Protein 2EGP (pdb70)

Organism: Homo sapiens (NCBI:txid9606)

CATH classification: 3.30.40.10

Structure (mmCIF, N/CA/C/O backbone):
data_2EGP
#
_entry.id   2EGP
#
loop_
_entity.id
_entity.type
_entity.pdbx_description
1 polymer 'Tripartite motif-containing protein 34'
2 non-polymer 'ZINC ION'
#
loop_
_atom_site.group_PDB
_atom_site.id
_atom_site.type_symbol
_atom_site.label_atom_id
_atom_site.label_alt_id
_atom_site.label_comp_id
_atom_site.label_asym_id
_atom_site.label_entity_id
_atom_site.label_seq_id
_atom_site.pdbx_PDB_ins_code
_atom_site.Cartn_x
_atom_site.Cartn_y
_atom_site.Cartn_z
_atom_site.occupancy
_atom_site.B_iso_or_equiv
_atom_site.auth_seq_id
_atom_site.auth_comp_id
_atom_site.auth_asym_id
_atom_site.auth_atom_id
_atom_site.pdbx_PDB_model_num
ATOM 1 N N . GLY A 1 1 ? 36.413 -16.383 2.042 1.00 0.00 1 GLY A N 1
ATOM 2 C CA . GLY A 1 1 ? 37.746 -16.007 2.473 1.00 0.00 1 GLY A CA 1
ATOM 3 C C . GLY A 1 1 ? 37.748 -14.756 3.329 1.00 0.00 1 GLY A C 1
ATOM 4 O O . GLY A 1 1 ? 37.909 -14.830 4.547 1.00 0.00 1 GLY A O 1
ATOM 8 N N . SER A 1 2 ? 37.571 -13.604 2.690 1.00 0.00 2 SER A N 1
ATOM 9 C CA . SER A 1 2 ? 37.558 -12.330 3.401 1.00 0.00 2 SER A CA 1
ATOM 10 C C . SER A 1 2 ? 36.129 -11.838 3.607 1.00 0.00 2 SER A C 1
ATOM 11 O O . SER A 1 2 ? 35.240 -12.124 2.805 1.00 0.00 2 SER A O 1
ATOM 19 N N . SER A 1 3 ? 35.916 -11.094 4.688 1.00 0.00 3 SER A N 1
ATOM 20 C CA . SER A 1 3 ? 34.595 -10.563 5.003 1.00 0.00 3 SER A CA 1
ATOM 21 C C . SER A 1 3 ? 34.647 -9.050 5.186 1.00 0.00 3 SER A C 1
ATOM 22 O O . SER A 1 3 ? 35.648 -8.503 5.648 1.00 0.00 3 SER A O 1
ATOM 30 N N . GLY A 1 4 ? 33.560 -8.378 4.820 1.00 0.00 4 GLY A N 1
ATOM 31 C CA . GLY A 1 4 ? 33.501 -6.934 4.951 1.00 0.00 4 GLY A CA 1
ATOM 32 C C . GLY A 1 4 ? 33.514 -6.229 3.609 1.00 0.00 4 GLY A C 1
ATOM 33 O O . GLY A 1 4 ? 32.926 -5.159 3.456 1.00 0.00 4 GLY A O 1
ATOM 37 N N . SER A 1 5 ? 34.190 -6.829 2.634 1.00 0.00 5 SER A N 1
ATOM 38 C CA . SER A 1 5 ? 34.283 -6.249 1.299 1.00 0.00 5 SER A CA 1
ATOM 39 C C . SER A 1 5 ? 33.133 -6.727 0.418 1.00 0.00 5 SER A C 1
ATOM 40 O O . SER A 1 5 ? 32.686 -7.869 0.527 1.00 0.00 5 SER A O 1
ATOM 48 N N . SER A 1 6 ? 32.659 -5.845 -0.456 1.00 0.00 6 SER A N 1
ATOM 49 C CA . SER A 1 6 ? 31.558 -6.175 -1.354 1.00 0.00 6 SER A CA 1
ATOM 50 C C . SER A 1 6 ? 30.355 -6.693 -0.572 1.00 0.00 6 SER A C 1
ATOM 51 O O . SER A 1 6 ? 29.840 -7.775 -0.849 1.00 0.00 6 SER A O 1
ATOM 59 N N . GLY A 1 7 ? 29.912 -5.911 0.408 1.00 0.00 7 GLY A N 1
ATOM 60 C CA . GLY A 1 7 ? 28.773 -6.306 1.215 1.00 0.00 7 GLY A CA 1
ATOM 61 C C . GLY A 1 7 ? 28.331 -5.214 2.169 1.00 0.00 7 GLY A C 1
ATOM 62 O O . GLY A 1 7 ? 28.058 -5.476 3.339 1.00 0.00 7 GLY A O 1
ATOM 66 N N . ASN A 1 8 ? 28.262 -3.985 1.667 1.00 0.00 8 ASN A N 1
ATOM 67 C CA . ASN A 1 8 ? 27.853 -2.848 2.483 1.00 0.00 8 ASN A CA 1
ATOM 68 C C . ASN A 1 8 ? 26.710 -2.085 1.819 1.00 0.00 8 ASN A C 1
ATOM 69 O O . ASN A 1 8 ? 26.915 -1.015 1.246 1.00 0.00 8 ASN A O 1
ATOM 80 N N . VAL A 1 9 ? 25.507 -2.643 1.902 1.00 0.00 9 VAL A N 1
ATOM 81 C CA . VAL A 1 9 ? 24.331 -2.015 1.311 1.00 0.00 9 VAL A CA 1
ATOM 82 C C . VAL A 1 9 ? 23.082 -2.297 2.138 1.00 0.00 9 VAL A C 1
ATOM 83 O O . VAL A 1 9 ? 22.745 -3.453 2.395 1.00 0.00 9 VAL A O 1
ATOM 96 N N . GLN A 1 10 ? 22.401 -1.234 2.553 1.00 0.00 10 GLN A N 1
ATOM 97 C CA . GLN A 1 10 ? 21.189 -1.369 3.352 1.00 0.00 10 GLN A CA 1
ATOM 98 C C . GLN A 1 10 ? 19.987 -0.777 2.623 1.00 0.00 10 GLN A C 1
ATOM 99 O O . GLN A 1 10 ? 19.743 0.427 2.685 1.00 0.00 10 GLN A O 1
ATOM 113 N N . GLU A 1 11 ? 19.241 -1.633 1.932 1.00 0.00 11 GLU A N 1
ATOM 114 C CA . GLU A 1 11 ? 18.065 -1.194 1.189 1.00 0.00 11 GLU A CA 1
ATOM 115 C C . GLU A 1 11 ? 16.837 -2.011 1.581 1.00 0.00 11 GLU A C 1
ATOM 116 O O . GLU A 1 11 ? 16.916 -3.227 1.749 1.00 0.00 11 GLU A O 1
ATOM 128 N N . GLU A 1 12 ? 15.704 -1.331 1.726 1.00 0.00 12 GLU A N 1
ATOM 129 C CA . GLU A 1 12 ? 14.460 -1.994 2.100 1.00 0.00 12 GLU A CA 1
ATOM 130 C C . GLU A 1 12 ? 13.518 -2.098 0.904 1.00 0.00 12 GLU A C 1
ATOM 131 O O . GLU A 1 12 ? 12.472 -1.450 0.866 1.00 0.00 12 GLU A O 1
ATOM 143 N N . VAL A 1 13 ? 13.897 -2.918 -0.071 1.00 0.00 13 VAL A N 1
ATOM 144 C CA . VAL A 1 13 ? 13.087 -3.108 -1.268 1.00 0.00 13 VAL A CA 1
ATOM 145 C C . VAL A 1 13 ? 12.544 -4.531 -1.344 1.00 0.00 13 VAL A C 1
ATOM 146 O O . VAL A 1 13 ? 12.639 -5.190 -2.379 1.00 0.00 13 VAL A O 1
ATOM 159 N N . THR A 1 14 ? 11.972 -5.000 -0.239 1.00 0.00 14 THR A N 1
ATOM 160 C CA . THR A 1 14 ? 11.414 -6.344 -0.179 1.00 0.00 14 THR A CA 1
ATOM 161 C C . THR A 1 14 ? 10.002 -6.328 0.395 1.00 0.00 14 THR A C 1
ATOM 162 O O . THR A 1 14 ? 9.776 -5.838 1.502 1.00 0.00 14 THR A O 1
ATOM 173 N N . CYS A 1 15 ? 9.054 -6.868 -0.363 1.00 0.00 15 CYS A N 1
ATOM 174 C CA . CYS A 1 15 ? 7.662 -6.916 0.070 1.00 0.00 15 CYS A CA 1
ATOM 175 C C . CYS A 1 15 ? 7.550 -7.503 1.474 1.00 0.00 15 CYS A C 1
ATOM 176 O O . CYS A 1 15 ? 7.749 -8.699 1.692 1.00 0.00 15 CYS A O 1
ATOM 183 N N . PRO A 1 16 ? 7.222 -6.644 2.450 1.00 0.00 16 PRO A N 1
ATOM 184 C CA . PRO A 1 16 ? 7.075 -7.054 3.850 1.00 0.00 16 PRO A CA 1
ATOM 185 C C . PRO A 1 16 ? 5.844 -7.927 4.071 1.00 0.00 16 PRO A C 1
ATOM 186 O O . PRO A 1 16 ? 5.656 -8.488 5.151 1.00 0.00 16 PRO A O 1
ATOM 197 N N . ILE A 1 17 ? 5.010 -8.037 3.043 1.00 0.00 17 ILE A N 1
ATOM 198 C CA . ILE A 1 17 ? 3.798 -8.843 3.126 1.00 0.00 17 ILE A CA 1
ATOM 199 C C . ILE A 1 17 ? 4.092 -10.310 2.832 1.00 0.00 17 ILE A C 1
ATOM 200 O O . ILE A 1 17 ? 4.031 -11.158 3.723 1.00 0.00 17 ILE A O 1
ATOM 216 N N . CYS A 1 18 ? 4.414 -10.602 1.576 1.00 0.00 18 CYS A N 1
ATOM 217 C CA . CYS A 1 18 ? 4.719 -11.967 1.163 1.00 0.00 18 CYS A CA 1
ATOM 218 C C . CYS A 1 18 ? 6.146 -12.345 1.549 1.00 0.00 18 CYS A C 1
ATOM 219 O O . CYS A 1 18 ? 6.502 -13.524 1.577 1.00 0.00 18 CYS A O 1
ATOM 226 N N . LEU A 1 19 ? 6.960 -11.338 1.846 1.00 0.00 19 LEU A N 1
ATOM 227 C CA . LEU A 1 19 ? 8.349 -11.564 2.231 1.00 0.00 19 LEU A CA 1
ATOM 228 C C . LEU A 1 19 ? 9.124 -12.235 1.102 1.00 0.00 19 LEU A C 1
ATOM 229 O O . LEU A 1 19 ? 9.663 -13.328 1.271 1.00 0.00 19 LEU A O 1
ATOM 245 N N . GLU A 1 20 ? 9.178 -11.570 -0.049 1.00 0.00 20 GLU A N 1
ATOM 246 C CA . GLU A 1 20 ? 9.890 -12.103 -1.205 1.00 0.00 20 GLU A CA 1
ATOM 247 C C . GLU A 1 20 ? 10.702 -11.010 -1.894 1.00 0.00 20 GLU A C 1
ATOM 248 O O . GLU A 1 20 ? 10.774 -9.878 -1.415 1.00 0.00 20 GLU A O 1
ATOM 260 N N . LEU A 1 21 ? 11.314 -11.358 -3.021 1.00 0.00 21 LEU A N 1
ATOM 261 C CA . LEU A 1 21 ? 12.122 -10.408 -3.778 1.00 0.00 21 LEU A CA 1
ATOM 262 C C . LEU A 1 21 ? 11.248 -9.561 -4.697 1.00 0.00 21 LEU A C 1
ATOM 263 O O . LEU A 1 21 ? 10.292 -10.057 -5.293 1.00 0.00 21 LEU A O 1
ATOM 279 N N . LEU A 1 22 ? 11.585 -8.280 -4.809 1.00 0.00 22 LEU A N 1
ATOM 280 C CA . LEU A 1 22 ? 10.832 -7.363 -5.658 1.00 0.00 22 LEU A CA 1
ATOM 281 C C . LEU A 1 22 ? 11.537 -7.157 -6.995 1.00 0.00 22 LEU A C 1
ATOM 282 O O . LEU A 1 22 ? 12.737 -6.883 -7.042 1.00 0.00 22 LEU A O 1
ATOM 298 N N . THR A 1 23 ? 10.783 -7.287 -8.082 1.00 0.00 23 THR A N 1
ATOM 299 C CA . THR A 1 23 ? 11.334 -7.114 -9.420 1.00 0.00 23 THR A CA 1
ATOM 300 C C . THR A 1 23 ? 10.887 -5.792 -10.032 1.00 0.00 23 THR A C 1
ATOM 301 O O . THR A 1 23 ? 11.645 -5.144 -10.752 1.00 0.00 23 THR A O 1
ATOM 312 N N . GLU A 1 24 ? 9.651 -5.397 -9.740 1.00 0.00 24 GLU A N 1
ATOM 313 C CA . GLU A 1 24 ? 9.104 -4.151 -10.263 1.00 0.00 24 GLU A CA 1
ATOM 314 C C . GLU A 1 24 ? 7.849 -3.744 -9.497 1.00 0.00 24 GLU A C 1
ATOM 315 O O . GLU A 1 24 ? 6.736 -3.764 -10.024 1.00 0.00 24 GLU A O 1
ATOM 327 N N . PRO A 1 25 ? 8.030 -3.367 -8.222 1.00 0.00 25 PRO A N 1
ATOM 328 C CA . PRO A 1 25 ? 6.924 -2.949 -7.356 1.00 0.00 25 PRO A CA 1
ATOM 329 C C . PRO A 1 25 ? 6.337 -1.604 -7.773 1.00 0.00 25 PRO A C 1
ATOM 330 O O . PRO A 1 25 ? 6.679 -1.067 -8.828 1.00 0.00 25 PRO A O 1
ATOM 341 N N . LEU A 1 26 ? 5.454 -1.065 -6.940 1.00 0.00 26 LEU A N 1
ATOM 342 C CA . LEU A 1 26 ? 4.820 0.218 -7.222 1.00 0.00 26 LEU A CA 1
ATOM 343 C C . LEU A 1 26 ? 4.842 1.119 -5.992 1.00 0.00 26 LEU A C 1
ATOM 344 O O . LEU A 1 26 ? 4.061 0.932 -5.059 1.00 0.00 26 LEU A O 1
ATOM 360 N N . SER A 1 27 ? 5.741 2.098 -5.997 1.00 0.00 27 SER A N 1
ATOM 361 C CA . SER A 1 27 ? 5.867 3.027 -4.881 1.00 0.00 27 SER A CA 1
ATOM 362 C C . SER A 1 27 ? 4.516 3.646 -4.535 1.00 0.00 27 SER A C 1
ATOM 363 O O . SER A 1 27 ? 3.887 4.298 -5.370 1.00 0.00 27 SER A O 1
ATOM 371 N N . LEU A 1 28 ? 4.076 3.437 -3.299 1.00 0.00 28 LEU A N 1
ATOM 372 C CA . LEU A 1 28 ? 2.799 3.974 -2.841 1.00 0.00 28 LEU A CA 1
ATOM 373 C C . LEU A 1 28 ? 2.915 5.463 -2.528 1.00 0.00 28 LEU A C 1
ATOM 374 O O . LEU A 1 28 ? 3.964 6.072 -2.741 1.00 0.00 28 LEU A O 1
ATOM 390 N N . ASP A 1 29 ? 1.833 6.041 -2.020 1.00 0.00 29 ASP A N 1
ATOM 391 C CA . ASP A 1 29 ? 1.814 7.458 -1.673 1.00 0.00 29 ASP A CA 1
ATOM 392 C C . ASP A 1 29 ? 2.695 7.732 -0.459 1.00 0.00 29 ASP A C 1
ATOM 393 O O . ASP A 1 29 ? 3.474 8.685 -0.447 1.00 0.00 29 ASP A O 1
ATOM 402 N N . CYS A 1 30 ? 2.567 6.891 0.561 1.00 0.00 30 CYS A N 1
ATOM 403 C CA . CYS A 1 30 ? 3.350 7.042 1.782 1.00 0.00 30 CYS A CA 1
ATOM 404 C C . CYS A 1 30 ? 4.829 6.777 1.515 1.00 0.00 30 CYS A C 1
ATOM 405 O O . CYS A 1 30 ? 5.699 7.307 2.205 1.00 0.00 30 CYS A O 1
ATOM 412 N N . GLY A 1 31 ? 5.105 5.954 0.509 1.00 0.00 31 GLY A N 1
ATOM 413 C CA . GLY A 1 31 ? 6.479 5.633 0.169 1.00 0.00 31 GLY A CA 1
ATOM 414 C C . GLY A 1 31 ? 6.830 4.190 0.473 1.00 0.00 31 GLY A C 1
ATOM 415 O O . GLY A 1 31 ? 7.766 3.917 1.225 1.00 0.00 31 GLY A O 1
ATOM 419 N N . HIS A 1 32 ? 6.076 3.264 -0.110 1.00 0.00 32 HIS A N 1
ATOM 420 C CA . HIS A 1 32 ? 6.312 1.840 0.104 1.00 0.00 32 HIS A CA 1
ATOM 421 C C . HIS A 1 32 ? 6.167 1.063 -1.201 1.00 0.00 32 HIS A C 1
ATOM 422 O O . HIS A 1 32 ? 5.262 1.324 -1.993 1.00 0.00 32 HIS A O 1
ATOM 436 N N . SER A 1 33 ? 7.066 0.108 -1.417 1.00 0.00 33 SER A N 1
ATOM 437 C CA . SER A 1 33 ? 7.041 -0.704 -2.629 1.00 0.00 33 SER A CA 1
ATOM 438 C C . SER A 1 33 ? 6.504 -2.102 -2.335 1.00 0.00 33 SER A C 1
ATOM 439 O O . SER A 1 33 ? 6.931 -2.756 -1.383 1.00 0.00 33 SER A O 1
ATOM 447 N N . LEU A 1 34 ? 5.565 -2.553 -3.159 1.00 0.00 34 LEU A N 1
ATOM 448 C CA . LEU A 1 34 ? 4.968 -3.873 -2.989 1.00 0.00 34 LEU A CA 1
ATOM 449 C C . LEU A 1 34 ? 4.801 -4.572 -4.334 1.00 0.00 34 LEU A C 1
ATOM 450 O O . LEU A 1 34 ? 4.925 -3.950 -5.389 1.00 0.00 34 LEU A O 1
ATOM 466 N N . CYS A 1 35 ? 4.515 -5.869 -4.290 1.00 0.00 35 CYS A N 1
ATOM 467 C CA . CYS A 1 35 ? 4.328 -6.654 -5.504 1.00 0.00 35 CYS A CA 1
ATOM 468 C C . CYS A 1 35 ? 3.024 -6.275 -6.201 1.00 0.00 35 CYS A C 1
ATOM 469 O O . CYS A 1 35 ? 2.117 -5.719 -5.582 1.00 0.00 35 CYS A O 1
ATOM 476 N N . ARG A 1 36 ? 2.938 -6.582 -7.491 1.00 0.00 36 ARG A N 1
ATOM 477 C CA . ARG A 1 36 ? 1.747 -6.274 -8.272 1.00 0.00 36 ARG A CA 1
ATOM 478 C C . ARG A 1 36 ? 0.571 -7.145 -7.838 1.00 0.00 36 ARG A C 1
ATOM 479 O O . ARG A 1 36 ? -0.588 -6.763 -7.995 1.00 0.00 36 ARG A O 1
ATOM 500 N N . ALA A 1 37 ? 0.880 -8.316 -7.291 1.00 0.00 37 ALA A N 1
ATOM 501 C CA . ALA A 1 37 ? -0.150 -9.240 -6.833 1.00 0.00 37 ALA A CA 1
ATOM 502 C C . ALA A 1 37 ? -0.631 -8.875 -5.433 1.00 0.00 37 ALA A C 1
ATOM 503 O O . ALA A 1 37 ? -1.831 -8.733 -5.195 1.00 0.00 37 ALA A O 1
ATOM 510 N N . CYS A 1 38 ? 0.312 -8.726 -4.508 1.00 0.00 38 CYS A N 1
ATOM 511 C CA . CYS A 1 38 ? -0.015 -8.378 -3.131 1.00 0.00 38 CYS A CA 1
ATOM 512 C C . CYS A 1 38 ? -0.912 -7.145 -3.079 1.00 0.00 38 CYS A C 1
ATOM 513 O O . CYS A 1 38 ? -1.725 -6.994 -2.167 1.00 0.00 38 CYS A O 1
ATOM 520 N N . ILE A 1 39 ? -0.757 -6.266 -4.063 1.00 0.00 39 ILE A N 1
ATOM 521 C CA . ILE A 1 39 ? -1.553 -5.047 -4.131 1.00 0.00 39 ILE A CA 1
ATOM 522 C C . ILE A 1 39 ? -2.902 -5.307 -4.792 1.00 0.00 39 ILE A C 1
ATOM 523 O O . ILE A 1 39 ? -3.940 -5.316 -4.130 1.00 0.00 39 ILE A O 1
ATOM 539 N N . THR A 1 40 ? -2.880 -5.520 -6.105 1.00 0.00 40 THR A N 1
ATOM 540 C CA . THR A 1 40 ? -4.100 -5.781 -6.857 1.00 0.00 40 THR A CA 1
ATOM 541 C C . THR A 1 40 ? -4.891 -6.930 -6.241 1.00 0.00 40 THR A C 1
ATOM 542 O O . THR A 1 40 ? -4.315 -7.861 -5.677 1.00 0.00 40 THR A O 1
ATOM 553 N N . VAL A 1 41 ? -6.214 -6.859 -6.352 1.00 0.00 41 VAL A N 1
ATOM 554 C CA . VAL A 1 41 ? -7.083 -7.894 -5.807 1.00 0.00 41 VAL A CA 1
ATOM 555 C C . VAL A 1 41 ? -8.134 -8.321 -6.826 1.00 0.00 41 VAL A C 1
ATOM 556 O O . VAL A 1 41 ? -8.822 -7.485 -7.412 1.00 0.00 41 VAL A O 1
ATOM 569 N N . SER A 1 42 ? -8.254 -9.629 -7.032 1.00 0.00 42 SER A N 1
ATOM 570 C CA . SER A 1 42 ? -9.219 -10.168 -7.982 1.00 0.00 42 SER A CA 1
ATOM 571 C C . SER A 1 42 ? -10.422 -10.764 -7.257 1.00 0.00 42 SER A C 1
ATOM 572 O O . SER A 1 42 ? -11.566 -10.412 -7.537 1.00 0.00 42 SER A O 1
ATOM 580 N N . ASN A 1 43 ? -10.151 -11.670 -6.322 1.00 0.00 43 ASN A N 1
ATOM 581 C CA . ASN A 1 43 ? -11.210 -12.316 -5.556 1.00 0.00 43 ASN A CA 1
ATOM 582 C C . ASN A 1 43 ? -11.885 -11.323 -4.615 1.00 0.00 43 ASN A C 1
ATOM 583 O O . ASN A 1 43 ? -11.406 -11.075 -3.508 1.00 0.00 43 ASN A O 1
ATOM 594 N N . LYS A 1 44 ? -13.001 -10.757 -5.062 1.00 0.00 44 LYS A N 1
ATOM 595 C CA . LYS A 1 44 ? -13.745 -9.792 -4.261 1.00 0.00 44 LYS A CA 1
ATOM 596 C C . LYS A 1 44 ? -15.072 -10.381 -3.793 1.00 0.00 44 LYS A C 1
ATOM 597 O O . LYS A 1 44 ? -16.000 -10.546 -4.583 1.00 0.00 44 LYS A O 1
ATOM 616 N N . GLU A 1 45 ? -15.153 -10.694 -2.503 1.00 0.00 45 GLU A N 1
ATOM 617 C CA . GLU A 1 45 ? -16.367 -11.264 -1.931 1.00 0.00 45 GLU A CA 1
ATOM 618 C C . GLU A 1 45 ? -17.015 -10.291 -0.951 1.00 0.00 45 GLU A C 1
ATOM 619 O O . GLU A 1 45 ? -17.689 -10.701 -0.006 1.00 0.00 45 GLU A O 1
ATOM 631 N N . ALA A 1 46 ? -16.806 -8.999 -1.183 1.00 0.00 46 ALA A N 1
ATOM 632 C CA . ALA A 1 46 ? -17.370 -7.967 -0.322 1.00 0.00 46 ALA A CA 1
ATOM 633 C C . ALA A 1 46 ? -18.775 -7.582 -0.774 1.00 0.00 46 ALA A C 1
ATOM 634 O O . ALA A 1 46 ? -18.951 -6.658 -1.568 1.00 0.00 46 ALA A O 1
ATOM 641 N N . VAL A 1 47 ? -19.772 -8.297 -0.264 1.00 0.00 47 VAL A N 1
ATOM 642 C CA . VAL A 1 47 ? -21.162 -8.030 -0.615 1.00 0.00 47 VAL A CA 1
ATOM 643 C C . VAL A 1 47 ? -21.903 -7.364 0.540 1.00 0.00 47 VAL A C 1
ATOM 644 O O . VAL A 1 47 ? -22.417 -6.253 0.405 1.00 0.00 47 VAL A O 1
ATOM 657 N N . THR A 1 48 ? -21.954 -8.051 1.677 1.00 0.00 48 THR A N 1
ATOM 658 C CA . THR A 1 48 ? -22.632 -7.527 2.856 1.00 0.00 48 THR A CA 1
ATOM 659 C C . THR A 1 48 ? -22.028 -6.197 3.293 1.00 0.00 48 THR A C 1
ATOM 660 O O . THR A 1 48 ? -22.704 -5.367 3.900 1.00 0.00 48 THR A O 1
ATOM 671 N N . SER A 1 49 ? -20.751 -6.001 2.979 1.00 0.00 49 SER A N 1
ATOM 672 C CA . SER A 1 49 ? -20.055 -4.772 3.341 1.00 0.00 49 SER A CA 1
ATOM 673 C C . SER A 1 49 ? -19.480 -4.088 2.105 1.00 0.00 49 SER A C 1
ATOM 674 O O . SER A 1 49 ? -19.083 -4.748 1.145 1.00 0.00 49 SER A O 1
ATOM 682 N N . MET A 1 50 ? -19.440 -2.760 2.136 1.00 0.00 50 MET A N 1
ATOM 683 C CA . MET A 1 50 ? -18.914 -1.985 1.019 1.00 0.00 50 MET A CA 1
ATOM 684 C C . MET A 1 50 ? -17.411 -1.767 1.168 1.00 0.00 50 MET A C 1
ATOM 685 O O . MET A 1 50 ? -16.799 -2.237 2.126 1.00 0.00 50 MET A O 1
ATOM 699 N N . GLY A 1 51 ? -16.823 -1.051 0.214 1.00 0.00 51 GLY A N 1
ATOM 700 C CA . GLY A 1 51 ? -15.398 -0.785 0.259 1.00 0.00 51 GLY A CA 1
ATOM 701 C C . GLY A 1 51 ? -14.616 -1.648 -0.711 1.00 0.00 51 GLY A C 1
ATOM 702 O O . GLY A 1 51 ? -15.010 -2.776 -1.006 1.00 0.00 51 GLY A O 1
ATOM 706 N N . GLY A 1 52 ? -13.503 -1.117 -1.210 1.00 0.00 52 GLY A N 1
ATOM 707 C CA . GLY A 1 52 ? -12.683 -1.860 -2.149 1.00 0.00 52 GLY A CA 1
ATOM 708 C C . GLY A 1 52 ? -11.510 -1.048 -2.663 1.00 0.00 52 GLY A C 1
ATOM 709 O O . GLY A 1 52 ? -11.472 -0.670 -3.834 1.00 0.00 52 GLY A O 1
ATOM 713 N N . LYS A 1 53 ? -10.551 -0.777 -1.784 1.00 0.00 53 LYS A N 1
ATOM 714 C CA . LYS A 1 53 ? -9.371 -0.004 -2.154 1.00 0.00 53 LYS A CA 1
ATOM 715 C C . LYS A 1 53 ? -8.115 -0.589 -1.514 1.00 0.00 53 LYS A C 1
ATOM 716 O O . LYS A 1 53 ? -8.023 -0.697 -0.292 1.00 0.00 53 LYS A O 1
ATOM 735 N N . SER A 1 54 ? -7.151 -0.964 -2.349 1.00 0.00 54 SER A N 1
ATOM 736 C CA . SER A 1 54 ? -5.902 -1.539 -1.865 1.00 0.00 54 SER A CA 1
ATOM 737 C C . SER A 1 54 ? -5.270 -0.648 -0.800 1.00 0.00 54 SER A C 1
ATOM 738 O O . SER A 1 54 ? -4.827 0.463 -1.088 1.00 0.00 54 SER A O 1
ATOM 746 N N . SER A 1 55 ? -5.233 -1.145 0.433 1.00 0.00 55 SER A N 1
ATOM 747 C CA . SER A 1 55 ? -4.659 -0.394 1.543 1.00 0.00 55 SER A CA 1
ATOM 748 C C . SER A 1 55 ? -3.162 -0.664 1.666 1.00 0.00 55 SER A C 1
ATOM 749 O O . SER A 1 55 ? -2.575 -1.361 0.838 1.00 0.00 55 SER A O 1
ATOM 757 N N . CYS A 1 56 ? -2.550 -0.105 2.705 1.00 0.00 56 CYS A N 1
ATOM 758 C CA . CYS A 1 56 ? -1.122 -0.284 2.938 1.00 0.00 56 CYS A CA 1
ATOM 759 C C . CYS A 1 56 ? -0.877 -1.242 4.100 1.00 0.00 56 CYS A C 1
ATOM 760 O O . CYS A 1 56 ? -0.885 -0.856 5.269 1.00 0.00 56 CYS A O 1
ATOM 767 N N . PRO A 1 57 ? -0.652 -2.523 3.773 1.00 0.00 57 PRO A N 1
ATOM 768 C CA . PRO A 1 57 ? -0.398 -3.564 4.774 1.00 0.00 57 PRO A CA 1
ATOM 769 C C . PRO A 1 57 ? 0.957 -3.397 5.453 1.00 0.00 57 PRO A C 1
ATOM 770 O O . PRO A 1 57 ? 1.273 -4.101 6.412 1.00 0.00 57 PRO A O 1
ATOM 781 N N . VAL A 1 58 ? 1.754 -2.460 4.950 1.00 0.00 58 VAL A N 1
ATOM 782 C CA . VAL A 1 58 ? 3.076 -2.200 5.509 1.00 0.00 58 VAL A CA 1
ATOM 783 C C . VAL A 1 58 ? 2.983 -1.325 6.754 1.00 0.00 58 VAL A C 1
ATOM 784 O O . VAL A 1 58 ? 3.627 -1.597 7.767 1.00 0.00 58 VAL A O 1
ATOM 797 N N . CYS A 1 59 ? 2.176 -0.272 6.672 1.00 0.00 59 CYS A N 1
ATOM 798 C CA . CYS A 1 59 ? 1.997 0.645 7.791 1.00 0.00 59 CYS A CA 1
ATOM 799 C C . CYS A 1 59 ? 0.523 0.989 7.982 1.00 0.00 59 CYS A C 1
ATOM 800 O O . CYS A 1 59 ? 0.030 1.049 9.108 1.00 0.00 59 CYS A O 1
ATOM 807 N N . GLY A 1 60 ? -0.175 1.214 6.873 1.00 0.00 60 GLY A N 1
ATOM 808 C CA . GLY A 1 60 ? -1.586 1.549 6.940 1.00 0.00 60 GLY A CA 1
ATOM 809 C C . GLY A 1 60 ? -1.843 3.023 6.698 1.00 0.00 60 GLY A C 1
ATOM 810 O O . GLY A 1 60 ? -1.923 3.810 7.642 1.00 0.00 60 GLY A O 1
ATOM 814 N N . ILE A 1 61 ? -1.973 3.398 5.430 1.00 0.00 61 ILE A N 1
ATOM 815 C CA . ILE A 1 61 ? -2.223 4.788 5.067 1.00 0.00 61 ILE A CA 1
ATOM 816 C C . ILE A 1 61 ? -3.059 4.882 3.795 1.00 0.00 61 ILE A C 1
ATOM 817 O O . ILE A 1 61 ? -2.584 4.569 2.703 1.00 0.00 61 ILE A O 1
ATOM 833 N N . SER A 1 62 ? -4.306 5.317 3.944 1.00 0.00 62 SER A N 1
ATOM 834 C CA . SER A 1 62 ? -5.210 5.451 2.807 1.00 0.00 62 SER A CA 1
ATOM 835 C C . SER A 1 62 ? -4.564 6.269 1.693 1.00 0.00 62 SER A C 1
ATOM 836 O O . SER A 1 62 ? -4.336 7.470 1.842 1.00 0.00 62 SER A O 1
ATOM 844 N N . TYR A 1 63 ? -4.271 5.611 0.578 1.00 0.00 63 TYR A N 1
ATOM 845 C CA . TYR A 1 63 ? -3.649 6.275 -0.562 1.00 0.00 63 TYR A CA 1
ATOM 846 C C . TYR A 1 63 ? -4.486 6.090 -1.824 1.00 0.00 63 TYR A C 1
ATOM 847 O O . TYR A 1 63 ? -5.586 5.538 -1.778 1.00 0.00 63 TYR A O 1
ATOM 865 N N . SER A 1 64 ? -3.957 6.557 -2.950 1.00 0.00 64 SER A N 1
ATOM 866 C CA . SER A 1 64 ? -4.656 6.446 -4.226 1.00 0.00 64 SER A CA 1
ATOM 867 C C . SER A 1 64 ? -3.665 6.404 -5.385 1.00 0.00 64 SER A C 1
ATOM 868 O O . SER A 1 64 ? -2.528 6.860 -5.263 1.00 0.00 64 SER A O 1
ATOM 876 N N . PHE A 1 65 ? -4.106 5.852 -6.511 1.00 0.00 65 PHE A N 1
ATOM 877 C CA . PHE A 1 65 ? -3.259 5.748 -7.694 1.00 0.00 65 PHE A CA 1
ATOM 878 C C . PHE A 1 65 ? -3.523 6.903 -8.655 1.00 0.00 65 PHE A C 1
ATOM 879 O O . PHE A 1 65 ? -3.312 6.780 -9.862 1.00 0.00 65 PHE A O 1
ATOM 896 N N . GLU A 1 66 ? -3.987 8.024 -8.112 1.00 0.00 66 GLU A N 1
ATOM 897 C CA . GLU A 1 66 ? -4.282 9.200 -8.921 1.00 0.00 66 GLU A CA 1
ATOM 898 C C . GLU A 1 66 ? -3.494 10.410 -8.429 1.00 0.00 66 GLU A C 1
ATOM 899 O O . GLU A 1 66 ? -3.040 11.235 -9.223 1.00 0.00 66 GLU A O 1
ATOM 911 N N . HIS A 1 67 ? -3.337 10.511 -7.113 1.00 0.00 67 HIS A N 1
ATOM 912 C CA . HIS A 1 67 ? -2.604 11.621 -6.514 1.00 0.00 67 HIS A CA 1
ATOM 913 C C . HIS A 1 67 ? -1.191 11.709 -7.082 1.00 0.00 67 HIS A C 1
ATOM 914 O O . HIS A 1 67 ? -0.617 12.795 -7.182 1.00 0.00 67 HIS A O 1
ATOM 928 N N . LEU A 1 68 ? -0.634 10.561 -7.451 1.00 0.00 68 LEU A N 1
ATOM 929 C CA . LEU A 1 68 ? 0.712 10.508 -8.009 1.00 0.00 68 LEU A CA 1
ATOM 930 C C . LEU A 1 68 ? 0.775 11.231 -9.351 1.00 0.00 68 LEU A C 1
ATOM 931 O O . LEU A 1 68 ? 1.712 11.982 -9.618 1.00 0.00 68 LEU A O 1
ATOM 947 N N . GLN A 1 69 ? -0.229 10.999 -10.190 1.00 0.00 69 GLN A N 1
ATOM 948 C CA . GLN A 1 69 ? -0.288 11.630 -11.503 1.00 0.00 69 GLN A CA 1
ATOM 949 C C . GLN A 1 69 ? -1.355 12.719 -11.536 1.00 0.00 69 GLN A C 1
ATOM 950 O O . GLN A 1 69 ? -1.929 13.007 -12.586 1.00 0.00 69 GLN A O 1
ATOM 964 N N . ALA A 1 70 ? -1.616 13.320 -10.380 1.00 0.00 70 ALA A N 1
ATOM 965 C CA . ALA A 1 70 ? -2.613 14.379 -10.277 1.00 0.00 70 ALA A CA 1
ATOM 966 C C . ALA A 1 70 ? -1.990 15.746 -10.533 1.00 0.00 70 ALA A C 1
ATOM 967 O O . ALA A 1 70 ? -2.520 16.546 -11.304 1.00 0.00 70 ALA A O 1
ATOM 974 N N . ASN A 1 71 ? -0.862 16.009 -9.881 1.00 0.00 71 ASN A N 1
ATOM 975 C CA . ASN A 1 71 ? -0.167 17.282 -10.038 1.00 0.00 71 ASN A CA 1
ATOM 976 C C . ASN A 1 71 ? 1.262 17.065 -10.528 1.00 0.00 71 ASN A C 1
ATOM 977 O O . ASN A 1 71 ? 1.959 16.166 -10.058 1.00 0.00 71 ASN A O 1
ATOM 988 N N . GLN A 1 72 ? 1.689 17.894 -11.474 1.00 0.00 72 GLN A N 1
ATOM 989 C CA . GLN A 1 72 ? 3.035 17.793 -12.027 1.00 0.00 72 GLN A CA 1
ATOM 990 C C . GLN A 1 72 ? 3.775 19.121 -11.907 1.00 0.00 72 GLN A C 1
ATOM 991 O O . GLN A 1 72 ? 4.956 19.156 -11.561 1.00 0.00 72 GLN A O 1
ATOM 1005 N N . HIS A 1 73 ? 3.072 20.212 -12.193 1.00 0.00 73 HIS A N 1
ATOM 1006 C CA . HIS A 1 73 ? 3.663 21.544 -12.116 1.00 0.00 73 HIS A CA 1
ATOM 1007 C C . HIS A 1 73 ? 3.455 22.151 -10.732 1.00 0.00 73 HIS A C 1
ATOM 1008 O O . HIS A 1 73 ? 4.407 22.324 -9.970 1.00 0.00 73 HIS A O 1
ATOM 1022 N N . LEU A 1 74 ? 2.206 22.474 -10.415 1.00 0.00 74 LEU A N 1
ATOM 1023 C CA . LEU A 1 74 ? 1.873 23.063 -9.122 1.00 0.00 74 LEU A CA 1
ATOM 1024 C C . LEU A 1 74 ? 2.144 22.079 -7.989 1.00 0.00 74 LEU A C 1
ATOM 1025 O O . LEU A 1 74 ? 1.323 21.209 -7.699 1.00 0.00 74 LEU A O 1
ATOM 1041 N N . ALA A 1 75 ? 3.301 22.223 -7.351 1.00 0.00 75 ALA A N 1
ATOM 1042 C CA . ALA A 1 75 ? 3.678 21.350 -6.246 1.00 0.00 75 ALA A CA 1
ATOM 1043 C C . ALA A 1 75 ? 3.782 22.130 -4.940 1.00 0.00 75 ALA A C 1
ATOM 1044 O O . ALA A 1 75 ? 4.267 23.260 -4.919 1.00 0.00 75 ALA A O 1
ATOM 1051 N N . ASN A 1 76 ? 3.324 21.519 -3.853 1.00 0.00 76 ASN A N 1
ATOM 1052 C CA . ASN A 1 76 ? 3.365 22.157 -2.542 1.00 0.00 76 ASN A CA 1
ATOM 1053 C C . ASN A 1 76 ? 4.733 21.978 -1.892 1.00 0.00 76 ASN A C 1
ATOM 1054 O O . ASN A 1 76 ? 5.422 20.987 -2.136 1.00 0.00 76 ASN A O 1
ATOM 1065 N N . ILE A 1 77 ? 5.119 22.943 -1.064 1.00 0.00 77 ILE A N 1
ATOM 1066 C CA . ILE A 1 77 ? 6.404 22.890 -0.378 1.00 0.00 77 ILE A CA 1
ATOM 1067 C C . ILE A 1 77 ? 6.353 21.940 0.814 1.00 0.00 77 ILE A C 1
ATOM 1068 O O . ILE A 1 77 ? 5.385 21.934 1.575 1.00 0.00 77 ILE A O 1
ATOM 1084 N N . VAL A 1 78 ? 7.401 21.139 0.971 1.00 0.00 78 VAL A N 1
ATOM 1085 C CA . VAL A 1 78 ? 7.477 20.186 2.072 1.00 0.00 78 VAL A CA 1
ATOM 1086 C C . VAL A 1 78 ? 8.536 20.603 3.087 1.00 0.00 78 VAL A C 1
ATOM 1087 O O . VAL A 1 78 ? 8.453 20.252 4.264 1.00 0.00 78 VAL A O 1
ATOM 1100 N N . GLU A 1 79 ? 9.530 21.354 2.623 1.00 0.00 79 GLU A N 1
ATOM 1101 C CA . GLU A 1 79 ? 10.605 21.818 3.492 1.00 0.00 79 GLU A CA 1
ATOM 1102 C C . GLU A 1 79 ? 10.762 23.333 3.401 1.00 0.00 79 GLU A C 1
ATOM 1103 O O . GLU A 1 79 ? 11.832 23.837 3.062 1.00 0.00 79 GLU A O 1
ATOM 1117 N N . GLY A 1 1 ? 36.629 -15.099 14.894 1.00 0.00 1 GLY A N 2
ATOM 1118 C CA . GLY A 1 1 ? 36.161 -16.132 15.799 1.00 0.00 1 GLY A CA 2
ATOM 1119 C C . GLY A 1 1 ? 34.858 -16.757 15.341 1.00 0.00 1 GLY A C 2
ATOM 1120 O O . GLY A 1 1 ? 34.770 -17.973 15.174 1.00 0.00 1 GLY A O 2
ATOM 1124 N N . SER A 1 2 ? 33.843 -15.923 15.140 1.00 0.00 2 SER A N 2
ATOM 1125 C CA . SER A 1 2 ? 32.536 -16.402 14.704 1.00 0.00 2 SER A CA 2
ATOM 1126 C C . SER A 1 2 ? 32.328 -16.136 13.216 1.00 0.00 2 SER A C 2
ATOM 1127 O O . SER A 1 2 ? 32.161 -14.991 12.797 1.00 0.00 2 SER A O 2
ATOM 1135 N N . SER A 1 3 ? 32.341 -17.202 12.423 1.00 0.00 3 SER A N 2
ATOM 1136 C CA . SER A 1 3 ? 32.158 -17.085 10.981 1.00 0.00 3 SER A CA 2
ATOM 1137 C C . SER A 1 3 ? 30.680 -16.945 10.631 1.00 0.00 3 SER A C 2
ATOM 1138 O O . SER A 1 3 ? 30.021 -17.918 10.267 1.00 0.00 3 SER A O 2
ATOM 1146 N N . GLY A 1 4 ? 30.164 -15.724 10.744 1.00 0.00 4 GLY A N 2
ATOM 1147 C CA . GLY A 1 4 ? 28.768 -15.477 10.436 1.00 0.00 4 GLY A CA 2
ATOM 1148 C C . GLY A 1 4 ? 28.544 -14.113 9.814 1.00 0.00 4 GLY A C 2
ATOM 1149 O O . GLY A 1 4 ? 29.485 -13.476 9.341 1.00 0.00 4 GLY A O 2
ATOM 1153 N N . SER A 1 5 ? 27.293 -13.663 9.813 1.00 0.00 5 SER A N 2
ATOM 1154 C CA . SER A 1 5 ? 26.947 -12.368 9.239 1.00 0.00 5 SER A CA 2
ATOM 1155 C C . SER A 1 5 ? 25.790 -11.729 10.000 1.00 0.00 5 SER A C 2
ATOM 1156 O O . SER A 1 5 ? 25.044 -12.409 10.705 1.00 0.00 5 SER A O 2
ATOM 1164 N N . SER A 1 6 ? 25.647 -10.415 9.853 1.00 0.00 6 SER A N 2
ATOM 1165 C CA . SER A 1 6 ? 24.583 -9.682 10.529 1.00 0.00 6 SER A CA 2
ATOM 1166 C C . SER A 1 6 ? 23.214 -10.243 10.157 1.00 0.00 6 SER A C 2
ATOM 1167 O O . SER A 1 6 ? 22.486 -10.749 11.009 1.00 0.00 6 SER A O 2
ATOM 1175 N N . GLY A 1 7 ? 22.871 -10.149 8.875 1.00 0.00 7 GLY A N 2
ATOM 1176 C CA . GLY A 1 7 ? 21.591 -10.651 8.411 1.00 0.00 7 GLY A CA 2
ATOM 1177 C C . GLY A 1 7 ? 21.238 -10.147 7.026 1.00 0.00 7 GLY A C 2
ATOM 1178 O O . GLY A 1 7 ? 21.059 -10.936 6.099 1.00 0.00 7 GLY A O 2
ATOM 1182 N N . ASN A 1 8 ? 21.138 -8.830 6.884 1.00 0.00 8 ASN A N 2
ATOM 1183 C CA . ASN A 1 8 ? 20.802 -8.222 5.602 1.00 0.00 8 ASN A CA 2
ATOM 1184 C C . ASN A 1 8 ? 21.422 -6.833 5.479 1.00 0.00 8 ASN A C 2
ATOM 1185 O O . ASN A 1 8 ? 21.298 -6.004 6.380 1.00 0.00 8 ASN A O 2
ATOM 1196 N N . VAL A 1 9 ? 22.090 -6.587 4.356 1.00 0.00 9 VAL A N 2
ATOM 1197 C CA . VAL A 1 9 ? 22.728 -5.299 4.113 1.00 0.00 9 VAL A CA 2
ATOM 1198 C C . VAL A 1 9 ? 22.236 -4.678 2.811 1.00 0.00 9 VAL A C 2
ATOM 1199 O O . VAL A 1 9 ? 22.976 -4.602 1.830 1.00 0.00 9 VAL A O 2
ATOM 1212 N N . GLN A 1 10 ? 20.983 -4.236 2.809 1.00 0.00 10 GLN A N 2
ATOM 1213 C CA . GLN A 1 10 ? 20.392 -3.622 1.625 1.00 0.00 10 GLN A CA 2
ATOM 1214 C C . GLN A 1 10 ? 19.213 -2.732 2.005 1.00 0.00 10 GLN A C 2
ATOM 1215 O O . GLN A 1 10 ? 18.746 -2.758 3.143 1.00 0.00 10 GLN A O 2
ATOM 1229 N N . GLU A 1 11 ? 18.738 -1.946 1.044 1.00 0.00 11 GLU A N 2
ATOM 1230 C CA . GLU A 1 11 ? 17.614 -1.047 1.279 1.00 0.00 11 GLU A CA 2
ATOM 1231 C C . GLU A 1 11 ? 16.353 -1.833 1.631 1.00 0.00 11 GLU A C 2
ATOM 1232 O O . GLU A 1 11 ? 16.369 -3.062 1.677 1.00 0.00 11 GLU A O 2
ATOM 1244 N N . GLU A 1 12 ? 15.264 -1.112 1.879 1.00 0.00 12 GLU A N 2
ATOM 1245 C CA . GLU A 1 12 ? 13.996 -1.742 2.228 1.00 0.00 12 GLU A CA 2
ATOM 1246 C C . GLU A 1 12 ? 13.140 -1.967 0.985 1.00 0.00 12 GLU A C 2
ATOM 1247 O O . GLU A 1 12 ? 12.019 -1.466 0.890 1.00 0.00 12 GLU A O 2
ATOM 1259 N N . VAL A 1 13 ? 13.677 -2.723 0.033 1.00 0.00 13 VAL A N 2
ATOM 1260 C CA . VAL A 1 13 ? 12.963 -3.016 -1.204 1.00 0.00 13 VAL A CA 2
ATOM 1261 C C . VAL A 1 13 ? 12.527 -4.476 -1.255 1.00 0.00 13 VAL A C 2
ATOM 1262 O O . VAL A 1 13 ? 12.779 -5.177 -2.236 1.00 0.00 13 VAL A O 2
ATOM 1275 N N . THR A 1 14 ? 11.871 -4.930 -0.192 1.00 0.00 14 THR A N 2
ATOM 1276 C CA . THR A 1 14 ? 11.400 -6.307 -0.114 1.00 0.00 14 THR A CA 2
ATOM 1277 C C . THR A 1 14 ? 9.981 -6.372 0.438 1.00 0.00 14 THR A C 2
ATOM 1278 O O . THR A 1 14 ? 9.725 -5.960 1.570 1.00 0.00 14 THR A O 2
ATOM 1289 N N . CYS A 1 15 ? 9.061 -6.893 -0.367 1.00 0.00 15 CYS A N 2
ATOM 1290 C CA . CYS A 1 15 ? 7.667 -7.014 0.041 1.00 0.00 15 CYS A CA 2
ATOM 1291 C C . CYS A 1 15 ? 7.555 -7.695 1.402 1.00 0.00 15 CYS A C 2
ATOM 1292 O O . CYS A 1 15 ? 7.791 -8.895 1.545 1.00 0.00 15 CYS A O 2
ATOM 1299 N N . PRO A 1 16 ? 7.186 -6.913 2.427 1.00 0.00 16 PRO A N 2
ATOM 1300 C CA . PRO A 1 16 ? 7.033 -7.418 3.794 1.00 0.00 16 PRO A CA 2
ATOM 1301 C C . PRO A 1 16 ? 5.829 -8.343 3.939 1.00 0.00 16 PRO A C 2
ATOM 1302 O O . PRO A 1 16 ? 5.645 -8.979 4.978 1.00 0.00 16 PRO A O 2
ATOM 1313 N N . ILE A 1 17 ? 5.014 -8.414 2.892 1.00 0.00 17 ILE A N 2
ATOM 1314 C CA . ILE A 1 17 ? 3.829 -9.263 2.904 1.00 0.00 17 ILE A CA 2
ATOM 1315 C C . ILE A 1 17 ? 4.185 -10.708 2.567 1.00 0.00 17 ILE A C 2
ATOM 1316 O O . ILE A 1 17 ? 4.108 -11.592 3.420 1.00 0.00 17 ILE A O 2
ATOM 1332 N N . CYS A 1 18 ? 4.576 -10.940 1.319 1.00 0.00 18 CYS A N 2
ATOM 1333 C CA . CYS A 1 18 ? 4.946 -12.276 0.868 1.00 0.00 18 CYS A CA 2
ATOM 1334 C C . CYS A 1 18 ? 6.382 -12.605 1.263 1.00 0.00 18 CYS A C 2
ATOM 1335 O O . CYS A 1 18 ? 6.774 -13.772 1.307 1.00 0.00 18 CYS A O 2
ATOM 1342 N N . LEU A 1 19 ? 7.163 -11.569 1.548 1.00 0.00 19 LEU A N 2
ATOM 1343 C CA . LEU A 1 19 ? 8.558 -11.747 1.940 1.00 0.00 19 LEU A CA 2
ATOM 1344 C C . LEU A 1 19 ? 9.365 -12.375 0.808 1.00 0.00 19 LEU A C 2
ATOM 1345 O O . LEU A 1 19 ? 9.512 -13.595 0.741 1.00 0.00 19 LEU A O 2
ATOM 1361 N N . GLU A 1 20 ? 9.887 -11.532 -0.077 1.00 0.00 20 GLU A N 2
ATOM 1362 C CA . GLU A 1 20 ? 10.681 -12.006 -1.205 1.00 0.00 20 GLU A CA 2
ATOM 1363 C C . GLU A 1 20 ? 11.417 -10.849 -1.876 1.00 0.00 20 GLU A C 2
ATOM 1364 O O . GLU A 1 20 ? 11.338 -9.705 -1.428 1.00 0.00 20 GLU A O 2
ATOM 1376 N N . LEU A 1 21 ? 12.134 -11.157 -2.952 1.00 0.00 21 LEU A N 2
ATOM 1377 C CA . LEU A 1 21 ? 12.885 -10.144 -3.685 1.00 0.00 21 LEU A CA 2
ATOM 1378 C C . LEU A 1 21 ? 11.989 -9.417 -4.683 1.00 0.00 21 LEU A C 2
ATOM 1379 O O . LEU A 1 21 ? 11.355 -10.042 -5.534 1.00 0.00 21 LEU A O 2
ATOM 1395 N N . LEU A 1 22 ? 11.943 -8.094 -4.574 1.00 0.00 22 LEU A N 2
ATOM 1396 C CA . LEU A 1 22 ? 11.127 -7.281 -5.469 1.00 0.00 22 LEU A CA 2
ATOM 1397 C C . LEU A 1 22 ? 11.833 -7.063 -6.803 1.00 0.00 22 LEU A C 2
ATOM 1398 O O . LEU A 1 22 ? 13.012 -6.711 -6.845 1.00 0.00 22 LEU A O 2
ATOM 1414 N N . THR A 1 23 ? 11.103 -7.274 -7.895 1.00 0.00 23 THR A N 2
ATOM 1415 C CA . THR A 1 23 ? 11.658 -7.100 -9.231 1.00 0.00 23 THR A CA 2
ATOM 1416 C C . THR A 1 23 ? 11.036 -5.898 -9.933 1.00 0.00 23 THR A C 2
ATOM 1417 O O . THR A 1 23 ? 11.700 -5.207 -10.705 1.00 0.00 23 THR A O 2
ATOM 1428 N N . GLU A 1 24 ? 9.758 -5.654 -9.658 1.00 0.00 24 GLU A N 2
ATOM 1429 C CA . GLU A 1 24 ? 9.048 -4.534 -10.264 1.00 0.00 24 GLU A CA 2
ATOM 1430 C C . GLU A 1 24 ? 7.912 -4.058 -9.362 1.00 0.00 24 GLU A C 2
ATOM 1431 O O . GLU A 1 24 ? 6.731 -4.220 -9.671 1.00 0.00 24 GLU A O 2
ATOM 1443 N N . PRO A 1 25 ? 8.276 -3.458 -8.220 1.00 0.00 25 PRO A N 2
ATOM 1444 C CA . PRO A 1 25 ? 7.303 -2.946 -7.250 1.00 0.00 25 PRO A CA 2
ATOM 1445 C C . PRO A 1 25 ? 6.555 -1.723 -7.769 1.00 0.00 25 PRO A C 2
ATOM 1446 O O . PRO A 1 25 ? 6.696 -1.344 -8.932 1.00 0.00 25 PRO A O 2
ATOM 1457 N N . LEU A 1 26 ? 5.759 -1.110 -6.900 1.00 0.00 26 LEU A N 2
ATOM 1458 C CA . LEU A 1 26 ? 4.988 0.072 -7.271 1.00 0.00 26 LEU A CA 2
ATOM 1459 C C . LEU A 1 26 ? 5.006 1.107 -6.151 1.00 0.00 26 LEU A C 2
ATOM 1460 O O . LEU A 1 26 ? 4.333 0.947 -5.133 1.00 0.00 26 LEU A O 2
ATOM 1476 N N . SER A 1 27 ? 5.779 2.171 -6.347 1.00 0.00 27 SER A N 2
ATOM 1477 C CA . SER A 1 27 ? 5.885 3.232 -5.352 1.00 0.00 27 SER A CA 2
ATOM 1478 C C . SER A 1 27 ? 4.504 3.748 -4.958 1.00 0.00 27 SER A C 2
ATOM 1479 O O . SER A 1 27 ? 3.731 4.196 -5.806 1.00 0.00 27 SER A O 2
ATOM 1487 N N . LEU A 1 28 ? 4.201 3.681 -3.667 1.00 0.00 28 LEU A N 2
ATOM 1488 C CA . LEU A 1 28 ? 2.914 4.141 -3.158 1.00 0.00 28 LEU A CA 2
ATOM 1489 C C . LEU A 1 28 ? 2.967 5.622 -2.800 1.00 0.00 28 LEU A C 2
ATOM 1490 O O . LEU A 1 28 ? 3.963 6.298 -3.060 1.00 0.00 28 LEU A O 2
ATOM 1506 N N . ASP A 1 29 ? 1.891 6.120 -2.201 1.00 0.00 29 ASP A N 2
ATOM 1507 C CA . ASP A 1 29 ? 1.816 7.522 -1.805 1.00 0.00 29 ASP A CA 2
ATOM 1508 C C . ASP A 1 29 ? 2.569 7.758 -0.499 1.00 0.00 29 ASP A C 2
ATOM 1509 O O . ASP A 1 29 ? 3.096 8.845 -0.261 1.00 0.00 29 ASP A O 2
ATOM 1518 N N . CYS A 1 30 ? 2.616 6.732 0.345 1.00 0.00 30 CYS A N 2
ATOM 1519 C CA . CYS A 1 30 ? 3.302 6.827 1.627 1.00 0.00 30 CYS A CA 2
ATOM 1520 C C . CYS A 1 30 ? 4.801 6.594 1.460 1.00 0.00 30 CYS A C 2
ATOM 1521 O O . CYS A 1 30 ? 5.609 7.094 2.242 1.00 0.00 30 CYS A O 2
ATOM 1528 N N . GLY A 1 31 ? 5.165 5.831 0.434 1.00 0.00 31 GLY A N 2
ATOM 1529 C CA . GLY A 1 31 ? 6.565 5.544 0.183 1.00 0.00 31 GLY A CA 2
ATOM 1530 C C . GLY A 1 31 ? 6.936 4.116 0.529 1.00 0.00 31 GLY A C 2
ATOM 1531 O O . GLY A 1 31 ? 7.837 3.878 1.333 1.00 0.00 31 GLY A O 2
ATOM 1535 N N . HIS A 1 32 ? 6.239 3.161 -0.080 1.00 0.00 32 HIS A N 2
ATOM 1536 C CA . HIS A 1 32 ? 6.499 1.748 0.169 1.00 0.00 32 HIS A CA 2
ATOM 1537 C C . HIS A 1 32 ? 6.471 0.953 -1.133 1.00 0.00 32 HIS A C 2
ATOM 1538 O O . HIS A 1 32 ? 5.705 1.264 -2.045 1.00 0.00 32 HIS A O 2
ATOM 1552 N N . SER A 1 33 ? 7.311 -0.074 -1.212 1.00 0.00 33 SER A N 2
ATOM 1553 C CA . SER A 1 33 ? 7.385 -0.911 -2.404 1.00 0.00 33 SER A CA 2
ATOM 1554 C C . SER A 1 33 ? 6.730 -2.267 -2.157 1.00 0.00 33 SER A C 2
ATOM 1555 O O . SER A 1 33 ? 7.111 -2.996 -1.241 1.00 0.00 33 SER A O 2
ATOM 1563 N N . LEU A 1 34 ? 5.743 -2.598 -2.982 1.00 0.00 34 LEU A N 2
ATOM 1564 C CA . LEU A 1 34 ? 5.033 -3.866 -2.855 1.00 0.00 34 LEU A CA 2
ATOM 1565 C C . LEU A 1 34 ? 4.791 -4.494 -4.224 1.00 0.00 34 LEU A C 2
ATOM 1566 O O . LEU A 1 34 ? 4.999 -3.857 -5.257 1.00 0.00 34 LEU A O 2
ATOM 1582 N N . CYS A 1 35 ? 4.348 -5.747 -4.225 1.00 0.00 35 CYS A N 2
ATOM 1583 C CA . CYS A 1 35 ? 4.075 -6.461 -5.466 1.00 0.00 35 CYS A CA 2
ATOM 1584 C C . CYS A 1 35 ? 2.705 -6.084 -6.021 1.00 0.00 35 CYS A C 2
ATOM 1585 O O . CYS A 1 35 ? 1.754 -5.877 -5.267 1.00 0.00 35 CYS A O 2
ATOM 1592 N N . ARG A 1 36 ? 2.612 -5.995 -7.344 1.00 0.00 36 ARG A N 2
ATOM 1593 C CA . ARG A 1 36 ? 1.359 -5.642 -8.000 1.00 0.00 36 ARG A CA 2
ATOM 1594 C C . ARG A 1 36 ? 0.252 -6.623 -7.623 1.00 0.00 36 ARG A C 2
ATOM 1595 O O . ARG A 1 36 ? -0.929 -6.279 -7.644 1.00 0.00 36 ARG A O 2
ATOM 1616 N N . ALA A 1 37 ? 0.644 -7.845 -7.279 1.00 0.00 37 ALA A N 2
ATOM 1617 C CA . ALA A 1 37 ? -0.314 -8.875 -6.897 1.00 0.00 37 ALA A CA 2
ATOM 1618 C C . ALA A 1 37 ? -0.701 -8.746 -5.427 1.00 0.00 37 ALA A C 2
ATOM 1619 O O . ALA A 1 37 ? -1.884 -8.719 -5.086 1.00 0.00 37 ALA A O 2
ATOM 1626 N N . CYS A 1 38 ? 0.303 -8.668 -4.561 1.00 0.00 38 CYS A N 2
ATOM 1627 C CA . CYS A 1 38 ? 0.069 -8.543 -3.127 1.00 0.00 38 CYS A CA 2
ATOM 1628 C C . CYS A 1 38 ? -0.888 -7.392 -2.831 1.00 0.00 38 CYS A C 2
ATOM 1629 O O . CYS A 1 38 ? -1.704 -7.470 -1.911 1.00 0.00 38 CYS A O 2
ATOM 1636 N N . ILE A 1 39 ? -0.783 -6.325 -3.616 1.00 0.00 39 ILE A N 2
ATOM 1637 C CA . ILE A 1 39 ? -1.639 -5.159 -3.439 1.00 0.00 39 ILE A CA 2
ATOM 1638 C C . ILE A 1 39 ? -3.071 -5.458 -3.869 1.00 0.00 39 ILE A C 2
ATOM 1639 O O . ILE A 1 39 ? -4.023 -5.172 -3.141 1.00 0.00 39 ILE A O 2
ATOM 1655 N N . THR A 1 40 ? -3.218 -6.038 -5.056 1.00 0.00 40 THR A N 2
ATOM 1656 C CA . THR A 1 40 ? -4.533 -6.378 -5.583 1.00 0.00 40 THR A CA 2
ATOM 1657 C C . THR A 1 40 ? -5.160 -7.527 -4.801 1.00 0.00 40 THR A C 2
ATOM 1658 O O . THR A 1 40 ? -4.466 -8.446 -4.367 1.00 0.00 40 THR A O 2
ATOM 1669 N N . VAL A 1 41 ? -6.476 -7.468 -4.625 1.00 0.00 41 VAL A N 2
ATOM 1670 C CA . VAL A 1 41 ? -7.197 -8.505 -3.896 1.00 0.00 41 VAL A CA 2
ATOM 1671 C C . VAL A 1 41 ? -8.102 -9.303 -4.828 1.00 0.00 41 VAL A C 2
ATOM 1672 O O . VAL A 1 41 ? -8.779 -8.738 -5.686 1.00 0.00 41 VAL A O 2
ATOM 1685 N N . SER A 1 42 ? -8.110 -10.621 -4.652 1.00 0.00 42 SER A N 2
ATOM 1686 C CA . SER A 1 42 ? -8.930 -11.498 -5.479 1.00 0.00 42 SER A CA 2
ATOM 1687 C C . SER A 1 42 ? -9.715 -12.481 -4.615 1.00 0.00 42 SER A C 2
ATOM 1688 O O . SER A 1 42 ? -9.628 -13.694 -4.802 1.00 0.00 42 SER A O 2
ATOM 1696 N N . ASN A 1 43 ? -10.481 -11.947 -3.670 1.00 0.00 43 ASN A N 2
ATOM 1697 C CA . ASN A 1 43 ? -11.282 -12.776 -2.776 1.00 0.00 43 ASN A CA 2
ATOM 1698 C C . ASN A 1 43 ? -12.750 -12.764 -3.192 1.00 0.00 43 ASN A C 2
ATOM 1699 O O . ASN A 1 43 ? -13.129 -12.094 -4.153 1.00 0.00 43 ASN A O 2
ATOM 1710 N N . LYS A 1 44 ? -13.572 -13.510 -2.462 1.00 0.00 44 LYS A N 2
ATOM 1711 C CA . LYS A 1 44 ? -14.999 -13.585 -2.752 1.00 0.00 44 LYS A CA 2
ATOM 1712 C C . LYS A 1 44 ? -15.659 -12.219 -2.593 1.00 0.00 44 LYS A C 2
ATOM 1713 O O . LYS A 1 44 ? -15.001 -11.240 -2.242 1.00 0.00 44 LYS A O 2
ATOM 1732 N N . GLU A 1 45 ? -16.962 -12.162 -2.852 1.00 0.00 45 GLU A N 2
ATOM 1733 C CA . GLU A 1 45 ? -17.709 -10.916 -2.736 1.00 0.00 45 GLU A CA 2
ATOM 1734 C C . GLU A 1 45 ? -18.415 -10.828 -1.386 1.00 0.00 45 GLU A C 2
ATOM 1735 O O . GLU A 1 45 ? -19.522 -10.301 -1.285 1.00 0.00 45 GLU A O 2
ATOM 1747 N N . ALA A 1 46 ? -17.764 -11.348 -0.350 1.00 0.00 46 ALA A N 2
ATOM 1748 C CA . ALA A 1 46 ? -18.328 -11.328 0.994 1.00 0.00 46 ALA A CA 2
ATOM 1749 C C . ALA A 1 46 ? -17.685 -10.236 1.842 1.00 0.00 46 ALA A C 2
ATOM 1750 O O . ALA A 1 46 ? -17.633 -10.337 3.068 1.00 0.00 46 ALA A O 2
ATOM 1757 N N . VAL A 1 47 ? -17.195 -9.191 1.182 1.00 0.00 47 VAL A N 2
ATOM 1758 C CA . VAL A 1 47 ? -16.556 -8.079 1.875 1.00 0.00 47 VAL A CA 2
ATOM 1759 C C . VAL A 1 47 ? -17.505 -6.893 2.004 1.00 0.00 47 VAL A C 2
ATOM 1760 O O . VAL A 1 47 ? -18.190 -6.524 1.050 1.00 0.00 47 VAL A O 2
ATOM 1773 N N . THR A 1 48 ? -17.541 -6.298 3.192 1.00 0.00 48 THR A N 2
ATOM 1774 C CA . THR A 1 48 ? -18.407 -5.153 3.448 1.00 0.00 48 THR A CA 2
ATOM 1775 C C . THR A 1 48 ? -17.960 -3.937 2.645 1.00 0.00 48 THR A C 2
ATOM 1776 O O . THR A 1 48 ? -18.779 -3.251 2.033 1.00 0.00 48 THR A O 2
ATOM 1787 N N . SER A 1 49 ? -16.657 -3.675 2.652 1.00 0.00 49 SER A N 2
ATOM 1788 C CA . SER A 1 49 ? -16.102 -2.538 1.926 1.00 0.00 49 SER A CA 2
ATOM 1789 C C . SER A 1 49 ? -16.291 -2.709 0.422 1.00 0.00 49 SER A C 2
ATOM 1790 O O . SER A 1 49 ? -15.585 -3.487 -0.219 1.00 0.00 49 SER A O 2
ATOM 1798 N N . MET A 1 50 ? -17.250 -1.975 -0.135 1.00 0.00 50 MET A N 2
ATOM 1799 C CA . MET A 1 50 ? -17.532 -2.044 -1.564 1.00 0.00 50 MET A CA 2
ATOM 1800 C C . MET A 1 50 ? -16.714 -1.009 -2.330 1.00 0.00 50 MET A C 2
ATOM 1801 O O . MET A 1 50 ? -16.585 0.136 -1.900 1.00 0.00 50 MET A O 2
ATOM 1815 N N . GLY A 1 51 ? -16.163 -1.421 -3.468 1.00 0.00 51 GLY A N 2
ATOM 1816 C CA . GLY A 1 51 ? -15.364 -0.517 -4.275 1.00 0.00 51 GLY A CA 2
ATOM 1817 C C . GLY A 1 51 ? -14.034 -1.121 -4.678 1.00 0.00 51 GLY A C 2
ATOM 1818 O O . GLY A 1 51 ? -13.637 -1.046 -5.840 1.00 0.00 51 GLY A O 2
ATOM 1822 N N . GLY A 1 52 ? -13.342 -1.722 -3.714 1.00 0.00 52 GLY A N 2
ATOM 1823 C CA . GLY A 1 52 ? -12.055 -2.331 -3.995 1.00 0.00 52 GLY A CA 2
ATOM 1824 C C . GLY A 1 52 ? -10.923 -1.322 -3.992 1.00 0.00 52 GLY A C 2
ATOM 1825 O O . GLY A 1 52 ? -10.508 -0.841 -5.047 1.00 0.00 52 GLY A O 2
ATOM 1829 N N . LYS A 1 53 ? -10.423 -0.999 -2.805 1.00 0.00 53 LYS A N 2
ATOM 1830 C CA . LYS A 1 53 ? -9.333 -0.041 -2.668 1.00 0.00 53 LYS A CA 2
ATOM 1831 C C . LYS A 1 53 ? -8.194 -0.627 -1.840 1.00 0.00 53 LYS A C 2
ATOM 1832 O O . LYS A 1 53 ? -8.213 -0.568 -0.610 1.00 0.00 53 LYS A O 2
ATOM 1851 N N . SER A 1 54 ? -7.202 -1.191 -2.522 1.00 0.00 54 SER A N 2
ATOM 1852 C CA . SER A 1 54 ? -6.055 -1.790 -1.848 1.00 0.00 54 SER A CA 2
ATOM 1853 C C . SER A 1 54 ? -5.436 -0.811 -0.855 1.00 0.00 54 SER A C 2
ATOM 1854 O O . SER A 1 54 ? -5.118 0.326 -1.204 1.00 0.00 54 SER A O 2
ATOM 1862 N N . SER A 1 55 ? -5.268 -1.261 0.384 1.00 0.00 55 SER A N 2
ATOM 1863 C CA . SER A 1 55 ? -4.690 -0.425 1.429 1.00 0.00 55 SER A CA 2
ATOM 1864 C C . SER A 1 55 ? -3.213 -0.750 1.631 1.00 0.00 55 SER A C 2
ATOM 1865 O O . SER A 1 55 ? -2.638 -1.559 0.902 1.00 0.00 55 SER A O 2
ATOM 1873 N N . CYS A 1 56 ? -2.604 -0.112 2.625 1.00 0.00 56 CYS A N 2
ATOM 1874 C CA . CYS A 1 56 ? -1.194 -0.331 2.924 1.00 0.00 56 CYS A CA 2
ATOM 1875 C C . CYS A 1 56 ? -1.030 -1.172 4.186 1.00 0.00 56 CYS A C 2
ATOM 1876 O O . CYS A 1 56 ? -1.061 -0.666 5.308 1.00 0.00 56 CYS A O 2
ATOM 1883 N N . PRO A 1 57 ? -0.850 -2.489 4.001 1.00 0.00 57 PRO A N 2
ATOM 1884 C CA . PRO A 1 57 ? -0.677 -3.428 5.112 1.00 0.00 57 PRO A CA 2
ATOM 1885 C C . PRO A 1 57 ? 0.661 -3.246 5.822 1.00 0.00 57 PRO A C 2
ATOM 1886 O O . PRO A 1 57 ? 0.913 -3.860 6.859 1.00 0.00 57 PRO A O 2
ATOM 1897 N N . VAL A 1 58 ? 1.515 -2.399 5.257 1.00 0.00 58 VAL A N 2
ATOM 1898 C CA . VAL A 1 58 ? 2.826 -2.134 5.837 1.00 0.00 58 VAL A CA 2
ATOM 1899 C C . VAL A 1 58 ? 2.729 -1.131 6.981 1.00 0.00 58 VAL A C 2
ATOM 1900 O O . VAL A 1 58 ? 3.320 -1.324 8.043 1.00 0.00 58 VAL A O 2
ATOM 1913 N N . CYS A 1 59 ? 1.979 -0.057 6.756 1.00 0.00 59 CYS A N 2
ATOM 1914 C CA . CYS A 1 59 ? 1.804 0.979 7.767 1.00 0.00 59 CYS A CA 2
ATOM 1915 C C . CYS A 1 59 ? 0.339 1.392 7.873 1.00 0.00 59 CYS A C 2
ATOM 1916 O O . CYS A 1 59 ? -0.185 1.586 8.970 1.00 0.00 59 CYS A O 2
ATOM 1923 N N . GLY A 1 60 ? -0.318 1.526 6.725 1.00 0.00 60 GLY A N 2
ATOM 1924 C CA . GLY A 1 60 ? -1.716 1.915 6.711 1.00 0.00 60 GLY A CA 2
ATOM 1925 C C . GLY A 1 60 ? -1.913 3.351 6.267 1.00 0.00 60 GLY A C 2
ATOM 1926 O O . GLY A 1 60 ? -1.988 4.259 7.095 1.00 0.00 60 GLY A O 2
ATOM 1930 N N . ILE A 1 61 ? -1.996 3.557 4.957 1.00 0.00 61 ILE A N 2
ATOM 1931 C CA . ILE A 1 61 ? -2.185 4.893 4.405 1.00 0.00 61 ILE A CA 2
ATOM 1932 C C . ILE A 1 61 ? -3.096 4.859 3.182 1.00 0.00 61 ILE A C 2
ATOM 1933 O O . ILE A 1 61 ? -2.669 4.490 2.088 1.00 0.00 61 ILE A O 2
ATOM 1949 N N . SER A 1 62 ? -4.352 5.248 3.375 1.00 0.00 62 SER A N 2
ATOM 1950 C CA . SER A 1 62 ? -5.324 5.261 2.288 1.00 0.00 62 SER A CA 2
ATOM 1951 C C . SER A 1 62 ? -4.782 6.023 1.083 1.00 0.00 62 SER A C 2
ATOM 1952 O O . SER A 1 62 ? -4.655 7.248 1.115 1.00 0.00 62 SER A O 2
ATOM 1960 N N . TYR A 1 63 ? -4.463 5.290 0.022 1.00 0.00 63 TYR A N 2
ATOM 1961 C CA . TYR A 1 63 ? -3.932 5.896 -1.193 1.00 0.00 63 TYR A CA 2
ATOM 1962 C C . TYR A 1 63 ? -4.840 5.610 -2.386 1.00 0.00 63 TYR A C 2
ATOM 1963 O O . TYR A 1 63 ? -5.333 4.494 -2.551 1.00 0.00 63 TYR A O 2
ATOM 1981 N N . SER A 1 64 ? -5.056 6.627 -3.214 1.00 0.00 64 SER A N 2
ATOM 1982 C CA . SER A 1 64 ? -5.906 6.488 -4.390 1.00 0.00 64 SER A CA 2
ATOM 1983 C C . SER A 1 64 ? -5.124 5.899 -5.560 1.00 0.00 64 SER A C 2
ATOM 1984 O O . SER A 1 64 ? -4.390 6.607 -6.250 1.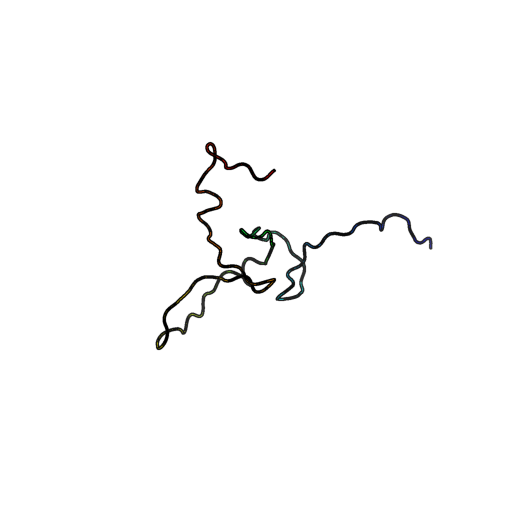00 0.00 64 SER A O 2
ATOM 1992 N N . PHE A 1 65 ? -5.286 4.598 -5.778 1.00 0.00 65 PHE A N 2
ATOM 1993 C CA . PHE A 1 65 ? -4.594 3.912 -6.863 1.00 0.00 65 PHE A CA 2
ATOM 1994 C C . PHE A 1 65 ? -5.360 4.059 -8.174 1.00 0.00 65 PHE A C 2
ATOM 1995 O O . PHE A 1 65 ? -5.809 3.072 -8.756 1.00 0.00 65 PHE A O 2
ATOM 2012 N N . GLU A 1 66 ? -5.506 5.298 -8.633 1.00 0.00 66 GLU A N 2
ATOM 2013 C CA . GLU A 1 66 ? -6.219 5.574 -9.874 1.00 0.00 66 GLU A CA 2
ATOM 2014 C C . GLU A 1 66 ? -5.330 6.331 -10.856 1.00 0.00 66 GLU A C 2
ATOM 2015 O O . GLU A 1 66 ? -5.270 5.999 -12.040 1.00 0.00 66 GLU A O 2
ATOM 2027 N N . HIS A 1 67 ? -4.640 7.351 -10.355 1.00 0.00 67 HIS A N 2
ATOM 2028 C CA . HIS A 1 67 ? -3.753 8.157 -11.187 1.00 0.00 67 HIS A CA 2
ATOM 2029 C C . HIS A 1 67 ? -2.342 8.187 -10.606 1.00 0.00 67 HIS A C 2
ATOM 2030 O O . HIS A 1 67 ? -1.722 9.247 -10.511 1.00 0.00 67 HIS A O 2
ATOM 2044 N N . LEU A 1 68 ? -1.842 7.019 -10.218 1.00 0.00 68 LEU A N 2
ATOM 2045 C CA . LEU A 1 68 ? -0.505 6.912 -9.646 1.00 0.00 68 LEU A CA 2
ATOM 2046 C C . LEU A 1 68 ? 0.404 6.072 -10.538 1.00 0.00 68 LEU A C 2
ATOM 2047 O O . LEU A 1 68 ? 1.586 6.375 -10.695 1.00 0.00 68 LEU A O 2
ATOM 2063 N N . GLN A 1 69 ? -0.158 5.018 -11.121 1.00 0.00 69 GLN A N 2
ATOM 2064 C CA . GLN A 1 69 ? 0.602 4.136 -11.998 1.00 0.00 69 GLN A CA 2
ATOM 2065 C C . GLN A 1 69 ? 0.280 4.416 -13.463 1.00 0.00 69 GLN A C 2
ATOM 2066 O O . GLN A 1 69 ? 1.164 4.758 -14.248 1.00 0.00 69 GLN A O 2
ATOM 2080 N N . ALA A 1 70 ? -0.990 4.269 -13.823 1.00 0.00 70 ALA A N 2
ATOM 2081 C CA . ALA A 1 70 ? -1.428 4.508 -15.193 1.00 0.00 70 ALA A CA 2
ATOM 2082 C C . ALA A 1 70 ? -1.986 5.918 -15.353 1.00 0.00 70 ALA A C 2
ATOM 2083 O O . ALA A 1 70 ? -2.160 6.641 -14.373 1.00 0.00 70 ALA A O 2
ATOM 2090 N N . ASN A 1 71 ? -2.264 6.302 -16.594 1.00 0.00 71 ASN A N 2
ATOM 2091 C CA . ASN A 1 71 ? -2.801 7.627 -16.882 1.00 0.00 71 ASN A CA 2
ATOM 2092 C C . ASN A 1 71 ? -4.052 7.530 -17.750 1.00 0.00 71 ASN A C 2
ATOM 2093 O O . ASN A 1 71 ? -4.000 7.042 -18.878 1.00 0.00 71 ASN A O 2
ATOM 2104 N N . GLN A 1 72 ? -5.175 8.000 -17.215 1.00 0.00 72 GLN A N 2
ATOM 2105 C CA . GLN A 1 72 ? -6.439 7.966 -17.940 1.00 0.00 72 GLN A CA 2
ATOM 2106 C C . GLN A 1 72 ? -6.764 9.334 -18.531 1.00 0.00 72 GLN A C 2
ATOM 2107 O O . GLN A 1 72 ? -6.993 10.298 -17.800 1.00 0.00 72 GLN A O 2
ATOM 2121 N N . HIS A 1 73 ? -6.784 9.411 -19.858 1.00 0.00 73 HIS A N 2
ATOM 2122 C CA . HIS A 1 73 ? -7.082 10.661 -20.547 1.00 0.00 73 HIS A CA 2
ATOM 2123 C C . HIS A 1 73 ? -8.282 10.498 -21.474 1.00 0.00 73 HIS A C 2
ATOM 2124 O O . HIS A 1 73 ? -8.365 9.533 -22.236 1.00 0.00 73 HIS A O 2
ATOM 2138 N N . LEU A 1 74 ? -9.211 11.445 -21.405 1.00 0.00 74 LEU A N 2
ATOM 2139 C CA . LEU A 1 74 ? -10.408 11.406 -22.238 1.00 0.00 74 LEU A CA 2
ATOM 2140 C C . LEU A 1 74 ? -10.080 11.780 -23.680 1.00 0.00 74 LEU A C 2
ATOM 2141 O O . LEU A 1 74 ? -10.304 10.996 -24.601 1.00 0.00 74 LEU A O 2
ATOM 2157 N N . ALA A 1 75 ? -9.546 12.983 -23.867 1.00 0.00 75 ALA A N 2
ATOM 2158 C CA . ALA A 1 75 ? -9.183 13.459 -25.195 1.00 0.00 75 ALA A CA 2
ATOM 2159 C C . ALA A 1 75 ? -7.672 13.616 -25.329 1.00 0.00 75 ALA A C 2
ATOM 2160 O O . ALA A 1 75 ? -7.002 14.074 -24.405 1.00 0.00 75 ALA A O 2
ATOM 2167 N N . ASN A 1 76 ? -7.142 13.230 -26.486 1.00 0.00 76 ASN A N 2
ATOM 2168 C CA . ASN A 1 76 ? -5.709 13.327 -26.739 1.00 0.00 76 ASN A CA 2
ATOM 2169 C C . ASN A 1 76 ? -5.436 14.093 -28.030 1.00 0.00 76 ASN A C 2
ATOM 2170 O O . ASN A 1 76 ? -6.362 14.552 -28.699 1.00 0.00 76 ASN A O 2
ATOM 2181 N N . ILE A 1 77 ? -4.159 14.227 -28.373 1.00 0.00 77 ILE A N 2
ATOM 2182 C CA . ILE A 1 77 ? -3.764 14.936 -29.583 1.00 0.00 77 ILE A CA 2
ATOM 2183 C C . ILE A 1 77 ? -2.987 14.023 -30.526 1.00 0.00 77 ILE A C 2
ATOM 2184 O O . ILE A 1 77 ? -2.488 12.973 -30.120 1.00 0.00 77 ILE A O 2
ATOM 2200 N N . VAL A 1 78 ? -2.887 14.432 -31.787 1.00 0.00 78 VAL A N 2
ATOM 2201 C CA . VAL A 1 78 ? -2.168 13.652 -32.788 1.00 0.00 78 VAL A CA 2
ATOM 2202 C C . VAL A 1 78 ? -0.688 14.018 -32.811 1.00 0.00 78 VAL A C 2
ATOM 2203 O O . VAL A 1 78 ? 0.156 13.207 -33.188 1.00 0.00 78 VAL A O 2
ATOM 2216 N N . GLU A 1 79 ? -0.381 15.246 -32.403 1.00 0.00 79 GLU A N 2
ATOM 2217 C CA . GLU A 1 79 ? 0.998 15.719 -32.378 1.00 0.00 79 GLU A CA 2
ATOM 2218 C C . GLU A 1 79 ? 1.865 14.821 -31.501 1.00 0.00 79 GLU A C 2
ATOM 2219 O O . GLU A 1 79 ? 1.388 14.238 -30.528 1.00 0.00 79 GLU A O 2
ATOM 2233 N N . GLY A 1 1 ? 23.326 -9.900 -9.445 1.00 0.00 1 GLY A N 3
ATOM 2234 C CA . GLY A 1 1 ? 24.595 -10.528 -9.763 1.00 0.00 1 GLY A CA 3
ATOM 2235 C C . GLY A 1 1 ? 25.121 -11.380 -8.625 1.00 0.00 1 GLY A C 3
ATOM 2236 O O . GLY A 1 1 ? 24.961 -11.033 -7.455 1.00 0.00 1 GLY A O 3
ATOM 2240 N N . SER A 1 2 ? 25.749 -12.500 -8.968 1.00 0.00 2 SER A N 3
ATOM 2241 C CA . SER A 1 2 ? 26.296 -13.408 -7.966 1.00 0.00 2 SER A CA 3
ATOM 2242 C C . SER A 1 2 ? 27.820 -13.440 -8.036 1.00 0.00 2 SER A C 3
ATOM 2243 O O . SER A 1 2 ? 28.504 -13.098 -7.072 1.00 0.00 2 SER A O 3
ATOM 2251 N N . SER A 1 3 ? 28.344 -13.855 -9.185 1.00 0.00 3 SER A N 3
ATOM 2252 C CA . SER A 1 3 ? 29.787 -13.937 -9.382 1.00 0.00 3 SER A CA 3
ATOM 2253 C C . SER A 1 3 ? 30.437 -12.568 -9.206 1.00 0.00 3 SER A C 3
ATOM 2254 O O . SER A 1 3 ? 29.756 -11.544 -9.168 1.00 0.00 3 SER A O 3
ATOM 2262 N N . GLY A 1 4 ? 31.762 -12.559 -9.098 1.00 0.00 4 GLY A N 3
ATOM 2263 C CA . GLY A 1 4 ? 32.484 -11.312 -8.927 1.00 0.00 4 GLY A CA 3
ATOM 2264 C C . GLY A 1 4 ? 32.055 -10.559 -7.684 1.00 0.00 4 GLY A C 3
ATOM 2265 O O . GLY A 1 4 ? 31.639 -11.165 -6.696 1.00 0.00 4 GLY A O 3
ATOM 2269 N N . SER A 1 5 ? 32.158 -9.235 -7.730 1.00 0.00 5 SER A N 3
ATOM 2270 C CA . SER A 1 5 ? 31.783 -8.398 -6.596 1.00 0.00 5 SER A CA 3
ATOM 2271 C C . SER A 1 5 ? 31.183 -7.078 -7.070 1.00 0.00 5 SER A C 3
ATOM 2272 O O . SER A 1 5 ? 31.607 -6.518 -8.081 1.00 0.00 5 SER A O 3
ATOM 2280 N N . SER A 1 6 ? 30.193 -6.586 -6.331 1.00 0.00 6 SER A N 3
ATOM 2281 C CA . SER A 1 6 ? 29.532 -5.333 -6.676 1.00 0.00 6 SER A CA 3
ATOM 2282 C C . SER A 1 6 ? 29.936 -4.222 -5.713 1.00 0.00 6 SER A C 3
ATOM 2283 O O . SER A 1 6 ? 30.161 -3.083 -6.120 1.00 0.00 6 SER A O 3
ATOM 2291 N N . GLY A 1 7 ? 30.027 -4.562 -4.431 1.00 0.00 7 GLY A N 3
ATOM 2292 C CA . GLY A 1 7 ? 30.404 -3.583 -3.428 1.00 0.00 7 GLY A CA 3
ATOM 2293 C C . GLY A 1 7 ? 29.583 -3.706 -2.160 1.00 0.00 7 GLY A C 3
ATOM 2294 O O . GLY A 1 7 ? 29.883 -4.527 -1.295 1.00 0.00 7 GLY A O 3
ATOM 2298 N N . ASN A 1 8 ? 28.543 -2.885 -2.049 1.00 0.00 8 ASN A N 3
ATOM 2299 C CA . ASN A 1 8 ? 27.676 -2.904 -0.876 1.00 0.00 8 ASN A CA 3
ATOM 2300 C C . ASN A 1 8 ? 26.474 -1.986 -1.073 1.00 0.00 8 ASN A C 3
ATOM 2301 O O . ASN A 1 8 ? 26.554 -0.984 -1.784 1.00 0.00 8 ASN A O 3
ATOM 2312 N N . VAL A 1 9 ? 25.359 -2.335 -0.438 1.00 0.00 9 VAL A N 3
ATOM 2313 C CA . VAL A 1 9 ? 24.140 -1.542 -0.541 1.00 0.00 9 VAL A CA 3
ATOM 2314 C C . VAL A 1 9 ? 23.222 -1.789 0.650 1.00 0.00 9 VAL A C 3
ATOM 2315 O O . VAL A 1 9 ? 23.026 -2.929 1.070 1.00 0.00 9 VAL A O 3
ATOM 2328 N N . GLN A 1 10 ? 22.661 -0.711 1.191 1.00 0.00 10 GLN A N 3
ATOM 2329 C CA . GLN A 1 10 ? 21.763 -0.811 2.335 1.00 0.00 10 GLN A CA 3
ATOM 2330 C C . GLN A 1 10 ? 20.398 -0.214 2.009 1.00 0.00 10 GLN A C 3
ATOM 2331 O O . GLN A 1 10 ? 20.100 0.919 2.386 1.00 0.00 10 GLN A O 3
ATOM 2345 N N . GLU A 1 11 ? 19.573 -0.985 1.307 1.00 0.00 11 GLU A N 3
ATOM 2346 C CA . GLU A 1 11 ? 18.240 -0.531 0.930 1.00 0.00 11 GLU A CA 3
ATOM 2347 C C . GLU A 1 11 ? 17.185 -1.566 1.311 1.00 0.00 11 GLU A C 3
ATOM 2348 O O . GLU A 1 11 ? 17.510 -2.703 1.650 1.00 0.00 11 GLU A O 3
ATOM 2360 N N . GLU A 1 12 ? 15.919 -1.162 1.251 1.00 0.00 12 GLU A N 3
ATOM 2361 C CA . GLU A 1 12 ? 14.817 -2.053 1.591 1.00 0.00 12 GLU A CA 3
ATOM 2362 C C . GLU A 1 12 ? 13.869 -2.222 0.407 1.00 0.00 12 GLU A C 3
ATOM 2363 O O . GLU A 1 12 ? 12.917 -1.459 0.245 1.00 0.00 12 GLU A O 3
ATOM 2375 N N . VAL A 1 13 ? 14.138 -3.229 -0.419 1.00 0.00 13 VAL A N 3
ATOM 2376 C CA . VAL A 1 13 ? 13.310 -3.500 -1.588 1.00 0.00 13 VAL A CA 3
ATOM 2377 C C . VAL A 1 13 ? 12.749 -4.917 -1.548 1.00 0.00 13 VAL A C 3
ATOM 2378 O O . VAL A 1 13 ? 12.824 -5.655 -2.532 1.00 0.00 13 VAL A O 3
ATOM 2391 N N . THR A 1 14 ? 12.186 -5.293 -0.404 1.00 0.00 14 THR A N 3
ATOM 2392 C CA . THR A 1 14 ? 11.613 -6.622 -0.235 1.00 0.00 14 THR A CA 3
ATOM 2393 C C . THR A 1 14 ? 10.193 -6.542 0.314 1.00 0.00 14 THR A C 3
ATOM 2394 O O . THR A 1 14 ? 9.967 -6.024 1.408 1.00 0.00 14 THR A O 3
ATOM 2405 N N . CYS A 1 15 ? 9.238 -7.060 -0.452 1.00 0.00 15 CYS A N 3
ATOM 2406 C CA . CYS A 1 15 ? 7.839 -7.048 -0.043 1.00 0.00 15 CYS A CA 3
ATOM 2407 C C . CYS A 1 15 ? 7.679 -7.613 1.366 1.00 0.00 15 CYS A C 3
ATOM 2408 O O . CYS A 1 15 ? 7.832 -8.812 1.602 1.00 0.00 15 CYS A O 3
ATOM 2415 N N . PRO A 1 16 ? 7.364 -6.731 2.325 1.00 0.00 16 PRO A N 3
ATOM 2416 C CA . PRO A 1 16 ? 7.176 -7.118 3.727 1.00 0.00 16 PRO A CA 3
ATOM 2417 C C . PRO A 1 16 ? 5.911 -7.944 3.935 1.00 0.00 16 PRO A C 3
ATOM 2418 O O . PRO A 1 16 ? 5.681 -8.482 5.018 1.00 0.00 16 PRO A O 3
ATOM 2429 N N . ILE A 1 17 ? 5.095 -8.041 2.891 1.00 0.00 17 ILE A N 3
ATOM 2430 C CA . ILE A 1 17 ? 3.854 -8.803 2.960 1.00 0.00 17 ILE A CA 3
ATOM 2431 C C . ILE A 1 17 ? 4.106 -10.287 2.714 1.00 0.00 17 ILE A C 3
ATOM 2432 O O . ILE A 1 17 ? 3.968 -11.110 3.620 1.00 0.00 17 ILE A O 3
ATOM 2448 N N . CYS A 1 18 ? 4.480 -10.623 1.484 1.00 0.00 18 CYS A N 3
ATOM 2449 C CA . CYS A 1 18 ? 4.753 -12.007 1.118 1.00 0.00 18 CYS A CA 3
ATOM 2450 C C . CYS A 1 18 ? 6.166 -12.410 1.532 1.00 0.00 18 CYS A C 3
ATOM 2451 O O . CYS A 1 18 ? 6.491 -13.596 1.597 1.00 0.00 18 CYS A O 3
ATOM 2458 N N . LEU A 1 19 ? 7.001 -11.415 1.809 1.00 0.00 19 LEU A N 3
ATOM 2459 C CA . LEU A 1 19 ? 8.380 -11.665 2.217 1.00 0.00 19 LEU A CA 3
ATOM 2460 C C . LEU A 1 19 ? 9.151 -12.387 1.117 1.00 0.00 19 LEU A C 3
ATOM 2461 O O . LEU A 1 19 ? 9.614 -13.510 1.306 1.00 0.00 19 LEU A O 3
ATOM 2477 N N . GLU A 1 20 ? 9.285 -11.731 -0.032 1.00 0.00 20 GLU A N 3
ATOM 2478 C CA . GLU A 1 20 ? 10.002 -12.311 -1.162 1.00 0.00 20 GLU A CA 3
ATOM 2479 C C . GLU A 1 20 ? 10.547 -11.220 -2.079 1.00 0.00 20 GLU A C 3
ATOM 2480 O O . GLU A 1 20 ? 10.186 -10.049 -1.952 1.00 0.00 20 GLU A O 3
ATOM 2492 N N . LEU A 1 21 ? 11.419 -11.612 -3.001 1.00 0.00 21 LEU A N 3
ATOM 2493 C CA . LEU A 1 21 ? 12.016 -10.668 -3.940 1.00 0.00 21 LEU A CA 3
ATOM 2494 C C . LEU A 1 21 ? 10.940 -9.850 -4.647 1.00 0.00 21 LEU A C 3
ATOM 2495 O O . LEU A 1 21 ? 9.841 -10.342 -4.908 1.00 0.00 21 LEU A O 3
ATOM 2511 N N . LEU A 1 22 ? 11.264 -8.599 -4.957 1.00 0.00 22 LEU A N 3
ATOM 2512 C CA . LEU A 1 22 ? 10.326 -7.712 -5.637 1.00 0.00 22 LEU A CA 3
ATOM 2513 C C . LEU A 1 22 ? 10.514 -7.777 -7.150 1.00 0.00 22 LEU A C 3
ATOM 2514 O O . LEU A 1 22 ? 11.623 -7.989 -7.640 1.00 0.00 22 LEU A O 3
ATOM 2530 N N . THR A 1 23 ? 9.422 -7.592 -7.885 1.00 0.00 23 THR A N 3
ATOM 2531 C CA . THR A 1 23 ? 9.466 -7.628 -9.342 1.00 0.00 23 THR A CA 3
ATOM 2532 C C . THR A 1 23 ? 8.785 -6.404 -9.943 1.00 0.00 23 THR A C 3
ATOM 2533 O O . THR A 1 23 ? 7.649 -6.481 -10.409 1.00 0.00 23 THR A O 3
ATOM 2544 N N . GLU A 1 24 ? 9.488 -5.276 -9.930 1.00 0.00 24 GLU A N 3
ATOM 2545 C CA . GLU A 1 24 ? 8.950 -4.035 -10.475 1.00 0.00 24 GLU A CA 3
ATOM 2546 C C . GLU A 1 24 ? 7.720 -3.586 -9.692 1.00 0.00 24 GLU A C 3
ATOM 2547 O O . GLU A 1 24 ? 6.595 -3.599 -10.192 1.00 0.00 24 GLU A O 3
ATOM 2559 N N . PRO A 1 25 ? 7.937 -3.178 -8.433 1.00 0.00 25 PRO A N 3
ATOM 2560 C CA . PRO A 1 25 ? 6.859 -2.717 -7.553 1.00 0.00 25 PRO A CA 3
ATOM 2561 C C . PRO A 1 25 ? 6.286 -1.374 -7.993 1.00 0.00 25 PRO A C 3
ATOM 2562 O O . PRO A 1 25 ? 6.611 -0.871 -9.069 1.00 0.00 25 PRO A O 3
ATOM 2573 N N . LEU A 1 26 ? 5.434 -0.796 -7.154 1.00 0.00 26 LEU A N 3
ATOM 2574 C CA . LEU A 1 26 ? 4.816 0.491 -7.456 1.00 0.00 26 LEU A CA 3
ATOM 2575 C C . LEU A 1 26 ? 4.889 1.425 -6.253 1.00 0.00 26 LEU A C 3
ATOM 2576 O O . LEU A 1 26 ? 4.201 1.221 -5.252 1.00 0.00 26 LEU A O 3
ATOM 2592 N N . SER A 1 27 ? 5.725 2.453 -6.358 1.00 0.00 27 SER A N 3
ATOM 2593 C CA . SER A 1 27 ? 5.889 3.419 -5.278 1.00 0.00 27 SER A CA 3
ATOM 2594 C C . SER A 1 27 ? 4.538 3.968 -4.830 1.00 0.00 27 SER A C 3
ATOM 2595 O O . SER A 1 27 ? 3.808 4.571 -5.618 1.00 0.00 27 SER A O 3
ATOM 2603 N N . LEU A 1 28 ? 4.211 3.754 -3.561 1.00 0.00 28 LEU A N 3
ATOM 2604 C CA . LEU A 1 28 ? 2.947 4.227 -3.006 1.00 0.00 28 LEU A CA 3
ATOM 2605 C C . LEU A 1 28 ? 3.012 5.719 -2.697 1.00 0.00 28 LEU A C 3
ATOM 2606 O O . LEU A 1 28 ? 4.016 6.377 -2.973 1.00 0.00 28 LEU A O 3
ATOM 2622 N N . ASP A 1 29 ? 1.938 6.247 -2.121 1.00 0.00 29 ASP A N 3
ATOM 2623 C CA . ASP A 1 29 ? 1.874 7.661 -1.771 1.00 0.00 29 ASP A CA 3
ATOM 2624 C C . ASP A 1 29 ? 2.616 7.932 -0.466 1.00 0.00 29 ASP A C 3
ATOM 2625 O O . ASP A 1 29 ? 3.090 9.043 -0.228 1.00 0.00 29 ASP A O 3
ATOM 2634 N N . CYS A 1 30 ? 2.712 6.909 0.377 1.00 0.00 30 CYS A N 3
ATOM 2635 C CA . CYS A 1 30 ? 3.394 7.036 1.659 1.00 0.00 30 CYS A CA 3
ATOM 2636 C C . CYS A 1 30 ? 4.888 6.761 1.510 1.00 0.00 30 CYS A C 3
ATOM 2637 O O . CYS A 1 30 ? 5.701 7.253 2.290 1.00 0.00 30 CYS A O 3
ATOM 2644 N N . GLY A 1 31 ? 5.240 5.970 0.501 1.00 0.00 31 GLY A N 3
ATOM 2645 C CA . GLY A 1 31 ? 6.635 5.643 0.267 1.00 0.00 31 GLY A CA 3
ATOM 2646 C C . GLY A 1 31 ? 6.939 4.181 0.531 1.00 0.00 31 GLY A C 3
ATOM 2647 O O . GLY A 1 31 ? 7.895 3.856 1.237 1.00 0.00 31 GLY A O 3
ATOM 2651 N N . HIS A 1 32 ? 6.125 3.297 -0.035 1.00 0.00 32 HIS A N 3
ATOM 2652 C CA . HIS A 1 32 ? 6.312 1.861 0.143 1.00 0.00 32 HIS A CA 3
ATOM 2653 C C . HIS A 1 32 ? 6.149 1.123 -1.182 1.00 0.00 32 HIS A C 3
ATOM 2654 O O . HIS A 1 32 ? 5.289 1.466 -1.993 1.00 0.00 32 HIS A O 3
ATOM 2668 N N . SER A 1 33 ? 6.982 0.109 -1.395 1.00 0.00 33 SER A N 3
ATOM 2669 C CA . SER A 1 33 ? 6.934 -0.674 -2.624 1.00 0.00 33 SER A CA 3
ATOM 2670 C C . SER A 1 33 ? 6.473 -2.101 -2.341 1.00 0.00 33 SER A C 3
ATOM 2671 O O . SER A 1 33 ? 6.943 -2.742 -1.399 1.00 0.00 33 SER A O 3
ATOM 2679 N N . LEU A 1 34 ? 5.552 -2.592 -3.161 1.00 0.00 34 LEU A N 3
ATOM 2680 C CA . LEU A 1 34 ? 5.026 -3.944 -3.001 1.00 0.00 34 LEU A CA 3
ATOM 2681 C C . LEU A 1 34 ? 4.871 -4.632 -4.353 1.00 0.00 34 LEU A C 3
ATOM 2682 O O . LEU A 1 34 ? 5.146 -4.041 -5.398 1.00 0.00 34 LEU A O 3
ATOM 2698 N N . CYS A 1 35 ? 4.428 -5.884 -4.326 1.00 0.00 35 CYS A N 3
ATOM 2699 C CA . CYS A 1 35 ? 4.234 -6.654 -5.549 1.00 0.00 35 CYS A CA 3
ATOM 2700 C C . CYS A 1 35 ? 2.899 -6.310 -6.203 1.00 0.00 35 CYS A C 3
ATOM 2701 O O . CYS A 1 35 ? 1.910 -6.050 -5.518 1.00 0.00 35 CYS A O 3
ATOM 2708 N N . ARG A 1 36 ? 2.880 -6.310 -7.532 1.00 0.00 36 ARG A N 3
ATOM 2709 C CA . ARG A 1 36 ? 1.667 -5.997 -8.278 1.00 0.00 36 ARG A CA 3
ATOM 2710 C C . ARG A 1 36 ? 0.521 -6.915 -7.863 1.00 0.00 36 ARG A C 3
ATOM 2711 O O . ARG A 1 36 ? -0.650 -6.554 -7.980 1.00 0.00 36 ARG A O 3
ATOM 2732 N N . ALA A 1 37 ? 0.867 -8.103 -7.379 1.00 0.00 37 ALA A N 3
ATOM 2733 C CA . ALA A 1 37 ? -0.132 -9.072 -6.946 1.00 0.00 37 ALA A CA 3
ATOM 2734 C C . ALA A 1 37 ? -0.547 -8.823 -5.499 1.00 0.00 37 ALA A C 3
ATOM 2735 O O . ALA A 1 37 ? -1.735 -8.741 -5.189 1.00 0.00 37 ALA A O 3
ATOM 2742 N N . CYS A 1 38 ? 0.441 -8.706 -4.618 1.00 0.00 38 CYS A N 3
ATOM 2743 C CA . CYS A 1 38 ? 0.179 -8.468 -3.203 1.00 0.00 38 CYS A CA 3
ATOM 2744 C C . CYS A 1 38 ? -0.731 -7.258 -3.015 1.00 0.00 38 CYS A C 3
ATOM 2745 O O . CYS A 1 38 ? -1.488 -7.183 -2.046 1.00 0.00 38 CYS A O 3
ATOM 2752 N N . ILE A 1 39 ? -0.653 -6.314 -3.946 1.00 0.00 39 ILE A N 3
ATOM 2753 C CA . ILE A 1 39 ? -1.470 -5.109 -3.883 1.00 0.00 39 ILE A CA 3
ATOM 2754 C C . ILE A 1 39 ? -2.878 -5.372 -4.406 1.00 0.00 39 ILE A C 3
ATOM 2755 O O . ILE A 1 39 ? -3.851 -4.787 -3.927 1.00 0.00 39 ILE A O 3
ATOM 2771 N N . THR A 1 40 ? -2.982 -6.259 -5.391 1.00 0.00 40 THR A N 3
ATOM 2772 C CA . THR A 1 40 ? -4.271 -6.601 -5.979 1.00 0.00 40 THR A CA 3
ATOM 2773 C C . THR A 1 40 ? -4.952 -7.719 -5.198 1.00 0.00 40 THR A C 3
ATOM 2774 O O . THR A 1 40 ? -4.288 -8.567 -4.603 1.00 0.00 40 THR A O 3
ATOM 2785 N N . VAL A 1 41 ? -6.281 -7.715 -5.205 1.00 0.00 41 VAL A N 3
ATOM 2786 C CA . VAL A 1 41 ? -7.052 -8.731 -4.499 1.00 0.00 41 VAL A CA 3
ATOM 2787 C C . VAL A 1 41 ? -7.358 -9.918 -5.405 1.00 0.00 41 VAL A C 3
ATOM 2788 O O . VAL A 1 41 ? -7.576 -9.756 -6.606 1.00 0.00 41 VAL A O 3
ATOM 2801 N N . SER A 1 42 ? -7.371 -11.113 -4.822 1.00 0.00 42 SER A N 3
ATOM 2802 C CA . SER A 1 42 ? -7.647 -12.329 -5.578 1.00 0.00 42 SER A CA 3
ATOM 2803 C C . SER A 1 42 ? -9.146 -12.502 -5.802 1.00 0.00 42 SER A C 3
ATOM 2804 O O . SER A 1 42 ? -9.900 -12.753 -4.863 1.00 0.00 42 SER A O 3
ATOM 2812 N N . ASN A 1 43 ? -9.571 -12.365 -7.054 1.00 0.00 43 ASN A N 3
ATOM 2813 C CA . ASN A 1 43 ? -10.980 -12.505 -7.402 1.00 0.00 43 ASN A CA 3
ATOM 2814 C C . ASN A 1 43 ? -11.409 -13.969 -7.358 1.00 0.00 43 ASN A C 3
ATOM 2815 O O . ASN A 1 43 ? -11.106 -14.744 -8.265 1.00 0.00 43 ASN A O 3
ATOM 2826 N N . LYS A 1 44 ? -12.116 -14.340 -6.296 1.00 0.00 44 LYS A N 3
ATOM 2827 C CA . LYS A 1 44 ? -12.589 -15.710 -6.132 1.00 0.00 44 LYS A CA 3
ATOM 2828 C C . LYS A 1 44 ? -14.063 -15.825 -6.508 1.00 0.00 44 LYS A C 3
ATOM 2829 O O . LYS A 1 44 ? -14.721 -14.824 -6.786 1.00 0.00 44 LYS A O 3
ATOM 2848 N N . GLU A 1 45 ? -14.573 -17.053 -6.512 1.00 0.00 45 GLU A N 3
ATOM 2849 C CA . GLU A 1 45 ? -15.970 -17.297 -6.853 1.00 0.00 45 GLU A CA 3
ATOM 2850 C C . GLU A 1 45 ? -16.788 -17.614 -5.604 1.00 0.00 45 GLU A C 3
ATOM 2851 O O . GLU A 1 45 ? -17.968 -17.277 -5.520 1.00 0.00 45 GLU A O 3
ATOM 2863 N N . ALA A 1 46 ? -16.150 -18.265 -4.637 1.00 0.00 46 ALA A N 3
ATOM 2864 C CA . ALA A 1 46 ? -16.817 -18.627 -3.392 1.00 0.00 46 ALA A CA 3
ATOM 2865 C C . ALA A 1 46 ? -16.569 -17.579 -2.312 1.00 0.00 46 ALA A C 3
ATOM 2866 O O . ALA A 1 46 ? -16.424 -17.909 -1.135 1.00 0.00 46 ALA A O 3
ATOM 2873 N N . VAL A 1 47 ? -16.521 -16.315 -2.720 1.00 0.00 47 VAL A N 3
ATOM 2874 C CA . VAL A 1 47 ? -16.291 -15.219 -1.787 1.00 0.00 47 VAL A CA 3
ATOM 2875 C C . VAL A 1 47 ? -17.391 -14.168 -1.891 1.00 0.00 47 VAL A C 3
ATOM 2876 O O . VAL A 1 47 ? -17.730 -13.715 -2.985 1.00 0.00 47 VAL A O 3
ATOM 2889 N N . THR A 1 48 ? -17.946 -13.784 -0.746 1.00 0.00 48 THR A N 3
ATOM 2890 C CA . THR A 1 48 ? -19.008 -12.787 -0.708 1.00 0.00 48 THR A CA 3
ATOM 2891 C C . THR A 1 48 ? -18.582 -11.560 0.091 1.00 0.00 48 THR A C 3
ATOM 2892 O O . THR A 1 48 ? -19.100 -11.306 1.178 1.00 0.00 48 THR A O 3
ATOM 2903 N N . SER A 1 49 ? -17.636 -10.803 -0.455 1.00 0.00 49 SER A N 3
ATOM 2904 C CA . SER A 1 49 ? -17.139 -9.604 0.209 1.00 0.00 49 SER A CA 3
ATOM 2905 C C . SER A 1 49 ? -17.579 -8.347 -0.537 1.00 0.00 49 SER A C 3
ATOM 2906 O O . SER A 1 49 ? -18.233 -8.427 -1.577 1.00 0.00 49 SER A O 3
ATOM 2914 N N . MET A 1 50 ? -17.216 -7.189 0.003 1.00 0.00 50 MET A N 3
ATOM 2915 C CA . MET A 1 50 ? -17.572 -5.915 -0.612 1.00 0.00 50 MET A CA 3
ATOM 2916 C C . MET A 1 50 ? -16.367 -5.293 -1.311 1.00 0.00 50 MET A C 3
ATOM 2917 O O . MET A 1 50 ? -16.516 -4.514 -2.251 1.00 0.00 50 MET A O 3
ATOM 2931 N N . GLY A 1 51 ? -15.172 -5.642 -0.844 1.00 0.00 51 GLY A N 3
ATOM 2932 C CA . GLY A 1 51 ? -13.959 -5.108 -1.436 1.00 0.00 51 GLY A CA 3
ATOM 2933 C C . GLY A 1 51 ? -13.703 -3.669 -1.035 1.00 0.00 51 GLY A C 3
ATOM 2934 O O . GLY A 1 51 ? -13.996 -3.269 0.091 1.00 0.00 51 GLY A O 3
ATOM 2938 N N . GLY A 1 52 ? -13.153 -2.887 -1.959 1.00 0.00 52 GLY A N 3
ATOM 2939 C CA . GLY A 1 52 ? -12.866 -1.493 -1.676 1.00 0.00 52 GLY A CA 3
ATOM 2940 C C . GLY A 1 52 ? -11.628 -0.999 -2.399 1.00 0.00 52 GLY A C 3
ATOM 2941 O O . GLY A 1 52 ? -11.625 -0.865 -3.622 1.00 0.00 52 GLY A O 3
ATOM 2945 N N . LYS A 1 53 ? -10.572 -0.724 -1.640 1.00 0.00 53 LYS A N 3
ATOM 2946 C CA . LYS A 1 53 ? -9.322 -0.241 -2.214 1.00 0.00 53 LYS A CA 3
ATOM 2947 C C . LYS A 1 53 ? -8.122 -0.829 -1.478 1.00 0.00 53 LYS A C 3
ATOM 2948 O O . LYS A 1 53 ? -8.072 -0.822 -0.248 1.00 0.00 53 LYS A O 3
ATOM 2967 N N . SER A 1 54 ? -7.158 -1.337 -2.239 1.00 0.00 54 SER A N 3
ATOM 2968 C CA . SER A 1 54 ? -5.959 -1.931 -1.658 1.00 0.00 54 SER A CA 3
ATOM 2969 C C . SER A 1 54 ? -5.308 -0.977 -0.662 1.00 0.00 54 SER A C 3
ATOM 2970 O O . SER A 1 54 ? -4.785 0.071 -1.041 1.00 0.00 54 SER A O 3
ATOM 2978 N N . SER A 1 55 ? -5.343 -1.349 0.614 1.00 0.00 55 SER A N 3
ATOM 2979 C CA . SER A 1 55 ? -4.759 -0.525 1.666 1.00 0.00 55 SER A CA 3
ATOM 2980 C C . SER A 1 55 ? -3.267 -0.805 1.810 1.00 0.00 55 SER A C 3
ATOM 2981 O O . SER A 1 55 ? -2.690 -1.576 1.042 1.00 0.00 55 SER A O 3
ATOM 2989 N N . CYS A 1 56 ? -2.646 -0.174 2.801 1.00 0.00 56 CYS A N 3
ATOM 2990 C CA . CYS A 1 56 ? -1.220 -0.353 3.048 1.00 0.00 56 CYS A CA 3
ATOM 2991 C C . CYS A 1 56 ? -0.987 -1.225 4.278 1.00 0.00 56 CYS A C 3
ATOM 2992 O O . CYS A 1 56 ? -1.007 -0.755 5.416 1.00 0.00 56 CYS A O 3
ATOM 2999 N N . PRO A 1 57 ? -0.759 -2.526 4.047 1.00 0.00 57 PRO A N 3
ATOM 3000 C CA . PRO A 1 57 ? -0.516 -3.491 5.123 1.00 0.00 57 PRO A CA 3
ATOM 3001 C C . PRO A 1 57 ? 0.832 -3.275 5.802 1.00 0.00 57 PRO A C 3
ATOM 3002 O O . PRO A 1 57 ? 1.139 -3.910 6.811 1.00 0.00 57 PRO A O 3
ATOM 3013 N N . VAL A 1 58 ? 1.635 -2.376 5.241 1.00 0.00 58 VAL A N 3
ATOM 3014 C CA . VAL A 1 58 ? 2.950 -2.075 5.794 1.00 0.00 58 VAL A CA 3
ATOM 3015 C C . VAL A 1 58 ? 2.845 -1.112 6.970 1.00 0.00 58 VAL A C 3
ATOM 3016 O O . VAL A 1 58 ? 3.467 -1.318 8.013 1.00 0.00 58 VAL A O 3
ATOM 3029 N N . CYS A 1 59 ? 2.054 -0.059 6.797 1.00 0.00 59 CYS A N 3
ATOM 3030 C CA . CYS A 1 59 ? 1.866 0.938 7.844 1.00 0.00 59 CYS A CA 3
ATOM 3031 C C . CYS A 1 59 ? 0.386 1.269 8.020 1.00 0.00 59 CYS A C 3
ATOM 3032 O O . CYS A 1 59 ? -0.104 1.393 9.142 1.00 0.00 59 CYS A O 3
ATOM 3039 N N . GLY A 1 60 ? -0.320 1.412 6.903 1.00 0.00 60 GLY A N 3
ATOM 3040 C CA . GLY A 1 60 ? -1.736 1.728 6.955 1.00 0.00 60 GLY A CA 3
ATOM 3041 C C . GLY A 1 60 ? -2.027 3.156 6.541 1.00 0.00 60 GLY A C 3
ATOM 3042 O O . GLY A 1 60 ? -2.131 4.045 7.386 1.00 0.00 60 GLY A O 3
ATOM 3046 N N . ILE A 1 61 ? -2.157 3.378 5.237 1.00 0.00 61 ILE A N 3
ATOM 3047 C CA . ILE A 1 61 ? -2.437 4.709 4.713 1.00 0.00 61 ILE A CA 3
ATOM 3048 C C . ILE A 1 61 ? -3.251 4.633 3.426 1.00 0.00 61 ILE A C 3
ATOM 3049 O O . ILE A 1 61 ? -2.719 4.324 2.360 1.00 0.00 61 ILE A O 3
ATOM 3065 N N . SER A 1 62 ? -4.545 4.918 3.533 1.00 0.00 62 SER A N 3
ATOM 3066 C CA . SER A 1 62 ? -5.434 4.880 2.377 1.00 0.00 62 SER A CA 3
ATOM 3067 C C . SER A 1 62 ? -4.868 5.711 1.229 1.00 0.00 62 SER A C 3
ATOM 3068 O O . SER A 1 62 ? -4.803 6.938 1.309 1.00 0.00 62 SER A O 3
ATOM 3076 N N . TYR A 1 63 ? -4.460 5.033 0.162 1.00 0.00 63 TYR A N 3
ATOM 3077 C CA . TYR A 1 63 ? -3.898 5.707 -1.002 1.00 0.00 63 TYR A CA 3
ATOM 3078 C C . TYR A 1 63 ? -4.746 5.448 -2.244 1.00 0.00 63 TYR A C 3
ATOM 3079 O O . TYR A 1 63 ? -5.296 4.361 -2.418 1.00 0.00 63 TYR A O 3
ATOM 3097 N N . SER A 1 64 ? -4.846 6.456 -3.104 1.00 0.00 64 SER A N 3
ATOM 3098 C CA . SER A 1 64 ? -5.629 6.341 -4.329 1.00 0.00 64 SER A CA 3
ATOM 3099 C C . SER A 1 64 ? -4.757 5.873 -5.489 1.00 0.00 64 SER A C 3
ATOM 3100 O O . SER A 1 64 ? -3.702 6.447 -5.760 1.00 0.00 64 SER A O 3
ATOM 3108 N N . PHE A 1 65 ? -5.205 4.824 -6.173 1.00 0.00 65 PHE A N 3
ATOM 3109 C CA . PHE A 1 65 ? -4.465 4.277 -7.304 1.00 0.00 65 PHE A CA 3
ATOM 3110 C C . PHE A 1 65 ? -4.854 4.982 -8.600 1.00 0.00 65 PHE A C 3
ATOM 3111 O O . PHE A 1 65 ? -4.007 5.243 -9.454 1.00 0.00 65 PHE A O 3
ATOM 3128 N N . GLU A 1 66 ? -6.140 5.286 -8.739 1.00 0.00 66 GLU A N 3
ATOM 3129 C CA . GLU A 1 66 ? -6.641 5.960 -9.931 1.00 0.00 66 GLU A CA 3
ATOM 3130 C C . GLU A 1 66 ? -6.027 7.350 -10.070 1.00 0.00 66 GLU A C 3
ATOM 3131 O O . GLU A 1 66 ? -5.814 7.839 -11.180 1.00 0.00 66 GLU A O 3
ATOM 3143 N N . HIS A 1 67 ? -5.744 7.981 -8.935 1.00 0.00 67 HIS A N 3
ATOM 3144 C CA . HIS A 1 67 ? -5.154 9.315 -8.928 1.00 0.00 67 HIS A CA 3
ATOM 3145 C C . HIS A 1 67 ? -3.906 9.353 -8.052 1.00 0.00 67 HIS A C 3
ATOM 3146 O O . HIS A 1 67 ? -3.897 9.984 -6.994 1.00 0.00 67 HIS A O 3
ATOM 3160 N N . LEU A 1 68 ? -2.856 8.673 -8.497 1.00 0.00 68 LEU A N 3
ATOM 3161 C CA . LEU A 1 68 ? -1.602 8.628 -7.752 1.00 0.00 68 LEU A CA 3
ATOM 3162 C C . LEU A 1 68 ? -0.804 9.913 -7.951 1.00 0.00 68 LEU A C 3
ATOM 3163 O O . LEU A 1 68 ? -0.407 10.563 -6.985 1.00 0.00 68 LEU A O 3
ATOM 3179 N N . GLN A 1 69 ? -0.575 10.272 -9.210 1.00 0.00 69 GLN A N 3
ATOM 3180 C CA . GLN A 1 69 ? 0.174 11.480 -9.535 1.00 0.00 69 GLN A CA 3
ATOM 3181 C C . GLN A 1 69 ? 0.023 11.834 -11.011 1.00 0.00 69 GLN A C 3
ATOM 3182 O O . GLN A 1 69 ? 0.228 10.992 -11.885 1.00 0.00 69 GLN A O 3
ATOM 3196 N N . ALA A 1 70 ? -0.336 13.084 -11.281 1.00 0.00 70 ALA A N 3
ATOM 3197 C CA . ALA A 1 70 ? -0.513 13.549 -12.651 1.00 0.00 70 ALA A CA 3
ATOM 3198 C C . ALA A 1 70 ? 0.694 14.357 -13.117 1.00 0.00 70 ALA A C 3
ATOM 3199 O O . ALA A 1 70 ? 0.577 15.222 -13.984 1.00 0.00 70 ALA A O 3
ATOM 3206 N N . ASN A 1 71 ? 1.853 14.068 -12.534 1.00 0.00 71 ASN A N 3
ATOM 3207 C CA . ASN A 1 71 ? 3.082 14.769 -12.889 1.00 0.00 71 ASN A CA 3
ATOM 3208 C C . ASN A 1 71 ? 3.915 13.946 -13.868 1.00 0.00 71 ASN A C 3
ATOM 3209 O O . ASN A 1 71 ? 4.205 14.392 -14.978 1.00 0.00 71 ASN A O 3
ATOM 3220 N N . GLN A 1 72 ? 4.294 12.743 -13.448 1.00 0.00 72 GLN A N 3
ATOM 3221 C CA . GLN A 1 72 ? 5.093 11.858 -14.288 1.00 0.00 72 GLN A CA 3
ATOM 3222 C C . GLN A 1 72 ? 4.264 10.673 -14.773 1.00 0.00 72 GLN A C 3
ATOM 3223 O O . GLN A 1 72 ? 4.460 9.542 -14.328 1.00 0.00 72 GLN A O 3
ATOM 3237 N N . HIS A 1 73 ? 3.337 10.941 -15.687 1.00 0.00 73 HIS A N 3
ATOM 3238 C CA . HIS A 1 73 ? 2.478 9.896 -16.232 1.00 0.00 73 HIS A CA 3
ATOM 3239 C C . HIS A 1 73 ? 3.302 8.846 -16.972 1.00 0.00 73 HIS A C 3
ATOM 3240 O O . HIS A 1 73 ? 3.242 7.658 -16.654 1.00 0.00 73 HIS A O 3
ATOM 3254 N N . LEU A 1 74 ? 4.070 9.292 -17.960 1.00 0.00 74 LEU A N 3
ATOM 3255 C CA . LEU A 1 74 ? 4.906 8.392 -18.746 1.00 0.00 74 LEU A CA 3
ATOM 3256 C C . LEU A 1 74 ? 6.154 9.108 -19.250 1.00 0.00 74 LEU A C 3
ATOM 3257 O O . LEU A 1 74 ? 6.075 9.979 -20.115 1.00 0.00 74 LEU A O 3
ATOM 3273 N N . ALA A 1 75 ? 7.306 8.733 -18.703 1.00 0.00 75 ALA A N 3
ATOM 3274 C CA . ALA A 1 75 ? 8.572 9.337 -19.100 1.00 0.00 75 ALA A CA 3
ATOM 3275 C C . ALA A 1 75 ? 9.754 8.507 -18.611 1.00 0.00 75 ALA A C 3
ATOM 3276 O O . ALA A 1 75 ? 9.678 7.857 -17.570 1.00 0.00 75 ALA A O 3
ATOM 3283 N N . ASN A 1 76 ? 10.845 8.533 -19.370 1.00 0.00 76 ASN A N 3
ATOM 3284 C CA . ASN A 1 76 ? 12.042 7.781 -19.014 1.00 0.00 76 ASN A CA 3
ATOM 3285 C C . ASN A 1 76 ? 13.220 8.719 -18.768 1.00 0.00 76 ASN A C 3
ATOM 3286 O O . ASN A 1 76 ? 13.507 9.598 -19.581 1.00 0.00 76 ASN A O 3
ATOM 3297 N N . ILE A 1 77 ? 13.899 8.525 -17.642 1.00 0.00 77 ILE A N 3
ATOM 3298 C CA . ILE A 1 77 ? 15.047 9.352 -17.290 1.00 0.00 77 ILE A CA 3
ATOM 3299 C C . ILE A 1 77 ? 16.237 8.493 -16.877 1.00 0.00 77 ILE A C 3
ATOM 3300 O O . ILE A 1 77 ? 16.079 7.485 -16.188 1.00 0.00 77 ILE A O 3
ATOM 3316 N N . VAL A 1 78 ? 17.429 8.900 -17.301 1.00 0.00 78 VAL A N 3
ATOM 3317 C CA . VAL A 1 78 ? 18.648 8.170 -16.973 1.00 0.00 78 VAL A CA 3
ATOM 3318 C C . VAL A 1 78 ? 19.295 8.722 -15.707 1.00 0.00 78 VAL A C 3
ATOM 3319 O O . VAL A 1 78 ? 19.843 9.824 -15.709 1.00 0.00 78 VAL A O 3
ATOM 3332 N N . GLU A 1 79 ? 19.228 7.948 -14.629 1.00 0.00 79 GLU A N 3
ATOM 3333 C CA . GLU A 1 79 ? 19.808 8.361 -13.356 1.00 0.00 79 GLU A CA 3
ATOM 3334 C C . GLU A 1 79 ? 21.300 8.645 -13.505 1.00 0.00 79 GLU A C 3
ATOM 3335 O O . GLU A 1 79 ? 21.898 8.354 -14.540 1.00 0.00 79 GLU A O 3
ATOM 3349 N N . GLY A 1 1 ? 38.483 5.657 12.228 1.00 0.00 1 GLY A N 4
ATOM 3350 C CA . GLY A 1 1 ? 38.715 6.854 13.015 1.00 0.00 1 GLY A CA 4
ATOM 3351 C C . GLY A 1 1 ? 37.553 7.826 12.947 1.00 0.00 1 GLY A C 4
ATOM 3352 O O . GLY A 1 1 ? 37.553 8.749 12.132 1.00 0.00 1 GLY A O 4
ATOM 3356 N N . SER A 1 2 ? 36.560 7.619 13.806 1.00 0.00 2 SER A N 4
ATOM 3357 C CA . SER A 1 2 ? 35.384 8.481 13.837 1.00 0.00 2 SER A CA 4
ATOM 3358 C C . SER A 1 2 ? 34.703 8.520 12.472 1.00 0.00 2 SER A C 4
ATOM 3359 O O . SER A 1 2 ? 34.047 9.501 12.121 1.00 0.00 2 SER A O 4
ATOM 3367 N N . SER A 1 3 ? 34.864 7.445 11.706 1.00 0.00 3 SER A N 4
ATOM 3368 C CA . SER A 1 3 ? 34.268 7.357 10.378 1.00 0.00 3 SER A CA 4
ATOM 3369 C C . SER A 1 3 ? 32.746 7.299 10.468 1.00 0.00 3 SER A C 4
ATOM 3370 O O . SER A 1 3 ? 32.043 7.995 9.737 1.00 0.00 3 SER A O 4
ATOM 3378 N N . GLY A 1 4 ? 32.244 6.463 11.372 1.00 0.00 4 GLY A N 4
ATOM 3379 C CA . GLY A 1 4 ? 30.809 6.329 11.542 1.00 0.00 4 GLY A CA 4
ATOM 3380 C C . GLY A 1 4 ? 30.415 4.973 12.094 1.00 0.00 4 GLY A C 4
ATOM 3381 O O . GLY A 1 4 ? 30.150 4.040 11.336 1.00 0.00 4 GLY A O 4
ATOM 3385 N N . SER A 1 5 ? 30.377 4.863 13.418 1.00 0.00 5 SER A N 4
ATOM 3386 C CA . SER A 1 5 ? 30.018 3.610 14.071 1.00 0.00 5 SER A CA 4
ATOM 3387 C C . SER A 1 5 ? 28.648 3.127 13.603 1.00 0.00 5 SER A C 4
ATOM 3388 O O . SER A 1 5 ? 28.510 2.013 13.097 1.00 0.00 5 SER A O 4
ATOM 3396 N N . SER A 1 6 ? 27.638 3.973 13.777 1.00 0.00 6 SER A N 4
ATOM 3397 C CA . SER A 1 6 ? 26.278 3.633 13.377 1.00 0.00 6 SER A CA 4
ATOM 3398 C C . SER A 1 6 ? 26.068 3.892 11.888 1.00 0.00 6 SER A C 4
ATOM 3399 O O . SER A 1 6 ? 25.814 5.022 11.473 1.00 0.00 6 SER A O 4
ATOM 3407 N N . GLY A 1 7 ? 26.178 2.836 11.088 1.00 0.00 7 GLY A N 4
ATOM 3408 C CA . GLY A 1 7 ? 25.998 2.969 9.654 1.00 0.00 7 GLY A CA 4
ATOM 3409 C C . GLY A 1 7 ? 25.451 1.706 9.019 1.00 0.00 7 GLY A C 4
ATOM 3410 O O . GLY A 1 7 ? 25.902 0.603 9.325 1.00 0.00 7 GLY A O 4
ATOM 3414 N N . ASN A 1 8 ? 24.475 1.867 8.131 1.00 0.00 8 ASN A N 4
ATOM 3415 C CA . ASN A 1 8 ? 23.864 0.730 7.452 1.00 0.00 8 ASN A CA 4
ATOM 3416 C C . ASN A 1 8 ? 23.697 1.011 5.962 1.00 0.00 8 ASN A C 4
ATOM 3417 O O . ASN A 1 8 ? 23.436 2.145 5.559 1.00 0.00 8 ASN A O 4
ATOM 3428 N N . VAL A 1 9 ? 23.850 -0.028 5.148 1.00 0.00 9 VAL A N 4
ATOM 3429 C CA . VAL A 1 9 ? 23.714 0.106 3.703 1.00 0.00 9 VAL A CA 4
ATOM 3430 C C . VAL A 1 9 ? 22.682 -0.873 3.154 1.00 0.00 9 VAL A C 4
ATOM 3431 O O . VAL A 1 9 ? 23.029 -1.837 2.471 1.00 0.00 9 VAL A O 4
ATOM 3444 N N . GLN A 1 10 ? 21.413 -0.618 3.457 1.00 0.00 10 GLN A N 4
ATOM 3445 C CA . GLN A 1 10 ? 20.331 -1.478 2.994 1.00 0.00 10 GLN A CA 4
ATOM 3446 C C . GLN A 1 10 ? 19.050 -0.676 2.786 1.00 0.00 10 GLN A C 4
ATOM 3447 O O . GLN A 1 10 ? 18.748 0.238 3.552 1.00 0.00 10 GLN A O 4
ATOM 3461 N N . GLU A 1 11 ? 18.302 -1.025 1.744 1.00 0.00 11 GLU A N 4
ATOM 3462 C CA . GLU A 1 11 ? 17.054 -0.336 1.436 1.00 0.00 11 GLU A CA 4
ATOM 3463 C C . GLU A 1 11 ? 15.856 -1.256 1.654 1.00 0.00 11 GLU A C 4
ATOM 3464 O O . GLU A 1 11 ? 15.984 -2.479 1.607 1.00 0.00 11 GLU A O 4
ATOM 3476 N N . GLU A 1 12 ? 14.693 -0.657 1.892 1.00 0.00 12 GLU A N 4
ATOM 3477 C CA . GLU A 1 12 ? 13.473 -1.423 2.119 1.00 0.00 12 GLU A CA 4
ATOM 3478 C C . GLU A 1 12 ? 12.799 -1.777 0.796 1.00 0.00 12 GLU A C 4
ATOM 3479 O O . GLU A 1 12 ? 11.694 -1.319 0.507 1.00 0.00 12 GLU A O 4
ATOM 3491 N N . VAL A 1 13 ? 13.475 -2.595 -0.005 1.00 0.00 13 VAL A N 4
ATOM 3492 C CA . VAL A 1 13 ? 12.942 -3.012 -1.297 1.00 0.00 13 VAL A CA 4
ATOM 3493 C C . VAL A 1 13 ? 12.542 -4.483 -1.278 1.00 0.00 13 VAL A C 4
ATOM 3494 O O . VAL A 1 13 ? 12.898 -5.247 -2.176 1.00 0.00 13 VAL A O 4
ATOM 3507 N N . THR A 1 14 ? 11.799 -4.875 -0.248 1.00 0.00 14 THR A N 4
ATOM 3508 C CA . THR A 1 14 ? 11.350 -6.255 -0.110 1.00 0.00 14 THR A CA 4
ATOM 3509 C C . THR A 1 14 ? 9.910 -6.318 0.386 1.00 0.00 14 THR A C 4
ATOM 3510 O O . THR A 1 14 ? 9.602 -5.863 1.489 1.00 0.00 14 THR A O 4
ATOM 3521 N N . CYS A 1 15 ? 9.031 -6.885 -0.432 1.00 0.00 15 CYS A N 4
ATOM 3522 C CA . CYS A 1 15 ? 7.622 -7.008 -0.076 1.00 0.00 15 CYS A CA 4
ATOM 3523 C C . CYS A 1 15 ? 7.464 -7.636 1.306 1.00 0.00 15 CYS A C 4
ATOM 3524 O O . CYS A 1 15 ? 7.710 -8.825 1.507 1.00 0.00 15 CYS A O 4
ATOM 3531 N N . PRO A 1 16 ? 7.042 -6.818 2.281 1.00 0.00 16 PRO A N 4
ATOM 3532 C CA . PRO A 1 16 ? 6.840 -7.270 3.661 1.00 0.00 16 PRO A CA 4
ATOM 3533 C C . PRO A 1 16 ? 5.644 -8.206 3.795 1.00 0.00 16 PRO A C 4
ATOM 3534 O O . PRO A 1 16 ? 5.424 -8.800 4.851 1.00 0.00 16 PRO A O 4
ATOM 3545 N N . ILE A 1 17 ? 4.875 -8.334 2.719 1.00 0.00 17 ILE A N 4
ATOM 3546 C CA . ILE A 1 17 ? 3.702 -9.200 2.717 1.00 0.00 17 ILE A CA 4
ATOM 3547 C C . ILE A 1 17 ? 4.091 -10.650 2.453 1.00 0.00 17 ILE A C 4
ATOM 3548 O O . ILE A 1 17 ? 3.991 -11.502 3.337 1.00 0.00 17 ILE A O 4
ATOM 3564 N N . CYS A 1 18 ? 4.536 -10.925 1.231 1.00 0.00 18 CYS A N 4
ATOM 3565 C CA . CYS A 1 18 ? 4.941 -12.272 0.850 1.00 0.00 18 CYS A CA 4
ATOM 3566 C C . CYS A 1 18 ? 6.365 -12.564 1.315 1.00 0.00 18 CYS A C 4
ATOM 3567 O O . CYS A 1 18 ? 6.769 -13.723 1.425 1.00 0.00 18 CYS A O 4
ATOM 3574 N N . LEU A 1 19 ? 7.121 -11.506 1.586 1.00 0.00 19 LEU A N 4
ATOM 3575 C CA . LEU A 1 19 ? 8.500 -11.647 2.040 1.00 0.00 19 LEU A CA 4
ATOM 3576 C C . LEU A 1 19 ? 9.361 -12.311 0.969 1.00 0.00 19 LEU A C 4
ATOM 3577 O O . LEU A 1 19 ? 9.547 -13.527 0.975 1.00 0.00 19 LEU A O 4
ATOM 3593 N N . GLU A 1 20 ? 9.884 -11.503 0.052 1.00 0.00 20 GLU A N 4
ATOM 3594 C CA . GLU A 1 20 ? 10.726 -12.012 -1.024 1.00 0.00 20 GLU A CA 4
ATOM 3595 C C . GLU A 1 20 ? 11.486 -10.877 -1.704 1.00 0.00 20 GLU A C 4
ATOM 3596 O O . GLU A 1 20 ? 11.444 -9.731 -1.256 1.00 0.00 20 GLU A O 4
ATOM 3608 N N . LEU A 1 21 ? 12.180 -11.205 -2.788 1.00 0.00 21 LEU A N 4
ATOM 3609 C CA . LEU A 1 21 ? 12.950 -10.214 -3.532 1.00 0.00 21 LEU A CA 4
ATOM 3610 C C . LEU A 1 21 ? 12.083 -9.524 -4.580 1.00 0.00 21 LEU A C 4
ATOM 3611 O O . LEU A 1 21 ? 11.504 -10.177 -5.449 1.00 0.00 21 LEU A O 4
ATOM 3627 N N . LEU A 1 22 ? 12.000 -8.201 -4.494 1.00 0.00 22 LEU A N 4
ATOM 3628 C CA . LEU A 1 22 ? 11.206 -7.422 -5.437 1.00 0.00 22 LEU A CA 4
ATOM 3629 C C . LEU A 1 22 ? 11.918 -7.301 -6.780 1.00 0.00 22 LEU A C 4
ATOM 3630 O O . LEU A 1 22 ? 13.141 -7.165 -6.837 1.00 0.00 22 LEU A O 4
ATOM 3646 N N . THR A 1 23 ? 11.146 -7.349 -7.861 1.00 0.00 23 THR A N 4
ATOM 3647 C CA . THR A 1 23 ? 11.703 -7.244 -9.204 1.00 0.00 23 THR A CA 4
ATOM 3648 C C . THR A 1 23 ? 11.177 -6.007 -9.922 1.00 0.00 23 THR A C 4
ATOM 3649 O O . THR A 1 23 ? 11.856 -5.439 -10.776 1.00 0.00 23 THR A O 4
ATOM 3660 N N . GLU A 1 24 ? 9.963 -5.594 -9.568 1.00 0.00 24 GLU A N 4
ATOM 3661 C CA . GLU A 1 24 ? 9.347 -4.422 -10.180 1.00 0.00 24 GLU A CA 4
ATOM 3662 C C . GLU A 1 24 ? 8.077 -4.024 -9.435 1.00 0.00 24 GLU A C 4
ATOM 3663 O O . GLU A 1 24 ? 6.963 -4.151 -9.944 1.00 0.00 24 GLU A O 4
ATOM 3675 N N . PRO A 1 25 ? 8.246 -3.531 -8.199 1.00 0.00 25 PRO A N 4
ATOM 3676 C CA . PRO A 1 25 ? 7.125 -3.104 -7.357 1.00 0.00 25 PRO A CA 4
ATOM 3677 C C . PRO A 1 25 ? 6.459 -1.835 -7.878 1.00 0.00 25 PRO A C 4
ATOM 3678 O O . PRO A 1 25 ? 6.785 -1.351 -8.963 1.00 0.00 25 PRO A O 4
ATOM 3689 N N . LEU A 1 26 ? 5.525 -1.300 -7.099 1.00 0.00 26 LEU A N 4
ATOM 3690 C CA . LEU A 1 26 ? 4.813 -0.086 -7.482 1.00 0.00 26 LEU A CA 4
ATOM 3691 C C . LEU A 1 26 ? 4.903 0.968 -6.383 1.00 0.00 26 LEU A C 4
ATOM 3692 O O . LEU A 1 26 ? 4.330 0.806 -5.306 1.00 0.00 26 LEU A O 4
ATOM 3708 N N . SER A 1 27 ? 5.625 2.048 -6.663 1.00 0.00 27 SER A N 4
ATOM 3709 C CA . SER A 1 27 ? 5.792 3.128 -5.698 1.00 0.00 27 SER A CA 4
ATOM 3710 C C . SER A 1 27 ? 4.439 3.611 -5.184 1.00 0.00 27 SER A C 4
ATOM 3711 O O . SER A 1 27 ? 3.543 3.932 -5.967 1.00 0.00 27 SER A O 4
ATOM 3719 N N . LEU A 1 28 ? 4.297 3.660 -3.864 1.00 0.00 28 LEU A N 4
ATOM 3720 C CA . LEU A 1 28 ? 3.054 4.104 -3.244 1.00 0.00 28 LEU A CA 4
ATOM 3721 C C . LEU A 1 28 ? 3.141 5.572 -2.840 1.00 0.00 28 LEU A C 4
ATOM 3722 O O . LEU A 1 28 ? 4.141 6.241 -3.102 1.00 0.00 28 LEU A O 4
ATOM 3738 N N . ASP A 1 29 ? 2.089 6.067 -2.198 1.00 0.00 29 ASP A N 4
ATOM 3739 C CA . ASP A 1 29 ? 2.047 7.456 -1.754 1.00 0.00 29 ASP A CA 4
ATOM 3740 C C . ASP A 1 29 ? 2.931 7.660 -0.527 1.00 0.00 29 ASP A C 4
ATOM 3741 O O . ASP A 1 29 ? 3.845 8.485 -0.538 1.00 0.00 29 ASP A O 4
ATOM 3750 N N . CYS A 1 30 ? 2.651 6.905 0.530 1.00 0.00 30 CYS A N 4
ATOM 3751 C CA . CYS A 1 30 ? 3.418 7.004 1.766 1.00 0.00 30 CYS A CA 4
ATOM 3752 C C . CYS A 1 30 ? 4.898 6.735 1.510 1.00 0.00 30 CYS A C 4
ATOM 3753 O O . CYS A 1 30 ? 5.763 7.209 2.246 1.00 0.00 30 CYS A O 4
ATOM 3760 N N . GLY A 1 31 ? 5.183 5.971 0.459 1.00 0.00 31 GLY A N 4
ATOM 3761 C CA . GLY A 1 31 ? 6.558 5.652 0.124 1.00 0.00 31 GLY A CA 4
ATOM 3762 C C . GLY A 1 31 ? 6.919 4.219 0.459 1.00 0.00 31 GLY A C 4
ATOM 3763 O O . GLY A 1 31 ? 7.875 3.967 1.194 1.00 0.00 31 GLY A O 4
ATOM 3767 N N . HIS A 1 32 ? 6.152 3.276 -0.078 1.00 0.00 32 HIS A N 4
ATOM 3768 C CA . HIS A 1 32 ? 6.396 1.859 0.169 1.00 0.00 32 HIS A CA 4
ATOM 3769 C C . HIS A 1 32 ? 6.338 1.063 -1.131 1.00 0.00 32 HIS A C 4
ATOM 3770 O O . HIS A 1 32 ? 5.428 1.243 -1.941 1.00 0.00 32 HIS A O 4
ATOM 3784 N N . SER A 1 33 ? 7.315 0.182 -1.324 1.00 0.00 33 SER A N 4
ATOM 3785 C CA . SER A 1 33 ? 7.378 -0.638 -2.528 1.00 0.00 33 SER A CA 4
ATOM 3786 C C . SER A 1 33 ? 6.924 -2.065 -2.237 1.00 0.00 33 SER A C 4
ATOM 3787 O O . SER A 1 33 ? 7.325 -2.666 -1.240 1.00 0.00 33 SER A O 4
ATOM 3795 N N . LEU A 1 34 ? 6.084 -2.603 -3.115 1.00 0.00 34 LEU A N 4
ATOM 3796 C CA . LEU A 1 34 ? 5.574 -3.960 -2.954 1.00 0.00 34 LEU A CA 4
ATOM 3797 C C . LEU A 1 34 ? 5.146 -4.543 -4.297 1.00 0.00 34 LEU A C 4
ATOM 3798 O O . LEU A 1 34 ? 5.148 -3.852 -5.315 1.00 0.00 34 LEU A O 4
ATOM 3814 N N . CYS A 1 35 ? 4.776 -5.820 -4.290 1.00 0.00 35 CYS A N 4
ATOM 3815 C CA . CYS A 1 35 ? 4.343 -6.497 -5.506 1.00 0.00 35 CYS A CA 4
ATOM 3816 C C . CYS A 1 35 ? 2.980 -5.982 -5.960 1.00 0.00 35 CYS A C 4
ATOM 3817 O O . CYS A 1 35 ? 2.242 -5.378 -5.181 1.00 0.00 35 CYS A O 4
ATOM 3824 N N . ARG A 1 36 ? 2.654 -6.224 -7.226 1.00 0.00 36 ARG A N 4
ATOM 3825 C CA . ARG A 1 36 ? 1.381 -5.784 -7.784 1.00 0.00 36 ARG A CA 4
ATOM 3826 C C . ARG A 1 36 ? 0.281 -6.802 -7.498 1.00 0.00 36 ARG A C 4
ATOM 3827 O O . ARG A 1 36 ? -0.892 -6.449 -7.388 1.00 0.00 36 ARG A O 4
ATOM 3848 N N . ALA A 1 37 ? 0.669 -8.068 -7.380 1.00 0.00 37 ALA A N 4
ATOM 3849 C CA . ALA A 1 37 ? -0.283 -9.137 -7.106 1.00 0.00 37 ALA A CA 4
ATOM 3850 C C . ALA A 1 37 ? -0.683 -9.152 -5.635 1.00 0.00 37 ALA A C 4
ATOM 3851 O O . ALA A 1 37 ? -1.860 -9.295 -5.302 1.00 0.00 37 ALA A O 4
ATOM 3858 N N . CYS A 1 38 ? 0.304 -9.005 -4.757 1.00 0.00 38 CYS A N 4
ATOM 3859 C CA . CYS A 1 38 ? 0.056 -9.003 -3.320 1.00 0.00 38 CYS A CA 4
ATOM 3860 C C . CYS A 1 38 ? -0.962 -7.930 -2.946 1.00 0.00 38 CYS A C 4
ATOM 3861 O O . CYS A 1 38 ? -1.647 -8.038 -1.928 1.00 0.00 38 CYS A O 4
ATOM 3868 N N . ILE A 1 39 ? -1.056 -6.896 -3.774 1.00 0.00 39 ILE A N 4
ATOM 3869 C CA . ILE A 1 39 ? -1.990 -5.804 -3.531 1.00 0.00 39 ILE A CA 4
ATOM 3870 C C . ILE A 1 39 ? -3.398 -6.174 -3.987 1.00 0.00 39 ILE A C 4
ATOM 3871 O O . ILE A 1 39 ? -4.388 -5.752 -3.389 1.00 0.00 39 ILE A O 4
ATOM 3887 N N . THR A 1 40 ? -3.480 -6.967 -5.051 1.00 0.00 40 THR A N 4
ATOM 3888 C CA . THR A 1 40 ? -4.766 -7.394 -5.588 1.00 0.00 40 THR A CA 4
ATOM 3889 C C . THR A 1 40 ? -5.290 -8.620 -4.849 1.00 0.00 40 THR A C 4
ATOM 3890 O O . THR A 1 40 ? -4.549 -9.573 -4.603 1.00 0.00 40 THR A O 4
ATOM 3901 N N . VAL A 1 41 ? -6.571 -8.591 -4.498 1.00 0.00 41 VAL A N 4
ATOM 3902 C CA . VAL A 1 41 ? -7.195 -9.701 -3.789 1.00 0.00 41 VAL A CA 4
ATOM 3903 C C . VAL A 1 41 ? -8.068 -10.531 -4.725 1.00 0.00 41 VAL A C 4
ATOM 3904 O O . VAL A 1 41 ? -8.271 -11.725 -4.505 1.00 0.00 41 VAL A O 4
ATOM 3917 N N . SER A 1 42 ? -8.581 -9.889 -5.770 1.00 0.00 42 SER A N 4
ATOM 3918 C CA . SER A 1 42 ? -9.435 -10.567 -6.738 1.00 0.00 42 SER A CA 4
ATOM 3919 C C . SER A 1 42 ? -8.610 -11.466 -7.654 1.00 0.00 42 SER A C 4
ATOM 3920 O O . SER A 1 42 ? -8.109 -11.025 -8.687 1.00 0.00 42 SER A O 4
ATOM 3928 N N . ASN A 1 43 ? -8.475 -12.730 -7.266 1.00 0.00 43 ASN A N 4
ATOM 3929 C CA . ASN A 1 43 ? -7.710 -13.693 -8.051 1.00 0.00 43 ASN A CA 4
ATOM 3930 C C . ASN A 1 43 ? -8.425 -14.017 -9.359 1.00 0.00 43 ASN A C 4
ATOM 3931 O O . ASN A 1 43 ? -7.967 -13.643 -10.439 1.00 0.00 43 ASN A O 4
ATOM 3942 N N . LYS A 1 44 ? -9.551 -14.715 -9.255 1.00 0.00 44 LYS A N 4
ATOM 3943 C CA . LYS A 1 44 ? -10.331 -15.089 -10.428 1.00 0.00 44 LYS A CA 4
ATOM 3944 C C . LYS A 1 44 ? -11.211 -13.931 -10.888 1.00 0.00 44 LYS A C 4
ATOM 3945 O O . LYS A 1 44 ? -11.244 -12.876 -10.256 1.00 0.00 44 LYS A O 4
ATOM 3964 N N . GLU A 1 45 ? -11.924 -14.137 -11.991 1.00 0.00 45 GLU A N 4
ATOM 3965 C CA . GLU A 1 45 ? -12.804 -13.109 -12.534 1.00 0.00 45 GLU A CA 4
ATOM 3966 C C . GLU A 1 45 ? -14.069 -12.975 -11.690 1.00 0.00 45 GLU A C 4
ATOM 3967 O O . GLU A 1 45 ? -15.134 -13.461 -12.067 1.00 0.00 45 GLU A O 4
ATOM 3979 N N . ALA A 1 46 ? -13.941 -12.311 -10.546 1.00 0.00 46 ALA A N 4
ATOM 3980 C CA . ALA A 1 46 ? -15.072 -12.111 -9.649 1.00 0.00 46 ALA A CA 4
ATOM 3981 C C . ALA A 1 46 ? -15.222 -10.640 -9.274 1.00 0.00 46 ALA A C 4
ATOM 3982 O O . ALA A 1 46 ? -14.535 -10.143 -8.382 1.00 0.00 46 ALA A O 4
ATOM 3989 N N . VAL A 1 47 ? -16.125 -9.948 -9.962 1.00 0.00 47 VAL A N 4
ATOM 3990 C CA . VAL A 1 47 ? -16.365 -8.534 -9.701 1.00 0.00 47 VAL A CA 4
ATOM 3991 C C . VAL A 1 47 ? -16.836 -8.312 -8.269 1.00 0.00 47 VAL A C 4
ATOM 3992 O O . VAL A 1 47 ? -17.733 -9.002 -7.783 1.00 0.00 47 VAL A O 4
ATOM 4005 N N . THR A 1 48 ? -16.225 -7.342 -7.594 1.00 0.00 48 THR A N 4
ATOM 4006 C CA . THR A 1 48 ? -16.581 -7.028 -6.216 1.00 0.00 48 THR A CA 4
ATOM 4007 C C . THR A 1 48 ? -17.077 -5.592 -6.089 1.00 0.00 48 THR A C 4
ATOM 4008 O O . THR A 1 48 ? -18.234 -5.353 -5.744 1.00 0.00 48 THR A O 4
ATOM 4019 N N . SER A 1 49 ? -16.194 -4.640 -6.371 1.00 0.00 49 SER A N 4
ATOM 4020 C CA . SER A 1 49 ? -16.541 -3.226 -6.286 1.00 0.00 49 SER A CA 4
ATOM 4021 C C . SER A 1 49 ? -15.827 -2.425 -7.370 1.00 0.00 49 SER A C 4
ATOM 4022 O O . SER A 1 49 ? -14.824 -2.870 -7.927 1.00 0.00 49 SER A O 4
ATOM 4030 N N . MET A 1 50 ? -16.353 -1.240 -7.665 1.00 0.00 50 MET A N 4
ATOM 4031 C CA . MET A 1 50 ? -15.766 -0.375 -8.682 1.00 0.00 50 MET A CA 4
ATOM 4032 C C . MET A 1 50 ? -14.624 0.451 -8.100 1.00 0.00 50 MET A C 4
ATOM 4033 O O . MET A 1 50 ? -14.730 1.671 -7.972 1.00 0.00 50 MET A O 4
ATOM 4047 N N . GLY A 1 51 ? -13.533 -0.221 -7.747 1.00 0.00 51 GLY A N 4
ATOM 4048 C CA . GLY A 1 51 ? -12.387 0.469 -7.182 1.00 0.00 51 GLY A CA 4
ATOM 4049 C C . GLY A 1 51 ? -11.657 -0.369 -6.151 1.00 0.00 51 GLY A C 4
ATOM 4050 O O . GLY A 1 51 ? -12.223 -0.733 -5.122 1.00 0.00 51 GLY A O 4
ATOM 4054 N N . GLY A 1 52 ? -10.394 -0.678 -6.430 1.00 0.00 52 GLY A N 4
ATOM 4055 C CA . GLY A 1 52 ? -9.606 -1.478 -5.510 1.00 0.00 52 GLY A CA 4
ATOM 4056 C C . GLY A 1 52 ? -9.460 -0.824 -4.151 1.00 0.00 52 GLY A C 4
ATOM 4057 O O . GLY A 1 52 ? -9.794 -1.419 -3.127 1.00 0.00 52 GLY A O 4
ATOM 4061 N N . LYS A 1 53 ? -8.957 0.407 -4.140 1.00 0.00 53 LYS A N 4
ATOM 4062 C CA . LYS A 1 53 ? -8.766 1.144 -2.897 1.00 0.00 53 LYS A CA 4
ATOM 4063 C C . LYS A 1 53 ? -7.854 0.378 -1.944 1.00 0.00 53 LYS A C 4
ATOM 4064 O O . LYS A 1 53 ? -7.943 0.532 -0.726 1.00 0.00 53 LYS A O 4
ATOM 4083 N N . SER A 1 54 ? -6.976 -0.446 -2.507 1.00 0.00 54 SER A N 4
ATOM 4084 C CA . SER A 1 54 ? -6.049 -1.238 -1.707 1.00 0.00 54 SER A CA 4
ATOM 4085 C C . SER A 1 54 ? -5.293 -0.355 -0.719 1.00 0.00 54 SER A C 4
ATOM 4086 O O . SER A 1 54 ? -4.556 0.548 -1.115 1.00 0.00 54 SER A O 4
ATOM 4094 N N . SER A 1 55 ? -5.481 -0.624 0.569 1.00 0.00 55 SER A N 4
ATOM 4095 C CA . SER A 1 55 ? -4.820 0.148 1.615 1.00 0.00 55 SER A CA 4
ATOM 4096 C C . SER A 1 55 ? -3.349 -0.239 1.729 1.00 0.00 55 SER A C 4
ATOM 4097 O O . SER A 1 55 ? -2.830 -0.998 0.910 1.00 0.00 55 SER A O 4
ATOM 4105 N N . CYS A 1 56 ? -2.682 0.288 2.750 1.00 0.00 56 CYS A N 4
ATOM 4106 C CA . CYS A 1 56 ? -1.271 0.000 2.973 1.00 0.00 56 CYS A CA 4
ATOM 4107 C C . CYS A 1 56 ? -1.090 -0.961 4.144 1.00 0.00 56 CYS A C 4
ATOM 4108 O O . CYS A 1 56 ? -1.082 -0.565 5.309 1.00 0.00 56 CYS A O 4
ATOM 4115 N N . PRO A 1 57 ? -0.942 -2.257 3.828 1.00 0.00 57 PRO A N 4
ATOM 4116 C CA . PRO A 1 57 ? -0.757 -3.302 4.840 1.00 0.00 57 PRO A CA 4
ATOM 4117 C C . PRO A 1 57 ? 0.601 -3.212 5.526 1.00 0.00 57 PRO A C 4
ATOM 4118 O O . PRO A 1 57 ? 0.870 -3.928 6.490 1.00 0.00 57 PRO A O 4
ATOM 4129 N N . VAL A 1 58 ? 1.456 -2.327 5.022 1.00 0.00 58 VAL A N 4
ATOM 4130 C CA . VAL A 1 58 ? 2.787 -2.143 5.587 1.00 0.00 58 VAL A CA 4
ATOM 4131 C C . VAL A 1 58 ? 2.741 -1.252 6.823 1.00 0.00 58 VAL A C 4
ATOM 4132 O O . VAL A 1 58 ? 3.333 -1.571 7.855 1.00 0.00 58 VAL A O 4
ATOM 4145 N N . CYS A 1 59 ? 2.032 -0.133 6.714 1.00 0.00 59 CYS A N 4
ATOM 4146 C CA . CYS A 1 59 ? 1.907 0.805 7.822 1.00 0.00 59 CYS A CA 4
ATOM 4147 C C . CYS A 1 59 ? 0.446 1.179 8.056 1.00 0.00 59 CYS A C 4
ATOM 4148 O O . CYS A 1 59 ? -0.016 1.238 9.195 1.00 0.00 59 CYS A O 4
ATOM 4155 N N . GLY A 1 60 ? -0.277 1.430 6.969 1.00 0.00 60 GLY A N 4
ATOM 4156 C CA . GLY A 1 60 ? -1.677 1.794 7.076 1.00 0.00 60 GLY A CA 4
ATOM 4157 C C . GLY A 1 60 ? -1.931 3.241 6.700 1.00 0.00 60 GLY A C 4
ATOM 4158 O O . GLY A 1 60 ? -1.997 4.112 7.567 1.00 0.00 60 GLY A O 4
ATOM 4162 N N . ILE A 1 61 ? -2.071 3.497 5.404 1.00 0.00 61 ILE A N 4
ATOM 4163 C CA . ILE A 1 61 ? -2.318 4.848 4.915 1.00 0.00 61 ILE A CA 4
ATOM 4164 C C . ILE A 1 61 ? -3.136 4.826 3.628 1.00 0.00 61 ILE A C 4
ATOM 4165 O O . ILE A 1 61 ? -2.592 4.651 2.538 1.00 0.00 61 ILE A O 4
ATOM 4181 N N . SER A 1 62 ? -4.446 5.008 3.763 1.00 0.00 62 SER A N 4
ATOM 4182 C CA . SER A 1 62 ? -5.340 5.007 2.612 1.00 0.00 62 SER A CA 4
ATOM 4183 C C . SER A 1 62 ? -4.846 5.974 1.539 1.00 0.00 62 SER A C 4
ATOM 4184 O O . SER A 1 62 ? -4.882 7.191 1.720 1.00 0.00 62 SER A O 4
ATOM 4192 N N . TYR A 1 63 ? -4.383 5.422 0.423 1.00 0.00 63 TYR A N 4
ATOM 4193 C CA . TYR A 1 63 ? -3.879 6.233 -0.678 1.00 0.00 63 TYR A CA 4
ATOM 4194 C C . TYR A 1 63 ? -4.730 6.043 -1.930 1.00 0.00 63 TYR A C 4
ATOM 4195 O O . TYR A 1 63 ? -5.638 5.212 -1.956 1.00 0.00 63 TYR A O 4
ATOM 4213 N N . SER A 1 64 ? -4.429 6.819 -2.966 1.00 0.00 64 SER A N 4
ATOM 4214 C CA . SER A 1 64 ? -5.167 6.739 -4.221 1.00 0.00 64 SER A CA 4
ATOM 4215 C C . SER A 1 64 ? -4.477 5.792 -5.198 1.00 0.00 64 SER A C 4
ATOM 4216 O O . SER A 1 64 ? -3.296 5.953 -5.507 1.00 0.00 64 SER A O 4
ATOM 4224 N N . PHE A 1 65 ? -5.223 4.804 -5.682 1.00 0.00 65 PHE A N 4
ATOM 4225 C CA . PHE A 1 65 ? -4.684 3.830 -6.624 1.00 0.00 65 PHE A CA 4
ATOM 4226 C C . PHE A 1 65 ? -5.207 4.089 -8.033 1.00 0.00 65 PHE A C 4
ATOM 4227 O O . PHE A 1 65 ? -4.431 4.228 -8.978 1.00 0.00 65 PHE A O 4
ATOM 4244 N N . GLU A 1 66 ? -6.529 4.151 -8.166 1.00 0.00 66 GLU A N 4
ATOM 4245 C CA . GLU A 1 66 ? -7.156 4.392 -9.460 1.00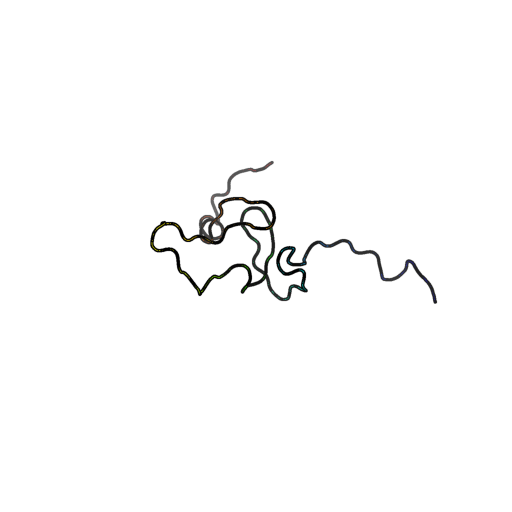 0.00 66 GLU A CA 4
ATOM 4246 C C . GLU A 1 66 ? -6.566 5.630 -10.128 1.00 0.00 66 GLU A C 4
ATOM 4247 O O . GLU A 1 66 ? -6.429 5.684 -11.351 1.00 0.00 66 GLU A O 4
ATOM 4259 N N . HIS A 1 67 ? -6.218 6.624 -9.317 1.00 0.00 67 HIS A N 4
ATOM 4260 C CA . HIS A 1 67 ? -5.643 7.863 -9.829 1.00 0.00 67 HIS A CA 4
ATOM 4261 C C . HIS A 1 67 ? -4.191 8.013 -9.384 1.00 0.00 67 HIS A C 4
ATOM 4262 O O . HIS A 1 67 ? -3.916 8.347 -8.231 1.00 0.00 67 HIS A O 4
ATOM 4276 N N . LEU A 1 68 ? -3.267 7.762 -10.304 1.00 0.00 68 LEU A N 4
ATOM 4277 C CA . LEU A 1 68 ? -1.842 7.868 -10.006 1.00 0.00 68 LEU A CA 4
ATOM 4278 C C . LEU A 1 68 ? -1.078 8.437 -11.197 1.00 0.00 68 LEU A C 4
ATOM 4279 O O . LEU A 1 68 ? -0.980 7.799 -12.245 1.00 0.00 68 LEU A O 4
ATOM 4295 N N . GLN A 1 69 ? -0.537 9.639 -11.027 1.00 0.00 69 GLN A N 4
ATOM 4296 C CA . GLN A 1 69 ? 0.221 10.292 -12.088 1.00 0.00 69 GLN A CA 4
ATOM 4297 C C . GLN A 1 69 ? 1.441 11.012 -11.523 1.00 0.00 69 GLN A C 4
ATOM 4298 O O . GLN A 1 69 ? 1.626 11.079 -10.308 1.00 0.00 69 GLN A O 4
ATOM 4312 N N . ALA A 1 70 ? 2.270 11.548 -12.412 1.00 0.00 70 ALA A N 4
ATOM 4313 C CA . ALA A 1 70 ? 3.472 12.264 -12.001 1.00 0.00 70 ALA A CA 4
ATOM 4314 C C . ALA A 1 70 ? 3.182 13.746 -11.790 1.00 0.00 70 ALA A C 4
ATOM 4315 O O . ALA A 1 70 ? 3.453 14.295 -10.723 1.00 0.00 70 ALA A O 4
ATOM 4322 N N . ASN A 1 71 ? 2.632 14.388 -12.815 1.00 0.00 71 ASN A N 4
ATOM 4323 C CA . ASN A 1 71 ? 2.307 15.808 -12.742 1.00 0.00 71 ASN A CA 4
ATOM 4324 C C . ASN A 1 71 ? 0.948 16.089 -13.376 1.00 0.00 71 ASN A C 4
ATOM 4325 O O . ASN A 1 71 ? 0.805 16.061 -14.598 1.00 0.00 71 ASN A O 4
ATOM 4336 N N . GLN A 1 72 ? -0.046 16.360 -12.536 1.00 0.00 72 GLN A N 4
ATOM 4337 C CA . GLN A 1 72 ? -1.394 16.645 -13.015 1.00 0.00 72 GLN A CA 4
ATOM 4338 C C . GLN A 1 72 ? -1.524 18.106 -13.433 1.00 0.00 72 GLN A C 4
ATOM 4339 O O . GLN A 1 72 ? -1.824 18.408 -14.588 1.00 0.00 72 GLN A O 4
ATOM 4353 N N . HIS A 1 73 ? -1.299 19.010 -12.484 1.00 0.00 73 HIS A N 4
ATOM 4354 C CA . HIS A 1 73 ? -1.391 20.441 -12.754 1.00 0.00 73 HIS A CA 4
ATOM 4355 C C . HIS A 1 73 ? -0.091 20.965 -13.356 1.00 0.00 73 HIS A C 4
ATOM 4356 O O . HIS A 1 73 ? 0.999 20.652 -12.875 1.00 0.00 73 HIS A O 4
ATOM 4370 N N . LEU A 1 74 ? -0.214 21.765 -14.410 1.00 0.00 74 LEU A N 4
ATOM 4371 C CA . LEU A 1 74 ? 0.952 22.333 -15.078 1.00 0.00 74 LEU A CA 4
ATOM 4372 C C . LEU A 1 74 ? 1.499 23.525 -14.299 1.00 0.00 74 LEU A C 4
ATOM 4373 O O . LEU A 1 74 ? 0.795 24.508 -14.073 1.00 0.00 74 LEU A O 4
ATOM 4389 N N . ALA A 1 75 ? 2.761 23.430 -13.894 1.00 0.00 75 ALA A N 4
ATOM 4390 C CA . ALA A 1 75 ? 3.405 24.502 -13.144 1.00 0.00 75 ALA A CA 4
ATOM 4391 C C . ALA A 1 75 ? 4.569 25.098 -13.928 1.00 0.00 75 ALA A C 4
ATOM 4392 O O . ALA A 1 75 ? 5.733 24.851 -13.613 1.00 0.00 75 ALA A O 4
ATOM 4399 N N . ASN A 1 76 ? 4.248 25.883 -14.951 1.00 0.00 76 ASN A N 4
ATOM 4400 C CA . ASN A 1 76 ? 5.268 26.513 -15.782 1.00 0.00 76 ASN A CA 4
ATOM 4401 C C . ASN A 1 76 ? 5.427 27.987 -15.423 1.00 0.00 76 ASN A C 4
ATOM 4402 O O . ASN A 1 76 ? 6.534 28.525 -15.443 1.00 0.00 76 ASN A O 4
ATOM 4413 N N . ILE A 1 77 ? 4.314 28.634 -15.094 1.00 0.00 77 ILE A N 4
ATOM 4414 C CA . ILE A 1 77 ? 4.330 30.045 -14.728 1.00 0.00 77 ILE A CA 4
ATOM 4415 C C . ILE A 1 77 ? 4.191 30.224 -13.221 1.00 0.00 77 ILE A C 4
ATOM 4416 O O . ILE A 1 77 ? 3.103 30.072 -12.664 1.00 0.00 77 ILE A O 4
ATOM 4432 N N . VAL A 1 78 ? 5.299 30.551 -12.564 1.00 0.00 78 VAL A N 4
ATOM 4433 C CA . VAL A 1 78 ? 5.301 30.754 -11.120 1.00 0.00 78 VAL A CA 4
ATOM 4434 C C . VAL A 1 78 ? 4.617 32.066 -10.749 1.00 0.00 78 VAL A C 4
ATOM 4435 O O . VAL A 1 78 ? 5.094 33.145 -11.097 1.00 0.00 78 VAL A O 4
ATOM 4448 N N . GLU A 1 79 ? 3.497 31.963 -10.041 1.00 0.00 79 GLU A N 4
ATOM 4449 C CA . GLU A 1 79 ? 2.748 33.142 -9.623 1.00 0.00 79 GLU A CA 4
ATOM 4450 C C . GLU A 1 79 ? 2.772 33.292 -8.104 1.00 0.00 79 GLU A C 4
ATOM 4451 O O . GLU A 1 79 ? 2.705 34.403 -7.579 1.00 0.00 79 GLU A O 4
ATOM 4465 N N . GLY A 1 1 ? 38.757 -30.340 3.208 1.00 0.00 1 GLY A N 5
ATOM 4466 C CA . GLY A 1 1 ? 37.626 -29.448 3.033 1.00 0.00 1 GLY A CA 5
ATOM 4467 C C . GLY A 1 1 ? 37.752 -28.184 3.860 1.00 0.00 1 GLY A C 5
ATOM 4468 O O . GLY A 1 1 ? 38.029 -28.242 5.058 1.00 0.00 1 GLY A O 5
ATOM 4472 N N . SER A 1 2 ? 37.548 -27.037 3.219 1.00 0.00 2 SER A N 5
ATOM 4473 C CA . SER A 1 2 ? 37.646 -25.752 3.901 1.00 0.00 2 SER A CA 5
ATOM 4474 C C . SER A 1 2 ? 36.301 -25.032 3.899 1.00 0.00 2 SER A C 5
ATOM 4475 O O . SER A 1 2 ? 36.121 -24.032 3.205 1.00 0.00 2 SER A O 5
ATOM 4483 N N . SER A 1 3 ? 35.358 -25.550 4.680 1.00 0.00 3 SER A N 5
ATOM 4484 C CA . SER A 1 3 ? 34.027 -24.960 4.766 1.00 0.00 3 SER A CA 5
ATOM 4485 C C . SER A 1 3 ? 34.033 -23.736 5.678 1.00 0.00 3 SER A C 5
ATOM 4486 O O . SER A 1 3 ? 34.416 -23.819 6.844 1.00 0.00 3 SER A O 5
ATOM 4494 N N . GLY A 1 4 ? 33.605 -22.600 5.136 1.00 0.00 4 GLY A N 5
ATOM 4495 C CA . GLY A 1 4 ? 33.569 -21.375 5.913 1.00 0.00 4 GLY A CA 5
ATOM 4496 C C . GLY A 1 4 ? 33.087 -20.188 5.103 1.00 0.00 4 GLY A C 5
ATOM 4497 O O . GLY A 1 4 ? 33.874 -19.314 4.739 1.00 0.00 4 GLY A O 5
ATOM 4501 N N . SER A 1 5 ? 31.789 -20.157 4.817 1.00 0.00 5 SER A N 5
ATOM 4502 C CA . SER A 1 5 ? 31.203 -19.071 4.040 1.00 0.00 5 SER A CA 5
ATOM 4503 C C . SER A 1 5 ? 29.929 -18.556 4.701 1.00 0.00 5 SER A C 5
ATOM 4504 O O . SER A 1 5 ? 29.094 -19.336 5.158 1.00 0.00 5 SER A O 5
ATOM 4512 N N . SER A 1 6 ? 29.786 -17.235 4.747 1.00 0.00 6 SER A N 5
ATOM 4513 C CA . SER A 1 6 ? 28.616 -16.613 5.356 1.00 0.00 6 SER A CA 5
ATOM 4514 C C . SER A 1 6 ? 27.770 -15.902 4.304 1.00 0.00 6 SER A C 5
ATOM 4515 O O . SER A 1 6 ? 28.296 -15.331 3.350 1.00 0.00 6 SER A O 5
ATOM 4523 N N . GLY A 1 7 ? 26.453 -15.942 4.486 1.00 0.00 7 GLY A N 5
ATOM 4524 C CA . GLY A 1 7 ? 25.554 -15.298 3.546 1.00 0.00 7 GLY A CA 5
ATOM 4525 C C . GLY A 1 7 ? 24.839 -14.106 4.150 1.00 0.00 7 GLY A C 5
ATOM 4526 O O . GLY A 1 7 ? 23.614 -14.015 4.093 1.00 0.00 7 GLY A O 5
ATOM 4530 N N . ASN A 1 8 ? 25.607 -13.191 4.733 1.00 0.00 8 ASN A N 5
ATOM 4531 C CA . ASN A 1 8 ? 25.038 -12.000 5.354 1.00 0.00 8 ASN A CA 5
ATOM 4532 C C . ASN A 1 8 ? 24.603 -10.991 4.295 1.00 0.00 8 ASN A C 5
ATOM 4533 O O . ASN A 1 8 ? 25.432 -10.436 3.573 1.00 0.00 8 ASN A O 5
ATOM 4544 N N . VAL A 1 9 ? 23.298 -10.756 4.210 1.00 0.00 9 VAL A N 5
ATOM 4545 C CA . VAL A 1 9 ? 22.752 -9.813 3.241 1.00 0.00 9 VAL A CA 5
ATOM 4546 C C . VAL A 1 9 ? 21.538 -9.084 3.808 1.00 0.00 9 VAL A C 5
ATOM 4547 O O . VAL A 1 9 ? 20.582 -9.712 4.261 1.00 0.00 9 VAL A O 5
ATOM 4560 N N . GLN A 1 10 ? 21.584 -7.757 3.777 1.00 0.00 10 GLN A N 5
ATOM 4561 C CA . GLN A 1 10 ? 20.488 -6.943 4.288 1.00 0.00 10 GLN A CA 5
ATOM 4562 C C . GLN A 1 10 ? 20.254 -5.725 3.399 1.00 0.00 10 GLN A C 5
ATOM 4563 O O . GLN A 1 10 ? 21.127 -4.870 3.260 1.00 0.00 10 GLN A O 5
ATOM 4577 N N . GLU A 1 11 ? 19.069 -5.655 2.800 1.00 0.00 11 GLU A N 5
ATOM 4578 C CA . GLU A 1 11 ? 18.722 -4.542 1.924 1.00 0.00 11 GLU A CA 5
ATOM 4579 C C . GLU A 1 11 ? 17.283 -4.091 2.162 1.00 0.00 11 GLU A C 5
ATOM 4580 O O . GLU A 1 11 ? 16.574 -4.657 2.993 1.00 0.00 11 GLU A O 5
ATOM 4592 N N . GLU A 1 12 ? 16.860 -3.069 1.425 1.00 0.00 12 GLU A N 5
ATOM 4593 C CA . GLU A 1 12 ? 15.507 -2.542 1.556 1.00 0.00 12 GLU A CA 5
ATOM 4594 C C . GLU A 1 12 ? 14.738 -2.683 0.245 1.00 0.00 12 GLU A C 5
ATOM 4595 O O . GLU A 1 12 ? 14.140 -1.725 -0.243 1.00 0.00 12 GLU A O 5
ATOM 4607 N N . VAL A 1 13 ? 14.760 -3.887 -0.320 1.00 0.00 13 VAL A N 5
ATOM 4608 C CA . VAL A 1 13 ? 14.065 -4.155 -1.573 1.00 0.00 13 VAL A CA 5
ATOM 4609 C C . VAL A 1 13 ? 13.359 -5.506 -1.531 1.00 0.00 13 VAL A C 5
ATOM 4610 O O . VAL A 1 13 ? 13.484 -6.314 -2.452 1.00 0.00 13 VAL A O 5
ATOM 4623 N N . THR A 1 14 ? 12.615 -5.746 -0.456 1.00 0.00 14 THR A N 5
ATOM 4624 C CA . THR A 1 14 ? 11.889 -6.999 -0.293 1.00 0.00 14 THR A CA 5
ATOM 4625 C C . THR A 1 14 ? 10.487 -6.754 0.254 1.00 0.00 14 THR A C 5
ATOM 4626 O O . THR A 1 14 ? 10.321 -6.188 1.335 1.00 0.00 14 THR A O 5
ATOM 4637 N N . CYS A 1 15 ? 9.480 -7.185 -0.498 1.00 0.00 15 CYS A N 5
ATOM 4638 C CA . CYS A 1 15 ? 8.091 -7.014 -0.089 1.00 0.00 15 CYS A CA 5
ATOM 4639 C C . CYS A 1 15 ? 7.876 -7.523 1.334 1.00 0.00 15 CYS A C 5
ATOM 4640 O O . CYS A 1 15 ? 7.901 -8.724 1.600 1.00 0.00 15 CYS A O 5
ATOM 4647 N N . PRO A 1 16 ? 7.660 -6.587 2.270 1.00 0.00 16 PRO A N 5
ATOM 4648 C CA . PRO A 1 16 ? 7.436 -6.916 3.681 1.00 0.00 16 PRO A CA 5
ATOM 4649 C C . PRO A 1 16 ? 6.091 -7.597 3.911 1.00 0.00 16 PRO A C 5
ATOM 4650 O O . PRO A 1 16 ? 5.809 -8.080 5.007 1.00 0.00 16 PRO A O 5
ATOM 4661 N N . ILE A 1 17 ? 5.265 -7.631 2.870 1.00 0.00 17 ILE A N 5
ATOM 4662 C CA . ILE A 1 17 ? 3.951 -8.255 2.960 1.00 0.00 17 ILE A CA 5
ATOM 4663 C C . ILE A 1 17 ? 4.040 -9.761 2.736 1.00 0.00 17 ILE A C 5
ATOM 4664 O O . ILE A 1 17 ? 3.826 -10.550 3.657 1.00 0.00 17 ILE A O 5
ATOM 4680 N N . CYS A 1 18 ? 4.360 -10.153 1.508 1.00 0.00 18 CYS A N 5
ATOM 4681 C CA . CYS A 1 18 ? 4.480 -11.564 1.162 1.00 0.00 18 CYS A CA 5
ATOM 4682 C C . CYS A 1 18 ? 5.841 -12.113 1.582 1.00 0.00 18 CYS A C 5
ATOM 4683 O O . CYS A 1 18 ? 6.040 -13.327 1.645 1.00 0.00 18 CYS A O 5
ATOM 4690 N N . LEU A 1 19 ? 6.774 -11.212 1.868 1.00 0.00 19 LEU A N 5
ATOM 4691 C CA . LEU A 1 19 ? 8.116 -11.605 2.283 1.00 0.00 19 LEU A CA 5
ATOM 4692 C C . LEU A 1 19 ? 8.809 -12.412 1.190 1.00 0.00 19 LEU A C 5
ATOM 4693 O O . LEU A 1 19 ? 9.218 -13.551 1.412 1.00 0.00 19 LEU A O 5
ATOM 4709 N N . GLU A 1 20 ? 8.939 -11.812 0.011 1.00 0.00 20 GLU A N 5
ATOM 4710 C CA . GLU A 1 20 ? 9.585 -12.476 -1.115 1.00 0.00 20 GLU A CA 5
ATOM 4711 C C . GLU A 1 20 ? 10.417 -11.486 -1.925 1.00 0.00 20 GLU A C 5
ATOM 4712 O O . GLU A 1 20 ? 10.295 -10.272 -1.759 1.00 0.00 20 GLU A O 5
ATOM 4724 N N . LEU A 1 21 ? 11.265 -12.014 -2.802 1.00 0.00 21 LEU A N 5
ATOM 4725 C CA . LEU A 1 21 ? 12.120 -11.178 -3.638 1.00 0.00 21 LEU A CA 5
ATOM 4726 C C . LEU A 1 21 ? 11.295 -10.139 -4.391 1.00 0.00 21 LEU A C 5
ATOM 4727 O O . LEU A 1 21 ? 10.417 -10.482 -5.183 1.00 0.00 21 LEU A O 5
ATOM 4743 N N . LEU A 1 22 ? 11.586 -8.867 -4.141 1.00 0.00 22 LEU A N 5
ATOM 4744 C CA . LEU A 1 22 ? 10.873 -7.776 -4.797 1.00 0.00 22 LEU A CA 5
ATOM 4745 C C . LEU A 1 22 ? 11.432 -7.522 -6.193 1.00 0.00 22 LEU A C 5
ATOM 4746 O O . LEU A 1 22 ? 12.620 -7.241 -6.357 1.00 0.00 22 LEU A O 5
ATOM 4762 N N . THR A 1 23 ? 10.568 -7.621 -7.199 1.00 0.00 23 THR A N 5
ATOM 4763 C CA . THR A 1 23 ? 10.975 -7.401 -8.581 1.00 0.00 23 THR A CA 5
ATOM 4764 C C . THR A 1 23 ? 10.132 -6.312 -9.235 1.00 0.00 23 THR A C 5
ATOM 4765 O O . THR A 1 23 ? 8.965 -6.530 -9.559 1.00 0.00 23 THR A O 5
ATOM 4776 N N . GLU A 1 24 ? 10.731 -5.141 -9.428 1.00 0.00 24 GLU A N 5
ATOM 4777 C CA . GLU A 1 24 ? 10.034 -4.019 -10.044 1.00 0.00 24 GLU A CA 5
ATOM 4778 C C . GLU A 1 24 ? 8.709 -3.747 -9.337 1.00 0.00 24 GLU A C 5
ATOM 4779 O O . GLU A 1 24 ? 7.628 -3.954 -9.888 1.00 0.00 24 GLU A O 5
ATOM 4791 N N . PRO A 1 25 ? 8.794 -3.271 -8.086 1.00 0.00 25 PRO A N 5
ATOM 4792 C CA . PRO A 1 25 ? 7.613 -2.960 -7.275 1.00 0.00 25 PRO A CA 5
ATOM 4793 C C . PRO A 1 25 ? 6.860 -1.739 -7.792 1.00 0.00 25 PRO A C 5
ATOM 4794 O O . PRO A 1 25 ? 7.156 -1.226 -8.873 1.00 0.00 25 PRO A O 5
ATOM 4805 N N . LEU A 1 26 ? 5.886 -1.278 -7.016 1.00 0.00 26 LEU A N 5
ATOM 4806 C CA . LEU A 1 26 ? 5.091 -0.116 -7.396 1.00 0.00 26 LEU A CA 5
ATOM 4807 C C . LEU A 1 26 ? 5.067 0.918 -6.274 1.00 0.00 26 LEU A C 5
ATOM 4808 O O . LEU A 1 26 ? 4.414 0.721 -5.249 1.00 0.00 26 LEU A O 5
ATOM 4824 N N . SER A 1 27 ? 5.781 2.020 -6.477 1.00 0.00 27 SER A N 5
ATOM 4825 C CA . SER A 1 27 ? 5.843 3.085 -5.482 1.00 0.00 27 SER A CA 5
ATOM 4826 C C . SER A 1 27 ? 4.442 3.516 -5.060 1.00 0.00 27 SER A C 5
ATOM 4827 O O . SER A 1 27 ? 3.591 3.812 -5.900 1.00 0.00 27 SER A O 5
ATOM 4835 N N . LEU A 1 28 ? 4.209 3.550 -3.753 1.00 0.00 28 LEU A N 5
ATOM 4836 C CA . LEU A 1 28 ? 2.911 3.945 -3.217 1.00 0.00 28 LEU A CA 5
ATOM 4837 C C . LEU A 1 28 ? 2.884 5.437 -2.901 1.00 0.00 28 LEU A C 5
ATOM 4838 O O . LEU A 1 28 ? 3.848 6.155 -3.165 1.00 0.00 28 LEU A O 5
ATOM 4854 N N . ASP A 1 29 ? 1.774 5.896 -2.333 1.00 0.00 29 ASP A N 5
ATOM 4855 C CA . ASP A 1 29 ? 1.622 7.302 -1.978 1.00 0.00 29 ASP A CA 5
ATOM 4856 C C . ASP A 1 29 ? 2.274 7.596 -0.631 1.00 0.00 29 ASP A C 5
ATOM 4857 O O . ASP A 1 29 ? 2.688 8.724 -0.363 1.00 0.00 29 ASP A O 5
ATOM 4866 N N . CYS A 1 30 ? 2.360 6.575 0.214 1.00 0.00 30 CYS A N 5
ATOM 4867 C CA . CYS A 1 30 ? 2.960 6.722 1.535 1.00 0.00 30 CYS A CA 5
ATOM 4868 C C . CYS A 1 30 ? 4.476 6.565 1.464 1.00 0.00 30 CYS A C 5
ATOM 4869 O O . CYS A 1 30 ? 5.205 7.093 2.303 1.00 0.00 30 CYS A O 5
ATOM 4876 N N . GLY A 1 31 ? 4.944 5.835 0.456 1.00 0.00 31 GLY A N 5
ATOM 4877 C CA . GLY A 1 31 ? 6.370 5.621 0.294 1.00 0.00 31 GLY A CA 5
ATOM 4878 C C . GLY A 1 31 ? 6.784 4.200 0.618 1.00 0.00 31 GLY A C 5
ATOM 4879 O O . GLY A 1 31 ? 7.665 3.975 1.448 1.00 0.00 31 GLY A O 5
ATOM 4883 N N . HIS A 1 32 ? 6.146 3.236 -0.039 1.00 0.00 32 HIS A N 5
ATOM 4884 C CA . HIS A 1 32 ? 6.452 1.827 0.184 1.00 0.00 32 HIS A CA 5
ATOM 4885 C C . HIS A 1 32 ? 6.420 1.050 -1.128 1.00 0.00 32 HIS A C 5
ATOM 4886 O O . HIS A 1 32 ? 5.659 1.379 -2.038 1.00 0.00 32 HIS A O 5
ATOM 4900 N N . SER A 1 33 ? 7.252 0.017 -1.219 1.00 0.00 33 SER A N 5
ATOM 4901 C CA . SER A 1 33 ? 7.322 -0.805 -2.422 1.00 0.00 33 SER A CA 5
ATOM 4902 C C . SER A 1 33 ? 6.740 -2.192 -2.167 1.00 0.00 33 SER A C 5
ATOM 4903 O O . SER A 1 33 ? 7.071 -2.845 -1.177 1.00 0.00 33 SER A O 5
ATOM 4911 N N . LEU A 1 34 ? 5.870 -2.636 -3.068 1.00 0.00 34 LEU A N 5
ATOM 4912 C CA . LEU A 1 34 ? 5.240 -3.946 -2.942 1.00 0.00 34 LEU A CA 5
ATOM 4913 C C . LEU A 1 34 ? 5.134 -4.631 -4.301 1.00 0.00 34 LEU A C 5
ATOM 4914 O O . LEU A 1 34 ? 5.703 -4.166 -5.289 1.00 0.00 34 LEU A O 5
ATOM 4930 N N . CYS A 1 35 ? 4.401 -5.738 -4.343 1.00 0.00 35 CYS A N 5
ATOM 4931 C CA . CYS A 1 35 ? 4.218 -6.488 -5.580 1.00 0.00 35 CYS A CA 5
ATOM 4932 C C . CYS A 1 35 ? 2.869 -6.165 -6.217 1.00 0.00 35 CYS A C 5
ATOM 4933 O O . CYS A 1 35 ? 1.876 -5.956 -5.520 1.00 0.00 35 CYS A O 5
ATOM 4940 N N . ARG A 1 36 ? 2.842 -6.127 -7.545 1.00 0.00 36 ARG A N 5
ATOM 4941 C CA . ARG A 1 36 ? 1.616 -5.829 -8.276 1.00 0.00 36 ARG A CA 5
ATOM 4942 C C . ARG A 1 36 ? 0.485 -6.755 -7.840 1.00 0.00 36 ARG A C 5
ATOM 4943 O O . ARG A 1 36 ? -0.688 -6.386 -7.895 1.00 0.00 36 ARG A O 5
ATOM 4964 N N . ALA A 1 37 ? 0.845 -7.959 -7.408 1.00 0.00 37 ALA A N 5
ATOM 4965 C CA . ALA A 1 37 ? -0.139 -8.937 -6.961 1.00 0.00 37 ALA A CA 5
ATOM 4966 C C . ALA A 1 37 ? -0.585 -8.653 -5.531 1.00 0.00 37 ALA A C 5
ATOM 4967 O O . ALA A 1 37 ? -1.780 -8.646 -5.232 1.00 0.00 37 ALA A O 5
ATOM 4974 N N . CYS A 1 38 ? 0.382 -8.420 -4.650 1.00 0.00 38 CYS A N 5
ATOM 4975 C CA . CYS A 1 38 ? 0.090 -8.136 -3.250 1.00 0.00 38 CYS A CA 5
ATOM 4976 C C . CYS A 1 38 ? -0.871 -6.958 -3.123 1.00 0.00 38 CYS A C 5
ATOM 4977 O O . CYS A 1 38 ? -1.610 -6.850 -2.144 1.00 0.00 38 CYS A O 5
ATOM 4984 N N . ILE A 1 39 ? -0.855 -6.078 -4.118 1.00 0.00 39 ILE A N 5
ATOM 4985 C CA . ILE A 1 39 ? -1.725 -4.909 -4.118 1.00 0.00 39 ILE A CA 5
ATOM 4986 C C . ILE A 1 39 ? -3.082 -5.234 -4.733 1.00 0.00 39 ILE A C 5
ATOM 4987 O O . ILE A 1 39 ? -4.125 -5.006 -4.120 1.00 0.00 39 ILE A O 5
ATOM 5003 N N . THR A 1 40 ? -3.062 -5.770 -5.949 1.00 0.00 40 THR A N 5
ATOM 5004 C CA . THR A 1 40 ? -4.290 -6.128 -6.648 1.00 0.00 40 THR A CA 5
ATOM 5005 C C . THR A 1 40 ? -5.028 -7.247 -5.923 1.00 0.00 40 THR A C 5
ATOM 5006 O O . THR A 1 40 ? -4.415 -8.076 -5.251 1.00 0.00 40 THR A O 5
ATOM 5017 N N . VAL A 1 41 ? -6.350 -7.266 -6.064 1.00 0.00 41 VAL A N 5
ATOM 5018 C CA . VAL A 1 41 ? -7.173 -8.286 -5.424 1.00 0.00 41 VAL A CA 5
ATOM 5019 C C . VAL A 1 41 ? -6.675 -9.687 -5.764 1.00 0.00 41 VAL A C 5
ATOM 5020 O O . VAL A 1 41 ? -6.571 -10.053 -6.934 1.00 0.00 41 VAL A O 5
ATOM 5033 N N . SER A 1 42 ? -6.368 -10.466 -4.732 1.00 0.00 42 SER A N 5
ATOM 5034 C CA . SER A 1 42 ? -5.877 -11.826 -4.920 1.00 0.00 42 SER A CA 5
ATOM 5035 C C . SER A 1 42 ? -6.957 -12.846 -4.572 1.00 0.00 42 SER A C 5
ATOM 5036 O O . SER A 1 42 ? -8.017 -12.493 -4.058 1.00 0.00 42 SER A O 5
ATOM 5044 N N . ASN A 1 43 ? -6.679 -14.114 -4.858 1.00 0.00 43 ASN A N 5
ATOM 5045 C CA . ASN A 1 43 ? -7.626 -15.187 -4.577 1.00 0.00 43 ASN A CA 5
ATOM 5046 C C . ASN A 1 43 ? -7.255 -15.916 -3.290 1.00 0.00 43 ASN A C 5
ATOM 5047 O O . ASN A 1 43 ? -6.594 -16.955 -3.320 1.00 0.00 43 ASN A O 5
ATOM 5058 N N . LYS A 1 44 ? -7.685 -15.366 -2.159 1.00 0.00 44 LYS A N 5
ATOM 5059 C CA . LYS A 1 44 ? -7.401 -15.964 -0.860 1.00 0.00 44 LYS A CA 5
ATOM 5060 C C . LYS A 1 44 ? -8.624 -15.897 0.049 1.00 0.00 44 LYS A C 5
ATOM 5061 O O . LYS A 1 44 ? -9.368 -14.917 0.031 1.00 0.00 44 LYS A O 5
ATOM 5080 N N . GLU A 1 45 ? -8.824 -16.945 0.842 1.00 0.00 45 GLU A N 5
ATOM 5081 C CA . GLU A 1 45 ? -9.957 -17.003 1.758 1.00 0.00 45 GLU A CA 5
ATOM 5082 C C . GLU A 1 45 ? -9.691 -16.166 3.006 1.00 0.00 45 GLU A C 5
ATOM 5083 O O . GLU A 1 45 ? -9.304 -16.693 4.049 1.00 0.00 45 GLU A O 5
ATOM 5095 N N . ALA A 1 46 ? -9.901 -14.859 2.891 1.00 0.00 46 ALA A N 5
ATOM 5096 C CA . ALA A 1 46 ? -9.686 -13.949 4.009 1.00 0.00 46 ALA A CA 5
ATOM 5097 C C . ALA A 1 46 ? -10.990 -13.671 4.750 1.00 0.00 46 ALA A C 5
ATOM 5098 O O . ALA A 1 46 ? -12.005 -13.338 4.138 1.00 0.00 46 ALA A O 5
ATOM 5105 N N . VAL A 1 47 ? -10.956 -13.812 6.071 1.00 0.00 47 VAL A N 5
ATOM 5106 C CA . VAL A 1 47 ? -12.135 -13.576 6.896 1.00 0.00 47 VAL A CA 5
ATOM 5107 C C . VAL A 1 47 ? -12.536 -12.106 6.873 1.00 0.00 47 VAL A C 5
ATOM 5108 O O . VAL A 1 47 ? -13.601 -11.749 6.367 1.00 0.00 47 VAL A O 5
ATOM 5121 N N . THR A 1 48 ? -11.677 -11.254 7.424 1.00 0.00 48 THR A N 5
ATOM 5122 C CA . THR A 1 48 ? -11.941 -9.822 7.467 1.00 0.00 48 THR A CA 5
ATOM 5123 C C . THR A 1 48 ? -11.958 -9.223 6.065 1.00 0.00 48 THR A C 5
ATOM 5124 O O . THR A 1 48 ? -11.346 -9.761 5.143 1.00 0.00 48 THR A O 5
ATOM 5135 N N . SER A 1 49 ? -12.663 -8.106 5.912 1.00 0.00 49 SER A N 5
ATOM 5136 C CA . SER A 1 49 ? -12.762 -7.436 4.621 1.00 0.00 49 SER A CA 5
ATOM 5137 C C . SER A 1 49 ? -12.262 -5.997 4.716 1.00 0.00 49 SER A C 5
ATOM 5138 O O . SER A 1 49 ? -11.312 -5.612 4.035 1.00 0.00 49 SER A O 5
ATOM 5146 N N . MET A 1 50 ? -12.909 -5.208 5.567 1.00 0.00 50 MET A N 5
ATOM 5147 C CA . MET A 1 50 ? -12.530 -3.812 5.753 1.00 0.00 50 MET A CA 5
ATOM 5148 C C . MET A 1 50 ? -12.589 -3.052 4.432 1.00 0.00 50 MET A C 5
ATOM 5149 O O . MET A 1 50 ? -11.761 -2.181 4.168 1.00 0.00 50 MET A O 5
ATOM 5163 N N . GLY A 1 51 ? -13.573 -3.388 3.604 1.00 0.00 51 GLY A N 5
ATOM 5164 C CA . GLY A 1 51 ? -13.721 -2.728 2.320 1.00 0.00 51 GLY A CA 5
ATOM 5165 C C . GLY A 1 51 ? -13.129 -3.535 1.181 1.00 0.00 51 GLY A C 5
ATOM 5166 O O . GLY A 1 51 ? -12.782 -4.703 1.354 1.00 0.00 51 GLY A O 5
ATOM 5170 N N . GLY A 1 52 ? -13.013 -2.911 0.013 1.00 0.00 52 GLY A N 5
ATOM 5171 C CA . GLY A 1 52 ? -12.460 -3.595 -1.142 1.00 0.00 52 GLY A CA 5
ATOM 5172 C C . GLY A 1 52 ? -11.375 -2.789 -1.828 1.00 0.00 52 GLY A C 5
ATOM 5173 O O . GLY A 1 52 ? -11.142 -2.941 -3.027 1.00 0.00 52 GLY A O 5
ATOM 5177 N N . LYS A 1 53 ? -10.709 -1.928 -1.066 1.00 0.00 53 LYS A N 5
ATOM 5178 C CA . LYS A 1 53 ? -9.642 -1.094 -1.607 1.00 0.00 53 LYS A CA 5
ATOM 5179 C C . LYS A 1 53 ? -8.288 -1.509 -1.041 1.00 0.00 53 LYS A C 5
ATOM 5180 O O . LYS A 1 53 ? -8.092 -1.531 0.174 1.00 0.00 53 LYS A O 5
ATOM 5199 N N . SER A 1 54 ? -7.355 -1.836 -1.931 1.00 0.00 54 SER A N 5
ATOM 5200 C CA . SER A 1 54 ? -6.020 -2.253 -1.520 1.00 0.00 54 SER A CA 5
ATOM 5201 C C . SER A 1 54 ? -5.406 -1.239 -0.559 1.00 0.00 54 SER A C 5
ATOM 5202 O O . SER A 1 54 ? -5.106 -0.108 -0.940 1.00 0.00 54 SER A O 5
ATOM 5210 N N . SER A 1 55 ? -5.222 -1.654 0.691 1.00 0.00 55 SER A N 5
ATOM 5211 C CA . SER A 1 55 ? -4.648 -0.782 1.709 1.00 0.00 55 SER A CA 5
ATOM 5212 C C . SER A 1 55 ? -3.158 -1.060 1.885 1.00 0.00 55 SER A C 5
ATOM 5213 O O . SER A 1 55 ? -2.575 -1.867 1.160 1.00 0.00 55 SER A O 5
ATOM 5221 N N . CYS A 1 56 ? -2.547 -0.386 2.853 1.00 0.00 56 CYS A N 5
ATOM 5222 C CA . CYS A 1 56 ? -1.126 -0.558 3.126 1.00 0.00 56 CYS A CA 5
ATOM 5223 C C . CYS A 1 56 ? -0.911 -1.372 4.399 1.00 0.00 56 CYS A C 5
ATOM 5224 O O . CYS A 1 56 ? -0.940 -0.849 5.513 1.00 0.00 56 CYS A O 5
ATOM 5231 N N . PRO A 1 57 ? -0.690 -2.684 4.231 1.00 0.00 57 PRO A N 5
ATOM 5232 C CA . PRO A 1 57 ? -0.465 -3.599 5.354 1.00 0.00 57 PRO A CA 5
ATOM 5233 C C . PRO A 1 57 ? 0.878 -3.361 6.036 1.00 0.00 57 PRO A C 5
ATOM 5234 O O . PRO A 1 57 ? 1.170 -3.949 7.078 1.00 0.00 57 PRO A O 5
ATOM 5245 N N . VAL A 1 58 ? 1.692 -2.494 5.443 1.00 0.00 58 VAL A N 5
ATOM 5246 C CA . VAL A 1 58 ? 3.004 -2.176 5.994 1.00 0.00 58 VAL A CA 5
ATOM 5247 C C . VAL A 1 58 ? 2.894 -1.156 7.122 1.00 0.00 58 VAL A C 5
ATOM 5248 O O . VAL A 1 58 ? 3.503 -1.316 8.180 1.00 0.00 58 VAL A O 5
ATOM 5261 N N . CYS A 1 59 ? 2.112 -0.107 6.889 1.00 0.00 59 CYS A N 5
ATOM 5262 C CA . CYS A 1 59 ? 1.920 0.940 7.885 1.00 0.00 59 CYS A CA 5
ATOM 5263 C C . CYS A 1 59 ? 0.444 1.308 8.011 1.00 0.00 59 CYS A C 5
ATOM 5264 O O . CYS A 1 59 ? -0.065 1.507 9.113 1.00 0.00 59 CYS A O 5
ATOM 5271 N N . GLY A 1 60 ? -0.237 1.395 6.873 1.00 0.00 60 GLY A N 5
ATOM 5272 C CA . GLY A 1 60 ? -1.647 1.738 6.877 1.00 0.00 60 GLY A CA 5
ATOM 5273 C C . GLY A 1 60 ? -1.903 3.144 6.370 1.00 0.00 60 GLY A C 5
ATOM 5274 O O . GLY A 1 60 ? -1.948 4.094 7.152 1.00 0.00 60 GLY A O 5
ATOM 5278 N N . ILE A 1 61 ? -2.070 3.277 5.059 1.00 0.00 61 ILE A N 5
ATOM 5279 C CA . ILE A 1 61 ? -2.322 4.577 4.449 1.00 0.00 61 ILE A CA 5
ATOM 5280 C C . ILE A 1 61 ? -3.304 4.459 3.289 1.00 0.00 61 ILE A C 5
ATOM 5281 O O . ILE A 1 61 ? -2.926 4.090 2.177 1.00 0.00 61 ILE A O 5
ATOM 5297 N N . SER A 1 62 ? -4.567 4.777 3.555 1.00 0.00 62 SER A N 5
ATOM 5298 C CA . SER A 1 62 ? -5.605 4.705 2.533 1.00 0.00 62 SER A CA 5
ATOM 5299 C C . SER A 1 62 ? -5.186 5.466 1.279 1.00 0.00 62 SER A C 5
ATOM 5300 O O . SER A 1 62 ? -5.157 6.697 1.268 1.00 0.00 62 SER A O 5
ATOM 5308 N N . TYR A 1 63 ? -4.864 4.725 0.225 1.00 0.00 63 TYR A N 5
ATOM 5309 C CA . TYR A 1 63 ? -4.445 5.329 -1.034 1.00 0.00 63 TYR A CA 5
ATOM 5310 C C . TYR A 1 63 ? -5.349 4.885 -2.180 1.00 0.00 63 TYR A C 5
ATOM 5311 O O . TYR A 1 63 ? -6.003 3.845 -2.101 1.00 0.00 63 TYR A O 5
ATOM 5329 N N . SER A 1 64 ? -5.380 5.680 -3.244 1.00 0.00 64 SER A N 5
ATOM 5330 C CA . SER A 1 64 ? -6.205 5.372 -4.406 1.00 0.00 64 SER A CA 5
ATOM 5331 C C . SER A 1 64 ? -5.417 4.567 -5.435 1.00 0.00 64 SER A C 5
ATOM 5332 O O . SER A 1 64 ? -4.209 4.750 -5.589 1.00 0.00 64 SER A O 5
ATOM 5340 N N . PHE A 1 65 ? -6.109 3.676 -6.137 1.00 0.00 65 PHE A N 5
ATOM 5341 C CA . PHE A 1 65 ? -5.475 2.842 -7.151 1.00 0.00 65 PHE A CA 5
ATOM 5342 C C . PHE A 1 65 ? -5.891 3.279 -8.552 1.00 0.00 65 PHE A C 5
ATOM 5343 O O . PHE A 1 65 ? -5.052 3.441 -9.437 1.00 0.00 65 PHE A O 5
ATOM 5360 N N . GLU A 1 66 ? -7.193 3.467 -8.745 1.00 0.00 66 GLU A N 5
ATOM 5361 C CA . GLU A 1 66 ? -7.721 3.883 -10.039 1.00 0.00 66 GLU A CA 5
ATOM 5362 C C . GLU A 1 66 ? -7.046 5.167 -10.514 1.00 0.00 66 GLU A C 5
ATOM 5363 O O . GLU A 1 66 ? -6.975 6.152 -9.780 1.00 0.00 66 GLU A O 5
ATOM 5375 N N . HIS A 1 67 ? -6.552 5.147 -11.748 1.00 0.00 67 HIS A N 5
ATOM 5376 C CA . HIS A 1 67 ? -5.883 6.308 -12.323 1.00 0.00 67 HIS A CA 5
ATOM 5377 C C . HIS A 1 67 ? -4.707 6.743 -11.453 1.00 0.00 67 HIS A C 5
ATOM 5378 O O . HIS A 1 67 ? -4.530 7.931 -11.178 1.00 0.00 67 HIS A O 5
ATOM 5392 N N . LEU A 1 68 ? -3.907 5.775 -11.021 1.00 0.00 68 LEU A N 5
ATOM 5393 C CA . LEU A 1 68 ? -2.748 6.057 -10.181 1.00 0.00 68 LEU A CA 5
ATOM 5394 C C . LEU A 1 68 ? -1.469 6.094 -11.012 1.00 0.00 68 LEU A C 5
ATOM 5395 O O . LEU A 1 68 ? -0.541 6.842 -10.707 1.00 0.00 68 LEU A O 5
ATOM 5411 N N . GLN A 1 69 ? -1.430 5.283 -12.064 1.00 0.00 69 GLN A N 5
ATOM 5412 C CA . GLN A 1 69 ? -0.265 5.224 -12.940 1.00 0.00 69 GLN A CA 5
ATOM 5413 C C . GLN A 1 69 ? -0.167 6.480 -13.799 1.00 0.00 69 GLN A C 5
ATOM 5414 O O . GLN A 1 69 ? 0.926 6.985 -14.053 1.00 0.00 69 GLN A O 5
ATOM 5428 N N . ALA A 1 70 ? -1.316 6.978 -14.244 1.00 0.00 70 ALA A N 5
ATOM 5429 C CA . ALA A 1 70 ? -1.359 8.176 -15.073 1.00 0.00 70 ALA A CA 5
ATOM 5430 C C . ALA A 1 70 ? -1.364 9.437 -14.216 1.00 0.00 70 ALA A C 5
ATOM 5431 O O . ALA A 1 70 ? -0.447 10.253 -14.290 1.00 0.00 70 ALA A O 5
ATOM 5438 N N . ASN A 1 71 ? -2.405 9.591 -13.404 1.00 0.00 71 ASN A N 5
ATOM 5439 C CA . ASN A 1 71 ? -2.531 10.754 -12.534 1.00 0.00 71 ASN A CA 5
ATOM 5440 C C . ASN A 1 71 ? -2.608 12.040 -13.352 1.00 0.00 71 ASN A C 5
ATOM 5441 O O . ASN A 1 71 ? -2.084 13.077 -12.947 1.00 0.00 71 ASN A O 5
ATOM 5452 N N . GLN A 1 72 ? -3.266 11.963 -14.504 1.00 0.00 72 GLN A N 5
ATOM 5453 C CA . GLN A 1 72 ? -3.412 13.120 -15.379 1.00 0.00 72 GLN A CA 5
ATOM 5454 C C . GLN A 1 72 ? -4.722 13.850 -15.103 1.00 0.00 72 GLN A C 5
ATOM 5455 O O . GLN A 1 72 ? -4.826 15.060 -15.306 1.00 0.00 72 GLN A O 5
ATOM 5469 N N . HIS A 1 73 ? -5.721 13.106 -14.639 1.00 0.00 73 HIS A N 5
ATOM 5470 C CA . HIS A 1 73 ? -7.026 13.683 -14.334 1.00 0.00 73 HIS A CA 5
ATOM 5471 C C . HIS A 1 73 ? -7.691 12.941 -13.178 1.00 0.00 73 HIS A C 5
ATOM 5472 O O . HIS A 1 73 ? -7.289 11.832 -12.825 1.00 0.00 73 HIS A O 5
ATOM 5486 N N . LEU A 1 74 ? -8.710 13.561 -12.592 1.00 0.00 74 LEU A N 5
ATOM 5487 C CA . LEU A 1 74 ? -9.431 12.961 -11.475 1.00 0.00 74 LEU A CA 5
ATOM 5488 C C . LEU A 1 74 ? -10.783 12.420 -11.928 1.00 0.00 74 LEU A C 5
ATOM 5489 O O . LEU A 1 74 ? -11.266 11.414 -11.408 1.00 0.00 74 LEU A O 5
ATOM 5505 N N . ALA A 1 75 ? -11.388 13.093 -12.901 1.00 0.00 75 ALA A N 5
ATOM 5506 C CA . ALA A 1 75 ? -12.683 12.678 -13.427 1.00 0.00 75 ALA A CA 5
ATOM 5507 C C . ALA A 1 75 ? -12.745 12.861 -14.939 1.00 0.00 75 ALA A C 5
ATOM 5508 O O . ALA A 1 75 ? -11.944 13.592 -15.519 1.00 0.00 75 ALA A O 5
ATOM 5515 N N . ASN A 1 76 ? -13.702 12.190 -15.573 1.00 0.00 76 ASN A N 5
ATOM 5516 C CA . ASN A 1 76 ? -13.868 12.278 -17.019 1.00 0.00 76 ASN A CA 5
ATOM 5517 C C . ASN A 1 76 ? -15.324 12.550 -17.384 1.00 0.00 76 ASN A C 5
ATOM 5518 O O . ASN A 1 76 ? -16.228 12.330 -16.578 1.00 0.00 76 ASN A O 5
ATOM 5529 N N . ILE A 1 77 ? -15.542 13.030 -18.604 1.00 0.00 77 ILE A N 5
ATOM 5530 C CA . ILE A 1 77 ? -16.888 13.331 -19.076 1.00 0.00 77 ILE A CA 5
ATOM 5531 C C . ILE A 1 77 ? -17.527 12.110 -19.729 1.00 0.00 77 ILE A C 5
ATOM 5532 O O . ILE A 1 77 ? -18.715 12.116 -20.054 1.00 0.00 77 ILE A O 5
ATOM 5548 N N . VAL A 1 78 ? -16.731 11.062 -19.917 1.00 0.00 78 VAL A N 5
ATOM 5549 C CA . VAL A 1 78 ? -17.220 9.831 -20.529 1.00 0.00 78 VAL A CA 5
ATOM 5550 C C . VAL A 1 78 ? -17.162 8.668 -19.545 1.00 0.00 78 VAL A C 5
ATOM 5551 O O . VAL A 1 78 ? -16.690 8.818 -18.419 1.00 0.00 78 VAL A O 5
ATOM 5564 N N . GLU A 1 79 ? -17.646 7.509 -19.979 1.00 0.00 79 GLU A N 5
ATOM 5565 C CA . GLU A 1 79 ? -17.650 6.319 -19.135 1.00 0.00 79 GLU A CA 5
ATOM 5566 C C . GLU A 1 79 ? -16.758 5.231 -19.724 1.00 0.00 79 GLU A C 5
ATOM 5567 O O . GLU A 1 79 ? -16.455 4.237 -19.065 1.00 0.00 79 GLU A O 5
ATOM 5581 N N . GLY A 1 1 ? 37.320 -24.451 -12.182 1.00 0.00 1 GLY A N 6
ATOM 5582 C CA . GLY A 1 1 ? 38.114 -23.307 -12.589 1.00 0.00 1 GLY A CA 6
ATOM 5583 C C . GLY A 1 1 ? 37.570 -22.000 -12.046 1.00 0.00 1 GLY A C 6
ATOM 5584 O O . GLY A 1 1 ? 37.886 -21.607 -10.923 1.00 0.00 1 GLY A O 6
ATOM 5588 N N . SER A 1 2 ? 36.750 -21.325 -12.845 1.00 0.00 2 SER A N 6
ATOM 5589 C CA . SER A 1 2 ? 36.164 -20.052 -12.440 1.00 0.00 2 SER A CA 6
ATOM 5590 C C . SER A 1 2 ? 34.977 -20.273 -11.508 1.00 0.00 2 SER A C 6
ATOM 5591 O O . SER A 1 2 ? 33.822 -20.197 -11.927 1.00 0.00 2 SER A O 6
ATOM 5599 N N . SER A 1 3 ? 35.270 -20.546 -10.241 1.00 0.00 3 SER A N 6
ATOM 5600 C CA . SER A 1 3 ? 34.228 -20.781 -9.248 1.00 0.00 3 SER A CA 6
ATOM 5601 C C . SER A 1 3 ? 33.334 -19.554 -9.098 1.00 0.00 3 SER A C 6
ATOM 5602 O O . SER A 1 3 ? 32.163 -19.576 -9.475 1.00 0.00 3 SER A O 6
ATOM 5610 N N . GLY A 1 4 ? 33.896 -18.484 -8.544 1.00 0.00 4 GLY A N 6
ATOM 5611 C CA . GLY A 1 4 ? 33.136 -17.262 -8.353 1.00 0.00 4 GLY A CA 6
ATOM 5612 C C . GLY A 1 4 ? 33.499 -16.549 -7.066 1.00 0.00 4 GLY A C 6
ATOM 5613 O O . GLY A 1 4 ? 34.454 -16.926 -6.388 1.00 0.00 4 GLY A O 6
ATOM 5617 N N . SER A 1 5 ? 32.735 -15.514 -6.729 1.00 0.00 5 SER A N 6
ATOM 5618 C CA . SER A 1 5 ? 32.985 -14.742 -5.518 1.00 0.00 5 SER A CA 6
ATOM 5619 C C . SER A 1 5 ? 31.688 -14.154 -4.972 1.00 0.00 5 SER A C 6
ATOM 5620 O O . SER A 1 5 ? 30.662 -14.147 -5.652 1.00 0.00 5 SER A O 6
ATOM 5628 N N . SER A 1 6 ? 31.742 -13.660 -3.739 1.00 0.00 6 SER A N 6
ATOM 5629 C CA . SER A 1 6 ? 30.571 -13.072 -3.098 1.00 0.00 6 SER A CA 6
ATOM 5630 C C . SER A 1 6 ? 30.985 -12.070 -2.025 1.00 0.00 6 SER A C 6
ATOM 5631 O O . SER A 1 6 ? 32.095 -12.130 -1.498 1.00 0.00 6 SER A O 6
ATOM 5639 N N . GLY A 1 7 ? 30.082 -11.147 -1.707 1.00 0.00 7 GLY A N 6
ATOM 5640 C CA . GLY A 1 7 ? 30.371 -10.143 -0.699 1.00 0.00 7 GLY A CA 6
ATOM 5641 C C . GLY A 1 7 ? 29.174 -9.846 0.183 1.00 0.00 7 GLY A C 6
ATOM 5642 O O . GLY A 1 7 ? 28.056 -10.264 -0.116 1.00 0.00 7 GLY A O 6
ATOM 5646 N N . ASN A 1 8 ? 29.409 -9.124 1.273 1.00 0.00 8 ASN A N 6
ATOM 5647 C CA . ASN A 1 8 ? 28.341 -8.773 2.202 1.00 0.00 8 ASN A CA 6
ATOM 5648 C C . ASN A 1 8 ? 27.567 -7.555 1.707 1.00 0.00 8 ASN A C 6
ATOM 5649 O O . ASN A 1 8 ? 28.078 -6.435 1.718 1.00 0.00 8 ASN A O 6
ATOM 5660 N N . VAL A 1 9 ? 26.331 -7.782 1.274 1.00 0.00 9 VAL A N 6
ATOM 5661 C CA . VAL A 1 9 ? 25.486 -6.704 0.776 1.00 0.00 9 VAL A CA 6
ATOM 5662 C C . VAL A 1 9 ? 24.009 -7.029 0.972 1.00 0.00 9 VAL A C 6
ATOM 5663 O O . VAL A 1 9 ? 23.570 -8.149 0.712 1.00 0.00 9 VAL A O 6
ATOM 5676 N N . GLN A 1 10 ? 23.248 -6.041 1.433 1.00 0.00 10 GLN A N 6
ATOM 5677 C CA . GLN A 1 10 ? 21.819 -6.222 1.664 1.00 0.00 10 GLN A CA 6
ATOM 5678 C C . GLN A 1 10 ? 21.051 -4.942 1.353 1.00 0.00 10 GLN A C 6
ATOM 5679 O O . GLN A 1 10 ? 21.393 -3.867 1.845 1.00 0.00 10 GLN A O 6
ATOM 5693 N N . GLU A 1 11 ? 20.011 -5.066 0.534 1.00 0.00 11 GLU A N 6
ATOM 5694 C CA . GLU A 1 11 ? 19.195 -3.918 0.157 1.00 0.00 11 GLU A CA 6
ATOM 5695 C C . GLU A 1 11 ? 17.858 -3.937 0.891 1.00 0.00 11 GLU A C 6
ATOM 5696 O O . GLU A 1 11 ? 17.523 -4.909 1.568 1.00 0.00 11 GLU A O 6
ATOM 5708 N N . GLU A 1 12 ? 17.097 -2.855 0.752 1.00 0.00 12 GLU A N 6
ATOM 5709 C CA . GLU A 1 12 ? 15.797 -2.747 1.402 1.00 0.00 12 GLU A CA 6
ATOM 5710 C C . GLU A 1 12 ? 14.671 -2.747 0.372 1.00 0.00 12 GLU A C 6
ATOM 5711 O O . GLU A 1 12 ? 13.785 -1.893 0.405 1.00 0.00 12 GLU A O 6
ATOM 5723 N N . VAL A 1 13 ? 14.714 -3.710 -0.543 1.00 0.00 13 VAL A N 6
ATOM 5724 C CA . VAL A 1 13 ? 13.699 -3.823 -1.583 1.00 0.00 13 VAL A CA 6
ATOM 5725 C C . VAL A 1 13 ? 13.084 -5.217 -1.602 1.00 0.00 13 VAL A C 6
ATOM 5726 O O . VAL A 1 13 ? 13.272 -5.979 -2.552 1.00 0.00 13 VAL A O 6
ATOM 5739 N N . THR A 1 14 ? 12.347 -5.548 -0.547 1.00 0.00 14 THR A N 6
ATOM 5740 C CA . THR A 1 14 ? 11.704 -6.852 -0.442 1.00 0.00 14 THR A CA 6
ATOM 5741 C C . THR A 1 14 ? 10.307 -6.730 0.157 1.00 0.00 14 THR A C 6
ATOM 5742 O O . THR A 1 14 ? 10.139 -6.231 1.270 1.00 0.00 14 THR A O 6
ATOM 5753 N N . CYS A 1 15 ? 9.307 -7.189 -0.588 1.00 0.00 15 CYS A N 6
ATOM 5754 C CA . CYS A 1 15 ? 7.924 -7.132 -0.131 1.00 0.00 15 CYS A CA 6
ATOM 5755 C C . CYS A 1 15 ? 7.789 -7.721 1.271 1.00 0.00 15 CYS A C 6
ATOM 5756 O O . CYS A 1 15 ? 7.899 -8.930 1.476 1.00 0.00 15 CYS A O 6
ATOM 5763 N N . PRO A 1 16 ? 7.545 -6.847 2.259 1.00 0.00 16 PRO A N 6
ATOM 5764 C CA . PRO A 1 16 ? 7.389 -7.257 3.657 1.00 0.00 16 PRO A CA 6
ATOM 5765 C C . PRO A 1 16 ? 6.099 -8.034 3.893 1.00 0.00 16 PRO A C 6
ATOM 5766 O O . PRO A 1 16 ? 5.886 -8.589 4.972 1.00 0.00 16 PRO A O 6
ATOM 5777 N N . ILE A 1 17 ? 5.242 -8.071 2.879 1.00 0.00 17 ILE A N 6
ATOM 5778 C CA . ILE A 1 17 ? 3.973 -8.782 2.976 1.00 0.00 17 ILE A CA 6
ATOM 5779 C C . ILE A 1 17 ? 4.148 -10.264 2.665 1.00 0.00 17 ILE A C 6
ATOM 5780 O O . ILE A 1 17 ? 4.018 -11.114 3.546 1.00 0.00 17 ILE A O 6
ATOM 5796 N N . CYS A 1 18 ? 4.445 -10.567 1.405 1.00 0.00 18 CYS A N 6
ATOM 5797 C CA . CYS A 1 18 ? 4.640 -11.947 0.976 1.00 0.00 18 CYS A CA 6
ATOM 5798 C C . CYS A 1 18 ? 6.037 -12.439 1.344 1.00 0.00 18 CYS A C 6
ATOM 5799 O O . CYS A 1 18 ? 6.290 -13.643 1.392 1.00 0.00 18 CYS A O 6
ATOM 5806 N N . LEU A 1 19 ? 6.939 -11.499 1.603 1.00 0.00 19 LEU A N 6
ATOM 5807 C CA . LEU A 1 19 ? 8.311 -11.836 1.967 1.00 0.00 19 LEU A CA 6
ATOM 5808 C C . LEU A 1 19 ? 9.009 -12.578 0.832 1.00 0.00 19 LEU A C 6
ATOM 5809 O O . LEU A 1 19 ? 9.304 -13.767 0.944 1.00 0.00 19 LEU A O 6
ATOM 5825 N N . GLU A 1 20 ? 9.273 -11.866 -0.260 1.00 0.00 20 GLU A N 6
ATOM 5826 C CA . GLU A 1 20 ? 9.938 -12.458 -1.414 1.00 0.00 20 GLU A CA 6
ATOM 5827 C C . GLU A 1 20 ? 10.693 -11.397 -2.210 1.00 0.00 20 GLU A C 6
ATOM 5828 O O . GLU A 1 20 ? 10.744 -10.230 -1.818 1.00 0.00 20 GLU A O 6
ATOM 5840 N N . LEU A 1 21 ? 11.279 -11.810 -3.328 1.00 0.00 21 LEU A N 6
ATOM 5841 C CA . LEU A 1 21 ? 12.033 -10.897 -4.180 1.00 0.00 21 LEU A CA 6
ATOM 5842 C C . LEU A 1 21 ? 11.095 -10.053 -5.038 1.00 0.00 21 LEU A C 6
ATOM 5843 O O . LEU A 1 21 ? 10.107 -10.556 -5.575 1.00 0.00 21 LEU A O 6
ATOM 5859 N N . LEU A 1 22 ? 11.412 -8.769 -5.165 1.00 0.00 22 LEU A N 6
ATOM 5860 C CA . LEU A 1 22 ? 10.599 -7.856 -5.960 1.00 0.00 22 LEU A CA 6
ATOM 5861 C C . LEU A 1 22 ? 10.931 -7.982 -7.444 1.00 0.00 22 LEU A C 6
ATOM 5862 O O . LEU A 1 22 ? 12.076 -7.792 -7.854 1.00 0.00 22 LEU A O 6
ATOM 5878 N N . THR A 1 23 ? 9.920 -8.302 -8.246 1.00 0.00 23 THR A N 6
ATOM 5879 C CA . THR A 1 23 ? 10.103 -8.453 -9.683 1.00 0.00 23 THR A CA 6
ATOM 5880 C C . THR A 1 23 ? 9.652 -7.202 -10.429 1.00 0.00 23 THR A C 6
ATOM 5881 O O . THR A 1 23 ? 10.280 -6.791 -11.405 1.00 0.00 23 THR A O 6
ATOM 5892 N N . GLU A 1 24 ? 8.562 -6.602 -9.964 1.00 0.00 24 GLU A N 6
ATOM 5893 C CA . GLU A 1 24 ? 8.027 -5.398 -10.588 1.00 0.00 24 GLU A CA 6
ATOM 5894 C C . GLU A 1 24 ? 7.136 -4.630 -9.616 1.00 0.00 24 GLU A C 6
ATOM 5895 O O . GLU A 1 24 ? 5.918 -4.557 -9.778 1.00 0.00 24 GLU A O 6
ATOM 5907 N N . PRO A 1 25 ? 7.756 -4.044 -8.582 1.00 0.00 25 PRO A N 6
ATOM 5908 C CA . PRO A 1 25 ? 7.039 -3.272 -7.563 1.00 0.00 25 PRO A CA 6
ATOM 5909 C C . PRO A 1 25 ? 6.496 -1.956 -8.109 1.00 0.00 25 PRO A C 6
ATOM 5910 O O . PRO A 1 25 ? 6.879 -1.517 -9.194 1.00 0.00 25 PRO A O 6
ATOM 5921 N N . LEU A 1 26 ? 5.603 -1.330 -7.350 1.00 0.00 26 LEU A N 6
ATOM 5922 C CA . LEU A 1 26 ? 5.008 -0.062 -7.758 1.00 0.00 26 LEU A CA 6
ATOM 5923 C C . LEU A 1 26 ? 5.044 0.949 -6.617 1.00 0.00 26 LEU A C 6
ATOM 5924 O O . LEU A 1 26 ? 4.355 0.789 -5.610 1.00 0.00 26 LEU A O 6
ATOM 5940 N N . SER A 1 27 ? 5.852 1.992 -6.782 1.00 0.00 27 SER A N 6
ATOM 5941 C CA . SER A 1 27 ? 5.980 3.029 -5.765 1.00 0.00 27 SER A CA 6
ATOM 5942 C C . SER A 1 27 ? 4.611 3.572 -5.369 1.00 0.00 27 SER A C 6
ATOM 5943 O O . SER A 1 27 ? 3.933 4.223 -6.166 1.00 0.00 27 SER A O 6
ATOM 5951 N N . LEU A 1 28 ? 4.209 3.301 -4.132 1.00 0.00 28 LEU A N 6
ATOM 5952 C CA . LEU A 1 28 ? 2.921 3.762 -3.627 1.00 0.00 28 LEU A CA 6
ATOM 5953 C C . LEU A 1 28 ? 2.971 5.247 -3.282 1.00 0.00 28 LEU A C 6
ATOM 5954 O O . LEU A 1 28 ? 3.976 5.917 -3.522 1.00 0.00 28 LEU A O 6
ATOM 5970 N N . ASP A 1 29 ? 1.882 5.754 -2.714 1.00 0.00 29 ASP A N 6
ATOM 5971 C CA . ASP A 1 29 ? 1.803 7.160 -2.332 1.00 0.00 29 ASP A CA 6
ATOM 5972 C C . ASP A 1 29 ? 2.241 7.354 -0.884 1.00 0.00 29 ASP A C 6
ATOM 5973 O O . ASP A 1 29 ? 2.806 8.389 -0.529 1.00 0.00 29 ASP A O 6
ATOM 5982 N N . CYS A 1 30 ? 1.976 6.353 -0.052 1.00 0.00 30 CYS A N 6
ATOM 5983 C CA . CYS A 1 30 ? 2.342 6.414 1.359 1.00 0.00 30 CYS A CA 6
ATOM 5984 C C . CYS A 1 30 ? 3.856 6.351 1.532 1.00 0.00 30 CYS A C 6
ATOM 5985 O O . CYS A 1 30 ? 4.407 6.908 2.480 1.00 0.00 30 CYS A O 6
ATOM 5992 N N . GLY A 1 31 ? 4.525 5.669 0.606 1.00 0.00 31 GLY A N 6
ATOM 5993 C CA . GLY A 1 31 ? 5.969 5.546 0.674 1.00 0.00 31 GLY A CA 6
ATOM 5994 C C . GLY A 1 31 ? 6.416 4.136 1.006 1.00 0.00 31 GLY A C 6
ATOM 5995 O O . GLY A 1 31 ? 7.047 3.903 2.038 1.00 0.00 31 GLY A O 6
ATOM 5999 N N . HIS A 1 32 ? 6.087 3.191 0.131 1.00 0.00 32 HIS A N 6
ATOM 6000 C CA . HIS A 1 32 ? 6.458 1.795 0.337 1.00 0.00 32 HIS A CA 6
ATOM 6001 C C . HIS A 1 32 ? 6.638 1.078 -0.997 1.00 0.00 32 HIS A C 6
ATOM 6002 O O . HIS A 1 32 ? 6.485 1.678 -2.061 1.00 0.00 32 HIS A O 6
ATOM 6016 N N . SER A 1 33 ? 6.966 -0.209 -0.933 1.00 0.00 33 SER A N 6
ATOM 6017 C CA . SER A 1 33 ? 7.171 -1.006 -2.136 1.00 0.00 33 SER A CA 6
ATOM 6018 C C . SER A 1 33 ? 6.602 -2.411 -1.960 1.00 0.00 33 SER A C 6
ATOM 6019 O O . SER A 1 33 ? 7.022 -3.157 -1.075 1.00 0.00 33 SER A O 6
ATOM 6027 N N . LEU A 1 34 ? 5.644 -2.765 -2.810 1.00 0.00 34 LEU A N 6
ATOM 6028 C CA . LEU A 1 34 ? 5.016 -4.080 -2.750 1.00 0.00 34 LEU A CA 6
ATOM 6029 C C . LEU A 1 34 ? 4.821 -4.654 -4.149 1.00 0.00 34 LEU A C 6
ATOM 6030 O O . LEU A 1 34 ? 4.954 -3.945 -5.147 1.00 0.00 34 LEU A O 6
ATOM 6046 N N . CYS A 1 35 ? 4.504 -5.943 -4.216 1.00 0.00 35 CYS A N 6
ATOM 6047 C CA . CYS A 1 35 ? 4.288 -6.614 -5.492 1.00 0.00 35 CYS A CA 6
ATOM 6048 C C . CYS A 1 35 ? 2.961 -6.188 -6.113 1.00 0.00 35 CYS A C 6
ATOM 6049 O O . CYS A 1 35 ? 1.989 -5.923 -5.405 1.00 0.00 35 CYS A O 6
ATOM 6056 N N . ARG A 1 36 ? 2.928 -6.124 -7.440 1.00 0.00 36 ARG A N 6
ATOM 6057 C CA . ARG A 1 36 ? 1.722 -5.730 -8.157 1.00 0.00 36 ARG A CA 6
ATOM 6058 C C . ARG A 1 36 ? 0.544 -6.619 -7.768 1.00 0.00 36 ARG A C 6
ATOM 6059 O O . ARG A 1 36 ? -0.613 -6.207 -7.855 1.00 0.00 36 ARG A O 6
ATOM 6080 N N . ALA A 1 37 ? 0.847 -7.840 -7.341 1.00 0.00 37 ALA A N 6
ATOM 6081 C CA . ALA A 1 37 ? -0.186 -8.787 -6.938 1.00 0.00 37 ALA A CA 6
ATOM 6082 C C . ALA A 1 37 ? -0.608 -8.556 -5.491 1.00 0.00 37 ALA A C 6
ATOM 6083 O O . ALA A 1 37 ? -1.797 -8.455 -5.188 1.00 0.00 37 ALA A O 6
ATOM 6090 N N . CYS A 1 38 ? 0.374 -8.476 -4.599 1.00 0.00 38 CYS A N 6
ATOM 6091 C CA . CYS A 1 38 ? 0.106 -8.258 -3.183 1.00 0.00 38 CYS A CA 6
ATOM 6092 C C . CYS A 1 38 ? -0.794 -7.043 -2.980 1.00 0.00 38 CYS A C 6
ATOM 6093 O O . CYS A 1 38 ? -1.605 -7.007 -2.054 1.00 0.00 38 CYS A O 6
ATOM 6100 N N . ILE A 1 39 ? -0.645 -6.051 -3.851 1.00 0.00 39 ILE A N 6
ATOM 6101 C CA . ILE A 1 39 ? -1.445 -4.836 -3.768 1.00 0.00 39 ILE A CA 6
ATOM 6102 C C . ILE A 1 39 ? -2.881 -5.092 -4.212 1.00 0.00 39 ILE A C 6
ATOM 6103 O O . ILE A 1 39 ? -3.824 -4.518 -3.665 1.00 0.00 39 ILE A O 6
ATOM 6119 N N . THR A 1 40 ? -3.042 -5.959 -5.207 1.00 0.00 40 THR A N 6
ATOM 6120 C CA . THR A 1 40 ? -4.363 -6.292 -5.724 1.00 0.00 40 THR A CA 6
ATOM 6121 C C . THR A 1 40 ? -5.108 -7.222 -4.773 1.00 0.00 40 THR A C 6
ATOM 6122 O O . THR A 1 40 ? -4.496 -8.027 -4.071 1.00 0.00 40 THR A O 6
ATOM 6133 N N . VAL A 1 41 ? -6.432 -7.106 -4.756 1.00 0.00 41 VAL A N 6
ATOM 6134 C CA . VAL A 1 41 ? -7.260 -7.938 -3.891 1.00 0.00 41 VAL A CA 6
ATOM 6135 C C . VAL A 1 41 ? -7.152 -9.409 -4.276 1.00 0.00 41 VAL A C 6
ATOM 6136 O O . VAL A 1 41 ? -6.498 -9.758 -5.259 1.00 0.00 41 VAL A O 6
ATOM 6149 N N . SER A 1 42 ? -7.798 -10.269 -3.495 1.00 0.00 42 SER A N 6
ATOM 6150 C CA . SER A 1 42 ? -7.772 -11.704 -3.752 1.00 0.00 42 SER A CA 6
ATOM 6151 C C . SER A 1 42 ? -9.183 -12.283 -3.744 1.00 0.00 42 SER A C 6
ATOM 6152 O O . SER A 1 42 ? -9.959 -12.044 -2.820 1.00 0.00 42 SER A O 6
ATOM 6160 N N . ASN A 1 43 ? -9.509 -13.047 -4.782 1.00 0.00 43 ASN A N 6
ATOM 6161 C CA . ASN A 1 43 ? -10.827 -13.661 -4.896 1.00 0.00 43 ASN A CA 6
ATOM 6162 C C . ASN A 1 43 ? -10.936 -14.887 -3.995 1.00 0.00 43 ASN A C 6
ATOM 6163 O O . ASN A 1 43 ? -10.061 -15.754 -3.999 1.00 0.00 43 ASN A O 6
ATOM 6174 N N . LYS A 1 44 ? -12.015 -14.953 -3.223 1.00 0.00 44 LYS A N 6
ATOM 6175 C CA . LYS A 1 44 ? -12.241 -16.073 -2.318 1.00 0.00 44 LYS A CA 6
ATOM 6176 C C . LYS A 1 44 ? -13.729 -16.391 -2.206 1.00 0.00 44 LYS A C 6
ATOM 6177 O O . LYS A 1 44 ? -14.568 -15.492 -2.231 1.00 0.00 44 LYS A O 6
ATOM 6196 N N . GLU A 1 45 ? -14.047 -17.676 -2.081 1.00 0.00 45 GLU A N 6
ATOM 6197 C CA . GLU A 1 45 ? -15.434 -18.111 -1.965 1.00 0.00 45 GLU A CA 6
ATOM 6198 C C . GLU A 1 45 ? -16.024 -17.694 -0.621 1.00 0.00 45 GLU A C 6
ATOM 6199 O O . GLU A 1 45 ? -17.226 -17.459 -0.504 1.00 0.00 45 GLU A O 6
ATOM 6211 N N . ALA A 1 46 ? -15.168 -17.605 0.392 1.00 0.00 46 ALA A N 6
ATOM 6212 C CA . ALA A 1 46 ? -15.603 -17.216 1.728 1.00 0.00 46 ALA A CA 6
ATOM 6213 C C . ALA A 1 46 ? -16.403 -15.919 1.688 1.00 0.00 46 ALA A C 6
ATOM 6214 O O . ALA A 1 46 ? -15.931 -14.902 1.179 1.00 0.00 46 ALA A O 6
ATOM 6221 N N . VAL A 1 47 ? -17.617 -15.960 2.228 1.00 0.00 47 VAL A N 6
ATOM 6222 C CA . VAL A 1 47 ? -18.483 -14.787 2.255 1.00 0.00 47 VAL A CA 6
ATOM 6223 C C . VAL A 1 47 ? -17.887 -13.684 3.121 1.00 0.00 47 VAL A C 6
ATOM 6224 O O . VAL A 1 47 ? -17.889 -13.773 4.350 1.00 0.00 47 VAL A O 6
ATOM 6237 N N . THR A 1 48 ? -17.375 -12.642 2.474 1.00 0.00 48 THR A N 6
ATOM 6238 C CA . THR A 1 48 ? -16.774 -11.520 3.184 1.00 0.00 48 THR A CA 6
ATOM 6239 C C . THR A 1 48 ? -17.824 -10.478 3.554 1.00 0.00 48 THR A C 6
ATOM 6240 O O . THR A 1 48 ? -18.990 -10.598 3.180 1.00 0.00 48 THR A O 6
ATOM 6251 N N . SER A 1 49 ? -17.401 -9.454 4.290 1.00 0.00 49 SER A N 6
ATOM 6252 C CA . SER A 1 49 ? -18.306 -8.392 4.712 1.00 0.00 49 SER A CA 6
ATOM 6253 C C . SER A 1 49 ? -18.419 -7.315 3.638 1.00 0.00 49 SER A C 6
ATOM 6254 O O . SER A 1 49 ? -17.608 -7.257 2.714 1.00 0.00 49 SER A O 6
ATOM 6262 N N . MET A 1 50 ? -19.432 -6.464 3.766 1.00 0.00 50 MET A N 6
ATOM 6263 C CA . MET A 1 50 ? -19.652 -5.388 2.807 1.00 0.00 50 MET A CA 6
ATOM 6264 C C . MET A 1 50 ? -18.519 -4.368 2.865 1.00 0.00 50 MET A C 6
ATOM 6265 O O . MET A 1 50 ? -18.338 -3.684 3.871 1.00 0.00 50 MET A O 6
ATOM 6279 N N . GLY A 1 51 ? -17.758 -4.272 1.778 1.00 0.00 51 GLY A N 6
ATOM 6280 C CA . GLY A 1 51 ? -16.653 -3.333 1.727 1.00 0.00 51 GLY A CA 6
ATOM 6281 C C . GLY A 1 51 ? -15.364 -3.980 1.259 1.00 0.00 51 GLY A C 6
ATOM 6282 O O . GLY A 1 51 ? -15.357 -5.141 0.852 1.00 0.00 51 GLY A O 6
ATOM 6286 N N . GLY A 1 52 ? -14.271 -3.226 1.314 1.00 0.00 52 GLY A N 6
ATOM 6287 C CA . GLY A 1 52 ? -12.986 -3.749 0.887 1.00 0.00 52 GLY A CA 6
ATOM 6288 C C . GLY A 1 52 ? -12.135 -2.702 0.197 1.00 0.00 52 GLY A C 6
ATOM 6289 O O . GLY A 1 52 ? -12.491 -2.208 -0.874 1.00 0.00 52 GLY A O 6
ATOM 6293 N N . LYS A 1 53 ? -11.006 -2.361 0.810 1.00 0.00 53 LYS A N 6
ATOM 6294 C CA . LYS A 1 53 ? -10.101 -1.366 0.248 1.00 0.00 53 LYS A CA 6
ATOM 6295 C C . LYS A 1 53 ? -8.649 -1.818 0.376 1.00 0.00 53 LYS A C 6
ATOM 6296 O O . LYS A 1 53 ? -8.206 -2.218 1.453 1.00 0.00 53 LYS A O 6
ATOM 6315 N N . SER A 1 54 ? -7.913 -1.749 -0.728 1.00 0.00 54 SER A N 6
ATOM 6316 C CA . SER A 1 54 ? -6.512 -2.153 -0.740 1.00 0.00 54 SER A CA 6
ATOM 6317 C C . SER A 1 54 ? -5.609 -0.995 -0.328 1.00 0.00 54 SER A C 6
ATOM 6318 O O . SER A 1 54 ? -5.552 0.033 -1.003 1.00 0.00 54 SER A O 6
ATOM 6326 N N . SER A 1 55 ? -4.905 -1.169 0.786 1.00 0.00 55 SER A N 6
ATOM 6327 C CA . SER A 1 55 ? -4.007 -0.137 1.292 1.00 0.00 55 SER A CA 6
ATOM 6328 C C . SER A 1 55 ? -2.748 -0.758 1.889 1.00 0.00 55 SER A C 6
ATOM 6329 O O . SER A 1 55 ? -2.753 -1.913 2.315 1.00 0.00 55 SER A O 6
ATOM 6337 N N . CYS A 1 56 ? -1.669 0.018 1.916 1.00 0.00 56 CYS A N 6
ATOM 6338 C CA . CYS A 1 56 ? -0.401 -0.453 2.460 1.00 0.00 56 CYS A CA 6
ATOM 6339 C C . CYS A 1 56 ? -0.595 -1.058 3.847 1.00 0.00 56 CYS A C 6
ATOM 6340 O O . CYS A 1 56 ? -0.853 -0.357 4.826 1.00 0.00 56 CYS A O 6
ATOM 6347 N N . PRO A 1 57 ? -0.469 -2.390 3.935 1.00 0.00 57 PRO A N 6
ATOM 6348 C CA . PRO A 1 57 ? -0.625 -3.119 5.197 1.00 0.00 57 PRO A CA 6
ATOM 6349 C C . PRO A 1 57 ? 0.519 -2.848 6.169 1.00 0.00 57 PRO A C 6
ATOM 6350 O O . PRO A 1 57 ? 0.459 -3.233 7.336 1.00 0.00 57 PRO A O 6
ATOM 6361 N N . VAL A 1 58 ? 1.560 -2.182 5.679 1.00 0.00 58 VAL A N 6
ATOM 6362 C CA . VAL A 1 58 ? 2.717 -1.858 6.505 1.00 0.00 58 VAL A CA 6
ATOM 6363 C C . VAL A 1 58 ? 2.424 -0.675 7.421 1.00 0.00 58 VAL A C 6
ATOM 6364 O O . VAL A 1 58 ? 2.330 -0.828 8.639 1.00 0.00 58 VAL A O 6
ATOM 6377 N N . CYS A 1 59 ? 2.281 0.505 6.827 1.00 0.00 59 CYS A N 6
ATOM 6378 C CA . CYS A 1 59 ? 1.999 1.715 7.589 1.00 0.00 59 CYS A CA 6
ATOM 6379 C C . CYS A 1 59 ? 0.498 1.878 7.815 1.00 0.00 59 CYS A C 6
ATOM 6380 O O . CYS A 1 59 ? 0.068 2.410 8.838 1.00 0.00 59 CYS A O 6
ATOM 6387 N N . GLY A 1 60 ? -0.294 1.416 6.852 1.00 0.00 60 GLY A N 6
ATOM 6388 C CA . GLY A 1 60 ? -1.737 1.519 6.965 1.00 0.00 60 GLY A CA 6
ATOM 6389 C C . GLY A 1 60 ? -2.241 2.921 6.686 1.00 0.00 60 GLY A C 6
ATOM 6390 O O . GLY A 1 60 ? -2.713 3.610 7.592 1.00 0.00 60 GLY A O 6
ATOM 6394 N N . ILE A 1 61 ? -2.141 3.345 5.431 1.00 0.00 61 ILE A N 6
ATOM 6395 C CA . ILE A 1 61 ? -2.591 4.674 5.036 1.00 0.00 61 ILE A CA 6
ATOM 6396 C C . ILE A 1 61 ? -3.237 4.648 3.656 1.00 0.00 61 ILE A C 6
ATOM 6397 O O . ILE A 1 61 ? -2.628 4.206 2.682 1.00 0.00 61 ILE A O 6
ATOM 6413 N N . SER A 1 62 ? -4.475 5.126 3.579 1.00 0.00 62 SER A N 6
ATOM 6414 C CA . SER A 1 62 ? -5.206 5.156 2.318 1.00 0.00 62 SER A CA 6
ATOM 6415 C C . SER A 1 62 ? -4.499 6.048 1.301 1.00 0.00 62 SER A C 6
ATOM 6416 O O . SER A 1 62 ? -4.202 7.210 1.578 1.00 0.00 62 SER A O 6
ATOM 6424 N N . TYR A 1 63 ? -4.233 5.494 0.123 1.00 0.00 63 TYR A N 6
ATOM 6425 C CA . TYR A 1 63 ? -3.558 6.236 -0.935 1.00 0.00 63 TYR A CA 6
ATOM 6426 C C . TYR A 1 63 ? -4.466 6.400 -2.150 1.00 0.00 63 TYR A C 6
ATOM 6427 O O . TYR A 1 63 ? -5.608 5.939 -2.152 1.00 0.00 63 TYR A O 6
ATOM 6445 N N . SER A 1 64 ? -3.950 7.059 -3.182 1.00 0.00 64 SER A N 6
ATOM 6446 C CA . SER A 1 64 ? -4.714 7.286 -4.403 1.00 0.00 64 SER A CA 6
ATOM 6447 C C . SER A 1 64 ? -4.042 6.617 -5.598 1.00 0.00 64 SER A C 6
ATOM 6448 O O . SER A 1 64 ? -2.863 6.846 -5.870 1.00 0.00 64 SER A O 6
ATOM 6456 N N . PHE A 1 65 ? -4.800 5.788 -6.308 1.00 0.00 65 PHE A N 6
ATOM 6457 C CA . PHE A 1 65 ? -4.279 5.083 -7.473 1.00 0.00 65 PHE A CA 6
ATOM 6458 C C . PHE A 1 65 ? -4.003 6.054 -8.617 1.00 0.00 65 PHE A C 6
ATOM 6459 O O . PHE A 1 65 ? -2.990 5.944 -9.307 1.00 0.00 65 PHE A O 6
ATOM 6476 N N . GLU A 1 66 ? -4.913 7.003 -8.812 1.00 0.00 66 GLU A N 6
ATOM 6477 C CA . GLU A 1 66 ? -4.768 7.992 -9.874 1.00 0.00 66 GLU A CA 6
ATOM 6478 C C . GLU A 1 66 ? -3.480 8.791 -9.701 1.00 0.00 66 GLU A C 6
ATOM 6479 O O . GLU A 1 66 ? -2.903 9.279 -10.674 1.00 0.00 66 GLU A O 6
ATOM 6491 N N . HIS A 1 67 ? -3.033 8.921 -8.456 1.00 0.00 67 HIS A N 6
ATOM 6492 C CA . HIS A 1 67 ? -1.812 9.660 -8.155 1.00 0.00 67 HIS A CA 6
ATOM 6493 C C . HIS A 1 67 ? -0.586 8.923 -8.683 1.00 0.00 67 HIS A C 6
ATOM 6494 O O . HIS A 1 67 ? 0.327 9.534 -9.240 1.00 0.00 67 HIS A O 6
ATOM 6508 N N . LEU A 1 68 ? -0.571 7.606 -8.504 1.00 0.00 68 LEU A N 6
ATOM 6509 C CA . LEU A 1 68 ? 0.544 6.784 -8.962 1.00 0.00 68 LEU A CA 6
ATOM 6510 C C . LEU A 1 68 ? 0.767 6.956 -10.461 1.00 0.00 68 LEU A C 6
ATOM 6511 O O . LEU A 1 68 ? 1.905 7.026 -10.925 1.00 0.00 68 LEU A O 6
ATOM 6527 N N . GLN A 1 69 ? -0.327 7.024 -11.213 1.00 0.00 69 GLN A N 6
ATOM 6528 C CA . GLN A 1 69 ? -0.250 7.188 -12.660 1.00 0.00 69 GLN A CA 6
ATOM 6529 C C . GLN A 1 69 ? -0.939 8.476 -13.099 1.00 0.00 69 GLN A C 6
ATOM 6530 O O . GLN A 1 69 ? -2.066 8.451 -13.593 1.00 0.00 69 GLN A O 6
ATOM 6544 N N . ALA A 1 70 ? -0.255 9.600 -12.914 1.00 0.00 70 ALA A N 6
ATOM 6545 C CA . ALA A 1 70 ? -0.801 10.898 -13.292 1.00 0.00 70 ALA A CA 6
ATOM 6546 C C . ALA A 1 70 ? 0.165 11.658 -14.194 1.00 0.00 70 ALA A C 6
ATOM 6547 O O . ALA A 1 70 ? -0.241 12.262 -15.185 1.00 0.00 70 ALA A O 6
ATOM 6554 N N . ASN A 1 71 ? 1.447 11.625 -13.842 1.00 0.00 71 ASN A N 6
ATOM 6555 C CA . ASN A 1 71 ? 2.471 12.312 -14.619 1.00 0.00 71 ASN A CA 6
ATOM 6556 C C . ASN A 1 71 ? 3.734 11.464 -14.726 1.00 0.00 71 ASN A C 6
ATOM 6557 O O . ASN A 1 71 ? 3.875 10.455 -14.035 1.00 0.00 71 ASN A O 6
ATOM 6568 N N . GLN A 1 72 ? 4.649 11.880 -15.596 1.00 0.00 72 GLN A N 6
ATOM 6569 C CA . GLN A 1 72 ? 5.900 11.158 -15.793 1.00 0.00 72 GLN A CA 6
ATOM 6570 C C . GLN A 1 72 ? 7.051 12.124 -16.051 1.00 0.00 72 GLN A C 6
ATOM 6571 O O . GLN A 1 72 ? 6.863 13.341 -16.065 1.00 0.00 72 GLN A O 6
ATOM 6585 N N . HIS A 1 73 ? 8.245 11.574 -16.255 1.00 0.00 73 HIS A N 6
ATOM 6586 C CA . HIS A 1 73 ? 9.427 12.388 -16.513 1.00 0.00 73 HIS A CA 6
ATOM 6587 C C . HIS A 1 73 ? 10.529 11.555 -17.162 1.00 0.00 73 HIS A C 6
ATOM 6588 O O . HIS A 1 73 ? 10.710 10.382 -16.832 1.00 0.00 73 HIS A O 6
ATOM 6602 N N . LEU A 1 74 ? 11.261 12.168 -18.085 1.00 0.00 74 LEU A N 6
ATOM 6603 C CA . LEU A 1 74 ? 12.345 11.482 -18.781 1.00 0.00 74 LEU A CA 6
ATOM 6604 C C . LEU A 1 74 ? 13.610 11.460 -17.929 1.00 0.00 74 LEU A C 6
ATOM 6605 O O . LEU A 1 74 ? 14.176 10.399 -17.668 1.00 0.00 74 LEU A O 6
ATOM 6621 N N . ALA A 1 75 ? 14.048 12.639 -17.498 1.00 0.00 75 ALA A N 6
ATOM 6622 C CA . ALA A 1 75 ? 15.244 12.754 -16.673 1.00 0.00 75 ALA A CA 6
ATOM 6623 C C . ALA A 1 75 ? 15.346 14.140 -16.045 1.00 0.00 75 ALA A C 6
ATOM 6624 O O . ALA A 1 75 ? 14.704 15.086 -16.499 1.00 0.00 75 ALA A O 6
ATOM 6631 N N . ASN A 1 76 ? 16.157 14.252 -14.998 1.00 0.00 76 ASN A N 6
ATOM 6632 C CA . ASN A 1 76 ? 16.342 15.523 -14.307 1.00 0.00 76 ASN A CA 6
ATOM 6633 C C . ASN A 1 76 ? 17.560 16.265 -14.849 1.00 0.00 76 ASN A C 6
ATOM 6634 O O . ASN A 1 76 ? 18.529 15.648 -15.292 1.00 0.00 76 ASN A O 6
ATOM 6645 N N . ILE A 1 77 ? 17.503 17.592 -14.810 1.00 0.00 77 ILE A N 6
ATOM 6646 C CA . ILE A 1 77 ? 18.602 18.418 -15.296 1.00 0.00 77 ILE A CA 6
ATOM 6647 C C . ILE A 1 77 ? 19.213 19.239 -14.166 1.00 0.00 77 ILE A C 6
ATOM 6648 O O . ILE A 1 77 ? 18.533 19.591 -13.202 1.00 0.00 77 ILE A O 6
ATOM 6664 N N . VAL A 1 78 ? 20.501 19.543 -14.293 1.00 0.00 78 VAL A N 6
ATOM 6665 C CA . VAL A 1 78 ? 21.204 20.327 -13.284 1.00 0.00 78 VAL A CA 6
ATOM 6666 C C . VAL A 1 78 ? 20.483 21.641 -13.008 1.00 0.00 78 VAL A C 6
ATOM 6667 O O . VAL A 1 78 ? 20.103 22.357 -13.933 1.00 0.00 78 VAL A O 6
ATOM 6680 N N . GLU A 1 79 ? 20.300 21.952 -11.728 1.00 0.00 79 GLU A N 6
ATOM 6681 C CA . GLU A 1 79 ? 19.624 23.181 -11.331 1.00 0.00 79 GLU A CA 6
ATOM 6682 C C . GLU A 1 79 ? 20.416 24.407 -11.778 1.00 0.00 79 GLU A C 6
ATOM 6683 O O . GLU A 1 79 ? 19.865 25.499 -11.913 1.00 0.00 79 GLU A O 6
ATOM 6697 N N . GLY A 1 1 ? 43.390 -12.647 -0.228 1.00 0.00 1 GLY A N 7
ATOM 6698 C CA . GLY A 1 1 ? 44.177 -11.976 0.790 1.00 0.00 1 GLY A CA 7
ATOM 6699 C C . GLY A 1 1 ? 43.400 -10.886 1.500 1.00 0.00 1 GLY A C 7
ATOM 6700 O O . GLY A 1 1 ? 43.864 -9.751 1.605 1.00 0.00 1 GLY A O 7
ATOM 6704 N N . SER A 1 2 ? 42.213 -11.230 1.989 1.00 0.00 2 SER A N 7
ATOM 6705 C CA . SER A 1 2 ? 41.366 -10.271 2.688 1.00 0.00 2 SER A CA 7
ATOM 6706 C C . SER A 1 2 ? 41.130 -10.706 4.131 1.00 0.00 2 SER A C 7
ATOM 6707 O O . SER A 1 2 ? 41.289 -11.878 4.472 1.00 0.00 2 SER A O 7
ATOM 6715 N N . SER A 1 3 ? 40.748 -9.752 4.975 1.00 0.00 3 SER A N 7
ATOM 6716 C CA . SER A 1 3 ? 40.493 -10.035 6.383 1.00 0.00 3 SER A CA 7
ATOM 6717 C C . SER A 1 3 ? 38.998 -9.999 6.682 1.00 0.00 3 SER A C 7
ATOM 6718 O O . SER A 1 3 ? 38.399 -11.014 7.033 1.00 0.00 3 SER A O 7
ATOM 6726 N N . GLY A 1 4 ? 38.400 -8.819 6.539 1.00 0.00 4 GLY A N 7
ATOM 6727 C CA . GLY A 1 4 ? 36.980 -8.671 6.798 1.00 0.00 4 GLY A CA 7
ATOM 6728 C C . GLY A 1 4 ? 36.391 -7.451 6.119 1.00 0.00 4 GLY A C 7
ATOM 6729 O O . GLY A 1 4 ? 37.006 -6.873 5.222 1.00 0.00 4 GLY A O 7
ATOM 6733 N N . SER A 1 5 ? 35.195 -7.057 6.545 1.00 0.00 5 SER A N 7
ATOM 6734 C CA . SER A 1 5 ? 34.521 -5.900 5.969 1.00 0.00 5 SER A CA 7
ATOM 6735 C C . SER A 1 5 ? 34.101 -4.917 7.057 1.00 0.00 5 SER A C 7
ATOM 6736 O O . SER A 1 5 ? 34.090 -5.253 8.242 1.00 0.00 5 SER A O 7
ATOM 6744 N N . SER A 1 6 ? 33.755 -3.701 6.647 1.00 0.00 6 SER A N 7
ATOM 6745 C CA . SER A 1 6 ? 33.338 -2.667 7.587 1.00 0.00 6 SER A CA 7
ATOM 6746 C C . SER A 1 6 ? 32.232 -1.804 6.988 1.00 0.00 6 SER A C 7
ATOM 6747 O O . SER A 1 6 ? 32.243 -1.500 5.796 1.00 0.00 6 SER A O 7
ATOM 6755 N N . GLY A 1 7 ? 31.277 -1.411 7.826 1.00 0.00 7 GLY A N 7
ATOM 6756 C CA . GLY A 1 7 ? 30.177 -0.586 7.363 1.00 0.00 7 GLY A CA 7
ATOM 6757 C C . GLY A 1 7 ? 29.152 -1.377 6.574 1.00 0.00 7 GLY A C 7
ATOM 6758 O O . GLY A 1 7 ? 29.391 -2.528 6.211 1.00 0.00 7 GLY A O 7
ATOM 6762 N N . ASN A 1 8 ? 28.005 -0.759 6.310 1.00 0.00 8 ASN A N 7
ATOM 6763 C CA . ASN A 1 8 ? 26.938 -1.413 5.562 1.00 0.00 8 ASN A CA 7
ATOM 6764 C C . ASN A 1 8 ? 25.955 -0.388 5.006 1.00 0.00 8 ASN A C 7
ATOM 6765 O O . ASN A 1 8 ? 25.617 0.589 5.674 1.00 0.00 8 ASN A O 7
ATOM 6776 N N . VAL A 1 9 ? 25.498 -0.618 3.779 1.00 0.00 9 VAL A N 7
ATOM 6777 C CA . VAL A 1 9 ? 24.552 0.284 3.134 1.00 0.00 9 VAL A CA 7
ATOM 6778 C C . VAL A 1 9 ? 23.546 -0.488 2.288 1.00 0.00 9 VAL A C 7
ATOM 6779 O O . VAL A 1 9 ? 23.924 -1.243 1.393 1.00 0.00 9 VAL A O 7
ATOM 6792 N N . GLN A 1 10 ? 22.264 -0.292 2.578 1.00 0.00 10 GLN A N 7
ATOM 6793 C CA . GLN A 1 10 ? 21.203 -0.971 1.843 1.00 0.00 10 GLN A CA 7
ATOM 6794 C C . GLN A 1 10 ? 19.870 -0.253 2.025 1.00 0.00 10 GLN A C 7
ATOM 6795 O O . GLN A 1 10 ? 19.731 0.607 2.895 1.00 0.00 10 GLN A O 7
ATOM 6809 N N . GLU A 1 11 ? 18.893 -0.611 1.197 1.00 0.00 11 GLU A N 7
ATOM 6810 C CA . GLU A 1 11 ? 17.571 0.002 1.267 1.00 0.00 11 GLU A CA 7
ATOM 6811 C C . GLU A 1 11 ? 16.495 -1.053 1.506 1.00 0.00 11 GLU A C 7
ATOM 6812 O O . GLU A 1 11 ? 16.658 -2.216 1.137 1.00 0.00 11 GLU A O 7
ATOM 6824 N N . GLU A 1 12 ? 15.394 -0.638 2.126 1.00 0.00 12 GLU A N 7
ATOM 6825 C CA . GLU A 1 12 ? 14.292 -1.548 2.415 1.00 0.00 12 GLU A CA 7
ATOM 6826 C C . GLU A 1 12 ? 13.420 -1.756 1.180 1.00 0.00 12 GLU A C 7
ATOM 6827 O O . GLU A 1 12 ? 12.407 -1.080 0.999 1.00 0.00 12 GLU A O 7
ATOM 6839 N N . VAL A 1 13 ? 13.822 -2.697 0.331 1.00 0.00 13 VAL A N 7
ATOM 6840 C CA . VAL A 1 13 ? 13.079 -2.996 -0.887 1.00 0.00 13 VAL A CA 7
ATOM 6841 C C . VAL A 1 13 ? 12.692 -4.470 -0.947 1.00 0.00 13 VAL A C 7
ATOM 6842 O O . VAL A 1 13 ? 13.143 -5.207 -1.824 1.00 0.00 13 VAL A O 7
ATOM 6855 N N . THR A 1 14 ? 11.853 -4.894 -0.007 1.00 0.00 14 THR A N 7
ATOM 6856 C CA . THR A 1 14 ? 11.405 -6.280 0.048 1.00 0.00 14 THR A CA 7
ATOM 6857 C C . THR A 1 14 ? 9.955 -6.371 0.512 1.00 0.00 14 THR A C 7
ATOM 6858 O O . THR A 1 14 ? 9.625 -5.979 1.632 1.00 0.00 14 THR A O 7
ATOM 6869 N N . CYS A 1 15 ? 9.093 -6.891 -0.355 1.00 0.00 15 CYS A N 7
ATOM 6870 C CA . CYS A 1 15 ? 7.678 -7.034 -0.035 1.00 0.00 15 CYS A CA 7
ATOM 6871 C C . CYS A 1 15 ? 7.492 -7.741 1.305 1.00 0.00 15 CYS A C 7
ATOM 6872 O O . CYS A 1 15 ? 7.737 -8.939 1.442 1.00 0.00 15 CYS A O 7
ATOM 6879 N N . PRO A 1 16 ? 7.050 -6.981 2.318 1.00 0.00 16 PRO A N 7
ATOM 6880 C CA . PRO A 1 16 ? 6.820 -7.512 3.664 1.00 0.00 16 PRO A CA 7
ATOM 6881 C C . PRO A 1 16 ? 5.623 -8.455 3.720 1.00 0.00 16 PRO A C 7
ATOM 6882 O O . PRO A 1 16 ? 5.385 -9.111 4.734 1.00 0.00 16 PRO A O 7
ATOM 6893 N N . ILE A 1 17 ? 4.875 -8.519 2.623 1.00 0.00 17 ILE A N 7
ATOM 6894 C CA . ILE A 1 17 ? 3.704 -9.383 2.547 1.00 0.00 17 ILE A CA 7
ATOM 6895 C C . ILE A 1 17 ? 4.101 -10.819 2.218 1.00 0.00 17 ILE A C 7
ATOM 6896 O O . ILE A 1 17 ? 3.982 -11.715 3.053 1.00 0.00 17 ILE A O 7
ATOM 6912 N N . CYS A 1 18 ? 4.575 -11.029 0.994 1.00 0.00 18 CYS A N 7
ATOM 6913 C CA . CYS A 1 18 ? 4.991 -12.355 0.553 1.00 0.00 18 CYS A CA 7
ATOM 6914 C C . CYS A 1 18 ? 6.407 -12.667 1.030 1.00 0.00 18 CYS A C 7
ATOM 6915 O O . CYS A 1 18 ? 6.812 -13.829 1.087 1.00 0.00 18 CYS A O 7
ATOM 6922 N N . LEU A 1 19 ? 7.154 -11.623 1.371 1.00 0.00 19 LEU A N 7
ATOM 6923 C CA . LEU A 1 19 ? 8.524 -11.785 1.844 1.00 0.00 19 LEU A CA 7
ATOM 6924 C C . LEU A 1 19 ? 9.407 -12.390 0.757 1.00 0.00 19 LEU A C 7
ATOM 6925 O O . LEU A 1 19 ? 9.585 -13.606 0.695 1.00 0.00 19 LEU A O 7
ATOM 6941 N N . GLU A 1 20 ? 9.960 -11.533 -0.095 1.00 0.00 20 GLU A N 7
ATOM 6942 C CA . GLU A 1 20 ? 10.825 -11.984 -1.178 1.00 0.00 20 GLU A CA 7
ATOM 6943 C C . GLU A 1 20 ? 11.597 -10.813 -1.781 1.00 0.00 20 GLU A C 7
ATOM 6944 O O . GLU A 1 20 ? 11.566 -9.699 -1.258 1.00 0.00 20 GLU A O 7
ATOM 6956 N N . LEU A 1 21 ? 12.289 -11.075 -2.885 1.00 0.00 21 LEU A N 7
ATOM 6957 C CA . LEU A 1 21 ? 13.069 -10.044 -3.561 1.00 0.00 21 LEU A CA 7
ATOM 6958 C C . LEU A 1 21 ? 12.216 -9.294 -4.578 1.00 0.00 21 LEU A C 7
ATOM 6959 O O . LEU A 1 21 ? 11.663 -9.892 -5.502 1.00 0.00 21 LEU A O 7
ATOM 6975 N N . LEU A 1 22 ? 12.115 -7.981 -4.404 1.00 0.00 22 LEU A N 7
ATOM 6976 C CA . LEU A 1 22 ? 11.330 -7.147 -5.308 1.00 0.00 22 LEU A CA 7
ATOM 6977 C C . LEU A 1 22 ? 12.024 -7.006 -6.659 1.00 0.00 22 LEU A C 7
ATOM 6978 O O . LEU A 1 22 ? 13.247 -6.879 -6.731 1.00 0.00 22 LEU A O 7
ATOM 6994 N N . THR A 1 23 ? 11.236 -7.027 -7.729 1.00 0.00 23 THR A N 7
ATOM 6995 C CA . THR A 1 23 ? 11.774 -6.901 -9.077 1.00 0.00 23 THR A CA 7
ATOM 6996 C C . THR A 1 23 ? 11.192 -5.686 -9.790 1.00 0.00 23 THR A C 7
ATOM 6997 O O . THR A 1 23 ? 11.908 -4.952 -10.470 1.00 0.00 23 THR A O 7
ATOM 7008 N N . GLU A 1 24 ? 9.888 -5.480 -9.629 1.00 0.00 24 GLU A N 7
ATOM 7009 C CA . GLU A 1 24 ? 9.211 -4.352 -10.259 1.00 0.00 24 GLU A CA 7
ATOM 7010 C C . GLU A 1 24 ? 7.967 -3.955 -9.468 1.00 0.00 24 GLU A C 7
ATOM 7011 O O . GLU A 1 24 ? 6.834 -4.121 -9.920 1.00 0.00 24 GLU A O 7
ATOM 7023 N N . PRO A 1 25 ? 8.183 -3.416 -8.259 1.00 0.00 25 PRO A N 7
ATOM 7024 C CA . PRO A 1 25 ? 7.092 -2.983 -7.380 1.00 0.00 25 PRO A CA 7
ATOM 7025 C C . PRO A 1 25 ? 6.375 -1.747 -7.911 1.00 0.00 25 PRO A C 7
ATOM 7026 O O . PRO A 1 25 ? 6.615 -1.314 -9.039 1.00 0.00 25 PRO A O 7
ATOM 7037 N N . LEU A 1 26 ? 5.495 -1.182 -7.092 1.00 0.00 26 LEU A N 7
ATOM 7038 C CA . LEU A 1 26 ? 4.743 0.007 -7.479 1.00 0.00 26 LEU A CA 7
ATOM 7039 C C . LEU A 1 26 ? 4.856 1.093 -6.415 1.00 0.00 26 LEU A C 7
ATOM 7040 O O . LEU A 1 26 ? 4.246 0.999 -5.350 1.00 0.00 26 LEU A O 7
ATOM 7056 N N . SER A 1 27 ? 5.638 2.126 -6.711 1.00 0.00 27 SER A N 7
ATOM 7057 C CA . SER A 1 27 ? 5.832 3.231 -5.779 1.00 0.00 27 SER A CA 7
ATOM 7058 C C . SER A 1 27 ? 4.491 3.791 -5.314 1.00 0.00 27 SER A C 7
ATOM 7059 O O . SER A 1 27 ? 3.719 4.326 -6.111 1.00 0.00 27 SER A O 7
ATOM 7067 N N . LEU A 1 28 ? 4.221 3.663 -4.020 1.00 0.00 28 LEU A N 7
ATOM 7068 C CA . LEU A 1 28 ? 2.974 4.156 -3.446 1.00 0.00 28 LEU A CA 7
ATOM 7069 C C . LEU A 1 28 ? 3.079 5.639 -3.106 1.00 0.00 28 LEU A C 7
ATOM 7070 O O . LEU A 1 28 ? 4.070 6.292 -3.434 1.00 0.00 28 LEU A O 7
ATOM 7086 N N . ASP A 1 29 ? 2.053 6.164 -2.445 1.00 0.00 29 ASP A N 7
ATOM 7087 C CA . ASP A 1 29 ? 2.032 7.569 -2.056 1.00 0.00 29 ASP A CA 7
ATOM 7088 C C . ASP A 1 29 ? 2.708 7.769 -0.703 1.00 0.00 29 ASP A C 7
ATOM 7089 O O . ASP A 1 29 ? 3.332 8.801 -0.456 1.00 0.00 29 ASP A O 7
ATOM 7098 N N . CYS A 1 30 ? 2.579 6.776 0.170 1.00 0.00 30 CYS A N 7
ATOM 7099 C CA . CYS A 1 30 ? 3.175 6.842 1.498 1.00 0.00 30 CYS A CA 7
ATOM 7100 C C . CYS A 1 30 ? 4.685 6.637 1.428 1.00 0.00 30 CYS A C 7
ATOM 7101 O O . CYS A 1 30 ? 5.430 7.131 2.273 1.00 0.00 30 CYS A O 7
ATOM 7108 N N . GLY A 1 31 ? 5.131 5.904 0.411 1.00 0.00 31 GLY A N 7
ATOM 7109 C CA . GLY A 1 31 ? 6.549 5.646 0.248 1.00 0.00 31 GLY A CA 7
ATOM 7110 C C . GLY A 1 31 ? 6.930 4.232 0.641 1.00 0.00 31 GLY A C 7
ATOM 7111 O O . GLY A 1 31 ? 7.740 4.028 1.546 1.00 0.00 31 GLY A O 7
ATOM 7115 N N . HIS A 1 32 ? 6.345 3.252 -0.041 1.00 0.00 32 HIS A N 7
ATOM 7116 C CA . HIS A 1 32 ? 6.627 1.849 0.242 1.00 0.00 32 HIS A CA 7
ATOM 7117 C C . HIS A 1 32 ? 6.685 1.036 -1.047 1.00 0.00 32 HIS A C 7
ATOM 7118 O O . HIS A 1 32 ? 5.877 1.234 -1.955 1.00 0.00 32 HIS A O 7
ATOM 7132 N N . SER A 1 33 ? 7.647 0.121 -1.121 1.00 0.00 33 SER A N 7
ATOM 7133 C CA . SER A 1 33 ? 7.813 -0.719 -2.302 1.00 0.00 33 SER A CA 7
ATOM 7134 C C . SER A 1 33 ? 7.266 -2.121 -2.052 1.00 0.00 33 SER A C 7
ATOM 7135 O O . SER A 1 33 ? 7.679 -2.804 -1.114 1.00 0.00 33 SER A O 7
ATOM 7143 N N . LEU A 1 34 ? 6.333 -2.543 -2.898 1.00 0.00 34 LEU A N 7
ATOM 7144 C CA . LEU A 1 34 ? 5.727 -3.864 -2.771 1.00 0.00 34 LEU A CA 7
ATOM 7145 C C . LEU A 1 34 ? 5.233 -4.369 -4.123 1.00 0.00 34 LEU A C 7
ATOM 7146 O O . LEU A 1 34 ? 5.239 -3.635 -5.112 1.00 0.00 34 LEU A O 7
ATOM 7162 N N . CYS A 1 35 ? 4.803 -5.626 -4.158 1.00 0.00 35 CYS A N 7
ATOM 7163 C CA . CYS A 1 35 ? 4.304 -6.230 -5.388 1.00 0.00 35 CYS A CA 7
ATOM 7164 C C . CYS A 1 35 ? 2.927 -5.677 -5.745 1.00 0.00 35 CYS A C 7
ATOM 7165 O O . CYS A 1 35 ? 2.281 -5.017 -4.931 1.00 0.00 35 CYS A O 7
ATOM 7172 N N . ARG A 1 36 ? 2.485 -5.952 -6.968 1.00 0.00 36 ARG A N 7
ATOM 7173 C CA . ARG A 1 36 ? 1.185 -5.482 -7.433 1.00 0.00 36 ARG A CA 7
ATOM 7174 C C . ARG A 1 36 ? 0.091 -6.492 -7.103 1.00 0.00 36 ARG A C 7
ATOM 7175 O O . ARG A 1 36 ? -1.066 -6.125 -6.900 1.00 0.00 36 ARG A O 7
ATOM 7196 N N . ALA A 1 37 ? 0.465 -7.766 -7.051 1.00 0.00 37 ALA A N 7
ATOM 7197 C CA . ALA A 1 37 ? -0.483 -8.830 -6.744 1.00 0.00 37 ALA A CA 7
ATOM 7198 C C . ALA A 1 37 ? -0.789 -8.878 -5.251 1.00 0.00 37 ALA A C 7
ATOM 7199 O O . ALA A 1 37 ? -1.944 -9.011 -4.847 1.00 0.00 37 ALA A O 7
ATOM 7206 N N . CYS A 1 38 ? 0.254 -8.772 -4.435 1.00 0.00 38 CYS A N 7
ATOM 7207 C CA . CYS A 1 38 ? 0.099 -8.805 -2.986 1.00 0.00 38 CYS A CA 7
ATOM 7208 C C . CYS A 1 38 ? -0.881 -7.731 -2.519 1.00 0.00 38 CYS A C 7
ATOM 7209 O O . CYS A 1 38 ? -1.508 -7.864 -1.468 1.00 0.00 38 CYS A O 7
ATOM 7216 N N . ILE A 1 39 ? -1.006 -6.670 -3.308 1.00 0.00 39 ILE A N 7
ATOM 7217 C CA . ILE A 1 39 ? -1.909 -5.575 -2.977 1.00 0.00 39 ILE A CA 7
ATOM 7218 C C . ILE A 1 39 ? -3.349 -5.921 -3.341 1.00 0.00 39 ILE A C 7
ATOM 7219 O O . ILE A 1 39 ? -4.292 -5.464 -2.694 1.00 0.00 39 ILE A O 7
ATOM 7235 N N . THR A 1 40 ? -3.512 -6.733 -4.381 1.00 0.00 40 THR A N 7
ATOM 7236 C CA . THR A 1 40 ? -4.837 -7.141 -4.831 1.00 0.00 40 THR A CA 7
ATOM 7237 C C . THR A 1 40 ? -5.299 -8.402 -4.109 1.00 0.00 40 THR A C 7
ATOM 7238 O O . THR A 1 40 ? -4.489 -9.262 -3.762 1.00 0.00 40 THR A O 7
ATOM 7249 N N . VAL A 1 41 ? -6.605 -8.505 -3.886 1.00 0.00 41 VAL A N 7
ATOM 7250 C CA . VAL A 1 41 ? -7.175 -9.663 -3.206 1.00 0.00 41 VAL A CA 7
ATOM 7251 C C . VAL A 1 41 ? -8.032 -10.491 -4.157 1.00 0.00 41 VAL A C 7
ATOM 7252 O O . VAL A 1 41 ? -8.784 -9.946 -4.965 1.00 0.00 41 VAL A O 7
ATOM 7265 N N . SER A 1 42 ? -7.914 -11.811 -4.053 1.00 0.00 42 SER A N 7
ATOM 7266 C CA . SER A 1 42 ? -8.676 -12.715 -4.906 1.00 0.00 42 SER A CA 7
ATOM 7267 C C . SER A 1 42 ? -9.774 -13.416 -4.111 1.00 0.00 42 SER A C 7
ATOM 7268 O O . SER A 1 42 ? -9.649 -14.589 -3.761 1.00 0.00 42 SER A O 7
ATOM 7276 N N . ASN A 1 43 ? -10.849 -12.688 -3.829 1.00 0.00 43 ASN A N 7
ATOM 7277 C CA . ASN A 1 43 ? -11.969 -13.238 -3.075 1.00 0.00 43 ASN A CA 7
ATOM 7278 C C . ASN A 1 43 ? -12.547 -14.464 -3.775 1.00 0.00 43 ASN A C 7
ATOM 7279 O O . ASN A 1 43 ? -12.699 -14.480 -4.997 1.00 0.00 43 ASN A O 7
ATOM 7290 N N . LYS A 1 44 ? -12.869 -15.489 -2.994 1.00 0.00 44 LYS A N 7
ATOM 7291 C CA . LYS A 1 44 ? -13.433 -16.719 -3.537 1.00 0.00 44 LYS A CA 7
ATOM 7292 C C . LYS A 1 44 ? -14.948 -16.745 -3.365 1.00 0.00 44 LYS A C 7
ATOM 7293 O O . LYS A 1 44 ? -15.666 -17.302 -4.195 1.00 0.00 44 LYS A O 7
ATOM 7312 N N . GLU A 1 45 ? -15.427 -16.139 -2.284 1.00 0.00 45 GLU A N 7
ATOM 7313 C CA . GLU A 1 45 ? -16.858 -16.093 -2.005 1.00 0.00 45 GLU A CA 7
ATOM 7314 C C . GLU A 1 45 ? -17.376 -14.659 -2.054 1.00 0.00 45 GLU A C 7
ATOM 7315 O O . GLU A 1 45 ? -17.362 -13.948 -1.049 1.00 0.00 45 GLU A O 7
ATOM 7327 N N . ALA A 1 46 ? -17.833 -14.241 -3.230 1.00 0.00 46 ALA A N 7
ATOM 7328 C CA . ALA A 1 46 ? -18.357 -12.893 -3.410 1.00 0.00 46 ALA A CA 7
ATOM 7329 C C . ALA A 1 46 ? -19.877 -12.874 -3.290 1.00 0.00 46 ALA A C 7
ATOM 7330 O O . ALA A 1 46 ? -20.547 -12.028 -3.882 1.00 0.00 46 ALA A O 7
ATOM 7337 N N . VAL A 1 47 ? -20.417 -13.814 -2.520 1.00 0.00 47 VAL A N 7
ATOM 7338 C CA . VAL A 1 47 ? -21.858 -13.905 -2.321 1.00 0.00 47 VAL A CA 7
ATOM 7339 C C . VAL A 1 47 ? -22.326 -12.938 -1.239 1.00 0.00 47 VAL A C 7
ATOM 7340 O O . VAL A 1 47 ? -23.397 -12.340 -1.346 1.00 0.00 47 VAL A O 7
ATOM 7353 N N . THR A 1 48 ? -21.516 -12.790 -0.195 1.00 0.00 48 THR A N 7
ATOM 7354 C CA . THR A 1 48 ? -21.847 -11.896 0.908 1.00 0.00 48 THR A CA 7
ATOM 7355 C C . THR A 1 48 ? -20.609 -11.162 1.411 1.00 0.00 48 THR A C 7
ATOM 7356 O O . THR A 1 48 ? -19.699 -11.773 1.972 1.00 0.00 48 THR A O 7
ATOM 7367 N N . SER A 1 49 ? -20.582 -9.849 1.207 1.00 0.00 49 SER A N 7
ATOM 7368 C CA . SER A 1 49 ? -19.453 -9.032 1.638 1.00 0.00 49 SER A CA 7
ATOM 7369 C C . SER A 1 49 ? -19.913 -7.628 2.017 1.00 0.00 49 SER A C 7
ATOM 7370 O O . SER A 1 49 ? -20.486 -6.909 1.200 1.00 0.00 49 SER A O 7
ATOM 7378 N N . MET A 1 50 ? -19.657 -7.245 3.264 1.00 0.00 50 MET A N 7
ATOM 7379 C CA . MET A 1 50 ? -20.043 -5.926 3.753 1.00 0.00 50 MET A CA 7
ATOM 7380 C C . MET A 1 50 ? -19.483 -4.828 2.854 1.00 0.00 50 MET A C 7
ATOM 7381 O O . MET A 1 50 ? -20.232 -4.021 2.305 1.00 0.00 50 MET A O 7
ATOM 7395 N N . GLY A 1 51 ? -18.162 -4.804 2.708 1.00 0.00 51 GLY A N 7
ATOM 7396 C CA . GLY A 1 51 ? -17.525 -3.801 1.876 1.00 0.00 51 GLY A CA 7
ATOM 7397 C C . GLY A 1 51 ? -16.045 -3.657 2.170 1.00 0.00 51 GLY A C 7
ATOM 7398 O O . GLY A 1 51 ? -15.660 -3.223 3.255 1.00 0.00 51 GLY A O 7
ATOM 7402 N N . GLY A 1 52 ? -15.212 -4.024 1.201 1.00 0.00 52 GLY A N 7
ATOM 7403 C CA . GLY A 1 52 ? -13.775 -3.927 1.382 1.00 0.00 52 GLY A CA 7
ATOM 7404 C C . GLY A 1 52 ? -13.174 -2.755 0.633 1.00 0.00 52 GLY A C 7
ATOM 7405 O O . GLY A 1 52 ? -13.862 -2.077 -0.130 1.00 0.00 52 GLY A O 7
ATOM 7409 N N . LYS A 1 53 ? -11.885 -2.514 0.850 1.00 0.00 53 LYS A N 7
ATOM 7410 C CA . LYS A 1 53 ? -11.190 -1.416 0.190 1.00 0.00 53 LYS A CA 7
ATOM 7411 C C . LYS A 1 53 ? -9.678 -1.594 0.285 1.00 0.00 53 LYS A C 7
ATOM 7412 O O . LYS A 1 53 ? -9.185 -2.372 1.102 1.00 0.00 53 LYS A O 7
ATOM 7431 N N . SER A 1 54 ? -8.947 -0.867 -0.554 1.00 0.00 54 SER A N 7
ATOM 7432 C CA . SER A 1 54 ? -7.491 -0.947 -0.566 1.00 0.00 54 SER A CA 7
ATOM 7433 C C . SER A 1 54 ? -6.897 -0.216 0.635 1.00 0.00 54 SER A C 7
ATOM 7434 O O . SER A 1 54 ? -7.413 0.815 1.065 1.00 0.00 54 SER A O 7
ATOM 7442 N N . SER A 1 55 ? -5.809 -0.759 1.171 1.00 0.00 55 SER A N 7
ATOM 7443 C CA . SER A 1 55 ? -5.146 -0.163 2.324 1.00 0.00 55 SER A CA 7
ATOM 7444 C C . SER A 1 55 ? -3.728 -0.705 2.477 1.00 0.00 55 SER A C 7
ATOM 7445 O O . SER A 1 55 ? -3.520 -1.916 2.564 1.00 0.00 55 SER A O 7
ATOM 7453 N N . CYS A 1 56 ? -2.755 0.199 2.510 1.00 0.00 56 CYS A N 7
ATOM 7454 C CA . CYS A 1 56 ? -1.357 -0.186 2.652 1.00 0.00 56 CYS A CA 7
ATOM 7455 C C . CYS A 1 56 ? -1.170 -1.132 3.835 1.00 0.00 56 CYS A C 7
ATOM 7456 O O . CYS A 1 56 ? -1.271 -0.739 4.997 1.00 0.00 56 CYS A O 7
ATOM 7463 N N . PRO A 1 57 ? -0.891 -2.409 3.533 1.00 0.00 57 PRO A N 7
ATOM 7464 C CA . PRO A 1 57 ? -0.683 -3.437 4.557 1.00 0.00 57 PRO A CA 7
ATOM 7465 C C . PRO A 1 57 ? 0.616 -3.232 5.329 1.00 0.00 57 PRO A C 7
ATOM 7466 O O . PRO A 1 57 ? 0.870 -3.908 6.326 1.00 0.00 57 PRO A O 7
ATOM 7477 N N . VAL A 1 58 ? 1.435 -2.295 4.862 1.00 0.00 58 VAL A N 7
ATOM 7478 C CA . VAL A 1 58 ? 2.708 -2.001 5.510 1.00 0.00 58 VAL A CA 7
ATOM 7479 C C . VAL A 1 58 ? 2.515 -1.072 6.704 1.00 0.00 58 VAL A C 7
ATOM 7480 O O . VAL A 1 58 ? 2.942 -1.378 7.817 1.00 0.00 58 VAL A O 7
ATOM 7493 N N . CYS A 1 59 ? 1.868 0.063 6.464 1.00 0.00 59 CYS A N 7
ATOM 7494 C CA . CYS A 1 59 ? 1.617 1.038 7.519 1.00 0.00 59 CYS A CA 7
ATOM 7495 C C . CYS A 1 59 ? 0.121 1.289 7.683 1.00 0.00 59 CYS A C 7
ATOM 7496 O O . CYS A 1 59 ? -0.387 1.370 8.801 1.00 0.00 59 CYS A O 7
ATOM 7503 N N . GLY A 1 60 ? -0.580 1.411 6.559 1.00 0.00 60 GLY A N 7
ATOM 7504 C CA . GLY A 1 60 ? -2.011 1.652 6.600 1.00 0.00 60 GLY A CA 7
ATOM 7505 C C . GLY A 1 60 ? -2.435 2.782 5.684 1.00 0.00 60 GLY A C 7
ATOM 7506 O O . GLY A 1 60 ? -3.600 2.872 5.296 1.00 0.00 60 GLY A O 7
ATOM 7510 N N . ILE A 1 61 ? -1.488 3.649 5.339 1.00 0.00 61 ILE A N 7
ATOM 7511 C CA . ILE A 1 61 ? -1.771 4.779 4.463 1.00 0.00 61 ILE A CA 7
ATOM 7512 C C . ILE A 1 61 ? -2.334 4.312 3.126 1.00 0.00 61 ILE A C 7
ATOM 7513 O O . ILE A 1 61 ? -1.588 3.907 2.234 1.00 0.00 61 ILE A O 7
ATOM 7529 N N . SER A 1 62 ? -3.655 4.372 2.992 1.00 0.00 62 SER A N 7
ATOM 7530 C CA . SER A 1 62 ? -4.319 3.952 1.764 1.00 0.00 62 SER A CA 7
ATOM 7531 C C . SER A 1 62 ? -3.941 4.866 0.602 1.00 0.00 62 SER A C 7
ATOM 7532 O O . SER A 1 62 ? -3.115 5.767 0.751 1.00 0.00 62 SER A O 7
ATOM 7540 N N . TYR A 1 63 ? -4.551 4.627 -0.553 1.00 0.00 63 TYR A N 7
ATOM 7541 C CA . TYR A 1 63 ? -4.277 5.426 -1.742 1.00 0.00 63 TYR A CA 7
ATOM 7542 C C . TYR A 1 63 ? -5.207 5.036 -2.887 1.00 0.00 63 TYR A C 7
ATOM 7543 O O . TYR A 1 63 ? -5.871 4.001 -2.836 1.00 0.00 63 TYR A O 7
ATOM 7561 N N . SER A 1 64 ? -5.247 5.872 -3.919 1.00 0.00 64 SER A N 7
ATOM 7562 C CA . SER A 1 64 ? -6.097 5.618 -5.076 1.00 0.00 64 SER A CA 7
ATOM 7563 C C . SER A 1 64 ? -5.276 5.080 -6.245 1.00 0.00 64 SER A C 7
ATOM 7564 O O . SER A 1 64 ? -4.084 5.366 -6.365 1.00 0.00 64 SER A O 7
ATOM 7572 N N . PHE A 1 65 ? -5.923 4.300 -7.104 1.00 0.00 65 PHE A N 7
ATOM 7573 C CA . PHE A 1 65 ? -5.254 3.721 -8.263 1.00 0.00 65 PHE A CA 7
ATOM 7574 C C . PHE A 1 65 ? -5.383 4.634 -9.479 1.00 0.00 65 PHE A C 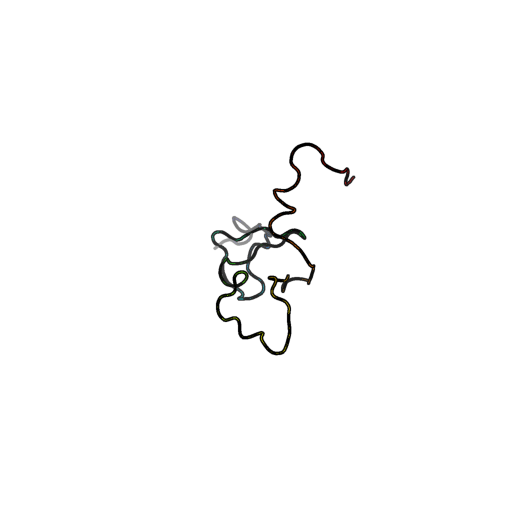7
ATOM 7575 O O . PHE A 1 65 ? -4.556 4.593 -10.389 1.00 0.00 65 PHE A O 7
ATOM 7592 N N . GLU A 1 66 ? -6.427 5.458 -9.484 1.00 0.00 66 GLU A N 7
ATOM 7593 C CA . GLU A 1 66 ? -6.665 6.381 -10.588 1.00 0.00 66 GLU A CA 7
ATOM 7594 C C . GLU A 1 66 ? -5.422 7.218 -10.875 1.00 0.00 66 GLU A C 7
ATOM 7595 O O . GLU A 1 66 ? -5.145 7.566 -12.023 1.00 0.00 66 GLU A O 7
ATOM 7607 N N . HIS A 1 67 ? -4.676 7.539 -9.822 1.00 0.00 67 HIS A N 7
ATOM 7608 C CA . HIS A 1 67 ? -3.462 8.336 -9.960 1.00 0.00 67 HIS A CA 7
ATOM 7609 C C . HIS A 1 67 ? -2.303 7.695 -9.204 1.00 0.00 67 HIS A C 7
ATOM 7610 O O . HIS A 1 67 ? -1.892 8.180 -8.148 1.00 0.00 67 HIS A O 7
ATOM 7624 N N . LEU A 1 68 ? -1.779 6.602 -9.749 1.00 0.00 68 LEU A N 7
ATOM 7625 C CA . LEU A 1 68 ? -0.667 5.894 -9.125 1.00 0.00 68 LEU A CA 7
ATOM 7626 C C . LEU A 1 68 ? 0.559 6.794 -9.015 1.00 0.00 68 LEU A C 7
ATOM 7627 O O . LEU A 1 68 ? 1.059 7.047 -7.920 1.00 0.00 68 LEU A O 7
ATOM 7643 N N . GLN A 1 69 ? 1.037 7.276 -10.158 1.00 0.00 69 GLN A N 7
ATOM 7644 C CA . GLN A 1 69 ? 2.204 8.149 -10.190 1.00 0.00 69 GLN A CA 7
ATOM 7645 C C . GLN A 1 69 ? 1.800 9.586 -10.502 1.00 0.00 69 GLN A C 7
ATOM 7646 O O . GLN A 1 69 ? 2.099 10.505 -9.740 1.00 0.00 69 GLN A O 7
ATOM 7660 N N . ALA A 1 70 ? 1.119 9.773 -11.628 1.00 0.00 70 ALA A N 7
ATOM 7661 C CA . ALA A 1 70 ? 0.673 11.098 -12.040 1.00 0.00 70 ALA A CA 7
ATOM 7662 C C . ALA A 1 70 ? -0.250 11.716 -10.996 1.00 0.00 70 ALA A C 7
ATOM 7663 O O . ALA A 1 70 ? -1.447 11.433 -10.966 1.00 0.00 70 ALA A O 7
ATOM 7670 N N . ASN A 1 71 ? 0.315 12.561 -10.140 1.00 0.00 71 ASN A N 7
ATOM 7671 C CA . ASN A 1 71 ? -0.458 13.218 -9.092 1.00 0.00 71 ASN A CA 7
ATOM 7672 C C . ASN A 1 71 ? -0.072 14.690 -8.973 1.00 0.00 71 ASN A C 7
ATOM 7673 O O . ASN A 1 71 ? 1.070 15.065 -9.239 1.00 0.00 71 ASN A O 7
ATOM 7684 N N . GLN A 1 72 ? -1.031 15.517 -8.571 1.00 0.00 72 GLN A N 7
ATOM 7685 C CA . GLN A 1 72 ? -0.791 16.947 -8.417 1.00 0.00 72 GLN A CA 7
ATOM 7686 C C . GLN A 1 72 ? -0.517 17.299 -6.958 1.00 0.00 72 GLN A C 7
ATOM 7687 O O . GLN A 1 72 ? -0.913 18.362 -6.480 1.00 0.00 72 GLN A O 7
ATOM 7701 N N . HIS A 1 73 ? 0.164 16.399 -6.256 1.00 0.00 73 HIS A N 7
ATOM 7702 C CA . HIS A 1 73 ? 0.492 16.615 -4.851 1.00 0.00 73 HIS A CA 7
ATOM 7703 C C . HIS A 1 73 ? 1.482 17.765 -4.694 1.00 0.00 73 HIS A C 7
ATOM 7704 O O . HIS A 1 73 ? 1.167 18.790 -4.088 1.00 0.00 73 HIS A O 7
ATOM 7718 N N . LEU A 1 74 ? 2.678 17.589 -5.244 1.00 0.00 74 LEU A N 7
ATOM 7719 C CA . LEU A 1 74 ? 3.715 18.612 -5.165 1.00 0.00 74 LEU A CA 7
ATOM 7720 C C . LEU A 1 74 ? 3.368 19.808 -6.047 1.00 0.00 74 LEU A C 7
ATOM 7721 O O . LEU A 1 74 ? 3.626 20.955 -5.684 1.00 0.00 74 LEU A O 7
ATOM 7737 N N . ALA A 1 75 ? 2.779 19.531 -7.206 1.00 0.00 75 ALA A N 7
ATOM 7738 C CA . ALA A 1 75 ? 2.393 20.583 -8.137 1.00 0.00 75 ALA A CA 7
ATOM 7739 C C . ALA A 1 75 ? 3.596 21.430 -8.538 1.00 0.00 75 ALA A C 7
ATOM 7740 O O . ALA A 1 75 ? 3.512 22.656 -8.598 1.00 0.00 75 ALA A O 7
ATOM 7747 N N . ASN A 1 76 ? 4.716 20.767 -8.812 1.00 0.00 76 ASN A N 7
ATOM 7748 C CA . ASN A 1 76 ? 5.937 21.460 -9.206 1.00 0.00 76 ASN A CA 7
ATOM 7749 C C . ASN A 1 76 ? 6.551 20.817 -10.446 1.00 0.00 76 ASN A C 7
ATOM 7750 O O . ASN A 1 76 ? 6.241 19.674 -10.782 1.00 0.00 76 ASN A O 7
ATOM 7761 N N . ILE A 1 77 ? 7.424 21.559 -11.119 1.00 0.00 77 ILE A N 7
ATOM 7762 C CA . ILE A 1 77 ? 8.083 21.060 -12.320 1.00 0.00 77 ILE A CA 7
ATOM 7763 C C . ILE A 1 77 ? 9.594 20.987 -12.128 1.00 0.00 77 ILE A C 7
ATOM 7764 O O . ILE A 1 77 ? 10.224 21.955 -11.703 1.00 0.00 77 ILE A O 7
ATOM 7780 N N . VAL A 1 78 ? 10.170 19.832 -12.446 1.00 0.00 78 VAL A N 7
ATOM 7781 C CA . VAL A 1 78 ? 11.608 19.633 -12.311 1.00 0.00 78 VAL A CA 7
ATOM 7782 C C . VAL A 1 78 ? 12.253 19.355 -13.664 1.00 0.00 78 VAL A C 7
ATOM 7783 O O . VAL A 1 78 ? 13.147 18.516 -13.776 1.00 0.00 78 VAL A O 7
ATOM 7796 N N . GLU A 1 79 ? 11.794 20.065 -14.690 1.00 0.00 79 GLU A N 7
ATOM 7797 C CA . GLU A 1 79 ? 12.327 19.894 -16.036 1.00 0.00 79 GLU A CA 7
ATOM 7798 C C . GLU A 1 79 ? 12.616 21.246 -16.683 1.00 0.00 79 GLU A C 7
ATOM 7799 O O . GLU A 1 79 ? 11.709 22.048 -16.900 1.00 0.00 79 GLU A O 7
ATOM 7813 N N . GLY A 1 1 ? 24.629 -21.330 17.390 1.00 0.00 1 GLY A N 8
ATOM 7814 C CA . GLY A 1 1 ? 25.841 -21.165 16.609 1.00 0.00 1 GLY A CA 8
ATOM 7815 C C . GLY A 1 1 ? 26.773 -20.124 17.197 1.00 0.00 1 GLY A C 8
ATOM 7816 O O . GLY A 1 1 ? 26.702 -19.820 18.388 1.00 0.00 1 GLY A O 8
ATOM 7820 N N . SER A 1 2 ? 27.651 -19.578 16.362 1.00 0.00 2 SER A N 8
ATOM 7821 C CA . SER A 1 2 ? 28.605 -18.569 16.807 1.00 0.00 2 SER A CA 8
ATOM 7822 C C . SER A 1 2 ? 28.553 -17.338 15.908 1.00 0.00 2 SER A C 8
ATOM 7823 O O . SER A 1 2 ? 27.820 -17.308 14.919 1.00 0.00 2 SER A O 8
ATOM 7831 N N . SER A 1 3 ? 29.336 -16.323 16.259 1.00 0.00 3 SER A N 8
ATOM 7832 C CA . SER A 1 3 ? 29.378 -15.087 15.487 1.00 0.00 3 SER A CA 8
ATOM 7833 C C . SER A 1 3 ? 30.819 -14.655 15.229 1.00 0.00 3 SER A C 8
ATOM 7834 O O . SER A 1 3 ? 31.733 -15.036 15.960 1.00 0.00 3 SER A O 8
ATOM 7842 N N . GLY A 1 4 ? 31.013 -13.857 14.184 1.00 0.00 4 GLY A N 8
ATOM 7843 C CA . GLY A 1 4 ? 32.344 -13.386 13.847 1.00 0.00 4 GLY A CA 8
ATOM 7844 C C . GLY A 1 4 ? 32.345 -12.460 12.647 1.00 0.00 4 GLY A C 8
ATOM 7845 O O . GLY A 1 4 ? 32.132 -11.255 12.785 1.00 0.00 4 GLY A O 8
ATOM 7849 N N . SER A 1 5 ? 32.587 -13.022 11.468 1.00 0.00 5 SER A N 8
ATOM 7850 C CA . SER A 1 5 ? 32.620 -12.237 10.239 1.00 0.00 5 SER A CA 8
ATOM 7851 C C . SER A 1 5 ? 31.385 -12.509 9.387 1.00 0.00 5 SER A C 8
ATOM 7852 O O . SER A 1 5 ? 31.242 -13.585 8.806 1.00 0.00 5 SER A O 8
ATOM 7860 N N . SER A 1 6 ? 30.493 -11.525 9.316 1.00 0.00 6 SER A N 8
ATOM 7861 C CA . SER A 1 6 ? 29.267 -11.659 8.538 1.00 0.00 6 SER A CA 8
ATOM 7862 C C . SER A 1 6 ? 28.959 -10.369 7.784 1.00 0.00 6 SER A C 8
ATOM 7863 O O . SER A 1 6 ? 29.534 -9.319 8.067 1.00 0.00 6 SER A O 8
ATOM 7871 N N . GLY A 1 7 ? 28.046 -10.457 6.821 1.00 0.00 7 GLY A N 8
ATOM 7872 C CA . GLY A 1 7 ? 27.677 -9.290 6.041 1.00 0.00 7 GLY A CA 8
ATOM 7873 C C . GLY A 1 7 ? 26.743 -8.362 6.791 1.00 0.00 7 GLY A C 8
ATOM 7874 O O . GLY A 1 7 ? 25.765 -8.807 7.391 1.00 0.00 7 GLY A O 8
ATOM 7878 N N . ASN A 1 8 ? 27.045 -7.069 6.760 1.00 0.00 8 ASN A N 8
ATOM 7879 C CA . ASN A 1 8 ? 26.226 -6.075 7.445 1.00 0.00 8 ASN A CA 8
ATOM 7880 C C . ASN A 1 8 ? 25.505 -5.179 6.442 1.00 0.00 8 ASN A C 8
ATOM 7881 O O . ASN A 1 8 ? 25.757 -3.976 6.376 1.00 0.00 8 ASN A O 8
ATOM 7892 N N . VAL A 1 9 ? 24.608 -5.774 5.663 1.00 0.00 9 VAL A N 8
ATOM 7893 C CA . VAL A 1 9 ? 23.849 -5.030 4.664 1.00 0.00 9 VAL A CA 8
ATOM 7894 C C . VAL A 1 9 ? 22.399 -5.498 4.615 1.00 0.00 9 VAL A C 8
ATOM 7895 O O . VAL A 1 9 ? 22.120 -6.649 4.280 1.00 0.00 9 VAL A O 8
ATOM 7908 N N . GLN A 1 10 ? 21.481 -4.597 4.949 1.00 0.00 10 GLN A N 8
ATOM 7909 C CA . GLN A 1 10 ? 20.059 -4.918 4.943 1.00 0.00 10 GLN A CA 8
ATOM 7910 C C . GLN A 1 10 ? 19.301 -4.014 3.977 1.00 0.00 10 GLN A C 8
ATOM 7911 O O . GLN A 1 10 ? 19.194 -2.808 4.196 1.00 0.00 10 GLN A O 8
ATOM 7925 N N . GLU A 1 11 ? 18.776 -4.605 2.908 1.00 0.00 11 GLU A N 8
ATOM 7926 C CA . GLU A 1 11 ? 18.029 -3.851 1.908 1.00 0.00 11 GLU A CA 8
ATOM 7927 C C . GLU A 1 11 ? 16.609 -3.569 2.389 1.00 0.00 11 GLU A C 8
ATOM 7928 O O . GLU A 1 11 ? 16.064 -4.304 3.212 1.00 0.00 11 GLU A O 8
ATOM 7940 N N . GLU A 1 12 ? 16.016 -2.499 1.869 1.00 0.00 12 GLU A N 8
ATOM 7941 C CA . GLU A 1 12 ? 14.659 -2.119 2.246 1.00 0.00 12 GLU A CA 8
ATOM 7942 C C . GLU A 1 12 ? 13.725 -2.170 1.040 1.00 0.00 12 GLU A C 8
ATOM 7943 O O . GLU A 1 12 ? 12.823 -1.343 0.906 1.00 0.00 12 GLU A O 8
ATOM 7955 N N . VAL A 1 13 ? 13.949 -3.145 0.166 1.00 0.00 13 VAL A N 8
ATOM 7956 C CA . VAL A 1 13 ? 13.128 -3.304 -1.029 1.00 0.00 13 VAL A CA 8
ATOM 7957 C C . VAL A 1 13 ? 12.604 -4.731 -1.148 1.00 0.00 13 VAL A C 8
ATOM 7958 O O . VAL A 1 13 ? 12.644 -5.331 -2.223 1.00 0.00 13 VAL A O 8
ATOM 7971 N N . THR A 1 14 ? 12.110 -5.270 -0.038 1.00 0.00 14 THR A N 8
ATOM 7972 C CA . THR A 1 14 ? 11.577 -6.626 -0.017 1.00 0.00 14 THR A CA 8
ATOM 7973 C C . THR A 1 14 ? 10.126 -6.640 0.448 1.00 0.00 14 THR A C 8
ATOM 7974 O O . THR A 1 14 ? 9.817 -6.223 1.564 1.00 0.00 14 THR A O 8
ATOM 7985 N N . CYS A 1 15 ? 9.238 -7.123 -0.415 1.00 0.00 15 CYS A N 8
ATOM 7986 C CA . CYS A 1 15 ? 7.818 -7.192 -0.093 1.00 0.00 15 CYS A CA 8
ATOM 7987 C C . CYS A 1 15 ? 7.597 -7.880 1.252 1.00 0.00 15 CYS A C 8
ATOM 7988 O O . CYS A 1 15 ? 7.782 -9.089 1.396 1.00 0.00 15 CYS A O 8
ATOM 7995 N N . PRO A 1 16 ? 7.193 -7.093 2.260 1.00 0.00 16 PRO A N 8
ATOM 7996 C CA . PRO A 1 16 ? 6.938 -7.605 3.610 1.00 0.00 16 PRO A CA 8
ATOM 7997 C C . PRO A 1 16 ? 5.696 -8.487 3.670 1.00 0.00 16 PRO A C 8
ATOM 7998 O O . PRO A 1 16 ? 5.426 -9.125 4.688 1.00 0.00 16 PRO A O 8
ATOM 8009 N N . ILE A 1 17 ? 4.945 -8.520 2.575 1.00 0.00 17 ILE A N 8
ATOM 8010 C CA . ILE A 1 17 ? 3.732 -9.326 2.504 1.00 0.00 17 ILE A CA 8
ATOM 8011 C C . ILE A 1 17 ? 4.057 -10.780 2.178 1.00 0.00 17 ILE A C 8
ATOM 8012 O O . ILE A 1 17 ? 3.892 -11.667 3.016 1.00 0.00 17 ILE A O 8
ATOM 8028 N N . CYS A 1 18 ? 4.522 -11.017 0.956 1.00 0.00 18 CYS A N 8
ATOM 8029 C CA . CYS A 1 18 ? 4.873 -12.363 0.519 1.00 0.00 18 CYS A CA 8
ATOM 8030 C C . CYS A 1 18 ? 6.274 -12.740 0.990 1.00 0.00 18 CYS A C 8
ATOM 8031 O O . CYS A 1 18 ? 6.636 -13.917 1.015 1.00 0.00 18 CYS A O 8
ATOM 8038 N N . LEU A 1 19 ? 7.058 -11.735 1.363 1.00 0.00 19 LEU A N 8
ATOM 8039 C CA . LEU A 1 19 ? 8.420 -11.960 1.835 1.00 0.00 19 LEU A CA 8
ATOM 8040 C C . LEU A 1 19 ? 9.281 -12.574 0.737 1.00 0.00 19 LEU A C 8
ATOM 8041 O O . LEU A 1 19 ? 9.816 -13.671 0.895 1.00 0.00 19 LEU A O 8
ATOM 8057 N N . GLU A 1 20 ? 9.413 -11.858 -0.376 1.00 0.00 20 GLU A N 8
ATOM 8058 C CA . GLU A 1 20 ? 10.211 -12.333 -1.499 1.00 0.00 20 GLU A CA 8
ATOM 8059 C C . GLU A 1 20 ? 10.813 -11.163 -2.272 1.00 0.00 20 GLU A C 8
ATOM 8060 O O . GLU A 1 20 ? 10.423 -10.010 -2.080 1.00 0.00 20 GLU A O 8
ATOM 8072 N N . LEU A 1 21 ? 11.767 -11.466 -3.145 1.00 0.00 21 LEU A N 8
ATOM 8073 C CA . LEU A 1 21 ? 12.425 -10.441 -3.948 1.00 0.00 21 LEU A CA 8
ATOM 8074 C C . LEU A 1 21 ? 11.408 -9.664 -4.778 1.00 0.00 21 LEU A C 8
ATOM 8075 O O . LEU A 1 21 ? 10.421 -10.225 -5.255 1.00 0.00 21 LEU A O 8
ATOM 8091 N N . LEU A 1 22 ? 11.656 -8.370 -4.948 1.00 0.00 22 LEU A N 8
ATOM 8092 C CA . LEU A 1 22 ? 10.764 -7.515 -5.723 1.00 0.00 22 LEU A CA 8
ATOM 8093 C C . LEU A 1 22 ? 11.130 -7.545 -7.204 1.00 0.00 22 LEU A C 8
ATOM 8094 O O . LEU A 1 22 ? 12.177 -7.036 -7.607 1.00 0.00 22 LEU A O 8
ATOM 8110 N N . THR A 1 23 ? 10.260 -8.144 -8.011 1.00 0.00 23 THR A N 8
ATOM 8111 C CA . THR A 1 23 ? 10.491 -8.240 -9.447 1.00 0.00 23 THR A CA 8
ATOM 8112 C C . THR A 1 23 ? 10.071 -6.960 -10.158 1.00 0.00 23 THR A C 8
ATOM 8113 O O . THR A 1 23 ? 10.872 -6.332 -10.849 1.00 0.00 23 THR A O 8
ATOM 8124 N N . GLU A 1 24 ? 8.810 -6.578 -9.984 1.00 0.00 24 GLU A N 8
ATOM 8125 C CA . GLU A 1 24 ? 8.284 -5.370 -10.610 1.00 0.00 24 GLU A CA 8
ATOM 8126 C C . GLU A 1 24 ? 7.201 -4.735 -9.743 1.00 0.00 24 GLU A C 8
ATOM 8127 O O . GLU A 1 24 ? 6.021 -4.717 -10.093 1.00 0.00 24 GLU A O 8
ATOM 8139 N N . PRO A 1 25 ? 7.610 -4.200 -8.583 1.00 0.00 25 PRO A N 8
ATOM 8140 C CA . PRO A 1 25 ? 6.692 -3.553 -7.642 1.00 0.00 25 PRO A CA 8
ATOM 8141 C C . PRO A 1 25 ? 6.152 -2.230 -8.174 1.00 0.00 25 PRO A C 8
ATOM 8142 O O . PRO A 1 25 ? 6.434 -1.845 -9.310 1.00 0.00 25 PRO A O 8
ATOM 8153 N N . LEU A 1 26 ? 5.376 -1.538 -7.348 1.00 0.00 26 LEU A N 8
ATOM 8154 C CA . LEU A 1 26 ? 4.797 -0.256 -7.736 1.00 0.00 26 LEU A CA 8
ATOM 8155 C C . LEU A 1 26 ? 5.227 0.849 -6.776 1.00 0.00 26 LEU A C 8
ATOM 8156 O O . LEU A 1 26 ? 6.054 0.628 -5.890 1.00 0.00 26 LEU A O 8
ATOM 8172 N N . SER A 1 27 ? 4.659 2.037 -6.956 1.00 0.00 27 SER A N 8
ATOM 8173 C CA . SER A 1 27 ? 4.985 3.177 -6.107 1.00 0.00 27 SER A CA 8
ATOM 8174 C C . SER A 1 27 ? 3.726 3.756 -5.469 1.00 0.00 27 SER A C 8
ATOM 8175 O O . SER A 1 27 ? 2.972 4.490 -6.111 1.00 0.00 27 SER A O 8
ATOM 8183 N N . LEU A 1 28 ? 3.504 3.422 -4.203 1.00 0.00 28 LEU A N 8
ATOM 8184 C CA . LEU A 1 28 ? 2.337 3.909 -3.476 1.00 0.00 28 LEU A CA 8
ATOM 8185 C C . LEU A 1 28 ? 2.479 5.391 -3.147 1.00 0.00 28 LEU A C 8
ATOM 8186 O O . LEU A 1 28 ? 3.465 6.028 -3.518 1.00 0.00 28 LEU A O 8
ATOM 8202 N N . ASP A 1 29 ? 1.489 5.934 -2.448 1.00 0.00 29 ASP A N 8
ATOM 8203 C CA . ASP A 1 29 ? 1.505 7.341 -2.065 1.00 0.00 29 ASP A CA 8
ATOM 8204 C C . ASP A 1 29 ? 1.673 7.493 -0.556 1.00 0.00 29 ASP A C 8
ATOM 8205 O O . ASP A 1 29 ? 1.237 8.483 0.031 1.00 0.00 29 ASP A O 8
ATOM 8214 N N . CYS A 1 30 ? 2.306 6.504 0.065 1.00 0.00 30 CYS A N 8
ATOM 8215 C CA . CYS A 1 30 ? 2.531 6.525 1.506 1.00 0.00 30 CYS A CA 8
ATOM 8216 C C . CYS A 1 30 ? 4.022 6.484 1.824 1.00 0.00 30 CYS A C 8
ATOM 8217 O O . CYS A 1 30 ? 4.474 7.066 2.810 1.00 0.00 30 CYS A O 8
ATOM 8224 N N . GLY A 1 31 ? 4.783 5.792 0.981 1.00 0.00 31 GLY A N 8
ATOM 8225 C CA . GLY A 1 31 ? 6.216 5.688 1.190 1.00 0.00 31 GLY A CA 8
ATOM 8226 C C . GLY A 1 31 ? 6.687 4.250 1.274 1.00 0.00 31 GLY A C 8
ATOM 8227 O O . GLY A 1 31 ? 7.517 3.910 2.118 1.00 0.00 31 GLY A O 8
ATOM 8231 N N . HIS A 1 32 ? 6.154 3.402 0.400 1.00 0.00 32 HIS A N 8
ATOM 8232 C CA . HIS A 1 32 ? 6.524 1.991 0.380 1.00 0.00 32 HIS A CA 8
ATOM 8233 C C . HIS A 1 32 ? 6.455 1.431 -1.037 1.00 0.00 32 HIS A C 8
ATOM 8234 O O . HIS A 1 32 ? 6.092 2.138 -1.977 1.00 0.00 32 HIS A O 8
ATOM 8248 N N . SER A 1 33 ? 6.805 0.157 -1.183 1.00 0.00 33 SER A N 8
ATOM 8249 C CA . SER A 1 33 ? 6.787 -0.496 -2.486 1.00 0.00 33 SER A CA 8
ATOM 8250 C C . SER A 1 33 ? 6.546 -1.996 -2.339 1.00 0.00 33 SER A C 8
ATOM 8251 O O . SER A 1 33 ? 7.305 -2.695 -1.667 1.00 0.00 33 SER A O 8
ATOM 8259 N N . LEU A 1 34 ? 5.484 -2.483 -2.971 1.00 0.00 34 LEU A N 8
ATOM 8260 C CA . LEU A 1 34 ? 5.141 -3.899 -2.912 1.00 0.00 34 LEU A CA 8
ATOM 8261 C C . LEU A 1 34 ? 4.922 -4.466 -4.311 1.00 0.00 34 LEU A C 8
ATOM 8262 O O . LEU A 1 34 ? 4.903 -3.727 -5.296 1.00 0.00 34 LEU A O 8
ATOM 8278 N N . CYS A 1 35 ? 4.754 -5.781 -4.391 1.00 0.00 35 CYS A N 8
ATOM 8279 C CA . CYS A 1 35 ? 4.534 -6.448 -5.669 1.00 0.00 35 CYS A CA 8
ATOM 8280 C C . CYS A 1 35 ? 3.235 -5.972 -6.314 1.00 0.00 35 CYS A C 8
ATOM 8281 O O . CYS A 1 35 ? 2.614 -5.015 -5.851 1.00 0.00 35 CYS A O 8
ATOM 8288 N N . ARG A 1 36 ? 2.830 -6.648 -7.384 1.00 0.00 36 ARG A N 8
ATOM 8289 C CA . ARG A 1 36 ? 1.607 -6.294 -8.093 1.00 0.00 36 ARG A CA 8
ATOM 8290 C C . ARG A 1 36 ? 0.467 -7.236 -7.714 1.00 0.00 36 ARG A C 8
ATOM 8291 O O . ARG A 1 36 ? -0.706 -6.875 -7.807 1.00 0.00 36 ARG A O 8
ATOM 8312 N N . ALA A 1 37 ? 0.821 -8.443 -7.287 1.00 0.00 37 ALA A N 8
ATOM 8313 C CA . ALA A 1 37 ? -0.171 -9.435 -6.893 1.00 0.00 37 ALA A CA 8
ATOM 8314 C C . ALA A 1 37 ? -0.573 -9.259 -5.432 1.00 0.00 37 ALA A C 8
ATOM 8315 O O . ALA A 1 37 ? -1.740 -9.424 -5.074 1.00 0.00 37 ALA A O 8
ATOM 8322 N N . CYS A 1 38 ? 0.401 -8.925 -4.592 1.00 0.00 38 CYS A N 8
ATOM 8323 C CA . CYS A 1 38 ? 0.149 -8.727 -3.170 1.00 0.00 38 CYS A CA 8
ATOM 8324 C C . CYS A 1 38 ? -0.742 -7.510 -2.938 1.00 0.00 38 CYS A C 8
ATOM 8325 O O . CYS A 1 38 ? -1.450 -7.429 -1.934 1.00 0.00 38 CYS A O 8
ATOM 8332 N N . ILE A 1 39 ? -0.702 -6.568 -3.874 1.00 0.00 39 ILE A N 8
ATOM 8333 C CA . ILE A 1 39 ? -1.506 -5.357 -3.773 1.00 0.00 39 ILE A CA 8
ATOM 8334 C C . ILE A 1 39 ? -2.874 -5.550 -4.419 1.00 0.00 39 ILE A C 8
ATOM 8335 O O . ILE A 1 39 ? -3.901 -5.541 -3.740 1.00 0.00 39 ILE A O 8
ATOM 8351 N N . THR A 1 40 ? -2.880 -5.726 -5.737 1.00 0.00 40 THR A N 8
ATOM 8352 C CA . THR A 1 40 ? -4.121 -5.922 -6.476 1.00 0.00 40 THR A CA 8
ATOM 8353 C C . THR A 1 40 ? -4.780 -7.245 -6.103 1.00 0.00 40 THR A C 8
ATOM 8354 O O . THR A 1 40 ? -4.105 -8.197 -5.710 1.00 0.00 40 THR A O 8
ATOM 8365 N N . VAL A 1 41 ? -6.102 -7.300 -6.229 1.00 0.00 41 VAL A N 8
ATOM 8366 C CA . VAL A 1 41 ? -6.851 -8.508 -5.907 1.00 0.00 41 VAL A CA 8
ATOM 8367 C C . VAL A 1 41 ? -7.755 -8.919 -7.064 1.00 0.00 41 VAL A C 8
ATOM 8368 O O . VAL A 1 41 ? -8.283 -8.072 -7.784 1.00 0.00 41 VAL A O 8
ATOM 8381 N N . SER A 1 42 ? -7.928 -10.226 -7.238 1.00 0.00 42 SER A N 8
ATOM 8382 C CA . SER A 1 42 ? -8.765 -10.750 -8.310 1.00 0.00 42 SER A CA 8
ATOM 8383 C C . SER A 1 42 ? -9.915 -11.578 -7.746 1.00 0.00 42 SER A C 8
ATOM 8384 O O . SER A 1 42 ? -9.754 -12.760 -7.445 1.00 0.00 42 SER A O 8
ATOM 8392 N N . ASN A 1 43 ? -11.077 -10.948 -7.605 1.00 0.00 43 ASN A N 8
ATOM 8393 C CA . ASN A 1 43 ? -12.255 -11.625 -7.077 1.00 0.00 43 ASN A CA 8
ATOM 8394 C C . ASN A 1 43 ? -13.521 -10.826 -7.373 1.00 0.00 43 ASN A C 8
ATOM 8395 O O . ASN A 1 43 ? -13.463 -9.624 -7.631 1.00 0.00 43 ASN A O 8
ATOM 8406 N N . LYS A 1 44 ? -14.663 -11.503 -7.334 1.00 0.00 44 LYS A N 8
ATOM 8407 C CA . LYS A 1 44 ? -15.944 -10.858 -7.596 1.00 0.00 44 LYS A CA 8
ATOM 8408 C C . LYS A 1 44 ? -16.241 -9.791 -6.547 1.00 0.00 44 LYS A C 8
ATOM 8409 O O . LYS A 1 44 ? -15.433 -9.547 -5.652 1.00 0.00 44 LYS A O 8
ATOM 8428 N N . GLU A 1 45 ? -17.406 -9.161 -6.663 1.00 0.00 45 GLU A N 8
ATOM 8429 C CA . GLU A 1 45 ? -17.808 -8.121 -5.723 1.00 0.00 45 GLU A CA 8
ATOM 8430 C C . GLU A 1 45 ? -19.107 -8.499 -5.017 1.00 0.00 45 GLU A C 8
ATOM 8431 O O . GLU A 1 45 ? -19.920 -7.636 -4.686 1.00 0.00 45 GLU A O 8
ATOM 8443 N N . ALA A 1 46 ? -19.295 -9.795 -4.791 1.00 0.00 46 ALA A N 8
ATOM 8444 C CA . ALA A 1 46 ? -20.493 -10.287 -4.123 1.00 0.00 46 ALA A CA 8
ATOM 8445 C C . ALA A 1 46 ? -20.165 -10.835 -2.738 1.00 0.00 46 ALA A C 8
ATOM 8446 O O . ALA A 1 46 ? -20.803 -11.775 -2.263 1.00 0.00 46 ALA A O 8
ATOM 8453 N N . VAL A 1 47 ? -19.164 -10.242 -2.095 1.00 0.00 47 VAL A N 8
ATOM 8454 C CA . VAL A 1 47 ? -18.750 -10.670 -0.764 1.00 0.00 47 VAL A CA 8
ATOM 8455 C C . VAL A 1 47 ? -18.446 -9.473 0.129 1.00 0.00 47 VAL A C 8
ATOM 8456 O O . VAL A 1 47 ? -17.558 -8.672 -0.167 1.00 0.00 47 VAL A O 8
ATOM 8469 N N . THR A 1 48 ? -19.188 -9.355 1.226 1.00 0.00 48 THR A N 8
ATOM 8470 C CA . THR A 1 48 ? -18.998 -8.255 2.163 1.00 0.00 48 THR A CA 8
ATOM 8471 C C . THR A 1 48 ? -17.551 -8.177 2.633 1.00 0.00 48 THR A C 8
ATOM 8472 O O . THR A 1 48 ? -16.887 -9.200 2.803 1.00 0.00 48 THR A O 8
ATOM 8483 N N . SER A 1 49 ? -17.066 -6.957 2.843 1.00 0.00 49 SER A N 8
ATOM 8484 C CA . SER A 1 49 ? -15.695 -6.745 3.291 1.00 0.00 49 SER A CA 8
ATOM 8485 C C . SER A 1 49 ? -15.599 -5.510 4.182 1.00 0.00 49 SER A C 8
ATOM 8486 O O . SER A 1 49 ? -16.597 -4.836 4.436 1.00 0.00 49 SER A O 8
ATOM 8494 N N . MET A 1 50 ? -14.391 -5.220 4.652 1.00 0.00 50 MET A N 8
ATOM 8495 C CA . MET A 1 50 ? -14.163 -4.066 5.514 1.00 0.00 50 MET A CA 8
ATOM 8496 C C . MET A 1 50 ? -13.086 -3.156 4.931 1.00 0.00 50 MET A C 8
ATOM 8497 O O . MET A 1 50 ? -11.944 -3.159 5.387 1.00 0.00 50 MET A O 8
ATOM 8511 N N . GLY A 1 51 ? -13.459 -2.378 3.919 1.00 0.00 51 GLY A N 8
ATOM 8512 C CA . GLY A 1 51 ? -12.513 -1.475 3.290 1.00 0.00 51 GLY A CA 8
ATOM 8513 C C . GLY A 1 51 ? -12.975 -1.011 1.923 1.00 0.00 51 GLY A C 8
ATOM 8514 O O . GLY A 1 51 ? -13.384 0.137 1.755 1.00 0.00 51 GLY A O 8
ATOM 8518 N N . GLY A 1 52 ? -12.909 -1.906 0.942 1.00 0.00 52 GLY A N 8
ATOM 8519 C CA . GLY A 1 52 ? -13.326 -1.563 -0.405 1.00 0.00 52 GLY A CA 8
ATOM 8520 C C . GLY A 1 52 ? -12.153 -1.251 -1.313 1.00 0.00 52 GLY A C 8
ATOM 8521 O O . GLY A 1 52 ? -12.225 -1.452 -2.526 1.00 0.00 52 GLY A O 8
ATOM 8525 N N . LYS A 1 53 ? -11.068 -0.757 -0.726 1.00 0.00 53 LYS A N 8
ATOM 8526 C CA . LYS A 1 53 ? -9.873 -0.416 -1.490 1.00 0.00 53 LYS A CA 8
ATOM 8527 C C . LYS A 1 53 ? -8.622 -0.980 -0.824 1.00 0.00 53 LYS A C 8
ATOM 8528 O O . LYS A 1 53 ? -8.648 -1.359 0.347 1.00 0.00 53 LYS A O 8
ATOM 8547 N N . SER A 1 54 ? -7.529 -1.033 -1.577 1.00 0.00 54 SER A N 8
ATOM 8548 C CA . SER A 1 54 ? -6.268 -1.553 -1.060 1.00 0.00 54 SER A CA 8
ATOM 8549 C C . SER A 1 54 ? -5.429 -0.435 -0.449 1.00 0.00 54 SER A C 8
ATOM 8550 O O . SER A 1 54 ? -5.321 0.654 -1.013 1.00 0.00 54 SER A O 8
ATOM 8558 N N . SER A 1 55 ? -4.835 -0.714 0.707 1.00 0.00 55 SER A N 8
ATOM 8559 C CA . SER A 1 55 ? -4.007 0.268 1.397 1.00 0.00 55 SER A CA 8
ATOM 8560 C C . SER A 1 55 ? -2.783 -0.395 2.022 1.00 0.00 55 SER A C 8
ATOM 8561 O O . SER A 1 55 ? -2.847 -1.537 2.479 1.00 0.00 55 SER A O 8
ATOM 8569 N N . CYS A 1 56 ? -1.669 0.329 2.037 1.00 0.00 56 CYS A N 8
ATOM 8570 C CA . CYS A 1 56 ? -0.429 -0.188 2.604 1.00 0.00 56 CYS A CA 8
ATOM 8571 C C . CYS A 1 56 ? -0.663 -0.744 4.006 1.00 0.00 56 CYS A C 8
ATOM 8572 O O . CYS A 1 56 ? -0.893 -0.006 4.963 1.00 0.00 56 CYS A O 8
ATOM 8579 N N . PRO A 1 57 ? -0.601 -2.079 4.130 1.00 0.00 57 PRO A N 8
ATOM 8580 C CA . PRO A 1 57 ? -0.802 -2.765 5.410 1.00 0.00 57 PRO A CA 8
ATOM 8581 C C . PRO A 1 57 ? 0.346 -2.523 6.383 1.00 0.00 57 PRO A C 8
ATOM 8582 O O . PRO A 1 57 ? 0.238 -2.820 7.573 1.00 0.00 57 PRO A O 8
ATOM 8593 N N . VAL A 1 58 ? 1.447 -1.982 5.870 1.00 0.00 58 VAL A N 8
ATOM 8594 C CA . VAL A 1 58 ? 2.615 -1.700 6.695 1.00 0.00 58 VAL A CA 8
ATOM 8595 C C . VAL A 1 58 ? 2.376 -0.489 7.590 1.00 0.00 58 VAL A C 8
ATOM 8596 O O . VAL A 1 58 ? 2.244 -0.619 8.808 1.00 0.00 58 VAL A O 8
ATOM 8609 N N . CYS A 1 59 ? 2.321 0.690 6.980 1.00 0.00 59 CYS A N 8
ATOM 8610 C CA . CYS A 1 59 ? 2.097 1.926 7.720 1.00 0.00 59 CYS A CA 8
ATOM 8611 C C . CYS A 1 59 ? 0.606 2.166 7.939 1.00 0.00 59 CYS A C 8
ATOM 8612 O O . CYS A 1 59 ? 0.200 2.734 8.952 1.00 0.00 59 CYS A O 8
ATOM 8619 N N . GLY A 1 60 ? -0.205 1.730 6.980 1.00 0.00 60 GLY A N 8
ATOM 8620 C CA . GLY A 1 60 ? -1.642 1.907 7.087 1.00 0.00 60 GLY A CA 8
ATOM 8621 C C . GLY A 1 60 ? -2.107 3.232 6.518 1.00 0.00 60 GLY A C 8
ATOM 8622 O O . GLY A 1 60 ? -2.729 4.032 7.218 1.00 0.00 60 GLY A O 8
ATOM 8626 N N . ILE A 1 61 ? -1.803 3.467 5.245 1.00 0.00 61 ILE A N 8
ATOM 8627 C CA . ILE A 1 61 ? -2.194 4.705 4.583 1.00 0.00 61 ILE A CA 8
ATOM 8628 C C . ILE A 1 61 ? -2.691 4.438 3.166 1.00 0.00 61 ILE A C 8
ATOM 8629 O O . ILE A 1 61 ? -1.956 3.915 2.329 1.00 0.00 61 ILE A O 8
ATOM 8645 N N . SER A 1 62 ? -3.942 4.803 2.905 1.00 0.00 62 SER A N 8
ATOM 8646 C CA . SER A 1 62 ? -4.538 4.601 1.590 1.00 0.00 62 SER A CA 8
ATOM 8647 C C . SER A 1 62 ? -3.908 5.532 0.559 1.00 0.00 62 SER A C 8
ATOM 8648 O O . SER A 1 62 ? -3.380 6.590 0.902 1.00 0.00 62 SER A O 8
ATOM 8656 N N . TYR A 1 63 ? -3.967 5.131 -0.706 1.00 0.00 63 TYR A N 8
ATOM 8657 C CA . TYR A 1 63 ? -3.400 5.927 -1.788 1.00 0.00 63 TYR A CA 8
ATOM 8658 C C . TYR A 1 63 ? -4.282 5.862 -3.031 1.00 0.00 63 TYR A C 8
ATOM 8659 O O . TYR A 1 63 ? -4.796 4.801 -3.387 1.00 0.00 63 TYR A O 8
ATOM 8677 N N . SER A 1 64 ? -4.451 7.004 -3.689 1.00 0.00 64 SER A N 8
ATOM 8678 C CA . SER A 1 64 ? -5.272 7.079 -4.892 1.00 0.00 64 SER A CA 8
ATOM 8679 C C . SER A 1 64 ? -4.761 6.116 -5.960 1.00 0.00 64 SER A C 8
ATOM 8680 O O . SER A 1 64 ? -3.628 6.234 -6.427 1.00 0.00 64 SER A O 8
ATOM 8688 N N . PHE A 1 65 ? -5.605 5.164 -6.341 1.00 0.00 65 PHE A N 8
ATOM 8689 C CA . PHE A 1 65 ? -5.241 4.179 -7.353 1.00 0.00 65 PHE A CA 8
ATOM 8690 C C . PHE A 1 65 ? -6.064 4.373 -8.623 1.00 0.00 65 PHE A C 8
ATOM 8691 O O . PHE A 1 65 ? -6.286 3.429 -9.380 1.00 0.00 65 PHE A O 8
ATOM 8708 N N . GLU A 1 66 ? -6.513 5.604 -8.847 1.00 0.00 66 GLU A N 8
ATOM 8709 C CA . GLU A 1 66 ? -7.313 5.922 -10.024 1.00 0.00 66 GLU A CA 8
ATOM 8710 C C . GLU A 1 66 ? -6.600 6.942 -10.907 1.00 0.00 66 GLU A C 8
ATOM 8711 O O . GLU A 1 66 ? -6.709 6.903 -12.133 1.00 0.00 66 GLU A O 8
ATOM 8723 N N . HIS A 1 67 ? -5.872 7.857 -10.274 1.00 0.00 67 HIS A N 8
ATOM 8724 C CA . HIS A 1 67 ? -5.141 8.889 -11.001 1.00 0.00 67 HIS A CA 8
ATOM 8725 C C . HIS A 1 67 ? -3.639 8.756 -10.769 1.00 0.00 67 HIS A C 8
ATOM 8726 O O . HIS A 1 67 ? -2.910 9.749 -10.769 1.00 0.00 67 HIS A O 8
ATOM 8740 N N . LEU A 1 68 ? -3.182 7.525 -10.569 1.00 0.00 68 LEU A N 8
ATOM 8741 C CA . LEU A 1 68 ? -1.766 7.262 -10.334 1.00 0.00 68 LEU A CA 8
ATOM 8742 C C . LEU A 1 68 ? -1.101 6.703 -11.588 1.00 0.00 68 LEU A C 8
ATOM 8743 O O . LEU A 1 68 ? -0.209 7.328 -12.160 1.00 0.00 68 LEU A O 8
ATOM 8759 N N . GLN A 1 69 ? -1.544 5.522 -12.010 1.00 0.00 69 GLN A N 8
ATOM 8760 C CA . GLN A 1 69 ? -0.992 4.880 -13.197 1.00 0.00 69 GLN A CA 8
ATOM 8761 C C . GLN A 1 69 ? -2.039 4.787 -14.302 1.00 0.00 69 GLN A C 8
ATOM 8762 O O . GLN A 1 69 ? -1.721 4.918 -15.484 1.00 0.00 69 GLN A O 8
ATOM 8776 N N . ALA A 1 70 ? -3.288 4.561 -13.909 1.00 0.00 70 ALA A N 8
ATOM 8777 C CA . ALA A 1 70 ? -4.382 4.452 -14.867 1.00 0.00 70 ALA A CA 8
ATOM 8778 C C . ALA A 1 70 ? -4.188 3.252 -15.787 1.00 0.00 70 ALA A C 8
ATOM 8779 O O . ALA A 1 70 ? -4.687 3.234 -16.912 1.00 0.00 70 ALA A O 8
ATOM 8786 N N . ASN A 1 71 ? -3.460 2.251 -15.303 1.00 0.00 71 ASN A N 8
ATOM 8787 C CA . ASN A 1 71 ? -3.200 1.047 -16.083 1.00 0.00 71 ASN A CA 8
ATOM 8788 C C . ASN A 1 71 ? -4.404 0.111 -16.057 1.00 0.00 71 ASN A C 8
ATOM 8789 O O . ASN A 1 71 ? -4.321 -1.009 -15.552 1.00 0.00 71 ASN A O 8
ATOM 8800 N N . GLN A 1 72 ? -5.522 0.577 -16.604 1.00 0.00 72 GLN A N 8
ATOM 8801 C CA . GLN A 1 72 ? -6.743 -0.219 -16.643 1.00 0.00 72 GLN A CA 8
ATOM 8802 C C . GLN A 1 72 ? -6.723 -1.189 -17.820 1.00 0.00 72 GLN A C 8
ATOM 8803 O O . GLN A 1 72 ? -6.936 -2.390 -17.651 1.00 0.00 72 GLN A O 8
ATOM 8817 N N . HIS A 1 73 ? -6.467 -0.660 -19.012 1.00 0.00 73 HIS A N 8
ATOM 8818 C CA . HIS A 1 73 ? -6.419 -1.479 -20.218 1.00 0.00 73 HIS A CA 8
ATOM 8819 C C . HIS A 1 73 ? -4.984 -1.877 -20.548 1.00 0.00 73 HIS A C 8
ATOM 8820 O O . HIS A 1 73 ? -4.099 -1.025 -20.644 1.00 0.00 73 HIS A O 8
ATOM 8834 N N . LEU A 1 74 ? -4.759 -3.175 -20.720 1.00 0.00 74 LEU A N 8
ATOM 8835 C CA . LEU A 1 74 ? -3.430 -3.686 -21.039 1.00 0.00 74 LEU A CA 8
ATOM 8836 C C . LEU A 1 74 ? -3.435 -4.416 -22.378 1.00 0.00 74 LEU A C 8
ATOM 8837 O O . LEU A 1 74 ? -2.490 -4.308 -23.158 1.00 0.00 74 LEU A O 8
ATOM 8853 N N . ALA A 1 75 ? -4.506 -5.159 -22.637 1.00 0.00 75 ALA A N 8
ATOM 8854 C CA . ALA A 1 75 ? -4.636 -5.904 -23.883 1.00 0.00 75 ALA A CA 8
ATOM 8855 C C . ALA A 1 75 ? -4.697 -4.963 -25.082 1.00 0.00 75 ALA A C 8
ATOM 8856 O O . ALA A 1 75 ? -4.727 -3.743 -24.924 1.00 0.00 75 ALA A O 8
ATOM 8863 N N . ASN A 1 76 ? -4.715 -5.538 -26.280 1.00 0.00 76 ASN A N 8
ATOM 8864 C CA . ASN A 1 76 ? -4.772 -4.750 -27.505 1.00 0.00 76 ASN A CA 8
ATOM 8865 C C . ASN A 1 76 ? -5.695 -5.403 -28.530 1.00 0.00 76 ASN A C 8
ATOM 8866 O O . ASN A 1 76 ? -5.683 -6.622 -28.702 1.00 0.00 76 ASN A O 8
ATOM 8877 N N . ILE A 1 77 ? -6.492 -4.583 -29.206 1.00 0.00 77 ILE A N 8
ATOM 8878 C CA . ILE A 1 77 ? -7.420 -5.081 -30.214 1.00 0.00 77 ILE A CA 8
ATOM 8879 C C . ILE A 1 77 ? -6.948 -4.724 -31.620 1.00 0.00 77 ILE A C 8
ATOM 8880 O O . ILE A 1 77 ? -7.307 -3.677 -32.160 1.00 0.00 77 ILE A O 8
ATOM 8896 N N . VAL A 1 78 ? -6.142 -5.602 -32.208 1.00 0.00 78 VAL A N 8
ATOM 8897 C CA . VAL A 1 78 ? -5.623 -5.381 -33.553 1.00 0.00 78 VAL A CA 8
ATOM 8898 C C . VAL A 1 78 ? -6.098 -6.468 -34.510 1.00 0.00 78 VAL A C 8
ATOM 8899 O O . VAL A 1 78 ? -6.242 -7.628 -34.126 1.00 0.00 78 VAL A O 8
ATOM 8912 N N . GLU A 1 79 ? -6.339 -6.084 -35.760 1.00 0.00 79 GLU A N 8
ATOM 8913 C CA . GLU A 1 79 ? -6.798 -7.027 -36.773 1.00 0.00 79 GLU A CA 8
ATOM 8914 C C . GLU A 1 79 ? -5.702 -8.032 -37.118 1.00 0.00 79 GLU A C 8
ATOM 8915 O O . GLU A 1 79 ? -5.963 -9.226 -37.262 1.00 0.00 79 GLU A O 8
ATOM 8929 N N . GLY A 1 1 ? 33.918 -9.900 27.784 1.00 0.00 1 GLY A N 9
AT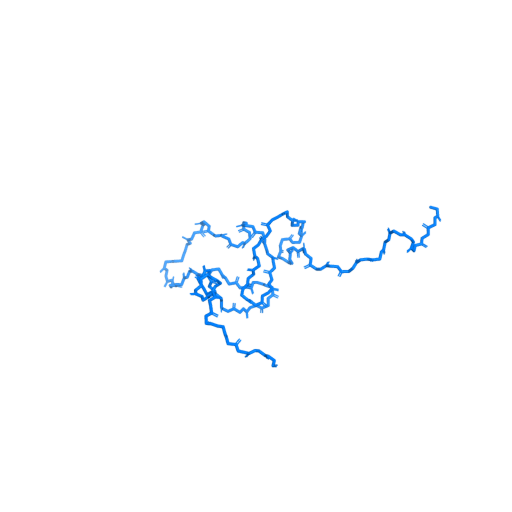OM 8930 C CA . GLY A 1 1 ? 32.864 -10.491 26.981 1.00 0.00 1 GLY A CA 9
ATOM 8931 C C . GLY A 1 1 ? 33.206 -10.518 25.504 1.00 0.00 1 GLY A C 9
ATOM 8932 O O . GLY A 1 1 ? 34.197 -11.127 25.101 1.00 0.00 1 GLY A O 9
ATOM 8936 N N . SER A 1 2 ? 32.383 -9.858 24.695 1.00 0.00 2 SER A N 9
ATOM 8937 C CA . SER A 1 2 ? 32.601 -9.814 23.254 1.00 0.00 2 SER A CA 9
ATOM 8938 C C . SER A 1 2 ? 32.292 -8.426 22.701 1.00 0.00 2 SER A C 9
ATOM 8939 O O . SER A 1 2 ? 31.388 -7.742 23.180 1.00 0.00 2 SER A O 9
ATOM 8947 N N . SER A 1 3 ? 33.050 -8.017 21.689 1.00 0.00 3 SER A N 9
ATOM 8948 C CA . SER A 1 3 ? 32.861 -6.709 21.071 1.00 0.00 3 SER A CA 9
ATOM 8949 C C . SER A 1 3 ? 32.852 -6.823 19.550 1.00 0.00 3 SER A C 9
ATOM 8950 O O . SER A 1 3 ? 33.809 -7.307 18.947 1.00 0.00 3 SER A O 9
ATOM 8958 N N . GLY A 1 4 ? 31.763 -6.373 18.935 1.00 0.00 4 GLY A N 9
ATOM 8959 C CA . GLY A 1 4 ? 31.648 -6.433 17.490 1.00 0.00 4 GLY A CA 9
ATOM 8960 C C . GLY A 1 4 ? 30.207 -6.491 17.025 1.00 0.00 4 GLY A C 9
ATOM 8961 O O . GLY A 1 4 ? 29.504 -7.469 17.278 1.00 0.00 4 GLY A O 9
ATOM 8965 N N . SER A 1 5 ? 29.764 -5.439 16.343 1.00 0.00 5 SER A N 9
ATOM 8966 C CA . SER A 1 5 ? 28.394 -5.372 15.846 1.00 0.00 5 SER A CA 9
ATOM 8967 C C . SER A 1 5 ? 28.342 -5.682 14.353 1.00 0.00 5 SER A C 9
ATOM 8968 O O . SER A 1 5 ? 29.165 -5.195 13.578 1.00 0.00 5 SER A O 9
ATOM 8976 N N . SER A 1 6 ? 27.369 -6.497 13.958 1.00 0.00 6 SER A N 9
ATOM 8977 C CA . SER A 1 6 ? 27.211 -6.877 12.559 1.00 0.00 6 SER A CA 9
ATOM 8978 C C . SER A 1 6 ? 27.030 -5.644 11.679 1.00 0.00 6 SER A C 9
ATOM 8979 O O . SER A 1 6 ? 25.998 -4.976 11.731 1.00 0.00 6 SER A O 9
ATOM 8987 N N . GLY A 1 7 ? 28.043 -5.348 10.869 1.00 0.00 7 GLY A N 9
ATOM 8988 C CA . GLY A 1 7 ? 27.977 -4.197 9.989 1.00 0.00 7 GLY A CA 9
ATOM 8989 C C . GLY A 1 7 ? 27.516 -4.561 8.591 1.00 0.00 7 GLY A C 9
ATOM 8990 O O . GLY A 1 7 ? 28.137 -5.385 7.921 1.00 0.00 7 GLY A O 9
ATOM 8994 N N . ASN A 1 8 ? 26.423 -3.947 8.151 1.00 0.00 8 ASN A N 9
ATOM 8995 C CA . ASN A 1 8 ? 25.878 -4.213 6.825 1.00 0.00 8 ASN A CA 9
ATOM 8996 C C . ASN A 1 8 ? 24.944 -3.090 6.385 1.00 0.00 8 ASN A C 9
ATOM 8997 O O . ASN A 1 8 ? 24.150 -2.582 7.176 1.00 0.00 8 ASN A O 9
ATOM 9008 N N . VAL A 1 9 ? 25.046 -2.706 5.116 1.00 0.00 9 VAL A N 9
ATOM 9009 C CA . VAL A 1 9 ? 24.210 -1.644 4.569 1.00 0.00 9 VAL A CA 9
ATOM 9010 C C . VAL A 1 9 ? 23.685 -2.014 3.187 1.00 0.00 9 VAL A C 9
ATOM 9011 O O . VAL A 1 9 ? 24.458 -2.325 2.282 1.00 0.00 9 VAL A O 9
ATOM 9024 N N . GLN A 1 10 ? 22.365 -1.979 3.032 1.00 0.00 10 GLN A N 9
ATOM 9025 C CA . GLN A 1 10 ? 21.737 -2.311 1.760 1.00 0.00 10 GLN A CA 9
ATOM 9026 C C . GLN A 1 10 ? 20.356 -1.673 1.652 1.00 0.00 10 GLN A C 9
ATOM 9027 O O . GLN A 1 10 ? 19.801 -1.200 2.643 1.00 0.00 10 GLN A O 9
ATOM 9041 N N . GLU A 1 11 ? 19.806 -1.664 0.441 1.00 0.00 11 GLU A N 9
ATOM 9042 C CA . GLU A 1 11 ? 18.490 -1.082 0.204 1.00 0.00 11 GLU A CA 9
ATOM 9043 C C . GLU A 1 11 ? 17.387 -2.015 0.696 1.00 0.00 11 GLU A C 9
ATOM 9044 O O . GLU A 1 11 ? 17.510 -3.236 0.611 1.00 0.00 11 GLU A O 9
ATOM 9056 N N . GLU A 1 12 ? 16.311 -1.429 1.211 1.00 0.00 12 GLU A N 9
ATOM 9057 C CA . GLU A 1 12 ? 15.187 -2.207 1.718 1.00 0.00 12 GLU A CA 9
ATOM 9058 C C . GLU A 1 12 ? 14.004 -2.146 0.755 1.00 0.00 12 GLU A C 9
ATOM 9059 O O . GLU A 1 12 ? 13.121 -1.300 0.892 1.00 0.00 12 GLU A O 9
ATOM 9071 N N . VAL A 1 13 ? 13.996 -3.049 -0.221 1.00 0.00 13 VAL A N 9
ATOM 9072 C CA . VAL A 1 13 ? 12.923 -3.098 -1.207 1.00 0.00 13 VAL A CA 9
ATOM 9073 C C . VAL A 1 13 ? 12.354 -4.508 -1.329 1.00 0.00 13 VAL A C 9
ATOM 9074 O O . VAL A 1 13 ? 12.103 -4.995 -2.432 1.00 0.00 13 VAL A O 9
ATOM 9087 N N . THR A 1 14 ? 12.152 -5.160 -0.189 1.00 0.00 14 THR A N 9
ATOM 9088 C CA . THR A 1 14 ? 11.614 -6.514 -0.168 1.00 0.00 14 THR A CA 9
ATOM 9089 C C . THR A 1 14 ? 10.206 -6.537 0.418 1.00 0.00 14 THR A C 9
ATOM 9090 O O . THR A 1 14 ? 9.992 -6.137 1.562 1.00 0.00 14 THR A O 9
ATOM 9101 N N . CYS A 1 15 ? 9.249 -7.009 -0.374 1.00 0.00 15 CYS A N 9
ATOM 9102 C CA . CYS A 1 15 ? 7.861 -7.085 0.065 1.00 0.00 15 CYS A CA 9
ATOM 9103 C C . CYS A 1 15 ? 7.755 -7.786 1.417 1.00 0.00 15 CYS A C 9
ATOM 9104 O O . CYS A 1 15 ? 7.950 -8.996 1.533 1.00 0.00 15 CYS A O 9
ATOM 9111 N N . PRO A 1 16 ? 7.440 -7.009 2.463 1.00 0.00 16 PRO A N 9
ATOM 9112 C CA . PRO A 1 16 ? 7.300 -7.534 3.825 1.00 0.00 16 PRO A CA 9
ATOM 9113 C C . PRO A 1 16 ? 6.067 -8.416 3.983 1.00 0.00 16 PRO A C 9
ATOM 9114 O O . PRO A 1 16 ? 5.884 -9.064 5.014 1.00 0.00 16 PRO A O 9
ATOM 9125 N N . ILE A 1 17 ? 5.224 -8.436 2.956 1.00 0.00 17 ILE A N 9
ATOM 9126 C CA . ILE A 1 17 ? 4.009 -9.241 2.981 1.00 0.00 17 ILE A CA 9
ATOM 9127 C C . ILE A 1 17 ? 4.298 -10.685 2.586 1.00 0.00 17 ILE A C 9
ATOM 9128 O O . ILE A 1 17 ? 4.215 -11.595 3.412 1.00 0.00 17 ILE A O 9
ATOM 9144 N N . CYS A 1 18 ? 4.639 -10.889 1.318 1.00 0.00 18 CYS A N 9
ATOM 9145 C CA . CYS A 1 18 ? 4.942 -12.223 0.813 1.00 0.00 18 CYS A CA 9
ATOM 9146 C C . CYS A 1 18 ? 6.373 -12.623 1.158 1.00 0.00 18 CYS A C 9
ATOM 9147 O O . CYS A 1 18 ? 6.728 -13.802 1.111 1.00 0.00 18 CYS A O 9
ATOM 9154 N N . LEU A 1 19 ? 7.190 -11.635 1.507 1.00 0.00 19 LEU A N 9
ATOM 9155 C CA . LEU A 1 19 ? 8.583 -11.884 1.861 1.00 0.00 19 LEU A CA 9
ATOM 9156 C C . LEU A 1 19 ? 9.345 -12.486 0.685 1.00 0.00 19 LEU A C 9
ATOM 9157 O O . LEU A 1 19 ? 9.845 -13.607 0.766 1.00 0.00 19 LEU A O 9
ATOM 9173 N N . GLU A 1 20 ? 9.432 -11.731 -0.406 1.00 0.00 20 GLU A N 9
ATOM 9174 C CA . GLU A 1 20 ? 10.135 -12.191 -1.598 1.00 0.00 20 GLU A CA 9
ATOM 9175 C C . GLU A 1 20 ? 10.795 -11.022 -2.325 1.00 0.00 20 GLU A C 9
ATOM 9176 O O . GLU A 1 20 ? 10.694 -9.872 -1.895 1.00 0.00 20 GLU A O 9
ATOM 9188 N N . LEU A 1 21 ? 11.471 -11.325 -3.428 1.00 0.00 21 LEU A N 9
ATOM 9189 C CA . LEU A 1 21 ? 12.149 -10.301 -4.215 1.00 0.00 21 LEU A CA 9
ATOM 9190 C C . LEU A 1 21 ? 11.149 -9.502 -5.046 1.00 0.00 21 LEU A C 9
ATOM 9191 O O . LEU A 1 21 ? 10.082 -10.003 -5.404 1.00 0.00 21 LEU A O 9
ATOM 9207 N N . LEU A 1 22 ? 11.501 -8.258 -5.350 1.00 0.00 22 LEU A N 9
ATOM 9208 C CA . LEU A 1 22 ? 10.636 -7.390 -6.141 1.00 0.00 22 LEU A CA 9
ATOM 9209 C C . LEU A 1 22 ? 11.057 -7.391 -7.607 1.00 0.00 22 LEU A C 9
ATOM 9210 O O . LEU A 1 22 ? 12.181 -7.016 -7.943 1.00 0.00 22 LEU A O 9
ATOM 9226 N N . THR A 1 23 ? 10.146 -7.815 -8.479 1.00 0.00 23 THR A N 9
ATOM 9227 C CA . THR A 1 23 ? 10.422 -7.864 -9.909 1.00 0.00 23 THR A CA 9
ATOM 9228 C C . THR A 1 23 ? 9.889 -6.622 -10.615 1.00 0.00 23 THR A C 9
ATOM 9229 O O . THR A 1 23 ? 10.573 -6.031 -11.449 1.00 0.00 23 THR A O 9
ATOM 9240 N N . GLU A 1 24 ? 8.664 -6.233 -10.273 1.00 0.00 24 GLU A N 9
ATOM 9241 C CA . GLU A 1 24 ? 8.040 -5.061 -10.876 1.00 0.00 24 GLU A CA 9
ATOM 9242 C C . GLU A 1 24 ? 7.024 -4.436 -9.924 1.00 0.00 24 GLU A C 9
ATOM 9243 O O . GLU A 1 24 ? 5.816 -4.467 -10.159 1.00 0.00 24 GLU A O 9
ATOM 9255 N N . PRO A 1 25 ? 7.524 -3.855 -8.824 1.00 0.00 25 PRO A N 9
ATOM 9256 C CA . PRO A 1 25 ? 6.678 -3.212 -7.814 1.00 0.00 25 PRO A CA 9
ATOM 9257 C C . PRO A 1 25 ? 6.044 -1.923 -8.325 1.00 0.00 25 PRO A C 9
ATOM 9258 O O . PRO A 1 25 ? 6.125 -1.607 -9.513 1.00 0.00 25 PRO A O 9
ATOM 9269 N N . LEU A 1 26 ? 5.413 -1.181 -7.422 1.00 0.00 26 LEU A N 9
ATOM 9270 C CA . LEU A 1 26 ? 4.765 0.076 -7.782 1.00 0.00 26 LEU A CA 9
ATOM 9271 C C . LEU A 1 26 ? 4.891 1.096 -6.655 1.00 0.00 26 LEU A C 9
ATOM 9272 O O . LEU A 1 26 ? 4.336 0.911 -5.572 1.00 0.00 26 LEU A O 9
ATOM 9288 N N . SER A 1 27 ? 5.624 2.173 -6.918 1.00 0.00 27 SER A N 9
ATOM 9289 C CA . SER A 1 27 ? 5.824 3.223 -5.925 1.00 0.00 27 SER A CA 9
ATOM 9290 C C . SER A 1 27 ? 4.488 3.711 -5.374 1.00 0.00 27 SER A C 9
ATOM 9291 O O . SER A 1 27 ? 3.707 4.348 -6.081 1.00 0.00 27 SER A O 9
ATOM 9299 N N . LEU A 1 28 ? 4.233 3.409 -4.106 1.00 0.00 28 LEU A N 9
ATOM 9300 C CA . LEU A 1 28 ? 2.991 3.816 -3.457 1.00 0.00 28 LEU A CA 9
ATOM 9301 C C . LEU A 1 28 ? 3.016 5.304 -3.120 1.00 0.00 28 LEU A C 9
ATOM 9302 O O . LEU A 1 28 ? 3.969 6.010 -3.452 1.00 0.00 28 LEU A O 9
ATOM 9318 N N . ASP A 1 29 ? 1.964 5.773 -2.459 1.00 0.00 29 ASP A N 9
ATOM 9319 C CA . ASP A 1 29 ? 1.866 7.176 -2.074 1.00 0.00 29 ASP A CA 9
ATOM 9320 C C . ASP A 1 29 ? 2.458 7.401 -0.686 1.00 0.00 29 ASP A C 9
ATOM 9321 O O . ASP A 1 29 ? 2.918 8.498 -0.366 1.00 0.00 29 ASP A O 9
ATOM 9330 N N . CYS A 1 30 ? 2.443 6.357 0.135 1.00 0.00 30 CYS A N 9
ATOM 9331 C CA . CYS A 1 30 ? 2.977 6.440 1.489 1.00 0.00 30 CYS A CA 9
ATOM 9332 C C . CYS A 1 30 ? 4.502 6.406 1.475 1.00 0.00 30 CYS A C 9
ATOM 9333 O O . CYS A 1 30 ? 5.154 6.974 2.350 1.00 0.00 30 CYS A O 9
ATOM 9340 N N . GLY A 1 31 ? 5.065 5.735 0.475 1.00 0.00 31 GLY A N 9
ATOM 9341 C CA . GLY A 1 31 ? 6.509 5.639 0.365 1.00 0.00 31 GLY A CA 9
ATOM 9342 C C . GLY A 1 31 ? 7.015 4.229 0.594 1.00 0.00 31 GLY A C 9
ATOM 9343 O O . GLY A 1 31 ? 8.053 4.029 1.226 1.00 0.00 31 GLY A O 9
ATOM 9347 N N . HIS A 1 32 ? 6.281 3.247 0.080 1.00 0.00 32 HIS A N 9
ATOM 9348 C CA . HIS A 1 32 ? 6.661 1.847 0.233 1.00 0.00 32 HIS A CA 9
ATOM 9349 C C . HIS A 1 32 ? 6.713 1.148 -1.122 1.00 0.00 32 HIS A C 9
ATOM 9350 O O . HIS A 1 32 ? 6.225 1.673 -2.122 1.00 0.00 32 HIS A O 9
ATOM 9364 N N . SER A 1 33 ? 7.310 -0.040 -1.147 1.00 0.00 33 SER A N 9
ATOM 9365 C CA . SER A 1 33 ? 7.431 -0.809 -2.380 1.00 0.00 33 SER A CA 9
ATOM 9366 C C . SER A 1 33 ? 6.898 -2.226 -2.191 1.00 0.00 33 SER A C 9
ATOM 9367 O O . SER A 1 33 ? 7.511 -3.047 -1.507 1.00 0.00 33 SER A O 9
ATOM 9375 N N . LEU A 1 34 ? 5.751 -2.506 -2.800 1.00 0.00 34 LEU A N 9
ATOM 9376 C CA . LEU A 1 34 ? 5.133 -3.824 -2.700 1.00 0.00 34 LEU A CA 9
ATOM 9377 C C . LEU A 1 34 ? 4.921 -4.432 -4.083 1.00 0.00 34 LEU A C 9
ATOM 9378 O O . LEU A 1 34 ? 5.236 -3.814 -5.100 1.00 0.00 34 LEU A O 9
ATOM 9394 N N . CYS A 1 35 ? 4.382 -5.646 -4.113 1.00 0.00 35 CYS A N 9
ATOM 9395 C CA . CYS A 1 35 ? 4.125 -6.338 -5.370 1.00 0.00 35 CYS A CA 9
ATOM 9396 C C . CYS A 1 35 ? 2.758 -5.956 -5.932 1.00 0.00 35 CYS A C 9
ATOM 9397 O O . CYS A 1 35 ? 1.799 -5.766 -5.184 1.00 0.00 35 CYS A O 9
ATOM 9404 N N . ARG A 1 36 ? 2.678 -5.846 -7.254 1.00 0.00 36 ARG A N 9
ATOM 9405 C CA . ARG A 1 36 ? 1.431 -5.486 -7.916 1.00 0.00 36 ARG A CA 9
ATOM 9406 C C . ARG A 1 36 ? 0.317 -6.460 -7.544 1.00 0.00 36 ARG A C 9
ATOM 9407 O O . ARG A 1 36 ? -0.863 -6.109 -7.571 1.00 0.00 36 ARG A O 9
ATOM 9428 N N . ALA A 1 37 ? 0.700 -7.685 -7.199 1.00 0.00 37 ALA A N 9
ATOM 9429 C CA . ALA A 1 37 ? -0.266 -8.709 -6.820 1.00 0.00 37 ALA A CA 9
ATOM 9430 C C . ALA A 1 37 ? -0.633 -8.599 -5.344 1.00 0.00 37 ALA A C 9
ATOM 9431 O O . ALA A 1 37 ? -1.811 -8.574 -4.987 1.00 0.00 37 ALA A O 9
ATOM 9438 N N . CYS A 1 38 ? 0.383 -8.534 -4.490 1.00 0.00 38 CYS A N 9
ATOM 9439 C CA . CYS A 1 38 ? 0.168 -8.428 -3.052 1.00 0.00 38 CYS A CA 9
ATOM 9440 C C . CYS A 1 38 ? -0.763 -7.264 -2.726 1.00 0.00 38 CYS A C 9
ATOM 9441 O O . CYS A 1 38 ? -1.583 -7.350 -1.811 1.00 0.00 38 CYS A O 9
ATOM 9448 N N . ILE A 1 39 ? -0.630 -6.178 -3.480 1.00 0.00 39 ILE A N 9
ATOM 9449 C CA . ILE A 1 39 ? -1.460 -4.998 -3.271 1.00 0.00 39 ILE A CA 9
ATOM 9450 C C . ILE A 1 39 ? -2.897 -5.251 -3.717 1.00 0.00 39 ILE A C 9
ATOM 9451 O O . ILE A 1 39 ? -3.837 -4.661 -3.183 1.00 0.00 39 ILE A O 9
ATOM 9467 N N . THR A 1 40 ? -3.060 -6.134 -4.697 1.00 0.00 40 THR A N 9
ATOM 9468 C CA . THR A 1 40 ? -4.381 -6.466 -5.214 1.00 0.00 40 THR A CA 9
ATOM 9469 C C . THR A 1 40 ? -4.965 -7.676 -4.494 1.00 0.00 40 THR A C 9
ATOM 9470 O O . THR A 1 40 ? -4.231 -8.538 -4.012 1.00 0.00 40 THR A O 9
ATOM 9481 N N . VAL A 1 41 ? -6.291 -7.735 -4.426 1.00 0.00 41 VAL A N 9
ATOM 9482 C CA . VAL A 1 41 ? -6.974 -8.842 -3.766 1.00 0.00 41 VAL A CA 9
ATOM 9483 C C . VAL A 1 41 ? -8.265 -9.202 -4.493 1.00 0.00 41 VAL A C 9
ATOM 9484 O O . VAL A 1 41 ? -9.005 -8.325 -4.939 1.00 0.00 41 VAL A O 9
ATOM 9497 N N . SER A 1 42 ? -8.530 -10.500 -4.608 1.00 0.00 42 SER A N 9
ATOM 9498 C CA . SER A 1 42 ? -9.731 -10.978 -5.283 1.00 0.00 42 SER A CA 9
ATOM 9499 C C . SER A 1 42 ? -10.904 -11.061 -4.312 1.00 0.00 42 SER A C 9
ATOM 9500 O O . SER A 1 42 ? -11.127 -12.091 -3.678 1.00 0.00 42 SER A O 9
ATOM 9508 N N . ASN A 1 43 ? -11.651 -9.967 -4.202 1.00 0.00 43 ASN A N 9
ATOM 9509 C CA . ASN A 1 43 ? -12.802 -9.914 -3.308 1.00 0.00 43 ASN A CA 9
ATOM 9510 C C . ASN A 1 43 ? -14.101 -10.125 -4.080 1.00 0.00 43 ASN A C 9
ATOM 9511 O O . ASN A 1 43 ? -14.092 -10.287 -5.300 1.00 0.00 43 ASN A O 9
ATOM 9522 N N . LYS A 1 44 ? -15.218 -10.122 -3.360 1.00 0.00 44 LYS A N 9
ATOM 9523 C CA . LYS A 1 44 ? -16.526 -10.311 -3.976 1.00 0.00 44 LYS A CA 9
ATOM 9524 C C . LYS A 1 44 ? -16.948 -9.066 -4.750 1.00 0.00 44 LYS A C 9
ATOM 9525 O O . LYS A 1 44 ? -16.285 -8.031 -4.687 1.00 0.00 44 LYS A O 9
ATOM 9544 N N . GLU A 1 45 ? -18.055 -9.174 -5.478 1.00 0.00 45 GLU A N 9
ATOM 9545 C CA . GLU A 1 45 ? -18.565 -8.056 -6.263 1.00 0.00 45 GLU A CA 9
ATOM 9546 C C . GLU A 1 45 ? -20.007 -7.736 -5.881 1.00 0.00 45 GLU A C 9
ATOM 9547 O O . GLU A 1 45 ? -20.787 -7.259 -6.704 1.00 0.00 45 GLU A O 9
ATOM 9559 N N . ALA A 1 46 ? -20.353 -8.001 -4.625 1.00 0.00 46 ALA A N 9
ATOM 9560 C CA . ALA A 1 46 ? -21.700 -7.740 -4.133 1.00 0.00 46 ALA A CA 9
ATOM 9561 C C . ALA A 1 46 ? -21.667 -6.891 -2.867 1.00 0.00 46 ALA A C 9
ATOM 9562 O O . ALA A 1 46 ? -22.495 -7.060 -1.972 1.00 0.00 46 ALA A O 9
ATOM 9569 N N . VAL A 1 47 ? -20.703 -5.978 -2.798 1.00 0.00 47 VAL A N 9
ATOM 9570 C CA . VAL A 1 47 ? -20.562 -5.102 -1.641 1.00 0.00 47 VAL A CA 9
ATOM 9571 C C . VAL A 1 47 ? -20.118 -3.705 -2.060 1.00 0.00 47 VAL A C 9
ATOM 9572 O O . VAL A 1 47 ? -19.398 -3.539 -3.046 1.00 0.00 47 VAL A O 9
ATOM 9585 N N . THR A 1 48 ? -20.551 -2.700 -1.305 1.00 0.00 48 THR A N 9
ATOM 9586 C CA . THR A 1 48 ? -20.199 -1.317 -1.598 1.00 0.00 48 THR A CA 9
ATOM 9587 C C . THR A 1 48 ? -19.773 -0.578 -0.334 1.00 0.00 48 THR A C 9
ATOM 9588 O O . THR A 1 48 ? -18.813 0.192 -0.348 1.00 0.00 48 THR A O 9
ATOM 9599 N N . SER A 1 49 ? -20.493 -0.819 0.757 1.00 0.00 49 SER A N 9
ATOM 9600 C CA . SER A 1 49 ? -20.191 -0.173 2.029 1.00 0.00 49 SER A CA 9
ATOM 9601 C C . SER A 1 49 ? -18.811 -0.585 2.533 1.00 0.00 49 SER A C 9
ATOM 9602 O O . SER A 1 49 ? -17.877 0.215 2.540 1.00 0.00 49 SER A O 9
ATOM 9610 N N . MET A 1 50 ? -18.693 -1.840 2.955 1.00 0.00 50 MET A N 9
ATOM 9611 C CA . MET A 1 50 ? -17.427 -2.359 3.460 1.00 0.00 50 MET A CA 9
ATOM 9612 C C . MET A 1 50 ? -16.799 -3.326 2.462 1.00 0.00 50 MET A C 9
ATOM 9613 O O . MET A 1 50 ? -17.046 -4.531 2.510 1.00 0.00 50 MET A O 9
ATOM 9627 N N . GLY A 1 51 ? -15.986 -2.790 1.556 1.00 0.00 51 GLY A N 9
ATOM 9628 C CA . GLY A 1 51 ? -15.336 -3.620 0.559 1.00 0.00 51 GLY A CA 9
ATOM 9629 C C . GLY A 1 51 ? -15.224 -2.930 -0.786 1.00 0.00 51 GLY A C 9
ATOM 9630 O O . GLY A 1 51 ? -16.084 -2.132 -1.156 1.00 0.00 51 GLY A O 9
ATOM 9634 N N . GLY A 1 52 ? -14.158 -3.237 -1.519 1.00 0.00 52 GLY A N 9
ATOM 9635 C CA . GLY A 1 52 ? -13.954 -2.630 -2.822 1.00 0.00 52 GLY A CA 9
ATOM 9636 C C . GLY A 1 52 ? -12.789 -1.660 -2.834 1.00 0.00 52 GLY A C 9
ATOM 9637 O O . GLY A 1 52 ? -12.698 -0.798 -3.708 1.00 0.00 52 GLY A O 9
ATOM 9641 N N . LYS A 1 53 ? -11.896 -1.799 -1.860 1.00 0.00 53 LYS A N 9
ATOM 9642 C CA . LYS A 1 53 ? -10.731 -0.928 -1.761 1.00 0.00 53 LYS A CA 9
ATOM 9643 C C . LYS A 1 53 ? -9.571 -1.648 -1.080 1.00 0.00 53 LYS A C 9
ATOM 9644 O O . LYS A 1 53 ? -9.746 -2.722 -0.505 1.00 0.00 53 LYS A O 9
ATOM 9663 N N . SER A 1 54 ? -8.386 -1.048 -1.149 1.00 0.00 54 SER A N 9
ATOM 9664 C CA . SER A 1 54 ? -7.197 -1.633 -0.541 1.00 0.00 54 SER A CA 9
ATOM 9665 C C . SER A 1 54 ? -6.493 -0.621 0.359 1.00 0.00 54 SER A C 9
ATOM 9666 O O . SER A 1 54 ? -6.745 0.581 0.276 1.00 0.00 54 SER A O 9
ATOM 9674 N N . SER A 1 55 ? -5.609 -1.118 1.218 1.00 0.00 55 SER A N 9
ATOM 9675 C CA . SER A 1 55 ? -4.870 -0.259 2.136 1.00 0.00 55 SER A CA 9
ATOM 9676 C C . SER A 1 55 ? -3.501 -0.853 2.452 1.00 0.00 55 SER A C 9
ATOM 9677 O O . SER A 1 55 ? -3.377 -2.046 2.733 1.00 0.00 55 SER A O 9
ATOM 9685 N N . CYS A 1 56 ? -2.473 -0.012 2.405 1.00 0.00 56 CYS A N 9
ATOM 9686 C CA . CYS A 1 56 ? -1.111 -0.450 2.685 1.00 0.00 56 CYS A CA 9
ATOM 9687 C C . CYS A 1 56 ? -1.048 -1.219 4.002 1.00 0.00 56 CYS A C 9
ATOM 9688 O O . CYS A 1 56 ? -1.179 -0.653 5.087 1.00 0.00 56 CYS A O 9
ATOM 9695 N N . PRO A 1 57 ? -0.841 -2.541 3.906 1.00 0.00 57 PRO A N 9
ATOM 9696 C CA . PRO A 1 57 ? -0.754 -3.416 5.079 1.00 0.00 57 PRO A CA 9
ATOM 9697 C C . PRO A 1 57 ? 0.516 -3.177 5.887 1.00 0.00 57 PRO A C 9
ATOM 9698 O O . PRO A 1 57 ? 0.673 -3.707 6.987 1.00 0.00 57 PRO A O 9
ATOM 9709 N N . VAL A 1 58 ? 1.422 -2.376 5.335 1.00 0.00 58 VAL A N 9
ATOM 9710 C CA . VAL A 1 58 ? 2.679 -2.066 6.006 1.00 0.00 58 VAL A CA 9
ATOM 9711 C C . VAL A 1 58 ? 2.481 -1.001 7.079 1.00 0.00 58 VAL A C 9
ATOM 9712 O O . VAL A 1 58 ? 2.811 -1.212 8.246 1.00 0.00 58 VAL A O 9
ATOM 9725 N N . CYS A 1 59 ? 1.939 0.143 6.676 1.00 0.00 59 CYS A N 9
ATOM 9726 C CA . CYS A 1 59 ? 1.696 1.243 7.602 1.00 0.00 59 CYS A CA 9
ATOM 9727 C C . CYS A 1 59 ? 0.210 1.582 7.665 1.00 0.00 59 CYS A C 9
ATOM 9728 O O . CYS A 1 59 ? -0.335 1.835 8.739 1.00 0.00 59 CYS A O 9
ATOM 9735 N N . GLY A 1 60 ? -0.441 1.586 6.505 1.00 0.00 60 GLY A N 9
ATOM 9736 C CA . GLY A 1 60 ? -1.858 1.896 6.450 1.00 0.00 60 GLY A CA 9
ATOM 9737 C C . GLY A 1 60 ? -2.123 3.317 5.996 1.00 0.00 60 GLY A C 9
ATOM 9738 O O . GLY A 1 60 ? -2.320 4.212 6.819 1.00 0.00 60 GLY A O 9
ATOM 9742 N N . ILE A 1 61 ? -2.127 3.526 4.684 1.00 0.00 61 ILE A N 9
ATOM 9743 C CA . ILE A 1 61 ? -2.369 4.849 4.122 1.00 0.00 61 ILE A CA 9
ATOM 9744 C C . ILE A 1 61 ? -3.090 4.754 2.782 1.00 0.00 61 ILE A C 9
ATOM 9745 O O . ILE A 1 61 ? -2.495 4.379 1.771 1.00 0.00 61 ILE A O 9
ATOM 9761 N N . SER A 1 62 ? -4.374 5.097 2.781 1.00 0.00 62 SER A N 9
ATOM 9762 C CA . SER A 1 62 ? -5.177 5.049 1.565 1.00 0.00 62 SER A CA 9
ATOM 9763 C C . SER A 1 62 ? -4.497 5.814 0.433 1.00 0.00 62 SER A C 9
ATOM 9764 O O . SER A 1 62 ? -4.203 7.002 0.561 1.00 0.00 62 SER A O 9
ATOM 9772 N N . TYR A 1 63 ? -4.249 5.122 -0.674 1.00 0.00 63 TYR A N 9
ATOM 9773 C CA . TYR A 1 63 ? -3.601 5.734 -1.828 1.00 0.00 63 TYR A CA 9
ATOM 9774 C C . TYR A 1 63 ? -4.618 6.046 -2.922 1.00 0.00 63 TYR A C 9
ATOM 9775 O O . TYR A 1 63 ? -5.712 5.483 -2.946 1.00 0.00 63 TYR A O 9
ATOM 9793 N N . SER A 1 64 ? -4.247 6.946 -3.827 1.00 0.00 64 SER A N 9
ATOM 9794 C CA . SER A 1 64 ? -5.126 7.336 -4.922 1.00 0.00 64 SER A CA 9
ATOM 9795 C C . SER A 1 64 ? -4.994 6.369 -6.095 1.00 0.00 64 SER A C 9
ATOM 9796 O O . SER A 1 64 ? -5.945 6.153 -6.847 1.00 0.00 64 SER A O 9
ATOM 9804 N N . PHE A 1 65 ? -3.808 5.788 -6.245 1.00 0.00 65 PHE A N 9
ATOM 9805 C CA . PHE A 1 65 ? -3.550 4.844 -7.326 1.00 0.00 65 PHE A CA 9
ATOM 9806 C C . PHE A 1 65 ? -3.690 5.523 -8.685 1.00 0.00 65 PHE A C 9
ATOM 9807 O O . PHE A 1 65 ? -4.085 4.894 -9.667 1.00 0.00 65 PHE A O 9
ATOM 9824 N N . GLU A 1 66 ? -3.363 6.811 -8.734 1.00 0.00 66 GLU A N 9
ATOM 9825 C CA . GLU A 1 66 ? -3.453 7.575 -9.972 1.00 0.00 66 GLU A CA 9
ATOM 9826 C C . GLU A 1 66 ? -2.074 8.047 -10.423 1.00 0.00 66 GLU A C 9
ATOM 9827 O O . GLU A 1 66 ? -1.703 7.895 -11.587 1.00 0.00 66 GLU A O 9
ATOM 9839 N N . HIS A 1 67 ? -1.318 8.620 -9.492 1.00 0.00 67 HIS A N 9
ATOM 9840 C CA . HIS A 1 67 ? 0.021 9.114 -9.792 1.00 0.00 67 HIS A CA 9
ATOM 9841 C C . HIS A 1 67 ? 0.909 7.991 -10.319 1.00 0.00 67 HIS A C 9
ATOM 9842 O O . HIS A 1 67 ? 1.848 8.233 -11.080 1.00 0.00 67 HIS A O 9
ATOM 9856 N N . LEU A 1 68 ? 0.608 6.764 -9.910 1.00 0.00 68 LEU A N 9
ATOM 9857 C CA . LEU A 1 68 ? 1.379 5.603 -10.341 1.00 0.00 68 LEU A CA 9
ATOM 9858 C C . LEU A 1 68 ? 1.466 5.541 -11.863 1.00 0.00 68 LEU A C 9
ATOM 9859 O O . LEU A 1 68 ? 2.556 5.564 -12.432 1.00 0.00 68 LEU A O 9
ATOM 9875 N N . GLN A 1 69 ? 0.310 5.464 -12.514 1.00 0.00 69 GLN A N 9
ATOM 9876 C CA . GLN A 1 69 ? 0.256 5.401 -13.969 1.00 0.00 69 GLN A CA 9
ATOM 9877 C C . GLN A 1 69 ? -0.336 6.682 -14.549 1.00 0.00 69 GLN A C 9
ATOM 9878 O O . GLN A 1 69 ? -1.548 6.890 -14.508 1.00 0.00 69 GLN A O 9
ATOM 9892 N N . ALA A 1 70 ? 0.528 7.536 -15.087 1.00 0.00 70 ALA A N 9
ATOM 9893 C CA . ALA A 1 70 ? 0.091 8.796 -15.676 1.00 0.00 70 ALA A CA 9
ATOM 9894 C C . ALA A 1 70 ? 0.083 8.716 -17.199 1.00 0.00 70 ALA A C 9
ATOM 9895 O O . ALA A 1 70 ? 0.958 8.097 -17.802 1.00 0.00 70 ALA A O 9
ATOM 9902 N N . ASN A 1 71 ? -0.911 9.347 -17.815 1.00 0.00 71 ASN A N 9
ATOM 9903 C CA . ASN A 1 71 ? -1.033 9.346 -19.268 1.00 0.00 71 ASN A CA 9
ATOM 9904 C C . ASN A 1 71 ? -1.094 10.771 -19.810 1.00 0.00 71 ASN A C 9
ATOM 9905 O O . ASN A 1 71 ? -2.174 11.338 -19.973 1.00 0.00 71 ASN A O 9
ATOM 9916 N N . GLN A 1 72 ? 0.074 11.343 -20.086 1.00 0.00 72 GLN A N 9
ATOM 9917 C CA . GLN A 1 72 ? 0.153 12.702 -20.609 1.00 0.00 72 GLN A CA 9
ATOM 9918 C C . GLN A 1 72 ? 1.108 12.773 -21.796 1.00 0.00 72 GLN A C 9
ATOM 9919 O O . GLN A 1 72 ? 2.240 12.294 -21.725 1.00 0.00 72 GLN A O 9
ATOM 9933 N N . HIS A 1 73 ? 0.644 13.374 -22.888 1.00 0.00 73 HIS A N 9
ATOM 9934 C CA . HIS A 1 73 ? 1.457 13.508 -24.091 1.00 0.00 73 HIS A CA 9
ATOM 9935 C C . HIS A 1 73 ? 2.642 14.438 -23.845 1.00 0.00 73 HIS A C 9
ATOM 9936 O O . HIS A 1 73 ? 2.504 15.481 -23.206 1.00 0.00 73 HIS A O 9
ATOM 9950 N N . LEU A 1 74 ? 3.806 14.052 -24.355 1.00 0.00 74 LEU A N 9
ATOM 9951 C CA . LEU A 1 74 ? 5.016 14.850 -24.191 1.00 0.00 74 LEU A CA 9
ATOM 9952 C C . LEU A 1 74 ? 5.478 15.421 -25.528 1.00 0.00 74 LEU A C 9
ATOM 9953 O O . LEU A 1 74 ? 6.105 16.478 -25.579 1.00 0.00 74 LEU A O 9
ATOM 9969 N N . ALA A 1 75 ? 5.161 14.715 -26.608 1.00 0.00 75 ALA A N 9
ATOM 9970 C CA . ALA A 1 75 ? 5.540 15.153 -27.945 1.00 0.00 75 ALA A CA 9
ATOM 9971 C C . ALA A 1 75 ? 4.673 16.320 -28.406 1.00 0.00 75 ALA A C 9
ATOM 9972 O O . ALA A 1 75 ? 5.121 17.173 -29.172 1.00 0.00 75 ALA A O 9
ATOM 9979 N N . ASN A 1 76 ? 3.431 16.352 -27.935 1.00 0.00 76 ASN A N 9
ATOM 9980 C CA . ASN A 1 76 ? 2.501 17.414 -28.300 1.00 0.00 76 ASN A CA 9
ATOM 9981 C C . ASN A 1 76 ? 2.991 18.765 -27.787 1.00 0.00 76 ASN A C 9
ATOM 9982 O O . ASN A 1 76 ? 2.728 19.803 -28.395 1.00 0.00 76 ASN A O 9
ATOM 9993 N N . ILE A 1 77 ? 3.705 18.743 -26.667 1.00 0.00 77 ILE A N 9
ATOM 9994 C CA . ILE A 1 77 ? 4.233 19.966 -26.074 1.00 0.00 77 ILE A CA 9
ATOM 9995 C C . ILE A 1 77 ? 5.726 19.839 -25.791 1.00 0.00 77 ILE A C 9
ATOM 9996 O O . ILE A 1 77 ? 6.130 19.273 -24.775 1.00 0.00 77 ILE A O 9
ATOM 10012 N N . VAL A 1 78 ? 6.541 20.372 -26.695 1.00 0.00 78 VAL A N 9
ATOM 10013 C CA . VAL A 1 78 ? 7.990 20.321 -26.542 1.00 0.00 78 VAL A CA 9
ATOM 10014 C C . VAL A 1 78 ? 8.503 21.528 -25.763 1.00 0.00 78 VAL A C 9
ATOM 10015 O O . VAL A 1 78 ? 8.116 22.664 -26.036 1.00 0.00 78 VAL A O 9
ATOM 10028 N N . GLU A 1 79 ? 9.376 21.273 -24.794 1.00 0.00 79 GLU A N 9
ATOM 10029 C CA . GLU A 1 79 ? 9.941 22.339 -23.975 1.00 0.00 79 GLU A CA 9
ATOM 10030 C C . GLU A 1 79 ? 11.321 22.744 -24.486 1.00 0.00 79 GLU A C 9
ATOM 10031 O O . GLU A 1 79 ? 11.497 23.831 -25.035 1.00 0.00 79 GLU A O 9
ATOM 10045 N N . GLY A 1 1 ? 19.726 -8.572 29.597 1.00 0.00 1 GLY A N 10
ATOM 10046 C CA . GLY A 1 1 ? 20.701 -8.631 28.524 1.00 0.00 1 GLY A CA 10
ATOM 10047 C C . GLY A 1 1 ? 20.775 -7.339 27.736 1.00 0.00 1 GLY A C 10
ATOM 10048 O O . GLY A 1 1 ? 19.831 -6.548 27.737 1.00 0.00 1 GLY A O 10
ATOM 10052 N N . SER A 1 2 ? 21.899 -7.122 27.062 1.00 0.00 2 SER A N 10
ATOM 10053 C CA . SER A 1 2 ? 22.095 -5.913 26.270 1.00 0.00 2 SER A CA 10
ATOM 10054 C C . SER A 1 2 ? 22.132 -6.239 24.780 1.00 0.00 2 SER A C 10
ATOM 10055 O O . SER A 1 2 ? 22.713 -7.243 24.367 1.00 0.00 2 SER A O 10
ATOM 10063 N N . SER A 1 3 ? 21.506 -5.383 23.978 1.00 0.00 3 SER A N 10
ATOM 10064 C CA . SER A 1 3 ? 21.463 -5.581 22.534 1.00 0.00 3 SER A CA 10
ATOM 10065 C C . SER A 1 3 ? 22.639 -4.886 21.855 1.00 0.00 3 SER A C 10
ATOM 10066 O O . SER A 1 3 ? 22.878 -3.697 22.065 1.00 0.00 3 SER A O 10
ATOM 10074 N N . GLY A 1 4 ? 23.372 -5.637 21.039 1.00 0.00 4 GLY A N 10
ATOM 10075 C CA . GLY A 1 4 ? 24.515 -5.078 20.341 1.00 0.00 4 GLY A CA 10
ATOM 10076 C C . GLY A 1 4 ? 24.970 -5.946 19.185 1.00 0.00 4 GLY A C 10
ATOM 10077 O O . GLY A 1 4 ? 25.838 -6.804 19.348 1.00 0.00 4 GLY A O 10
ATOM 10081 N N . SER A 1 5 ? 24.383 -5.724 18.013 1.00 0.00 5 SER A N 10
ATOM 10082 C CA . SER A 1 5 ? 24.729 -6.497 16.826 1.00 0.00 5 SER A CA 10
ATOM 10083 C C . SER A 1 5 ? 24.421 -5.709 15.556 1.00 0.00 5 SER A C 10
ATOM 10084 O O . SER A 1 5 ? 23.385 -5.053 15.455 1.00 0.00 5 SER A O 10
ATOM 10092 N N . SER A 1 6 ? 25.330 -5.781 14.588 1.00 0.00 6 SER A N 10
ATOM 10093 C CA . SER A 1 6 ? 25.159 -5.072 13.326 1.00 0.00 6 SER A CA 10
ATOM 10094 C C . SER A 1 6 ? 24.897 -6.050 12.184 1.00 0.00 6 SER A C 10
ATOM 10095 O O . SER A 1 6 ? 25.456 -7.145 12.150 1.00 0.00 6 SER A O 10
ATOM 10103 N N . GLY A 1 7 ? 24.042 -5.645 11.250 1.00 0.00 7 GLY A N 10
ATOM 10104 C CA . GLY A 1 7 ? 23.720 -6.496 10.120 1.00 0.00 7 GLY A CA 10
ATOM 10105 C C . GLY A 1 7 ? 24.740 -6.388 9.004 1.00 0.00 7 GLY A C 10
ATOM 10106 O O . GLY A 1 7 ? 24.843 -5.354 8.346 1.00 0.00 7 GLY A O 10
ATOM 10110 N N . ASN A 1 8 ? 25.498 -7.459 8.791 1.00 0.00 8 ASN A N 10
ATOM 10111 C CA . ASN A 1 8 ? 26.517 -7.480 7.748 1.00 0.00 8 ASN A CA 10
ATOM 10112 C C . ASN A 1 8 ? 25.905 -7.175 6.384 1.00 0.00 8 ASN A C 10
ATOM 10113 O O . ASN A 1 8 ? 26.546 -6.567 5.527 1.00 0.00 8 ASN A O 10
ATOM 10124 N N . VAL A 1 9 ? 24.661 -7.601 6.191 1.00 0.00 9 VAL A N 10
ATOM 10125 C CA . VAL A 1 9 ? 23.962 -7.372 4.932 1.00 0.00 9 VAL A CA 10
ATOM 10126 C C . VAL A 1 9 ? 22.485 -7.076 5.170 1.00 0.00 9 VAL A C 10
ATOM 10127 O O . VAL A 1 9 ? 21.786 -7.847 5.827 1.00 0.00 9 VAL A O 10
ATOM 10140 N N . GLN A 1 10 ? 22.018 -5.955 4.631 1.00 0.00 10 GLN A N 10
ATOM 10141 C CA . GLN A 1 10 ? 20.624 -5.557 4.785 1.00 0.00 10 GLN A CA 10
ATOM 10142 C C . GLN A 1 10 ? 20.161 -4.723 3.595 1.00 0.00 10 GLN A C 10
ATOM 10143 O O . GLN A 1 10 ? 20.845 -3.790 3.176 1.00 0.00 10 GLN A O 10
ATOM 10157 N N . GLU A 1 11 ? 18.995 -5.066 3.056 1.00 0.00 11 GLU A N 10
ATOM 10158 C CA . GLU A 1 11 ? 18.442 -4.348 1.913 1.00 0.00 11 GLU A CA 10
ATOM 10159 C C . GLU A 1 11 ? 16.946 -4.107 2.094 1.00 0.00 11 GLU A C 10
ATOM 10160 O O . GLU A 1 11 ? 16.252 -4.898 2.731 1.00 0.00 11 GLU A O 10
ATOM 10172 N N . GLU A 1 12 ? 16.458 -3.007 1.529 1.00 0.00 12 GLU A N 10
ATOM 10173 C CA . GLU A 1 12 ? 15.045 -2.660 1.630 1.00 0.00 12 GLU A CA 10
ATOM 10174 C C . GLU A 1 12 ? 14.332 -2.893 0.301 1.00 0.00 12 GLU A C 10
ATOM 10175 O O . GLU A 1 12 ? 13.619 -2.021 -0.195 1.00 0.00 12 GLU A O 10
ATOM 10187 N N . VAL A 1 13 ? 14.531 -4.077 -0.271 1.00 0.00 13 VAL A N 10
ATOM 10188 C CA . VAL A 1 13 ? 13.907 -4.426 -1.541 1.00 0.00 13 VAL A CA 10
ATOM 10189 C C . VAL A 1 13 ? 13.264 -5.807 -1.477 1.00 0.00 13 VAL A C 10
ATOM 10190 O O . VAL A 1 13 ? 13.508 -6.659 -2.332 1.00 0.00 13 VAL A O 10
ATOM 10203 N N . THR A 1 14 ? 12.440 -6.023 -0.456 1.00 0.00 14 THR A N 10
ATOM 10204 C CA . THR A 1 14 ? 11.762 -7.300 -0.278 1.00 0.00 14 THR A CA 10
ATOM 10205 C C . THR A 1 14 ? 10.370 -7.106 0.313 1.00 0.00 14 THR A C 10
ATOM 10206 O O . THR A 1 14 ? 10.223 -6.612 1.431 1.00 0.00 14 THR A O 10
ATOM 10217 N N . CYS A 1 15 ? 9.351 -7.499 -0.443 1.00 0.00 15 CYS A N 10
ATOM 10218 C CA . CYS A 1 15 ? 7.970 -7.369 0.006 1.00 0.00 15 CYS A CA 10
ATOM 10219 C C . CYS A 1 15 ? 7.792 -7.967 1.398 1.00 0.00 15 CYS A C 10
ATOM 10220 O O . CYS A 1 15 ? 7.833 -9.182 1.589 1.00 0.00 15 CYS A O 10
ATOM 10227 N N . PRO A 1 16 ? 7.590 -7.093 2.396 1.00 0.00 16 PRO A N 10
ATOM 10228 C CA . PRO A 1 16 ? 7.401 -7.511 3.788 1.00 0.00 16 PRO A CA 10
ATOM 10229 C C . PRO A 1 16 ? 6.067 -8.217 4.005 1.00 0.00 16 PRO A C 10
ATOM 10230 O O . PRO A 1 16 ? 5.813 -8.767 5.077 1.00 0.00 16 PRO A O 10
ATOM 10241 N N . ILE A 1 17 ? 5.219 -8.199 2.982 1.00 0.00 17 ILE A N 10
ATOM 10242 C CA . ILE A 1 17 ? 3.913 -8.840 3.062 1.00 0.00 17 ILE A CA 10
ATOM 10243 C C . ILE A 1 17 ? 4.016 -10.335 2.782 1.00 0.00 17 ILE A C 10
ATOM 10244 O O . ILE A 1 17 ? 3.820 -11.160 3.675 1.00 0.00 17 ILE A O 10
ATOM 10260 N N . CYS A 1 18 ? 4.326 -10.678 1.536 1.00 0.00 18 CYS A N 10
ATOM 10261 C CA . CYS A 1 18 ? 4.457 -12.074 1.137 1.00 0.00 18 CYS A CA 10
ATOM 10262 C C . CYS A 1 18 ? 5.837 -12.616 1.498 1.00 0.00 18 CYS A C 10
ATOM 10263 O O . CYS A 1 18 ? 6.043 -13.829 1.562 1.00 0.00 18 CYS A O 10
ATOM 10270 N N . LEU A 1 19 ? 6.779 -11.709 1.733 1.00 0.00 19 LEU A N 10
ATOM 10271 C CA . LEU A 1 19 ? 8.141 -12.095 2.088 1.00 0.00 19 LEU A CA 10
ATOM 10272 C C . LEU A 1 19 ? 8.802 -12.867 0.951 1.00 0.00 19 LEU A C 10
ATOM 10273 O O . LEU A 1 19 ? 8.759 -14.096 0.915 1.00 0.00 19 LEU A O 10
ATOM 10289 N N . GLU A 1 20 ? 9.415 -12.136 0.025 1.00 0.00 20 GLU A N 10
ATOM 10290 C CA . GLU A 1 20 ? 10.087 -12.753 -1.113 1.00 0.00 20 GLU A CA 10
ATOM 10291 C C . GLU A 1 20 ? 10.954 -11.736 -1.850 1.00 0.00 20 GLU A C 10
ATOM 10292 O O . GLU A 1 20 ? 11.121 -10.602 -1.399 1.00 0.00 20 GLU A O 10
ATOM 10304 N N . LEU A 1 21 ? 11.504 -12.150 -2.986 1.00 0.00 21 LEU A N 10
ATOM 10305 C CA . LEU A 1 21 ? 12.355 -11.277 -3.787 1.00 0.00 21 LEU A CA 10
ATOM 10306 C C . LEU A 1 21 ? 11.520 -10.249 -4.544 1.00 0.00 21 LEU A C 10
ATOM 10307 O O . LEU A 1 21 ? 10.725 -10.600 -5.417 1.00 0.00 21 LEU A O 10
ATOM 10323 N N . LEU A 1 22 ? 11.708 -8.978 -4.207 1.00 0.00 22 LEU A N 10
ATOM 10324 C CA . LEU A 1 22 ? 10.974 -7.898 -4.857 1.00 0.00 22 LEU A CA 10
ATOM 10325 C C . LEU A 1 22 ? 11.494 -7.659 -6.270 1.00 0.00 22 LEU A C 10
ATOM 10326 O O . LEU A 1 22 ? 12.607 -7.166 -6.459 1.00 0.00 22 LEU A O 10
ATOM 10342 N N . THR A 1 23 ? 10.681 -8.010 -7.262 1.00 0.00 23 THR A N 10
ATOM 10343 C CA . THR A 1 23 ? 11.059 -7.833 -8.659 1.00 0.00 23 THR A CA 10
ATOM 10344 C C . THR A 1 23 ? 10.210 -6.757 -9.326 1.00 0.00 23 THR A C 10
ATOM 10345 O O . THR A 1 23 ? 9.063 -7.001 -9.698 1.00 0.00 23 THR A O 10
ATOM 10356 N N . GLU A 1 24 ? 10.781 -5.565 -9.473 1.00 0.00 24 GLU A N 10
ATOM 10357 C CA . GLU A 1 24 ? 10.075 -4.452 -10.096 1.00 0.00 24 GLU A CA 10
ATOM 10358 C C . GLU A 1 24 ? 8.788 -4.133 -9.341 1.00 0.00 24 GLU A C 10
ATOM 10359 O O . GLU A 1 24 ? 7.680 -4.340 -9.836 1.00 0.00 24 GLU A O 10
ATOM 10371 N N . PRO A 1 25 ? 8.936 -3.618 -8.111 1.00 0.00 25 PRO A N 10
ATOM 10372 C CA . PRO A 1 25 ? 7.797 -3.260 -7.261 1.00 0.00 25 PRO A CA 10
ATOM 10373 C C . PRO A 1 25 ? 7.041 -2.044 -7.786 1.00 0.00 25 PRO A C 10
ATOM 10374 O O . PRO A 1 25 ? 7.356 -1.519 -8.855 1.00 0.00 25 PRO A O 10
ATOM 10385 N N . LEU A 1 26 ? 6.044 -1.601 -7.028 1.00 0.00 26 LEU A N 10
ATOM 10386 C CA . LEU A 1 26 ? 5.243 -0.445 -7.417 1.00 0.00 26 LEU A CA 10
ATOM 10387 C C . LEU A 1 26 ? 5.527 0.746 -6.507 1.00 0.00 26 LEU A C 10
ATOM 10388 O O . LEU A 1 26 ? 6.325 0.650 -5.574 1.00 0.00 26 LEU A O 10
ATOM 10404 N N . SER A 1 27 ? 4.868 1.866 -6.784 1.00 0.00 27 SER A N 10
ATOM 10405 C CA . SER A 1 27 ? 5.051 3.076 -5.991 1.00 0.00 27 SER A CA 10
ATOM 10406 C C . SER A 1 27 ? 3.710 3.604 -5.488 1.00 0.00 27 SER A C 10
ATOM 10407 O O . SER A 1 27 ? 2.925 4.166 -6.253 1.00 0.00 27 SER A O 10
ATOM 10415 N N . LEU A 1 28 ? 3.455 3.419 -4.198 1.00 0.00 28 LEU A N 10
ATOM 10416 C CA . LEU A 1 28 ? 2.210 3.876 -3.591 1.00 0.00 28 LEU A CA 10
ATOM 10417 C C . LEU A 1 28 ? 2.279 5.363 -3.260 1.00 0.00 28 LEU A C 10
ATOM 10418 O O . LEU A 1 28 ? 3.255 6.038 -3.589 1.00 0.00 28 LEU A O 10
ATOM 10434 N N . ASP A 1 29 ? 1.239 5.867 -2.604 1.00 0.00 29 ASP A N 10
ATOM 10435 C CA . ASP A 1 29 ? 1.183 7.274 -2.225 1.00 0.00 29 ASP A CA 10
ATOM 10436 C C . ASP A 1 29 ? 1.784 7.487 -0.839 1.00 0.00 29 ASP A C 10
ATOM 10437 O O . ASP A 1 29 ? 2.421 8.508 -0.577 1.00 0.00 29 ASP A O 10
ATOM 10446 N N . CYS A 1 30 ? 1.575 6.518 0.046 1.00 0.00 30 CYS A N 10
ATOM 10447 C CA . CYS A 1 30 ? 2.094 6.600 1.406 1.00 0.00 30 CYS A CA 10
ATOM 10448 C C . CYS A 1 30 ? 3.620 6.591 1.408 1.00 0.00 30 CYS A C 10
ATOM 10449 O O . CYS A 1 30 ? 4.254 7.207 2.263 1.00 0.00 30 CYS A O 10
ATOM 10456 N N . GLY A 1 31 ? 4.203 5.888 0.442 1.00 0.00 31 GLY A N 10
ATOM 10457 C CA . GLY A 1 31 ? 5.649 5.812 0.350 1.00 0.00 31 GLY A CA 10
ATOM 10458 C C . GLY A 1 31 ? 6.179 4.429 0.675 1.00 0.00 31 GLY A C 10
ATOM 10459 O O . GLY A 1 31 ? 6.861 4.239 1.683 1.00 0.00 31 GLY A O 10
ATOM 10463 N N . HIS A 1 32 ? 5.865 3.460 -0.179 1.00 0.00 32 HIS A N 10
ATOM 10464 C CA . HIS A 1 32 ? 6.314 2.087 0.024 1.00 0.00 32 HIS A CA 10
ATOM 10465 C C . HIS A 1 32 ? 6.489 1.370 -1.311 1.00 0.00 32 HIS A C 10
ATOM 10466 O O . HIS A 1 32 ? 6.132 1.900 -2.363 1.00 0.00 32 HIS A O 10
ATOM 10480 N N . SER A 1 33 ? 7.041 0.162 -1.261 1.00 0.00 33 SER A N 10
ATOM 10481 C CA . SER A 1 33 ? 7.268 -0.626 -2.467 1.00 0.00 33 SER A CA 10
ATOM 10482 C C . SER A 1 33 ? 6.901 -2.089 -2.237 1.00 0.00 33 SER A C 10
ATOM 10483 O O . SER A 1 33 ? 7.511 -2.772 -1.413 1.00 0.00 33 SER A O 10
ATOM 10491 N N . LEU A 1 34 ? 5.900 -2.563 -2.970 1.00 0.00 34 LEU A N 10
ATOM 10492 C CA . LEU A 1 34 ? 5.450 -3.945 -2.848 1.00 0.00 34 LEU A CA 10
ATOM 10493 C C . LEU A 1 34 ? 5.241 -4.574 -4.222 1.00 0.00 34 LEU A C 10
ATOM 10494 O O . LEU A 1 34 ? 5.579 -3.980 -5.246 1.00 0.00 34 LEU A O 10
ATOM 10510 N N . CYS A 1 35 ? 4.679 -5.778 -4.236 1.00 0.00 35 CYS A N 10
ATOM 10511 C CA . CYS A 1 35 ? 4.422 -6.487 -5.484 1.00 0.00 35 CYS A CA 10
ATOM 10512 C C . CYS A 1 35 ? 3.134 -5.991 -6.136 1.00 0.00 35 CYS A C 10
ATOM 10513 O O . CYS A 1 35 ? 2.264 -5.432 -5.469 1.00 0.00 35 CYS A O 10
ATOM 10520 N N . ARG A 1 36 ? 3.021 -6.201 -7.443 1.00 0.00 36 ARG A N 10
ATOM 10521 C CA . ARG A 1 36 ? 1.841 -5.775 -8.186 1.00 0.00 36 ARG A CA 10
ATOM 10522 C C . ARG A 1 36 ? 0.617 -6.588 -7.775 1.00 0.00 36 ARG A C 10
ATOM 10523 O O . ARG A 1 36 ? -0.516 -6.123 -7.890 1.00 0.00 36 ARG A O 10
ATOM 10544 N N . ALA A 1 37 ? 0.855 -7.805 -7.297 1.00 0.00 37 ALA A N 10
ATOM 10545 C CA . ALA A 1 37 ? -0.227 -8.682 -6.868 1.00 0.00 37 ALA A CA 10
ATOM 10546 C C . ALA A 1 37 ? -0.647 -8.375 -5.434 1.00 0.00 37 ALA A C 10
ATOM 10547 O O . ALA A 1 37 ? -1.836 -8.254 -5.137 1.00 0.00 37 ALA A O 10
ATOM 10554 N N . CYS A 1 38 ? 0.335 -8.250 -4.549 1.00 0.00 38 CYS A N 10
ATOM 10555 C CA . CYS A 1 38 ? 0.068 -7.958 -3.146 1.00 0.00 38 CYS A CA 10
ATOM 10556 C C . CYS A 1 38 ? -0.762 -6.685 -3.003 1.00 0.00 38 CYS A C 10
ATOM 10557 O O . CYS A 1 38 ? -1.484 -6.510 -2.022 1.00 0.00 38 CYS A O 10
ATOM 10564 N N . ILE A 1 39 ? -0.654 -5.802 -3.990 1.00 0.00 39 ILE A N 10
ATOM 10565 C CA . ILE A 1 39 ? -1.396 -4.547 -3.975 1.00 0.00 39 ILE A CA 10
ATOM 10566 C C . ILE A 1 39 ? -2.786 -4.723 -4.576 1.00 0.00 39 ILE A C 10
ATOM 10567 O O . ILE A 1 39 ? -3.797 -4.500 -3.908 1.00 0.00 39 ILE A O 10
ATOM 10583 N N . THR A 1 40 ? -2.832 -5.128 -5.841 1.00 0.00 40 THR A N 10
ATOM 10584 C CA . THR A 1 40 ? -4.098 -5.336 -6.532 1.00 0.00 40 THR A CA 10
ATOM 10585 C C . THR A 1 40 ? -4.977 -6.330 -5.783 1.00 0.00 40 THR A C 10
ATOM 10586 O O . THR A 1 40 ? -4.544 -6.944 -4.807 1.00 0.00 40 THR A O 10
ATOM 10597 N N . VAL A 1 41 ? -6.214 -6.485 -6.244 1.00 0.00 41 VAL A N 10
ATOM 10598 C CA . VAL A 1 41 ? -7.154 -7.407 -5.618 1.00 0.00 41 VAL A CA 10
ATOM 10599 C C . VAL A 1 41 ? -7.494 -8.564 -6.551 1.00 0.00 41 VAL A C 10
ATOM 10600 O O . VAL A 1 41 ? -7.692 -8.369 -7.751 1.00 0.00 41 VAL A O 10
ATOM 10613 N N . SER A 1 42 ? -7.560 -9.768 -5.993 1.00 0.00 42 SER A N 10
ATOM 10614 C CA . SER A 1 42 ? -7.874 -10.958 -6.776 1.00 0.00 42 SER A CA 10
ATOM 10615 C C . SER A 1 42 ? -9.365 -11.023 -7.091 1.00 0.00 42 SER A C 10
ATOM 10616 O O . SER A 1 42 ? -10.178 -10.376 -6.433 1.00 0.00 42 SER A O 10
ATOM 10624 N N . ASN A 1 43 ? -9.715 -11.811 -8.103 1.00 0.00 43 ASN A N 10
ATOM 10625 C CA . ASN A 1 43 ? -11.108 -11.961 -8.508 1.00 0.00 43 ASN A CA 10
ATOM 10626 C C . ASN A 1 43 ? -11.505 -13.434 -8.551 1.00 0.00 43 ASN A C 10
ATOM 10627 O O . ASN A 1 43 ? -10.815 -14.257 -9.152 1.00 0.00 43 ASN A O 10
ATOM 10638 N N . LYS A 1 44 ? -12.623 -13.759 -7.911 1.00 0.00 44 LYS A N 10
ATOM 10639 C CA . LYS A 1 44 ? -13.115 -15.131 -7.877 1.00 0.00 44 LYS A CA 10
ATOM 10640 C C . LYS A 1 44 ? -14.594 -15.188 -8.248 1.00 0.00 44 LYS A C 10
ATOM 10641 O O . LYS A 1 44 ? -15.236 -14.155 -8.434 1.00 0.00 44 LYS A O 10
ATOM 10660 N N . GLU A 1 45 ? -15.127 -16.401 -8.352 1.00 0.00 45 GLU A N 10
ATOM 10661 C CA . GLU A 1 45 ? -16.531 -16.591 -8.699 1.00 0.00 45 GLU A CA 10
ATOM 10662 C C . GLU A 1 45 ? -17.441 -15.962 -7.648 1.00 0.00 45 GLU A C 10
ATOM 10663 O O . GLU A 1 45 ? -18.527 -15.475 -7.963 1.00 0.00 45 GLU A O 10
ATOM 10675 N N . ALA A 1 46 ? -16.991 -15.977 -6.398 1.00 0.00 46 ALA A N 10
ATOM 10676 C CA . ALA A 1 46 ? -17.763 -15.408 -5.301 1.00 0.00 46 ALA A CA 10
ATOM 10677 C C . ALA A 1 46 ? -17.608 -13.892 -5.249 1.00 0.00 46 ALA A C 10
ATOM 10678 O O . ALA A 1 46 ? -16.534 -13.378 -4.938 1.00 0.00 46 ALA A O 10
ATOM 10685 N N . VAL A 1 47 ? -18.688 -13.180 -5.557 1.00 0.00 47 VAL A N 10
ATOM 10686 C CA . VAL A 1 47 ? -18.672 -11.723 -5.545 1.00 0.00 47 VAL A CA 10
ATOM 10687 C C . VAL A 1 47 ? -18.254 -11.189 -4.180 1.00 0.00 47 VAL A C 10
ATOM 10688 O O . VAL A 1 47 ? -18.622 -11.744 -3.144 1.00 0.00 47 VAL A O 10
ATOM 10701 N N . THR A 1 48 ? -17.482 -10.106 -4.185 1.00 0.00 48 THR A N 10
ATOM 10702 C CA . THR A 1 48 ? -17.013 -9.496 -2.947 1.00 0.00 48 THR A CA 10
ATOM 10703 C C . THR A 1 48 ? -17.982 -8.425 -2.460 1.00 0.00 48 THR A C 10
ATOM 10704 O O . THR A 1 48 ? -18.781 -7.898 -3.234 1.00 0.00 48 THR A O 10
ATOM 10715 N N . SER A 1 49 ? -17.906 -8.107 -1.172 1.00 0.00 49 SER A N 10
ATOM 10716 C CA . SER A 1 49 ? -18.780 -7.100 -0.580 1.00 0.00 49 SER A CA 10
ATOM 10717 C C . SER A 1 49 ? -18.685 -5.783 -1.344 1.00 0.00 49 SER A C 10
ATOM 10718 O O . SER A 1 49 ? -17.822 -5.612 -2.204 1.00 0.00 49 SER A O 10
ATOM 10726 N N . MET A 1 50 ? -19.580 -4.854 -1.023 1.00 0.00 50 MET A N 10
ATOM 10727 C CA . MET A 1 50 ? -19.598 -3.551 -1.677 1.00 0.00 50 MET A CA 10
ATOM 10728 C C . MET A 1 50 ? -18.278 -2.818 -1.463 1.00 0.00 50 MET A C 10
ATOM 10729 O O . MET A 1 50 ? -17.877 -1.990 -2.280 1.00 0.00 50 MET A O 10
ATOM 10743 N N . GLY A 1 51 ? -17.606 -3.127 -0.358 1.00 0.00 51 GLY A N 10
ATOM 10744 C CA . GLY A 1 51 ? -16.339 -2.488 -0.057 1.00 0.00 51 GLY A CA 10
ATOM 10745 C C . GLY A 1 51 ? -15.179 -3.119 -0.801 1.00 0.00 51 GLY A C 10
ATOM 10746 O O . GLY A 1 51 ? -14.855 -4.286 -0.585 1.00 0.00 51 GLY A O 10
ATOM 10750 N N . GLY A 1 52 ? -14.553 -2.346 -1.683 1.00 0.00 52 GLY A N 10
ATOM 10751 C CA . GLY A 1 52 ? -13.431 -2.855 -2.450 1.00 0.00 52 GLY A CA 10
ATOM 10752 C C . GLY A 1 52 ? -12.299 -1.852 -2.557 1.00 0.00 52 GLY A C 10
ATOM 10753 O O . GLY A 1 52 ? -12.116 -1.219 -3.597 1.00 0.00 52 GLY A O 10
ATOM 10757 N N . LYS A 1 53 ? -11.538 -1.704 -1.478 1.00 0.00 53 LYS A N 10
ATOM 10758 C CA . LYS A 1 53 ? -10.418 -0.771 -1.453 1.00 0.00 53 LYS A CA 10
ATOM 10759 C C . LYS A 1 53 ? -9.208 -1.391 -0.762 1.00 0.00 53 LYS A C 10
ATOM 10760 O O . LYS A 1 53 ? -9.351 -2.182 0.170 1.00 0.00 53 LYS A O 10
ATOM 10779 N N . SER A 1 54 ? -8.016 -1.026 -1.225 1.00 0.00 54 SER A N 10
ATOM 10780 C CA . SER A 1 54 ? -6.781 -1.549 -0.653 1.00 0.00 54 SER A CA 10
ATOM 10781 C C . SER A 1 54 ? -6.022 -0.455 0.092 1.00 0.00 54 SER A C 10
ATOM 10782 O O . SER A 1 54 ? -6.347 0.727 -0.019 1.00 0.00 54 SER A O 10
ATOM 10790 N N . SER A 1 55 ? -5.009 -0.859 0.851 1.00 0.00 55 SER A N 10
ATOM 10791 C CA . SER A 1 55 ? -4.204 0.085 1.618 1.00 0.00 55 SER A CA 10
ATOM 10792 C C . SER A 1 55 ? -2.911 -0.567 2.098 1.00 0.00 55 SER A C 10
ATOM 10793 O O . SER A 1 55 ? -2.894 -1.743 2.464 1.00 0.00 55 SER A O 10
ATOM 10801 N N . CYS A 1 56 ? -1.830 0.205 2.093 1.00 0.00 56 CYS A N 10
ATOM 10802 C CA . CYS A 1 56 ? -0.530 -0.296 2.526 1.00 0.00 56 CYS A CA 10
ATOM 10803 C C . CYS A 1 56 ? -0.635 -0.971 3.890 1.00 0.00 56 CYS A C 10
ATOM 10804 O O . CYS A 1 56 ? -0.824 -0.321 4.919 1.00 0.00 56 CYS A O 10
ATOM 10811 N N . PRO A 1 57 ? -0.509 -2.306 3.901 1.00 0.00 57 PRO A N 10
ATOM 10812 C CA . PRO A 1 57 ? -0.585 -3.099 5.132 1.00 0.00 57 PRO A CA 10
ATOM 10813 C C . PRO A 1 57 ? 0.622 -2.880 6.038 1.00 0.00 57 PRO A C 10
ATOM 10814 O O . PRO A 1 57 ? 0.616 -3.276 7.204 1.00 0.00 57 PRO A O 10
ATOM 10825 N N . VAL A 1 58 ? 1.656 -2.246 5.495 1.00 0.00 58 VAL A N 10
ATOM 10826 C CA . VAL A 1 58 ? 2.870 -1.973 6.255 1.00 0.00 58 VAL A CA 10
ATOM 10827 C C . VAL A 1 58 ? 2.649 -0.846 7.258 1.00 0.00 58 VAL A C 10
ATOM 10828 O O . VAL A 1 58 ? 2.606 -1.075 8.467 1.00 0.00 58 VAL A O 10
ATOM 10841 N N . CYS A 1 59 ? 2.507 0.373 6.748 1.00 0.00 59 CYS A N 10
ATOM 10842 C CA . CYS A 1 59 ? 2.290 1.537 7.598 1.00 0.00 59 CYS A CA 10
ATOM 10843 C C . CYS A 1 59 ? 0.809 1.701 7.928 1.00 0.00 59 CYS A C 10
ATOM 10844 O O . CYS A 1 59 ? 0.451 2.169 9.008 1.00 0.00 59 CYS A O 10
ATOM 10851 N N . GLY A 1 60 ? -0.047 1.311 6.989 1.00 0.00 60 GLY A N 10
ATOM 10852 C CA . GLY A 1 60 ? -1.479 1.422 7.199 1.00 0.00 60 GLY A CA 10
ATOM 10853 C C . GLY A 1 60 ? -2.037 2.741 6.702 1.00 0.00 60 GLY A C 10
ATOM 10854 O O . GLY A 1 60 ? -2.592 3.520 7.478 1.00 0.00 60 GLY A O 10
ATOM 10858 N N . ILE A 1 61 ? -1.890 2.993 5.406 1.00 0.00 61 ILE A N 10
ATOM 10859 C CA . ILE A 1 61 ? -2.383 4.227 4.807 1.00 0.00 61 ILE A CA 10
ATOM 10860 C C . ILE A 1 61 ? -3.013 3.964 3.444 1.00 0.00 61 ILE A C 10
ATOM 10861 O O . ILE A 1 61 ? -2.379 3.394 2.555 1.00 0.00 61 ILE A O 10
ATOM 10877 N N . SER A 1 62 ? -4.264 4.383 3.285 1.00 0.00 62 SER A N 10
ATOM 10878 C CA . SER A 1 62 ? -4.981 4.191 2.030 1.00 0.00 62 SER A CA 10
ATOM 10879 C C . SER A 1 62 ? -4.501 5.181 0.973 1.00 0.00 62 SER A C 10
ATOM 10880 O O . SER A 1 62 ? -3.957 6.237 1.296 1.00 0.00 62 SER A O 10
ATOM 10888 N N . TYR A 1 63 ? -4.707 4.831 -0.292 1.00 0.00 63 TYR A N 10
ATOM 10889 C CA . TYR A 1 63 ? -4.293 5.686 -1.398 1.00 0.00 63 TYR A CA 10
ATOM 10890 C C . TYR A 1 63 ? -5.243 5.541 -2.583 1.00 0.00 63 TYR A C 10
ATOM 10891 O O . TYR A 1 63 ? -6.161 4.722 -2.561 1.00 0.00 63 TYR A O 10
ATOM 10909 N N . SER A 1 64 ? -5.014 6.344 -3.618 1.00 0.00 64 SER A N 10
ATOM 10910 C CA . SER A 1 64 ? -5.850 6.308 -4.812 1.00 0.00 64 SER A CA 10
ATOM 10911 C C . SER A 1 64 ? -5.149 5.564 -5.945 1.00 0.00 64 SER A C 10
ATOM 10912 O O . SER A 1 64 ? -3.944 5.712 -6.147 1.00 0.00 64 SER A O 10
ATOM 10920 N N . PHE A 1 65 ? -5.913 4.764 -6.681 1.00 0.00 65 PHE A N 10
ATOM 10921 C CA . PHE A 1 65 ? -5.366 3.995 -7.793 1.00 0.00 65 PHE A CA 10
ATOM 10922 C C . PHE A 1 65 ? -5.348 4.827 -9.072 1.00 0.00 65 PHE A C 10
ATOM 10923 O O . PHE A 1 65 ? -6.251 4.727 -9.902 1.00 0.00 65 PHE A O 10
ATOM 10940 N N . GLU A 1 66 ? -4.313 5.648 -9.223 1.00 0.00 66 GLU A N 10
ATOM 10941 C CA . GLU A 1 66 ? -4.179 6.497 -10.400 1.00 0.00 66 GLU A CA 10
ATOM 10942 C C . GLU A 1 66 ? -2.991 6.062 -11.253 1.00 0.00 66 GLU A C 10
ATOM 10943 O O . GLU A 1 66 ? -3.158 5.608 -12.385 1.00 0.00 66 GLU A O 10
ATOM 10955 N N . HIS A 1 67 ? -1.790 6.203 -10.701 1.00 0.00 67 HIS A N 10
ATOM 10956 C CA . HIS A 1 67 ? -0.573 5.824 -11.410 1.00 0.00 67 HIS A CA 10
ATOM 10957 C C . HIS A 1 67 ? -0.439 4.306 -11.487 1.00 0.00 67 HIS A C 10
ATOM 10958 O O . HIS A 1 67 ? 0.177 3.773 -12.411 1.00 0.00 67 HIS A O 10
ATOM 10972 N N . LEU A 1 68 ? -1.019 3.616 -10.512 1.00 0.00 68 LEU A N 10
ATOM 10973 C CA . LEU A 1 68 ? -0.965 2.159 -10.469 1.00 0.00 68 LEU A CA 10
ATOM 10974 C C . LEU A 1 68 ? -1.855 1.548 -11.546 1.00 0.00 68 LEU A C 10
ATOM 10975 O O . LEU A 1 68 ? -1.614 0.431 -12.003 1.00 0.00 68 LEU A O 10
ATOM 10991 N N . GLN A 1 69 ? -2.882 2.290 -11.949 1.00 0.00 69 GLN A N 10
ATOM 10992 C CA . GLN A 1 69 ? -3.806 1.822 -12.974 1.00 0.00 69 GLN A CA 10
ATOM 10993 C C . GLN A 1 69 ? -3.065 1.491 -14.265 1.00 0.00 69 GLN A C 10
ATOM 10994 O O . GLN A 1 69 ? -3.209 0.398 -14.812 1.00 0.00 69 GLN A O 10
ATOM 11008 N N . ALA A 1 70 ? -2.273 2.443 -14.747 1.00 0.00 70 ALA A N 10
ATOM 11009 C CA . ALA A 1 70 ? -1.508 2.252 -15.974 1.00 0.00 70 ALA A CA 10
ATOM 11010 C C . ALA A 1 70 ? -0.030 2.037 -15.670 1.00 0.00 70 ALA A C 10
ATOM 11011 O O . ALA A 1 70 ? 0.383 2.039 -14.511 1.00 0.00 70 ALA A O 10
ATOM 11018 N N . ASN A 1 71 ? 0.764 1.852 -16.720 1.00 0.00 71 ASN A N 10
ATOM 11019 C CA . ASN A 1 71 ? 2.198 1.634 -16.565 1.00 0.00 71 ASN A CA 10
ATOM 11020 C C . ASN A 1 71 ? 2.993 2.645 -17.387 1.00 0.00 71 ASN A C 10
ATOM 11021 O O . ASN A 1 71 ? 3.733 3.460 -16.837 1.00 0.00 71 ASN A O 10
ATOM 11032 N N . GLN A 1 72 ? 2.834 2.584 -18.705 1.00 0.00 72 GLN A N 10
ATOM 11033 C CA . GLN A 1 72 ? 3.538 3.493 -19.601 1.00 0.00 72 GLN A CA 10
ATOM 11034 C C . GLN A 1 72 ? 2.553 4.349 -20.391 1.00 0.00 72 GLN A C 10
ATOM 11035 O O . GLN A 1 72 ? 1.340 4.151 -20.312 1.00 0.00 72 GLN A O 10
ATOM 11049 N N . HIS A 1 73 ? 3.082 5.301 -21.154 1.00 0.00 73 HIS A N 10
ATOM 11050 C CA . HIS A 1 73 ? 2.249 6.187 -21.959 1.00 0.00 73 HIS A CA 10
ATOM 11051 C C . HIS A 1 73 ? 2.713 6.197 -23.412 1.00 0.00 73 HIS A C 10
ATOM 11052 O O . HIS A 1 73 ? 1.994 5.751 -24.308 1.00 0.00 73 HIS A O 10
ATOM 11066 N N . LEU A 1 74 ? 3.917 6.709 -23.640 1.00 0.00 74 LEU A N 10
ATOM 11067 C CA . LEU A 1 74 ? 4.478 6.778 -24.985 1.00 0.00 74 LEU A CA 10
ATOM 11068 C C . LEU A 1 74 ? 5.523 5.687 -25.196 1.00 0.00 74 LEU A C 10
ATOM 11069 O O . LEU A 1 74 ? 6.612 5.739 -24.626 1.00 0.00 74 LEU A O 10
ATOM 11085 N N . ALA A 1 75 ? 5.184 4.701 -26.021 1.00 0.00 75 ALA A N 10
ATOM 11086 C CA . ALA A 1 75 ? 6.094 3.601 -26.311 1.00 0.00 75 ALA A CA 10
ATOM 11087 C C . ALA A 1 75 ? 6.202 3.358 -27.812 1.00 0.00 75 ALA A C 10
ATOM 11088 O O . ALA A 1 75 ? 5.283 3.671 -28.568 1.00 0.00 75 ALA A O 10
ATOM 11095 N N . ASN A 1 76 ? 7.331 2.800 -28.238 1.00 0.00 76 ASN A N 10
ATOM 11096 C CA . ASN A 1 76 ? 7.559 2.518 -29.650 1.00 0.00 76 ASN A CA 10
ATOM 11097 C C . ASN A 1 76 ? 8.140 1.120 -29.838 1.00 0.00 76 ASN A C 10
ATOM 11098 O O . ASN A 1 76 ? 8.955 0.891 -30.733 1.00 0.00 76 ASN A O 10
ATOM 11109 N N . ILE A 1 77 ? 7.716 0.189 -28.989 1.00 0.00 77 ILE A N 10
ATOM 11110 C CA . ILE A 1 77 ? 8.193 -1.186 -29.063 1.00 0.00 77 ILE A CA 10
ATOM 11111 C C . ILE A 1 77 ? 7.198 -2.074 -29.802 1.00 0.00 77 ILE A C 10
ATOM 11112 O O . ILE A 1 77 ? 6.171 -2.468 -29.249 1.00 0.00 77 ILE A O 10
ATOM 11128 N N . VAL A 1 78 ? 7.510 -2.388 -31.056 1.00 0.00 78 VAL A N 10
ATOM 11129 C CA . VAL A 1 78 ? 6.644 -3.233 -31.870 1.00 0.00 78 VAL A CA 10
ATOM 11130 C C . VAL A 1 78 ? 7.314 -4.566 -32.183 1.00 0.00 78 VAL A C 10
ATOM 11131 O O . VAL A 1 78 ? 6.642 -5.568 -32.421 1.00 0.00 78 VAL A O 10
ATOM 11144 N N . GLU A 1 79 ? 8.644 -4.569 -32.179 1.00 0.00 79 GLU A N 10
ATOM 11145 C CA . GLU A 1 79 ? 9.405 -5.780 -32.463 1.00 0.00 79 GLU A CA 10
ATOM 11146 C C . GLU A 1 79 ? 9.509 -6.661 -31.221 1.00 0.00 79 GLU A C 10
ATOM 11147 O O . GLU A 1 79 ? 9.001 -6.312 -30.155 1.00 0.00 79 GLU A O 10
ATOM 11161 N N . GLY A 1 1 ? 32.234 -4.407 31.715 1.00 0.00 1 GLY A N 11
ATOM 11162 C CA . GLY A 1 1 ? 31.951 -3.659 30.504 1.00 0.00 1 GLY A CA 11
ATOM 11163 C C . GLY A 1 1 ? 31.011 -4.399 29.572 1.00 0.00 1 GLY A C 11
ATOM 11164 O O . GLY A 1 1 ? 31.076 -5.623 29.458 1.00 0.00 1 GLY A O 11
ATOM 11168 N N . SER A 1 2 ? 30.134 -3.655 28.906 1.00 0.00 2 SER A N 11
ATOM 11169 C CA . SER A 1 2 ? 29.173 -4.249 27.984 1.00 0.00 2 SER A CA 11
ATOM 11170 C C . SER A 1 2 ? 29.330 -3.663 26.584 1.00 0.00 2 SER A C 11
ATOM 11171 O O . SER A 1 2 ? 29.239 -2.450 26.393 1.00 0.00 2 SER A O 11
ATOM 11179 N N . SER A 1 3 ? 29.565 -4.534 25.608 1.00 0.00 3 SER A N 11
ATOM 11180 C CA . SER A 1 3 ? 29.738 -4.104 24.225 1.00 0.00 3 SER A CA 11
ATOM 11181 C C . SER A 1 3 ? 28.387 -3.911 23.543 1.00 0.00 3 SER A C 11
ATOM 11182 O O . SER A 1 3 ? 27.343 -4.235 24.106 1.00 0.00 3 SER A O 11
ATOM 11190 N N . GLY A 1 4 ? 28.417 -3.379 22.324 1.00 0.00 4 GLY A N 11
ATOM 11191 C CA . GLY A 1 4 ? 27.190 -3.152 21.584 1.00 0.00 4 GLY A CA 11
ATOM 11192 C C . GLY A 1 4 ? 27.363 -3.370 20.094 1.00 0.00 4 GLY A C 11
ATOM 11193 O O . GLY A 1 4 ? 28.183 -2.712 19.454 1.00 0.00 4 GLY A O 11
ATOM 11197 N N . SER A 1 5 ? 26.589 -4.298 19.539 1.00 0.00 5 SER A N 11
ATOM 11198 C CA . SER A 1 5 ? 26.664 -4.605 18.116 1.00 0.00 5 SER A CA 11
ATOM 11199 C C . SER A 1 5 ? 26.110 -3.454 17.282 1.00 0.00 5 SER A C 11
ATOM 11200 O O . SER A 1 5 ? 25.067 -2.886 17.603 1.00 0.00 5 SER A O 11
ATOM 11208 N N . SER A 1 6 ? 26.818 -3.116 16.208 1.00 0.00 6 SER A N 11
ATOM 11209 C CA . SER A 1 6 ? 26.400 -2.030 15.329 1.00 0.00 6 SER A CA 11
ATOM 11210 C C . SER A 1 6 ? 27.003 -2.196 13.937 1.00 0.00 6 SER A C 11
ATOM 11211 O O . SER A 1 6 ? 27.921 -2.990 13.737 1.00 0.00 6 SER A O 11
ATOM 11219 N N . GLY A 1 7 ? 26.479 -1.439 12.978 1.00 0.00 7 GLY A N 11
ATOM 11220 C CA . GLY A 1 7 ? 26.977 -1.516 11.617 1.00 0.00 7 GLY A CA 11
ATOM 11221 C C . GLY A 1 7 ? 26.109 -2.387 10.731 1.00 0.00 7 GLY A C 11
ATOM 11222 O O . GLY A 1 7 ? 26.572 -3.388 10.188 1.00 0.00 7 GLY A O 11
ATOM 11226 N N . ASN A 1 8 ? 24.844 -2.005 10.585 1.00 0.00 8 ASN A N 11
ATOM 11227 C CA . ASN A 1 8 ? 23.908 -2.759 9.760 1.00 0.00 8 ASN A CA 11
ATOM 11228 C C . ASN A 1 8 ? 23.272 -1.864 8.701 1.00 0.00 8 ASN A C 11
ATOM 11229 O O . ASN A 1 8 ? 22.677 -0.834 9.018 1.00 0.00 8 ASN A O 11
ATOM 11240 N N . VAL A 1 9 ? 23.403 -2.264 7.440 1.00 0.00 9 VAL A N 11
ATOM 11241 C CA . VAL A 1 9 ? 22.840 -1.500 6.333 1.00 0.00 9 VAL A CA 11
ATOM 11242 C C . VAL A 1 9 ? 22.085 -2.406 5.367 1.00 0.00 9 VAL A C 11
ATOM 11243 O O . VAL A 1 9 ? 22.662 -3.323 4.782 1.00 0.00 9 VAL A O 11
ATOM 11256 N N . GLN A 1 10 ? 20.793 -2.142 5.204 1.00 0.00 10 GLN A N 11
ATOM 11257 C CA . GLN A 1 10 ? 19.959 -2.935 4.309 1.00 0.00 10 GLN A CA 11
ATOM 11258 C C . GLN A 1 10 ? 18.755 -2.130 3.831 1.00 0.00 10 GLN A C 11
ATOM 11259 O O . GLN A 1 10 ? 18.018 -1.561 4.637 1.00 0.00 10 GLN A O 11
ATOM 11273 N N . GLU A 1 11 ? 18.562 -2.086 2.517 1.00 0.00 11 GLU A N 11
ATOM 11274 C CA . GLU A 1 11 ? 17.447 -1.349 1.933 1.00 0.00 11 GLU A CA 11
ATOM 11275 C C . GLU A 1 11 ? 16.126 -2.068 2.189 1.00 0.00 11 GLU A C 11
ATOM 11276 O O . GLU A 1 11 ? 16.107 -3.247 2.539 1.00 0.00 11 GLU A O 11
ATOM 11288 N N . GLU A 1 12 ? 15.023 -1.347 2.013 1.00 0.00 12 GLU A N 11
ATOM 11289 C CA . GLU A 1 12 ? 13.697 -1.916 2.226 1.00 0.00 12 GLU A CA 11
ATOM 11290 C C . GLU A 1 12 ? 13.026 -2.245 0.896 1.00 0.00 12 GLU A C 11
ATOM 11291 O O . GLU A 1 12 ? 11.871 -1.886 0.665 1.00 0.00 12 GLU A O 11
ATOM 11303 N N . VAL A 1 13 ? 13.758 -2.932 0.024 1.00 0.00 13 VAL A N 11
ATOM 11304 C CA . VAL A 1 13 ? 13.235 -3.310 -1.283 1.00 0.00 13 VAL A CA 11
ATOM 11305 C C . VAL A 1 13 ? 12.775 -4.764 -1.291 1.00 0.00 13 VAL A C 11
ATOM 11306 O O . VAL A 1 13 ? 13.125 -5.533 -2.187 1.00 0.00 13 VAL A O 11
ATOM 11319 N N . THR A 1 14 ? 11.988 -5.136 -0.286 1.00 0.00 14 THR A N 11
ATOM 11320 C CA . THR A 1 14 ? 11.481 -6.498 -0.176 1.00 0.00 14 THR A CA 11
ATOM 11321 C C . THR A 1 14 ? 10.060 -6.512 0.377 1.00 0.00 14 THR A C 11
ATOM 11322 O O . THR A 1 14 ? 9.816 -6.074 1.502 1.00 0.00 14 THR A O 11
ATOM 11333 N N . CYS A 1 15 ? 9.126 -7.019 -0.419 1.00 0.00 15 CYS A N 11
ATOM 11334 C CA . CYS A 1 15 ? 7.728 -7.092 -0.010 1.00 0.00 15 CYS A CA 11
ATOM 11335 C C . CYS A 1 15 ? 7.597 -7.747 1.362 1.00 0.00 15 CYS A C 11
ATOM 11336 O O . CYS A 1 15 ? 7.798 -8.950 1.525 1.00 0.00 15 CYS A O 11
ATOM 11343 N N . PRO A 1 16 ? 7.250 -6.936 2.373 1.00 0.00 16 PRO A N 11
ATOM 11344 C CA . PRO A 1 16 ? 7.082 -7.415 3.749 1.00 0.00 16 PRO A CA 11
ATOM 11345 C C . PRO A 1 16 ? 5.853 -8.302 3.909 1.00 0.00 16 PRO A C 11
ATOM 11346 O O . PRO A 1 16 ? 5.651 -8.916 4.957 1.00 0.00 16 PRO A O 11
ATOM 11357 N N . ILE A 1 17 ? 5.035 -8.366 2.863 1.00 0.00 17 ILE A N 11
ATOM 11358 C CA . ILE A 1 17 ? 3.826 -9.180 2.888 1.00 0.00 17 ILE A CA 11
ATOM 11359 C C . ILE A 1 17 ? 4.140 -10.639 2.577 1.00 0.00 17 ILE A C 11
ATOM 11360 O O . ILE A 1 17 ? 4.035 -11.507 3.445 1.00 0.00 17 ILE A O 11
ATOM 11376 N N . CYS A 1 18 ? 4.527 -10.904 1.334 1.00 0.00 18 CYS A N 11
ATOM 11377 C CA . CYS A 1 18 ? 4.858 -12.258 0.907 1.00 0.00 18 CYS A CA 11
ATOM 11378 C C . CYS A 1 18 ? 6.285 -12.621 1.308 1.00 0.00 18 CYS A C 11
ATOM 11379 O O . CYS A 1 18 ? 6.644 -13.797 1.373 1.00 0.00 18 CYS A O 11
ATOM 11386 N N . LEU A 1 19 ? 7.095 -11.603 1.576 1.00 0.00 19 LEU A N 11
ATOM 11387 C CA . LEU A 1 19 ? 8.484 -11.813 1.971 1.00 0.00 19 LEU A CA 11
ATOM 11388 C C . LEU A 1 19 ? 9.273 -12.484 0.851 1.00 0.00 19 LEU A C 11
ATOM 11389 O O . LEU A 1 19 ? 9.389 -13.708 0.808 1.00 0.00 19 LEU A O 11
ATOM 11405 N N . GLU A 1 20 ? 9.815 -11.672 -0.051 1.00 0.00 20 GLU A N 11
ATOM 11406 C CA . GLU A 1 20 ? 10.595 -12.188 -1.171 1.00 0.00 20 GLU A CA 11
ATOM 11407 C C . GLU A 1 20 ? 11.367 -11.066 -1.859 1.00 0.00 20 GLU A C 11
ATOM 11408 O O . GLU A 1 20 ? 11.372 -9.925 -1.395 1.00 0.00 20 GLU A O 11
ATOM 11420 N N . LEU A 1 21 ? 12.020 -11.398 -2.967 1.00 0.00 21 LEU A N 11
ATOM 11421 C CA . LEU A 1 21 ? 12.797 -10.420 -3.720 1.00 0.00 21 LEU A CA 11
ATOM 11422 C C . LEU A 1 21 ? 11.910 -9.654 -4.696 1.00 0.00 21 LEU A C 11
ATOM 11423 O O . LEU A 1 21 ? 11.169 -10.252 -5.478 1.00 0.00 21 LEU A O 11
ATOM 11439 N N . LEU A 1 22 ? 11.991 -8.329 -4.648 1.00 0.00 22 LEU A N 11
ATOM 11440 C CA . LEU A 1 22 ? 11.197 -7.481 -5.530 1.00 0.00 22 LEU A CA 11
ATOM 11441 C C . LEU A 1 22 ? 11.894 -7.290 -6.874 1.00 0.00 22 LEU A C 11
ATOM 11442 O O . LEU A 1 22 ? 13.007 -6.769 -6.940 1.00 0.00 22 LEU A O 11
ATOM 11458 N N . THR A 1 23 ? 11.229 -7.714 -7.944 1.00 0.00 23 THR A N 11
ATOM 11459 C CA . THR A 1 23 ? 11.783 -7.589 -9.287 1.00 0.00 23 THR A CA 11
ATOM 11460 C C . THR A 1 23 ? 11.368 -6.271 -9.932 1.00 0.00 23 THR A C 11
ATOM 11461 O O . THR A 1 23 ? 12.197 -5.559 -10.497 1.00 0.00 23 THR A O 11
ATOM 11472 N N . GLU A 1 24 ? 10.081 -5.954 -9.843 1.00 0.00 24 GLU A N 11
ATOM 11473 C CA . GLU A 1 24 ? 9.557 -4.721 -10.419 1.00 0.00 24 GLU A CA 11
ATOM 11474 C C . GLU A 1 24 ? 8.267 -4.299 -9.721 1.00 0.00 24 GLU A C 11
ATOM 11475 O O . GLU A 1 24 ? 7.180 -4.334 -10.297 1.00 0.00 24 GLU A O 11
ATOM 11487 N N . PRO A 1 25 ? 8.390 -3.890 -8.450 1.00 0.00 25 PRO A N 11
ATOM 11488 C CA . PRO A 1 25 ? 7.245 -3.453 -7.645 1.00 0.00 25 PRO A CA 11
ATOM 11489 C C . PRO A 1 25 ? 6.676 -2.121 -8.121 1.00 0.00 25 PRO A C 11
ATOM 11490 O O . PRO A 1 25 ? 7.143 -1.552 -9.109 1.00 0.00 25 PRO A O 11
ATOM 11501 N N . LEU A 1 26 ? 5.665 -1.628 -7.414 1.00 0.00 26 LEU A N 11
ATOM 11502 C CA . LEU A 1 26 ? 5.032 -0.362 -7.764 1.00 0.00 26 LEU A CA 11
ATOM 11503 C C . LEU A 1 26 ? 5.457 0.744 -6.803 1.00 0.00 26 LEU A C 11
ATOM 11504 O O . LEU A 1 26 ? 6.321 0.541 -5.951 1.00 0.00 26 LEU A O 11
ATOM 11520 N N . SER A 1 27 ? 4.841 1.913 -6.944 1.00 0.00 27 SER A N 11
ATOM 11521 C CA . SER A 1 27 ? 5.156 3.051 -6.089 1.00 0.00 27 SER A CA 11
ATOM 11522 C C . SER A 1 27 ? 3.884 3.667 -5.513 1.00 0.00 27 SER A C 11
ATOM 11523 O O . SER A 1 27 ? 3.024 4.150 -6.252 1.00 0.00 27 SER A O 11
ATOM 11531 N N . LEU A 1 28 ? 3.771 3.645 -4.190 1.00 0.00 28 LEU A N 11
ATOM 11532 C CA . LEU A 1 28 ? 2.604 4.201 -3.513 1.00 0.00 28 LEU A CA 11
ATOM 11533 C C . LEU A 1 28 ? 2.815 5.676 -3.186 1.00 0.00 28 LEU A C 11
ATOM 11534 O O . LEU A 1 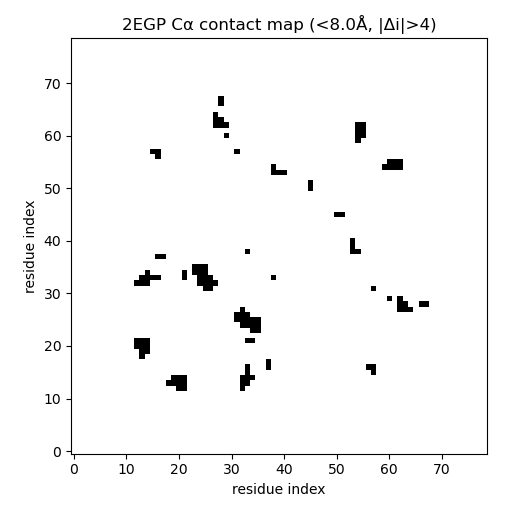28 ? 3.778 6.292 -3.644 1.00 0.00 28 LEU A O 11
ATOM 11550 N N . ASP A 1 29 ? 1.910 6.235 -2.391 1.00 0.00 29 ASP A N 11
ATOM 11551 C CA . ASP A 1 29 ? 1.999 7.637 -2.000 1.00 0.00 29 ASP A CA 11
ATOM 11552 C C . ASP A 1 29 ? 2.258 7.769 -0.502 1.00 0.00 29 ASP A C 11
ATOM 11553 O O . ASP A 1 29 ? 1.955 8.797 0.104 1.00 0.00 29 ASP A O 11
ATOM 11562 N N . CYS A 1 30 ? 2.820 6.720 0.090 1.00 0.00 30 CYS A N 11
ATOM 11563 C CA . CYS A 1 30 ? 3.119 6.716 1.517 1.00 0.00 30 CYS A CA 11
ATOM 11564 C C . CYS A 1 30 ? 4.621 6.596 1.758 1.00 0.00 30 CYS A C 11
ATOM 11565 O O . CYS A 1 30 ? 5.133 7.040 2.785 1.00 0.00 30 CYS A O 11
ATOM 11572 N N . GLY A 1 31 ? 5.322 5.993 0.802 1.00 0.00 31 GLY A N 11
ATOM 11573 C CA . GLY A 1 31 ? 6.758 5.825 0.929 1.00 0.00 31 GLY A CA 11
ATOM 11574 C C . GLY A 1 31 ? 7.165 4.369 1.022 1.00 0.00 31 GLY A C 11
ATOM 11575 O O . GLY A 1 31 ? 8.189 4.040 1.623 1.00 0.00 31 GLY A O 11
ATOM 11579 N N . HIS A 1 32 ? 6.362 3.492 0.428 1.00 0.00 32 HIS A N 11
ATOM 11580 C CA . HIS A 1 32 ? 6.645 2.061 0.448 1.00 0.00 32 HIS A CA 11
ATOM 11581 C C . HIS A 1 32 ? 6.489 1.457 -0.945 1.00 0.00 32 HIS A C 11
ATOM 11582 O O . HIS A 1 32 ? 6.191 2.163 -1.908 1.00 0.00 32 HIS A O 11
ATOM 11596 N N . SER A 1 33 ? 6.694 0.147 -1.043 1.00 0.00 33 SER A N 11
ATOM 11597 C CA . SER A 1 33 ? 6.582 -0.550 -2.319 1.00 0.00 33 SER A CA 11
ATOM 11598 C C . SER A 1 33 ? 6.266 -2.027 -2.104 1.00 0.00 33 SER A C 11
ATOM 11599 O O . SER A 1 33 ? 6.801 -2.663 -1.195 1.00 0.00 33 SER A O 11
ATOM 11607 N N . LEU A 1 34 ? 5.393 -2.568 -2.947 1.00 0.00 34 LEU A N 11
ATOM 11608 C CA . LEU A 1 34 ? 5.004 -3.970 -2.851 1.00 0.00 34 LEU A CA 11
ATOM 11609 C C . LEU A 1 34 ? 4.845 -4.588 -4.237 1.00 0.00 34 LEU A C 11
ATOM 11610 O O . LEU A 1 34 ? 5.147 -3.954 -5.248 1.00 0.00 34 LEU A O 11
ATOM 11626 N N . CYS A 1 35 ? 4.368 -5.827 -4.275 1.00 0.00 35 CYS A N 11
ATOM 11627 C CA . CYS A 1 35 ? 4.167 -6.530 -5.536 1.00 0.00 35 CYS A CA 11
ATOM 11628 C C . CYS A 1 35 ? 2.821 -6.164 -6.155 1.00 0.00 35 CYS A C 11
ATOM 11629 O O . CYS A 1 35 ? 1.881 -5.799 -5.449 1.00 0.00 35 CYS A O 11
ATOM 11636 N N . ARG A 1 36 ? 2.737 -6.265 -7.477 1.00 0.00 36 ARG A N 11
ATOM 11637 C CA . ARG A 1 36 ? 1.507 -5.943 -8.191 1.00 0.00 36 ARG A CA 11
ATOM 11638 C C . ARG A 1 36 ? 0.395 -6.924 -7.828 1.00 0.00 36 ARG A C 11
ATOM 11639 O O . ARG A 1 36 ? -0.787 -6.590 -7.897 1.00 0.00 36 ARG A O 11
ATOM 11660 N N . ALA A 1 37 ? 0.784 -8.134 -7.440 1.00 0.00 37 ALA A N 11
ATOM 11661 C CA . ALA A 1 37 ? -0.179 -9.162 -7.065 1.00 0.00 37 ALA A CA 11
ATOM 11662 C C . ALA A 1 37 ? -0.630 -8.989 -5.618 1.00 0.00 37 ALA A C 11
ATOM 11663 O O . ALA A 1 37 ? -1.826 -8.999 -5.325 1.00 0.00 37 ALA A O 11
ATOM 11670 N N . CYS A 1 38 ? 0.334 -8.830 -4.718 1.00 0.00 38 CYS A N 11
ATOM 11671 C CA . CYS A 1 38 ? 0.036 -8.656 -3.301 1.00 0.00 38 CYS A CA 11
ATOM 11672 C C . CYS A 1 38 ? -0.958 -7.517 -3.090 1.00 0.00 38 CYS A C 11
ATOM 11673 O O . CYS A 1 38 ? -1.760 -7.545 -2.156 1.00 0.00 38 CYS A O 11
ATOM 11680 N N . ILE A 1 39 ? -0.898 -6.518 -3.964 1.00 0.00 39 ILE A N 11
ATOM 11681 C CA . ILE A 1 39 ? -1.794 -5.371 -3.874 1.00 0.00 39 ILE A CA 11
ATOM 11682 C C . ILE A 1 39 ? -3.172 -5.705 -4.434 1.00 0.00 39 ILE A C 11
ATOM 11683 O O . ILE A 1 39 ? -4.191 -5.231 -3.930 1.00 0.00 39 ILE A O 11
ATOM 11699 N N . THR A 1 40 ? -3.198 -6.526 -5.479 1.00 0.00 40 THR A N 11
ATOM 11700 C CA . THR A 1 40 ? -4.451 -6.925 -6.107 1.00 0.00 40 THR A CA 11
ATOM 11701 C C . THR A 1 40 ? -5.099 -8.082 -5.356 1.00 0.00 40 THR A C 11
ATOM 11702 O O . THR A 1 40 ? -4.412 -8.913 -4.762 1.00 0.00 40 THR A O 11
ATOM 11713 N N . VAL A 1 41 ? -6.427 -8.131 -5.386 1.00 0.00 41 VAL A N 11
ATOM 11714 C CA . VAL A 1 41 ? -7.169 -9.189 -4.709 1.00 0.00 41 VAL A CA 11
ATOM 11715 C C . VAL A 1 41 ? -7.703 -10.210 -5.706 1.00 0.00 41 VAL A C 11
ATOM 11716 O O . VAL A 1 41 ? -7.820 -9.927 -6.898 1.00 0.00 41 VAL A O 11
ATOM 11729 N N . SER A 1 42 ? -8.028 -11.400 -5.210 1.00 0.00 42 SER A N 11
ATOM 11730 C CA . SER A 1 42 ? -8.548 -12.466 -6.058 1.00 0.00 42 SER A CA 11
ATOM 11731 C C . SER A 1 42 ? -10.009 -12.757 -5.730 1.00 0.00 42 SER A C 11
ATOM 11732 O O . SER A 1 42 ? -10.355 -13.037 -4.583 1.00 0.00 42 SER A O 11
ATOM 11740 N N . ASN A 1 43 ? -10.862 -12.688 -6.747 1.00 0.00 43 ASN A N 11
ATOM 11741 C CA . ASN A 1 43 ? -12.287 -12.944 -6.568 1.00 0.00 43 ASN A CA 11
ATOM 11742 C C . ASN A 1 43 ? -12.950 -13.282 -7.899 1.00 0.00 43 ASN A C 11
ATOM 11743 O O . ASN A 1 43 ? -12.302 -13.284 -8.946 1.00 0.00 43 ASN A O 11
ATOM 11754 N N . LYS A 1 44 ? -14.247 -13.568 -7.852 1.00 0.00 44 LYS A N 11
ATOM 11755 C CA . LYS A 1 44 ? -15.001 -13.906 -9.054 1.00 0.00 44 LYS A CA 11
ATOM 11756 C C . LYS A 1 44 ? -15.586 -12.654 -9.699 1.00 0.00 44 LYS A C 11
ATOM 11757 O O . LYS A 1 44 ? -15.561 -11.573 -9.112 1.00 0.00 44 LYS A O 11
ATOM 11776 N N . GLU A 1 45 ? -16.113 -12.809 -10.910 1.00 0.00 45 GLU A N 11
ATOM 11777 C CA . GLU A 1 45 ? -16.705 -11.690 -11.633 1.00 0.00 45 GLU A CA 11
ATOM 11778 C C . GLU A 1 45 ? -18.197 -11.918 -11.862 1.00 0.00 45 GLU A C 11
ATOM 11779 O O . GLU A 1 45 ? -18.731 -11.586 -12.920 1.00 0.00 45 GLU A O 11
ATOM 11791 N N . ALA A 1 46 ? -18.862 -12.488 -10.863 1.00 0.00 46 ALA A N 11
ATOM 11792 C CA . ALA A 1 46 ? -20.291 -12.760 -10.954 1.00 0.00 46 ALA A CA 11
ATOM 11793 C C . ALA A 1 46 ? -21.071 -11.946 -9.927 1.00 0.00 46 ALA A C 11
ATOM 11794 O O . ALA A 1 46 ? -22.159 -12.338 -9.506 1.00 0.00 46 ALA A O 11
ATOM 11801 N N . VAL A 1 47 ? -20.508 -10.810 -9.527 1.00 0.00 47 VAL A N 11
ATOM 11802 C CA . VAL A 1 47 ? -21.151 -9.941 -8.549 1.00 0.00 47 VAL A CA 11
ATOM 11803 C C . VAL A 1 47 ? -20.920 -8.471 -8.885 1.00 0.00 47 VAL A C 11
ATOM 11804 O O . VAL A 1 47 ? -19.880 -8.104 -9.434 1.00 0.00 47 VAL A O 11
ATOM 11817 N N . THR A 1 48 ? -21.896 -7.633 -8.550 1.00 0.00 48 THR A N 11
ATOM 11818 C CA . THR A 1 48 ? -21.800 -6.203 -8.816 1.00 0.00 48 THR A CA 11
ATOM 11819 C C . THR A 1 48 ? -20.619 -5.585 -8.078 1.00 0.00 48 THR A C 11
ATOM 11820 O O . THR A 1 48 ? -20.190 -6.090 -7.040 1.00 0.00 48 THR A O 11
ATOM 11831 N N . SER A 1 49 ? -20.097 -4.488 -8.618 1.00 0.00 49 SER A N 11
ATOM 11832 C CA . SER A 1 49 ? -18.963 -3.802 -8.012 1.00 0.00 49 SER A CA 11
ATOM 11833 C C . SER A 1 49 ? -19.423 -2.567 -7.243 1.00 0.00 49 SER A C 11
ATOM 11834 O O . SER A 1 49 ? -19.518 -1.474 -7.802 1.00 0.00 49 SER A O 11
ATOM 11842 N N . MET A 1 50 ? -19.707 -2.749 -5.958 1.00 0.00 50 MET A N 11
ATOM 11843 C CA . MET A 1 50 ? -20.156 -1.649 -5.111 1.00 0.00 50 MET A CA 11
ATOM 11844 C C . MET A 1 50 ? -18.994 -1.070 -4.311 1.00 0.00 50 MET A C 11
ATOM 11845 O O . MET A 1 50 ? -18.952 -1.186 -3.087 1.00 0.00 50 MET A O 11
ATOM 11859 N N . GLY A 1 51 ? -18.050 -0.447 -5.011 1.00 0.00 51 GLY A N 11
ATOM 11860 C CA . GLY A 1 51 ? -16.901 0.140 -4.348 1.00 0.00 51 GLY A CA 11
ATOM 11861 C C . GLY A 1 51 ? -15.612 -0.594 -4.664 1.00 0.00 51 GLY A C 11
ATOM 11862 O O . GLY A 1 51 ? -15.515 -1.283 -5.678 1.00 0.00 51 GLY A O 11
ATOM 11866 N N . GLY A 1 52 ? -14.619 -0.444 -3.793 1.00 0.00 52 GLY A N 11
ATOM 11867 C CA . GLY A 1 52 ? -13.342 -1.102 -4.003 1.00 0.00 52 GLY A CA 11
ATOM 11868 C C . GLY A 1 52 ? -12.167 -0.223 -3.624 1.00 0.00 52 GLY A C 11
ATOM 11869 O O . GLY A 1 52 ? -11.927 0.810 -4.251 1.00 0.00 52 GLY A O 11
ATOM 11873 N N . LYS A 1 53 ? -11.433 -0.630 -2.595 1.00 0.00 53 LYS A N 11
ATOM 11874 C CA . LYS A 1 53 ? -10.277 0.128 -2.132 1.00 0.00 53 LYS A CA 11
ATOM 11875 C C . LYS A 1 53 ? -9.300 -0.774 -1.384 1.00 0.00 53 LYS A C 11
ATOM 11876 O O . LYS A 1 53 ? -9.682 -1.821 -0.862 1.00 0.00 53 LYS A O 11
ATOM 11895 N N . SER A 1 54 ? -8.038 -0.359 -1.335 1.00 0.00 54 SER A N 11
ATOM 11896 C CA . SER A 1 54 ? -7.005 -1.131 -0.653 1.00 0.00 54 SER A CA 11
ATOM 11897 C C . SER A 1 54 ? -6.469 -0.370 0.556 1.00 0.00 54 SER A C 11
ATOM 11898 O O . SER A 1 54 ? -6.912 0.739 0.853 1.00 0.00 54 SER A O 11
ATOM 11906 N N . SER A 1 55 ? -5.511 -0.976 1.251 1.00 0.00 55 SER A N 11
ATOM 11907 C CA . SER A 1 55 ? -4.915 -0.359 2.430 1.00 0.00 55 SER A CA 11
ATOM 11908 C C . SER A 1 55 ? -3.489 -0.858 2.643 1.00 0.00 55 SER A C 11
ATOM 11909 O O . SER A 1 55 ? -3.258 -2.054 2.827 1.00 0.00 55 SER A O 11
ATOM 11917 N N . CYS A 1 56 ? -2.535 0.067 2.615 1.00 0.00 56 CYS A N 11
ATOM 11918 C CA . CYS A 1 56 ? -1.131 -0.277 2.804 1.00 0.00 56 CYS A CA 11
ATOM 11919 C C . CYS A 1 56 ? -0.942 -1.123 4.060 1.00 0.00 56 CYS A C 11
ATOM 11920 O O . CYS A 1 56 ? -1.067 -0.643 5.186 1.00 0.00 56 CYS A O 11
ATOM 11927 N N . PRO A 1 57 ? -0.633 -2.413 3.862 1.00 0.00 57 PRO A N 11
ATOM 11928 C CA . PRO A 1 57 ? -0.419 -3.354 4.967 1.00 0.00 57 PRO A CA 11
ATOM 11929 C C . PRO A 1 57 ? 0.865 -3.062 5.736 1.00 0.00 57 PRO A C 11
ATOM 11930 O O . PRO A 1 57 ? 1.121 -3.655 6.784 1.00 0.00 57 PRO A O 11
ATOM 11941 N N . VAL A 1 58 ? 1.670 -2.145 5.208 1.00 0.00 58 VAL A N 11
ATOM 11942 C CA . VAL A 1 58 ? 2.927 -1.774 5.846 1.00 0.00 58 VAL A CA 11
ATOM 11943 C C . VAL A 1 58 ? 2.699 -0.765 6.966 1.00 0.00 58 VAL A C 11
ATOM 11944 O O . VAL A 1 58 ? 3.113 -0.981 8.105 1.00 0.00 58 VAL A O 11
ATOM 11957 N N . CYS A 1 59 ? 2.036 0.338 6.635 1.00 0.00 59 CYS A N 11
ATOM 11958 C CA . CYS A 1 59 ? 1.751 1.382 7.611 1.00 0.00 59 CYS A CA 11
ATOM 11959 C C . CYS A 1 59 ? 0.247 1.595 7.757 1.00 0.00 59 CYS A C 11
ATOM 11960 O O . CYS A 1 59 ? -0.265 1.745 8.865 1.00 0.00 59 CYS A O 11
ATOM 11967 N N . GLY A 1 60 ? -0.455 1.606 6.628 1.00 0.00 60 GLY A N 11
ATOM 11968 C CA . GLY A 1 60 ? -1.893 1.801 6.651 1.00 0.00 60 GLY A CA 11
ATOM 11969 C C . GLY A 1 60 ? -2.354 2.836 5.644 1.00 0.00 60 GLY A C 11
ATOM 11970 O O . GLY A 1 60 ? -3.517 2.843 5.239 1.00 0.00 60 GLY A O 11
ATOM 11974 N N . ILE A 1 61 ? -1.442 3.714 5.241 1.00 0.00 61 ILE A N 11
ATOM 11975 C CA . ILE A 1 61 ? -1.762 4.758 4.276 1.00 0.00 61 ILE A CA 11
ATOM 11976 C C . ILE A 1 61 ? -2.421 4.173 3.031 1.00 0.00 61 ILE A C 11
ATOM 11977 O O . ILE A 1 61 ? -1.751 3.597 2.174 1.00 0.00 61 ILE A O 11
ATOM 11993 N N . SER A 1 62 ? -3.738 4.327 2.937 1.00 0.00 62 SER A N 11
ATOM 11994 C CA . SER A 1 62 ? -4.489 3.813 1.798 1.00 0.00 62 SER A CA 11
ATOM 11995 C C . SER A 1 62 ? -4.321 4.719 0.582 1.00 0.00 62 SER A C 11
ATOM 11996 O O . SER A 1 62 ? -3.739 5.800 0.676 1.00 0.00 62 SER A O 11
ATOM 12004 N N . TYR A 1 63 ? -4.835 4.271 -0.558 1.00 0.00 63 TYR A N 11
ATOM 12005 C CA . TYR A 1 63 ? -4.740 5.040 -1.793 1.00 0.00 63 TYR A CA 11
ATOM 12006 C C . TYR A 1 63 ? -5.702 4.499 -2.846 1.00 0.00 63 TYR A C 11
ATOM 12007 O O . TYR A 1 63 ? -5.706 3.304 -3.145 1.00 0.00 63 TYR A O 11
ATOM 12025 N N . SER A 1 64 ? -6.517 5.387 -3.406 1.00 0.00 64 SER A N 11
ATOM 12026 C CA . SER A 1 64 ? -7.486 5.000 -4.424 1.00 0.00 64 SER A CA 11
ATOM 12027 C C . SER A 1 64 ? -6.814 4.846 -5.785 1.00 0.00 64 SER A C 11
ATOM 12028 O O . SER A 1 64 ? -5.959 5.648 -6.162 1.00 0.00 64 SER A O 11
ATOM 12036 N N . PHE A 1 65 ? -7.206 3.809 -6.518 1.00 0.00 65 PHE A N 11
ATOM 12037 C CA . PHE A 1 65 ? -6.641 3.548 -7.837 1.00 0.00 65 PHE A CA 11
ATOM 12038 C C . PHE A 1 65 ? -7.204 4.518 -8.872 1.00 0.00 65 PHE A C 11
ATOM 12039 O O . PHE A 1 65 ? -7.998 4.133 -9.730 1.00 0.00 65 PHE A O 11
ATOM 12056 N N . GLU A 1 66 ? -6.789 5.777 -8.782 1.00 0.00 66 GLU A N 11
ATOM 12057 C CA . GLU A 1 66 ? -7.253 6.802 -9.710 1.00 0.00 66 GLU A CA 11
ATOM 12058 C C . GLU A 1 66 ? -6.075 7.494 -10.389 1.00 0.00 66 GLU A C 11
ATOM 12059 O O . GLU A 1 66 ? -5.314 8.220 -9.749 1.00 0.00 66 GLU A O 11
ATOM 12071 N N . HIS A 1 67 ? -5.932 7.264 -11.691 1.00 0.00 67 HIS A N 11
ATOM 12072 C CA . HIS A 1 67 ? -4.847 7.866 -12.458 1.00 0.00 67 HIS A CA 11
ATOM 12073 C C . HIS A 1 67 ? -3.497 7.581 -11.806 1.00 0.00 67 HIS A C 11
ATOM 12074 O O . HIS A 1 67 ? -2.689 8.489 -11.607 1.00 0.00 67 HIS A O 11
ATOM 12088 N N . LEU A 1 68 ? -3.260 6.317 -11.475 1.00 0.00 68 LEU A N 11
ATOM 12089 C CA . LEU A 1 68 ? -2.009 5.913 -10.845 1.00 0.00 68 LEU A CA 11
ATOM 12090 C C . LEU A 1 68 ? -0.828 6.135 -11.785 1.00 0.00 68 LEU A C 11
ATOM 12091 O O . LEU A 1 68 ? 0.268 6.484 -11.348 1.00 0.00 68 LEU A O 11
ATOM 12107 N N . GLN A 1 69 ? -1.062 5.933 -13.078 1.00 0.00 69 GLN A N 11
ATOM 12108 C CA . GLN A 1 69 ? -0.018 6.113 -14.080 1.00 0.00 69 GLN A CA 11
ATOM 12109 C C . GLN A 1 69 ? -0.420 7.173 -15.100 1.00 0.00 69 GLN A C 11
ATOM 12110 O O . GLN A 1 69 ? 0.123 8.277 -15.110 1.00 0.00 69 GLN A O 11
ATOM 12124 N N . ALA A 1 70 ? -1.376 6.829 -15.958 1.00 0.00 70 ALA A N 11
ATOM 12125 C CA . ALA A 1 70 ? -1.852 7.751 -16.981 1.00 0.00 70 ALA A CA 11
ATOM 12126 C C . ALA A 1 70 ? -3.212 7.321 -17.518 1.00 0.00 70 ALA A C 11
ATOM 12127 O O . ALA A 1 70 ? -3.612 6.167 -17.369 1.00 0.00 70 ALA A O 11
ATOM 12134 N N . ASN A 1 71 ? -3.920 8.256 -18.143 1.00 0.00 71 ASN A N 11
ATOM 12135 C CA . ASN A 1 71 ? -5.237 7.973 -18.701 1.00 0.00 71 ASN A CA 11
ATOM 12136 C C . ASN A 1 71 ? -5.132 7.572 -20.169 1.00 0.00 71 ASN A C 11
ATOM 12137 O O . ASN A 1 71 ? -5.508 6.463 -20.547 1.00 0.00 71 ASN A O 11
ATOM 12148 N N . GLN A 1 72 ? -4.616 8.481 -20.990 1.00 0.00 72 GLN A N 11
ATOM 12149 C CA . GLN A 1 72 ? -4.460 8.221 -22.416 1.00 0.00 72 GLN A CA 11
ATOM 12150 C C . GLN A 1 72 ? -3.093 7.614 -22.713 1.00 0.00 72 GLN A C 11
ATOM 12151 O O . GLN A 1 72 ? -2.202 7.619 -21.863 1.00 0.00 72 GLN A O 11
ATOM 12165 N N . HIS A 1 73 ? -2.934 7.091 -23.925 1.00 0.00 73 HIS A N 11
ATOM 12166 C CA . HIS A 1 73 ? -1.675 6.480 -24.334 1.00 0.00 73 HIS A CA 11
ATOM 12167 C C . HIS A 1 73 ? -0.987 7.319 -25.407 1.00 0.00 73 HIS A C 11
ATOM 12168 O O . HIS A 1 73 ? -1.615 7.737 -26.381 1.00 0.00 73 HIS A O 11
ATOM 12182 N N . LEU A 1 74 ? 0.306 7.562 -25.222 1.00 0.00 74 LEU A N 11
ATOM 12183 C CA . LEU A 1 74 ? 1.079 8.352 -26.174 1.00 0.00 74 LEU A CA 11
ATOM 12184 C C . LEU A 1 74 ? 1.821 7.450 -27.155 1.00 0.00 74 LEU A C 11
ATOM 12185 O O . LEU A 1 74 ? 3.029 7.246 -27.034 1.00 0.00 74 LEU A O 11
ATOM 12201 N N . ALA A 1 75 ? 1.091 6.913 -28.127 1.00 0.00 75 ALA A N 11
ATOM 12202 C CA . ALA A 1 75 ? 1.681 6.036 -29.131 1.00 0.00 75 ALA A CA 11
ATOM 12203 C C . ALA A 1 75 ? 2.215 6.837 -30.313 1.00 0.00 75 ALA A C 11
ATOM 12204 O O . ALA A 1 75 ? 1.451 7.465 -31.045 1.00 0.00 75 ALA A O 11
ATOM 12211 N N . ASN A 1 76 ? 3.532 6.811 -30.493 1.00 0.00 76 ASN A N 11
ATOM 12212 C CA . ASN A 1 76 ? 4.168 7.536 -31.587 1.00 0.00 76 ASN A CA 11
ATOM 12213 C C . ASN A 1 76 ? 4.525 6.592 -32.730 1.00 0.00 76 ASN A C 11
ATOM 12214 O O . ASN A 1 76 ? 5.333 5.677 -32.565 1.00 0.00 76 ASN A O 11
ATOM 12225 N N . ILE A 1 77 ? 3.918 6.820 -33.890 1.00 0.00 77 ILE A N 11
ATOM 12226 C CA . ILE A 1 77 ? 4.173 5.991 -35.061 1.00 0.00 77 ILE A CA 11
ATOM 12227 C C . ILE A 1 77 ? 5.154 6.669 -36.012 1.00 0.00 77 ILE A C 11
ATOM 12228 O O . ILE A 1 77 ? 4.944 6.694 -37.224 1.00 0.00 77 ILE A O 11
ATOM 12244 N N . VAL A 1 78 ? 6.229 7.216 -35.452 1.00 0.00 78 VAL A N 11
ATOM 12245 C CA . VAL A 1 78 ? 7.245 7.892 -36.250 1.00 0.00 78 VAL A CA 11
ATOM 12246 C C . VAL A 1 78 ? 8.589 7.180 -36.146 1.00 0.00 78 VAL A C 11
ATOM 12247 O O . VAL A 1 78 ? 9.640 7.819 -36.115 1.00 0.00 78 VAL A O 11
ATOM 12260 N N . GLU A 1 79 ? 8.546 5.852 -36.093 1.00 0.00 79 GLU A N 11
ATOM 12261 C CA . GLU A 1 79 ? 9.761 5.053 -35.992 1.00 0.00 79 GLU A CA 11
ATOM 12262 C C . GLU A 1 79 ? 9.593 3.714 -36.705 1.00 0.00 79 GLU A C 11
ATOM 12263 O O . GLU A 1 79 ? 8.523 3.409 -37.231 1.00 0.00 79 GLU A O 11
ATOM 12277 N N . GLY A 1 1 ? 45.969 -12.925 19.694 1.00 0.00 1 GLY A N 12
ATOM 12278 C CA . GLY A 1 1 ? 45.395 -14.258 19.651 1.00 0.00 1 GLY A CA 12
ATOM 12279 C C . GLY A 1 1 ? 44.164 -14.330 18.770 1.00 0.00 1 GLY A C 12
ATOM 12280 O O . GLY A 1 1 ? 44.269 -14.345 17.544 1.00 0.00 1 GLY A O 12
ATOM 12284 N N . SER A 1 2 ? 42.992 -14.376 19.396 1.00 0.00 2 SER A N 12
ATOM 12285 C CA . SER A 1 2 ? 41.735 -14.453 18.661 1.00 0.00 2 SER A CA 12
ATOM 12286 C C . SER A 1 2 ? 41.433 -13.131 17.961 1.00 0.00 2 SER A C 12
ATOM 12287 O O . SER A 1 2 ? 41.775 -12.059 18.461 1.00 0.00 2 SER A O 12
ATOM 12295 N N . SER A 1 3 ? 40.791 -13.216 16.800 1.00 0.00 3 SER A N 12
ATOM 12296 C CA . SER A 1 3 ? 40.445 -12.028 16.029 1.00 0.00 3 SER A CA 12
ATOM 12297 C C . SER A 1 3 ? 39.339 -12.335 15.024 1.00 0.00 3 SER A C 12
ATOM 12298 O O . SER A 1 3 ? 39.410 -13.318 14.288 1.00 0.00 3 SER A O 12
ATOM 12306 N N . GLY A 1 4 ? 38.317 -11.486 15.000 1.00 0.00 4 GLY A N 12
ATOM 12307 C CA . GLY A 1 4 ? 37.210 -11.683 14.083 1.00 0.00 4 GLY A CA 12
ATOM 12308 C C . GLY A 1 4 ? 36.338 -10.449 13.953 1.00 0.00 4 GLY A C 12
ATOM 12309 O O . GLY A 1 4 ? 35.525 -10.160 14.831 1.00 0.00 4 GLY A O 12
ATOM 12313 N N . SER A 1 5 ? 36.509 -9.719 12.856 1.00 0.00 5 SER A N 12
ATOM 12314 C CA . SER A 1 5 ? 35.735 -8.506 12.616 1.00 0.00 5 SER A CA 12
ATOM 12315 C C . SER A 1 5 ? 35.212 -8.469 11.184 1.00 0.00 5 SER A C 12
ATOM 12316 O O . SER A 1 5 ? 35.977 -8.604 10.228 1.00 0.00 5 SER A O 12
ATOM 12324 N N . SER A 1 6 ? 33.903 -8.286 11.043 1.00 0.00 6 SER A N 12
ATOM 12325 C CA . SER A 1 6 ? 33.276 -8.235 9.727 1.00 0.00 6 SER A CA 12
ATOM 12326 C C . SER A 1 6 ? 32.015 -7.377 9.759 1.00 0.00 6 SER A C 12
ATOM 12327 O O . SER A 1 6 ? 31.328 -7.301 10.777 1.00 0.00 6 SER A O 12
ATOM 12335 N N . GLY A 1 7 ? 31.718 -6.730 8.636 1.00 0.00 7 GLY A N 12
ATOM 12336 C CA . GLY A 1 7 ? 30.541 -5.885 8.556 1.00 0.00 7 GLY A CA 12
ATOM 12337 C C . GLY A 1 7 ? 29.455 -6.485 7.685 1.00 0.00 7 GLY A C 12
ATOM 12338 O O . GLY A 1 7 ? 29.734 -7.299 6.806 1.00 0.00 7 GLY A O 12
ATOM 12342 N N . ASN A 1 8 ? 28.212 -6.081 7.930 1.00 0.00 8 ASN A N 12
ATOM 12343 C CA . ASN A 1 8 ? 27.080 -6.586 7.162 1.00 0.00 8 ASN A CA 12
ATOM 12344 C C . ASN A 1 8 ? 25.841 -5.725 7.389 1.00 0.00 8 ASN A C 12
ATOM 12345 O O . ASN A 1 8 ? 25.634 -5.192 8.479 1.00 0.00 8 ASN A O 12
ATOM 12356 N N . VAL A 1 9 ? 25.020 -5.593 6.352 1.00 0.00 9 VAL A N 12
ATOM 12357 C CA . VAL A 1 9 ? 23.801 -4.798 6.438 1.00 0.00 9 VAL A CA 12
ATOM 12358 C C . VAL A 1 9 ? 22.740 -5.313 5.473 1.00 0.00 9 VAL A C 12
ATOM 12359 O O . VAL A 1 9 ? 23.014 -5.529 4.292 1.00 0.00 9 VAL A O 12
ATOM 12372 N N . GLN A 1 10 ? 21.528 -5.507 5.982 1.00 0.00 10 GLN A N 12
ATOM 12373 C CA . GLN A 1 10 ? 20.425 -5.997 5.164 1.00 0.00 10 GLN A CA 12
ATOM 12374 C C . GLN A 1 10 ? 19.888 -4.894 4.258 1.00 0.00 10 GLN A C 12
ATOM 12375 O O . GLN A 1 10 ? 20.132 -3.711 4.493 1.00 0.00 10 GLN A O 12
ATOM 12389 N N . GLU A 1 11 ? 19.155 -5.290 3.222 1.00 0.00 11 GLU A N 12
ATOM 12390 C CA . GLU A 1 11 ? 18.585 -4.334 2.280 1.00 0.00 11 GLU A CA 12
ATOM 12391 C C . GLU A 1 11 ? 17.118 -4.063 2.602 1.00 0.00 11 GLU A C 12
ATOM 12392 O O . GLU A 1 11 ? 16.585 -4.568 3.589 1.00 0.00 11 GLU A O 12
ATOM 12404 N N . GLU A 1 12 ? 16.472 -3.261 1.761 1.00 0.00 12 GLU A N 12
ATOM 12405 C CA . GLU A 1 12 ? 15.068 -2.921 1.957 1.00 0.00 12 GLU A CA 12
ATOM 12406 C C . GLU A 1 12 ? 14.268 -3.156 0.679 1.00 0.00 12 GLU A C 12
ATOM 12407 O O . GLU A 1 12 ? 13.256 -2.498 0.436 1.00 0.00 12 GLU A O 12
ATOM 12419 N N . VAL A 1 13 ? 14.729 -4.100 -0.136 1.00 0.00 13 VAL A N 12
ATOM 12420 C CA . VAL A 1 13 ? 14.058 -4.423 -1.389 1.00 0.00 13 VAL A CA 12
ATOM 12421 C C . VAL A 1 13 ? 13.456 -5.823 -1.345 1.00 0.00 13 VAL A C 12
ATOM 12422 O O . VAL A 1 13 ? 13.923 -6.734 -2.030 1.00 0.00 13 VAL A O 12
ATOM 12435 N N . THR A 1 14 ? 12.415 -5.989 -0.535 1.00 0.00 14 THR A N 12
ATOM 12436 C CA . THR A 1 14 ? 11.749 -7.278 -0.400 1.00 0.00 14 THR A CA 12
ATOM 12437 C C . THR A 1 14 ? 10.372 -7.122 0.236 1.00 0.00 14 THR A C 12
ATOM 12438 O O . THR A 1 14 ? 10.249 -6.652 1.367 1.00 0.00 14 THR A O 12
ATOM 12449 N N . CYS A 1 15 ? 9.338 -7.519 -0.498 1.00 0.00 15 CYS A N 12
ATOM 12450 C CA . CYS A 1 15 ? 7.969 -7.423 -0.007 1.00 0.00 15 CYS A CA 12
ATOM 12451 C C . CYS A 1 15 ? 7.841 -8.063 1.373 1.00 0.00 15 CYS A C 12
ATOM 12452 O O . CYS A 1 15 ? 7.910 -9.282 1.528 1.00 0.00 15 CYS A O 12
ATOM 12459 N N . PRO A 1 16 ? 7.649 -7.221 2.400 1.00 0.00 16 PRO A N 12
ATOM 12460 C CA . PRO A 1 16 ? 7.506 -7.681 3.784 1.00 0.00 16 PRO A CA 12
ATOM 12461 C C . PRO A 1 16 ? 6.193 -8.420 4.017 1.00 0.00 16 PRO A C 12
ATOM 12462 O O . PRO A 1 16 ? 5.977 -9.001 5.081 1.00 0.00 16 PRO A O 12
ATOM 12473 N N . ILE A 1 17 ? 5.319 -8.394 3.016 1.00 0.00 17 ILE A N 12
ATOM 12474 C CA . ILE A 1 17 ? 4.028 -9.063 3.112 1.00 0.00 17 ILE A CA 12
ATOM 12475 C C . ILE A 1 17 ? 4.150 -10.545 2.777 1.00 0.00 17 ILE A C 12
ATOM 12476 O O . ILE A 1 17 ? 4.004 -11.404 3.648 1.00 0.00 17 ILE A O 12
ATOM 12492 N N . CYS A 1 18 ? 4.422 -10.840 1.510 1.00 0.00 18 CYS A N 12
ATOM 12493 C CA . CYS A 1 18 ? 4.566 -12.218 1.059 1.00 0.00 18 CYS A CA 12
ATOM 12494 C C . CYS A 1 18 ? 5.965 -12.746 1.362 1.00 0.00 18 CYS A C 12
ATOM 12495 O O . CYS A 1 18 ? 6.196 -13.956 1.372 1.00 0.00 18 CYS A O 12
ATOM 12502 N N . LEU A 1 19 ? 6.896 -11.831 1.610 1.00 0.00 19 LEU A N 12
ATOM 12503 C CA . LEU A 1 19 ? 8.273 -12.204 1.914 1.00 0.00 19 LEU A CA 12
ATOM 12504 C C . LEU A 1 19 ? 8.919 -12.916 0.730 1.00 0.00 19 LEU A C 12
ATOM 12505 O O . LEU A 1 19 ? 8.891 -14.143 0.642 1.00 0.00 19 LEU A O 12
ATOM 12521 N N . GLU A 1 20 ? 9.502 -12.137 -0.177 1.00 0.00 20 GLU A N 12
ATOM 12522 C CA . GLU A 1 20 ? 10.156 -12.695 -1.355 1.00 0.00 20 GLU A CA 12
ATOM 12523 C C . GLU A 1 20 ? 11.014 -11.643 -2.050 1.00 0.00 20 GLU A C 12
ATOM 12524 O O . GLU A 1 20 ? 10.952 -10.457 -1.720 1.00 0.00 20 GLU A O 12
ATOM 12536 N N . LEU A 1 21 ? 11.816 -12.084 -3.013 1.00 0.00 21 LEU A N 12
ATOM 12537 C CA . LEU A 1 21 ? 12.688 -11.181 -3.756 1.00 0.00 21 LEU A CA 12
ATOM 12538 C C . LEU A 1 21 ? 11.876 -10.267 -4.669 1.00 0.00 21 LEU A C 12
ATOM 12539 O O . LEU A 1 21 ? 11.144 -10.736 -5.541 1.00 0.00 21 LEU A O 12
ATOM 12555 N N . LEU A 1 22 ? 12.013 -8.962 -4.464 1.00 0.00 22 LEU A N 12
ATOM 12556 C CA . LEU A 1 22 ? 11.294 -7.982 -5.270 1.00 0.00 22 LEU A CA 12
ATOM 12557 C C . LEU A 1 22 ? 11.807 -7.977 -6.707 1.00 0.00 22 LEU A C 12
ATOM 12558 O O . LEU A 1 22 ? 13.010 -8.077 -6.949 1.00 0.00 22 LEU A O 12
ATOM 12574 N N . THR A 1 23 ? 10.886 -7.857 -7.658 1.00 0.00 23 THR A N 12
ATOM 12575 C CA . THR A 1 23 ? 11.244 -7.838 -9.071 1.00 0.00 23 THR A CA 12
ATOM 12576 C C . THR A 1 23 ? 10.697 -6.593 -9.760 1.00 0.00 23 THR A C 12
ATOM 12577 O O . THR A 1 23 ? 9.777 -6.678 -10.573 1.00 0.00 23 THR A O 12
ATOM 12588 N N . GLU A 1 24 ? 11.269 -5.440 -9.430 1.00 0.00 24 GLU A N 12
ATOM 12589 C CA . GLU A 1 24 ? 10.836 -4.178 -10.019 1.00 0.00 24 GLU A CA 12
ATOM 12590 C C . GLU A 1 24 ? 9.391 -3.867 -9.640 1.00 0.00 24 GLU A C 12
ATOM 12591 O O . GLU A 1 24 ? 8.488 -3.875 -10.476 1.00 0.00 24 GLU A O 12
ATOM 12603 N N . PRO A 1 25 ? 9.166 -3.588 -8.347 1.00 0.00 25 PRO A N 12
ATOM 12604 C CA . PRO A 1 25 ? 7.833 -3.270 -7.827 1.00 0.00 25 PRO A CA 12
ATOM 12605 C C . PRO A 1 25 ? 7.331 -1.913 -8.309 1.00 0.00 25 PRO A C 12
ATOM 12606 O O . PRO A 1 25 ? 7.940 -1.287 -9.178 1.00 0.00 25 PRO A O 12
ATOM 12617 N N . LEU A 1 26 ? 6.218 -1.463 -7.740 1.00 0.00 26 LEU A N 12
ATOM 12618 C CA . LEU A 1 26 ? 5.634 -0.179 -8.111 1.00 0.00 26 LEU A CA 12
ATOM 12619 C C . LEU A 1 26 ? 5.889 0.868 -7.032 1.00 0.00 26 LEU A C 12
ATOM 12620 O O . LEU A 1 26 ? 6.666 0.642 -6.105 1.00 0.00 26 LEU A O 12
ATOM 12636 N N . SER A 1 27 ? 5.228 2.014 -7.158 1.00 0.00 27 SER A N 12
ATOM 12637 C CA . SER A 1 27 ? 5.385 3.097 -6.195 1.00 0.00 27 SER A CA 12
ATOM 12638 C C . SER A 1 27 ? 4.026 3.587 -5.703 1.00 0.00 27 SER A C 12
ATOM 12639 O O . SER A 1 27 ? 3.189 4.029 -6.492 1.00 0.00 27 SER A O 12
ATOM 12647 N N . LEU A 1 28 ? 3.813 3.507 -4.394 1.00 0.00 28 LEU A N 12
ATOM 12648 C CA . LEU A 1 28 ? 2.556 3.942 -3.795 1.00 0.00 28 LEU A CA 12
ATOM 12649 C C . LEU A 1 28 ? 2.585 5.437 -3.495 1.00 0.00 28 LEU A C 12
ATOM 12650 O O . LEU A 1 28 ? 3.507 6.144 -3.900 1.00 0.00 28 LEU A O 12
ATOM 12666 N N . ASP A 1 29 ? 1.570 5.911 -2.780 1.00 0.00 29 ASP A N 12
ATOM 12667 C CA . ASP A 1 29 ? 1.480 7.322 -2.422 1.00 0.00 29 ASP A CA 12
ATOM 12668 C C . ASP A 1 29 ? 1.912 7.544 -0.976 1.00 0.00 29 ASP A C 12
ATOM 12669 O O . ASP A 1 29 ? 2.365 8.629 -0.612 1.00 0.00 29 ASP A O 12
ATOM 12678 N N . CYS A 1 30 ? 1.768 6.509 -0.155 1.00 0.00 30 CYS A N 12
ATOM 12679 C CA . CYS A 1 30 ? 2.141 6.590 1.252 1.00 0.00 30 CYS A CA 12
ATOM 12680 C C . CYS A 1 30 ? 3.658 6.574 1.414 1.00 0.00 30 CYS A C 12
ATOM 12681 O O . CYS A 1 30 ? 4.200 7.163 2.348 1.00 0.00 30 CYS A O 12
ATOM 12688 N N . GLY A 1 31 ? 4.339 5.894 0.496 1.00 0.00 31 GLY A N 12
ATOM 12689 C CA . GLY A 1 31 ? 5.786 5.813 0.555 1.00 0.00 31 GLY A CA 12
ATOM 12690 C C . GLY A 1 31 ? 6.277 4.410 0.855 1.00 0.00 31 GLY A C 12
ATOM 12691 O O . GLY A 1 31 ? 6.931 4.178 1.872 1.00 0.00 31 GLY A O 12
ATOM 12695 N N . HIS A 1 32 ? 5.960 3.472 -0.031 1.00 0.00 32 HIS A N 12
ATOM 12696 C CA . HIS A 1 32 ? 6.372 2.084 0.145 1.00 0.00 32 HIS A CA 12
ATOM 12697 C C . HIS A 1 32 ? 6.590 1.407 -1.205 1.00 0.00 32 HIS A C 12
ATOM 12698 O O . HIS A 1 32 ? 6.428 2.028 -2.255 1.00 0.00 32 HIS A O 12
ATOM 12712 N N . SER A 1 33 ? 6.958 0.130 -1.169 1.00 0.00 33 SER A N 12
ATOM 12713 C CA . SER A 1 33 ? 7.203 -0.630 -2.389 1.00 0.00 33 SER A CA 12
ATOM 12714 C C . SER A 1 33 ? 6.868 -2.105 -2.187 1.00 0.00 33 SER A C 12
ATOM 12715 O O . SER A 1 33 ? 7.565 -2.818 -1.464 1.00 0.00 33 SER A O 12
ATOM 12723 N N . LEU A 1 34 ? 5.796 -2.555 -2.830 1.00 0.00 34 LEU A N 12
ATOM 12724 C CA . LEU A 1 34 ? 5.367 -3.945 -2.721 1.00 0.00 34 LEU A CA 12
ATOM 12725 C C . LEU A 1 34 ? 5.144 -4.555 -4.102 1.00 0.00 34 LEU A C 12
ATOM 12726 O O . LEU A 1 34 ? 5.488 -3.955 -5.120 1.00 0.00 34 LEU A O 12
ATOM 12742 N N . CYS A 1 35 ? 4.565 -5.751 -4.128 1.00 0.00 35 CYS A N 12
ATOM 12743 C CA . CYS A 1 35 ? 4.294 -6.442 -5.382 1.00 0.00 35 CYS A CA 12
ATOM 12744 C C . CYS A 1 35 ? 3.005 -5.930 -6.018 1.00 0.00 35 CYS A C 12
ATOM 12745 O O . CYS A 1 35 ? 2.131 -5.398 -5.333 1.00 0.00 35 CYS A O 12
ATOM 12752 N N . ARG A 1 36 ? 2.893 -6.095 -7.332 1.00 0.00 36 ARG A N 12
ATOM 12753 C CA . ARG A 1 36 ? 1.712 -5.649 -8.061 1.00 0.00 36 ARG A CA 12
ATOM 12754 C C . ARG A 1 36 ? 0.481 -6.448 -7.642 1.00 0.00 36 ARG A C 12
ATOM 12755 O O . ARG A 1 36 ? -0.649 -5.978 -7.769 1.00 0.00 36 ARG A O 12
ATOM 12776 N N . ALA A 1 37 ? 0.709 -7.658 -7.143 1.00 0.00 37 ALA A N 12
ATOM 12777 C CA . ALA A 1 37 ? -0.380 -8.521 -6.704 1.00 0.00 37 ALA A CA 12
ATOM 12778 C C . ALA A 1 37 ? -0.754 -8.238 -5.253 1.00 0.00 37 ALA A C 12
ATOM 12779 O O . ALA A 1 37 ? -1.926 -8.043 -4.929 1.00 0.00 37 ALA A O 12
ATOM 12786 N N . CYS A 1 38 ? 0.249 -8.219 -4.381 1.00 0.00 38 CYS A N 12
ATOM 12787 C CA . CYS A 1 38 ? 0.026 -7.961 -2.964 1.00 0.00 38 CYS A CA 12
ATOM 12788 C C . CYS A 1 38 ? -0.730 -6.651 -2.761 1.00 0.00 38 CYS A C 12
ATOM 12789 O O . CYS A 1 38 ? -1.439 -6.478 -1.769 1.00 0.00 38 CYS A O 12
ATOM 12796 N N . ILE A 1 39 ? -0.574 -5.732 -3.708 1.00 0.00 39 ILE A N 12
ATOM 12797 C CA . ILE A 1 39 ? -1.242 -4.438 -3.634 1.00 0.00 39 ILE A CA 12
ATOM 12798 C C . ILE A 1 39 ? -2.630 -4.500 -4.262 1.00 0.00 39 ILE A C 12
ATOM 12799 O O . ILE A 1 39 ? -3.643 -4.453 -3.564 1.00 0.00 39 ILE A O 12
ATOM 12815 N N . THR A 1 40 ? -2.670 -4.608 -5.587 1.00 0.00 40 THR A N 12
ATOM 12816 C CA . THR A 1 40 ? -3.933 -4.677 -6.310 1.00 0.00 40 THR A CA 12
ATOM 12817 C C . THR A 1 40 ? -4.537 -6.075 -6.230 1.00 0.00 40 THR A C 12
ATOM 12818 O O . THR A 1 40 ? -3.839 -7.074 -6.400 1.00 0.00 40 THR A O 12
ATOM 12829 N N . VAL A 1 41 ? -5.839 -6.138 -5.970 1.00 0.00 41 VAL A N 12
ATOM 12830 C CA . VAL A 1 41 ? -6.537 -7.414 -5.869 1.00 0.00 41 VAL A CA 12
ATOM 12831 C C . VAL A 1 41 ? -6.266 -8.287 -7.089 1.00 0.00 41 VAL A C 12
ATOM 12832 O O . VAL A 1 41 ? -6.402 -7.841 -8.228 1.00 0.00 41 VAL A O 12
ATOM 12845 N N . SER A 1 42 ? -5.881 -9.535 -6.842 1.00 0.00 42 SER A N 12
ATOM 12846 C CA . SER A 1 42 ? -5.586 -10.472 -7.920 1.00 0.00 42 SER A CA 12
ATOM 12847 C C . SER A 1 42 ? -6.868 -10.922 -8.614 1.00 0.00 42 SER A C 12
ATOM 12848 O O . SER A 1 42 ? -7.959 -10.457 -8.288 1.00 0.00 42 SER A O 12
ATOM 12856 N N . ASN A 1 43 ? -6.727 -11.832 -9.573 1.00 0.00 43 ASN A N 12
ATOM 12857 C CA . ASN A 1 43 ? -7.873 -12.346 -10.314 1.00 0.00 43 ASN A CA 12
ATOM 12858 C C . ASN A 1 43 ? -8.071 -13.834 -10.046 1.00 0.00 43 ASN A C 12
ATOM 12859 O O . ASN A 1 43 ? -9.197 -14.331 -10.038 1.00 0.00 43 ASN A O 12
ATOM 12870 N N . LYS A 1 44 ? -6.968 -14.542 -9.825 1.00 0.00 44 LYS A N 12
ATOM 12871 C CA . LYS A 1 44 ? -7.018 -15.974 -9.554 1.00 0.00 44 LYS A CA 12
ATOM 12872 C C . LYS A 1 44 ? -7.902 -16.268 -8.346 1.00 0.00 44 LYS A C 12
ATOM 12873 O O . LYS A 1 44 ? -8.680 -17.221 -8.353 1.00 0.00 44 LYS A O 12
ATOM 12892 N N . GLU A 1 45 ? -7.776 -15.443 -7.312 1.00 0.00 45 GLU A N 12
ATOM 12893 C CA . GLU A 1 45 ? -8.564 -15.616 -6.097 1.00 0.00 45 GLU A CA 12
ATOM 12894 C C . GLU A 1 45 ? -9.801 -14.722 -6.119 1.00 0.00 45 GLU A C 12
ATOM 12895 O O . GLU A 1 45 ? -9.846 -13.690 -5.451 1.00 0.00 45 GLU A O 12
ATOM 12907 N N . ALA A 1 46 ? -10.803 -15.128 -6.893 1.00 0.00 46 ALA A N 12
ATOM 12908 C CA . ALA A 1 46 ? -12.040 -14.366 -7.002 1.00 0.00 46 ALA A CA 12
ATOM 12909 C C . ALA A 1 46 ? -13.144 -14.987 -6.153 1.00 0.00 46 ALA A C 12
ATOM 12910 O O . ALA A 1 46 ? -14.017 -15.687 -6.667 1.00 0.00 46 ALA A O 12
ATOM 12917 N N . VAL A 1 47 ? -13.099 -14.729 -4.850 1.00 0.00 47 VAL A N 12
ATOM 12918 C CA . VAL A 1 47 ? -14.096 -15.263 -3.930 1.00 0.00 47 VAL A CA 12
ATOM 12919 C C . VAL A 1 47 ? -14.804 -14.143 -3.176 1.00 0.00 47 VAL A C 12
ATOM 12920 O O . VAL A 1 47 ? -14.192 -13.135 -2.820 1.00 0.00 47 VAL A O 12
ATOM 12933 N N . THR A 1 48 ? -16.098 -14.326 -2.934 1.00 0.00 48 THR A N 12
ATOM 12934 C CA . THR A 1 48 ? -16.891 -13.331 -2.222 1.00 0.00 48 THR A CA 12
ATOM 12935 C C . THR A 1 48 ? -16.613 -13.375 -0.724 1.00 0.00 48 THR A C 12
ATOM 12936 O O . THR A 1 48 ? -17.454 -13.812 0.060 1.00 0.00 48 THR A O 12
ATOM 12947 N N . SER A 1 49 ? -15.427 -12.919 -0.333 1.00 0.00 49 SER A N 12
ATOM 12948 C CA . SER A 1 49 ? -15.037 -12.910 1.072 1.00 0.00 49 SER A CA 12
ATOM 12949 C C . SER A 1 49 ? -15.024 -11.487 1.623 1.00 0.00 49 SER A C 12
ATOM 12950 O O . SER A 1 49 ? -14.816 -10.525 0.883 1.00 0.00 49 SER A O 12
ATOM 12958 N N . MET A 1 50 ? -15.250 -11.362 2.926 1.00 0.00 50 MET A N 12
ATOM 12959 C CA . MET A 1 50 ? -15.263 -10.057 3.577 1.00 0.00 50 MET A CA 12
ATOM 12960 C C . MET A 1 50 ? -13.900 -9.381 3.469 1.00 0.00 50 MET A C 12
ATOM 12961 O O . MET A 1 50 ? -12.891 -9.923 3.917 1.00 0.00 50 MET A O 12
ATOM 12975 N N . GLY A 1 51 ? -13.879 -8.194 2.871 1.00 0.00 51 GLY A N 12
ATOM 12976 C CA . GLY A 1 51 ? -12.634 -7.464 2.714 1.00 0.00 51 GLY A CA 12
ATOM 12977 C C . GLY A 1 51 ? -12.840 -5.962 2.707 1.00 0.00 51 GLY A C 12
ATOM 12978 O O . GLY A 1 51 ? -13.597 -5.429 3.516 1.00 0.00 51 GLY A O 12
ATOM 12982 N N . GLY A 1 52 ? -12.160 -5.278 1.791 1.00 0.00 52 GLY A N 12
ATOM 12983 C CA . GLY A 1 52 ? -12.284 -3.835 1.701 1.00 0.00 52 GLY A CA 12
ATOM 12984 C C . GLY A 1 52 ? -11.416 -3.246 0.607 1.00 0.00 52 GLY A C 12
ATOM 12985 O O . GLY A 1 52 ? -11.035 -3.940 -0.336 1.00 0.00 52 GLY A O 12
ATOM 12989 N N . LYS A 1 53 ? -11.103 -1.960 0.731 1.00 0.00 53 LYS A N 12
ATOM 12990 C CA . LYS A 1 53 ? -10.274 -1.276 -0.255 1.00 0.00 53 LYS A CA 12
ATOM 12991 C C . LYS A 1 53 ? -8.793 -1.528 0.010 1.00 0.00 53 LYS A C 12
ATOM 12992 O O . LYS A 1 53 ? -8.381 -1.716 1.155 1.00 0.00 53 LYS A O 12
ATOM 13011 N N . SER A 1 54 ? -7.998 -1.530 -1.055 1.00 0.00 54 SER A N 12
ATOM 13012 C CA . SER A 1 54 ? -6.563 -1.761 -0.937 1.00 0.00 54 SER A CA 12
ATOM 13013 C C . SER A 1 54 ? -5.902 -0.662 -0.110 1.00 0.00 54 SER A C 12
ATOM 13014 O O . SER A 1 54 ? -6.368 0.477 -0.085 1.00 0.00 54 SER A O 12
ATOM 13022 N N . SER A 1 55 ? -4.813 -1.013 0.567 1.00 0.00 55 SER A N 12
ATOM 13023 C CA . SER A 1 55 ? -4.089 -0.060 1.399 1.00 0.00 55 SER A CA 12
ATOM 13024 C C . SER A 1 55 ? -2.809 -0.681 1.949 1.00 0.00 55 SER A C 12
ATOM 13025 O O . SER A 1 55 ? -2.793 -1.845 2.350 1.00 0.00 55 SER A O 12
ATOM 13033 N N . CYS A 1 56 ? -1.737 0.105 1.966 1.00 0.00 56 CYS A N 12
ATOM 13034 C CA . CYS A 1 56 ? -0.451 -0.366 2.466 1.00 0.00 56 CYS A CA 12
ATOM 13035 C C . CYS A 1 56 ? -0.604 -1.004 3.844 1.00 0.00 56 CYS A C 12
ATOM 13036 O O . CYS A 1 56 ? -0.843 -0.329 4.845 1.00 0.00 56 CYS A O 12
ATOM 13043 N N . PRO A 1 57 ? -0.464 -2.337 3.898 1.00 0.00 57 PRO A N 12
ATOM 13044 C CA . PRO A 1 57 ? -0.581 -3.096 5.146 1.00 0.00 57 PRO A CA 12
ATOM 13045 C C . PRO A 1 57 ? 0.585 -2.836 6.094 1.00 0.00 57 PRO A C 12
ATOM 13046 O O . PRO A 1 57 ? 0.548 -3.226 7.261 1.00 0.00 57 PRO A O 12
ATOM 13057 N N . VAL A 1 58 ? 1.620 -2.175 5.585 1.00 0.00 58 VAL A N 12
ATOM 13058 C CA . VAL A 1 58 ? 2.796 -1.862 6.387 1.00 0.00 58 VAL A CA 12
ATOM 13059 C C . VAL A 1 58 ? 2.525 -0.693 7.328 1.00 0.00 58 VAL A C 12
ATOM 13060 O O . VAL A 1 58 ? 2.437 -0.868 8.544 1.00 0.00 58 VAL A O 12
ATOM 13073 N N . CYS A 1 59 ? 2.393 0.500 6.758 1.00 0.00 59 CYS A N 12
ATOM 13074 C CA . CYS A 1 59 ? 2.131 1.699 7.545 1.00 0.00 59 CYS A CA 12
ATOM 13075 C C . CYS A 1 59 ? 0.638 1.855 7.819 1.00 0.00 59 CYS A C 12
ATOM 13076 O O . CYS A 1 59 ? 0.238 2.367 8.863 1.00 0.00 59 CYS A O 12
ATOM 13083 N N . GLY A 1 60 ? -0.182 1.408 6.871 1.00 0.00 60 GLY A N 12
ATOM 13084 C CA . GLY A 1 60 ? -1.621 1.507 7.029 1.00 0.00 60 GLY A CA 12
ATOM 13085 C C . GLY A 1 60 ? -2.170 2.829 6.530 1.00 0.00 60 GLY A C 12
ATOM 13086 O O . GLY A 1 60 ? -2.486 3.716 7.324 1.00 0.00 60 GLY A O 12
ATOM 13090 N N . ILE A 1 61 ? -2.281 2.963 5.213 1.00 0.00 61 ILE A N 12
ATOM 13091 C CA . ILE A 1 61 ? -2.795 4.187 4.611 1.00 0.00 61 ILE A CA 12
ATOM 13092 C C . ILE A 1 61 ? -3.619 3.882 3.364 1.00 0.00 61 ILE A C 12
ATOM 13093 O O . ILE A 1 61 ? -3.192 3.120 2.497 1.00 0.00 61 ILE A O 12
ATOM 13109 N N . SER A 1 62 ? -4.801 4.485 3.281 1.00 0.00 62 SER A N 12
ATOM 13110 C CA . SER A 1 62 ? -5.686 4.277 2.141 1.00 0.00 62 SER A CA 12
ATOM 13111 C C . SER A 1 62 ? -5.327 5.218 0.996 1.00 0.00 62 SER A C 12
ATOM 13112 O O . SER A 1 62 ? -4.930 6.362 1.218 1.00 0.00 62 SER A O 12
ATOM 13120 N N . TYR A 1 63 ? -5.470 4.728 -0.231 1.00 0.00 63 TYR A N 12
ATOM 13121 C CA . TYR A 1 63 ? -5.159 5.524 -1.412 1.00 0.00 63 TYR A CA 12
ATOM 13122 C C . TYR A 1 63 ? -6.179 5.276 -2.520 1.00 0.00 63 TYR A C 12
ATOM 13123 O O . TYR A 1 63 ? -6.975 4.340 -2.448 1.00 0.00 63 TYR A O 12
ATOM 13141 N N . SER A 1 64 ? -6.147 6.122 -3.544 1.00 0.00 64 SER A N 12
ATOM 13142 C CA . SER A 1 64 ? -7.070 5.999 -4.666 1.00 0.00 64 SER A CA 12
ATOM 13143 C C . SER A 1 64 ? -6.376 5.378 -5.875 1.00 0.00 64 SER A C 12
ATOM 13144 O O . SER A 1 64 ? -5.292 5.807 -6.271 1.00 0.00 64 SER A O 12
ATOM 13152 N N . PHE A 1 65 ? -7.008 4.364 -6.457 1.00 0.00 65 PHE A N 12
ATOM 13153 C CA . PHE A 1 65 ? -6.452 3.682 -7.620 1.00 0.00 65 PHE A CA 12
ATOM 13154 C C . PHE A 1 65 ? -6.488 4.586 -8.849 1.00 0.00 65 PHE A C 12
ATOM 13155 O O . PHE A 1 65 ? -5.614 4.512 -9.711 1.00 0.00 65 PHE A O 12
ATOM 13172 N N . GLU A 1 66 ? -7.506 5.438 -8.920 1.00 0.00 66 GLU A N 12
ATOM 13173 C CA . GLU A 1 66 ? -7.656 6.355 -10.043 1.00 0.00 66 GLU A CA 12
ATOM 13174 C C . GLU A 1 66 ? -6.413 7.226 -10.206 1.00 0.00 66 GLU A C 12
ATOM 13175 O O . GLU A 1 66 ? -6.033 7.583 -11.321 1.00 0.00 66 GLU A O 12
ATOM 13187 N N . HIS A 1 67 ? -5.784 7.564 -9.084 1.00 0.00 67 HIS A N 12
ATOM 13188 C CA . HIS A 1 67 ? -4.584 8.392 -9.101 1.00 0.00 67 HIS A CA 12
ATOM 13189 C C . HIS A 1 67 ? -3.380 7.595 -9.596 1.00 0.00 67 HIS A C 12
ATOM 13190 O O . HIS A 1 67 ? -2.538 8.114 -10.329 1.00 0.00 67 HIS A O 12
ATOM 13204 N N . LEU A 1 68 ? -3.306 6.332 -9.191 1.00 0.00 68 LEU A N 12
ATOM 13205 C CA . LEU A 1 68 ? -2.206 5.463 -9.593 1.00 0.00 68 LEU A CA 12
ATOM 13206 C C . LEU A 1 68 ? -2.616 4.568 -10.758 1.00 0.00 68 LEU A C 12
ATOM 13207 O O . LEU A 1 68 ? -2.340 3.368 -10.758 1.00 0.00 68 LEU A O 12
ATOM 13223 N N . GLN A 1 69 ? -3.275 5.160 -11.749 1.00 0.00 69 GLN A N 12
ATOM 13224 C CA . GLN A 1 69 ? -3.721 4.415 -12.921 1.00 0.00 69 GLN A CA 12
ATOM 13225 C C . GLN A 1 69 ? -2.926 4.819 -14.158 1.00 0.00 69 GLN A C 12
ATOM 13226 O O . GLN A 1 69 ? -2.494 3.969 -14.935 1.00 0.00 69 GLN A O 12
ATOM 13240 N N . ALA A 1 70 ? -2.738 6.123 -14.335 1.00 0.00 70 ALA A N 12
ATOM 13241 C CA . ALA A 1 70 ? -1.994 6.640 -15.477 1.00 0.00 70 ALA A CA 12
ATOM 13242 C C . ALA A 1 70 ? -0.993 7.705 -15.043 1.00 0.00 70 ALA A C 12
ATOM 13243 O O . ALA A 1 70 ? -0.851 7.990 -13.855 1.00 0.00 70 ALA A O 12
ATOM 13250 N N . ASN A 1 71 ? -0.300 8.289 -16.015 1.00 0.00 71 ASN A N 12
ATOM 13251 C CA . ASN A 1 71 ? 0.690 9.322 -15.733 1.00 0.00 71 ASN A CA 12
ATOM 13252 C C . ASN A 1 71 ? 0.318 10.634 -16.417 1.00 0.00 71 ASN A C 12
ATOM 13253 O O . ASN A 1 71 ? 0.157 11.663 -15.762 1.00 0.00 71 ASN A O 12
ATOM 13264 N N . GLN A 1 72 ? 0.182 10.588 -17.739 1.00 0.00 72 GLN A N 12
ATOM 13265 C CA . GLN A 1 72 ? -0.171 11.772 -18.512 1.00 0.00 72 GLN A CA 12
ATOM 13266 C C . GLN A 1 72 ? -1.653 11.765 -18.872 1.00 0.00 72 GLN A C 12
ATOM 13267 O O . GLN A 1 72 ? -2.055 11.181 -19.880 1.00 0.00 72 GLN A O 12
ATOM 13281 N N . HIS A 1 73 ? -2.462 12.416 -18.043 1.00 0.00 73 HIS A N 12
ATOM 13282 C CA . HIS A 1 73 ? -3.901 12.485 -18.275 1.00 0.00 73 HIS A CA 12
ATOM 13283 C C . HIS A 1 73 ? -4.469 13.811 -17.777 1.00 0.00 73 HIS A C 12
ATOM 13284 O O . HIS A 1 73 ? -4.120 14.280 -16.692 1.00 0.00 73 HIS A O 12
ATOM 13298 N N . LEU A 1 74 ? -5.344 14.411 -18.576 1.00 0.00 74 LEU A N 12
ATOM 13299 C CA . LEU A 1 74 ? -5.960 15.684 -18.217 1.00 0.00 74 LEU A CA 12
ATOM 13300 C C . LEU A 1 74 ? -7.477 15.549 -18.129 1.00 0.00 74 LEU A C 12
ATOM 13301 O O . LEU A 1 74 ? -8.089 14.803 -18.893 1.00 0.00 74 LEU A O 12
ATOM 13317 N N . ALA A 1 75 ? -8.078 16.278 -17.195 1.00 0.00 75 ALA A N 12
ATOM 13318 C CA . ALA A 1 75 ? -9.523 16.243 -17.010 1.00 0.00 75 ALA A CA 12
ATOM 13319 C C . ALA A 1 75 ? -10.110 17.650 -17.009 1.00 0.00 75 ALA A C 12
ATOM 13320 O O . ALA A 1 75 ? -10.363 18.227 -15.951 1.00 0.00 75 ALA A O 12
ATOM 13327 N N . ASN A 1 76 ? -10.325 18.199 -18.200 1.00 0.00 76 ASN A N 12
ATOM 13328 C CA . ASN A 1 76 ? -10.881 19.540 -18.336 1.00 0.00 76 ASN A CA 12
ATOM 13329 C C . ASN A 1 76 ? -12.245 19.497 -19.019 1.00 0.00 76 ASN A C 12
ATOM 13330 O O . ASN A 1 76 ? -13.146 20.263 -18.677 1.00 0.00 76 ASN A O 12
ATOM 13341 N N . ILE A 1 77 ? -12.388 18.596 -19.985 1.00 0.00 77 ILE A N 12
ATOM 13342 C CA . ILE A 1 77 ? -13.642 18.451 -20.714 1.00 0.00 77 ILE A CA 12
ATOM 13343 C C . ILE A 1 77 ? -14.192 17.035 -20.587 1.00 0.00 77 ILE A C 12
ATOM 13344 O O . ILE A 1 77 ? -14.207 16.274 -21.554 1.00 0.00 77 ILE A O 12
ATOM 13360 N N . VAL A 1 78 ? -14.646 16.688 -19.387 1.00 0.00 78 VAL A N 12
ATOM 13361 C CA . VAL A 1 78 ? -15.200 15.363 -19.133 1.00 0.00 78 VAL A CA 12
ATOM 13362 C C . VAL A 1 78 ? -16.602 15.459 -18.540 1.00 0.00 78 VAL A C 12
ATOM 13363 O O . VAL A 1 78 ? -17.150 16.550 -18.392 1.00 0.00 78 VAL A O 12
ATOM 13376 N N . GLU A 1 79 ? -17.175 14.308 -18.201 1.00 0.00 79 GLU A N 12
ATOM 13377 C CA . GLU A 1 79 ? -18.513 14.262 -17.624 1.00 0.00 79 GLU A CA 12
ATOM 13378 C C . GLU A 1 79 ? -18.548 13.349 -16.402 1.00 0.00 79 GLU A C 12
ATOM 13379 O O . GLU A 1 79 ? -18.221 12.166 -16.489 1.00 0.00 79 GLU A O 12
ATOM 13393 N N . GLY A 1 1 ? 43.775 -17.281 16.752 1.00 0.00 1 GLY A N 13
ATOM 13394 C CA . GLY A 1 1 ? 43.664 -17.348 15.306 1.00 0.00 1 GLY A CA 13
ATOM 13395 C C . GLY A 1 1 ? 43.056 -16.093 14.713 1.00 0.00 1 GLY A C 13
ATOM 13396 O O . GLY A 1 1 ? 43.306 -14.987 15.193 1.00 0.00 1 GLY A O 13
ATOM 13400 N N . SER A 1 2 ? 42.256 -16.263 13.665 1.00 0.00 2 SER A N 13
ATOM 13401 C CA . SER A 1 2 ? 41.614 -15.134 13.002 1.00 0.00 2 SER A CA 13
ATOM 13402 C C . SER A 1 2 ? 40.453 -15.604 12.131 1.00 0.00 2 SER A C 13
ATOM 13403 O O . SER A 1 2 ? 40.617 -16.470 11.273 1.00 0.00 2 SER A O 13
ATOM 13411 N N . SER A 1 3 ? 39.278 -15.025 12.360 1.00 0.00 3 SER A N 13
ATOM 13412 C CA . SER A 1 3 ? 38.087 -15.386 11.601 1.00 0.00 3 SER A CA 13
ATOM 13413 C C . SER A 1 3 ? 37.045 -14.273 11.663 1.00 0.00 3 SER A C 13
ATOM 13414 O O . SER A 1 3 ? 37.231 -13.271 12.352 1.00 0.00 3 SER A O 13
ATOM 13422 N N . GLY A 1 4 ? 35.947 -14.458 10.936 1.00 0.00 4 GLY A N 13
ATOM 13423 C CA . GLY A 1 4 ? 34.891 -13.463 10.922 1.00 0.00 4 GLY A CA 13
ATOM 13424 C C . GLY A 1 4 ? 34.775 -12.759 9.584 1.00 0.00 4 GLY A C 13
ATOM 13425 O O . GLY A 1 4 ? 35.739 -12.700 8.821 1.00 0.00 4 GLY A O 13
ATOM 13429 N N . SER A 1 5 ? 33.592 -12.227 9.298 1.00 0.00 5 SER A N 13
ATOM 13430 C CA . SER A 1 5 ? 33.352 -11.529 8.040 1.00 0.00 5 SER A CA 13
ATOM 13431 C C . SER A 1 5 ? 32.796 -10.130 8.292 1.00 0.00 5 SER A C 13
ATOM 13432 O O . SER A 1 5 ? 32.278 -9.842 9.371 1.00 0.00 5 SER A O 13
ATOM 13440 N N . SER A 1 6 ? 32.907 -9.266 7.289 1.00 0.00 6 SER A N 13
ATOM 13441 C CA . SER A 1 6 ? 32.420 -7.896 7.402 1.00 0.00 6 SER A CA 13
ATOM 13442 C C . SER A 1 6 ? 31.695 -7.471 6.128 1.00 0.00 6 SER A C 13
ATOM 13443 O O . SER A 1 6 ? 32.128 -7.783 5.020 1.00 0.00 6 SER A O 13
ATOM 13451 N N . GLY A 1 7 ? 30.587 -6.756 6.296 1.00 0.00 7 GLY A N 13
ATOM 13452 C CA . GLY A 1 7 ? 29.819 -6.298 5.153 1.00 0.00 7 GLY A CA 13
ATOM 13453 C C . GLY A 1 7 ? 28.331 -6.534 5.323 1.00 0.00 7 GLY A C 13
ATOM 13454 O O . GLY A 1 7 ? 27.787 -7.509 4.806 1.00 0.00 7 GLY A O 13
ATOM 13458 N N . ASN A 1 8 ? 27.671 -5.639 6.051 1.00 0.00 8 ASN A N 13
ATOM 13459 C CA . ASN A 1 8 ? 26.237 -5.756 6.289 1.00 0.00 8 ASN A CA 13
ATOM 13460 C C . ASN A 1 8 ? 25.470 -4.675 5.534 1.00 0.00 8 ASN A C 13
ATOM 13461 O O . ASN A 1 8 ? 24.765 -3.863 6.135 1.00 0.00 8 ASN A O 13
ATOM 13472 N N . VAL A 1 9 ? 25.612 -4.670 4.212 1.00 0.00 9 VAL A N 13
ATOM 13473 C CA . VAL A 1 9 ? 24.931 -3.690 3.374 1.00 0.00 9 VAL A CA 13
ATOM 13474 C C . VAL A 1 9 ? 24.103 -4.373 2.292 1.00 0.00 9 VAL A C 13
ATOM 13475 O O . VAL A 1 9 ? 24.641 -5.072 1.434 1.00 0.00 9 VAL A O 13
ATOM 13488 N N . GLN A 1 10 ? 22.791 -4.164 2.339 1.00 0.00 10 GLN A N 13
ATOM 13489 C CA . GLN A 1 10 ? 21.888 -4.761 1.362 1.00 0.00 10 GLN A CA 13
ATOM 13490 C C . GLN A 1 10 ? 20.693 -3.851 1.098 1.00 0.00 10 GLN A C 13
ATOM 13491 O O . GLN A 1 10 ? 20.248 -3.124 1.985 1.00 0.00 10 GLN A O 13
ATOM 13505 N N . GLU A 1 11 ? 20.180 -3.896 -0.127 1.00 0.00 11 GLU A N 13
ATOM 13506 C CA . GLU A 1 11 ? 19.037 -3.074 -0.507 1.00 0.00 11 GLU A CA 13
ATOM 13507 C C . GLU A 1 11 ? 17.849 -3.335 0.415 1.00 0.00 11 GLU A C 13
ATOM 13508 O O . GLU A 1 11 ? 17.831 -4.316 1.157 1.00 0.00 11 GLU A O 13
ATOM 13520 N N . GLU A 1 12 ? 16.859 -2.449 0.360 1.00 0.00 12 GLU A N 13
ATOM 13521 C CA . GLU A 1 12 ? 15.668 -2.583 1.191 1.00 0.00 12 GLU A CA 13
ATOM 13522 C C . GLU A 1 12 ? 14.401 -2.454 0.350 1.00 0.00 12 GLU A C 13
ATOM 13523 O O . GLU A 1 12 ? 13.633 -1.505 0.506 1.00 0.00 12 GLU A O 13
ATOM 13535 N N . VAL A 1 13 ? 14.190 -3.416 -0.543 1.00 0.00 13 VAL A N 13
ATOM 13536 C CA . VAL A 1 13 ? 13.017 -3.411 -1.409 1.00 0.00 13 VAL A CA 13
ATOM 13537 C C . VAL A 1 13 ? 12.398 -4.801 -1.503 1.00 0.00 13 VAL A C 13
ATOM 13538 O O . VAL A 1 13 ? 12.043 -5.264 -2.588 1.00 0.00 13 VAL A O 13
ATOM 13551 N N . THR A 1 14 ? 12.270 -5.465 -0.358 1.00 0.00 14 THR A N 13
ATOM 13552 C CA . THR A 1 14 ? 11.694 -6.803 -0.311 1.00 0.00 14 THR A CA 13
ATOM 13553 C C . THR A 1 14 ? 10.296 -6.779 0.297 1.00 0.00 14 THR A C 13
ATOM 13554 O O . THR A 1 14 ? 10.112 -6.361 1.440 1.00 0.00 14 THR A O 13
ATOM 13565 N N . CYS A 1 15 ? 9.313 -7.231 -0.474 1.00 0.00 15 CYS A N 13
ATOM 13566 C CA . CYS A 1 15 ? 7.930 -7.262 -0.012 1.00 0.00 15 CYS A CA 13
ATOM 13567 C C . CYS A 1 15 ? 7.827 -7.943 1.350 1.00 0.00 15 CYS A C 13
ATOM 13568 O O . CYS A 1 15 ? 7.988 -9.157 1.478 1.00 0.00 15 CYS A O 13
ATOM 13575 N N . PRO A 1 16 ? 7.552 -7.144 2.391 1.00 0.00 16 PRO A N 13
ATOM 13576 C CA . PRO A 1 16 ? 7.421 -7.647 3.762 1.00 0.00 16 PRO A CA 13
ATOM 13577 C C . PRO A 1 16 ? 6.164 -8.490 3.951 1.00 0.00 16 PRO A C 13
ATOM 13578 O O . PRO A 1 16 ? 5.979 -9.119 4.994 1.00 0.00 16 PRO A O 13
ATOM 13589 N N . ILE A 1 17 ? 5.305 -8.499 2.938 1.00 0.00 17 ILE A N 13
ATOM 13590 C CA . ILE A 1 17 ? 4.067 -9.267 2.994 1.00 0.00 17 ILE A CA 13
ATOM 13591 C C . ILE A 1 17 ? 4.304 -10.720 2.597 1.00 0.00 17 ILE A C 13
ATOM 13592 O O . ILE A 1 17 ? 4.214 -11.625 3.428 1.00 0.00 17 ILE A O 13
ATOM 13608 N N . CYS A 1 18 ? 4.608 -10.938 1.322 1.00 0.00 18 CYS A N 13
ATOM 13609 C CA . CYS A 1 18 ? 4.860 -12.281 0.814 1.00 0.00 18 CYS A CA 13
ATOM 13610 C C . CYS A 1 18 ? 6.280 -12.731 1.146 1.00 0.00 18 CYS A C 13
ATOM 13611 O O . CYS A 1 18 ? 6.587 -13.924 1.121 1.00 0.00 18 CYS A O 13
ATOM 13618 N N . LEU A 1 19 ? 7.142 -11.769 1.456 1.00 0.00 19 LEU A N 13
ATOM 13619 C CA . LEU A 1 19 ? 8.530 -12.065 1.793 1.00 0.00 19 LEU A CA 13
ATOM 13620 C C . LEU A 1 19 ? 9.252 -12.708 0.612 1.00 0.00 19 LEU A C 13
ATOM 13621 O O . LEU A 1 19 ? 9.642 -13.873 0.671 1.00 0.00 19 LEU A O 13
ATOM 13637 N N . GLU A 1 20 ? 9.428 -11.938 -0.457 1.00 0.00 20 GLU A N 13
ATOM 13638 C CA . GLU A 1 20 ? 10.104 -12.433 -1.650 1.00 0.00 20 GLU A CA 13
ATOM 13639 C C . GLU A 1 20 ? 10.796 -11.295 -2.395 1.00 0.00 20 GLU A C 13
ATOM 13640 O O . GLU A 1 20 ? 10.800 -10.151 -1.938 1.00 0.00 20 GLU A O 13
ATOM 13652 N N . LEU A 1 21 ? 11.379 -11.616 -3.545 1.00 0.00 21 LEU A N 13
ATOM 13653 C CA . LEU A 1 21 ? 12.075 -10.622 -4.354 1.00 0.00 21 LEU A CA 13
ATOM 13654 C C . LEU A 1 21 ? 11.087 -9.811 -5.188 1.00 0.00 21 LEU A C 13
ATOM 13655 O O . LEU A 1 21 ? 10.026 -10.307 -5.568 1.00 0.00 21 LEU A O 13
ATOM 13671 N N . LEU A 1 22 ? 11.444 -8.563 -5.470 1.00 0.00 22 LEU A N 13
ATOM 13672 C CA . LEU A 1 22 ? 10.591 -7.683 -6.261 1.00 0.00 22 LEU A CA 13
ATOM 13673 C C . LEU A 1 22 ? 11.012 -7.691 -7.727 1.00 0.00 22 LEU A C 13
ATOM 13674 O O . LEU A 1 22 ? 12.106 -7.245 -8.073 1.00 0.00 22 LEU A O 13
ATOM 13690 N N . THR A 1 23 ? 10.134 -8.199 -8.587 1.00 0.00 23 THR A N 13
ATOM 13691 C CA . THR A 1 23 ? 10.413 -8.263 -10.016 1.00 0.00 23 THR A CA 13
ATOM 13692 C C . THR A 1 23 ? 9.929 -7.006 -10.728 1.00 0.00 23 THR A C 13
ATOM 13693 O O . THR A 1 23 ? 10.653 -6.420 -11.533 1.00 0.00 23 THR A O 13
ATOM 13704 N N . GLU A 1 24 ? 8.701 -6.596 -10.426 1.00 0.00 24 GLU A N 13
ATOM 13705 C CA . GLU A 1 24 ? 8.121 -5.406 -11.039 1.00 0.00 24 GLU A CA 13
ATOM 13706 C C . GLU A 1 24 ? 7.104 -4.755 -10.107 1.00 0.00 24 GLU A C 13
ATOM 13707 O O . GLU A 1 24 ? 5.900 -4.757 -10.362 1.00 0.00 24 GLU A O 13
ATOM 13719 N N . PRO A 1 25 ? 7.599 -4.183 -8.999 1.00 0.00 25 PRO A N 13
ATOM 13720 C CA . PRO A 1 25 ? 6.751 -3.517 -8.006 1.00 0.00 25 PRO A CA 13
ATOM 13721 C C . PRO A 1 25 ? 6.157 -2.214 -8.530 1.00 0.00 25 PRO A C 13
ATOM 13722 O O . PRO A 1 25 ? 6.478 -1.775 -9.636 1.00 0.00 25 PRO A O 13
ATOM 13733 N N . LEU A 1 26 ? 5.291 -1.601 -7.732 1.00 0.00 26 LEU A N 13
ATOM 13734 C CA . LEU A 1 26 ? 4.652 -0.347 -8.116 1.00 0.00 26 LEU A CA 13
ATOM 13735 C C . LEU A 1 26 ? 4.787 0.695 -7.010 1.00 0.00 26 LEU A C 13
ATOM 13736 O O . LEU A 1 26 ? 4.226 0.539 -5.925 1.00 0.00 26 LEU A O 13
ATOM 13752 N N . SER A 1 27 ? 5.534 1.758 -7.293 1.00 0.00 27 SER A N 13
ATOM 13753 C CA . SER A 1 27 ? 5.744 2.824 -6.322 1.00 0.00 27 SER A CA 13
ATOM 13754 C C . SER A 1 27 ? 4.412 3.342 -5.787 1.00 0.00 27 SER A C 13
ATOM 13755 O O . SER A 1 27 ? 3.569 3.822 -6.546 1.00 0.00 27 SER A O 13
ATOM 13763 N N . LEU A 1 28 ? 4.230 3.243 -4.475 1.00 0.00 28 LEU A N 13
ATOM 13764 C CA . LEU A 1 28 ? 3.001 3.701 -3.836 1.00 0.00 28 LEU A CA 13
ATOM 13765 C C . LEU A 1 28 ? 3.066 5.196 -3.540 1.00 0.00 28 LEU A C 13
ATOM 13766 O O . LEU A 1 28 ? 4.004 5.880 -3.950 1.00 0.00 28 LEU A O 13
ATOM 13782 N N . ASP A 1 29 ? 2.065 5.696 -2.824 1.00 0.00 29 ASP A N 13
ATOM 13783 C CA . ASP A 1 29 ? 2.010 7.109 -2.469 1.00 0.00 29 ASP A CA 13
ATOM 13784 C C . ASP A 1 29 ? 2.438 7.323 -1.021 1.00 0.00 29 ASP A C 13
ATOM 13785 O O . ASP A 1 29 ? 3.208 8.235 -0.718 1.00 0.00 29 ASP A O 13
ATOM 13794 N N . CYS A 1 30 ? 1.933 6.478 -0.129 1.00 0.00 30 CYS A N 13
ATOM 13795 C CA . CYS A 1 30 ? 2.261 6.575 1.288 1.00 0.00 30 CYS A CA 13
ATOM 13796 C C . CYS A 1 30 ? 3.771 6.525 1.502 1.00 0.00 30 CYS A C 13
ATOM 13797 O O . CYS A 1 30 ? 4.292 7.092 2.461 1.00 0.00 30 CYS A O 13
ATOM 13804 N N . GLY A 1 31 ? 4.468 5.840 0.600 1.00 0.00 31 GLY A N 13
ATOM 13805 C CA . GLY A 1 31 ? 5.911 5.728 0.707 1.00 0.00 31 GLY A CA 13
ATOM 13806 C C . GLY A 1 31 ? 6.362 4.313 1.009 1.00 0.00 31 GLY A C 13
ATOM 13807 O O . GLY A 1 31 ? 6.999 4.062 2.033 1.00 0.00 31 GLY A O 13
ATOM 13811 N N . HIS A 1 32 ? 6.030 3.385 0.118 1.00 0.00 32 HIS A N 13
ATOM 13812 C CA . HIS A 1 32 ? 6.404 1.986 0.296 1.00 0.00 32 HIS A CA 13
ATOM 13813 C C . HIS A 1 32 ? 6.588 1.297 -1.053 1.00 0.00 32 HIS A C 13
ATOM 13814 O O . HIS A 1 32 ? 6.399 1.909 -2.104 1.00 0.00 32 HIS A O 13
ATOM 13828 N N . SER A 1 33 ? 6.957 0.021 -1.015 1.00 0.00 33 SER A N 13
ATOM 13829 C CA . SER A 1 33 ? 7.170 -0.750 -2.234 1.00 0.00 33 SER A CA 13
ATOM 13830 C C . SER A 1 33 ? 6.754 -2.204 -2.038 1.00 0.00 33 SER A C 13
ATOM 13831 O O . SER A 1 33 ? 7.327 -2.920 -1.215 1.00 0.00 33 SER A O 13
ATOM 13839 N N . LEU A 1 34 ? 5.754 -2.635 -2.798 1.00 0.00 34 LEU A N 13
ATOM 13840 C CA . LEU A 1 34 ? 5.259 -4.004 -2.709 1.00 0.00 34 LEU A CA 13
ATOM 13841 C C . LEU A 1 34 ? 5.041 -4.596 -4.097 1.00 0.00 34 LEU A C 13
ATOM 13842 O O . LEU A 1 34 ? 5.379 -3.978 -5.108 1.00 0.00 34 LEU A O 13
ATOM 13858 N N . CYS A 1 35 ? 4.471 -5.796 -4.141 1.00 0.00 35 CYS A N 13
ATOM 13859 C CA . CYS A 1 35 ? 4.204 -6.471 -5.405 1.00 0.00 35 CYS A CA 13
ATOM 13860 C C . CYS A 1 35 ? 2.848 -6.057 -5.968 1.00 0.00 35 CYS A C 13
ATOM 13861 O O . CYS A 1 35 ? 1.910 -5.785 -5.218 1.00 0.00 35 CYS A O 13
ATOM 13868 N N . ARG A 1 36 ? 2.752 -6.012 -7.293 1.00 0.00 36 ARG A N 13
ATOM 13869 C CA . ARG A 1 36 ? 1.511 -5.630 -7.956 1.00 0.00 36 ARG A CA 13
ATOM 13870 C C . ARG A 1 36 ? 0.367 -6.548 -7.539 1.00 0.00 36 ARG A C 13
ATOM 13871 O O . ARG A 1 36 ? -0.800 -6.157 -7.572 1.00 0.00 36 ARG A O 13
ATOM 13892 N N . ALA A 1 37 ? 0.709 -7.771 -7.146 1.00 0.00 37 ALA A N 13
ATOM 13893 C CA . ALA A 1 37 ? -0.290 -8.744 -6.721 1.00 0.00 37 ALA A CA 13
ATOM 13894 C C . ALA A 1 37 ? -0.645 -8.559 -5.250 1.00 0.00 37 ALA A C 13
ATOM 13895 O O . ALA A 1 37 ? -1.818 -8.452 -4.892 1.00 0.00 37 ALA A O 13
ATOM 13902 N N . CYS A 1 38 ? 0.376 -8.522 -4.400 1.00 0.00 38 CYS A N 13
ATOM 13903 C CA . CYS A 1 38 ? 0.172 -8.351 -2.966 1.00 0.00 38 CYS A CA 13
ATOM 13904 C C . CYS A 1 38 ? -0.690 -7.125 -2.682 1.00 0.00 38 CYS A C 13
ATOM 13905 O O . CYS A 1 38 ? -1.427 -7.087 -1.696 1.00 0.00 38 CYS A O 13
ATOM 13912 N N . ILE A 1 39 ? -0.591 -6.125 -3.551 1.00 0.00 39 ILE A N 13
ATOM 13913 C CA . ILE A 1 39 ? -1.362 -4.898 -3.395 1.00 0.00 39 ILE A CA 13
ATOM 13914 C C . ILE A 1 39 ? -2.791 -5.079 -3.897 1.00 0.00 39 ILE A C 13
ATOM 13915 O O . ILE A 1 39 ? -3.753 -4.886 -3.152 1.00 0.00 39 ILE A O 13
ATOM 13931 N N . THR A 1 40 ? -2.923 -5.452 -5.166 1.00 0.00 40 THR A N 13
ATOM 13932 C CA . THR A 1 40 ? -4.234 -5.660 -5.769 1.00 0.00 40 THR A CA 13
ATOM 13933 C C . THR A 1 40 ? -4.940 -6.860 -5.148 1.00 0.00 40 THR A C 13
ATOM 13934 O O . THR A 1 40 ? -4.305 -7.718 -4.535 1.00 0.00 40 THR A O 13
ATOM 13945 N N . VAL A 1 41 ? -6.259 -6.915 -5.311 1.00 0.00 41 VAL A N 13
ATOM 13946 C CA . VAL A 1 41 ? -7.051 -8.011 -4.768 1.00 0.00 41 VAL A CA 13
ATOM 13947 C C . VAL A 1 41 ? -7.725 -8.806 -5.881 1.00 0.00 41 VAL A C 13
ATOM 13948 O O . VAL A 1 41 ? -8.146 -8.244 -6.893 1.00 0.00 41 VAL A O 13
ATOM 13961 N N . SER A 1 42 ? -7.824 -10.117 -5.688 1.00 0.00 42 SER A N 13
ATOM 13962 C CA . SER A 1 42 ? -8.444 -10.991 -6.677 1.00 0.00 42 SER A CA 13
ATOM 13963 C C . SER A 1 42 ? -9.855 -10.517 -7.013 1.00 0.00 42 SER A C 13
ATOM 13964 O O . SER A 1 42 ? -10.410 -9.655 -6.333 1.00 0.00 42 SER A O 13
ATOM 13972 N N . ASN A 1 43 ? -10.428 -11.086 -8.069 1.00 0.00 43 ASN A N 13
ATOM 13973 C CA . ASN A 1 43 ? -11.774 -10.721 -8.497 1.00 0.00 43 ASN A CA 13
ATOM 13974 C C . ASN A 1 43 ? -12.633 -11.964 -8.706 1.00 0.00 43 ASN A C 13
ATOM 13975 O O . ASN A 1 43 ? -12.700 -12.509 -9.808 1.00 0.00 43 ASN A O 13
ATOM 13986 N N . LYS A 1 44 ? -13.290 -12.409 -7.640 1.00 0.00 44 LYS A N 13
ATOM 13987 C CA . LYS A 1 44 ? -14.148 -13.586 -7.705 1.00 0.00 44 LYS A CA 13
ATOM 13988 C C . LYS A 1 44 ? -15.423 -13.376 -6.894 1.00 0.00 44 LYS A C 13
ATOM 13989 O O . LYS A 1 44 ? -15.618 -12.322 -6.291 1.00 0.00 44 LYS A O 13
ATOM 14008 N N . GLU A 1 45 ? -16.285 -14.388 -6.883 1.00 0.00 45 GLU A N 13
ATOM 14009 C CA . GLU A 1 45 ? -17.540 -14.313 -6.145 1.00 0.00 45 GLU A CA 13
ATOM 14010 C C . GLU A 1 45 ? -17.311 -14.555 -4.656 1.00 0.00 45 GLU A C 13
ATOM 14011 O O . GLU A 1 45 ? -18.038 -14.032 -3.812 1.00 0.00 45 GLU A O 13
ATOM 14023 N N . ALA A 1 46 ? -16.294 -15.351 -4.341 1.00 0.00 46 ALA A N 13
ATOM 14024 C CA . ALA A 1 46 ? -15.967 -15.661 -2.955 1.00 0.00 46 ALA A CA 13
ATOM 14025 C C . ALA A 1 46 ? -15.147 -14.542 -2.321 1.00 0.00 46 ALA A C 13
ATOM 14026 O O . ALA A 1 46 ? -13.920 -14.616 -2.260 1.00 0.00 46 ALA A O 13
ATOM 14033 N N . VAL A 1 47 ? -15.834 -13.506 -1.850 1.00 0.00 47 VAL A N 13
ATOM 14034 C CA . VAL A 1 47 ? -15.170 -12.371 -1.220 1.00 0.00 47 VAL A CA 13
ATOM 14035 C C . VAL A 1 47 ? -14.220 -12.832 -0.120 1.00 0.00 47 VAL A C 13
ATOM 14036 O O . VAL A 1 47 ? -14.535 -13.742 0.647 1.00 0.00 47 VAL A O 13
ATOM 14049 N N . THR A 1 48 ? -13.054 -12.197 -0.048 1.00 0.00 48 THR A N 13
ATOM 14050 C CA . THR A 1 48 ? -12.057 -12.542 0.958 1.00 0.00 48 THR A CA 13
ATOM 14051 C C . THR A 1 48 ? -11.739 -11.347 1.849 1.00 0.00 48 THR A C 13
ATOM 14052 O O . THR A 1 48 ? -10.588 -11.134 2.230 1.00 0.00 48 THR A O 13
ATOM 14063 N N . SER A 1 49 ? -12.766 -10.570 2.178 1.00 0.00 49 SER A N 13
ATOM 14064 C CA . SER A 1 49 ? -12.595 -9.394 3.023 1.00 0.00 49 SER A CA 13
ATOM 14065 C C . SER A 1 49 ? -13.873 -9.091 3.799 1.00 0.00 49 SER A C 13
ATOM 14066 O O . SER A 1 49 ? -14.979 -9.270 3.288 1.00 0.00 49 SER A O 13
ATOM 14074 N N . MET A 1 50 ? -13.713 -8.632 5.036 1.00 0.00 50 MET A N 13
ATOM 14075 C CA . MET A 1 50 ? -14.853 -8.304 5.882 1.00 0.00 50 MET A CA 13
ATOM 14076 C C . MET A 1 50 ? -15.505 -7.000 5.434 1.00 0.00 50 MET A C 13
ATOM 14077 O O . MET A 1 50 ? -16.730 -6.887 5.398 1.00 0.00 50 MET A O 13
ATOM 14091 N N . GLY A 1 51 ? -14.678 -6.016 5.093 1.00 0.00 51 GLY A N 13
ATOM 14092 C CA . GLY A 1 51 ? -15.193 -4.733 4.653 1.00 0.00 51 GLY A CA 13
ATOM 14093 C C . GLY A 1 51 ? -14.199 -3.607 4.859 1.00 0.00 51 GLY A C 13
ATOM 14094 O O . GLY A 1 51 ? -14.197 -2.955 5.902 1.00 0.00 51 GLY A O 13
ATOM 14098 N N . GLY A 1 52 ? -13.349 -3.379 3.862 1.00 0.00 52 GLY A N 13
ATOM 14099 C CA . GLY A 1 52 ? -12.356 -2.326 3.960 1.00 0.00 52 GLY A CA 13
ATOM 14100 C C . GLY A 1 52 ? -11.955 -1.780 2.604 1.00 0.00 52 GLY A C 13
ATOM 14101 O O . GLY A 1 52 ? -12.753 -1.775 1.667 1.00 0.00 52 GLY A O 13
ATOM 14105 N N . LYS A 1 53 ? -10.714 -1.316 2.499 1.00 0.00 53 LYS A N 13
ATOM 14106 C CA . LYS A 1 53 ? -10.207 -0.764 1.248 1.00 0.00 53 LYS A CA 13
ATOM 14107 C C . LYS A 1 53 ? -8.738 -1.127 1.049 1.00 0.00 53 LYS A C 13
ATOM 14108 O O . LYS A 1 53 ? -7.972 -1.200 2.010 1.00 0.00 53 LYS A O 13
ATOM 14127 N N . SER A 1 54 ? -8.353 -1.351 -0.203 1.00 0.00 54 SER A N 13
ATOM 14128 C CA . SER A 1 54 ? -6.977 -1.708 -0.527 1.00 0.00 54 SER A CA 13
ATOM 14129 C C . SER A 1 54 ? -6.023 -0.570 -0.176 1.00 0.00 54 SER A C 13
ATOM 14130 O O . SER A 1 54 ? -6.117 0.526 -0.729 1.00 0.00 54 SER A O 13
ATOM 14138 N N . SER A 1 55 ? -5.106 -0.838 0.748 1.00 0.00 55 SER A N 13
ATOM 14139 C CA . SER A 1 55 ? -4.137 0.163 1.176 1.00 0.00 55 SER A CA 13
ATOM 14140 C C . SER A 1 55 ? -2.896 -0.499 1.768 1.00 0.00 55 SER A C 13
ATOM 14141 O O . SER A 1 55 ? -2.927 -1.667 2.155 1.00 0.00 55 SER A O 13
ATOM 14149 N N . CYS A 1 56 ? -1.805 0.256 1.834 1.00 0.00 56 CYS A N 13
ATOM 14150 C CA . CYS A 1 56 ? -0.553 -0.255 2.377 1.00 0.00 56 CYS A CA 13
ATOM 14151 C C . CYS A 1 56 ? -0.776 -0.909 3.737 1.00 0.00 56 CYS A C 13
ATOM 14152 O O . CYS A 1 56 ? -1.036 -0.243 4.740 1.00 0.00 56 CYS A O 13
ATOM 14159 N N . PRO A 1 57 ? -0.674 -2.246 3.775 1.00 0.00 57 PRO A N 13
ATOM 14160 C CA . PRO A 1 57 ? -0.860 -3.020 5.006 1.00 0.00 57 PRO A CA 13
ATOM 14161 C C . PRO A 1 57 ? 0.274 -2.808 6.002 1.00 0.00 57 PRO A C 13
ATOM 14162 O O . PRO A 1 57 ? 0.181 -3.214 7.160 1.00 0.00 57 PRO A O 13
ATOM 14173 N N . VAL A 1 58 ? 1.346 -2.168 5.544 1.00 0.00 58 VAL A N 13
ATOM 14174 C CA . VAL A 1 58 ? 2.498 -1.899 6.396 1.00 0.00 58 VAL A CA 13
ATOM 14175 C C . VAL A 1 58 ? 2.222 -0.738 7.344 1.00 0.00 58 VAL A C 13
ATOM 14176 O O . VAL A 1 58 ? 2.074 -0.930 8.552 1.00 0.00 58 VAL A O 13
ATOM 14189 N N . CYS A 1 59 ? 2.153 0.468 6.790 1.00 0.00 59 CYS A N 13
ATOM 14190 C CA . CYS A 1 59 ? 1.894 1.662 7.585 1.00 0.00 59 CYS A CA 13
ATOM 14191 C C . CYS A 1 59 ? 0.398 1.844 7.823 1.00 0.00 59 CYS A C 13
ATOM 14192 O O . CYS A 1 59 ? -0.019 2.349 8.864 1.00 0.00 59 CYS A O 13
ATOM 14199 N N . GLY A 1 60 ? -0.405 1.426 6.849 1.00 0.00 60 GLY A N 13
ATOM 14200 C CA . GLY A 1 60 ? -1.846 1.551 6.971 1.00 0.00 60 GLY A CA 13
ATOM 14201 C C . GLY A 1 60 ? -2.347 2.919 6.552 1.00 0.00 60 GLY A C 13
ATOM 14202 O O . GLY A 1 60 ? -3.116 3.554 7.275 1.00 0.00 60 GLY A O 13
ATOM 14206 N N . ILE A 1 61 ? -1.909 3.375 5.384 1.00 0.00 61 ILE A N 13
ATOM 14207 C CA . ILE A 1 61 ? -2.318 4.677 4.871 1.00 0.00 61 ILE A CA 13
ATOM 14208 C C . ILE A 1 61 ? -2.988 4.545 3.507 1.00 0.00 61 ILE A C 13
ATOM 14209 O O . ILE A 1 61 ? -2.407 4.000 2.569 1.00 0.00 61 ILE A O 13
ATOM 14225 N N . SER A 1 62 ? -4.213 5.049 3.404 1.00 0.00 62 SER A N 13
ATOM 14226 C CA . SER A 1 62 ? -4.964 4.986 2.156 1.00 0.00 62 SER A CA 13
ATOM 14227 C C . SER A 1 62 ? -4.327 5.878 1.094 1.00 0.00 62 SER A C 13
ATOM 14228 O O . SER A 1 62 ? -3.936 7.011 1.372 1.00 0.00 62 SER A O 13
ATOM 14236 N N . TYR A 1 63 ? -4.226 5.356 -0.124 1.00 0.00 63 TYR A N 13
ATOM 14237 C CA . TYR A 1 63 ? -3.635 6.103 -1.228 1.00 0.00 63 TYR A CA 13
ATOM 14238 C C . TYR A 1 63 ? -4.574 6.131 -2.431 1.00 0.00 63 TYR A C 13
ATOM 14239 O O . TYR A 1 63 ? -5.534 5.365 -2.501 1.00 0.00 63 TYR A O 13
ATOM 14257 N N . SER A 1 64 ? -4.288 7.022 -3.375 1.00 0.00 64 SER A N 13
ATOM 14258 C CA . SER A 1 64 ? -5.107 7.154 -4.574 1.00 0.00 64 SER A CA 13
ATOM 14259 C C . SER A 1 64 ? -4.587 6.252 -5.690 1.00 0.00 64 SER A C 13
ATOM 14260 O O . SER A 1 64 ? -3.379 6.077 -5.851 1.00 0.00 64 SER A O 13
ATOM 14268 N N . PHE A 1 65 ? -5.509 5.680 -6.457 1.00 0.00 65 PHE A N 13
ATOM 14269 C CA . PHE A 1 65 ? -5.146 4.794 -7.557 1.00 0.00 65 PHE A CA 13
ATOM 14270 C C . PHE A 1 65 ? -5.030 5.571 -8.865 1.00 0.00 65 PHE A C 13
ATOM 14271 O O . PHE A 1 65 ? -5.631 5.201 -9.874 1.00 0.00 65 PHE A O 13
ATOM 14288 N N . GLU A 1 66 ? -4.254 6.650 -8.839 1.00 0.00 66 GLU A N 13
ATOM 14289 C CA . GLU A 1 66 ? -4.060 7.480 -10.023 1.00 0.00 66 GLU A CA 13
ATOM 14290 C C . GLU A 1 66 ? -2.887 6.973 -10.856 1.00 0.00 66 GLU A C 13
ATOM 14291 O O . GLU A 1 66 ? -2.897 7.067 -12.084 1.00 0.00 66 GLU A O 13
ATOM 14303 N N . HIS A 1 67 ? -1.876 6.437 -10.180 1.00 0.00 67 HIS A N 13
ATOM 14304 C CA . HIS A 1 67 ? -0.694 5.915 -10.857 1.00 0.00 67 HIS A CA 13
ATOM 14305 C C . HIS A 1 67 ? -0.884 4.447 -11.228 1.00 0.00 67 HIS A C 13
ATOM 14306 O O . HIS A 1 67 ? -0.579 4.034 -12.347 1.00 0.00 67 HIS A O 13
ATOM 14320 N N . LEU A 1 68 ? -1.388 3.664 -10.281 1.00 0.00 68 LEU A N 13
ATOM 14321 C CA . LEU A 1 68 ? -1.618 2.241 -10.507 1.00 0.00 68 LEU A CA 13
ATOM 14322 C C . LEU A 1 68 ? -2.625 2.024 -11.632 1.00 0.00 68 LEU A C 13
ATOM 14323 O O . LEU A 1 68 ? -2.518 1.066 -12.397 1.00 0.00 68 LEU A O 13
ATOM 14339 N N . GLN A 1 69 ? -3.601 2.922 -11.727 1.00 0.00 69 GLN A N 13
ATOM 14340 C CA . GLN A 1 69 ? -4.626 2.829 -12.760 1.00 0.00 69 GLN A CA 13
ATOM 14341 C C . GLN A 1 69 ? -4.300 3.745 -13.935 1.00 0.00 69 GLN A C 13
ATOM 14342 O O . GLN A 1 69 ? -4.725 4.899 -13.971 1.00 0.00 69 GLN A O 13
ATOM 14356 N N . ALA A 1 70 ? -3.541 3.223 -14.893 1.00 0.00 70 ALA A N 13
ATOM 14357 C CA . ALA A 1 70 ? -3.159 3.993 -16.070 1.00 0.00 70 ALA A CA 13
ATOM 14358 C C . ALA A 1 70 ? -3.725 3.370 -17.342 1.00 0.00 70 ALA A C 13
ATOM 14359 O O . ALA A 1 70 ? -4.152 4.077 -18.254 1.00 0.00 70 ALA A O 13
ATOM 14366 N N . ASN A 1 71 ? -3.726 2.042 -17.395 1.00 0.00 71 ASN A N 13
ATOM 14367 C CA . ASN A 1 71 ? -4.238 1.324 -18.556 1.00 0.00 71 ASN A CA 13
ATOM 14368 C C . ASN A 1 71 ? -5.694 0.920 -18.346 1.00 0.00 71 ASN A C 13
ATOM 14369 O O . ASN A 1 71 ? -5.982 -0.189 -17.895 1.00 0.00 71 ASN A O 13
ATOM 14380 N N . GLN A 1 72 ? -6.608 1.826 -18.677 1.00 0.00 72 GLN A N 13
ATOM 14381 C CA . GLN A 1 72 ? -8.034 1.564 -18.525 1.00 0.00 72 GLN A CA 13
ATOM 14382 C C . GLN A 1 72 ? -8.696 1.347 -19.882 1.00 0.00 72 GLN A C 13
ATOM 14383 O O . GLN A 1 72 ? -9.759 1.903 -20.162 1.00 0.00 72 GLN A O 13
ATOM 14397 N N . HIS A 1 73 ? -8.060 0.536 -20.722 1.00 0.00 73 HIS A N 13
ATOM 14398 C CA . HIS A 1 73 ? -8.588 0.245 -22.050 1.00 0.00 73 HIS A CA 13
ATOM 14399 C C . HIS A 1 73 ? -7.786 -0.865 -22.723 1.00 0.00 73 HIS A C 13
ATOM 14400 O O . HIS A 1 73 ? -6.674 -1.184 -22.300 1.00 0.00 73 HIS A O 13
ATOM 14414 N N . LEU A 1 74 ? -8.357 -1.450 -23.769 1.00 0.00 74 LEU A N 13
ATOM 14415 C CA . LEU A 1 74 ? -7.696 -2.525 -24.500 1.00 0.00 74 LEU A CA 13
ATOM 14416 C C . LEU A 1 74 ? -8.356 -2.748 -25.857 1.00 0.00 74 LEU A C 13
ATOM 14417 O O . LEU A 1 74 ? -9.531 -2.434 -26.045 1.00 0.00 74 LEU A O 13
ATOM 14433 N N . ALA A 1 75 ? -7.593 -3.295 -26.798 1.00 0.00 75 ALA A N 13
ATOM 14434 C CA . ALA A 1 75 ? -8.106 -3.564 -28.136 1.00 0.00 75 ALA A CA 13
ATOM 14435 C C . ALA A 1 75 ? -9.042 -4.768 -28.133 1.00 0.00 75 ALA A C 13
ATOM 14436 O O . ALA A 1 75 ? -10.258 -4.620 -28.245 1.00 0.00 75 ALA A O 13
ATOM 14443 N N . ASN A 1 76 ? -8.466 -5.959 -28.004 1.00 0.00 76 ASN A N 13
ATOM 14444 C CA . ASN A 1 76 ? -9.250 -7.189 -27.988 1.00 0.00 76 ASN A CA 13
ATOM 14445 C C . ASN A 1 76 ? -8.493 -8.307 -27.277 1.00 0.00 76 ASN A C 13
ATOM 14446 O O . ASN A 1 76 ? -7.310 -8.529 -27.533 1.00 0.00 76 ASN A O 13
ATOM 14457 N N . ILE A 1 77 ? -9.185 -9.007 -26.384 1.00 0.00 77 ILE A N 13
ATOM 14458 C CA . ILE A 1 77 ? -8.579 -10.103 -25.638 1.00 0.00 77 ILE A CA 13
ATOM 14459 C C . ILE A 1 77 ? -8.267 -11.283 -26.552 1.00 0.00 77 ILE A C 13
ATOM 14460 O O . ILE A 1 77 ? -8.511 -11.231 -27.757 1.00 0.00 77 ILE A O 13
ATOM 14476 N N . VAL A 1 78 ? -7.727 -12.349 -25.969 1.00 0.00 78 VAL A N 13
ATOM 14477 C CA . VAL A 1 78 ? -7.384 -13.545 -26.729 1.00 0.00 78 VAL A CA 13
ATOM 14478 C C . VAL A 1 78 ? -8.464 -14.612 -26.592 1.00 0.00 78 VAL A C 13
ATOM 14479 O O . VAL A 1 78 ? -9.302 -14.549 -25.693 1.00 0.00 78 VAL A O 13
ATOM 14492 N N . GLU A 1 79 ? -8.438 -15.592 -27.491 1.00 0.00 79 GLU A N 13
ATOM 14493 C CA . GLU A 1 79 ? -9.417 -16.673 -27.470 1.00 0.00 79 GLU A CA 13
ATOM 14494 C C . GLU A 1 79 ? -8.762 -18.006 -27.820 1.00 0.00 79 GLU A C 13
ATOM 14495 O O . GLU A 1 79 ? -7.872 -18.068 -28.668 1.00 0.00 79 GLU A O 13
ATOM 14509 N N . GLY A 1 1 ? 19.771 -28.148 16.120 1.00 0.00 1 GLY A N 14
ATOM 14510 C CA . GLY A 1 1 ? 20.049 -27.212 15.046 1.00 0.00 1 GLY A CA 14
ATOM 14511 C C . GLY A 1 1 ? 20.578 -25.886 15.555 1.00 0.00 1 GLY A C 14
ATOM 14512 O O . GLY A 1 1 ? 20.070 -25.342 16.535 1.00 0.00 1 GLY A O 14
ATOM 14516 N N . SER A 1 2 ? 21.604 -25.366 14.889 1.00 0.00 2 SER A N 14
ATOM 14517 C CA . SER A 1 2 ? 22.207 -24.098 15.283 1.00 0.00 2 SER A CA 14
ATOM 14518 C C . SER A 1 2 ? 21.765 -22.973 14.352 1.00 0.00 2 SER A C 14
ATOM 14519 O O . SER A 1 2 ? 21.859 -23.091 13.130 1.00 0.00 2 SER A O 14
ATOM 14527 N N . SER A 1 3 ? 21.281 -21.884 14.939 1.00 0.00 3 SER A N 14
ATOM 14528 C CA . SER A 1 3 ? 20.820 -20.738 14.163 1.00 0.00 3 SER A CA 14
ATOM 14529 C C . SER A 1 3 ? 21.960 -20.141 13.345 1.00 0.00 3 SER A C 14
ATOM 14530 O O . SER A 1 3 ? 23.130 -20.448 13.573 1.00 0.00 3 SER A O 14
ATOM 14538 N N . GLY A 1 4 ? 21.610 -19.286 12.389 1.00 0.00 4 GLY A N 14
ATOM 14539 C CA . GLY A 1 4 ? 22.615 -18.659 11.550 1.00 0.00 4 GLY A CA 14
ATOM 14540 C C . GLY A 1 4 ? 22.877 -17.218 11.938 1.00 0.00 4 GLY A C 14
ATOM 14541 O O . GLY A 1 4 ? 21.977 -16.520 12.406 1.00 0.00 4 GLY A O 14
ATOM 14545 N N . SER A 1 5 ? 24.113 -16.770 11.745 1.00 0.00 5 SER A N 14
ATOM 14546 C CA . SER A 1 5 ? 24.493 -15.403 12.084 1.00 0.00 5 SER A CA 14
ATOM 14547 C C . SER A 1 5 ? 24.777 -14.590 10.824 1.00 0.00 5 SER A C 14
ATOM 14548 O O . SER A 1 5 ? 25.692 -14.905 10.063 1.00 0.00 5 SER A O 14
ATOM 14556 N N . SER A 1 6 ? 23.986 -13.544 10.612 1.00 0.00 6 SER A N 14
ATOM 14557 C CA . SER A 1 6 ? 24.149 -12.687 9.443 1.00 0.00 6 SER A CA 14
ATOM 14558 C C . SER A 1 6 ? 23.309 -11.420 9.576 1.00 0.00 6 SER A C 14
ATOM 14559 O O . SER A 1 6 ? 22.168 -11.464 10.035 1.00 0.00 6 SER A O 14
ATOM 14567 N N . GLY A 1 7 ? 23.883 -10.292 9.171 1.00 0.00 7 GLY A N 14
ATOM 14568 C CA . GLY A 1 7 ? 23.175 -9.028 9.254 1.00 0.00 7 GLY A CA 14
ATOM 14569 C C . GLY A 1 7 ? 23.390 -8.161 8.029 1.00 0.00 7 GLY A C 14
ATOM 14570 O O . GLY A 1 7 ? 24.366 -7.415 7.952 1.00 0.00 7 GLY A O 14
ATOM 14574 N N . ASN A 1 8 ? 22.478 -8.262 7.067 1.00 0.00 8 ASN A N 14
ATOM 14575 C CA . ASN A 1 8 ? 22.575 -7.482 5.838 1.00 0.00 8 ASN A CA 14
ATOM 14576 C C . ASN A 1 8 ? 22.296 -6.006 6.107 1.00 0.00 8 ASN A C 14
ATOM 14577 O O . ASN A 1 8 ? 21.419 -5.663 6.899 1.00 0.00 8 ASN A O 14
ATOM 14588 N N . VAL A 1 9 ? 23.049 -5.137 5.441 1.00 0.00 9 VAL A N 14
ATOM 14589 C CA . VAL A 1 9 ? 22.883 -3.698 5.605 1.00 0.00 9 VAL A CA 14
ATOM 14590 C C . VAL A 1 9 ? 22.703 -3.007 4.258 1.00 0.00 9 VAL A C 14
ATOM 14591 O O . VAL A 1 9 ? 23.585 -2.280 3.800 1.00 0.00 9 VAL A O 14
ATOM 14604 N N . GLN A 1 10 ? 21.556 -3.240 3.629 1.00 0.00 10 GLN A N 14
ATOM 14605 C CA . GLN A 1 10 ? 21.261 -2.640 2.333 1.00 0.00 10 GLN A CA 14
ATOM 14606 C C . GLN A 1 10 ? 19.834 -2.103 2.294 1.00 0.00 10 GLN A C 14
ATOM 14607 O O . GLN A 1 10 ? 19.051 -2.331 3.214 1.00 0.00 10 GLN A O 14
ATOM 14621 N N . GLU A 1 11 ? 19.505 -1.389 1.222 1.00 0.00 11 GLU A N 14
ATOM 14622 C CA . GLU A 1 11 ? 18.172 -0.819 1.065 1.00 0.00 11 GLU A CA 14
ATOM 14623 C C . GLU A 1 11 ? 17.099 -1.888 1.242 1.00 0.00 11 GLU A C 14
ATOM 14624 O O . GLU A 1 11 ? 17.303 -3.050 0.892 1.00 0.00 11 GLU A O 14
ATOM 14636 N N . GLU A 1 12 ? 15.955 -1.486 1.788 1.00 0.00 12 GLU A N 14
ATOM 14637 C CA . GLU A 1 12 ? 14.850 -2.410 2.013 1.00 0.00 12 GLU A CA 14
ATOM 14638 C C . GLU A 1 12 ? 13.970 -2.519 0.771 1.00 0.00 12 GLU A C 14
ATOM 14639 O O . GLU A 1 12 ? 12.945 -1.846 0.662 1.00 0.00 12 GLU A O 14
ATOM 14651 N N . VAL A 1 13 ? 14.379 -3.370 -0.164 1.00 0.00 13 VAL A N 14
ATOM 14652 C CA . VAL A 1 13 ? 13.629 -3.568 -1.399 1.00 0.00 13 VAL A CA 14
ATOM 14653 C C . VAL A 1 13 ? 13.049 -4.976 -1.469 1.00 0.00 13 VAL A C 14
ATOM 14654 O O . VAL A 1 13 ? 13.263 -5.701 -2.442 1.00 0.00 13 VAL A O 14
ATOM 14667 N N . THR A 1 14 ? 12.311 -5.359 -0.431 1.00 0.00 14 THR A N 14
ATOM 14668 C CA . THR A 1 14 ? 11.700 -6.681 -0.375 1.00 0.00 14 THR A CA 14
ATOM 14669 C C . THR A 1 14 ? 10.288 -6.610 0.197 1.00 0.00 14 THR A C 14
ATOM 14670 O O . THR A 1 14 ? 10.083 -6.132 1.313 1.00 0.00 14 THR A O 14
ATOM 14681 N N . CYS A 1 15 ? 9.318 -7.088 -0.574 1.00 0.00 15 CYS A N 14
ATOM 14682 C CA . CYS A 1 15 ? 7.924 -7.079 -0.145 1.00 0.00 15 CYS A CA 14
ATOM 14683 C C . CYS A 1 15 ? 7.780 -7.691 1.245 1.00 0.00 15 CYS A C 14
ATOM 14684 O O . CYS A 1 15 ? 7.921 -8.899 1.437 1.00 0.00 15 CYS A O 14
ATOM 14691 N N . PRO A 1 16 ? 7.491 -6.839 2.240 1.00 0.00 16 PRO A N 14
ATOM 14692 C CA . PRO A 1 16 ? 7.320 -7.273 3.630 1.00 0.00 16 PRO A CA 14
ATOM 14693 C C . PRO A 1 16 ? 6.048 -8.091 3.830 1.00 0.00 16 PRO A C 14
ATOM 14694 O O . PRO A 1 16 ? 5.831 -8.666 4.896 1.00 0.00 16 PRO A O 14
ATOM 14705 N N . ILE A 1 17 ? 5.213 -8.138 2.797 1.00 0.00 17 ILE A N 14
ATOM 14706 C CA . ILE A 1 17 ? 3.964 -8.887 2.860 1.00 0.00 17 ILE A CA 14
ATOM 14707 C C . ILE A 1 17 ? 4.190 -10.361 2.543 1.00 0.00 17 ILE A C 14
ATOM 14708 O O . ILE A 1 17 ? 4.068 -11.221 3.415 1.00 0.00 17 ILE A O 14
ATOM 14724 N N . CYS A 1 18 ? 4.523 -10.646 1.288 1.00 0.00 18 CYS A N 14
ATOM 14725 C CA . CYS A 1 18 ? 4.768 -12.016 0.854 1.00 0.00 18 CYS A CA 14
ATOM 14726 C C . CYS A 1 18 ? 6.178 -12.462 1.232 1.00 0.00 18 CYS A C 14
ATOM 14727 O O . CYS A 1 18 ? 6.484 -13.655 1.232 1.00 0.00 18 CYS A O 14
ATOM 14734 N N . LEU A 1 19 ? 7.031 -11.496 1.553 1.00 0.00 19 LEU A N 14
ATOM 14735 C CA . LEU A 1 19 ? 8.409 -11.788 1.933 1.00 0.00 19 LEU A CA 14
ATOM 14736 C C . LEU A 1 19 ? 9.156 -12.472 0.792 1.00 0.00 19 LEU A C 14
ATOM 14737 O O . LEU A 1 19 ? 9.680 -13.574 0.953 1.00 0.00 19 LEU A O 14
ATOM 14753 N N . GLU A 1 20 ? 9.201 -11.810 -0.360 1.00 0.00 20 GLU A N 14
ATOM 14754 C CA . GLU A 1 20 ? 9.885 -12.354 -1.527 1.00 0.00 20 GLU A CA 14
ATOM 14755 C C . GLU A 1 20 ? 10.514 -11.240 -2.358 1.00 0.00 20 GLU A C 14
ATOM 14756 O O . GLU A 1 20 ? 10.172 -10.066 -2.204 1.00 0.00 20 GLU A O 14
ATOM 14768 N N . LEU A 1 21 ? 11.435 -11.614 -3.239 1.00 0.00 21 LEU A N 14
ATOM 14769 C CA . LEU A 1 21 ? 12.113 -10.647 -4.095 1.00 0.00 21 LEU A CA 14
ATOM 14770 C C . LEU A 1 21 ? 11.105 -9.766 -4.826 1.00 0.00 21 LEU A C 14
ATOM 14771 O O . LEU A 1 21 ? 10.143 -10.262 -5.416 1.00 0.00 21 LEU A O 14
ATOM 14787 N N . LEU A 1 22 ? 11.331 -8.458 -4.785 1.00 0.00 22 LEU A N 14
ATOM 14788 C CA . LEU A 1 22 ? 10.444 -7.507 -5.445 1.00 0.00 22 LEU A CA 14
ATOM 14789 C C . LEU A 1 22 ? 10.560 -7.616 -6.962 1.00 0.00 22 LEU A C 14
ATOM 14790 O O . LEU A 1 22 ? 11.612 -7.336 -7.537 1.00 0.00 22 LEU A O 14
ATOM 14806 N N . THR A 1 23 ? 9.471 -8.025 -7.606 1.00 0.00 23 THR A N 14
ATOM 14807 C CA . THR A 1 23 ? 9.450 -8.170 -9.056 1.00 0.00 23 THR A CA 14
ATOM 14808 C C . THR A 1 23 ? 8.633 -7.060 -9.708 1.00 0.00 23 THR A C 14
ATOM 14809 O O . THR A 1 23 ? 7.447 -7.231 -9.984 1.00 0.00 23 THR A O 14
ATOM 14820 N N . GLU A 1 24 ? 9.278 -5.923 -9.953 1.00 0.00 24 GLU A N 14
ATOM 14821 C CA . GLU A 1 24 ? 8.609 -4.785 -10.573 1.00 0.00 24 GLU A CA 14
ATOM 14822 C C . GLU A 1 24 ? 7.485 -4.263 -9.683 1.00 0.00 24 GLU A C 14
ATOM 14823 O O . GLU A 1 24 ? 6.302 -4.376 -10.003 1.00 0.00 24 GLU A O 14
ATOM 14835 N N . PRO A 1 25 ? 7.862 -3.678 -8.536 1.00 0.00 25 PRO A N 14
ATOM 14836 C CA . PRO A 1 25 ? 6.902 -3.126 -7.576 1.00 0.00 25 PRO A CA 14
ATOM 14837 C C . PRO A 1 25 ? 6.210 -1.874 -8.102 1.00 0.00 25 PRO A C 14
ATOM 14838 O O . PRO A 1 25 ? 6.389 -1.492 -9.260 1.00 0.00 25 PRO A O 14
ATOM 14849 N N . LEU A 1 26 ? 5.419 -1.237 -7.246 1.00 0.00 26 LEU A N 14
ATOM 14850 C CA . LEU A 1 26 ? 4.699 -0.025 -7.625 1.00 0.00 26 LEU A CA 14
ATOM 14851 C C . LEU A 1 26 ? 4.841 1.050 -6.553 1.00 0.00 26 LEU A C 14
ATOM 14852 O O . LEU A 1 26 ? 4.242 0.954 -5.481 1.00 0.00 26 LEU A O 14
ATOM 14868 N N . SER A 1 27 ? 5.634 2.074 -6.850 1.00 0.00 27 SER A N 14
ATOM 14869 C CA . SER A 1 27 ? 5.855 3.167 -5.910 1.00 0.00 27 SER A CA 14
ATOM 14870 C C . SER A 1 27 ? 4.528 3.739 -5.420 1.00 0.00 27 SER A C 14
ATOM 14871 O O . SER A 1 27 ? 3.719 4.228 -6.210 1.00 0.00 27 SER A O 14
ATOM 14879 N N . LEU A 1 28 ? 4.312 3.674 -4.111 1.00 0.00 28 LEU A N 14
ATOM 14880 C CA . LEU A 1 28 ? 3.083 4.185 -3.513 1.00 0.00 28 LEU A CA 14
ATOM 14881 C C . LEU A 1 28 ? 3.249 5.640 -3.086 1.00 0.00 28 LEU A C 14
ATOM 14882 O O . LEU A 1 28 ? 4.279 6.261 -3.350 1.00 0.00 28 LEU A O 14
ATOM 14898 N N . ASP A 1 29 ? 2.230 6.177 -2.424 1.00 0.00 29 ASP A N 14
ATOM 14899 C CA . ASP A 1 29 ? 2.264 7.558 -1.957 1.00 0.00 29 ASP A CA 14
ATOM 14900 C C . ASP A 1 29 ? 2.891 7.647 -0.569 1.00 0.00 29 ASP A C 14
ATOM 14901 O O . ASP A 1 29 ? 3.753 8.490 -0.318 1.00 0.00 29 ASP A O 14
ATOM 14910 N N . CYS A 1 30 ? 2.452 6.773 0.330 1.00 0.00 30 CYS A N 14
ATOM 14911 C CA . CYS A 1 30 ? 2.968 6.753 1.693 1.00 0.00 30 CYS A CA 14
ATOM 14912 C C . CYS A 1 30 ? 4.489 6.617 1.698 1.00 0.00 30 CYS A C 14
ATOM 14913 O O . CYS A 1 30 ? 5.160 7.069 2.624 1.00 0.00 30 CYS A O 14
ATOM 14920 N N . GLY A 1 31 ? 5.024 5.991 0.654 1.00 0.00 31 GLY A N 14
ATOM 14921 C CA . GLY A 1 31 ? 6.461 5.807 0.557 1.00 0.00 31 GLY A CA 14
ATOM 14922 C C . GLY A 1 31 ? 6.888 4.393 0.896 1.00 0.00 31 GLY A C 14
ATOM 14923 O O . GLY A 1 31 ? 7.655 4.177 1.835 1.00 0.00 31 GLY A O 14
ATOM 14927 N N . HIS A 1 32 ? 6.390 3.426 0.131 1.00 0.00 32 HIS A N 14
ATOM 14928 C CA . HIS A 1 32 ? 6.725 2.025 0.356 1.00 0.00 32 HIS A CA 14
ATOM 14929 C C . HIS A 1 32 ? 6.786 1.262 -0.964 1.00 0.00 32 HIS A C 14
ATOM 14930 O O . HIS A 1 32 ? 6.185 1.672 -1.957 1.00 0.00 32 HIS A O 14
ATOM 14944 N N . SER A 1 33 ? 7.515 0.151 -0.967 1.00 0.00 33 SER A N 14
ATOM 14945 C CA . SER A 1 33 ? 7.657 -0.667 -2.166 1.00 0.00 33 SER A CA 14
ATOM 14946 C C . SER A 1 33 ? 7.131 -2.079 -1.926 1.00 0.00 33 SER A C 14
ATOM 14947 O O . SER A 1 33 ? 7.480 -2.725 -0.937 1.00 0.00 33 SER A O 14
ATOM 14955 N N . LEU A 1 34 ? 6.289 -2.552 -2.838 1.00 0.00 34 LEU A N 14
ATOM 14956 C CA . LEU A 1 34 ? 5.713 -3.888 -2.728 1.00 0.00 34 LEU A CA 14
ATOM 14957 C C . LEU A 1 34 ? 5.265 -4.402 -4.093 1.00 0.00 34 LEU A C 14
ATOM 14958 O O . LEU A 1 34 ? 5.297 -3.672 -5.084 1.00 0.00 34 LEU A O 14
ATOM 14974 N N . CYS A 1 35 ? 4.845 -5.662 -4.136 1.00 0.00 35 CYS A N 14
ATOM 14975 C CA . CYS A 1 35 ? 4.388 -6.274 -5.378 1.00 0.00 35 CYS A CA 14
ATOM 14976 C C . CYS A 1 35 ? 3.033 -5.711 -5.795 1.00 0.00 35 CYS A C 14
ATOM 14977 O O . CYS A 1 35 ? 2.422 -4.929 -5.066 1.00 0.00 35 CYS A O 14
ATOM 14984 N N . ARG A 1 36 ? 2.568 -6.114 -6.973 1.00 0.00 36 ARG A N 14
ATOM 14985 C CA . ARG A 1 36 ? 1.286 -5.650 -7.489 1.00 0.00 36 ARG A CA 14
ATOM 14986 C C . ARG A 1 36 ? 0.167 -6.618 -7.115 1.00 0.00 36 ARG A C 14
ATOM 14987 O O . ARG A 1 36 ? -0.961 -6.205 -6.848 1.00 0.00 36 ARG A O 14
ATOM 15008 N N . ALA A 1 37 ? 0.488 -7.907 -7.098 1.00 0.00 37 ALA A N 14
ATOM 15009 C CA . ALA A 1 37 ? -0.489 -8.933 -6.755 1.00 0.00 37 ALA A CA 14
ATOM 15010 C C . ALA A 1 37 ? -0.828 -8.894 -5.269 1.00 0.00 37 ALA A C 14
ATOM 15011 O O . ALA A 1 37 ? -1.993 -9.002 -4.885 1.00 0.00 37 ALA A O 14
ATOM 15018 N N . CYS A 1 38 ? 0.196 -8.739 -4.437 1.00 0.00 38 CYS A N 14
ATOM 15019 C CA . CYS A 1 38 ? 0.007 -8.687 -2.992 1.00 0.00 38 CYS A CA 14
ATOM 15020 C C . CYS A 1 38 ? -0.970 -7.578 -2.611 1.00 0.00 38 CYS A C 14
ATOM 15021 O O . CYS A 1 38 ? -1.611 -7.635 -1.562 1.00 0.00 38 CYS A O 14
ATOM 15028 N N . ILE A 1 39 ? -1.077 -6.570 -3.471 1.00 0.00 39 ILE A N 14
ATOM 15029 C CA . ILE A 1 39 ? -1.976 -5.450 -3.225 1.00 0.00 39 ILE A CA 14
ATOM 15030 C C . ILE A 1 39 ? -3.395 -5.772 -3.683 1.00 0.00 39 ILE A C 14
ATOM 15031 O O . ILE A 1 39 ? -4.326 -5.811 -2.878 1.00 0.00 39 ILE A O 14
ATOM 15047 N N . THR A 1 40 ? -3.553 -6.006 -4.982 1.00 0.00 40 THR A N 14
ATOM 15048 C CA . THR A 1 40 ? -4.857 -6.326 -5.548 1.00 0.00 40 THR A CA 14
ATOM 15049 C C . THR A 1 40 ? -5.496 -7.505 -4.823 1.00 0.00 40 THR A C 14
ATOM 15050 O O . THR A 1 40 ? -4.868 -8.141 -3.977 1.00 0.00 40 THR A O 14
ATOM 15061 N N . VAL A 1 41 ? -6.749 -7.793 -5.161 1.00 0.00 41 VAL A N 14
ATOM 15062 C CA . VAL A 1 41 ? -7.473 -8.897 -4.543 1.00 0.00 41 VAL A CA 14
ATOM 15063 C C . VAL A 1 41 ? -7.576 -10.086 -5.492 1.00 0.00 41 VAL A C 14
ATOM 15064 O O . VAL A 1 41 ? -7.933 -9.931 -6.660 1.00 0.00 41 VAL A O 14
ATOM 15077 N N . SER A 1 42 ? -7.262 -11.273 -4.982 1.00 0.00 42 SER A N 14
ATOM 15078 C CA . SER A 1 42 ? -7.316 -12.488 -5.786 1.00 0.00 42 SER A CA 14
ATOM 15079 C C . SER A 1 42 ? -8.720 -13.086 -5.773 1.00 0.00 42 SER A C 14
ATOM 15080 O O . SER A 1 42 ? -9.107 -13.768 -4.825 1.00 0.00 42 SER A O 14
ATOM 15088 N N . ASN A 1 43 ? -9.477 -12.824 -6.833 1.00 0.00 43 ASN A N 14
ATOM 15089 C CA . ASN A 1 43 ? -10.839 -13.335 -6.945 1.00 0.00 43 ASN A CA 14
ATOM 15090 C C . ASN A 1 43 ? -11.133 -13.792 -8.370 1.00 0.00 43 ASN A C 14
ATOM 15091 O O . ASN A 1 43 ? -10.466 -13.376 -9.318 1.00 0.00 43 ASN A O 14
ATOM 15102 N N . LYS A 1 44 ? -12.137 -14.650 -8.515 1.00 0.00 44 LYS A N 14
ATOM 15103 C CA . LYS A 1 44 ? -12.522 -15.164 -9.824 1.00 0.00 44 LYS A CA 14
ATOM 15104 C C . LYS A 1 44 ? -13.301 -14.115 -10.612 1.00 0.00 44 LYS A C 14
ATOM 15105 O O . LYS A 1 44 ? -13.267 -14.098 -11.842 1.00 0.00 44 LYS A O 14
ATOM 15124 N N . GLU A 1 45 ? -14.001 -13.241 -9.894 1.00 0.00 45 GLU A N 14
ATOM 15125 C CA . GLU A 1 45 ? -14.787 -12.189 -10.528 1.00 0.00 45 GLU A CA 14
ATOM 15126 C C . GLU A 1 45 ? -14.232 -10.811 -10.180 1.00 0.00 45 GLU A C 14
ATOM 15127 O O . GLU A 1 45 ? -14.544 -10.252 -9.128 1.00 0.00 45 GLU A O 14
ATOM 15139 N N . ALA A 1 46 ? -13.408 -10.269 -11.070 1.00 0.00 46 ALA A N 14
ATOM 15140 C CA . ALA A 1 46 ? -12.810 -8.956 -10.859 1.00 0.00 46 ALA A CA 14
ATOM 15141 C C . ALA A 1 46 ? -13.620 -7.867 -11.554 1.00 0.00 46 ALA A C 14
ATOM 15142 O O . ALA A 1 46 ? -13.090 -6.811 -11.900 1.00 0.00 46 ALA A O 14
ATOM 15149 N N . VAL A 1 47 ? -14.907 -8.130 -11.756 1.00 0.00 47 VAL A N 14
ATOM 15150 C CA . VAL A 1 47 ? -15.790 -7.171 -12.410 1.00 0.00 47 VAL A CA 14
ATOM 15151 C C . VAL A 1 47 ? -16.862 -6.669 -11.450 1.00 0.00 47 VAL A C 14
ATOM 15152 O O . VAL A 1 47 ? -17.325 -5.532 -11.557 1.00 0.00 47 VAL A O 14
ATOM 15165 N N . THR A 1 48 ? -17.255 -7.523 -10.510 1.00 0.00 48 THR A N 14
ATOM 15166 C CA . THR A 1 48 ? -18.274 -7.167 -9.531 1.00 0.00 48 THR A CA 14
ATOM 15167 C C . THR A 1 48 ? -17.826 -5.988 -8.675 1.00 0.00 48 THR A C 14
ATOM 15168 O O . THR A 1 48 ? -16.747 -6.012 -8.084 1.00 0.00 48 THR A O 14
ATOM 15179 N N . SER A 1 49 ? -18.662 -4.956 -8.613 1.00 0.00 49 SER A N 14
ATOM 15180 C CA . SER A 1 49 ? -18.350 -3.765 -7.831 1.00 0.00 49 SER A CA 14
ATOM 15181 C C . SER A 1 49 ? -18.607 -4.007 -6.347 1.00 0.00 49 SER A C 14
ATOM 15182 O O . SER A 1 49 ? -19.457 -3.356 -5.740 1.00 0.00 49 SER A O 14
ATOM 15190 N N . MET A 1 50 ? -17.867 -4.948 -5.770 1.00 0.00 50 MET A N 14
ATOM 15191 C CA . MET A 1 50 ? -18.014 -5.275 -4.357 1.00 0.00 50 MET A CA 14
ATOM 15192 C C . MET A 1 50 ? -16.814 -4.778 -3.556 1.00 0.00 50 MET A C 14
ATOM 15193 O O . MET A 1 50 ? -16.081 -5.568 -2.963 1.00 0.00 50 MET A O 14
ATOM 15207 N N . GLY A 1 51 ? -16.620 -3.462 -3.545 1.00 0.00 51 GLY A N 14
ATOM 15208 C CA . GLY A 1 51 ? -15.507 -2.883 -2.815 1.00 0.00 51 GLY A CA 14
ATOM 15209 C C . GLY A 1 51 ? -14.205 -2.960 -3.586 1.00 0.00 51 GLY A C 14
ATOM 15210 O O . GLY A 1 51 ? -14.097 -2.429 -4.691 1.00 0.00 51 GLY A O 14
ATOM 15214 N N . GLY A 1 52 ? -13.210 -3.621 -3.002 1.00 0.00 52 GLY A N 14
ATOM 15215 C CA . GLY A 1 52 ? -11.921 -3.752 -3.655 1.00 0.00 52 GLY A CA 14
ATOM 15216 C C . GLY A 1 52 ? -10.894 -2.779 -3.110 1.00 0.00 52 GLY A C 14
ATOM 15217 O O . GLY A 1 52 ? -9.690 -2.984 -3.265 1.00 0.00 52 GLY A O 14
ATOM 15221 N N . LYS A 1 53 ? -11.370 -1.715 -2.471 1.00 0.00 53 LYS A N 14
ATOM 15222 C CA . LYS A 1 53 ? -10.485 -0.706 -1.901 1.00 0.00 53 LYS A CA 14
ATOM 15223 C C . LYS A 1 53 ? -9.497 -1.337 -0.926 1.00 0.00 53 LYS A C 14
ATOM 15224 O O . LYS A 1 53 ? -9.862 -1.708 0.190 1.00 0.00 53 LYS A O 14
ATOM 15243 N N . SER A 1 54 ? -8.244 -1.454 -1.353 1.00 0.00 54 SER A N 14
ATOM 15244 C CA . SER A 1 54 ? -7.203 -2.043 -0.518 1.00 0.00 54 SER A CA 14
ATOM 15245 C C . SER A 1 54 ? -6.554 -0.984 0.368 1.00 0.00 54 SER A C 14
ATOM 15246 O O . SER A 1 54 ? -6.977 0.172 0.384 1.00 0.00 54 SER A O 14
ATOM 15254 N N . SER A 1 55 ? -5.524 -1.388 1.105 1.00 0.00 55 SER A N 14
ATOM 15255 C CA . SER A 1 55 ? -4.819 -0.476 1.998 1.00 0.00 55 SER A CA 14
ATOM 15256 C C . SER A 1 55 ? -3.405 -0.976 2.279 1.00 0.00 55 SER A C 14
ATOM 15257 O O . SER A 1 55 ? -3.183 -2.173 2.464 1.00 0.00 55 SER A O 14
ATOM 15265 N N . CYS A 1 56 ? -2.452 -0.051 2.308 1.00 0.00 56 CYS A N 14
ATOM 15266 C CA . CYS A 1 56 ? -1.059 -0.395 2.566 1.00 0.00 56 CYS A CA 14
ATOM 15267 C C . CYS A 1 56 ? -0.934 -1.258 3.819 1.00 0.00 56 CYS A C 14
ATOM 15268 O O . CYS A 1 56 ? -1.116 -0.791 4.944 1.00 0.00 56 CYS A O 14
ATOM 15275 N N . PRO A 1 57 ? -0.617 -2.546 3.621 1.00 0.00 57 PRO A N 14
ATOM 15276 C CA . PRO A 1 57 ? -0.460 -3.500 4.723 1.00 0.00 57 PRO A CA 14
ATOM 15277 C C . PRO A 1 57 ? 0.784 -3.220 5.560 1.00 0.00 57 PRO A C 14
ATOM 15278 O O . PRO A 1 57 ? 0.964 -3.795 6.634 1.00 0.00 57 PRO A O 14
ATOM 15289 N N . VAL A 1 58 ? 1.640 -2.334 5.061 1.00 0.00 58 VAL A N 14
ATOM 15290 C CA . VAL A 1 58 ? 2.866 -1.977 5.764 1.00 0.00 58 VAL A CA 14
ATOM 15291 C C . VAL A 1 58 ? 2.583 -1.006 6.904 1.00 0.00 58 VAL A C 14
ATOM 15292 O O . VAL A 1 58 ? 2.944 -1.259 8.054 1.00 0.00 58 VAL A O 14
ATOM 15305 N N . CYS A 1 59 ? 1.934 0.107 6.579 1.00 0.00 59 CYS A N 14
ATOM 15306 C CA . CYS A 1 59 ? 1.602 1.118 7.575 1.00 0.00 59 CYS A CA 14
ATOM 15307 C C . CYS A 1 59 ? 0.097 1.367 7.616 1.00 0.00 59 CYS A C 14
ATOM 15308 O O . CYS A 1 59 ? -0.493 1.492 8.689 1.00 0.00 59 CYS A O 14
ATOM 15315 N N . GLY A 1 60 ? -0.518 1.437 6.440 1.00 0.00 60 GLY A N 14
ATOM 15316 C CA . GLY A 1 60 ? -1.949 1.670 6.363 1.00 0.00 60 GLY A CA 14
ATOM 15317 C C . GLY A 1 60 ? -2.284 3.104 6.001 1.00 0.00 60 GLY A C 14
ATOM 15318 O O . GLY A 1 60 ? -2.454 3.949 6.881 1.00 0.00 60 GLY A O 14
ATOM 15322 N N . ILE A 1 61 ? -2.377 3.379 4.705 1.00 0.00 61 ILE A N 14
ATOM 15323 C CA . ILE A 1 61 ? -2.693 4.720 4.230 1.00 0.00 61 ILE A CA 14
ATOM 15324 C C . ILE A 1 61 ? -3.483 4.670 2.926 1.00 0.00 61 ILE A C 14
ATOM 15325 O O . ILE A 1 61 ? -2.936 4.360 1.868 1.00 0.00 61 ILE A O 14
ATOM 15341 N N . SER A 1 62 ? -4.774 4.978 3.010 1.00 0.00 62 SER A N 14
ATOM 15342 C CA . SER A 1 62 ? -5.640 4.966 1.838 1.00 0.00 62 SER A CA 14
ATOM 15343 C C . SER A 1 62 ? -5.059 5.832 0.724 1.00 0.00 62 SER A C 14
ATOM 15344 O O . SER A 1 62 ? -4.939 7.049 0.866 1.00 0.00 62 SER A O 14
ATOM 15352 N N . TYR A 1 63 ? -4.699 5.195 -0.385 1.00 0.00 63 TYR A N 14
ATOM 15353 C CA . TYR A 1 63 ? -4.128 5.904 -1.523 1.00 0.00 63 TYR A CA 14
ATOM 15354 C C . TYR A 1 63 ? -4.927 5.629 -2.793 1.00 0.00 63 TYR A C 14
ATOM 15355 O O . TYR A 1 63 ? -5.214 4.478 -3.122 1.00 0.00 63 TYR A O 14
ATOM 15373 N N . SER A 1 64 ? -5.281 6.695 -3.504 1.00 0.00 64 SER A N 14
ATOM 15374 C CA . SER A 1 64 ? -6.049 6.570 -4.737 1.00 0.00 64 SER A CA 14
ATOM 15375 C C . SER A 1 64 ? -5.144 6.193 -5.906 1.00 0.00 64 SER A C 14
ATOM 15376 O O . SER A 1 64 ? -4.066 6.763 -6.080 1.00 0.00 64 SER A O 14
ATOM 15384 N N . PHE A 1 65 ? -5.589 5.229 -6.705 1.00 0.00 65 PHE A N 14
ATOM 15385 C CA . PHE A 1 65 ? -4.820 4.774 -7.857 1.00 0.00 65 PHE A CA 14
ATOM 15386 C C . PHE A 1 65 ? -4.825 5.825 -8.964 1.00 0.00 65 PHE A C 14
ATOM 15387 O O . PHE A 1 65 ? -5.751 5.884 -9.772 1.00 0.00 65 PHE A O 14
ATOM 15404 N N . GLU A 1 66 ? -3.785 6.652 -8.992 1.00 0.00 66 GLU A N 14
ATOM 15405 C CA . GLU A 1 66 ? -3.671 7.701 -9.998 1.00 0.00 66 GLU A CA 14
ATOM 15406 C C . GLU A 1 66 ? -2.362 7.572 -10.772 1.00 0.00 66 GLU A C 14
ATOM 15407 O O . GLU A 1 66 ? -1.340 8.138 -10.384 1.00 0.00 66 GLU A O 14
ATOM 15419 N N . HIS A 1 67 ? -2.402 6.823 -11.870 1.00 0.00 67 HIS A N 14
ATOM 15420 C CA . HIS A 1 67 ? -1.219 6.619 -12.699 1.00 0.00 67 HIS A CA 14
ATOM 15421 C C . HIS A 1 67 ? -0.063 6.067 -11.871 1.00 0.00 67 HIS A C 14
ATOM 15422 O O . HIS A 1 67 ? 1.101 6.383 -12.123 1.00 0.00 67 HIS A O 14
ATOM 15436 N N . LEU A 1 68 ? -0.391 5.243 -10.882 1.00 0.00 68 LEU A N 14
ATOM 15437 C CA . LEU A 1 68 ? 0.621 4.647 -10.016 1.00 0.00 68 LEU A CA 14
ATOM 15438 C C . LEU A 1 68 ? 1.140 3.339 -10.604 1.00 0.00 68 LEU A C 14
ATOM 15439 O O . LEU A 1 68 ? 2.328 3.209 -10.897 1.00 0.00 68 LEU A O 14
ATOM 15455 N N . GLN A 1 69 ? 0.241 2.376 -10.776 1.00 0.00 69 GLN A N 14
ATOM 15456 C CA . GLN A 1 69 ? 0.609 1.078 -11.331 1.00 0.00 69 GLN A CA 14
ATOM 15457 C C . GLN A 1 69 ? 1.281 1.239 -12.691 1.00 0.00 69 GLN A C 14
ATOM 15458 O O . GLN A 1 69 ? 2.122 0.428 -13.078 1.00 0.00 69 GLN A O 14
ATOM 15472 N N . ALA A 1 70 ? 0.903 2.290 -13.411 1.00 0.00 70 ALA A N 14
ATOM 15473 C CA . ALA A 1 70 ? 1.470 2.557 -14.727 1.00 0.00 70 ALA A CA 14
ATOM 15474 C C . ALA A 1 70 ? 1.330 4.030 -15.096 1.00 0.00 70 ALA A C 14
ATOM 15475 O O . ALA A 1 70 ? 0.308 4.655 -14.817 1.00 0.00 70 ALA A O 14
ATOM 15482 N N . ASN A 1 71 ? 2.365 4.579 -15.724 1.00 0.00 71 ASN A N 14
ATOM 15483 C CA . ASN A 1 71 ? 2.358 5.980 -16.130 1.00 0.00 71 ASN A CA 14
ATOM 15484 C C . ASN A 1 71 ? 2.601 6.113 -17.630 1.00 0.00 71 ASN A C 14
ATOM 15485 O O . ASN A 1 71 ? 1.942 6.901 -18.307 1.00 0.00 71 ASN A O 14
ATOM 15496 N N . GLN A 1 72 ? 3.551 5.336 -18.141 1.00 0.00 72 GLN A N 14
ATOM 15497 C CA . GLN A 1 72 ? 3.880 5.367 -19.561 1.00 0.00 72 GLN A CA 14
ATOM 15498 C C . GLN A 1 72 ? 4.249 6.779 -20.003 1.00 0.00 72 GLN A C 14
ATOM 15499 O O . GLN A 1 72 ? 3.918 7.200 -21.112 1.00 0.00 72 GLN A O 14
ATOM 15513 N N . HIS A 1 73 ? 4.937 7.507 -19.129 1.00 0.00 73 HIS A N 14
ATOM 15514 C CA . HIS A 1 73 ? 5.351 8.873 -19.429 1.00 0.00 73 HIS A CA 14
ATOM 15515 C C . HIS A 1 73 ? 6.765 8.898 -20.002 1.00 0.00 73 HIS A C 14
ATOM 15516 O O . HIS A 1 73 ? 6.996 9.428 -21.090 1.00 0.00 73 HIS A O 14
ATOM 15530 N N . LEU A 1 74 ? 7.708 8.324 -19.262 1.00 0.00 74 LEU A N 14
ATOM 15531 C CA . LEU A 1 74 ? 9.100 8.281 -19.696 1.00 0.00 74 LEU A CA 14
ATOM 15532 C C . LEU A 1 74 ? 9.448 6.914 -20.276 1.00 0.00 74 LEU A C 14
ATOM 15533 O O . LEU A 1 74 ? 10.335 6.795 -21.121 1.00 0.00 74 LEU A O 14
ATOM 15549 N N . ALA A 1 75 ? 8.742 5.886 -19.818 1.00 0.00 75 ALA A N 14
ATOM 15550 C CA . ALA A 1 75 ? 8.973 4.528 -20.295 1.00 0.00 75 ALA A CA 14
ATOM 15551 C C . ALA A 1 75 ? 7.873 3.584 -19.818 1.00 0.00 75 ALA A C 14
ATOM 15552 O O . ALA A 1 75 ? 7.126 3.903 -18.894 1.00 0.00 75 ALA A O 14
ATOM 15559 N N . ASN A 1 76 ? 7.780 2.422 -20.456 1.00 0.00 76 ASN A N 14
ATOM 15560 C CA . ASN A 1 76 ? 6.770 1.432 -20.098 1.00 0.00 76 ASN A CA 14
ATOM 15561 C C . ASN A 1 76 ? 7.355 0.369 -19.173 1.00 0.00 76 ASN A C 14
ATOM 15562 O O . ASN A 1 76 ? 6.646 -0.209 -18.349 1.00 0.00 76 ASN A O 14
ATOM 15573 N N . ILE A 1 77 ? 8.652 0.117 -19.316 1.00 0.00 77 ILE A N 14
ATOM 15574 C CA . ILE A 1 77 ? 9.332 -0.875 -18.493 1.00 0.00 77 ILE A CA 14
ATOM 15575 C C . ILE A 1 77 ? 10.617 -0.309 -17.899 1.00 0.00 77 ILE A C 14
ATOM 15576 O O . ILE A 1 77 ? 11.036 0.797 -18.239 1.00 0.00 77 ILE A O 14
ATOM 15592 N N . VAL A 1 78 ? 11.239 -1.076 -17.009 1.00 0.00 78 VAL A N 14
ATOM 15593 C CA . VAL A 1 78 ? 12.479 -0.653 -16.369 1.00 0.00 78 VAL A CA 14
ATOM 15594 C C . VAL A 1 78 ? 13.521 -1.765 -16.401 1.00 0.00 78 VAL A C 14
ATOM 15595 O O . VAL A 1 78 ? 13.265 -2.855 -16.913 1.00 0.00 78 VAL A O 14
ATOM 15608 N N . GLU A 1 79 ? 14.697 -1.483 -15.849 1.00 0.00 79 GLU A N 14
ATOM 15609 C CA . GLU A 1 79 ? 15.779 -2.460 -15.814 1.00 0.00 79 GLU A CA 14
ATOM 15610 C C . GLU A 1 79 ? 15.348 -3.722 -15.071 1.00 0.00 79 GLU A C 14
ATOM 15611 O O . GLU A 1 79 ? 15.974 -4.774 -15.199 1.00 0.00 79 GLU A O 14
ATOM 15625 N N . GLY A 1 1 ? 39.706 -9.970 11.207 1.00 0.00 1 GLY A N 15
ATOM 15626 C CA . GLY A 1 1 ? 38.317 -9.993 10.786 1.00 0.00 1 GLY A CA 15
ATOM 15627 C C . GLY A 1 1 ? 37.406 -10.610 11.828 1.00 0.00 1 GLY A C 15
ATOM 15628 O O . GLY A 1 1 ? 36.771 -11.635 11.578 1.00 0.00 1 GLY A O 15
ATOM 15632 N N . SER A 1 2 ? 37.342 -9.987 13.001 1.00 0.00 2 SER A N 15
ATOM 15633 C CA . SER A 1 2 ? 36.506 -10.485 14.087 1.00 0.00 2 SER A CA 15
ATOM 15634 C C . SER A 1 2 ? 35.084 -9.946 13.968 1.00 0.00 2 SER A C 15
ATOM 15635 O O . SER A 1 2 ? 34.578 -9.293 14.881 1.00 0.00 2 SER A O 15
ATOM 15643 N N . SER A 1 3 ? 34.445 -10.225 12.836 1.00 0.00 3 SER A N 15
ATOM 15644 C CA . SER A 1 3 ? 33.082 -9.765 12.595 1.00 0.00 3 SER A CA 15
ATOM 15645 C C . SER A 1 3 ? 32.341 -10.725 11.670 1.00 0.00 3 SER A C 15
ATOM 15646 O O . SER A 1 3 ? 32.872 -11.152 10.645 1.00 0.00 3 SER A O 15
ATOM 15654 N N . GLY A 1 4 ? 31.108 -11.061 12.039 1.00 0.00 4 GLY A N 15
ATOM 15655 C CA . GLY A 1 4 ? 30.313 -11.968 11.233 1.00 0.00 4 GLY A CA 15
ATOM 15656 C C . GLY A 1 4 ? 29.272 -11.244 10.402 1.00 0.00 4 GLY A C 15
ATOM 15657 O O . GLY A 1 4 ? 28.081 -11.544 10.488 1.00 0.00 4 GLY A O 15
ATOM 15661 N N . SER A 1 5 ? 29.721 -10.287 9.596 1.00 0.00 5 SER A N 15
ATOM 15662 C CA . SER A 1 5 ? 28.819 -9.514 8.751 1.00 0.00 5 SER A CA 15
ATOM 15663 C C . SER A 1 5 ? 28.398 -10.320 7.526 1.00 0.00 5 SER A C 15
ATOM 15664 O O . SER A 1 5 ? 27.209 -10.509 7.271 1.00 0.00 5 SER A O 15
ATOM 15672 N N . SER A 1 6 ? 29.384 -10.794 6.770 1.00 0.00 6 SER A N 15
ATOM 15673 C CA . SER A 1 6 ? 29.118 -11.577 5.569 1.00 0.00 6 SER A CA 15
ATOM 15674 C C . SER A 1 6 ? 28.168 -10.833 4.635 1.00 0.00 6 SER A C 15
ATOM 15675 O O . SER A 1 6 ? 27.297 -11.435 4.009 1.00 0.00 6 SER A O 15
ATOM 15683 N N . GLY A 1 7 ? 28.344 -9.518 4.547 1.00 0.00 7 GLY A N 15
ATOM 15684 C CA . GLY A 1 7 ? 27.496 -8.712 3.688 1.00 0.00 7 GLY A CA 15
ATOM 15685 C C . GLY A 1 7 ? 27.551 -7.238 4.037 1.00 0.00 7 GLY A C 15
ATOM 15686 O O . GLY A 1 7 ? 27.102 -6.830 5.107 1.00 0.00 7 GLY A O 15
ATOM 15690 N N . ASN A 1 8 ? 28.105 -6.438 3.132 1.00 0.00 8 ASN A N 15
ATOM 15691 C CA . ASN A 1 8 ? 28.220 -5.000 3.351 1.00 0.00 8 ASN A CA 15
ATOM 15692 C C . ASN A 1 8 ? 27.172 -4.242 2.541 1.00 0.00 8 ASN A C 15
ATOM 15693 O O . ASN A 1 8 ? 27.452 -3.181 1.983 1.00 0.00 8 ASN A O 15
ATOM 15704 N N . VAL A 1 9 ? 25.964 -4.793 2.483 1.00 0.00 9 VAL A N 15
ATOM 15705 C CA . VAL A 1 9 ? 24.873 -4.168 1.744 1.00 0.00 9 VAL A CA 15
ATOM 15706 C C . VAL A 1 9 ? 23.552 -4.309 2.491 1.00 0.00 9 VAL A C 15
ATOM 15707 O O . VAL A 1 9 ? 23.149 -5.413 2.855 1.00 0.00 9 VAL A O 15
ATOM 15720 N N . GLN A 1 10 ? 22.882 -3.183 2.715 1.00 0.00 10 GLN A N 15
ATOM 15721 C CA . GLN A 1 10 ? 21.605 -3.181 3.419 1.00 0.00 10 GLN A CA 15
ATOM 15722 C C . GLN A 1 10 ? 20.566 -2.362 2.661 1.00 0.00 10 GLN A C 15
ATOM 15723 O O . GLN A 1 10 ? 20.503 -1.141 2.800 1.00 0.00 10 GLN A O 15
ATOM 15737 N N . GLU A 1 11 ? 19.754 -3.042 1.858 1.00 0.00 11 GLU A N 15
ATOM 15738 C CA . GLU A 1 11 ? 18.719 -2.376 1.077 1.00 0.00 11 GLU A CA 15
ATOM 15739 C C . GLU A 1 11 ? 17.335 -2.659 1.654 1.00 0.00 11 GLU A C 15
ATOM 15740 O O . GLU A 1 11 ? 17.098 -3.717 2.235 1.00 0.00 11 GLU A O 15
ATOM 15752 N N . GLU A 1 12 ? 16.425 -1.704 1.489 1.00 0.00 12 GLU A N 15
ATOM 15753 C CA . GLU A 1 12 ? 15.065 -1.850 1.994 1.00 0.00 12 GLU A CA 15
ATOM 15754 C C . GLU A 1 12 ? 14.064 -1.943 0.846 1.00 0.00 12 GLU A C 15
ATOM 15755 O O . GLU A 1 12 ? 13.106 -1.173 0.779 1.00 0.00 12 GLU A O 15
ATOM 15767 N N . VAL A 1 13 ? 14.295 -2.891 -0.057 1.00 0.00 13 VAL A N 15
ATOM 15768 C CA . VAL A 1 13 ? 13.415 -3.086 -1.203 1.00 0.00 13 VAL A CA 15
ATOM 15769 C C . VAL A 1 13 ? 12.967 -4.540 -1.311 1.00 0.00 13 VAL A C 15
ATOM 15770 O O . VAL A 1 13 ? 13.334 -5.246 -2.250 1.00 0.00 13 VAL A O 15
ATOM 15783 N N . THR A 1 14 ? 12.171 -4.981 -0.342 1.00 0.00 14 THR A N 15
ATOM 15784 C CA . THR A 1 14 ? 11.673 -6.351 -0.328 1.00 0.00 14 THR A CA 15
ATOM 15785 C C . THR A 1 14 ? 10.252 -6.414 0.221 1.00 0.00 14 THR A C 15
ATOM 15786 O O . THR A 1 14 ? 10.005 -6.060 1.375 1.00 0.00 14 THR A O 15
ATOM 15797 N N . CYS A 1 15 ? 9.321 -6.866 -0.611 1.00 0.00 15 CYS A N 15
ATOM 15798 C CA . CYS A 1 15 ? 7.924 -6.976 -0.209 1.00 0.00 15 CYS A CA 15
ATOM 15799 C C . CYS A 1 15 ? 7.794 -7.734 1.109 1.00 0.00 15 CYS A C 15
ATOM 15800 O O . CYS A 1 15 ? 8.003 -8.945 1.180 1.00 0.00 15 CYS A O 15
ATOM 15807 N N . PRO A 1 16 ? 7.442 -7.005 2.178 1.00 0.00 16 PRO A N 15
ATOM 15808 C CA . PRO A 1 16 ? 7.276 -7.586 3.513 1.00 0.00 16 PRO A CA 15
ATOM 15809 C C . PRO A 1 16 ? 6.051 -8.490 3.604 1.00 0.00 16 PRO A C 15
ATOM 15810 O O . PRO A 1 16 ? 5.853 -9.183 4.602 1.00 0.00 16 PRO A O 15
ATOM 15821 N N . ILE A 1 17 ? 5.235 -8.479 2.556 1.00 0.00 17 ILE A N 15
ATOM 15822 C CA . ILE A 1 17 ? 4.030 -9.299 2.517 1.00 0.00 17 ILE A CA 15
ATOM 15823 C C . ILE A 1 17 ? 4.357 -10.738 2.132 1.00 0.00 17 ILE A C 15
ATOM 15824 O O . ILE A 1 17 ? 4.240 -11.653 2.948 1.00 0.00 17 ILE A O 15
ATOM 15840 N N . CYS A 1 18 ? 4.770 -10.931 0.884 1.00 0.00 18 CYS A N 15
ATOM 15841 C CA . CYS A 1 18 ? 5.116 -12.258 0.389 1.00 0.00 18 CYS A CA 15
ATOM 15842 C C . CYS A 1 18 ? 6.555 -12.615 0.750 1.00 0.00 18 CYS A C 15
ATOM 15843 O O . CYS A 1 18 ? 6.952 -13.779 0.689 1.00 0.00 18 CYS A O 15
ATOM 15850 N N . LEU A 1 19 ? 7.332 -11.605 1.127 1.00 0.00 19 LEU A N 15
ATOM 15851 C CA . LEU A 1 19 ? 8.728 -11.812 1.499 1.00 0.00 19 LEU A CA 15
ATOM 15852 C C . LEU A 1 19 ? 9.529 -12.361 0.323 1.00 0.00 19 LEU A C 15
ATOM 15853 O O . LEU A 1 19 ? 10.043 -13.478 0.378 1.00 0.00 19 LEU A O 15
ATOM 15869 N N . GLU A 1 20 ? 9.633 -11.567 -0.738 1.00 0.00 20 GLU A N 15
ATOM 15870 C CA . GLU A 1 20 ? 10.374 -11.975 -1.926 1.00 0.00 20 GLU A CA 15
ATOM 15871 C C . GLU A 1 20 ? 10.890 -10.758 -2.689 1.00 0.00 20 GLU A C 15
ATOM 15872 O O . GLU A 1 20 ? 10.481 -9.626 -2.426 1.00 0.00 20 GLU A O 15
ATOM 15884 N N . LEU A 1 21 ? 11.791 -10.999 -3.635 1.00 0.00 21 LEU A N 15
ATOM 15885 C CA . LEU A 1 21 ? 12.365 -9.924 -4.437 1.00 0.00 21 LEU A CA 15
ATOM 15886 C C . LEU A 1 21 ? 11.269 -9.076 -5.074 1.00 0.00 21 LEU A C 15
ATOM 15887 O O . LEU A 1 21 ? 10.219 -9.589 -5.463 1.00 0.00 21 LEU A O 15
ATOM 15903 N N . LEU A 1 22 ? 11.521 -7.775 -5.179 1.00 0.00 22 LEU A N 15
ATOM 15904 C CA . LEU A 1 22 ? 10.556 -6.855 -5.772 1.00 0.00 22 LEU A CA 15
ATOM 15905 C C . LEU A 1 22 ? 10.715 -6.801 -7.288 1.00 0.00 22 LEU A C 15
ATOM 15906 O O . LEU A 1 22 ? 11.574 -6.088 -7.809 1.00 0.00 22 LEU A O 15
ATOM 15922 N N . THR A 1 23 ? 9.880 -7.559 -7.992 1.00 0.00 23 THR A N 15
ATOM 15923 C CA . THR A 1 23 ? 9.927 -7.598 -9.449 1.00 0.00 23 THR A CA 15
ATOM 15924 C C . THR A 1 23 ? 9.004 -6.547 -10.056 1.00 0.00 23 THR A C 15
ATOM 15925 O O . THR A 1 23 ? 7.908 -6.864 -10.517 1.00 0.00 23 THR A O 15
ATOM 15936 N N . GLU A 1 24 ? 9.455 -5.297 -10.053 1.00 0.00 24 GLU A N 15
ATOM 15937 C CA . GLU A 1 24 ? 8.668 -4.200 -10.605 1.00 0.00 24 GLU A CA 15
ATOM 15938 C C . GLU A 1 24 ? 7.372 -4.013 -9.822 1.00 0.00 24 GLU A C 15
ATOM 15939 O O . GLU A 1 24 ? 6.274 -4.264 -10.320 1.00 0.00 24 GLU A O 15
ATOM 15951 N N . PRO A 1 25 ? 7.500 -3.563 -8.565 1.00 0.00 25 PRO A N 15
ATOM 15952 C CA . PRO A 1 25 ? 6.350 -3.332 -7.686 1.00 0.00 25 PRO A CA 15
ATOM 15953 C C . PRO A 1 25 ? 5.509 -2.141 -8.131 1.00 0.00 25 PRO A C 15
ATOM 15954 O O . PRO A 1 25 ? 5.722 -1.586 -9.211 1.00 0.00 25 PRO A O 15
ATOM 15965 N N . LEU A 1 26 ? 4.554 -1.751 -7.295 1.00 0.00 26 LEU A N 15
ATOM 15966 C CA . LEU A 1 26 ? 3.680 -0.624 -7.603 1.00 0.00 26 LEU A CA 15
ATOM 15967 C C . LEU A 1 26 ? 3.876 0.507 -6.598 1.00 0.00 26 LEU A C 15
ATOM 15968 O O . LEU A 1 26 ? 3.563 0.362 -5.416 1.00 0.00 26 LEU A O 15
ATOM 15984 N N . SER A 1 27 ? 4.392 1.634 -7.077 1.00 0.00 27 SER A N 15
ATOM 15985 C CA . SER A 1 27 ? 4.631 2.790 -6.220 1.00 0.00 27 SER A CA 15
ATOM 15986 C C . SER A 1 27 ? 3.373 3.155 -5.437 1.00 0.00 27 SER A C 15
ATOM 15987 O O . SER A 1 27 ? 2.432 3.731 -5.984 1.00 0.00 27 SER A O 15
ATOM 15995 N N . LEU A 1 28 ? 3.364 2.815 -4.153 1.00 0.00 28 LEU A N 15
ATOM 15996 C CA . LEU A 1 28 ? 2.223 3.106 -3.292 1.00 0.00 28 LEU A CA 15
ATOM 15997 C C . LEU A 1 28 ? 2.156 4.593 -2.961 1.00 0.00 28 LEU A C 15
ATOM 15998 O O . LEU A 1 28 ? 1.089 5.122 -2.650 1.00 0.00 28 LEU A O 15
ATOM 16014 N N . ASP A 1 29 ? 3.301 5.262 -3.032 1.00 0.00 29 ASP A N 15
ATOM 16015 C CA . ASP A 1 29 ? 3.373 6.689 -2.742 1.00 0.00 29 ASP A CA 15
ATOM 16016 C C . ASP A 1 29 ? 3.000 6.969 -1.290 1.00 0.00 29 ASP A C 15
ATOM 16017 O O . ASP A 1 29 ? 2.392 7.994 -0.979 1.00 0.00 29 ASP A O 15
ATOM 16026 N N . CYS A 1 30 ? 3.368 6.050 -0.403 1.00 0.00 30 CYS A N 15
ATOM 16027 C CA . CYS A 1 30 ? 3.072 6.195 1.017 1.00 0.00 30 CYS A CA 15
ATOM 16028 C C . CYS A 1 30 ? 4.266 5.772 1.868 1.00 0.00 30 CYS A C 15
ATOM 16029 O O . CYS A 1 30 ? 4.108 5.364 3.018 1.00 0.00 30 CYS A O 15
ATOM 16036 N N . GLY A 1 31 ? 5.460 5.872 1.293 1.00 0.00 31 GLY A N 15
ATOM 16037 C CA . GLY A 1 31 ? 6.663 5.496 2.013 1.00 0.00 31 GLY A CA 15
ATOM 16038 C C . GLY A 1 31 ? 6.921 4.003 1.972 1.00 0.00 31 GLY A C 15
ATOM 16039 O O . GLY A 1 31 ? 7.650 3.468 2.808 1.00 0.00 31 GLY A O 15
ATOM 16043 N N . HIS A 1 32 ? 6.319 3.326 0.999 1.00 0.00 32 HIS A N 15
ATOM 16044 C CA . HIS A 1 32 ? 6.486 1.885 0.853 1.00 0.00 32 HIS A CA 15
ATOM 16045 C C . HIS A 1 32 ? 6.390 1.472 -0.613 1.00 0.00 32 HIS A C 15
ATOM 16046 O O . HIS A 1 32 ? 6.198 2.311 -1.493 1.00 0.00 32 HIS A O 15
ATOM 16060 N N . SER A 1 33 ? 6.526 0.174 -0.867 1.00 0.00 33 SER A N 15
ATOM 16061 C CA . SER A 1 33 ? 6.459 -0.349 -2.227 1.00 0.00 33 SER A CA 15
ATOM 16062 C C . SER A 1 33 ? 6.283 -1.865 -2.217 1.00 0.00 33 SER A C 15
ATOM 16063 O O . SER A 1 33 ? 7.213 -2.608 -1.899 1.00 0.00 33 SER A O 15
ATOM 16071 N N . LEU A 1 34 ? 5.084 -2.317 -2.568 1.00 0.00 34 LEU A N 15
ATOM 16072 C CA . LEU A 1 34 ? 4.784 -3.744 -2.601 1.00 0.00 34 LEU A CA 15
ATOM 16073 C C . LEU A 1 34 ? 4.543 -4.217 -4.030 1.00 0.00 34 LEU A C 15
ATOM 16074 O O . LEU A 1 34 ? 4.460 -3.410 -4.957 1.00 0.00 34 LEU A O 15
ATOM 16090 N N . CYS A 1 35 ? 4.428 -5.530 -4.202 1.00 0.00 35 CYS A N 15
ATOM 16091 C CA . CYS A 1 35 ? 4.195 -6.111 -5.519 1.00 0.00 35 CYS A CA 15
ATOM 16092 C C . CYS A 1 35 ? 2.832 -5.694 -6.064 1.00 0.00 35 CYS A C 15
ATOM 16093 O O . CYS A 1 35 ? 2.169 -4.821 -5.503 1.00 0.00 35 CYS A O 15
ATOM 16100 N N . ARG A 1 36 ? 2.421 -6.323 -7.160 1.00 0.00 36 ARG A N 15
ATOM 16101 C CA . ARG A 1 36 ? 1.138 -6.017 -7.781 1.00 0.00 36 ARG A CA 15
ATOM 16102 C C . ARG A 1 36 ? 0.099 -7.080 -7.437 1.00 0.00 36 ARG A C 15
ATOM 16103 O O . ARG A 1 36 ? -1.102 -6.814 -7.445 1.00 0.00 36 ARG A O 15
ATOM 16124 N N . ALA A 1 37 ? 0.572 -8.285 -7.136 1.00 0.00 37 ALA A N 15
ATOM 16125 C CA . ALA A 1 37 ? -0.316 -9.388 -6.787 1.00 0.00 37 ALA A CA 15
ATOM 16126 C C . ALA A 1 37 ? -0.701 -9.338 -5.313 1.00 0.00 37 ALA A C 15
ATOM 16127 O O . ALA A 1 37 ? -1.835 -9.650 -4.946 1.00 0.00 37 ALA A O 15
ATOM 16134 N N . CYS A 1 38 ? 0.248 -8.943 -4.471 1.00 0.00 38 CYS A N 15
ATOM 16135 C CA . CYS A 1 38 ? 0.009 -8.853 -3.036 1.00 0.00 38 CYS A CA 15
ATOM 16136 C C . CYS A 1 38 ? -1.010 -7.761 -2.722 1.00 0.00 38 CYS A C 15
ATOM 16137 O O . CYS A 1 38 ? -1.696 -7.813 -1.701 1.00 0.00 38 CYS A O 15
ATOM 16144 N N . ILE A 1 39 ? -1.102 -6.774 -3.606 1.00 0.00 39 ILE A N 15
ATOM 16145 C CA . ILE A 1 39 ? -2.037 -5.670 -3.425 1.00 0.00 39 ILE A CA 15
ATOM 16146 C C . ILE A 1 39 ? -3.420 -6.028 -3.959 1.00 0.00 39 ILE A C 15
ATOM 16147 O O . ILE A 1 39 ? -4.432 -5.498 -3.499 1.00 0.00 39 ILE A O 15
ATOM 16163 N N . THR A 1 40 ? -3.457 -6.932 -4.932 1.00 0.00 40 THR A N 15
ATOM 16164 C CA . THR A 1 40 ? -4.715 -7.362 -5.529 1.00 0.00 40 THR A CA 15
ATOM 16165 C C . THR A 1 40 ? -5.634 -7.985 -4.485 1.00 0.00 40 THR A C 15
ATOM 16166 O O . THR A 1 40 ? -5.172 -8.539 -3.487 1.00 0.00 40 THR A O 15
ATOM 16177 N N . VAL A 1 41 ? -6.939 -7.893 -4.722 1.00 0.00 41 VAL A N 15
ATOM 16178 C CA . VAL A 1 41 ? -7.924 -8.450 -3.802 1.00 0.00 41 VAL A CA 15
ATOM 16179 C C . VAL A 1 41 ? -8.859 -9.417 -4.518 1.00 0.00 41 VAL A C 15
ATOM 16180 O O . VAL A 1 41 ? -9.265 -10.435 -3.957 1.00 0.00 41 VAL A O 15
ATOM 16193 N N . SER A 1 42 ? -9.198 -9.092 -5.762 1.00 0.00 42 SER A N 15
ATOM 16194 C CA . SER A 1 42 ? -10.089 -9.931 -6.555 1.00 0.00 42 SER A CA 15
ATOM 16195 C C . SER A 1 42 ? -10.197 -9.410 -7.985 1.00 0.00 42 SER A C 15
ATOM 16196 O O . SER A 1 42 ? -10.087 -8.209 -8.229 1.00 0.00 42 SER A O 15
ATOM 16204 N N . ASN A 1 43 ? -10.412 -10.323 -8.926 1.00 0.00 43 ASN A N 15
ATOM 16205 C CA . ASN A 1 43 ? -10.533 -9.957 -10.333 1.00 0.00 43 ASN A CA 15
ATOM 16206 C C . ASN A 1 43 ? -11.815 -10.525 -10.934 1.00 0.00 43 ASN A C 15
ATOM 16207 O O . ASN A 1 43 ? -11.899 -10.758 -12.140 1.00 0.00 43 ASN A O 15
ATOM 16218 N N . LYS A 1 44 ? -12.813 -10.746 -10.085 1.00 0.00 44 LYS A N 15
ATOM 16219 C CA . LYS A 1 44 ? -14.092 -11.285 -10.531 1.00 0.00 44 LYS A CA 15
ATOM 16220 C C . LYS A 1 44 ? -15.174 -11.061 -9.479 1.00 0.00 44 LYS A C 15
ATOM 16221 O O . LYS A 1 44 ? -14.879 -10.934 -8.291 1.00 0.00 44 LYS A O 15
ATOM 16240 N N . GLU A 1 45 ? -16.426 -11.014 -9.924 1.00 0.00 45 GLU A N 15
ATOM 16241 C CA . GLU A 1 45 ? -17.550 -10.806 -9.020 1.00 0.00 45 GLU A CA 15
ATOM 16242 C C . GLU A 1 45 ? -17.318 -9.584 -8.136 1.00 0.00 45 GLU A C 15
ATOM 16243 O O . GLU A 1 45 ? -17.725 -9.558 -6.975 1.00 0.00 45 GLU A O 15
ATOM 16255 N N . ALA A 1 46 ? -16.661 -8.573 -8.695 1.00 0.00 46 ALA A N 15
ATOM 16256 C CA . ALA A 1 46 ? -16.375 -7.347 -7.959 1.00 0.00 46 ALA A CA 15
ATOM 16257 C C . ALA A 1 46 ? -17.350 -6.238 -8.341 1.00 0.00 46 ALA A C 15
ATOM 16258 O O . ALA A 1 46 ? -16.985 -5.063 -8.379 1.00 0.00 46 ALA A O 15
ATOM 16265 N N . VAL A 1 47 ? -18.592 -6.619 -8.623 1.00 0.00 47 VAL A N 15
ATOM 16266 C CA . VAL A 1 47 ? -19.619 -5.657 -9.001 1.00 0.00 47 VAL A CA 15
ATOM 16267 C C . VAL A 1 47 ? -20.317 -5.086 -7.772 1.00 0.00 47 VAL A C 15
ATOM 16268 O O . VAL A 1 47 ? -20.471 -3.872 -7.638 1.00 0.00 47 VAL A O 15
ATOM 16281 N N . THR A 1 48 ? -20.739 -5.971 -6.873 1.00 0.00 48 THR A N 15
ATOM 16282 C CA . THR A 1 48 ? -21.422 -5.557 -5.654 1.00 0.00 48 THR A CA 15
ATOM 16283 C C . THR A 1 48 ? -20.555 -5.810 -4.426 1.00 0.00 48 THR A C 15
ATOM 16284 O O . THR A 1 48 ? -20.854 -6.685 -3.613 1.00 0.00 48 THR A O 15
ATOM 16295 N N . SER A 1 49 ? -19.481 -5.038 -4.296 1.00 0.00 49 SER A N 15
ATOM 16296 C CA . SER A 1 49 ? -18.569 -5.181 -3.167 1.00 0.00 49 SER A CA 15
ATOM 16297 C C . SER A 1 49 ? -18.829 -4.104 -2.119 1.00 0.00 49 SER A C 15
ATOM 16298 O O . SER A 1 49 ? -19.303 -3.014 -2.438 1.00 0.00 49 SER A O 15
ATOM 16306 N N . MET A 1 50 ? -18.514 -4.418 -0.866 1.00 0.00 50 MET A N 15
ATOM 16307 C CA . MET A 1 50 ? -18.712 -3.476 0.230 1.00 0.00 50 MET A CA 15
ATOM 16308 C C . MET A 1 50 ? -17.467 -3.392 1.106 1.00 0.00 50 MET A C 15
ATOM 16309 O O . MET A 1 50 ? -17.560 -3.215 2.320 1.00 0.00 50 MET A O 15
ATOM 16323 N N . GLY A 1 51 ? -16.299 -3.521 0.482 1.00 0.00 51 GLY A N 15
ATOM 16324 C CA . GLY A 1 51 ? -15.052 -3.457 1.221 1.00 0.00 51 GLY A CA 15
ATOM 16325 C C . GLY A 1 51 ? -13.871 -3.949 0.408 1.00 0.00 51 GLY A C 15
ATOM 16326 O O . GLY A 1 51 ? -12.986 -4.624 0.932 1.00 0.00 51 GLY A O 15
ATOM 16330 N N . GLY A 1 52 ? -13.857 -3.610 -0.878 1.00 0.00 52 GLY A N 15
ATOM 16331 C CA . GLY A 1 52 ? -12.772 -4.032 -1.744 1.00 0.00 52 GLY A CA 15
ATOM 16332 C C . GLY A 1 52 ? -11.797 -2.910 -2.041 1.00 0.00 52 GLY A C 15
ATOM 16333 O O . GLY A 1 52 ? -11.801 -2.347 -3.136 1.00 0.00 52 GLY A O 15
ATOM 16337 N N . LYS A 1 53 ? -10.960 -2.582 -1.063 1.00 0.00 53 LYS A N 15
ATOM 16338 C CA . LYS A 1 53 ? -9.975 -1.519 -1.224 1.00 0.00 53 LYS A CA 15
ATOM 16339 C C . LYS A 1 53 ? -8.639 -1.917 -0.602 1.00 0.00 53 LYS A C 15
ATOM 16340 O O . LYS A 1 53 ? -8.531 -2.067 0.615 1.00 0.00 53 LYS A O 15
ATOM 16359 N N . SER A 1 54 ? -7.626 -2.084 -1.445 1.00 0.00 54 SER A N 15
ATOM 16360 C CA . SER A 1 54 ? -6.298 -2.466 -0.978 1.00 0.00 54 SER A CA 15
ATOM 16361 C C . SER A 1 54 ? -5.497 -1.238 -0.554 1.00 0.00 54 SER A C 15
ATOM 16362 O O . SER A 1 54 ? -5.594 -0.177 -1.170 1.00 0.00 54 SER A O 15
ATOM 16370 N N . SER A 1 55 ? -4.705 -1.392 0.503 1.00 0.00 55 SER A N 15
ATOM 16371 C CA . SER A 1 55 ? -3.890 -0.296 1.013 1.00 0.00 55 SER A CA 15
ATOM 16372 C C . SER A 1 55 ? -2.699 -0.828 1.805 1.00 0.00 55 SER A C 15
ATOM 16373 O O . SER A 1 55 ? -2.743 -1.933 2.348 1.00 0.00 55 SER A O 15
ATOM 16381 N N . CYS A 1 56 ? -1.636 -0.034 1.867 1.00 0.00 56 CYS A N 15
ATOM 16382 C CA . CYS A 1 56 ? -0.432 -0.423 2.591 1.00 0.00 56 CYS A CA 15
ATOM 16383 C C . CYS A 1 56 ? -0.773 -0.884 4.005 1.00 0.00 56 CYS A C 15
ATOM 16384 O O . CYS A 1 56 ? -1.141 -0.091 4.872 1.00 0.00 56 CYS A O 15
ATOM 16391 N N . PRO A 1 57 ? -0.647 -2.198 4.245 1.00 0.00 57 PRO A N 15
ATOM 16392 C CA . PRO A 1 57 ? -0.937 -2.795 5.553 1.00 0.00 57 PRO A CA 15
ATOM 16393 C C . PRO A 1 57 ? 0.092 -2.404 6.609 1.00 0.00 57 PRO A C 15
ATOM 16394 O O . PRO A 1 57 ? -0.125 -2.602 7.804 1.00 0.00 57 PRO A O 15
ATOM 16405 N N . VAL A 1 58 ? 1.212 -1.846 6.159 1.00 0.00 58 VAL A N 15
ATOM 16406 C CA . VAL A 1 58 ? 2.273 -1.426 7.066 1.00 0.00 58 VAL A CA 15
ATOM 16407 C C . VAL A 1 58 ? 1.878 -0.167 7.829 1.00 0.00 58 VAL A C 15
ATOM 16408 O O . VAL A 1 58 ? 1.633 -0.209 9.035 1.00 0.00 58 VAL A O 15
ATOM 16421 N N . CYS A 1 59 ? 1.817 0.955 7.118 1.00 0.00 59 CYS A N 15
ATOM 16422 C CA . CYS A 1 59 ? 1.450 2.228 7.727 1.00 0.00 59 CYS A CA 15
ATOM 16423 C C . CYS A 1 59 ? -0.066 2.379 7.801 1.00 0.00 59 CYS A C 15
ATOM 16424 O O . CYS A 1 59 ? -0.595 2.993 8.727 1.00 0.00 59 CYS A O 15
ATOM 16431 N N . GLY A 1 60 ? -0.760 1.814 6.817 1.00 0.00 60 GLY A N 15
ATOM 16432 C CA . GLY A 1 60 ? -2.209 1.898 6.789 1.00 0.00 60 GLY A CA 15
ATOM 16433 C C . GLY A 1 60 ? -2.704 3.184 6.157 1.00 0.00 60 GLY A C 15
ATOM 16434 O O . GLY A 1 60 ? -3.567 3.864 6.713 1.00 0.00 60 GLY A O 15
ATOM 16438 N N . ILE A 1 61 ? -2.156 3.518 4.994 1.00 0.00 61 ILE A N 15
ATOM 16439 C CA . ILE A 1 61 ? -2.547 4.731 4.287 1.00 0.00 61 ILE A CA 15
ATOM 16440 C C . ILE A 1 61 ? -3.141 4.405 2.921 1.00 0.00 61 ILE A C 15
ATOM 16441 O O . ILE A 1 61 ? -2.471 3.830 2.063 1.00 0.00 61 ILE A O 15
ATOM 16457 N N . SER A 1 62 ? -4.402 4.776 2.727 1.00 0.00 62 SER A N 15
ATOM 16458 C CA . SER A 1 62 ? -5.088 4.521 1.466 1.00 0.00 62 SER A CA 15
ATOM 16459 C C . SER A 1 62 ? -4.488 5.359 0.341 1.00 0.00 62 SER A C 15
ATOM 16460 O O . SER A 1 62 ? -4.023 6.477 0.565 1.00 0.00 62 SER A O 15
ATOM 16468 N N . TYR A 1 63 ? -4.500 4.810 -0.869 1.00 0.00 63 TYR A N 15
ATOM 16469 C CA . TYR A 1 63 ? -3.955 5.504 -2.029 1.00 0.00 63 TYR A CA 15
ATOM 16470 C C . TYR A 1 63 ? -4.896 5.389 -3.224 1.00 0.00 63 TYR A C 15
ATOM 16471 O O . TYR A 1 63 ? -5.891 4.667 -3.178 1.00 0.00 63 TYR A O 15
ATOM 16489 N N . SER A 1 64 ? -4.571 6.107 -4.295 1.00 0.00 64 SER A N 15
ATOM 16490 C CA . SER A 1 64 ? -5.388 6.089 -5.503 1.00 0.00 64 SER A CA 15
ATOM 16491 C C . SER A 1 64 ? -5.093 4.848 -6.340 1.00 0.00 64 SER A C 15
ATOM 16492 O O . SER A 1 64 ? -3.941 4.573 -6.679 1.00 0.00 64 SER A O 15
ATOM 16500 N N . PHE A 1 65 ? -6.142 4.102 -6.671 1.00 0.00 65 PHE A N 15
ATOM 16501 C CA . PHE A 1 65 ? -5.996 2.890 -7.468 1.00 0.00 65 PHE A CA 15
ATOM 16502 C C . PHE A 1 65 ? -6.828 2.974 -8.744 1.00 0.00 65 PHE A C 15
ATOM 16503 O O . PHE A 1 65 ? -7.740 2.176 -8.957 1.00 0.00 65 PHE A O 15
ATOM 16520 N N . GLU A 1 66 ? -6.507 3.949 -9.589 1.00 0.00 66 GLU A N 15
ATOM 16521 C CA . GLU A 1 66 ? -7.226 4.139 -10.844 1.00 0.00 66 GLU A CA 15
ATOM 16522 C C . GLU A 1 66 ? -6.346 3.773 -12.036 1.00 0.00 66 GLU A C 15
ATOM 16523 O O . GLU A 1 66 ? -6.775 3.058 -12.941 1.00 0.00 66 GLU A O 15
ATOM 16535 N N . HIS A 1 67 ? -5.113 4.270 -12.029 1.00 0.00 67 HIS A N 15
ATOM 16536 C CA . HIS A 1 67 ? -4.172 3.996 -13.109 1.00 0.00 67 HIS A CA 15
ATOM 16537 C C . HIS A 1 67 ? -2.839 3.503 -12.555 1.00 0.00 67 HIS A C 15
ATOM 16538 O O . HIS A 1 67 ? -2.468 2.343 -12.742 1.00 0.00 67 HIS A O 15
ATOM 16552 N N . LEU A 1 68 ? -2.122 4.390 -11.874 1.00 0.00 68 LEU A N 15
ATOM 16553 C CA . LEU A 1 68 ? -0.829 4.045 -11.294 1.00 0.00 68 LEU A CA 15
ATOM 16554 C C . LEU A 1 68 ? 0.125 3.520 -12.362 1.00 0.00 68 LEU A C 15
ATOM 16555 O O . LEU A 1 68 ? 0.694 2.439 -12.221 1.00 0.00 68 LEU A O 15
ATOM 16571 N N . GLN A 1 69 ? 0.296 4.295 -13.429 1.00 0.00 69 GLN A N 15
ATOM 16572 C CA . GLN A 1 69 ? 1.182 3.909 -14.520 1.00 0.00 69 GLN A CA 15
ATOM 16573 C C . GLN A 1 69 ? 2.275 4.951 -14.729 1.00 0.00 69 GLN A C 15
ATOM 16574 O O . GLN A 1 69 ? 3.463 4.632 -14.706 1.00 0.00 69 GLN A O 15
ATOM 16588 N N . ALA A 1 70 ? 1.865 6.199 -14.933 1.00 0.00 70 ALA A N 15
ATOM 16589 C CA . ALA A 1 70 ? 2.809 7.289 -15.145 1.00 0.00 70 ALA A CA 15
ATOM 16590 C C . ALA A 1 70 ? 2.846 8.225 -13.942 1.00 0.00 70 ALA A C 15
ATOM 16591 O O . ALA A 1 70 ? 3.895 8.427 -13.333 1.00 0.00 70 ALA A O 15
ATOM 16598 N N . ASN A 1 71 ? 1.692 8.794 -13.605 1.00 0.00 71 ASN A N 15
ATOM 16599 C CA . ASN A 1 71 ? 1.594 9.710 -12.475 1.00 0.00 71 ASN A CA 15
ATOM 16600 C C . ASN A 1 71 ? 0.575 9.209 -11.455 1.00 0.00 71 ASN A C 15
ATOM 16601 O O . ASN A 1 71 ? -0.345 8.466 -11.797 1.00 0.00 71 ASN A O 15
ATOM 16612 N N . GLN A 1 72 ? 0.747 9.621 -10.203 1.00 0.00 72 GLN A N 15
ATOM 16613 C CA . GLN A 1 72 ? -0.157 9.213 -9.135 1.00 0.00 72 GLN A CA 15
ATOM 16614 C C . GLN A 1 72 ? -1.585 9.659 -9.430 1.00 0.00 72 GLN A C 15
ATOM 16615 O O . GLN A 1 72 ? -2.536 8.899 -9.240 1.00 0.00 72 GLN A O 15
ATOM 16629 N N . HIS A 1 73 ? -1.730 10.896 -9.896 1.00 0.00 73 HIS A N 15
ATOM 16630 C CA . HIS A 1 73 ? -3.043 11.443 -10.218 1.00 0.00 73 HIS A CA 15
ATOM 16631 C C . HIS A 1 73 ? -2.984 12.282 -11.491 1.00 0.00 73 HIS A C 15
ATOM 16632 O O . HIS A 1 73 ? -2.010 12.995 -11.733 1.00 0.00 73 HIS A O 15
ATOM 16646 N N . LEU A 1 74 ? -4.032 12.191 -12.302 1.00 0.00 74 LEU A N 15
ATOM 16647 C CA . LEU A 1 74 ? -4.100 12.941 -13.552 1.00 0.00 74 LEU A CA 15
ATOM 16648 C C . LEU A 1 74 ? -4.847 14.256 -13.357 1.00 0.00 74 LEU A C 15
ATOM 16649 O O . LEU A 1 74 ? -4.323 15.329 -13.655 1.00 0.00 74 LEU A O 15
ATOM 16665 N N . ALA A 1 75 ? -6.073 14.166 -12.854 1.00 0.00 75 ALA A N 15
ATOM 16666 C CA . ALA A 1 75 ? -6.891 15.349 -12.615 1.00 0.00 75 ALA A CA 15
ATOM 16667 C C . ALA A 1 75 ? -7.012 16.196 -13.877 1.00 0.00 75 ALA A C 15
ATOM 16668 O O . ALA A 1 75 ? -6.716 17.390 -13.864 1.00 0.00 75 ALA A O 15
ATOM 16675 N N . ASN A 1 76 ? -7.447 15.570 -14.965 1.00 0.00 76 ASN A N 15
ATOM 16676 C CA . ASN A 1 76 ? -7.605 16.267 -16.236 1.00 0.00 76 ASN A CA 15
ATOM 16677 C C . ASN A 1 76 ? -9.039 16.760 -16.412 1.00 0.00 76 ASN A C 15
ATOM 16678 O O . ASN A 1 76 ? -9.287 17.740 -17.114 1.00 0.00 76 ASN A O 15
ATOM 16689 N N . ILE A 1 77 ? -9.977 16.073 -15.769 1.00 0.00 77 ILE A N 15
ATOM 16690 C CA . ILE A 1 77 ? -11.385 16.441 -15.853 1.00 0.00 77 ILE A CA 15
ATOM 16691 C C . ILE A 1 77 ? -11.619 17.845 -15.304 1.00 0.00 77 ILE A C 15
ATOM 16692 O O . ILE A 1 77 ? -10.995 18.252 -14.324 1.00 0.00 77 ILE A O 15
ATOM 16708 N N . VAL A 1 78 ? -12.525 18.580 -15.942 1.00 0.00 78 VAL A N 15
ATOM 16709 C CA . VAL A 1 78 ? -12.845 19.937 -15.516 1.00 0.00 78 VAL A CA 15
ATOM 16710 C C . VAL A 1 78 ? -13.826 19.930 -14.349 1.00 0.00 78 VAL A C 15
ATOM 16711 O O . VAL A 1 78 ? -13.870 20.871 -13.557 1.00 0.00 78 VAL A O 15
ATOM 16724 N N . GLU A 1 79 ? -14.612 18.862 -14.250 1.00 0.00 79 GLU A N 15
ATOM 16725 C CA . GLU A 1 79 ? -15.593 18.733 -13.179 1.00 0.00 79 GLU A CA 15
ATOM 16726 C C . GLU A 1 79 ? -15.275 17.534 -12.290 1.00 0.00 79 GLU A C 15
ATOM 16727 O O . GLU A 1 79 ? -15.425 17.595 -11.071 1.00 0.00 79 GLU A O 15
ATOM 16741 N N . GLY A 1 1 ? 33.572 -9.202 -23.940 1.00 0.00 1 GLY A N 16
ATOM 16742 C CA . GLY A 1 1 ? 32.955 -9.002 -22.642 1.00 0.00 1 GLY A CA 16
ATOM 16743 C C . GLY A 1 1 ? 33.333 -10.082 -21.647 1.00 0.00 1 GLY A C 16
ATOM 16744 O O . GLY A 1 1 ? 33.533 -11.237 -22.022 1.00 0.00 1 GLY A O 16
ATOM 16748 N N . SER A 1 2 ? 33.432 -9.705 -20.376 1.00 0.00 2 SER A N 16
ATOM 16749 C CA . SER A 1 2 ? 33.794 -10.650 -19.326 1.00 0.00 2 SER A CA 16
ATOM 16750 C C . SER A 1 2 ? 32.727 -10.685 -18.236 1.00 0.00 2 SER A C 16
ATOM 16751 O O . SER A 1 2 ? 31.771 -9.910 -18.262 1.00 0.00 2 SER A O 16
ATOM 16759 N N . SER A 1 3 ? 32.898 -11.591 -17.279 1.00 0.00 3 SER A N 16
ATOM 16760 C CA . SER A 1 3 ? 31.948 -11.732 -16.181 1.00 0.00 3 SER A CA 16
ATOM 16761 C C . SER A 1 3 ? 32.165 -10.646 -15.132 1.00 0.00 3 SER A C 16
ATOM 16762 O O . SER A 1 3 ? 33.213 -10.002 -15.097 1.00 0.00 3 SER A O 16
ATOM 16770 N N . GLY A 1 4 ? 31.166 -10.448 -14.278 1.00 0.00 4 GLY A N 16
ATOM 16771 C CA . GLY A 1 4 ? 31.266 -9.440 -13.239 1.00 0.00 4 GLY A CA 16
ATOM 16772 C C . GLY A 1 4 ? 31.819 -9.997 -11.942 1.00 0.00 4 GLY A C 16
ATOM 16773 O O . GLY A 1 4 ? 32.527 -11.003 -11.942 1.00 0.00 4 GLY A O 16
ATOM 16777 N N . SER A 1 5 ? 31.495 -9.340 -10.832 1.00 0.00 5 SER A N 16
ATOM 16778 C CA . SER A 1 5 ? 31.968 -9.772 -9.523 1.00 0.00 5 SER A CA 16
ATOM 16779 C C . SER A 1 5 ? 30.940 -9.454 -8.441 1.00 0.00 5 SER A C 16
ATOM 16780 O O . SER A 1 5 ? 30.250 -8.436 -8.505 1.00 0.00 5 SER A O 16
ATOM 16788 N N . SER A 1 6 ? 30.843 -10.332 -7.449 1.00 0.00 6 SER A N 16
ATOM 16789 C CA . SER A 1 6 ? 29.897 -10.149 -6.355 1.00 0.00 6 SER A CA 16
ATOM 16790 C C . SER A 1 6 ? 30.613 -10.170 -5.007 1.00 0.00 6 SER A C 16
ATOM 16791 O O . SER A 1 6 ? 31.739 -10.653 -4.898 1.00 0.00 6 SER A O 16
ATOM 16799 N N . GLY A 1 7 ? 29.949 -9.643 -3.983 1.00 0.00 7 GLY A N 16
ATOM 16800 C CA . GLY A 1 7 ? 30.537 -9.611 -2.656 1.00 0.00 7 GLY A CA 16
ATOM 16801 C C . GLY A 1 7 ? 29.492 -9.664 -1.558 1.00 0.00 7 GLY A C 16
ATOM 16802 O O . GLY A 1 7 ? 29.240 -10.722 -0.984 1.00 0.00 7 GLY A O 16
ATOM 16806 N N . ASN A 1 8 ? 28.885 -8.519 -1.266 1.00 0.00 8 ASN A N 16
ATOM 16807 C CA . ASN A 1 8 ? 27.864 -8.439 -0.227 1.00 0.00 8 ASN A CA 16
ATOM 16808 C C . ASN A 1 8 ? 27.231 -7.051 -0.193 1.00 0.00 8 ASN A C 16
ATOM 16809 O O . ASN A 1 8 ? 27.920 -6.047 -0.015 1.00 0.00 8 ASN A O 16
ATOM 16820 N N . VAL A 1 9 ? 25.914 -7.003 -0.364 1.00 0.00 9 VAL A N 16
ATOM 16821 C CA . VAL A 1 9 ? 25.186 -5.740 -0.351 1.00 0.00 9 VAL A CA 16
ATOM 16822 C C . VAL A 1 9 ? 23.744 -5.940 0.102 1.00 0.00 9 VAL A C 16
ATOM 16823 O O . VAL A 1 9 ? 23.071 -6.874 -0.334 1.00 0.00 9 VAL A O 16
ATOM 16836 N N . GLN A 1 10 ? 23.277 -5.057 0.978 1.00 0.00 10 GLN A N 16
ATOM 16837 C CA . GLN A 1 10 ? 21.914 -5.138 1.490 1.00 0.00 10 GLN A CA 16
ATOM 16838 C C . GLN A 1 10 ? 21.051 -4.018 0.919 1.00 0.00 10 GLN A C 16
ATOM 16839 O O . GLN A 1 10 ? 21.487 -2.871 0.828 1.00 0.00 10 GLN A O 16
ATOM 16853 N N . GLU A 1 11 ? 19.825 -4.360 0.535 1.00 0.00 11 GLU A N 16
ATOM 16854 C CA . GLU A 1 11 ? 18.901 -3.382 -0.029 1.00 0.00 11 GLU A CA 16
ATOM 16855 C C . GLU A 1 11 ? 17.510 -3.535 0.579 1.00 0.00 11 GLU A C 16
ATOM 16856 O O . GLU A 1 11 ? 17.106 -4.632 0.962 1.00 0.00 11 GLU A O 16
ATOM 16868 N N . GLU A 1 12 ? 16.782 -2.425 0.663 1.00 0.00 12 GLU A N 16
ATOM 16869 C CA . GLU A 1 12 ? 15.437 -2.436 1.225 1.00 0.00 12 GLU A CA 16
ATOM 16870 C C . GLU A 1 12 ? 14.386 -2.479 0.120 1.00 0.00 12 GLU A C 16
ATOM 16871 O O . GLU A 1 12 ? 13.552 -1.581 0.004 1.00 0.00 12 GLU A O 16
ATOM 16883 N N . VAL A 1 13 ? 14.432 -3.531 -0.691 1.00 0.00 13 VAL A N 16
ATOM 16884 C CA . VAL A 1 13 ? 13.485 -3.694 -1.788 1.00 0.00 13 VAL A CA 16
ATOM 16885 C C . VAL A 1 13 ? 12.850 -5.080 -1.764 1.00 0.00 13 VAL A C 16
ATOM 16886 O O . VAL A 1 13 ? 12.784 -5.763 -2.787 1.00 0.00 13 VAL A O 16
ATOM 16899 N N . THR A 1 14 ? 12.382 -5.491 -0.589 1.00 0.00 14 THR A N 16
ATOM 16900 C CA . THR A 1 14 ? 11.753 -6.796 -0.432 1.00 0.00 14 THR A CA 16
ATOM 16901 C C . THR A 1 14 ? 10.359 -6.664 0.170 1.00 0.00 14 THR A C 16
ATOM 16902 O O . THR A 1 14 ? 10.195 -6.153 1.278 1.00 0.00 14 THR A O 16
ATOM 16913 N N . CYS A 1 15 ? 9.355 -7.130 -0.567 1.00 0.00 15 CYS A N 16
ATOM 16914 C CA . CYS A 1 15 ? 7.973 -7.065 -0.106 1.00 0.00 15 CYS A CA 16
ATOM 16915 C C . CYS A 1 15 ? 7.842 -7.638 1.302 1.00 0.00 15 CYS A C 16
ATOM 16916 O O . CYS A 1 15 ? 7.950 -8.845 1.521 1.00 0.00 15 CYS A O 16
ATOM 16923 N N . PRO A 1 16 ? 7.603 -6.753 2.281 1.00 0.00 16 PRO A N 16
ATOM 16924 C CA . PRO A 1 16 ? 7.450 -7.147 3.685 1.00 0.00 16 PRO A CA 16
ATOM 16925 C C . PRO A 1 16 ? 6.159 -7.919 3.933 1.00 0.00 16 PRO A C 16
ATOM 16926 O O . PRO A 1 16 ? 5.948 -8.461 5.019 1.00 0.00 16 PRO A O 16
ATOM 16937 N N . ILE A 1 17 ? 5.299 -7.966 2.922 1.00 0.00 17 ILE A N 16
ATOM 16938 C CA . ILE A 1 17 ? 4.029 -8.673 3.031 1.00 0.00 17 ILE A CA 16
ATOM 16939 C C . ILE A 1 17 ? 4.206 -10.164 2.763 1.00 0.00 17 ILE A C 16
ATOM 16940 O O . ILE A 1 17 ? 4.072 -10.989 3.668 1.00 0.00 17 ILE A O 16
ATOM 16956 N N . CYS A 1 18 ? 4.510 -10.504 1.515 1.00 0.00 18 CYS A N 16
ATOM 16957 C CA . CYS A 1 18 ? 4.707 -11.895 1.127 1.00 0.00 18 CYS A CA 16
ATOM 16958 C C . CYS A 1 18 ? 6.111 -12.368 1.490 1.00 0.00 18 CYS A C 16
ATOM 16959 O O . CYS A 1 18 ? 6.376 -13.569 1.562 1.00 0.00 18 CYS A O 16
ATOM 16966 N N . LEU A 1 19 ? 7.009 -11.415 1.718 1.00 0.00 19 LEU A N 16
ATOM 16967 C CA . LEU A 1 19 ? 8.388 -11.733 2.075 1.00 0.00 19 LEU A CA 16
ATOM 16968 C C . LEU A 1 19 ? 9.081 -12.489 0.946 1.00 0.00 19 LEU A C 16
ATOM 16969 O O . LEU A 1 19 ? 9.508 -13.629 1.122 1.00 0.00 19 LEU A O 16
ATOM 16985 N N . GLU A 1 20 ? 9.192 -11.844 -0.211 1.00 0.00 20 GLU A N 16
ATOM 16986 C CA . GLU A 1 20 ? 9.835 -12.456 -1.368 1.00 0.00 20 GLU A CA 16
ATOM 16987 C C . GLU A 1 20 ? 10.483 -11.397 -2.254 1.00 0.00 20 GLU A C 16
ATOM 16988 O O . GLU A 1 20 ? 10.229 -10.201 -2.099 1.00 0.00 20 GLU A O 16
ATOM 17000 N N . LEU A 1 21 ? 11.321 -11.843 -3.184 1.00 0.00 21 LEU A N 16
ATOM 17001 C CA . LEU A 1 21 ? 12.006 -10.934 -4.096 1.00 0.00 21 LEU A CA 16
ATOM 17002 C C . LEU A 1 21 ? 11.004 -10.143 -4.932 1.00 0.00 21 LEU A C 16
ATOM 17003 O O . LEU A 1 21 ? 9.989 -10.681 -5.376 1.00 0.00 21 LEU A O 16
ATOM 17019 N N . LEU A 1 22 ? 11.297 -8.865 -5.143 1.00 0.00 22 LEU A N 16
ATOM 17020 C CA . LEU A 1 22 ? 10.423 -8.000 -5.928 1.00 0.00 22 LEU A CA 16
ATOM 17021 C C . LEU A 1 22 ? 10.654 -8.203 -7.422 1.00 0.00 22 LEU A C 16
ATOM 17022 O O . LEU A 1 22 ? 11.795 -8.250 -7.885 1.00 0.00 22 LEU A O 16
ATOM 17038 N N . THR A 1 23 ? 9.564 -8.323 -8.174 1.00 0.00 23 THR A N 16
ATOM 17039 C CA . THR A 1 23 ? 9.647 -8.520 -9.615 1.00 0.00 23 THR A CA 16
ATOM 17040 C C . THR A 1 23 ? 9.181 -7.279 -10.368 1.00 0.00 23 THR A C 16
ATOM 17041 O O . THR A 1 23 ? 9.798 -6.871 -11.352 1.00 0.00 23 THR A O 16
ATOM 17052 N N . GLU A 1 24 ? 8.090 -6.683 -9.898 1.00 0.00 24 GLU A N 16
ATOM 17053 C CA . GLU A 1 24 ? 7.542 -5.487 -10.528 1.00 0.00 24 GLU A CA 16
ATOM 17054 C C . GLU A 1 24 ? 6.815 -4.618 -9.507 1.00 0.00 24 GLU A C 16
ATOM 17055 O O . GLU A 1 24 ? 5.592 -4.473 -9.536 1.00 0.00 24 GLU A O 16
ATOM 17067 N N . PRO A 1 25 ? 7.583 -4.025 -8.581 1.00 0.00 25 PRO A N 16
ATOM 17068 C CA . PRO A 1 25 ? 7.034 -3.160 -7.532 1.00 0.00 25 PRO A CA 16
ATOM 17069 C C . PRO A 1 25 ? 6.511 -1.839 -8.085 1.00 0.00 25 PRO A C 16
ATOM 17070 O O . PRO A 1 25 ? 6.852 -1.443 -9.201 1.00 0.00 25 PRO A O 16
ATOM 17081 N N . LEU A 1 26 ? 5.683 -1.161 -7.299 1.00 0.00 26 LEU A N 16
ATOM 17082 C CA . LEU A 1 26 ? 5.113 0.118 -7.711 1.00 0.00 26 LEU A CA 16
ATOM 17083 C C . LEU A 1 26 ? 5.105 1.109 -6.551 1.00 0.00 26 LEU A C 16
ATOM 17084 O O . LEU A 1 26 ? 4.385 0.926 -5.570 1.00 0.00 26 LEU A O 16
ATOM 17100 N N . SER A 1 27 ? 5.910 2.160 -6.672 1.00 0.00 27 SER A N 16
ATOM 17101 C CA . SER A 1 27 ? 5.997 3.180 -5.634 1.00 0.00 27 SER A CA 16
ATOM 17102 C C . SER A 1 27 ? 4.611 3.700 -5.265 1.00 0.00 27 SER A C 16
ATOM 17103 O O . SER A 1 27 ? 3.876 4.201 -6.117 1.00 0.00 27 SER A O 16
ATOM 17111 N N . LEU A 1 28 ? 4.260 3.576 -3.990 1.00 0.00 28 LEU A N 16
ATOM 17112 C CA . LEU A 1 28 ? 2.962 4.033 -3.506 1.00 0.00 28 LEU A CA 16
ATOM 17113 C C . LEU A 1 28 ? 3.017 5.504 -3.104 1.00 0.00 28 LEU A C 16
ATOM 17114 O O . LEU A 1 28 ? 4.040 6.166 -3.276 1.00 0.00 28 LEU A O 16
ATOM 17130 N N . ASP A 1 29 ? 1.912 6.006 -2.565 1.00 0.00 29 ASP A N 16
ATOM 17131 C CA . ASP A 1 29 ? 1.835 7.398 -2.135 1.00 0.00 29 ASP A CA 16
ATOM 17132 C C . ASP A 1 29 ? 2.328 7.550 -0.699 1.00 0.00 29 ASP A C 16
ATOM 17133 O O . ASP A 1 29 ? 2.900 8.577 -0.333 1.00 0.00 29 ASP A O 16
ATOM 17142 N N . CYS A 1 30 ? 2.101 6.521 0.111 1.00 0.00 30 CYS A N 16
ATOM 17143 C CA . CYS A 1 30 ? 2.520 6.540 1.507 1.00 0.00 30 CYS A CA 16
ATOM 17144 C C . CYS A 1 30 ? 4.035 6.395 1.623 1.00 0.00 30 CYS A C 16
ATOM 17145 O O . CYS A 1 30 ? 4.639 6.836 2.600 1.00 0.00 30 CYS A O 16
ATOM 17152 N N . GLY A 1 31 ? 4.643 5.773 0.617 1.00 0.00 31 GLY A N 16
ATOM 17153 C CA . GLY A 1 31 ? 6.081 5.581 0.625 1.00 0.00 31 GLY A CA 16
ATOM 17154 C C . GLY A 1 31 ? 6.473 4.152 0.946 1.00 0.00 31 GLY A C 16
ATOM 17155 O O . GLY A 1 31 ? 7.032 3.877 2.008 1.00 0.00 31 GLY A O 16
ATOM 17159 N N . HIS A 1 32 ? 6.179 3.238 0.026 1.00 0.00 32 HIS A N 16
ATOM 17160 C CA . HIS A 1 32 ? 6.503 1.829 0.217 1.00 0.00 32 HIS A CA 16
ATOM 17161 C C . HIS A 1 32 ? 6.669 1.123 -1.125 1.00 0.00 32 HIS A C 16
ATOM 17162 O O . HIS A 1 32 ? 6.480 1.725 -2.182 1.00 0.00 32 HIS A O 16
ATOM 17176 N N . SER A 1 33 ? 7.022 -0.158 -1.075 1.00 0.00 33 SER A N 16
ATOM 17177 C CA . SER A 1 33 ? 7.217 -0.944 -2.287 1.00 0.00 33 SER A CA 16
ATOM 17178 C C . SER A 1 33 ? 6.672 -2.359 -2.110 1.00 0.00 33 SER A C 16
ATOM 17179 O O . SER A 1 33 ? 7.231 -3.163 -1.363 1.00 0.00 33 SER A O 16
ATOM 17187 N N . LEU A 1 34 ? 5.578 -2.655 -2.803 1.00 0.00 34 LEU A N 16
ATOM 17188 C CA . LEU A 1 34 ? 4.956 -3.972 -2.724 1.00 0.00 34 LEU A CA 16
ATOM 17189 C C . LEU A 1 34 ? 4.751 -4.562 -4.115 1.00 0.00 34 LEU A C 16
ATOM 17190 O O . LEU A 1 34 ? 4.864 -3.862 -5.121 1.00 0.00 34 LEU A O 16
ATOM 17206 N N . CYS A 1 35 ? 4.447 -5.855 -4.165 1.00 0.00 35 CYS A N 16
ATOM 17207 C CA . CYS A 1 35 ? 4.224 -6.540 -5.432 1.00 0.00 35 CYS A CA 16
ATOM 17208 C C . CYS A 1 35 ? 2.899 -6.112 -6.057 1.00 0.00 35 CYS A C 16
ATOM 17209 O O . CYS A 1 35 ? 1.955 -5.757 -5.351 1.00 0.00 35 CYS A O 16
ATOM 17216 N N . ARG A 1 36 ? 2.838 -6.147 -7.384 1.00 0.00 36 ARG A N 16
ATOM 17217 C CA . ARG A 1 36 ? 1.630 -5.762 -8.103 1.00 0.00 36 ARG A CA 16
ATOM 17218 C C . ARG A 1 36 ? 0.456 -6.655 -7.712 1.00 0.00 36 ARG A C 16
ATOM 17219 O O . ARG A 1 36 ? -0.702 -6.248 -7.799 1.00 0.00 36 ARG A O 16
ATOM 17240 N N . ALA A 1 37 ? 0.764 -7.874 -7.283 1.00 0.00 37 ALA A N 16
ATOM 17241 C CA . ALA A 1 37 ? -0.264 -8.824 -6.877 1.00 0.00 37 ALA A CA 16
ATOM 17242 C C . ALA A 1 37 ? -0.681 -8.597 -5.428 1.00 0.00 37 ALA A C 16
ATOM 17243 O O . ALA A 1 37 ? -1.869 -8.492 -5.121 1.00 0.00 37 ALA A O 16
ATOM 17250 N N . CYS A 1 38 ? 0.304 -8.523 -4.539 1.00 0.00 38 CYS A N 16
ATOM 17251 C CA . CYS A 1 38 ? 0.041 -8.310 -3.121 1.00 0.00 38 CYS A CA 16
ATOM 17252 C C . CYS A 1 38 ? -0.860 -7.096 -2.911 1.00 0.00 38 CYS A C 16
ATOM 17253 O O . CYS A 1 38 ? -1.639 -7.046 -1.960 1.00 0.00 38 CYS A O 16
ATOM 17260 N N . ILE A 1 39 ? -0.746 -6.121 -3.807 1.00 0.00 39 ILE A N 16
ATOM 17261 C CA . ILE A 1 39 ? -1.551 -4.909 -3.721 1.00 0.00 39 ILE A CA 16
ATOM 17262 C C . ILE A 1 39 ? -2.963 -5.148 -4.245 1.00 0.00 39 ILE A C 16
ATOM 17263 O O . ILE A 1 39 ? -3.944 -4.976 -3.520 1.00 0.00 39 ILE A O 16
ATOM 17279 N N . THR A 1 40 ? -3.059 -5.547 -5.509 1.00 0.00 40 THR A N 16
ATOM 17280 C CA . THR A 1 40 ? -4.351 -5.810 -6.131 1.00 0.00 40 THR A CA 16
ATOM 17281 C C . THR A 1 40 ? -5.127 -6.871 -5.358 1.00 0.00 40 THR A C 16
ATOM 17282 O O . THR A 1 40 ? -4.539 -7.771 -4.759 1.00 0.00 40 THR A O 16
ATOM 17293 N N . VAL A 1 41 ? -6.451 -6.758 -5.376 1.00 0.00 41 VAL A N 16
ATOM 17294 C CA . VAL A 1 41 ? -7.308 -7.709 -4.678 1.00 0.00 41 VAL A CA 16
ATOM 17295 C C . VAL A 1 41 ? -7.343 -9.051 -5.400 1.00 0.00 41 VAL A C 16
ATOM 17296 O O . VAL A 1 41 ? -7.387 -9.105 -6.629 1.00 0.00 41 VAL A O 16
ATOM 17309 N N . SER A 1 42 ? -7.324 -10.133 -4.628 1.00 0.00 42 SER A N 16
ATOM 17310 C CA . SER A 1 42 ? -7.350 -11.476 -5.195 1.00 0.00 42 SER A CA 16
ATOM 17311 C C . SER A 1 42 ? -8.656 -12.186 -4.851 1.00 0.00 42 SER A C 16
ATOM 17312 O O . SER A 1 42 ? -9.134 -12.115 -3.720 1.00 0.00 42 SER A O 16
ATOM 17320 N N . ASN A 1 43 ? -9.228 -12.870 -5.837 1.00 0.00 43 ASN A N 16
ATOM 17321 C CA . ASN A 1 43 ? -10.479 -13.593 -5.640 1.00 0.00 43 ASN A CA 16
ATOM 17322 C C . ASN A 1 43 ? -10.826 -14.426 -6.870 1.00 0.00 43 ASN A C 16
ATOM 17323 O O . ASN A 1 43 ? -10.330 -14.169 -7.967 1.00 0.00 43 ASN A O 16
ATOM 17334 N N . LYS A 1 44 ? -11.680 -15.426 -6.679 1.00 0.00 44 LYS A N 16
ATOM 17335 C CA . LYS A 1 44 ? -12.095 -16.297 -7.772 1.00 0.00 44 LYS A CA 16
ATOM 17336 C C . LYS A 1 44 ? -13.594 -16.175 -8.025 1.00 0.00 44 LYS A C 16
ATOM 17337 O O . LYS A 1 44 ? -14.397 -16.856 -7.389 1.00 0.00 44 LYS A O 16
ATOM 17356 N N . GLU A 1 45 ? -13.963 -15.304 -8.959 1.00 0.00 45 GLU A N 16
ATOM 17357 C CA . GLU A 1 45 ? -15.366 -15.095 -9.296 1.00 0.00 45 GLU A CA 16
ATOM 17358 C C . GLU A 1 45 ? -16.191 -14.819 -8.043 1.00 0.00 45 GLU A C 16
ATOM 17359 O O . GLU A 1 45 ? -17.324 -15.284 -7.918 1.00 0.00 45 GLU A O 16
ATOM 17371 N N . ALA A 1 46 ? -15.615 -14.061 -7.116 1.00 0.00 46 ALA A N 16
ATOM 17372 C CA . ALA A 1 46 ? -16.296 -13.723 -5.873 1.00 0.00 46 ALA A CA 16
ATOM 17373 C C . ALA A 1 46 ? -16.836 -12.297 -5.913 1.00 0.00 46 ALA A C 16
ATOM 17374 O O . ALA A 1 46 ? -16.075 -11.332 -5.836 1.00 0.00 46 ALA A O 16
ATOM 17381 N N . VAL A 1 47 ? -18.153 -12.171 -6.036 1.00 0.00 47 VAL A N 16
ATOM 17382 C CA . VAL A 1 47 ? -18.795 -10.863 -6.086 1.00 0.00 47 VAL A CA 16
ATOM 17383 C C . VAL A 1 47 ? -18.471 -10.043 -4.842 1.00 0.00 47 VAL A C 16
ATOM 17384 O O . VAL A 1 47 ? -18.298 -10.590 -3.752 1.00 0.00 47 VAL A O 16
ATOM 17397 N N . THR A 1 48 ? -18.390 -8.727 -5.011 1.00 0.00 48 THR A N 16
ATOM 17398 C CA . THR A 1 48 ? -18.086 -7.831 -3.903 1.00 0.00 48 THR A CA 16
ATOM 17399 C C . THR A 1 48 ? -19.280 -6.944 -3.569 1.00 0.00 48 THR A C 16
ATOM 17400 O O . THR A 1 48 ? -20.158 -6.729 -4.405 1.00 0.00 48 THR A O 16
ATOM 17411 N N . SER A 1 49 ? -19.306 -6.432 -2.343 1.00 0.00 49 SER A N 16
ATOM 17412 C CA . SER A 1 49 ? -20.395 -5.570 -1.898 1.00 0.00 49 SER A CA 16
ATOM 17413 C C . SER A 1 49 ? -19.909 -4.583 -0.841 1.00 0.00 49 SER A C 16
ATOM 17414 O O . SER A 1 49 ? -19.518 -4.976 0.257 1.00 0.00 49 SER A O 16
ATOM 17422 N N . MET A 1 50 ? -19.938 -3.299 -1.182 1.00 0.00 50 MET A N 16
ATOM 17423 C CA . MET A 1 50 ? -19.502 -2.254 -0.263 1.00 0.00 50 MET A CA 16
ATOM 17424 C C . MET A 1 50 ? -18.055 -2.477 0.166 1.00 0.00 50 MET A C 16
ATOM 17425 O O . MET A 1 50 ? -17.648 -2.063 1.251 1.00 0.00 50 MET A O 16
ATOM 17439 N N . GLY A 1 51 ? -17.282 -3.136 -0.692 1.00 0.00 51 GLY A N 16
ATOM 17440 C CA . GLY A 1 51 ? -15.889 -3.402 -0.383 1.00 0.00 51 GLY A CA 16
ATOM 17441 C C . GLY A 1 51 ? -15.071 -2.133 -0.255 1.00 0.00 51 GLY A C 16
ATOM 17442 O O . GLY A 1 51 ? -15.440 -1.091 -0.794 1.00 0.00 51 GLY A O 16
ATOM 17446 N N . GLY A 1 52 ? -13.955 -2.220 0.464 1.00 0.00 52 GLY A N 16
ATOM 17447 C CA . GLY A 1 52 ? -13.101 -1.062 0.651 1.00 0.00 52 GLY A CA 16
ATOM 17448 C C . GLY A 1 52 ? -12.100 -0.893 -0.475 1.00 0.00 52 GLY A C 16
ATOM 17449 O O . GLY A 1 52 ? -12.316 -1.377 -1.586 1.00 0.00 52 GLY A O 16
ATOM 17453 N N . LYS A 1 53 ? -11.001 -0.203 -0.189 1.00 0.00 53 LYS A N 16
ATOM 17454 C CA . LYS A 1 53 ? -9.962 0.030 -1.185 1.00 0.00 53 LYS A CA 16
ATOM 17455 C C . LYS A 1 53 ? -8.603 -0.436 -0.673 1.00 0.00 53 LYS A C 16
ATOM 17456 O O . LYS A 1 53 ? -8.348 -0.431 0.531 1.00 0.00 53 LYS A O 16
ATOM 17475 N N . SER A 1 54 ? -7.734 -0.838 -1.595 1.00 0.00 54 SER A N 16
ATOM 17476 C CA . SER A 1 54 ? -6.402 -1.310 -1.236 1.00 0.00 54 SER A CA 16
ATOM 17477 C C . SER A 1 54 ? -5.666 -0.271 -0.395 1.00 0.00 54 SER A C 16
ATOM 17478 O O . SER A 1 54 ? -5.818 0.933 -0.603 1.00 0.00 54 SER A O 16
ATOM 17486 N N . SER A 1 55 ? -4.868 -0.746 0.555 1.00 0.00 55 SER A N 16
ATOM 17487 C CA . SER A 1 55 ? -4.111 0.140 1.431 1.00 0.00 55 SER A CA 16
ATOM 17488 C C . SER A 1 55 ? -2.868 -0.561 1.971 1.00 0.00 55 SER A C 16
ATOM 17489 O O . SER A 1 55 ? -2.909 -1.741 2.322 1.00 0.00 55 SER A O 16
ATOM 17497 N N . CYS A 1 56 ? -1.762 0.173 2.033 1.00 0.00 56 CYS A N 16
ATOM 17498 C CA . CYS A 1 56 ? -0.506 -0.376 2.529 1.00 0.00 56 CYS A CA 16
ATOM 17499 C C . CYS A 1 56 ? -0.709 -1.075 3.869 1.00 0.00 56 CYS A C 16
ATOM 17500 O O . CYS A 1 56 ? -0.930 -0.441 4.901 1.00 0.00 56 CYS A O 16
ATOM 17507 N N . PRO A 1 57 ? -0.632 -2.414 3.856 1.00 0.00 57 PRO A N 16
ATOM 17508 C CA . PRO A 1 57 ? -0.804 -3.230 5.062 1.00 0.00 57 PRO A CA 16
ATOM 17509 C C . PRO A 1 57 ? 0.359 -3.075 6.036 1.00 0.00 57 PRO A C 16
ATOM 17510 O O . PRO A 1 57 ? 0.308 -3.569 7.163 1.00 0.00 57 PRO A O 16
ATOM 17521 N N . VAL A 1 58 ? 1.407 -2.386 5.596 1.00 0.00 58 VAL A N 16
ATOM 17522 C CA . VAL A 1 58 ? 2.582 -2.165 6.430 1.00 0.00 58 VAL A CA 16
ATOM 17523 C C . VAL A 1 58 ? 2.357 -1.012 7.401 1.00 0.00 58 VAL A C 16
ATOM 17524 O O . VAL A 1 58 ? 2.254 -1.216 8.611 1.00 0.00 58 VAL A O 16
ATOM 17537 N N . CYS A 1 59 ? 2.282 0.201 6.864 1.00 0.00 59 CYS A N 16
ATOM 17538 C CA . CYS A 1 59 ? 2.069 1.389 7.682 1.00 0.00 59 CYS A CA 16
ATOM 17539 C C . CYS A 1 59 ? 0.580 1.644 7.894 1.00 0.00 59 CYS A C 16
ATOM 17540 O O . CYS A 1 59 ? 0.167 2.134 8.944 1.00 0.00 59 CYS A O 16
ATOM 17547 N N . GLY A 1 60 ? -0.222 1.307 6.888 1.00 0.00 60 GLY A N 16
ATOM 17548 C CA . GLY A 1 60 ? -1.656 1.506 6.984 1.00 0.00 60 GLY A CA 16
ATOM 17549 C C . GLY A 1 60 ? -2.100 2.825 6.383 1.00 0.00 60 GLY A C 16
ATOM 17550 O O . GLY A 1 60 ? -2.496 3.741 7.104 1.00 0.00 60 GLY A O 16
ATOM 17554 N N . ILE A 1 61 ? -2.032 2.922 5.059 1.00 0.00 61 ILE A N 16
ATOM 17555 C CA . ILE A 1 61 ? -2.430 4.139 4.362 1.00 0.00 61 ILE A CA 16
ATOM 17556 C C . ILE A 1 61 ? -3.154 3.814 3.060 1.00 0.00 61 ILE A C 16
ATOM 17557 O O . ILE A 1 61 ? -2.800 2.865 2.361 1.00 0.00 61 ILE A O 16
ATOM 17573 N N . SER A 1 62 ? -4.169 4.610 2.739 1.00 0.00 62 SER A N 16
ATOM 17574 C CA . SER A 1 62 ? -4.945 4.407 1.521 1.00 0.00 62 SER A CA 16
ATOM 17575 C C . SER A 1 62 ? -4.521 5.393 0.437 1.00 0.00 62 SER A C 16
ATOM 17576 O O . SER A 1 62 ? -4.273 6.567 0.712 1.00 0.00 62 SER A O 16
ATOM 17584 N N . TYR A 1 63 ? -4.441 4.907 -0.797 1.00 0.00 63 TYR A N 16
ATOM 17585 C CA . TYR A 1 63 ? -4.045 5.743 -1.924 1.00 0.00 63 TYR A CA 16
ATOM 17586 C C . TYR A 1 63 ? -4.925 5.470 -3.140 1.00 0.00 63 TYR A C 16
ATOM 17587 O O . TYR A 1 63 ? -5.154 4.318 -3.508 1.00 0.00 63 TYR A O 16
ATOM 17605 N N . SER A 1 64 ? -5.414 6.539 -3.760 1.00 0.00 64 SER A N 16
ATOM 17606 C CA . SER A 1 64 ? -6.271 6.416 -4.934 1.00 0.00 64 SER A CA 16
ATOM 17607 C C . SER A 1 64 ? -5.584 5.602 -6.026 1.00 0.00 64 SER A C 16
ATOM 17608 O O . SER A 1 64 ? -4.448 5.887 -6.407 1.00 0.00 64 SER A O 16
ATOM 17616 N N . PHE A 1 65 ? -6.281 4.587 -6.526 1.00 0.00 65 PHE A N 16
ATOM 17617 C CA . PHE A 1 65 ? -5.739 3.730 -7.573 1.00 0.00 65 PHE A CA 16
ATOM 17618 C C . PHE A 1 65 ? -5.754 4.444 -8.922 1.00 0.00 65 PHE A C 16
ATOM 17619 O O . PHE A 1 65 ? -4.706 4.673 -9.525 1.00 0.00 65 PHE A O 16
ATOM 17636 N N . GLU A 1 66 ? -6.949 4.791 -9.388 1.00 0.00 66 GLU A N 16
ATOM 17637 C CA . GLU A 1 66 ? -7.101 5.478 -10.665 1.00 0.00 66 GLU A CA 16
ATOM 17638 C C . GLU A 1 66 ? -6.462 6.862 -10.618 1.00 0.00 66 GLU A C 16
ATOM 17639 O O . GLU A 1 66 ? -6.228 7.415 -9.543 1.00 0.00 66 GLU A O 16
ATOM 17651 N N . HIS A 1 67 ? -6.180 7.418 -11.793 1.00 0.00 67 HIS A N 16
ATOM 17652 C CA . HIS A 1 67 ? -5.567 8.738 -11.887 1.00 0.00 67 HIS A CA 16
ATOM 17653 C C . HIS A 1 67 ? -4.296 8.809 -11.046 1.00 0.00 67 HIS A C 16
ATOM 17654 O O . HIS A 1 67 ? -3.930 9.872 -10.543 1.00 0.00 67 HIS A O 16
ATOM 17668 N N . LEU A 1 68 ? -3.628 7.670 -10.897 1.00 0.00 68 LEU A N 16
ATOM 17669 C CA . LEU A 1 68 ? -2.397 7.602 -10.117 1.00 0.00 68 LEU A CA 16
ATOM 17670 C C . LEU A 1 68 ? -1.373 8.612 -10.625 1.00 0.00 68 LEU A C 16
ATOM 17671 O O . LEU A 1 68 ? -0.756 9.332 -9.841 1.00 0.00 68 LEU A O 16
ATOM 17687 N N . GLN A 1 69 ? -1.200 8.660 -11.942 1.00 0.00 69 GLN A N 16
ATOM 17688 C CA . GLN A 1 69 ? -0.253 9.583 -12.555 1.00 0.00 69 GLN A CA 16
ATOM 17689 C C . GLN A 1 69 ? -0.942 10.462 -13.594 1.00 0.00 69 GLN A C 16
ATOM 17690 O O . GLN A 1 69 ? -1.123 11.661 -13.385 1.00 0.00 69 GLN A O 16
ATOM 17704 N N . ALA A 1 70 ? -1.324 9.856 -14.714 1.00 0.00 70 ALA A N 16
ATOM 17705 C CA . ALA A 1 70 ? -1.995 10.583 -15.784 1.00 0.00 70 ALA A CA 16
ATOM 17706 C C . ALA A 1 70 ? -2.849 9.647 -16.632 1.00 0.00 70 ALA A C 16
ATOM 17707 O O . ALA A 1 70 ? -2.414 8.555 -16.998 1.00 0.00 70 ALA A O 16
ATOM 17714 N N . ASN A 1 71 ? -4.067 10.081 -16.941 1.00 0.00 71 ASN A N 16
ATOM 17715 C CA . ASN A 1 71 ? -4.982 9.280 -17.745 1.00 0.00 71 ASN A CA 16
ATOM 17716 C C . ASN A 1 71 ? -5.490 10.075 -18.944 1.00 0.00 71 ASN A C 16
ATOM 17717 O O . ASN A 1 71 ? -6.581 9.818 -19.454 1.00 0.00 71 ASN A O 16
ATOM 17728 N N . GLN A 1 72 ? -4.692 11.040 -19.389 1.00 0.00 72 GLN A N 16
ATOM 17729 C CA . GLN A 1 72 ? -5.061 11.872 -20.528 1.00 0.00 72 GLN A CA 16
ATOM 17730 C C . GLN A 1 72 ? -3.874 12.704 -21.002 1.00 0.00 72 GLN A C 16
ATOM 17731 O O . GLN A 1 72 ? -3.167 13.311 -20.197 1.00 0.00 72 GLN A O 16
ATOM 17745 N N . HIS A 1 73 ? -3.660 12.727 -22.314 1.00 0.00 73 HIS A N 16
ATOM 17746 C CA . HIS A 1 73 ? -2.558 13.485 -22.895 1.00 0.00 73 HIS A CA 16
ATOM 17747 C C . HIS A 1 73 ? -2.946 14.048 -24.259 1.00 0.00 73 HIS A C 16
ATOM 17748 O O . HIS A 1 73 ? -3.867 13.551 -24.908 1.00 0.00 73 HIS A O 16
ATOM 17762 N N . LEU A 1 74 ? -2.238 15.088 -24.687 1.00 0.00 74 LEU A N 16
ATOM 17763 C CA . LEU A 1 74 ? -2.509 15.719 -25.974 1.00 0.00 74 LEU A CA 16
ATOM 17764 C C . LEU A 1 74 ? -1.713 15.047 -27.089 1.00 0.00 74 LEU A C 16
ATOM 17765 O O . LEU A 1 74 ? -2.285 14.451 -28.001 1.00 0.00 74 LEU A O 16
ATOM 17781 N N . ALA A 1 75 ? -0.390 15.146 -27.007 1.00 0.00 75 ALA A N 16
ATOM 17782 C CA . ALA A 1 75 ? 0.484 14.545 -28.006 1.00 0.00 75 ALA A CA 16
ATOM 17783 C C . ALA A 1 75 ? 1.429 13.531 -27.369 1.00 0.00 75 ALA A C 16
ATOM 17784 O O . ALA A 1 75 ? 1.905 13.729 -26.252 1.00 0.00 75 ALA A O 16
ATOM 17791 N N . ASN A 1 76 ? 1.695 12.445 -28.087 1.00 0.00 76 ASN A N 16
ATOM 17792 C CA . ASN A 1 76 ? 2.582 11.399 -27.591 1.00 0.00 76 ASN A CA 16
ATOM 17793 C C . ASN A 1 76 ? 3.897 11.389 -28.365 1.00 0.00 76 ASN A C 16
ATOM 17794 O O . ASN A 1 76 ? 4.296 10.363 -28.917 1.00 0.00 76 ASN A O 16
ATOM 17805 N N . ILE A 1 77 ? 4.565 12.537 -28.399 1.00 0.00 77 ILE A N 16
ATOM 17806 C CA . ILE A 1 77 ? 5.836 12.659 -29.103 1.00 0.00 77 ILE A CA 16
ATOM 17807 C C . ILE A 1 77 ? 6.957 11.963 -28.339 1.00 0.00 77 ILE A C 16
ATOM 17808 O O . ILE A 1 77 ? 7.148 12.196 -27.145 1.00 0.00 77 ILE A O 16
ATOM 17824 N N . VAL A 1 78 ? 7.698 11.107 -29.036 1.00 0.00 78 VAL A N 16
ATOM 17825 C CA . VAL A 1 78 ? 8.803 10.379 -28.425 1.00 0.00 78 VAL A CA 16
ATOM 17826 C C . VAL A 1 78 ? 10.088 10.557 -29.225 1.00 0.00 78 VAL A C 16
ATOM 17827 O O . VAL A 1 78 ? 10.088 10.449 -30.450 1.00 0.00 78 VAL A O 16
ATOM 17840 N N . GLU A 1 79 ? 11.183 10.830 -28.522 1.00 0.00 79 GLU A N 16
ATOM 17841 C CA . GLU A 1 79 ? 12.476 11.024 -29.168 1.00 0.00 79 GLU A CA 16
ATOM 17842 C C . GLU A 1 79 ? 13.307 9.745 -29.116 1.00 0.00 79 GLU A C 16
ATOM 17843 O O . GLU A 1 79 ? 13.932 9.439 -28.102 1.00 0.00 79 GLU A O 16
ATOM 17857 N N . GLY A 1 1 ? 14.398 -26.258 3.568 1.00 0.00 1 GLY A N 17
ATOM 17858 C CA . GLY A 1 1 ? 15.491 -25.408 3.132 1.00 0.00 1 GLY A CA 17
ATOM 17859 C C . GLY A 1 1 ? 16.400 -25.000 4.274 1.00 0.00 1 GLY A C 17
ATOM 17860 O O . GLY A 1 1 ? 15.945 -24.422 5.261 1.00 0.00 1 GLY A O 17
ATOM 17864 N N . SER A 1 2 ? 17.687 -25.301 4.141 1.00 0.00 2 SER A N 17
ATOM 17865 C CA . SER A 1 2 ? 18.661 -24.966 5.174 1.00 0.00 2 SER A CA 17
ATOM 17866 C C . SER A 1 2 ? 19.751 -24.055 4.617 1.00 0.00 2 SER A C 17
ATOM 17867 O O . SER A 1 2 ? 20.941 -24.310 4.798 1.00 0.00 2 SER A O 17
ATOM 17875 N N . SER A 1 3 ? 19.334 -22.990 3.939 1.00 0.00 3 SER A N 17
ATOM 17876 C CA . SER A 1 3 ? 20.273 -22.042 3.352 1.00 0.00 3 SER A CA 17
ATOM 17877 C C . SER A 1 3 ? 20.173 -20.683 4.039 1.00 0.00 3 SER A C 17
ATOM 17878 O O . SER A 1 3 ? 19.213 -19.941 3.835 1.00 0.00 3 SER A O 17
ATOM 17886 N N . GLY A 1 4 ? 21.174 -20.364 4.855 1.00 0.00 4 GLY A N 17
ATOM 17887 C CA . GLY A 1 4 ? 21.180 -19.096 5.560 1.00 0.00 4 GLY A CA 17
ATOM 17888 C C . GLY A 1 4 ? 22.192 -18.121 4.990 1.00 0.00 4 GLY A C 17
ATOM 17889 O O . GLY A 1 4 ? 23.289 -17.970 5.526 1.00 0.00 4 GLY A O 17
ATOM 17893 N N . SER A 1 5 ? 21.822 -17.458 3.898 1.00 0.00 5 SER A N 17
ATOM 17894 C CA . SER A 1 5 ? 22.708 -16.497 3.252 1.00 0.00 5 SER A CA 17
ATOM 17895 C C . SER A 1 5 ? 22.893 -15.258 4.122 1.00 0.00 5 SER A C 17
ATOM 17896 O O . SER A 1 5 ? 21.956 -14.800 4.777 1.00 0.00 5 SER A O 17
ATOM 17904 N N . SER A 1 6 ? 24.108 -14.720 4.124 1.00 0.00 6 SER A N 17
ATOM 17905 C CA . SER A 1 6 ? 24.419 -13.536 4.917 1.00 0.00 6 SER A CA 17
ATOM 17906 C C . SER A 1 6 ? 25.544 -12.731 4.274 1.00 0.00 6 SER A C 17
ATOM 17907 O O . SER A 1 6 ? 26.326 -13.258 3.484 1.00 0.00 6 SER A O 17
ATOM 17915 N N . GLY A 1 7 ? 25.619 -11.449 4.619 1.00 0.00 7 GLY A N 17
ATOM 17916 C CA . GLY A 1 7 ? 26.651 -10.591 4.066 1.00 0.00 7 GLY A CA 17
ATOM 17917 C C . GLY A 1 7 ? 26.244 -9.131 4.052 1.00 0.00 7 GLY A C 17
ATOM 17918 O O . GLY A 1 7 ? 26.227 -8.474 5.092 1.00 0.00 7 GLY A O 17
ATOM 17922 N N . ASN A 1 8 ? 25.918 -8.621 2.868 1.00 0.00 8 ASN A N 17
ATOM 17923 C CA . ASN A 1 8 ? 25.511 -7.228 2.722 1.00 0.00 8 ASN A CA 17
ATOM 17924 C C . ASN A 1 8 ? 24.009 -7.122 2.482 1.00 0.00 8 ASN A C 17
ATOM 17925 O O . ASN A 1 8 ? 23.558 -7.003 1.343 1.00 0.00 8 ASN A O 17
ATOM 17936 N N . VAL A 1 9 ? 23.237 -7.166 3.564 1.00 0.00 9 VAL A N 17
ATOM 17937 C CA . VAL A 1 9 ? 21.785 -7.073 3.472 1.00 0.00 9 VAL A CA 17
ATOM 17938 C C . VAL A 1 9 ? 21.286 -5.733 3.998 1.00 0.00 9 VAL A C 17
ATOM 17939 O O . VAL A 1 9 ? 20.457 -5.682 4.907 1.00 0.00 9 VAL A O 17
ATOM 17952 N N . GLN A 1 10 ? 21.796 -4.649 3.421 1.00 0.00 10 GLN A N 17
ATOM 17953 C CA . GLN A 1 10 ? 21.401 -3.307 3.833 1.00 0.00 10 GLN A CA 17
ATOM 17954 C C . GLN A 1 10 ? 20.471 -2.673 2.804 1.00 0.00 10 GLN A C 17
ATOM 17955 O O . GLN A 1 10 ? 20.814 -1.670 2.179 1.00 0.00 10 GLN A O 17
ATOM 17969 N N . GLU A 1 11 ? 19.293 -3.265 2.634 1.00 0.00 11 GLU A N 17
ATOM 17970 C CA . GLU A 1 11 ? 18.315 -2.758 1.679 1.00 0.00 11 GLU A CA 17
ATOM 17971 C C . GLU A 1 11 ? 16.898 -2.887 2.231 1.00 0.00 11 GLU A C 17
ATOM 17972 O O . GLU A 1 11 ? 16.571 -3.863 2.905 1.00 0.00 11 GLU A O 17
ATOM 17984 N N . GLU A 1 12 ? 16.063 -1.895 1.939 1.00 0.00 12 GLU A N 17
ATOM 17985 C CA . GLU A 1 12 ? 14.682 -1.897 2.407 1.00 0.00 12 GLU A CA 17
ATOM 17986 C C . GLU A 1 12 ? 13.709 -1.957 1.233 1.00 0.00 12 GLU A C 17
ATOM 17987 O O . GLU A 1 12 ? 12.697 -1.257 1.214 1.00 0.00 12 GLU A O 17
ATOM 17999 N N . VAL A 1 13 ? 14.025 -2.798 0.253 1.00 0.00 13 VAL A N 17
ATOM 18000 C CA . VAL A 1 13 ? 13.180 -2.950 -0.926 1.00 0.00 13 VAL A CA 17
ATOM 18001 C C . VAL A 1 13 ? 12.745 -4.400 -1.106 1.00 0.00 13 VAL A C 17
ATOM 18002 O O . VAL A 1 13 ? 13.161 -5.073 -2.050 1.00 0.00 13 VAL A O 17
ATOM 18015 N N . THR A 1 14 ? 11.903 -4.878 -0.194 1.00 0.00 14 THR A N 17
ATOM 18016 C CA . THR A 1 14 ? 11.412 -6.249 -0.252 1.00 0.00 14 THR A CA 17
ATOM 18017 C C . THR A 1 14 ? 9.991 -6.347 0.293 1.00 0.00 14 THR A C 17
ATOM 18018 O O . THR A 1 14 ? 9.719 -5.938 1.422 1.00 0.00 14 THR A O 17
ATOM 18029 N N . CYS A 1 15 ? 9.089 -6.893 -0.516 1.00 0.00 15 CYS A N 17
ATOM 18030 C CA . CYS A 1 15 ? 7.695 -7.045 -0.115 1.00 0.00 15 CYS A CA 17
ATOM 18031 C C . CYS A 1 15 ? 7.592 -7.722 1.249 1.00 0.00 15 CYS A C 17
ATOM 18032 O O . CYS A 1 15 ? 7.856 -8.915 1.399 1.00 0.00 15 CYS A O 17
ATOM 18039 N N . PRO A 1 16 ? 7.200 -6.943 2.267 1.00 0.00 16 PRO A N 17
ATOM 18040 C CA . PRO A 1 16 ? 7.052 -7.445 3.637 1.00 0.00 16 PRO A CA 17
ATOM 18041 C C . PRO A 1 16 ? 5.870 -8.397 3.781 1.00 0.00 16 PRO A C 17
ATOM 18042 O O . PRO A 1 16 ? 5.696 -9.032 4.821 1.00 0.00 16 PRO A O 17
ATOM 18053 N N . ILE A 1 17 ? 5.060 -8.490 2.731 1.00 0.00 17 ILE A N 17
ATOM 18054 C CA . ILE A 1 17 ? 3.895 -9.366 2.741 1.00 0.00 17 ILE A CA 17
ATOM 18055 C C . ILE A 1 17 ? 4.280 -10.797 2.381 1.00 0.00 17 ILE A C 17
ATOM 18056 O O . ILE A 1 17 ? 4.231 -11.695 3.222 1.00 0.00 17 ILE A O 17
ATOM 18072 N N . CYS A 1 18 ? 4.665 -11.003 1.126 1.00 0.00 18 CYS A N 17
ATOM 18073 C CA . CYS A 1 18 ? 5.061 -12.324 0.654 1.00 0.00 18 CYS A CA 17
ATOM 18074 C C . CYS A 1 18 ? 6.502 -12.633 1.047 1.00 0.00 18 CYS A C 17
ATOM 18075 O O . CYS A 1 18 ? 6.929 -13.789 1.027 1.00 0.00 18 CYS A O 17
ATOM 18082 N N . LEU A 1 19 ? 7.248 -11.593 1.403 1.00 0.00 19 LEU A N 17
ATOM 18083 C CA . LEU A 1 19 ? 8.643 -11.753 1.802 1.00 0.00 19 LEU A CA 17
ATOM 18084 C C . LEU A 1 19 ? 9.474 -12.322 0.657 1.00 0.00 19 LEU A C 17
ATOM 18085 O O . LEU A 1 19 ? 10.124 -13.357 0.804 1.00 0.00 19 LEU A O 17
ATOM 18101 N N . GLU A 1 20 ? 9.450 -11.638 -0.482 1.00 0.00 20 GLU A N 17
ATOM 18102 C CA . GLU A 1 20 ? 10.204 -12.075 -1.652 1.00 0.00 20 GLU A CA 17
ATOM 18103 C C . GLU A 1 20 ? 10.837 -10.886 -2.367 1.00 0.00 20 GLU A C 17
ATOM 18104 O O . GLU A 1 20 ? 10.357 -9.756 -2.264 1.00 0.00 20 GLU A O 17
ATOM 18116 N N . LEU A 1 21 ? 11.919 -11.147 -3.093 1.00 0.00 21 LEU A N 17
ATOM 18117 C CA . LEU A 1 21 ? 12.620 -10.099 -3.827 1.00 0.00 21 LEU A CA 17
ATOM 18118 C C . LEU A 1 21 ? 11.654 -9.313 -4.708 1.00 0.00 21 LEU A C 17
ATOM 18119 O O . LEU A 1 21 ? 10.674 -9.859 -5.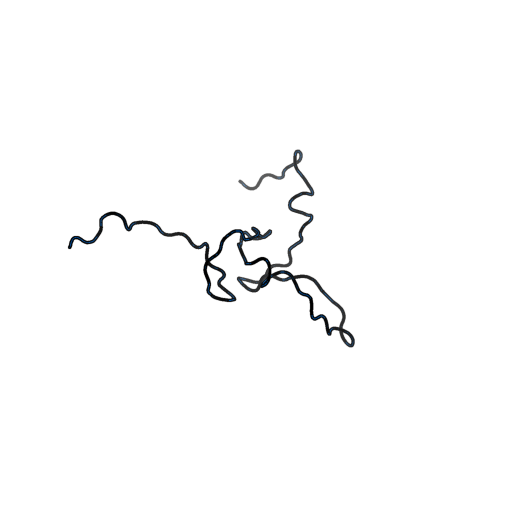215 1.00 0.00 21 LEU A O 17
ATOM 18135 N N . LEU A 1 22 ? 11.940 -8.028 -4.889 1.00 0.00 22 LEU A N 17
ATOM 18136 C CA . LEU A 1 22 ? 11.098 -7.166 -5.712 1.00 0.00 22 LEU A CA 17
ATOM 18137 C C . LEU A 1 22 ? 11.701 -6.981 -7.101 1.00 0.00 22 LEU A C 17
ATOM 18138 O O . LEU A 1 22 ? 12.920 -6.891 -7.254 1.00 0.00 22 LEU A O 17
ATOM 18154 N N . THR A 1 23 ? 10.839 -6.924 -8.112 1.00 0.00 23 THR A N 17
ATOM 18155 C CA . THR A 1 23 ? 11.286 -6.750 -9.488 1.00 0.00 23 THR A CA 17
ATOM 18156 C C . THR A 1 23 ? 10.685 -5.492 -10.105 1.00 0.00 23 THR A C 17
ATOM 18157 O O . THR A 1 23 ? 11.381 -4.720 -10.763 1.00 0.00 23 THR A O 17
ATOM 18168 N N . GLU A 1 24 ? 9.389 -5.293 -9.888 1.00 0.00 24 GLU A N 17
ATOM 18169 C CA . GLU A 1 24 ? 8.695 -4.128 -10.424 1.00 0.00 24 GLU A CA 17
ATOM 18170 C C . GLU A 1 24 ? 7.509 -3.747 -9.543 1.00 0.00 24 GLU A C 17
ATOM 18171 O O . GLU A 1 24 ? 6.348 -3.877 -9.932 1.00 0.00 24 GLU A O 17
ATOM 18183 N N . PRO A 1 25 ? 7.806 -3.266 -8.327 1.00 0.00 25 PRO A N 17
ATOM 18184 C CA . PRO A 1 25 ? 6.779 -2.857 -7.365 1.00 0.00 25 PRO A CA 17
ATOM 18185 C C . PRO A 1 25 ? 6.053 -1.588 -7.797 1.00 0.00 25 PRO A C 17
ATOM 18186 O O . PRO A 1 25 ? 6.239 -1.104 -8.914 1.00 0.00 25 PRO A O 17
ATOM 18197 N N . LEU A 1 26 ? 5.226 -1.052 -6.905 1.00 0.00 26 LEU A N 17
ATOM 18198 C CA . LEU A 1 26 ? 4.472 0.162 -7.195 1.00 0.00 26 LEU A CA 17
ATOM 18199 C C . LEU A 1 26 ? 4.756 1.241 -6.154 1.00 0.00 26 LEU A C 17
ATOM 18200 O O . LEU A 1 26 ? 4.243 1.190 -5.036 1.00 0.00 26 LEU A O 17
ATOM 18216 N N . SER A 1 27 ? 5.576 2.217 -6.530 1.00 0.00 27 SER A N 17
ATOM 18217 C CA . SER A 1 27 ? 5.930 3.308 -5.629 1.00 0.00 27 SER A CA 17
ATOM 18218 C C . SER A 1 27 ? 4.679 3.990 -5.084 1.00 0.00 27 SER A C 17
ATOM 18219 O O . SER A 1 27 ? 3.997 4.725 -5.800 1.00 0.00 27 SER A O 17
ATOM 18227 N N . LEU A 1 28 ? 4.384 3.742 -3.813 1.00 0.00 28 LEU A N 17
ATOM 18228 C CA . LEU A 1 28 ? 3.214 4.332 -3.170 1.00 0.00 28 LEU A CA 17
ATOM 18229 C C . LEU A 1 28 ? 3.478 5.786 -2.790 1.00 0.00 28 LEU A C 17
ATOM 18230 O O . LEU A 1 28 ? 4.569 6.309 -3.015 1.00 0.00 28 LEU A O 17
ATOM 18246 N N . ASP A 1 29 ? 2.472 6.432 -2.211 1.00 0.00 29 ASP A N 17
ATOM 18247 C CA . ASP A 1 29 ? 2.595 7.824 -1.796 1.00 0.00 29 ASP A CA 17
ATOM 18248 C C . ASP A 1 29 ? 3.149 7.922 -0.378 1.00 0.00 29 ASP A C 17
ATOM 18249 O O . ASP A 1 29 ? 3.897 8.845 -0.054 1.00 0.00 29 ASP A O 17
ATOM 18258 N N . CYS A 1 30 ? 2.776 6.964 0.465 1.00 0.00 30 CYS A N 17
ATOM 18259 C CA . CYS A 1 30 ? 3.233 6.942 1.849 1.00 0.00 30 CYS A CA 17
ATOM 18260 C C . CYS A 1 30 ? 4.744 6.743 1.919 1.00 0.00 30 CYS A C 17
ATOM 18261 O O . CYS A 1 30 ? 5.392 7.161 2.878 1.00 0.00 30 CYS A O 17
ATOM 18268 N N . GLY A 1 31 ? 5.299 6.101 0.895 1.00 0.00 31 GLY A N 17
ATOM 18269 C CA . GLY A 1 31 ? 6.730 5.857 0.860 1.00 0.00 31 GLY A CA 17
ATOM 18270 C C . GLY A 1 31 ? 7.076 4.403 1.107 1.00 0.00 31 GLY A C 17
ATOM 18271 O O . GLY A 1 31 ? 7.834 4.084 2.024 1.00 0.00 31 GLY A O 17
ATOM 18275 N N . HIS A 1 32 ? 6.519 3.516 0.288 1.00 0.00 32 HIS A N 17
ATOM 18276 C CA . HIS A 1 32 ? 6.773 2.086 0.422 1.00 0.00 32 HIS A CA 17
ATOM 18277 C C . HIS A 1 32 ? 6.784 1.405 -0.943 1.00 0.00 32 HIS A C 17
ATOM 18278 O O . HIS A 1 32 ? 6.381 1.996 -1.945 1.00 0.00 32 HIS A O 17
ATOM 18292 N N . SER A 1 33 ? 7.249 0.160 -0.974 1.00 0.00 33 SER A N 17
ATOM 18293 C CA . SER A 1 33 ? 7.317 -0.599 -2.217 1.00 0.00 33 SER A CA 17
ATOM 18294 C C . SER A 1 33 ? 6.927 -2.056 -1.986 1.00 0.00 33 SER A C 17
ATOM 18295 O O . SER A 1 33 ? 7.420 -2.704 -1.062 1.00 0.00 33 SER A O 17
ATOM 18303 N N . LEU A 1 34 ? 6.039 -2.565 -2.833 1.00 0.00 34 LEU A N 17
ATOM 18304 C CA . LEU A 1 34 ? 5.581 -3.946 -2.722 1.00 0.00 34 LEU A CA 17
ATOM 18305 C C . LEU A 1 34 ? 5.080 -4.463 -4.067 1.00 0.00 34 LEU A C 17
ATOM 18306 O O . LEU A 1 34 ? 5.014 -3.717 -5.045 1.00 0.00 34 LEU A O 17
ATOM 18322 N N . CYS A 1 35 ? 4.727 -5.743 -4.109 1.00 0.00 35 CYS A N 17
ATOM 18323 C CA . CYS A 1 35 ? 4.230 -6.360 -5.332 1.00 0.00 35 CYS A CA 17
ATOM 18324 C C . CYS A 1 35 ? 2.834 -5.847 -5.672 1.00 0.00 35 CYS A C 17
ATOM 18325 O O . CYS A 1 35 ? 2.172 -5.222 -4.843 1.00 0.00 35 CYS A O 17
ATOM 18332 N N . ARG A 1 36 ? 2.392 -6.116 -6.897 1.00 0.00 36 ARG A N 17
ATOM 18333 C CA . ARG A 1 36 ? 1.076 -5.681 -7.347 1.00 0.00 36 ARG A CA 17
ATOM 18334 C C . ARG A 1 36 ? 0.015 -6.726 -7.014 1.00 0.00 36 ARG A C 17
ATOM 18335 O O . ARG A 1 36 ? -1.121 -6.388 -6.681 1.00 0.00 36 ARG A O 17
ATOM 18356 N N . ALA A 1 37 ? 0.393 -7.997 -7.106 1.00 0.00 37 ALA A N 17
ATOM 18357 C CA . ALA A 1 37 ? -0.525 -9.090 -6.813 1.00 0.00 37 ALA A CA 17
ATOM 18358 C C . ALA A 1 37 ? -0.810 -9.182 -5.318 1.00 0.00 37 ALA A C 17
ATOM 18359 O O . ALA A 1 37 ? -1.955 -9.361 -4.903 1.00 0.00 37 ALA A O 17
ATOM 18366 N N . CYS A 1 38 ? 0.240 -9.060 -4.512 1.00 0.00 38 CYS A N 17
ATOM 18367 C CA . CYS A 1 38 ? 0.103 -9.131 -3.062 1.00 0.00 38 CYS A CA 17
ATOM 18368 C C . CYS A 1 38 ? -0.906 -8.102 -2.560 1.00 0.00 38 CYS A C 17
ATOM 18369 O O . CYS A 1 38 ? -1.515 -8.279 -1.505 1.00 0.00 38 CYS A O 17
ATOM 18376 N N . ILE A 1 39 ? -1.076 -7.027 -3.323 1.00 0.00 39 ILE A N 17
ATOM 18377 C CA . ILE A 1 39 ? -2.012 -5.971 -2.956 1.00 0.00 39 ILE A CA 17
ATOM 18378 C C . ILE A 1 39 ? -3.434 -6.329 -3.372 1.00 0.00 39 ILE A C 17
ATOM 18379 O O . ILE A 1 39 ? -4.335 -6.414 -2.537 1.00 0.00 39 ILE A O 17
ATOM 18395 N N . THR A 1 40 ? -3.631 -6.539 -4.670 1.00 0.00 40 THR A N 17
ATOM 18396 C CA . THR A 1 40 ? -4.943 -6.888 -5.198 1.00 0.00 40 THR A CA 17
ATOM 18397 C C . THR A 1 40 ? -5.436 -8.209 -4.618 1.00 0.00 40 THR A C 17
ATOM 18398 O O . THR A 1 40 ? -4.646 -9.016 -4.126 1.00 0.00 40 THR A O 17
ATOM 18409 N N . VAL A 1 41 ? -6.746 -8.425 -4.679 1.00 0.00 41 VAL A N 17
ATOM 18410 C CA . VAL A 1 41 ? -7.343 -9.650 -4.161 1.00 0.00 41 VAL A CA 17
ATOM 18411 C C . VAL A 1 41 ? -7.690 -10.613 -5.292 1.00 0.00 41 VAL A C 17
ATOM 18412 O O . VAL A 1 41 ? -7.716 -10.230 -6.461 1.00 0.00 41 VAL A O 17
ATOM 18425 N N . SER A 1 42 ? -7.956 -11.865 -4.934 1.00 0.00 42 SER A N 17
ATOM 18426 C CA . SER A 1 42 ? -8.298 -12.885 -5.918 1.00 0.00 42 SER A CA 17
ATOM 18427 C C . SER A 1 42 ? -9.701 -13.432 -5.670 1.00 0.00 42 SER A C 17
ATOM 18428 O O . SER A 1 42 ? -9.881 -14.389 -4.919 1.00 0.00 42 SER A O 17
ATOM 18436 N N . ASN A 1 43 ? -10.691 -12.815 -6.307 1.00 0.00 43 ASN A N 17
ATOM 18437 C CA . ASN A 1 43 ? -12.078 -13.238 -6.155 1.00 0.00 43 ASN A CA 17
ATOM 18438 C C . ASN A 1 43 ? -12.842 -13.081 -7.467 1.00 0.00 43 ASN A C 17
ATOM 18439 O O . ASN A 1 43 ? -12.424 -12.339 -8.356 1.00 0.00 43 ASN A O 17
ATOM 18450 N N . LYS A 1 44 ? -13.963 -13.784 -7.580 1.00 0.00 44 LYS A N 17
ATOM 18451 C CA . LYS A 1 44 ? -14.788 -13.722 -8.781 1.00 0.00 44 LYS A CA 17
ATOM 18452 C C . LYS A 1 44 ? -16.261 -13.557 -8.422 1.00 0.00 44 LYS A C 17
ATOM 18453 O O . LYS A 1 44 ? -16.680 -13.893 -7.315 1.00 0.00 44 LYS A O 17
ATOM 18472 N N . GLU A 1 45 ? -17.041 -13.041 -9.366 1.00 0.00 45 GLU A N 17
ATOM 18473 C CA . GLU A 1 45 ? -18.468 -12.833 -9.148 1.00 0.00 45 GLU A CA 17
ATOM 18474 C C . GLU A 1 45 ? -18.712 -12.025 -7.876 1.00 0.00 45 GLU A C 17
ATOM 18475 O O . GLU A 1 45 ? -19.698 -12.238 -7.172 1.00 0.00 45 GLU A O 17
ATOM 18487 N N . ALA A 1 46 ? -17.805 -11.097 -7.589 1.00 0.00 46 ALA A N 17
ATOM 18488 C CA . ALA A 1 46 ? -17.922 -10.256 -6.404 1.00 0.00 46 ALA A CA 17
ATOM 18489 C C . ALA A 1 46 ? -19.253 -9.512 -6.388 1.00 0.00 46 ALA A C 17
ATOM 18490 O O . ALA A 1 46 ? -19.506 -8.653 -7.232 1.00 0.00 46 ALA A O 17
ATOM 18497 N N . VAL A 1 47 ? -20.101 -9.849 -5.421 1.00 0.00 47 VAL A N 17
ATOM 18498 C CA . VAL A 1 47 ? -21.407 -9.213 -5.294 1.00 0.00 47 VAL A CA 17
ATOM 18499 C C . VAL A 1 47 ? -21.267 -7.709 -5.083 1.00 0.00 47 VAL A C 17
ATOM 18500 O O . VAL A 1 47 ? -20.437 -7.255 -4.295 1.00 0.00 47 VAL A O 17
ATOM 18513 N N . THR A 1 48 ? -22.087 -6.939 -5.793 1.00 0.00 48 THR A N 17
ATOM 18514 C CA . THR A 1 48 ? -22.055 -5.486 -5.684 1.00 0.00 48 THR A CA 17
ATOM 18515 C C . THR A 1 48 ? -22.171 -5.040 -4.231 1.00 0.00 48 THR A C 17
ATOM 18516 O O . THR A 1 48 ? -23.209 -5.225 -3.597 1.00 0.00 48 THR A O 17
ATOM 18527 N N . SER A 1 49 ? -21.099 -4.452 -3.710 1.00 0.00 49 SER A N 17
ATOM 18528 C CA . SER A 1 49 ? -21.080 -3.982 -2.330 1.00 0.00 49 SER A CA 17
ATOM 18529 C C . SER A 1 49 ? -20.040 -2.882 -2.145 1.00 0.00 49 SER A C 17
ATOM 18530 O O . SER A 1 49 ? -18.996 -2.883 -2.797 1.00 0.00 49 SER A O 17
ATOM 18538 N N . MET A 1 50 ? -20.333 -1.944 -1.250 1.00 0.00 50 MET A N 17
ATOM 18539 C CA . MET A 1 50 ? -19.423 -0.837 -0.978 1.00 0.00 50 MET A CA 17
ATOM 18540 C C . MET A 1 50 ? -18.707 -1.038 0.355 1.00 0.00 50 MET A C 17
ATOM 18541 O O . MET A 1 50 ? -19.268 -1.603 1.292 1.00 0.00 50 MET A O 17
ATOM 18555 N N . GLY A 1 51 ? -17.465 -0.570 0.430 1.00 0.00 51 GLY A N 17
ATOM 18556 C CA . GLY A 1 51 ? -16.693 -0.709 1.651 1.00 0.00 51 GLY A CA 17
ATOM 18557 C C . GLY A 1 51 ? -15.751 -1.896 1.611 1.00 0.00 51 GLY A C 17
ATOM 18558 O O . GLY A 1 51 ? -16.027 -2.936 2.207 1.00 0.00 51 GLY A O 17
ATOM 18562 N N . GLY A 1 52 ? -14.636 -1.741 0.903 1.00 0.00 52 GLY A N 17
ATOM 18563 C CA . GLY A 1 52 ? -13.668 -2.817 0.799 1.00 0.00 52 GLY A CA 17
ATOM 18564 C C . GLY A 1 52 ? -12.515 -2.472 -0.122 1.00 0.00 52 GLY A C 17
ATOM 18565 O O . GLY A 1 52 ? -12.165 -3.249 -1.010 1.00 0.00 52 GLY A O 17
ATOM 18569 N N . LYS A 1 53 ? -11.922 -1.301 0.089 1.00 0.00 53 LYS A N 17
ATOM 18570 C CA . LYS A 1 53 ? -10.801 -0.853 -0.729 1.00 0.00 53 LYS A CA 17
ATOM 18571 C C . LYS A 1 53 ? -9.472 -1.273 -0.107 1.00 0.00 53 LYS A C 17
ATOM 18572 O O . LYS A 1 53 ? -9.298 -1.210 1.110 1.00 0.00 53 LYS A O 17
ATOM 18591 N N . SER A 1 54 ? -8.538 -1.700 -0.951 1.00 0.00 54 SER A N 17
ATOM 18592 C CA . SER A 1 54 ? -7.226 -2.132 -0.484 1.00 0.00 54 SER A CA 17
ATOM 18593 C C . SER A 1 54 ? -6.476 -0.977 0.174 1.00 0.00 54 SER A C 17
ATOM 18594 O O . SER A 1 54 ? -6.717 0.190 -0.134 1.00 0.00 54 SER A O 17
ATOM 18602 N N . SER A 1 55 ? -5.566 -1.313 1.082 1.00 0.00 55 SER A N 17
ATOM 18603 C CA . SER A 1 55 ? -4.782 -0.305 1.788 1.00 0.00 55 SER A CA 17
ATOM 18604 C C . SER A 1 55 ? -3.384 -0.828 2.104 1.00 0.00 55 SER A C 17
ATOM 18605 O O . SER A 1 55 ? -3.188 -2.026 2.310 1.00 0.00 55 SER A O 17
ATOM 18613 N N . CYS A 1 56 ? -2.415 0.080 2.141 1.00 0.00 56 CYS A N 17
ATOM 18614 C CA . CYS A 1 56 ? -1.034 -0.286 2.432 1.00 0.00 56 CYS A CA 17
ATOM 18615 C C . CYS A 1 56 ? -0.951 -1.133 3.699 1.00 0.00 56 CYS A C 17
ATOM 18616 O O . CYS A 1 56 ? -1.147 -0.648 4.813 1.00 0.00 56 CYS A O 17
ATOM 18623 N N . PRO A 1 57 ? -0.654 -2.429 3.526 1.00 0.00 57 PRO A N 17
ATOM 18624 C CA . PRO A 1 57 ? -0.537 -3.371 4.643 1.00 0.00 57 PRO A CA 17
ATOM 18625 C C . PRO A 1 57 ? 0.694 -3.102 5.501 1.00 0.00 57 PRO A C 17
ATOM 18626 O O . PRO A 1 57 ? 0.841 -3.663 6.587 1.00 0.00 57 PRO A O 17
ATOM 18637 N N . VAL A 1 58 ? 1.577 -2.239 5.008 1.00 0.00 58 VAL A N 17
ATOM 18638 C CA . VAL A 1 58 ? 2.796 -1.895 5.731 1.00 0.00 58 VAL A CA 17
ATOM 18639 C C . VAL A 1 58 ? 2.502 -0.930 6.874 1.00 0.00 58 VAL A C 17
ATOM 18640 O O . VAL A 1 58 ? 2.840 -1.195 8.028 1.00 0.00 58 VAL A O 17
ATOM 18653 N N . CYS A 1 59 ? 1.870 0.192 6.546 1.00 0.00 59 CYS A N 17
ATOM 18654 C CA . CYS A 1 59 ? 1.530 1.198 7.544 1.00 0.00 59 CYS A CA 17
ATOM 18655 C C . CYS A 1 59 ? 0.028 1.466 7.557 1.00 0.00 59 CYS A C 17
ATOM 18656 O O . CYS A 1 59 ? -0.582 1.598 8.617 1.00 0.00 59 CYS A O 17
ATOM 18663 N N . GLY A 1 60 ? -0.564 1.546 6.368 1.00 0.00 60 GLY A N 17
ATOM 18664 C CA . GLY A 1 60 ? -1.989 1.798 6.264 1.00 0.00 60 GLY A CA 17
ATOM 18665 C C . GLY A 1 60 ? -2.298 3.235 5.892 1.00 0.00 60 GLY A C 17
ATOM 18666 O O . GLY A 1 60 ? -2.563 4.065 6.762 1.00 0.00 60 GLY A O 17
ATOM 18670 N N . ILE A 1 61 ? -2.264 3.529 4.597 1.00 0.00 61 ILE A N 17
ATOM 18671 C CA . ILE A 1 61 ? -2.542 4.875 4.112 1.00 0.00 61 ILE A CA 17
ATOM 18672 C C . ILE A 1 61 ? -3.207 4.839 2.740 1.00 0.00 61 ILE A C 17
ATOM 18673 O O . ILE A 1 61 ? -2.605 4.404 1.759 1.00 0.00 61 ILE A O 17
ATOM 18689 N N . SER A 1 62 ? -4.452 5.301 2.680 1.00 0.00 62 SER A N 17
ATOM 18690 C CA . SER A 1 62 ? -5.200 5.320 1.428 1.00 0.00 62 SER A CA 17
ATOM 18691 C C . SER A 1 62 ? -4.399 6.009 0.327 1.00 0.00 62 SER A C 17
ATOM 18692 O O . SER A 1 62 ? -4.087 7.196 0.420 1.00 0.00 62 SER A O 17
ATOM 18700 N N . TYR A 1 63 ? -4.069 5.254 -0.716 1.00 0.00 63 TYR A N 17
ATOM 18701 C CA . TYR A 1 63 ? -3.303 5.789 -1.834 1.00 0.00 63 TYR A CA 17
ATOM 18702 C C . TYR A 1 63 ? -4.163 5.879 -3.091 1.00 0.00 63 TYR A C 17
ATOM 18703 O O . TYR A 1 63 ? -5.226 5.263 -3.175 1.00 0.00 63 TYR A O 17
ATOM 18721 N N . SER A 1 64 ? -3.695 6.651 -4.067 1.00 0.00 64 SER A N 17
ATOM 18722 C CA . SER A 1 64 ? -4.422 6.826 -5.319 1.00 0.00 64 SER A CA 17
ATOM 18723 C C . SER A 1 64 ? -4.109 5.693 -6.291 1.00 0.00 64 SER A C 17
ATOM 18724 O O . SER A 1 64 ? -2.949 5.450 -6.627 1.00 0.00 64 SER A O 17
ATOM 18732 N N . PHE A 1 65 ? -5.151 5.002 -6.741 1.00 0.00 65 PHE A N 17
ATOM 18733 C CA . PHE A 1 65 ? -4.989 3.894 -7.674 1.00 0.00 65 PHE A CA 17
ATOM 18734 C C . PHE A 1 65 ? -5.602 4.230 -9.030 1.00 0.00 65 PHE A C 17
ATOM 18735 O O . PHE A 1 65 ? -6.589 3.622 -9.444 1.00 0.00 65 PHE A O 17
ATOM 18752 N N . GLU A 1 66 ? -5.011 5.203 -9.716 1.00 0.00 66 GLU A N 17
ATOM 18753 C CA . GLU A 1 66 ? -5.501 5.622 -11.024 1.00 0.00 66 GLU A CA 17
ATOM 18754 C C . GLU A 1 66 ? -4.429 5.427 -12.093 1.00 0.00 66 GLU A C 17
ATOM 18755 O O . GLU A 1 66 ? -4.692 4.860 -13.155 1.00 0.00 66 GLU A O 17
ATOM 18767 N N . HIS A 1 67 ? -3.221 5.902 -11.806 1.00 0.00 67 HIS A N 17
ATOM 18768 C CA . HIS A 1 67 ? -2.110 5.780 -12.742 1.00 0.00 67 HIS A CA 17
ATOM 18769 C C . HIS A 1 67 ? -0.926 5.071 -12.091 1.00 0.00 67 HIS A C 17
ATOM 18770 O O . HIS A 1 67 ? -0.559 3.963 -12.487 1.00 0.00 67 HIS A O 17
ATOM 18784 N N . LEU A 1 68 ? -0.333 5.715 -11.093 1.00 0.00 68 LEU A N 17
ATOM 18785 C CA . LEU A 1 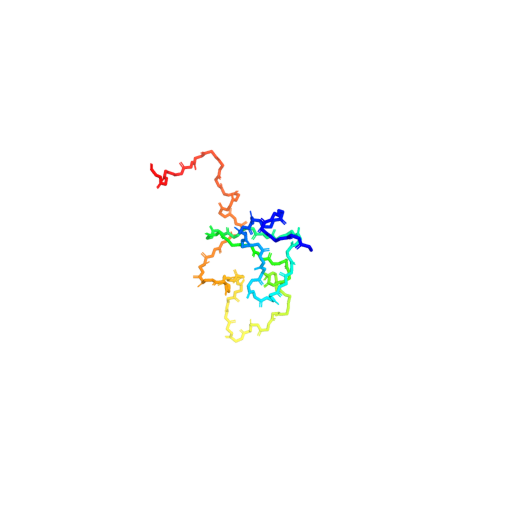68 ? 0.810 5.146 -10.387 1.00 0.00 68 LEU A CA 17
ATOM 18786 C C . LEU A 1 68 ? 1.926 4.782 -11.362 1.00 0.00 68 LEU A C 17
ATOM 18787 O O . LEU A 1 68 ? 2.614 3.777 -11.185 1.00 0.00 68 LEU A O 17
ATOM 18803 N N . GLN A 1 69 ? 2.100 5.608 -12.389 1.00 0.00 69 GLN A N 17
ATOM 18804 C CA . GLN A 1 69 ? 3.134 5.374 -13.390 1.00 0.00 69 GLN A CA 17
ATOM 18805 C C . GLN A 1 69 ? 4.208 6.455 -13.328 1.00 0.00 69 GLN A C 17
ATOM 18806 O O . GLN A 1 69 ? 5.395 6.175 -13.492 1.00 0.00 69 GLN A O 17
ATOM 18820 N N . ALA A 1 70 ? 3.782 7.692 -13.090 1.00 0.00 70 ALA A N 17
ATOM 18821 C CA . ALA A 1 70 ? 4.707 8.815 -13.004 1.00 0.00 70 ALA A CA 17
ATOM 18822 C C . ALA A 1 70 ? 4.388 9.699 -11.804 1.00 0.00 70 ALA A C 17
ATOM 18823 O O . ALA A 1 70 ? 3.293 9.632 -11.246 1.00 0.00 70 ALA A O 17
ATOM 18830 N N . ASN A 1 71 ? 5.350 10.527 -11.412 1.00 0.00 71 ASN A N 17
ATOM 18831 C CA . ASN A 1 71 ? 5.171 11.424 -10.276 1.00 0.00 71 ASN A CA 17
ATOM 18832 C C . ASN A 1 71 ? 5.278 12.882 -10.712 1.00 0.00 71 ASN A C 17
ATOM 18833 O O . ASN A 1 71 ? 4.376 13.681 -10.466 1.00 0.00 71 ASN A O 17
ATOM 18844 N N . GLN A 1 72 ? 6.388 13.220 -11.361 1.00 0.00 72 GLN A N 17
ATOM 18845 C CA . GLN A 1 72 ? 6.613 14.581 -11.832 1.00 0.00 72 GLN A CA 17
ATOM 18846 C C . GLN A 1 72 ? 5.946 14.807 -13.185 1.00 0.00 72 GLN A C 17
ATOM 18847 O O . GLN A 1 72 ? 6.366 14.246 -14.197 1.00 0.00 72 GLN A O 17
ATOM 18861 N N . HIS A 1 73 ? 4.904 15.632 -13.195 1.00 0.00 73 HIS A N 17
ATOM 18862 C CA . HIS A 1 73 ? 4.178 15.933 -14.424 1.00 0.00 73 HIS A CA 17
ATOM 18863 C C . HIS A 1 73 ? 4.493 17.344 -14.909 1.00 0.00 73 HIS A C 17
ATOM 18864 O O . HIS A 1 73 ? 3.590 18.155 -15.121 1.00 0.00 73 HIS A O 17
ATOM 18878 N N . LEU A 1 74 ? 5.778 17.632 -15.084 1.00 0.00 74 LEU A N 17
ATOM 18879 C CA . LEU A 1 74 ? 6.213 18.947 -15.544 1.00 0.00 74 LEU A CA 17
ATOM 18880 C C . LEU A 1 74 ? 5.838 19.163 -17.006 1.00 0.00 74 LEU A C 17
ATOM 18881 O O . LEU A 1 74 ? 5.538 20.282 -17.422 1.00 0.00 74 LEU A O 17
ATOM 18897 N N . ALA A 1 75 ? 5.856 18.084 -17.782 1.00 0.00 75 ALA A N 17
ATOM 18898 C CA . ALA A 1 75 ? 5.514 18.154 -19.197 1.00 0.00 75 ALA A CA 17
ATOM 18899 C C . ALA A 1 75 ? 4.112 18.719 -19.396 1.00 0.00 75 ALA A C 17
ATOM 18900 O O . ALA A 1 75 ? 3.374 18.926 -18.433 1.00 0.00 75 ALA A O 17
ATOM 18907 N N . ASN A 1 76 ? 3.750 18.966 -20.651 1.00 0.00 76 ASN A N 17
ATOM 18908 C CA . ASN A 1 76 ? 2.436 19.509 -20.975 1.00 0.00 76 ASN A CA 17
ATOM 18909 C C . ASN A 1 76 ? 1.469 18.395 -21.363 1.00 0.00 76 ASN A C 17
ATOM 18910 O O . ASN A 1 76 ? 0.255 18.528 -21.203 1.00 0.00 76 ASN A O 17
ATOM 18921 N N . ILE A 1 77 ? 2.014 17.296 -21.874 1.00 0.00 77 ILE A N 17
ATOM 18922 C CA . ILE A 1 77 ? 1.200 16.159 -22.284 1.00 0.00 77 ILE A CA 17
ATOM 18923 C C . ILE A 1 77 ? 1.688 14.870 -21.631 1.00 0.00 77 ILE A C 17
ATOM 18924 O O . ILE A 1 77 ? 2.703 14.860 -20.934 1.00 0.00 77 ILE A O 17
ATOM 18940 N N . VAL A 1 78 ? 0.958 13.783 -21.861 1.00 0.00 78 VAL A N 17
ATOM 18941 C CA . VAL A 1 78 ? 1.317 12.487 -21.297 1.00 0.00 78 VAL A CA 17
ATOM 18942 C C . VAL A 1 78 ? 1.282 11.396 -22.362 1.00 0.00 78 VAL A C 17
ATOM 18943 O O . VAL A 1 78 ? 0.328 10.624 -22.441 1.00 0.00 78 VAL A O 17
ATOM 18956 N N . GLU A 1 79 ? 2.330 11.339 -23.178 1.00 0.00 79 GLU A N 17
ATOM 18957 C CA . GLU A 1 79 ? 2.418 10.342 -24.238 1.00 0.00 79 GLU A CA 17
ATOM 18958 C C . GLU A 1 79 ? 2.327 8.931 -23.666 1.00 0.00 79 GLU A C 17
ATOM 18959 O O . GLU A 1 79 ? 2.616 8.706 -22.491 1.00 0.00 79 GLU A O 17
ATOM 18973 N N . GLY A 1 1 ? 26.682 -12.436 17.216 1.00 0.00 1 GLY A N 18
ATOM 18974 C CA . GLY A 1 1 ? 27.418 -13.108 18.271 1.00 0.00 1 GLY A CA 18
ATOM 18975 C C . GLY A 1 1 ? 27.263 -14.614 18.218 1.00 0.00 1 GLY A C 18
ATOM 18976 O O . GLY A 1 1 ? 28.009 -15.297 17.516 1.00 0.00 1 GLY A O 18
ATOM 18980 N N . SER A 1 2 ? 26.292 -15.135 18.963 1.00 0.00 2 SER A N 18
ATOM 18981 C CA . SER A 1 2 ? 26.046 -16.572 19.001 1.00 0.00 2 SER A CA 18
ATOM 18982 C C . SER A 1 2 ? 25.746 -17.109 17.605 1.00 0.00 2 SER A C 18
ATOM 18983 O O . SER A 1 2 ? 26.184 -18.201 17.242 1.00 0.00 2 SER A O 18
ATOM 18991 N N . SER A 1 3 ? 24.998 -16.334 16.827 1.00 0.00 3 SER A N 18
ATOM 18992 C CA . SER A 1 3 ? 24.636 -16.733 15.472 1.00 0.00 3 SER A CA 18
ATOM 18993 C C . SER A 1 3 ? 25.525 -16.038 14.446 1.00 0.00 3 SER A C 18
ATOM 18994 O O . SER A 1 3 ? 25.843 -16.602 13.399 1.00 0.00 3 SER A O 18
ATOM 19002 N N . GLY A 1 4 ? 25.925 -14.808 14.754 1.00 0.00 4 GLY A N 18
ATOM 19003 C CA . GLY A 1 4 ? 26.774 -14.055 13.849 1.00 0.00 4 GLY A CA 18
ATOM 19004 C C . GLY A 1 4 ? 26.012 -13.511 12.657 1.00 0.00 4 GLY A C 18
ATOM 19005 O O . GLY A 1 4 ? 25.962 -14.144 11.602 1.00 0.00 4 GLY A O 18
ATOM 19009 N N . SER A 1 5 ? 25.416 -12.335 12.824 1.00 0.00 5 SER A N 18
ATOM 19010 C CA . SER A 1 5 ? 24.648 -11.709 11.754 1.00 0.00 5 SER A CA 18
ATOM 19011 C C . SER A 1 5 ? 25.155 -10.297 11.475 1.00 0.00 5 SER A C 18
ATOM 19012 O O . SER A 1 5 ? 24.942 -9.381 12.270 1.00 0.00 5 SER A O 18
ATOM 19020 N N . SER A 1 6 ? 25.827 -10.130 10.341 1.00 0.00 6 SER A N 18
ATOM 19021 C CA . SER A 1 6 ? 26.369 -8.831 9.958 1.00 0.00 6 SER A CA 18
ATOM 19022 C C . SER A 1 6 ? 25.797 -8.378 8.619 1.00 0.00 6 SER A C 18
ATOM 19023 O O . SER A 1 6 ? 25.279 -7.268 8.496 1.00 0.00 6 SER A O 18
ATOM 19031 N N . GLY A 1 7 ? 25.895 -9.245 7.616 1.00 0.00 7 GLY A N 18
ATOM 19032 C CA . GLY A 1 7 ? 25.384 -8.917 6.298 1.00 0.00 7 GLY A CA 18
ATOM 19033 C C . GLY A 1 7 ? 26.365 -8.098 5.483 1.00 0.00 7 GLY A C 18
ATOM 19034 O O . GLY A 1 7 ? 27.209 -7.396 6.038 1.00 0.00 7 GLY A O 18
ATOM 19038 N N . ASN A 1 8 ? 26.255 -8.189 4.161 1.00 0.00 8 ASN A N 18
ATOM 19039 C CA . ASN A 1 8 ? 27.142 -7.453 3.268 1.00 0.00 8 ASN A CA 18
ATOM 19040 C C . ASN A 1 8 ? 26.438 -6.229 2.690 1.00 0.00 8 ASN A C 18
ATOM 19041 O O . ASN A 1 8 ? 27.068 -5.206 2.422 1.00 0.00 8 ASN A O 18
ATOM 19052 N N . VAL A 1 9 ? 25.127 -6.341 2.502 1.00 0.00 9 VAL A N 18
ATOM 19053 C CA . VAL A 1 9 ? 24.336 -5.243 1.958 1.00 0.00 9 VAL A CA 18
ATOM 19054 C C . VAL A 1 9 ? 22.893 -5.312 2.445 1.00 0.00 9 VAL A C 18
ATOM 19055 O O . VAL A 1 9 ? 22.265 -6.370 2.407 1.00 0.00 9 VAL A O 18
ATOM 19068 N N . GLN A 1 10 ? 22.373 -4.177 2.901 1.00 0.00 10 GLN A N 18
ATOM 19069 C CA . GLN A 1 10 ? 21.003 -4.109 3.396 1.00 0.00 10 GLN A CA 18
ATOM 19070 C C . GLN A 1 10 ? 20.205 -3.049 2.644 1.00 0.00 10 GLN A C 18
ATOM 19071 O O . GLN A 1 10 ? 20.746 -2.016 2.250 1.00 0.00 10 GLN A O 18
ATOM 19085 N N . GLU A 1 11 ? 18.917 -3.312 2.450 1.00 0.00 11 GLU A N 18
ATOM 19086 C CA . GLU A 1 11 ? 18.046 -2.380 1.744 1.00 0.00 11 GLU A CA 18
ATOM 19087 C C . GLU A 1 11 ? 16.590 -2.577 2.157 1.00 0.00 11 GLU A C 18
ATOM 19088 O O . GLU A 1 11 ? 16.233 -3.600 2.739 1.00 0.00 11 GLU A O 18
ATOM 19100 N N . GLU A 1 12 ? 15.755 -1.588 1.852 1.00 0.00 12 GLU A N 18
ATOM 19101 C CA . GLU A 1 12 ? 14.339 -1.652 2.193 1.00 0.00 12 GLU A CA 18
ATOM 19102 C C . GLU A 1 12 ? 13.479 -1.730 0.934 1.00 0.00 12 GLU A C 18
ATOM 19103 O O . GLU A 1 12 ? 12.553 -0.940 0.752 1.00 0.00 12 GLU A O 18
ATOM 19115 N N . VAL A 1 13 ? 13.794 -2.688 0.068 1.00 0.00 13 VAL A N 18
ATOM 19116 C CA . VAL A 1 13 ? 13.051 -2.870 -1.174 1.00 0.00 13 VAL A CA 18
ATOM 19117 C C . VAL A 1 13 ? 12.587 -4.314 -1.329 1.00 0.00 13 VAL A C 18
ATOM 19118 O O . VAL A 1 13 ? 12.731 -4.913 -2.395 1.00 0.00 13 VAL A O 18
ATOM 19131 N N . THR A 1 14 ? 12.026 -4.868 -0.258 1.00 0.00 14 THR A N 18
ATOM 19132 C CA . THR A 1 14 ? 11.541 -6.242 -0.275 1.00 0.00 14 THR A CA 18
ATOM 19133 C C . THR A 1 14 ? 10.122 -6.330 0.277 1.00 0.00 14 THR A C 18
ATOM 19134 O O . THR A 1 14 ? 9.864 -5.949 1.419 1.00 0.00 14 THR A O 18
ATOM 19145 N N . CYS A 1 15 ? 9.205 -6.835 -0.541 1.00 0.00 15 CYS A N 18
ATOM 19146 C CA . CYS A 1 15 ? 7.811 -6.974 -0.136 1.00 0.00 15 CYS A CA 18
ATOM 19147 C C . CYS A 1 15 ? 7.704 -7.699 1.203 1.00 0.00 15 CYS A C 18
ATOM 19148 O O . CYS A 1 15 ? 7.950 -8.900 1.309 1.00 0.00 15 CYS A O 18
ATOM 19155 N N . PRO A 1 16 ? 7.328 -6.951 2.252 1.00 0.00 16 PRO A N 18
ATOM 19156 C CA . PRO A 1 16 ? 7.178 -7.501 3.602 1.00 0.00 16 PRO A CA 18
ATOM 19157 C C . PRO A 1 16 ? 5.982 -8.440 3.717 1.00 0.00 16 PRO A C 18
ATOM 19158 O O . PRO A 1 16 ? 5.801 -9.108 4.736 1.00 0.00 16 PRO A O 18
ATOM 19169 N N . ILE A 1 17 ? 5.169 -8.486 2.667 1.00 0.00 17 ILE A N 18
ATOM 19170 C CA . ILE A 1 17 ? 3.992 -9.345 2.651 1.00 0.00 17 ILE A CA 18
ATOM 19171 C C . ILE A 1 17 ? 4.353 -10.765 2.228 1.00 0.00 17 ILE A C 18
ATOM 19172 O O . ILE A 1 17 ? 4.294 -11.697 3.030 1.00 0.00 17 ILE A O 18
ATOM 19188 N N . CYS A 1 18 ? 4.728 -10.922 0.963 1.00 0.00 18 CYS A N 18
ATOM 19189 C CA . CYS A 1 18 ? 5.100 -12.227 0.432 1.00 0.00 18 CYS A CA 18
ATOM 19190 C C . CYS A 1 18 ? 6.538 -12.576 0.804 1.00 0.00 18 CYS A C 18
ATOM 19191 O O . CYS A 1 18 ? 6.948 -13.735 0.726 1.00 0.00 18 CYS A O 18
ATOM 19198 N N . LEU A 1 19 ? 7.300 -11.566 1.210 1.00 0.00 19 LEU A N 18
ATOM 19199 C CA . LEU A 1 19 ? 8.693 -11.764 1.595 1.00 0.00 19 LEU A CA 18
ATOM 19200 C C . LEU A 1 19 ? 9.514 -12.285 0.420 1.00 0.00 19 LEU A C 18
ATOM 19201 O O . LEU A 1 19 ? 10.132 -13.346 0.505 1.00 0.00 19 LEU A O 18
ATOM 19217 N N . GLU A 1 20 ? 9.516 -11.531 -0.675 1.00 0.00 20 GLU A N 18
ATOM 19218 C CA . GLU A 1 20 ? 10.263 -11.917 -1.866 1.00 0.00 20 GLU A CA 18
ATOM 19219 C C . GLU A 1 20 ? 10.825 -10.690 -2.578 1.00 0.00 20 GLU A C 18
ATOM 19220 O O . GLU A 1 20 ? 10.427 -9.558 -2.297 1.00 0.00 20 GLU A O 18
ATOM 19232 N N . LEU A 1 21 ? 11.754 -10.921 -3.499 1.00 0.00 21 LEU A N 18
ATOM 19233 C CA . LEU A 1 21 ? 12.373 -9.835 -4.251 1.00 0.00 21 LEU A CA 18
ATOM 19234 C C . LEU A 1 21 ? 11.313 -8.935 -4.880 1.00 0.00 21 LEU A C 18
ATOM 19235 O O . LEU A 1 21 ? 10.154 -9.327 -5.018 1.00 0.00 21 LEU A O 18
ATOM 19251 N N . LEU A 1 22 ? 11.719 -7.729 -5.260 1.00 0.00 22 LEU A N 18
ATOM 19252 C CA . LEU A 1 22 ? 10.805 -6.773 -5.877 1.00 0.00 22 LEU A CA 18
ATOM 19253 C C . LEU A 1 22 ? 11.238 -6.448 -7.303 1.00 0.00 22 LEU A C 18
ATOM 19254 O O . LEU A 1 22 ? 12.157 -5.658 -7.519 1.00 0.00 22 LEU A O 18
ATOM 19270 N N . THR A 1 23 ? 10.568 -7.062 -8.274 1.00 0.00 23 THR A N 18
ATOM 19271 C CA . THR A 1 23 ? 10.883 -6.837 -9.679 1.00 0.00 23 THR A CA 18
ATOM 19272 C C . THR A 1 23 ? 10.267 -5.535 -10.179 1.00 0.00 23 THR A C 18
ATOM 19273 O O . THR A 1 23 ? 10.977 -4.632 -10.620 1.00 0.00 23 THR A O 18
ATOM 19284 N N . GLU A 1 24 ? 8.943 -5.446 -10.106 1.00 0.00 24 GLU A N 18
ATOM 19285 C CA . GLU A 1 24 ? 8.232 -4.253 -10.551 1.00 0.00 24 GLU A CA 18
ATOM 19286 C C . GLU A 1 24 ? 7.109 -3.895 -9.583 1.00 0.00 24 GLU A C 18
ATOM 19287 O O . GLU A 1 24 ? 5.924 -3.991 -9.903 1.00 0.00 24 GLU A O 18
ATOM 19299 N N . PRO A 1 25 ? 7.489 -3.472 -8.368 1.00 0.00 25 PRO A N 18
ATOM 19300 C CA . PRO A 1 25 ? 6.529 -3.091 -7.327 1.00 0.00 25 PRO A CA 18
ATOM 19301 C C . PRO A 1 25 ? 5.800 -1.793 -7.658 1.00 0.00 25 PRO A C 18
ATOM 19302 O O . PRO A 1 25 ? 6.255 -1.008 -8.490 1.00 0.00 25 PRO A O 18
ATOM 19313 N N . LEU A 1 26 ? 4.666 -1.574 -7.002 1.00 0.00 26 LEU A N 18
ATOM 19314 C CA . LEU A 1 26 ? 3.873 -0.370 -7.226 1.00 0.00 26 LEU A CA 18
ATOM 19315 C C . LEU A 1 26 ? 4.411 0.798 -6.406 1.00 0.00 26 LEU A C 18
ATOM 19316 O O . LEU A 1 26 ? 5.346 0.639 -5.622 1.00 0.00 26 LEU A O 18
ATOM 19332 N N . SER A 1 27 ? 3.813 1.970 -6.592 1.00 0.00 27 SER A N 18
ATOM 19333 C CA . SER A 1 27 ? 4.234 3.165 -5.870 1.00 0.00 27 SER A CA 18
ATOM 19334 C C . SER A 1 27 ? 3.092 3.718 -5.023 1.00 0.00 27 SER A C 18
ATOM 19335 O O . SER A 1 27 ? 2.338 4.586 -5.466 1.00 0.00 27 SER A O 18
ATOM 19343 N N . LEU A 1 28 ? 2.970 3.210 -3.802 1.00 0.00 28 LEU A N 18
ATOM 19344 C CA . LEU A 1 28 ? 1.920 3.652 -2.890 1.00 0.00 28 LEU A CA 18
ATOM 19345 C C . LEU A 1 28 ? 2.065 5.137 -2.572 1.00 0.00 28 LEU A C 18
ATOM 19346 O O . LEU A 1 28 ? 1.121 5.778 -2.110 1.00 0.00 28 LEU A O 18
ATOM 19362 N N . ASP A 1 29 ? 3.252 5.678 -2.824 1.00 0.00 29 ASP A N 18
ATOM 19363 C CA . ASP A 1 29 ? 3.519 7.088 -2.568 1.00 0.00 29 ASP A CA 18
ATOM 19364 C C . ASP A 1 29 ? 3.409 7.401 -1.079 1.00 0.00 29 ASP A C 18
ATOM 19365 O O . ASP A 1 29 ? 3.077 8.521 -0.692 1.00 0.00 29 ASP A O 18
ATOM 19374 N N . CYS A 1 30 ? 3.689 6.402 -0.248 1.00 0.00 30 CYS A N 18
ATOM 19375 C CA . CYS A 1 30 ? 3.620 6.569 1.198 1.00 0.00 30 CYS A CA 18
ATOM 19376 C C . CYS A 1 30 ? 4.902 6.076 1.864 1.00 0.00 30 CYS A C 18
ATOM 19377 O O . CYS A 1 30 ? 4.900 5.698 3.035 1.00 0.00 30 CYS A O 18
ATOM 19384 N N . GLY A 1 31 ? 5.996 6.082 1.108 1.00 0.00 31 GLY A N 18
ATOM 19385 C CA . GLY A 1 31 ? 7.269 5.634 1.641 1.00 0.00 31 GLY A CA 18
ATOM 19386 C C . GLY A 1 31 ? 7.393 4.123 1.653 1.00 0.00 31 GLY A C 18
ATOM 19387 O O . GLY A 1 31 ? 8.139 3.561 2.455 1.00 0.00 31 GLY A O 18
ATOM 19391 N N . HIS A 1 32 ? 6.658 3.463 0.763 1.00 0.00 32 HIS A N 18
ATOM 19392 C CA . HIS A 1 32 ? 6.688 2.008 0.676 1.00 0.00 32 HIS A CA 18
ATOM 19393 C C . HIS A 1 32 ? 6.546 1.547 -0.772 1.00 0.00 32 HIS A C 18
ATOM 19394 O O . HIS A 1 32 ? 6.124 2.313 -1.638 1.00 0.00 32 HIS A O 18
ATOM 19408 N N . SER A 1 33 ? 6.902 0.292 -1.027 1.00 0.00 33 SER A N 18
ATOM 19409 C CA . SER A 1 33 ? 6.818 -0.268 -2.370 1.00 0.00 33 SER A CA 18
ATOM 19410 C C . SER A 1 33 ? 6.661 -1.785 -2.317 1.00 0.00 33 SER A C 18
ATOM 19411 O O . SER A 1 33 ? 7.608 -2.509 -2.008 1.00 0.00 33 SER A O 18
ATOM 19419 N N . LEU A 1 34 ? 5.458 -2.260 -2.621 1.00 0.00 34 LEU A N 18
ATOM 19420 C CA . LEU A 1 34 ? 5.174 -3.691 -2.608 1.00 0.00 34 LEU A CA 18
ATOM 19421 C C . LEU A 1 34 ? 4.821 -4.188 -4.006 1.00 0.00 34 LEU A C 18
ATOM 19422 O O . LEU A 1 34 ? 4.778 -3.411 -4.961 1.00 0.00 34 LEU A O 18
ATOM 19438 N N . CYS A 1 35 ? 4.566 -5.487 -4.119 1.00 0.00 35 CYS A N 18
ATOM 19439 C CA . CYS A 1 35 ? 4.214 -6.089 -5.399 1.00 0.00 35 CYS A CA 18
ATOM 19440 C C . CYS A 1 35 ? 2.814 -5.664 -5.834 1.00 0.00 35 CYS A C 18
ATOM 19441 O O . CYS A 1 35 ? 2.126 -4.934 -5.120 1.00 0.00 35 CYS A O 18
ATOM 19448 N N . ARG A 1 36 ? 2.399 -6.126 -7.009 1.00 0.00 36 ARG A N 18
ATOM 19449 C CA . ARG A 1 36 ? 1.082 -5.793 -7.539 1.00 0.00 36 ARG A CA 18
ATOM 19450 C C . ARG A 1 36 ? 0.072 -6.889 -7.213 1.00 0.00 36 ARG A C 18
ATOM 19451 O O . ARG A 1 36 ? -1.075 -6.607 -6.868 1.00 0.00 36 ARG A O 18
ATOM 19472 N N . ALA A 1 37 ? 0.507 -8.140 -7.325 1.00 0.00 37 ALA A N 18
ATOM 19473 C CA . ALA A 1 37 ? -0.359 -9.278 -7.040 1.00 0.00 37 ALA A CA 18
ATOM 19474 C C . ALA A 1 37 ? -0.713 -9.342 -5.558 1.00 0.00 37 ALA A C 18
ATOM 19475 O O . ALA A 1 37 ? -1.859 -9.606 -5.194 1.00 0.00 37 ALA A O 18
ATOM 19482 N N . CYS A 1 38 ? 0.279 -9.099 -4.707 1.00 0.00 38 CYS A N 18
ATOM 19483 C CA . CYS A 1 38 ? 0.073 -9.130 -3.264 1.00 0.00 38 CYS A CA 18
ATOM 19484 C C . CYS A 1 38 ? -1.022 -8.151 -2.850 1.00 0.00 38 CYS A C 18
ATOM 19485 O O . CYS A 1 38 ? -1.651 -8.314 -1.804 1.00 0.00 38 CYS A O 18
ATOM 19492 N N . ILE A 1 39 ? -1.243 -7.134 -3.676 1.00 0.00 39 ILE A N 18
ATOM 19493 C CA . ILE A 1 39 ? -2.262 -6.130 -3.397 1.00 0.00 39 ILE A CA 18
ATOM 19494 C C . ILE A 1 39 ? -3.620 -6.558 -3.942 1.00 0.00 39 ILE A C 18
ATOM 19495 O O . ILE A 1 39 ? -4.651 -6.359 -3.299 1.00 0.00 39 ILE A O 18
ATOM 19511 N N . THR A 1 40 ? -3.613 -7.150 -5.133 1.00 0.00 40 THR A N 18
ATOM 19512 C CA . THR A 1 40 ? -4.844 -7.607 -5.766 1.00 0.00 40 THR A CA 18
ATOM 19513 C C . THR A 1 40 ? -5.400 -8.839 -5.059 1.00 0.00 40 THR A C 18
ATOM 19514 O O . THR A 1 40 ? -4.652 -9.624 -4.477 1.00 0.00 40 THR A O 18
ATOM 19525 N N . VAL A 1 41 ? -6.718 -9.003 -5.116 1.00 0.00 41 VAL A N 18
ATOM 19526 C CA . VAL A 1 41 ? -7.375 -10.140 -4.483 1.00 0.00 41 VAL A CA 18
ATOM 19527 C C . VAL A 1 41 ? -7.995 -11.066 -5.524 1.00 0.00 41 VAL A C 18
ATOM 19528 O O . VAL A 1 41 ? -8.159 -12.262 -5.286 1.00 0.00 41 VAL A O 18
ATOM 19541 N N . SER A 1 42 ? -8.336 -10.504 -6.679 1.00 0.00 42 SER A N 18
ATOM 19542 C CA . SER A 1 42 ? -8.942 -11.278 -7.756 1.00 0.00 42 SER A CA 18
ATOM 19543 C C . SER A 1 42 ? -10.212 -11.974 -7.278 1.00 0.00 42 SER A C 18
ATOM 19544 O O . SER A 1 42 ? -10.556 -13.056 -7.751 1.00 0.00 42 SER A O 18
ATOM 19552 N N . ASN A 1 43 ? -10.905 -11.344 -6.335 1.00 0.00 43 ASN A N 18
ATOM 19553 C CA . ASN A 1 43 ? -12.138 -11.902 -5.790 1.00 0.00 43 ASN A CA 18
ATOM 19554 C C . ASN A 1 43 ? -13.353 -11.126 -6.288 1.00 0.00 43 ASN A C 18
ATOM 19555 O O . ASN A 1 43 ? -13.254 -9.946 -6.628 1.00 0.00 43 ASN A O 18
ATOM 19566 N N . LYS A 1 44 ? -14.500 -11.795 -6.329 1.00 0.00 44 LYS A N 18
ATOM 19567 C CA . LYS A 1 44 ? -15.736 -11.169 -6.783 1.00 0.00 44 LYS A CA 18
ATOM 19568 C C . LYS A 1 44 ? -16.174 -10.069 -5.821 1.00 0.00 44 LYS A C 18
ATOM 19569 O O . LYS A 1 44 ? -16.442 -10.328 -4.649 1.00 0.00 44 LYS A O 18
ATOM 19588 N N . GLU A 1 45 ? -16.245 -8.841 -6.327 1.00 0.00 45 GLU A N 18
ATOM 19589 C CA . GLU A 1 45 ? -16.651 -7.703 -5.512 1.00 0.00 45 GLU A CA 18
ATOM 19590 C C . GLU A 1 45 ? -18.101 -7.321 -5.794 1.00 0.00 45 GLU A C 18
ATOM 19591 O O . GLU A 1 45 ? -18.439 -6.141 -5.874 1.00 0.00 45 GLU A O 18
ATOM 19603 N N . ALA A 1 46 ? -18.954 -8.330 -5.944 1.00 0.00 46 ALA A N 18
ATOM 19604 C CA . ALA A 1 46 ? -20.367 -8.101 -6.216 1.00 0.00 46 ALA A CA 18
ATOM 19605 C C . ALA A 1 46 ? -21.189 -8.162 -4.933 1.00 0.00 46 ALA A C 18
ATOM 19606 O O . ALA A 1 46 ? -22.384 -8.457 -4.963 1.00 0.00 46 ALA A O 18
ATOM 19613 N N . VAL A 1 47 ? -20.542 -7.881 -3.807 1.00 0.00 47 VAL A N 18
ATOM 19614 C CA . VAL A 1 47 ? -21.214 -7.903 -2.513 1.00 0.00 47 VAL A CA 18
ATOM 19615 C C . VAL A 1 47 ? -21.011 -6.590 -1.766 1.00 0.00 47 VAL A C 18
ATOM 19616 O O . VAL A 1 47 ? -19.949 -5.971 -1.850 1.00 0.00 47 VAL A O 18
ATOM 19629 N N . THR A 1 48 ? -22.037 -6.167 -1.033 1.00 0.00 48 THR A N 18
ATOM 19630 C CA . THR A 1 48 ? -21.972 -4.927 -0.271 1.00 0.00 48 THR A CA 18
ATOM 19631 C C . THR A 1 48 ? -20.941 -5.021 0.847 1.00 0.00 48 THR A C 18
ATOM 19632 O O . THR A 1 48 ? -20.159 -4.096 1.063 1.00 0.00 48 THR A O 18
ATOM 19643 N N . SER A 1 49 ? -20.944 -6.146 1.555 1.00 0.00 49 SER A N 18
ATOM 19644 C CA . SER A 1 49 ? -20.009 -6.360 2.654 1.00 0.00 49 SER A CA 18
ATOM 19645 C C . SER A 1 49 ? -18.841 -7.236 2.211 1.00 0.00 49 SER A C 18
ATOM 19646 O O . SER A 1 49 ? -18.945 -8.462 2.189 1.00 0.00 49 SER A O 18
ATOM 19654 N N . MET A 1 50 ? -17.731 -6.597 1.860 1.00 0.00 50 MET A N 18
ATOM 19655 C CA . MET A 1 50 ? -16.542 -7.317 1.418 1.00 0.00 50 MET A CA 18
ATOM 19656 C C . MET A 1 50 ? -15.375 -6.359 1.202 1.00 0.00 50 MET A C 18
ATOM 19657 O O . MET A 1 50 ? -15.571 -5.189 0.877 1.00 0.00 50 MET A O 18
ATOM 19671 N N . GLY A 1 51 ? -14.158 -6.864 1.386 1.00 0.00 51 GLY A N 18
ATOM 19672 C CA . GLY A 1 51 ? -12.978 -6.039 1.207 1.00 0.00 51 GLY A CA 18
ATOM 19673 C C . GLY A 1 51 ? -12.740 -5.674 -0.244 1.00 0.00 51 GLY A C 18
ATOM 19674 O O . GLY A 1 51 ? -12.087 -6.413 -0.979 1.00 0.00 51 GLY A O 18
ATOM 19678 N N . GLY A 1 52 ? -13.274 -4.529 -0.660 1.00 0.00 52 GLY A N 18
ATOM 19679 C CA . GLY A 1 52 ? -13.107 -4.087 -2.032 1.00 0.00 52 GLY A CA 18
ATOM 19680 C C . GLY A 1 52 ? -11.877 -3.220 -2.217 1.00 0.00 52 GLY A C 18
ATOM 19681 O O . GLY A 1 52 ? -11.088 -3.436 -3.137 1.00 0.00 52 GLY A O 18
ATOM 19685 N N . LYS A 1 53 ? -11.713 -2.235 -1.341 1.00 0.00 53 LYS A N 18
ATOM 19686 C CA . LYS A 1 53 ? -10.571 -1.331 -1.411 1.00 0.00 53 LYS A CA 18
ATOM 19687 C C . LYS A 1 53 ? -9.428 -1.829 -0.531 1.00 0.00 53 LYS A C 18
ATOM 19688 O O . LYS A 1 53 ? -9.627 -2.143 0.642 1.00 0.00 53 LYS A O 18
ATOM 19707 N N . SER A 1 54 ? -8.232 -1.897 -1.106 1.00 0.00 54 SER A N 18
ATOM 19708 C CA . SER A 1 54 ? -7.058 -2.359 -0.375 1.00 0.00 54 SER A CA 18
ATOM 19709 C C . SER A 1 54 ? -6.520 -1.261 0.539 1.00 0.00 54 SER A C 18
ATOM 19710 O O . SER A 1 54 ? -7.054 -0.153 0.577 1.00 0.00 54 SER A O 18
ATOM 19718 N N . SER A 1 55 ? -5.459 -1.578 1.273 1.00 0.00 55 SER A N 18
ATOM 19719 C CA . SER A 1 55 ? -4.850 -0.622 2.190 1.00 0.00 55 SER A CA 18
ATOM 19720 C C . SER A 1 55 ? -3.443 -1.064 2.581 1.00 0.00 55 SER A C 18
ATOM 19721 O O . SER A 1 55 ? -3.212 -2.231 2.898 1.00 0.00 55 SER A O 18
ATOM 19729 N N . CYS A 1 56 ? -2.505 -0.122 2.555 1.00 0.00 56 CYS A N 18
ATOM 19730 C CA . CYS A 1 56 ? -1.120 -0.412 2.906 1.00 0.00 56 CYS A CA 18
ATOM 19731 C C . CYS A 1 56 ? -1.039 -1.137 4.247 1.00 0.00 56 CYS A C 18
ATOM 19732 O O . CYS A 1 56 ? -1.277 -0.560 5.308 1.00 0.00 56 CYS A O 18
ATOM 19739 N N . PRO A 1 57 ? -0.694 -2.432 4.199 1.00 0.00 57 PRO A N 18
ATOM 19740 C CA . PRO A 1 57 ? -0.572 -3.264 5.400 1.00 0.00 57 PRO A CA 18
ATOM 19741 C C . PRO A 1 57 ? 0.629 -2.875 6.255 1.00 0.00 57 PRO A C 18
ATOM 19742 O O . PRO A 1 57 ? 0.790 -3.360 7.375 1.00 0.00 57 PRO A O 18
ATOM 19753 N N . VAL A 1 58 ? 1.470 -1.995 5.721 1.00 0.00 58 VAL A N 18
ATOM 19754 C CA . VAL A 1 58 ? 2.656 -1.539 6.436 1.00 0.00 58 VAL A CA 18
ATOM 19755 C C . VAL A 1 58 ? 2.311 -0.424 7.418 1.00 0.00 58 VAL A C 18
ATOM 19756 O O . VAL A 1 58 ? 2.582 -0.530 8.614 1.00 0.00 58 VAL A O 18
ATOM 19769 N N . CYS A 1 59 ? 1.712 0.644 6.904 1.00 0.00 59 CYS A N 18
ATOM 19770 C CA . CYS A 1 59 ? 1.329 1.780 7.734 1.00 0.00 59 CYS A CA 18
ATOM 19771 C C . CYS A 1 59 ? -0.181 1.996 7.697 1.00 0.00 59 CYS A C 18
ATOM 19772 O O . CYS A 1 59 ? -0.804 2.280 8.720 1.00 0.00 59 CYS A O 18
ATOM 19779 N N . GLY A 1 60 ? -0.765 1.859 6.510 1.00 0.00 60 GLY A N 18
ATOM 19780 C CA . GLY A 1 60 ? -2.196 2.042 6.361 1.00 0.00 60 GLY A CA 18
ATOM 19781 C C . GLY A 1 60 ? -2.554 3.423 5.846 1.00 0.00 60 GLY A C 18
ATOM 19782 O O . GLY A 1 60 ? -2.688 4.367 6.624 1.00 0.00 60 GLY A O 18
ATOM 19786 N N . ILE A 1 61 ? -2.706 3.540 4.531 1.00 0.00 61 ILE A N 18
ATOM 19787 C CA . ILE A 1 61 ? -3.049 4.815 3.914 1.00 0.00 61 ILE A CA 18
ATOM 19788 C C . ILE A 1 61 ? -3.898 4.610 2.664 1.00 0.00 61 ILE A C 18
ATOM 19789 O O . ILE A 1 61 ? -3.393 4.203 1.618 1.00 0.00 61 ILE A O 18
ATOM 19805 N N . SER A 1 62 ? -5.191 4.896 2.780 1.00 0.00 62 SER A N 18
ATOM 19806 C CA . SER A 1 62 ? -6.112 4.740 1.659 1.00 0.00 62 SER A CA 18
ATOM 19807 C C . SER A 1 62 ? -5.618 5.513 0.439 1.00 0.00 62 SER A C 18
ATOM 19808 O O . SER A 1 62 ? -5.528 6.740 0.462 1.00 0.00 62 SER A O 18
ATOM 19816 N N . TYR A 1 63 ? -5.298 4.784 -0.624 1.00 0.00 63 TYR A N 18
ATOM 19817 C CA . TYR A 1 63 ? -4.811 5.399 -1.853 1.00 0.00 63 TYR A CA 18
ATOM 19818 C C . TYR A 1 63 ? -5.840 5.269 -2.973 1.00 0.00 63 TYR A C 18
ATOM 19819 O O . TYR A 1 63 ? -6.799 4.506 -2.863 1.00 0.00 63 TYR A O 18
ATOM 19837 N N . SER A 1 64 ? -5.631 6.020 -4.049 1.00 0.00 64 SER A N 18
ATOM 19838 C CA . SER A 1 64 ? -6.541 5.993 -5.188 1.00 0.00 64 SER A CA 18
ATOM 19839 C C . SER A 1 64 ? -6.365 4.709 -5.993 1.00 0.00 64 SER A C 18
ATOM 19840 O O . SER A 1 64 ? -5.729 4.705 -7.047 1.00 0.00 64 SER A O 18
ATOM 19848 N N . PHE A 1 65 ? -6.934 3.619 -5.488 1.00 0.00 65 PHE A N 18
ATOM 19849 C CA . PHE A 1 65 ? -6.840 2.327 -6.158 1.00 0.00 65 PHE A CA 18
ATOM 19850 C C . PHE A 1 65 ? -7.286 2.436 -7.614 1.00 0.00 65 PHE A C 18
ATOM 19851 O O . PHE A 1 65 ? -6.763 1.744 -8.486 1.00 0.00 65 PHE A O 18
ATOM 19868 N N . GLU A 1 66 ? -8.256 3.309 -7.865 1.00 0.00 66 GLU A N 18
ATOM 19869 C CA . GLU A 1 66 ? -8.773 3.507 -9.214 1.00 0.00 66 GLU A CA 18
ATOM 19870 C C . GLU A 1 66 ? -7.901 4.487 -9.993 1.00 0.00 66 GLU A C 18
ATOM 19871 O O . GLU A 1 66 ? -7.588 5.576 -9.511 1.00 0.00 66 GLU A O 18
ATOM 19883 N N . HIS A 1 67 ? -7.511 4.092 -11.201 1.00 0.00 67 HIS A N 18
ATOM 19884 C CA . HIS A 1 67 ? -6.674 4.935 -12.048 1.00 0.00 67 HIS A CA 18
ATOM 19885 C C . HIS A 1 67 ? -5.318 5.186 -11.395 1.00 0.00 67 HIS A C 18
ATOM 19886 O O . HIS A 1 67 ? -4.779 6.291 -11.464 1.00 0.00 67 HIS A O 18
ATOM 19900 N N . LEU A 1 68 ? -4.773 4.154 -10.760 1.00 0.00 68 LEU A N 18
ATOM 19901 C CA . LEU A 1 68 ? -3.480 4.262 -10.094 1.00 0.00 68 LEU A CA 18
ATOM 19902 C C . LEU A 1 68 ? -2.424 4.822 -11.042 1.00 0.00 68 LEU A C 18
ATOM 19903 O O . LEU A 1 68 ? -1.627 5.679 -10.661 1.00 0.00 68 LEU A O 18
ATOM 19919 N N . GLN A 1 69 ? -2.426 4.332 -12.277 1.00 0.00 69 GLN A N 18
ATOM 19920 C CA . GLN A 1 69 ? -1.468 4.785 -13.279 1.00 0.00 69 GLN A CA 18
ATOM 19921 C C . GLN A 1 69 ? -2.067 5.889 -14.145 1.00 0.00 69 GLN A C 18
ATOM 19922 O O . GLN A 1 69 ? -2.481 5.647 -15.278 1.00 0.00 69 GLN A O 18
ATOM 19936 N N . ALA A 1 70 ? -2.110 7.101 -13.602 1.00 0.00 70 ALA A N 18
ATOM 19937 C CA . ALA A 1 70 ? -2.657 8.243 -14.325 1.00 0.00 70 ALA A CA 18
ATOM 19938 C C . ALA A 1 70 ? -1.663 9.399 -14.357 1.00 0.00 70 ALA A C 18
ATOM 19939 O O . ALA A 1 70 ? -1.247 9.900 -13.314 1.00 0.00 70 ALA A O 18
ATOM 19946 N N . ASN A 1 71 ? -1.287 9.818 -15.561 1.00 0.00 71 ASN A N 18
ATOM 19947 C CA . ASN A 1 71 ? -0.341 10.915 -15.728 1.00 0.00 71 ASN A CA 18
ATOM 19948 C C . ASN A 1 71 ? -0.951 12.037 -16.563 1.00 0.00 71 ASN A C 18
ATOM 19949 O O . ASN A 1 71 ? -0.288 12.612 -17.425 1.00 0.00 71 ASN A O 18
ATOM 19960 N N . GLN A 1 72 ? -2.218 12.341 -16.301 1.00 0.00 72 GLN A N 18
ATOM 19961 C CA . GLN A 1 72 ? -2.917 13.393 -17.028 1.00 0.00 72 GLN A CA 18
ATOM 19962 C C . GLN A 1 72 ? -3.839 14.177 -16.100 1.00 0.00 72 GLN A C 18
ATOM 19963 O O . GLN A 1 72 ? -4.180 13.714 -15.011 1.00 0.00 72 GLN A O 18
ATOM 19977 N N . HIS A 1 73 ? -4.239 15.367 -16.537 1.00 0.00 73 HIS A N 18
ATOM 19978 C CA . HIS A 1 73 ? -5.122 16.215 -15.745 1.00 0.00 73 HIS A CA 18
ATOM 19979 C C . HIS A 1 73 ? -6.389 16.556 -16.522 1.00 0.00 73 HIS A C 18
ATOM 19980 O O . HIS A 1 73 ? -6.888 17.681 -16.456 1.00 0.00 73 HIS A O 18
ATOM 19994 N N . LEU A 1 74 ? -6.906 15.580 -17.260 1.00 0.00 74 LEU A N 18
ATOM 19995 C CA . LEU A 1 74 ? -8.115 15.776 -18.051 1.00 0.00 74 LEU A CA 18
ATOM 19996 C C . LEU A 1 74 ? -9.362 15.481 -17.223 1.00 0.00 74 LEU A C 18
ATOM 19997 O O . LEU A 1 74 ? -9.515 14.385 -16.684 1.00 0.00 74 LEU A O 18
ATOM 20013 N N . ALA A 1 75 ? -10.251 16.464 -17.130 1.00 0.00 75 ALA A N 18
ATOM 20014 C CA . ALA A 1 75 ? -11.486 16.308 -16.371 1.00 0.00 75 ALA A CA 18
ATOM 20015 C C . ALA A 1 75 ? -12.539 17.313 -16.825 1.00 0.00 75 ALA A C 18
ATOM 20016 O O . ALA A 1 75 ? -12.210 18.383 -17.337 1.00 0.00 75 ALA A O 18
ATOM 20023 N N . ASN A 1 76 ? -13.807 16.962 -16.635 1.00 0.00 76 ASN A N 18
ATOM 20024 C CA . ASN A 1 76 ? -14.909 17.833 -17.026 1.00 0.00 76 ASN A CA 18
ATOM 20025 C C . ASN A 1 76 ? -16.085 17.687 -16.065 1.00 0.00 76 ASN A C 18
ATOM 20026 O O . ASN A 1 76 ? -16.191 16.695 -15.344 1.00 0.00 76 ASN A O 18
ATOM 20037 N N . ILE A 1 77 ? -16.965 18.683 -16.062 1.00 0.00 77 ILE A N 18
ATOM 20038 C CA . ILE A 1 77 ? -18.134 18.665 -15.191 1.00 0.00 77 ILE A CA 18
ATOM 20039 C C . ILE A 1 77 ? -19.410 18.419 -15.990 1.00 0.00 77 ILE A C 18
ATOM 20040 O O . ILE A 1 77 ? -20.057 19.360 -16.451 1.00 0.00 77 ILE A O 18
ATOM 20056 N N . VAL A 1 78 ? -19.768 17.149 -16.147 1.00 0.00 78 VAL A N 18
ATOM 20057 C CA . VAL A 1 78 ? -20.969 16.779 -16.887 1.00 0.00 78 VAL A CA 18
ATOM 20058 C C . VAL A 1 78 ? -21.735 15.672 -16.173 1.00 0.00 78 VAL A C 18
ATOM 20059 O O . VAL A 1 78 ? -21.172 14.631 -15.838 1.00 0.00 78 VAL A O 18
ATOM 20072 N N . GLU A 1 79 ? -23.024 15.904 -15.943 1.00 0.00 79 GLU A N 18
ATOM 20073 C CA . GLU A 1 79 ? -23.868 14.926 -15.268 1.00 0.00 79 GLU A CA 18
ATOM 20074 C C . GLU A 1 79 ? -24.938 14.385 -16.213 1.00 0.00 79 GLU A C 18
ATOM 20075 O O . GLU A 1 79 ? -26.016 14.964 -16.341 1.00 0.00 79 GLU A O 18
ATOM 20089 N N . GLY A 1 1 ? 29.331 1.924 -11.817 1.00 0.00 1 GLY A N 19
ATOM 20090 C CA . GLY A 1 1 ? 29.851 3.267 -12.001 1.00 0.00 1 GLY A CA 19
ATOM 20091 C C . GLY A 1 1 ? 31.177 3.477 -11.298 1.00 0.00 1 GLY A C 19
ATOM 20092 O O . GLY A 1 1 ? 32.166 2.816 -11.614 1.00 0.00 1 GLY A O 19
ATOM 20096 N N . SER A 1 2 ? 31.198 4.400 -10.342 1.00 0.00 2 SER A N 19
ATOM 20097 C CA . SER A 1 2 ? 32.415 4.700 -9.596 1.00 0.00 2 SER A CA 19
ATOM 20098 C C . SER A 1 2 ? 32.101 5.540 -8.361 1.00 0.00 2 SER A C 19
ATOM 20099 O O . SER A 1 2 ? 31.424 6.564 -8.450 1.00 0.00 2 SER A O 19
ATOM 20107 N N . SER A 1 3 ? 32.600 5.099 -7.211 1.00 0.00 3 SER A N 19
ATOM 20108 C CA . SER A 1 3 ? 32.371 5.807 -5.957 1.00 0.00 3 SER A CA 19
ATOM 20109 C C . SER A 1 3 ? 33.583 5.691 -5.038 1.00 0.00 3 SER A C 19
ATOM 20110 O O . SER A 1 3 ? 34.217 4.640 -4.958 1.00 0.00 3 SER A O 19
ATOM 20118 N N . GLY A 1 4 ? 33.899 6.781 -4.345 1.00 0.00 4 GLY A N 19
ATOM 20119 C CA . GLY A 1 4 ? 35.034 6.781 -3.441 1.00 0.00 4 GLY A CA 19
ATOM 20120 C C . GLY A 1 4 ? 34.727 6.098 -2.123 1.00 0.00 4 GLY A C 19
ATOM 20121 O O . GLY A 1 4 ? 35.151 4.966 -1.889 1.00 0.00 4 GLY A O 19
ATOM 20125 N N . SER A 1 5 ? 33.987 6.786 -1.260 1.00 0.00 5 SER A N 19
ATOM 20126 C CA . SER A 1 5 ? 33.627 6.241 0.044 1.00 0.00 5 SER A CA 19
ATOM 20127 C C . SER A 1 5 ? 32.200 5.701 0.032 1.00 0.00 5 SER A C 19
ATOM 20128 O O . SER A 1 5 ? 31.296 6.319 -0.531 1.00 0.00 5 SER A O 19
ATOM 20136 N N . SER A 1 6 ? 32.006 4.544 0.657 1.00 0.00 6 SER A N 19
ATOM 20137 C CA . SER A 1 6 ? 30.691 3.918 0.716 1.00 0.00 6 SER A CA 19
ATOM 20138 C C . SER A 1 6 ? 30.386 3.426 2.127 1.00 0.00 6 SER A C 19
ATOM 20139 O O . SER A 1 6 ? 30.619 2.263 2.455 1.00 0.00 6 SER A O 19
ATOM 20147 N N . GLY A 1 7 ? 29.863 4.321 2.960 1.00 0.00 7 GLY A N 19
ATOM 20148 C CA . GLY A 1 7 ? 29.535 3.960 4.327 1.00 0.00 7 GLY A CA 19
ATOM 20149 C C . GLY A 1 7 ? 28.348 3.021 4.409 1.00 0.00 7 GLY A C 19
ATOM 20150 O O . GLY A 1 7 ? 27.859 2.538 3.389 1.00 0.00 7 GLY A O 19
ATOM 20154 N N . ASN A 1 8 ? 27.885 2.760 5.628 1.00 0.00 8 ASN A N 19
ATOM 20155 C CA . ASN A 1 8 ? 26.749 1.871 5.840 1.00 0.00 8 ASN A CA 19
ATOM 20156 C C . ASN A 1 8 ? 25.491 2.429 5.181 1.00 0.00 8 ASN A C 19
ATOM 20157 O O . ASN A 1 8 ? 25.210 3.624 5.268 1.00 0.00 8 ASN A O 19
ATOM 20168 N N . VAL A 1 9 ? 24.737 1.555 4.523 1.00 0.00 9 VAL A N 19
ATOM 20169 C CA . VAL A 1 9 ? 23.507 1.959 3.851 1.00 0.00 9 VAL A CA 19
ATOM 20170 C C . VAL A 1 9 ? 22.643 0.749 3.512 1.00 0.00 9 VAL A C 19
ATOM 20171 O O . VAL A 1 9 ? 23.144 -0.269 3.035 1.00 0.00 9 VAL A O 19
ATOM 20184 N N . GLN A 1 10 ? 21.343 0.870 3.760 1.00 0.00 10 GLN A N 19
ATOM 20185 C CA . GLN A 1 10 ? 20.409 -0.215 3.480 1.00 0.00 10 GLN A CA 19
ATOM 20186 C C . GLN A 1 10 ? 19.172 0.305 2.755 1.00 0.00 10 GLN A C 19
ATOM 20187 O O . GLN A 1 10 ? 18.646 1.366 3.089 1.00 0.00 10 GLN A O 19
ATOM 20201 N N . GLU A 1 11 ? 18.715 -0.449 1.760 1.00 0.00 11 GLU A N 19
ATOM 20202 C CA . GLU A 1 11 ? 17.540 -0.062 0.988 1.00 0.00 11 GLU A CA 19
ATOM 20203 C C . GLU A 1 11 ? 16.450 -1.125 1.087 1.00 0.00 11 GLU A C 19
ATOM 20204 O O . GLU A 1 11 ? 16.696 -2.306 0.845 1.00 0.00 11 GLU A O 19
ATOM 20216 N N . GLU A 1 12 ? 15.244 -0.695 1.445 1.00 0.00 12 GLU A N 19
ATOM 20217 C CA . GLU A 1 12 ? 14.116 -1.609 1.577 1.00 0.00 12 GLU A CA 19
ATOM 20218 C C . GLU A 1 12 ? 13.551 -1.979 0.209 1.00 0.00 12 GLU A C 19
ATOM 20219 O O . GLU A 1 12 ? 12.677 -1.293 -0.321 1.00 0.00 12 GLU A O 19
ATOM 20231 N N . VAL A 1 13 ? 14.059 -3.069 -0.359 1.00 0.00 13 VAL A N 19
ATOM 20232 C CA . VAL A 1 13 ? 13.606 -3.531 -1.666 1.00 0.00 13 VAL A CA 19
ATOM 20233 C C . VAL A 1 13 ? 13.116 -4.974 -1.599 1.00 0.00 13 VAL A C 19
ATOM 20234 O O . VAL A 1 13 ? 13.477 -5.804 -2.434 1.00 0.00 13 VAL A O 19
ATOM 20247 N N . THR A 1 14 ? 12.290 -5.267 -0.599 1.00 0.00 14 THR A N 19
ATOM 20248 C CA . THR A 1 14 ? 11.751 -6.609 -0.422 1.00 0.00 14 THR A CA 19
ATOM 20249 C C . THR A 1 14 ? 10.332 -6.562 0.134 1.00 0.00 14 THR A C 19
ATOM 20250 O O . THR A 1 14 ? 10.113 -6.140 1.269 1.00 0.00 14 THR A O 19
ATOM 20261 N N . CYS A 1 15 ? 9.371 -7.000 -0.673 1.00 0.00 15 CYS A N 19
ATOM 20262 C CA . CYS A 1 15 ? 7.972 -7.009 -0.263 1.00 0.00 15 CYS A CA 19
ATOM 20263 C C . CYS A 1 15 ? 7.805 -7.706 1.084 1.00 0.00 15 CYS A C 19
ATOM 20264 O O . CYS A 1 15 ? 7.976 -8.919 1.209 1.00 0.00 15 CYS A O 19
ATOM 20271 N N . PRO A 1 16 ? 7.463 -6.923 2.118 1.00 0.00 16 PRO A N 19
ATOM 20272 C CA . PRO A 1 16 ? 7.264 -7.443 3.474 1.00 0.00 16 PRO A CA 19
ATOM 20273 C C . PRO A 1 16 ? 6.012 -8.305 3.586 1.00 0.00 16 PRO A C 19
ATOM 20274 O O . PRO A 1 16 ? 5.777 -8.944 4.612 1.00 0.00 16 PRO A O 19
ATOM 20285 N N . ILE A 1 17 ? 5.211 -8.318 2.526 1.00 0.00 17 ILE A N 19
ATOM 20286 C CA . ILE A 1 17 ? 3.984 -9.104 2.506 1.00 0.00 17 ILE A CA 19
ATOM 20287 C C . ILE A 1 17 ? 4.270 -10.563 2.168 1.00 0.00 17 ILE A C 19
ATOM 20288 O O . ILE A 1 17 ? 4.125 -11.447 3.013 1.00 0.00 17 ILE A O 19
ATOM 20304 N N . CYS A 1 18 ? 4.679 -10.808 0.928 1.00 0.00 18 CYS A N 19
ATOM 20305 C CA . CYS A 1 18 ? 4.988 -12.160 0.477 1.00 0.00 18 CYS A CA 19
ATOM 20306 C C . CYS A 1 18 ? 6.408 -12.554 0.874 1.00 0.00 18 CYS A C 19
ATOM 20307 O O . CYS A 1 18 ? 6.756 -13.736 0.885 1.00 0.00 18 CYS A O 19
ATOM 20314 N N . LEU A 1 19 ? 7.224 -11.558 1.199 1.00 0.00 19 LEU A N 19
ATOM 20315 C CA . LEU A 1 19 ? 8.606 -11.800 1.597 1.00 0.00 19 LEU A CA 19
ATOM 20316 C C . LEU A 1 19 ? 9.401 -12.423 0.454 1.00 0.00 19 LEU A C 19
ATOM 20317 O O . LEU A 1 19 ? 9.943 -13.519 0.589 1.00 0.00 19 LEU A O 19
ATOM 20333 N N . GLU A 1 20 ? 9.467 -11.714 -0.669 1.00 0.00 20 GLU A N 19
ATOM 20334 C CA . GLU A 1 20 ? 10.197 -12.199 -1.835 1.00 0.00 20 GLU A CA 19
ATOM 20335 C C . GLU A 1 20 ? 10.860 -11.043 -2.579 1.00 0.00 20 GLU A C 19
ATOM 20336 O O . GLU A 1 20 ? 10.563 -9.875 -2.328 1.00 0.00 20 GLU A O 19
ATOM 20348 N N . LEU A 1 21 ? 11.761 -11.378 -3.497 1.00 0.00 21 LEU A N 19
ATOM 20349 C CA . LEU A 1 21 ? 12.467 -10.370 -4.279 1.00 0.00 21 LEU A CA 19
ATOM 20350 C C . LEU A 1 21 ? 11.487 -9.399 -4.929 1.00 0.00 21 LEU A C 19
ATOM 20351 O O . LEU A 1 21 ? 10.607 -9.804 -5.689 1.00 0.00 21 LEU A O 19
ATOM 20367 N N . LEU A 1 22 ? 11.646 -8.115 -4.626 1.00 0.00 22 LEU A N 19
ATOM 20368 C CA . LEU A 1 22 ? 10.776 -7.085 -5.183 1.00 0.00 22 LEU A CA 19
ATOM 20369 C C . LEU A 1 22 ? 10.993 -6.942 -6.686 1.00 0.00 22 LEU A C 19
ATOM 20370 O O . LEU A 1 22 ? 11.972 -6.339 -7.128 1.00 0.00 22 LEU A O 19
ATOM 20386 N N . THR A 1 23 ? 10.073 -7.499 -7.467 1.00 0.00 23 THR A N 19
ATOM 20387 C CA . THR A 1 23 ? 10.164 -7.433 -8.920 1.00 0.00 23 THR A CA 19
ATOM 20388 C C . THR A 1 23 ? 9.149 -6.448 -9.490 1.00 0.00 23 THR A C 19
ATOM 20389 O O . THR A 1 23 ? 7.957 -6.747 -9.568 1.00 0.00 23 THR A O 19
ATOM 20400 N N . GLU A 1 24 ? 9.629 -5.274 -9.888 1.00 0.00 24 GLU A N 19
ATOM 20401 C CA . GLU A 1 24 ? 8.761 -4.246 -10.450 1.00 0.00 24 GLU A CA 19
ATOM 20402 C C . GLU A 1 24 ? 7.573 -3.974 -9.532 1.00 0.00 24 GLU A C 19
ATOM 20403 O O . GLU A 1 24 ? 6.424 -4.276 -9.855 1.00 0.00 24 GLU A O 19
ATOM 20415 N N . PRO A 1 25 ? 7.856 -3.390 -8.358 1.00 0.00 25 PRO A N 19
ATOM 20416 C CA . PRO A 1 25 ? 6.825 -3.064 -7.368 1.00 0.00 25 PRO A CA 19
ATOM 20417 C C . PRO A 1 25 ? 5.919 -1.927 -7.827 1.00 0.00 25 PRO A C 19
ATOM 20418 O O . PRO A 1 25 ? 6.247 -1.197 -8.763 1.00 0.00 25 PRO A O 19
ATOM 20429 N N . LEU A 1 26 ? 4.778 -1.780 -7.162 1.00 0.00 26 LEU A N 19
ATOM 20430 C CA . LEU A 1 26 ? 3.824 -0.730 -7.502 1.00 0.00 26 LEU A CA 19
ATOM 20431 C C . LEU A 1 26 ? 3.925 0.435 -6.523 1.00 0.00 26 LEU A C 19
ATOM 20432 O O . LEU A 1 26 ? 3.633 0.289 -5.337 1.00 0.00 26 LEU A O 19
ATOM 20448 N N . SER A 1 27 ? 4.339 1.592 -7.030 1.00 0.00 27 SER A N 19
ATOM 20449 C CA . SER A 1 27 ? 4.480 2.783 -6.200 1.00 0.00 27 SER A CA 19
ATOM 20450 C C . SER A 1 27 ? 3.201 3.052 -5.413 1.00 0.00 27 SER A C 19
ATOM 20451 O O . SER A 1 27 ? 2.165 3.391 -5.987 1.00 0.00 27 SER A O 19
ATOM 20459 N N . LEU A 1 28 ? 3.281 2.898 -4.096 1.00 0.00 28 LEU A N 19
ATOM 20460 C CA . LEU A 1 28 ? 2.130 3.124 -3.229 1.00 0.00 28 LEU A CA 19
ATOM 20461 C C . LEU A 1 28 ? 2.030 4.592 -2.828 1.00 0.00 28 LEU A C 19
ATOM 20462 O O . LEU A 1 28 ? 0.967 5.066 -2.426 1.00 0.00 28 LEU A O 19
ATOM 20478 N N . ASP A 1 29 ? 3.143 5.308 -2.941 1.00 0.00 29 ASP A N 19
ATOM 20479 C CA . ASP A 1 29 ? 3.181 6.724 -2.594 1.00 0.00 29 ASP A CA 19
ATOM 20480 C C . ASP A 1 29 ? 2.901 6.926 -1.108 1.00 0.00 29 ASP A C 19
ATOM 20481 O O . ASP A 1 29 ? 2.255 7.897 -0.713 1.00 0.00 29 ASP A O 19
ATOM 20490 N N . CYS A 1 30 ? 3.391 6.003 -0.287 1.00 0.00 30 CYS A N 19
ATOM 20491 C CA . CYS A 1 30 ? 3.193 6.078 1.155 1.00 0.00 30 CYS A CA 19
ATOM 20492 C C . CYS A 1 30 ? 4.465 5.682 1.900 1.00 0.00 30 CYS A C 19
ATOM 20493 O O . CYS A 1 30 ? 4.413 5.244 3.048 1.00 0.00 30 CYS A O 19
ATOM 20500 N N . GLY A 1 31 ? 5.606 5.840 1.236 1.00 0.00 31 GLY A N 19
ATOM 20501 C CA . GLY A 1 31 ? 6.875 5.495 1.851 1.00 0.00 31 GLY A CA 19
ATOM 20502 C C . GLY A 1 31 ? 7.160 4.007 1.797 1.00 0.00 31 GLY A C 19
ATOM 20503 O O . GLY A 1 31 ? 7.952 3.490 2.585 1.00 0.00 31 GLY A O 19
ATOM 20507 N N . HIS A 1 32 ? 6.511 3.316 0.865 1.00 0.00 32 HIS A N 19
ATOM 20508 C CA . HIS A 1 32 ? 6.698 1.877 0.712 1.00 0.00 32 HIS A CA 19
ATOM 20509 C C . HIS A 1 32 ? 6.537 1.460 -0.747 1.00 0.00 32 HIS A C 19
ATOM 20510 O O . HIS A 1 32 ? 6.257 2.290 -1.612 1.00 0.00 32 HIS A O 19
ATOM 20524 N N . SER A 1 33 ? 6.718 0.171 -1.012 1.00 0.00 33 SER A N 19
ATOM 20525 C CA . SER A 1 33 ? 6.598 -0.355 -2.367 1.00 0.00 33 SER A CA 19
ATOM 20526 C C . SER A 1 33 ? 6.459 -1.875 -2.350 1.00 0.00 33 SER A C 19
ATOM 20527 O O . SER A 1 33 ? 7.412 -2.593 -2.046 1.00 0.00 33 SER A O 19
ATOM 20535 N N . LEU A 1 34 ? 5.266 -2.357 -2.677 1.00 0.00 34 LEU A N 19
ATOM 20536 C CA . LEU A 1 34 ? 5.000 -3.791 -2.700 1.00 0.00 34 LEU A CA 19
ATOM 20537 C C . LEU A 1 34 ? 4.849 -4.295 -4.132 1.00 0.00 34 LEU A C 19
ATOM 20538 O O . LEU A 1 34 ? 5.086 -3.557 -5.089 1.00 0.00 34 LEU A O 19
ATOM 20554 N N . CYS A 1 35 ? 4.451 -5.555 -4.272 1.00 0.00 35 CYS A N 19
ATOM 20555 C CA . CYS A 1 35 ? 4.266 -6.157 -5.587 1.00 0.00 35 CYS A CA 19
ATOM 20556 C C . CYS A 1 35 ? 2.925 -5.747 -6.189 1.00 0.00 35 CYS A C 19
ATOM 20557 O O . CYS A 1 35 ? 2.196 -4.939 -5.614 1.00 0.00 35 CYS A O 19
ATOM 20564 N N . ARG A 1 36 ? 2.607 -6.312 -7.349 1.00 0.00 36 ARG A N 19
ATOM 20565 C CA . ARG A 1 36 ? 1.355 -6.005 -8.030 1.00 0.00 36 ARG A CA 19
ATOM 20566 C C . ARG A 1 36 ? 0.260 -6.986 -7.622 1.00 0.00 36 ARG A C 19
ATOM 20567 O O . ARG A 1 36 ? -0.928 -6.672 -7.695 1.00 0.00 36 ARG A O 19
ATOM 20588 N N . ALA A 1 37 ? 0.668 -8.176 -7.193 1.00 0.00 37 ALA A N 19
ATOM 20589 C CA . ALA A 1 37 ? -0.278 -9.202 -6.772 1.00 0.00 37 ALA A CA 19
ATOM 20590 C C . ALA A 1 37 ? -0.670 -9.021 -5.310 1.00 0.00 37 ALA A C 19
ATOM 20591 O O . ALA A 1 37 ? -1.834 -9.188 -4.943 1.00 0.00 37 ALA A O 19
ATOM 20598 N N . CYS A 1 38 ? 0.308 -8.679 -4.478 1.00 0.00 38 CYS A N 19
ATOM 20599 C CA . CYS A 1 38 ? 0.066 -8.476 -3.055 1.00 0.00 38 CYS A CA 19
ATOM 20600 C C . CYS A 1 38 ? -0.888 -7.307 -2.826 1.00 0.00 38 CYS A C 19
ATOM 20601 O O . CYS A 1 38 ? -1.585 -7.250 -1.813 1.00 0.00 38 CYS A O 19
ATOM 20608 N N . ILE A 1 39 ? -0.914 -6.378 -3.776 1.00 0.00 39 ILE A N 19
ATOM 20609 C CA . ILE A 1 39 ? -1.782 -5.211 -3.679 1.00 0.00 39 ILE A CA 19
ATOM 20610 C C . ILE A 1 39 ? -3.158 -5.500 -4.269 1.00 0.00 39 ILE A C 19
ATOM 20611 O O . ILE A 1 39 ? -4.175 -5.401 -3.581 1.00 0.00 39 ILE A O 19
ATOM 20627 N N . THR A 1 40 ? -3.184 -5.860 -5.549 1.00 0.00 40 THR A N 19
ATOM 20628 C CA . THR A 1 40 ? -4.435 -6.164 -6.232 1.00 0.00 40 THR A CA 19
ATOM 20629 C C . THR A 1 40 ? -5.232 -7.221 -5.476 1.00 0.00 40 THR A C 19
ATOM 20630 O O . THR A 1 40 ? -4.747 -7.801 -4.504 1.00 0.00 40 THR A O 19
ATOM 20641 N N . VAL A 1 41 ? -6.457 -7.468 -5.928 1.00 0.00 41 VAL A N 19
ATOM 20642 C CA . VAL A 1 41 ? -7.321 -8.457 -5.294 1.00 0.00 41 VAL A CA 19
ATOM 20643 C C . VAL A 1 41 ? -7.738 -9.538 -6.285 1.00 0.00 41 VAL A C 19
ATOM 20644 O O . VAL A 1 41 ? -8.107 -9.243 -7.422 1.00 0.00 41 VAL A O 19
ATOM 20657 N N . SER A 1 42 ? -7.677 -10.791 -5.847 1.00 0.00 42 SER A N 19
ATOM 20658 C CA . SER A 1 42 ? -8.045 -11.917 -6.696 1.00 0.00 42 SER A CA 19
ATOM 20659 C C . SER A 1 42 ? -9.559 -12.004 -6.857 1.00 0.00 42 SER A C 19
ATOM 20660 O O . SER A 1 42 ? -10.286 -12.215 -5.887 1.00 0.00 42 SER A O 19
ATOM 20668 N N . ASN A 1 43 ? -10.028 -11.839 -8.090 1.00 0.00 43 ASN A N 19
ATOM 20669 C CA . ASN A 1 43 ? -11.456 -11.898 -8.379 1.00 0.00 43 ASN A CA 19
ATOM 20670 C C . ASN A 1 43 ? -11.840 -13.261 -8.947 1.00 0.00 43 ASN A C 19
ATOM 20671 O O . ASN A 1 43 ? -11.097 -13.852 -9.730 1.00 0.00 43 ASN A O 19
ATOM 20682 N N . LYS A 1 44 ? -13.007 -13.755 -8.546 1.00 0.00 44 LYS A N 19
ATOM 20683 C CA . LYS A 1 44 ? -13.493 -15.047 -9.015 1.00 0.00 44 LYS A CA 19
ATOM 20684 C C . LYS A 1 44 ? -15.018 -15.080 -9.036 1.00 0.00 44 LYS A C 19
ATOM 20685 O O . LYS A 1 44 ? -15.672 -14.427 -8.224 1.00 0.00 44 LYS A O 19
ATOM 20704 N N . GLU A 1 45 ? -15.576 -15.845 -9.968 1.00 0.00 45 GLU A N 19
ATOM 20705 C CA . GLU A 1 45 ? -17.024 -15.963 -10.093 1.00 0.00 45 GLU A CA 19
ATOM 20706 C C . GLU A 1 45 ? -17.648 -16.422 -8.778 1.00 0.00 45 GLU A C 19
ATOM 20707 O O . GLU A 1 45 ? -18.775 -16.052 -8.451 1.00 0.00 45 GLU A O 19
ATOM 20719 N N . ALA A 1 46 ? -16.906 -17.231 -8.029 1.00 0.00 46 ALA A N 19
ATOM 20720 C CA . ALA A 1 46 ? -17.384 -17.739 -6.749 1.00 0.00 46 ALA A CA 19
ATOM 20721 C C . ALA A 1 46 ? -17.713 -16.598 -5.793 1.00 0.00 46 ALA A C 19
ATOM 20722 O O . ALA A 1 46 ? -16.886 -15.719 -5.552 1.00 0.00 46 ALA A O 19
ATOM 20729 N N . VAL A 1 47 ? -18.927 -16.618 -5.250 1.00 0.00 47 VAL A N 19
ATOM 20730 C CA . VAL A 1 47 ? -19.365 -15.585 -4.319 1.00 0.00 47 VAL A CA 19
ATOM 20731 C C . VAL A 1 47 ? -18.407 -15.466 -3.139 1.00 0.00 47 VAL A C 19
ATOM 20732 O O . VAL A 1 47 ? -18.038 -16.465 -2.521 1.00 0.00 47 VAL A O 19
ATOM 20745 N N . THR A 1 48 ? -18.006 -14.236 -2.831 1.00 0.00 48 THR A N 19
ATOM 20746 C CA . THR A 1 48 ? -17.090 -13.986 -1.725 1.00 0.00 48 THR A CA 19
ATOM 20747 C C . THR A 1 48 ? -17.347 -12.621 -1.097 1.00 0.00 48 THR A C 19
ATOM 20748 O O . THR A 1 48 ? -17.987 -11.760 -1.701 1.00 0.00 48 THR A O 19
ATOM 20759 N N . SER A 1 49 ? -16.842 -12.429 0.118 1.00 0.00 49 SER A N 19
ATOM 20760 C CA . SER A 1 49 ? -17.020 -11.169 0.829 1.00 0.00 49 SER A CA 19
ATOM 20761 C C . SER A 1 49 ? -15.893 -10.194 0.497 1.00 0.00 49 SER A C 19
ATOM 20762 O O . SER A 1 49 ? -14.755 -10.374 0.930 1.00 0.00 49 SER A O 19
ATOM 20770 N N . MET A 1 50 ? -16.220 -9.163 -0.275 1.00 0.00 50 MET A N 19
ATOM 20771 C CA . MET A 1 50 ? -15.237 -8.159 -0.665 1.00 0.00 50 MET A CA 19
ATOM 20772 C C . MET A 1 50 ? -15.565 -6.806 -0.042 1.00 0.00 50 MET A C 19
ATOM 20773 O O . MET A 1 50 ? -15.359 -5.762 -0.659 1.00 0.00 50 MET A O 19
ATOM 20787 N N . GLY A 1 51 ? -16.077 -6.832 1.185 1.00 0.00 51 GLY A N 19
ATOM 20788 C CA . GLY A 1 51 ? -16.426 -5.602 1.870 1.00 0.00 51 GLY A CA 19
ATOM 20789 C C . GLY A 1 51 ? -15.210 -4.868 2.399 1.00 0.00 51 GLY A C 19
ATOM 20790 O O . GLY A 1 51 ? -14.971 -4.838 3.606 1.00 0.00 51 GLY A O 19
ATOM 20794 N N . GLY A 1 52 ? -14.437 -4.275 1.494 1.00 0.00 52 GLY A N 19
ATOM 20795 C CA . GLY A 1 52 ? -13.247 -3.548 1.896 1.00 0.00 52 GLY A CA 19
ATOM 20796 C C . GLY A 1 52 ? -12.300 -3.301 0.738 1.00 0.00 52 GLY A C 19
ATOM 20797 O O . GLY A 1 52 ? -12.502 -3.818 -0.361 1.00 0.00 52 GLY A O 19
ATOM 20801 N N . LYS A 1 53 ? -11.263 -2.508 0.984 1.00 0.00 53 LYS A N 19
ATOM 20802 C CA . LYS A 1 53 ? -10.280 -2.192 -0.046 1.00 0.00 53 LYS A CA 19
ATOM 20803 C C . LYS A 1 53 ? -8.861 -2.416 0.469 1.00 0.00 53 LYS A C 19
ATOM 20804 O O . LYS A 1 53 ? -8.522 -2.006 1.578 1.00 0.00 53 LYS A O 19
ATOM 20823 N N . SER A 1 54 ? -8.037 -3.068 -0.346 1.00 0.00 54 SER A N 19
ATOM 20824 C CA . SER A 1 54 ? -6.656 -3.348 0.029 1.00 0.00 54 SER A CA 19
ATOM 20825 C C . SER A 1 54 ? -5.940 -2.070 0.457 1.00 0.00 54 SER A C 19
ATOM 20826 O O . SER A 1 54 ? -5.924 -1.080 -0.274 1.00 0.00 54 SER A O 19
ATOM 20834 N N . SER A 1 55 ? -5.347 -2.102 1.646 1.00 0.00 55 SER A N 19
ATOM 20835 C CA . SER A 1 55 ? -4.632 -0.946 2.174 1.00 0.00 55 SER A CA 19
ATOM 20836 C C . SER A 1 55 ? -3.268 -1.356 2.723 1.00 0.00 55 SER A C 19
ATOM 20837 O O . SER A 1 55 ? -3.106 -2.452 3.260 1.00 0.00 55 SER A O 19
ATOM 20845 N N . CYS A 1 56 ? -2.290 -0.467 2.584 1.00 0.00 56 CYS A N 19
ATOM 20846 C CA . CYS A 1 56 ? -0.940 -0.734 3.064 1.00 0.00 56 CYS A CA 19
ATOM 20847 C C . CYS A 1 56 ? -0.962 -1.205 4.515 1.00 0.00 56 CYS A C 19
ATOM 20848 O O . CYS A 1 56 ? -1.230 -0.437 5.440 1.00 0.00 56 CYS A O 19
ATOM 20855 N N . PRO A 1 57 ? -0.673 -2.498 4.722 1.00 0.00 57 PRO A N 19
ATOM 20856 C CA . PRO A 1 57 ? -0.651 -3.101 6.058 1.00 0.00 57 PRO A CA 19
ATOM 20857 C C . PRO A 1 57 ? 0.518 -2.604 6.900 1.00 0.00 57 PRO A C 19
ATOM 20858 O O . PRO A 1 57 ? 0.597 -2.881 8.097 1.00 0.00 57 PRO A O 19
ATOM 20869 N N . VAL A 1 58 ? 1.426 -1.868 6.267 1.00 0.00 58 VAL A N 19
ATOM 20870 C CA . VAL A 1 58 ? 2.592 -1.330 6.959 1.00 0.00 58 VAL A CA 19
ATOM 20871 C C . VAL A 1 58 ? 2.228 -0.090 7.768 1.00 0.00 58 VAL A C 19
ATOM 20872 O O . VAL A 1 58 ? 2.429 -0.046 8.982 1.00 0.00 58 VAL A O 19
ATOM 20885 N N . CYS A 1 59 ? 1.690 0.916 7.087 1.00 0.00 59 CYS A N 19
ATOM 20886 C CA . CYS A 1 59 ? 1.296 2.159 7.741 1.00 0.00 59 CYS A CA 19
ATOM 20887 C C . CYS A 1 59 ? -0.210 2.378 7.631 1.00 0.00 59 CYS A C 19
ATOM 20888 O O . CYS A 1 59 ? -0.855 2.815 8.582 1.00 0.00 59 CYS A O 19
ATOM 20895 N N . GLY A 1 60 ? -0.764 2.070 6.462 1.00 0.00 60 GLY A N 19
ATOM 20896 C CA . GLY A 1 60 ? -2.189 2.239 6.248 1.00 0.00 60 GLY A CA 19
ATOM 20897 C C . GLY A 1 60 ? -2.527 3.580 5.627 1.00 0.00 60 GLY A C 19
ATOM 20898 O O . GLY A 1 60 ? -2.737 4.565 6.336 1.00 0.00 60 GLY A O 19
ATOM 20902 N N . ILE A 1 61 ? -2.577 3.619 4.300 1.00 0.00 61 ILE A N 19
ATOM 20903 C CA . ILE A 1 61 ? -2.891 4.849 3.584 1.00 0.00 61 ILE A CA 19
ATOM 20904 C C . ILE A 1 61 ? -3.630 4.555 2.283 1.00 0.00 61 ILE A C 19
ATOM 20905 O O . ILE A 1 61 ? -3.074 3.957 1.362 1.00 0.00 61 ILE A O 19
ATOM 20921 N N . SER A 1 62 ? -4.888 4.981 2.215 1.00 0.00 62 SER A N 19
ATOM 20922 C CA . SER A 1 62 ? -5.705 4.761 1.027 1.00 0.00 62 SER A CA 19
ATOM 20923 C C . SER A 1 62 ? -4.984 5.247 -0.226 1.00 0.00 62 SER A C 19
ATOM 20924 O O . SER A 1 62 ? -4.842 6.450 -0.447 1.00 0.00 62 SER A O 19
ATOM 20932 N N . TYR A 1 63 ? -4.531 4.304 -1.044 1.00 0.00 63 TYR A N 19
ATOM 20933 C CA . TYR A 1 63 ? -3.823 4.634 -2.274 1.00 0.00 63 TYR A CA 19
ATOM 20934 C C . TYR A 1 63 ? -4.759 4.570 -3.477 1.00 0.00 63 TYR A C 19
ATOM 20935 O O . TYR A 1 63 ? -5.624 3.697 -3.559 1.00 0.00 63 TYR A O 19
ATOM 20953 N N . SER A 1 64 ? -4.581 5.501 -4.408 1.00 0.00 64 SER A N 19
ATOM 20954 C CA . SER A 1 64 ? -5.411 5.554 -5.605 1.00 0.00 64 SER A CA 19
ATOM 20955 C C . SER A 1 64 ? -4.930 4.547 -6.645 1.00 0.00 64 SER A C 19
ATOM 20956 O O . SER A 1 64 ? -3.752 4.518 -7.000 1.00 0.00 64 SER A O 19
ATOM 20964 N N . PHE A 1 65 ? -5.851 3.721 -7.130 1.00 0.00 65 PHE A N 19
ATOM 20965 C CA . PHE A 1 65 ? -5.523 2.711 -8.129 1.00 0.00 65 PHE A CA 19
ATOM 20966 C C . PHE A 1 65 ? -5.542 3.307 -9.533 1.00 0.00 65 PHE A C 19
ATOM 20967 O O . PHE A 1 65 ? -6.263 2.833 -10.410 1.00 0.00 65 PHE A O 19
ATOM 20984 N N . GLU A 1 66 ? -4.744 4.351 -9.737 1.00 0.00 66 GLU A N 19
ATOM 20985 C CA . GLU A 1 66 ? -4.671 5.013 -11.034 1.00 0.00 66 GLU A CA 19
ATOM 20986 C C . GLU A 1 66 ? -3.222 5.154 -11.492 1.00 0.00 66 GLU A C 19
ATOM 20987 O O . GLU A 1 66 ? -2.343 5.514 -10.708 1.00 0.00 66 GLU A O 19
ATOM 20999 N N . HIS A 1 67 ? -2.980 4.866 -12.767 1.00 0.00 67 HIS A N 19
ATOM 21000 C CA . HIS A 1 67 ? -1.638 4.961 -13.331 1.00 0.00 67 HIS A CA 19
ATOM 21001 C C . HIS A 1 67 ? -0.693 3.974 -12.651 1.00 0.00 67 HIS A C 19
ATOM 21002 O O . HIS A 1 67 ? 0.488 4.266 -12.452 1.00 0.00 67 HIS A O 19
ATOM 21016 N N . LEU A 1 68 ? -1.219 2.807 -12.297 1.00 0.00 68 LEU A N 19
ATOM 21017 C CA . LEU A 1 68 ? -0.422 1.777 -11.639 1.00 0.00 68 LEU A CA 19
ATOM 21018 C C . LEU A 1 68 ? -0.261 0.555 -12.538 1.00 0.00 68 LEU A C 19
ATOM 21019 O O . LEU A 1 68 ? 0.853 0.085 -12.768 1.00 0.00 68 LEU A O 19
ATOM 21035 N N . GLN A 1 69 ? -1.380 0.049 -13.045 1.00 0.00 69 GLN A N 19
ATOM 21036 C CA . GLN A 1 69 ? -1.362 -1.117 -13.921 1.00 0.00 69 GLN A CA 19
ATOM 21037 C C . GLN A 1 69 ? -1.932 -0.776 -15.294 1.00 0.00 69 GLN A C 19
ATOM 21038 O O . GLN A 1 69 ? -2.446 -1.645 -15.997 1.00 0.00 69 GLN A O 19
ATOM 21052 N N . ALA A 1 70 ? -1.837 0.496 -15.669 1.00 0.00 70 ALA A N 19
ATOM 21053 C CA . ALA A 1 70 ? -2.342 0.952 -16.958 1.00 0.00 70 ALA A CA 19
ATOM 21054 C C . ALA A 1 70 ? -1.397 1.969 -17.589 1.00 0.00 70 ALA A C 19
ATOM 21055 O O . ALA A 1 70 ? -0.993 2.937 -16.946 1.00 0.00 70 ALA A O 19
ATOM 21062 N N . ASN A 1 71 ? -1.047 1.741 -18.851 1.00 0.00 71 ASN A N 19
ATOM 21063 C CA . ASN A 1 71 ? -0.148 2.638 -19.568 1.00 0.00 71 ASN A CA 19
ATOM 21064 C C . ASN A 1 71 ? -0.363 2.534 -21.075 1.00 0.00 71 ASN A C 19
ATOM 21065 O O . ASN A 1 71 ? -0.228 1.458 -21.658 1.00 0.00 71 ASN A O 19
ATOM 21076 N N . GLN A 1 72 ? -0.698 3.658 -21.699 1.00 0.00 72 GLN A N 19
ATOM 21077 C CA . GLN A 1 72 ? -0.932 3.693 -23.137 1.00 0.00 72 GLN A CA 19
ATOM 21078 C C . GLN A 1 72 ? -0.054 4.745 -23.807 1.00 0.00 72 GLN A C 19
ATOM 21079 O O . GLN A 1 72 ? -0.475 5.408 -24.755 1.00 0.00 72 GLN A O 19
ATOM 21093 N N . HIS A 1 73 ? 1.168 4.894 -23.307 1.00 0.00 73 HIS A N 19
ATOM 21094 C CA . HIS A 1 73 ? 2.106 5.866 -23.857 1.00 0.00 73 HIS A CA 19
ATOM 21095 C C . HIS A 1 73 ? 1.487 7.259 -23.891 1.00 0.00 73 HIS A C 19
ATOM 21096 O O . HIS A 1 73 ? 1.438 7.903 -24.941 1.00 0.00 73 HIS A O 19
ATOM 21110 N N . LEU A 1 74 ? 1.013 7.720 -22.739 1.00 0.00 74 LEU A N 19
ATOM 21111 C CA . LEU A 1 74 ? 0.396 9.038 -22.637 1.00 0.00 74 LEU A CA 19
ATOM 21112 C C . LEU A 1 74 ? 1.061 9.868 -21.544 1.00 0.00 74 LEU A C 19
ATOM 21113 O O . LEU A 1 74 ? 0.813 9.661 -20.356 1.00 0.00 74 LEU A O 19
ATOM 21129 N N . ALA A 1 75 ? 1.905 10.809 -21.954 1.00 0.00 75 ALA A N 19
ATOM 21130 C CA . ALA A 1 75 ? 2.602 11.674 -21.010 1.00 0.00 75 ALA A CA 19
ATOM 21131 C C . ALA A 1 75 ? 1.652 12.697 -20.397 1.00 0.00 75 ALA A C 19
ATOM 21132 O O . ALA A 1 75 ? 0.494 12.801 -20.800 1.00 0.00 75 ALA A O 19
ATOM 21139 N N . ASN A 1 76 ? 2.149 13.449 -19.421 1.00 0.00 76 ASN A N 19
ATOM 21140 C CA . ASN A 1 76 ? 1.343 14.463 -18.752 1.00 0.00 76 ASN A CA 19
ATOM 21141 C C . ASN A 1 76 ? 1.697 15.859 -19.255 1.00 0.00 76 ASN A C 19
ATOM 21142 O O . ASN A 1 76 ? 2.595 16.513 -18.724 1.00 0.00 76 ASN A O 19
ATOM 21153 N N . ILE A 1 77 ? 0.985 16.310 -20.283 1.00 0.00 77 ILE A N 19
ATOM 21154 C CA . ILE A 1 77 ? 1.223 17.628 -20.857 1.00 0.00 77 ILE A CA 19
ATOM 21155 C C . ILE A 1 77 ? -0.091 18.344 -21.152 1.00 0.00 77 ILE A C 19
ATOM 21156 O O . ILE A 1 77 ? -0.954 17.817 -21.854 1.00 0.00 77 ILE A O 19
ATOM 21172 N N . VAL A 1 78 ? -0.235 19.551 -20.613 1.00 0.00 78 VAL A N 19
ATOM 21173 C CA . VAL A 1 78 ? -1.442 20.342 -20.820 1.00 0.00 78 VAL A CA 19
ATOM 21174 C C . VAL A 1 78 ? -1.109 21.709 -21.406 1.00 0.00 78 VAL A C 19
ATOM 21175 O O . VAL A 1 78 ? -0.010 22.227 -21.213 1.00 0.00 78 VAL A O 19
ATOM 21188 N N . GLU A 1 79 ? -2.067 22.289 -22.123 1.00 0.00 79 GLU A N 19
ATOM 21189 C CA . GLU A 1 79 ? -1.875 23.597 -22.737 1.00 0.00 79 GLU A CA 19
ATOM 21190 C C . GLU A 1 79 ? -2.820 24.629 -22.128 1.00 0.00 79 GLU A C 19
ATOM 21191 O O . GLU A 1 79 ? -2.385 25.666 -21.629 1.00 0.00 79 GLU A O 19
ATOM 21205 N N . GLY A 1 1 ? 30.748 -25.779 14.631 1.00 0.00 1 GLY A N 20
ATOM 21206 C CA . GLY A 1 1 ? 30.488 -24.405 14.242 1.00 0.00 1 GLY A CA 20
ATOM 21207 C C . GLY A 1 1 ? 29.209 -24.262 13.441 1.00 0.00 1 GLY A C 20
ATOM 21208 O O . GLY A 1 1 ? 28.111 -24.336 13.993 1.00 0.00 1 GLY A O 20
ATOM 21212 N N . SER A 1 2 ? 29.350 -24.054 12.136 1.00 0.00 2 SER A N 20
ATOM 21213 C CA . SER A 1 2 ? 28.197 -23.894 11.258 1.00 0.00 2 SER A CA 20
ATOM 21214 C C . SER A 1 2 ? 27.263 -22.806 11.780 1.00 0.00 2 SER A C 20
ATOM 21215 O O . SER A 1 2 ? 26.050 -22.863 11.576 1.00 0.00 2 SER A O 20
ATOM 21223 N N . SER A 1 3 ? 27.838 -21.816 12.456 1.00 0.00 3 SER A N 20
ATOM 21224 C CA . SER A 1 3 ? 27.058 -20.716 13.012 1.00 0.00 3 SER A CA 20
ATOM 21225 C C . SER A 1 3 ? 26.337 -19.949 11.908 1.00 0.00 3 SER A C 20
ATOM 21226 O O . SER A 1 3 ? 25.110 -19.969 11.821 1.00 0.00 3 SER A O 20
ATOM 21234 N N . GLY A 1 4 ? 27.111 -19.271 11.065 1.00 0.00 4 GLY A N 20
ATOM 21235 C CA . GLY A 1 4 ? 26.530 -18.506 9.977 1.00 0.00 4 GLY A CA 20
ATOM 21236 C C . GLY A 1 4 ? 26.424 -17.028 10.300 1.00 0.00 4 GLY A C 20
ATOM 21237 O O . GLY A 1 4 ? 26.749 -16.603 11.408 1.00 0.00 4 GLY A O 20
ATOM 21241 N N . SER A 1 5 ? 25.970 -16.243 9.328 1.00 0.00 5 SER A N 20
ATOM 21242 C CA . SER A 1 5 ? 25.828 -14.804 9.512 1.00 0.00 5 SER A CA 20
ATOM 21243 C C . SER A 1 5 ? 24.610 -14.484 10.374 1.00 0.00 5 SER A C 20
ATOM 21244 O O . SER A 1 5 ? 23.600 -15.186 10.326 1.00 0.00 5 SER A O 20
ATOM 21252 N N . SER A 1 6 ? 24.714 -13.419 11.163 1.00 0.00 6 SER A N 20
ATOM 21253 C CA . SER A 1 6 ? 23.624 -13.007 12.039 1.00 0.00 6 SER A CA 20
ATOM 21254 C C . SER A 1 6 ? 23.153 -11.597 11.695 1.00 0.00 6 SER A C 20
ATOM 21255 O O . SER A 1 6 ? 23.962 -10.694 11.486 1.00 0.00 6 SER A O 20
ATOM 21263 N N . GLY A 1 7 ? 21.837 -11.417 11.638 1.00 0.00 7 GLY A N 20
ATOM 21264 C CA . GLY A 1 7 ? 21.280 -10.116 11.319 1.00 0.00 7 GLY A CA 20
ATOM 21265 C C . GLY A 1 7 ? 21.675 -9.639 9.936 1.00 0.00 7 GLY A C 20
ATOM 21266 O O . GLY A 1 7 ? 22.488 -10.272 9.263 1.00 0.00 7 GLY A O 20
ATOM 21270 N N . ASN A 1 8 ? 21.098 -8.520 9.509 1.00 0.00 8 ASN A N 20
ATOM 21271 C CA . ASN A 1 8 ? 21.393 -7.960 8.195 1.00 0.00 8 ASN A CA 20
ATOM 21272 C C . ASN A 1 8 ? 21.151 -6.454 8.179 1.00 0.00 8 ASN A C 20
ATOM 21273 O O . ASN A 1 8 ? 20.319 -5.940 8.926 1.00 0.00 8 ASN A O 20
ATOM 21284 N N . VAL A 1 9 ? 21.885 -5.752 7.321 1.00 0.00 9 VAL A N 20
ATOM 21285 C CA . VAL A 1 9 ? 21.749 -4.305 7.206 1.00 0.00 9 VAL A CA 20
ATOM 21286 C C . VAL A 1 9 ? 21.391 -3.898 5.781 1.00 0.00 9 VAL A C 20
ATOM 21287 O O . VAL A 1 9 ? 22.099 -3.111 5.154 1.00 0.00 9 VAL A O 20
ATOM 21300 N N . GLN A 1 10 ? 20.288 -4.441 5.276 1.00 0.00 10 GLN A N 20
ATOM 21301 C CA . GLN A 1 10 ? 19.836 -4.134 3.924 1.00 0.00 10 GLN A CA 20
ATOM 21302 C C . GLN A 1 10 ? 18.643 -3.185 3.951 1.00 0.00 10 GLN A C 20
ATOM 21303 O O . GLN A 1 10 ? 17.963 -3.056 4.969 1.00 0.00 10 GLN A O 20
ATOM 21317 N N . GLU A 1 11 ? 18.394 -2.522 2.825 1.00 0.00 11 GLU A N 20
ATOM 21318 C CA . GLU A 1 11 ? 17.283 -1.583 2.722 1.00 0.00 11 GLU A CA 20
ATOM 21319 C C . GLU A 1 11 ? 15.946 -2.314 2.790 1.00 0.00 11 GLU A C 20
ATOM 21320 O O . GLU A 1 11 ? 15.900 -3.543 2.836 1.00 0.00 11 GLU A O 20
ATOM 21332 N N . GLU A 1 12 ? 14.859 -1.548 2.798 1.00 0.00 12 GLU A N 20
ATOM 21333 C CA . GLU A 1 12 ? 13.521 -2.123 2.863 1.00 0.00 12 GLU A CA 20
ATOM 21334 C C . GLU A 1 12 ? 12.981 -2.405 1.464 1.00 0.00 12 GLU A C 20
ATOM 21335 O O . GLU A 1 12 ? 11.883 -1.976 1.111 1.00 0.00 12 GLU A O 20
ATOM 21347 N N . VAL A 1 13 ? 13.763 -3.131 0.670 1.00 0.00 13 VAL A N 20
ATOM 21348 C CA . VAL A 1 13 ? 13.365 -3.472 -0.690 1.00 0.00 13 VAL A CA 20
ATOM 21349 C C . VAL A 1 13 ? 12.913 -4.925 -0.783 1.00 0.00 13 VAL A C 20
ATOM 21350 O O . VAL A 1 13 ? 13.366 -5.675 -1.648 1.00 0.00 13 VAL A O 20
ATOM 21363 N N . THR A 1 14 ? 12.015 -5.318 0.116 1.00 0.00 14 THR A N 20
ATOM 21364 C CA . THR A 1 14 ? 11.500 -6.681 0.137 1.00 0.00 14 THR A CA 20
ATOM 21365 C C . THR A 1 14 ? 10.033 -6.709 0.549 1.00 0.00 14 THR A C 20
ATOM 21366 O O . THR A 1 14 ? 9.684 -6.321 1.664 1.00 0.00 14 THR A O 20
ATOM 21377 N N . CYS A 1 15 ? 9.178 -7.171 -0.356 1.00 0.00 15 CYS A N 20
ATOM 21378 C CA . CYS A 1 15 ? 7.747 -7.250 -0.087 1.00 0.00 15 CYS A CA 20
ATOM 21379 C C . CYS A 1 15 ? 7.481 -7.966 1.234 1.00 0.00 15 CYS A C 20
ATOM 21380 O O . CYS A 1 15 ? 7.661 -9.178 1.359 1.00 0.00 15 CYS A O 20
ATOM 21387 N N . PRO A 1 16 ? 7.042 -7.201 2.244 1.00 0.00 16 PRO A N 20
ATOM 21388 C CA . PRO A 1 16 ? 6.741 -7.740 3.573 1.00 0.00 16 PRO A CA 20
ATOM 21389 C C . PRO A 1 16 ? 5.497 -8.623 3.572 1.00 0.00 16 PRO A C 20
ATOM 21390 O O . PRO A 1 16 ? 5.193 -9.283 4.566 1.00 0.00 16 PRO A O 20
ATOM 21401 N N . ILE A 1 17 ? 4.784 -8.631 2.452 1.00 0.00 17 ILE A N 20
ATOM 21402 C CA . ILE A 1 17 ? 3.575 -9.435 2.322 1.00 0.00 17 ILE A CA 20
ATOM 21403 C C . ILE A 1 17 ? 3.911 -10.886 1.996 1.00 0.00 17 ILE A C 20
ATOM 21404 O O . ILE A 1 17 ? 3.714 -11.781 2.818 1.00 0.00 17 ILE A O 20
ATOM 21420 N N . CYS A 1 18 ? 4.422 -11.112 0.790 1.00 0.00 18 CYS A N 20
ATOM 21421 C CA . CYS A 1 18 ? 4.789 -12.454 0.354 1.00 0.00 18 CYS A CA 20
ATOM 21422 C C . CYS A 1 18 ? 6.173 -12.835 0.872 1.00 0.00 18 CYS A C 20
ATOM 21423 O O . CYS A 1 18 ? 6.523 -14.015 0.929 1.00 0.00 18 CYS A O 20
ATOM 21430 N N . LEU A 1 19 ? 6.955 -11.830 1.249 1.00 0.00 19 LEU A N 20
ATOM 21431 C CA . LEU A 1 19 ? 8.301 -12.059 1.762 1.00 0.00 19 LEU A CA 20
ATOM 21432 C C . LEU A 1 19 ? 9.191 -12.690 0.696 1.00 0.00 19 LEU A C 20
ATOM 21433 O O . LEU A 1 19 ? 9.315 -13.912 0.623 1.00 0.00 19 LEU A O 20
ATOM 21449 N N . GLU A 1 20 ? 9.809 -11.848 -0.126 1.00 0.00 20 GLU A N 20
ATOM 21450 C CA . GLU A 1 20 ? 10.688 -12.325 -1.187 1.00 0.00 20 GLU A CA 20
ATOM 21451 C C . GLU A 1 20 ? 11.520 -11.180 -1.759 1.00 0.00 20 GLU A C 20
ATOM 21452 O O . GLU A 1 20 ? 11.542 -10.078 -1.210 1.00 0.00 20 GLU A O 20
ATOM 21464 N N . LEU A 1 21 ? 12.203 -11.450 -2.866 1.00 0.00 21 LEU A N 20
ATOM 21465 C CA . LEU A 1 21 ? 13.037 -10.444 -3.514 1.00 0.00 21 LEU A CA 20
ATOM 21466 C C . LEU A 1 21 ? 12.222 -9.612 -4.499 1.00 0.00 21 LEU A C 20
ATOM 21467 O O . LEU A 1 21 ? 11.515 -10.154 -5.350 1.00 0.00 21 LEU A O 20
ATOM 21483 N N . LEU A 1 22 ? 12.325 -8.293 -4.379 1.00 0.00 22 LEU A N 20
ATOM 21484 C CA . LEU A 1 22 ? 11.599 -7.385 -5.259 1.00 0.00 22 LEU A CA 20
ATOM 21485 C C . LEU A 1 22 ? 12.313 -7.238 -6.599 1.00 0.00 22 LEU A C 20
ATOM 21486 O O . LEU A 1 22 ? 13.508 -6.944 -6.650 1.00 0.00 22 LEU A O 20
ATOM 21502 N N . THR A 1 23 ? 11.573 -7.443 -7.684 1.00 0.00 23 THR A N 20
ATOM 21503 C CA . THR A 1 23 ? 12.135 -7.332 -9.025 1.00 0.00 23 THR A CA 20
ATOM 21504 C C . THR A 1 23 ? 11.621 -6.085 -9.735 1.00 0.00 23 THR A C 20
ATOM 21505 O O . THR A 1 23 ? 12.289 -5.541 -10.613 1.00 0.00 23 THR A O 20
ATOM 21516 N N . GLU A 1 24 ? 10.430 -5.638 -9.349 1.00 0.00 24 GLU A N 20
ATOM 21517 C CA . GLU A 1 24 ? 9.827 -4.454 -9.950 1.00 0.00 24 GLU A CA 20
ATOM 21518 C C . GLU A 1 24 ? 8.477 -4.146 -9.309 1.00 0.00 24 GLU A C 20
ATOM 21519 O O . GLU A 1 24 ? 7.422 -4.273 -9.931 1.00 0.00 24 GLU A O 20
ATOM 21531 N N . PRO A 1 25 ? 8.510 -3.730 -8.034 1.00 0.00 25 PRO A N 20
ATOM 21532 C CA . PRO A 1 25 ? 7.299 -3.394 -7.280 1.00 0.00 25 PRO A CA 20
ATOM 21533 C C . PRO A 1 25 ? 6.638 -2.115 -7.783 1.00 0.00 25 PRO A C 20
ATOM 21534 O O . PRO A 1 25 ? 7.022 -1.572 -8.820 1.00 0.00 25 PRO A O 20
ATOM 21545 N N . LEU A 1 26 ? 5.644 -1.637 -7.043 1.00 0.00 26 LEU A N 20
ATOM 21546 C CA . LEU A 1 26 ? 4.930 -0.421 -7.414 1.00 0.00 26 LEU A CA 20
ATOM 21547 C C . LEU A 1 26 ? 5.005 0.617 -6.298 1.00 0.00 26 LEU A C 20
ATOM 21548 O O . LEU A 1 26 ? 4.392 0.454 -5.243 1.00 0.00 26 LEU A O 20
ATOM 21564 N N . SER A 1 27 ? 5.760 1.684 -6.539 1.00 0.00 27 SER A N 20
ATOM 21565 C CA . SER A 1 27 ? 5.916 2.748 -5.554 1.00 0.00 27 SER A CA 20
ATOM 21566 C C . SER A 1 27 ? 4.558 3.246 -5.072 1.00 0.00 27 SER A C 20
ATOM 21567 O O . SER A 1 27 ? 3.838 3.929 -5.802 1.00 0.00 27 SER A O 20
ATOM 21575 N N . LEU A 1 28 ? 4.212 2.899 -3.837 1.00 0.00 28 LEU A N 20
ATOM 21576 C CA . LEU A 1 28 ? 2.939 3.310 -3.255 1.00 0.00 28 LEU A CA 20
ATOM 21577 C C . LEU A 1 28 ? 2.824 4.831 -3.217 1.00 0.00 28 LEU A C 20
ATOM 21578 O O . LEU A 1 28 ? 3.701 5.542 -3.705 1.00 0.00 28 LEU A O 20
ATOM 21594 N N . ASP A 1 29 ? 1.736 5.322 -2.632 1.00 0.00 29 ASP A N 20
ATOM 21595 C CA . ASP A 1 29 ? 1.507 6.758 -2.527 1.00 0.00 29 ASP A CA 20
ATOM 21596 C C . ASP A 1 29 ? 2.033 7.297 -1.200 1.00 0.00 29 ASP A C 20
ATOM 21597 O O . ASP A 1 29 ? 2.379 8.473 -1.089 1.00 0.00 29 ASP A O 20
ATOM 21606 N N . CYS A 1 30 ? 2.088 6.429 -0.196 1.00 0.00 30 CYS A N 20
ATOM 21607 C CA . CYS A 1 30 ? 2.569 6.817 1.125 1.00 0.00 30 CYS A CA 20
ATOM 21608 C C . CYS A 1 30 ? 4.093 6.766 1.185 1.00 0.00 30 CYS A C 20
ATOM 21609 O O . CYS A 1 30 ? 4.719 7.502 1.946 1.00 0.00 30 CYS A O 20
ATOM 21616 N N . GLY A 1 31 ? 4.683 5.891 0.376 1.00 0.00 31 GLY A N 20
ATOM 21617 C CA . GLY A 1 31 ? 6.128 5.760 0.352 1.00 0.00 31 GLY A CA 20
ATOM 21618 C C . GLY A 1 31 ? 6.577 4.325 0.163 1.00 0.00 31 GLY A C 20
ATOM 21619 O O . GLY A 1 31 ? 7.484 4.049 -0.623 1.00 0.00 31 GLY A O 20
ATOM 21623 N N . HIS A 1 32 ? 5.943 3.408 0.886 1.00 0.00 32 HIS A N 20
ATOM 21624 C CA . HIS A 1 32 ? 6.283 1.993 0.795 1.00 0.00 32 HIS A CA 20
ATOM 21625 C C . HIS A 1 32 ? 6.140 1.491 -0.638 1.00 0.00 32 HIS A C 20
ATOM 21626 O O . HIS A 1 32 ? 5.779 2.248 -1.539 1.00 0.00 32 HIS A O 20
ATOM 21640 N N . SER A 1 33 ? 6.427 0.209 -0.843 1.00 0.00 33 SER A N 20
ATOM 21641 C CA . SER A 1 33 ? 6.335 -0.393 -2.168 1.00 0.00 33 SER A CA 20
ATOM 21642 C C . SER A 1 33 ? 6.208 -1.910 -2.067 1.00 0.00 33 SER A C 20
ATOM 21643 O O . SER A 1 33 ? 6.889 -2.550 -1.264 1.00 0.00 33 SER A O 20
ATOM 21651 N N . LEU A 1 34 ? 5.333 -2.480 -2.888 1.00 0.00 34 LEU A N 20
ATOM 21652 C CA . LEU A 1 34 ? 5.116 -3.923 -2.894 1.00 0.00 34 LEU A CA 20
ATOM 21653 C C . LEU A 1 34 ? 4.965 -4.445 -4.319 1.00 0.00 34 LEU A C 20
ATOM 21654 O O . LEU A 1 34 ? 4.973 -3.674 -5.279 1.00 0.00 34 LEU A O 20
ATOM 21670 N N . CYS A 1 35 ? 4.826 -5.760 -4.450 1.00 0.00 35 CYS A N 20
ATOM 21671 C CA . CYS A 1 35 ? 4.671 -6.387 -5.757 1.00 0.00 35 CYS A CA 20
ATOM 21672 C C . CYS A 1 35 ? 3.390 -5.914 -6.439 1.00 0.00 35 CYS A C 20
ATOM 21673 O O . CYS A 1 35 ? 2.726 -4.993 -5.964 1.00 0.00 35 CYS A O 20
ATOM 21680 N N . ARG A 1 36 ? 3.051 -6.552 -7.554 1.00 0.00 36 ARG A N 20
ATOM 21681 C CA . ARG A 1 36 ? 1.851 -6.196 -8.302 1.00 0.00 36 ARG A CA 20
ATOM 21682 C C . ARG A 1 36 ? 0.713 -7.167 -7.998 1.00 0.00 36 ARG A C 20
ATOM 21683 O O . ARG A 1 36 ? -0.461 -6.819 -8.119 1.00 0.00 36 ARG A O 20
ATOM 21704 N N . ALA A 1 37 ? 1.070 -8.385 -7.604 1.00 0.00 37 ALA A N 20
ATOM 21705 C CA . ALA A 1 37 ? 0.080 -9.404 -7.282 1.00 0.00 37 ALA A CA 20
ATOM 21706 C C . ALA A 1 37 ? -0.405 -9.263 -5.844 1.00 0.00 37 ALA A C 20
ATOM 21707 O O . ALA A 1 37 ? -1.587 -9.453 -5.555 1.00 0.00 37 ALA A O 20
ATOM 21714 N N . CYS A 1 38 ? 0.514 -8.929 -4.944 1.00 0.00 38 CYS A N 20
ATOM 21715 C CA . CYS A 1 38 ? 0.180 -8.763 -3.535 1.00 0.00 38 CYS A CA 20
ATOM 21716 C C . CYS A 1 38 ? -0.761 -7.579 -3.334 1.00 0.00 38 CYS A C 20
ATOM 21717 O O . CYS A 1 38 ? -1.527 -7.538 -2.371 1.00 0.00 38 CYS A O 20
ATOM 21724 N N . ILE A 1 39 ? -0.697 -6.618 -4.250 1.00 0.00 39 ILE A N 20
ATOM 21725 C CA . ILE A 1 39 ? -1.544 -5.434 -4.174 1.00 0.00 39 ILE A CA 20
ATOM 21726 C C . ILE A 1 39 ? -2.884 -5.672 -4.861 1.00 0.00 39 ILE A C 20
ATOM 21727 O O . ILE A 1 39 ? -3.943 -5.538 -4.245 1.00 0.00 39 ILE A O 20
ATOM 21743 N N . THR A 1 40 ? -2.833 -6.028 -6.140 1.00 0.00 40 THR A N 20
ATOM 21744 C CA . THR A 1 40 ? -4.042 -6.287 -6.911 1.00 0.00 40 THR A CA 20
ATOM 21745 C C . THR A 1 40 ? -4.905 -7.349 -6.241 1.00 0.00 40 THR A C 20
ATOM 21746 O O . THR A 1 40 ? -4.488 -7.981 -5.270 1.00 0.00 40 THR A O 20
ATOM 21757 N N . VAL A 1 41 ? -6.111 -7.544 -6.766 1.00 0.00 41 VAL A N 20
ATOM 21758 C CA . VAL A 1 41 ? -7.032 -8.532 -6.219 1.00 0.00 41 VAL A CA 20
ATOM 21759 C C . VAL A 1 41 ? -6.934 -9.853 -6.975 1.00 0.00 41 VAL A C 20
ATOM 21760 O O . VAL A 1 41 ? -6.574 -9.881 -8.152 1.00 0.00 41 VAL A O 20
ATOM 21773 N N . SER A 1 42 ? -7.256 -10.946 -6.291 1.00 0.00 42 SER A N 20
ATOM 21774 C CA . SER A 1 42 ? -7.201 -12.271 -6.897 1.00 0.00 42 SER A CA 20
ATOM 21775 C C . SER A 1 42 ? -8.152 -12.364 -8.086 1.00 0.00 42 SER A C 20
ATOM 21776 O O . SER A 1 42 ? -8.682 -11.356 -8.551 1.00 0.00 42 SER A O 20
ATOM 21784 N N . ASN A 1 43 ? -8.361 -13.583 -8.574 1.00 0.00 43 ASN A N 20
ATOM 21785 C CA . ASN A 1 43 ? -9.247 -13.809 -9.710 1.00 0.00 43 ASN A CA 20
ATOM 21786 C C . ASN A 1 43 ? -10.599 -13.136 -9.489 1.00 0.00 43 ASN A C 20
ATOM 21787 O O . ASN A 1 43 ? -10.981 -12.844 -8.355 1.00 0.00 43 ASN A O 20
ATOM 21798 N N . LYS A 1 44 ? -11.318 -12.894 -10.579 1.00 0.00 44 LYS A N 20
ATOM 21799 C CA . LYS A 1 44 ? -12.628 -12.257 -10.506 1.00 0.00 44 LYS A CA 20
ATOM 21800 C C . LYS A 1 44 ? -13.725 -13.294 -10.281 1.00 0.00 44 LYS A C 20
ATOM 21801 O O . LYS A 1 44 ? -14.072 -14.049 -11.188 1.00 0.00 44 LYS A O 20
ATOM 21820 N N . GLU A 1 45 ? -14.267 -13.322 -9.067 1.00 0.00 45 GLU A N 20
ATOM 21821 C CA . GLU A 1 45 ? -15.324 -14.265 -8.725 1.00 0.00 45 GLU A CA 20
ATOM 21822 C C . GLU A 1 45 ? -16.700 -13.652 -8.971 1.00 0.00 45 GLU A C 20
ATOM 21823 O O . GLU A 1 45 ? -17.673 -14.364 -9.221 1.00 0.00 45 GLU A O 20
ATOM 21835 N N . ALA A 1 46 ? -16.773 -12.327 -8.898 1.00 0.00 46 ALA A N 20
ATOM 21836 C CA . ALA A 1 46 ? -18.028 -11.618 -9.114 1.00 0.00 46 ALA A CA 20
ATOM 21837 C C . ALA A 1 46 ? -19.081 -12.043 -8.096 1.00 0.00 46 ALA A C 20
ATOM 21838 O O . ALA A 1 46 ? -20.277 -12.040 -8.386 1.00 0.00 46 ALA A O 20
ATOM 21845 N N . VAL A 1 47 ? -18.628 -12.410 -6.901 1.00 0.00 47 VAL A N 20
ATOM 21846 C CA . VAL A 1 47 ? -19.531 -12.838 -5.839 1.00 0.00 47 VAL A CA 20
ATOM 21847 C C . VAL A 1 47 ? -19.406 -11.938 -4.615 1.00 0.00 47 VAL A C 20
ATOM 21848 O O . VAL A 1 47 ? -20.389 -11.673 -3.922 1.00 0.00 47 VAL A O 20
ATOM 21861 N N . THR A 1 48 ? -18.190 -11.468 -4.355 1.00 0.00 48 THR A N 20
ATOM 21862 C CA . THR A 1 48 ? -17.935 -10.598 -3.214 1.00 0.00 48 THR A CA 20
ATOM 21863 C C . THR A 1 48 ? -18.555 -9.221 -3.424 1.00 0.00 48 THR A C 20
ATOM 21864 O O . THR A 1 48 ? -18.315 -8.570 -4.441 1.00 0.00 48 THR A O 20
ATOM 21875 N N . SER A 1 49 ? -19.352 -8.782 -2.455 1.00 0.00 49 SER A N 20
ATOM 21876 C CA . SER A 1 49 ? -20.009 -7.482 -2.535 1.00 0.00 49 SER A CA 20
ATOM 21877 C C . SER A 1 49 ? -19.329 -6.473 -1.615 1.00 0.00 49 SER A C 20
ATOM 21878 O O . SER A 1 49 ? -19.332 -5.272 -1.884 1.00 0.00 49 SER A O 20
ATOM 21886 N N . MET A 1 50 ? -18.748 -6.969 -0.528 1.00 0.00 50 MET A N 20
ATOM 21887 C CA . MET A 1 50 ? -18.064 -6.111 0.432 1.00 0.00 50 MET A CA 20
ATOM 21888 C C . MET A 1 50 ? -16.553 -6.300 0.349 1.00 0.00 50 MET A C 20
ATOM 21889 O O . MET A 1 50 ? -16.054 -7.424 0.391 1.00 0.00 50 MET A O 20
ATOM 21903 N N . GLY A 1 51 ? -15.827 -5.192 0.230 1.00 0.00 51 GLY A N 20
ATOM 21904 C CA . GLY A 1 51 ? -14.380 -5.258 0.143 1.00 0.00 51 GLY A CA 20
ATOM 21905 C C . GLY A 1 51 ? -13.864 -4.866 -1.227 1.00 0.00 51 GLY A C 20
ATOM 21906 O O . GLY A 1 51 ? -13.718 -5.711 -2.109 1.00 0.00 51 GLY A O 20
ATOM 21910 N N . GLY A 1 52 ? -13.587 -3.578 -1.408 1.00 0.00 52 GLY A N 20
ATOM 21911 C CA . GLY A 1 52 ? -13.089 -3.097 -2.683 1.00 0.00 52 GLY A CA 20
ATOM 21912 C C . GLY A 1 52 ? -12.127 -1.936 -2.530 1.00 0.00 52 GLY A C 20
ATOM 21913 O O . GLY A 1 52 ? -12.185 -0.967 -3.287 1.00 0.00 52 GLY A O 20
ATOM 21917 N N . LYS A 1 53 ? -11.239 -2.031 -1.545 1.00 0.00 53 LYS A N 20
ATOM 21918 C CA . LYS A 1 53 ? -10.260 -0.981 -1.293 1.00 0.00 53 LYS A CA 20
ATOM 21919 C C . LYS A 1 53 ? -8.894 -1.577 -0.967 1.00 0.00 53 LYS A C 20
ATOM 21920 O O . LYS A 1 53 ? -8.759 -2.790 -0.803 1.00 0.00 53 LYS A O 20
ATOM 21939 N N . SER A 1 54 ? -7.885 -0.717 -0.873 1.00 0.00 54 SER A N 20
ATOM 21940 C CA . SER A 1 54 ? -6.530 -1.160 -0.568 1.00 0.00 54 SER A CA 20
ATOM 21941 C C . SER A 1 54 ? -5.756 -0.071 0.169 1.00 0.00 54 SER A C 20
ATOM 21942 O O . SER A 1 54 ? -5.837 1.107 -0.178 1.00 0.00 54 SER A O 20
ATOM 21950 N N . SER A 1 55 ? -5.004 -0.475 1.188 1.00 0.00 55 SER A N 20
ATOM 21951 C CA . SER A 1 55 ? -4.218 0.465 1.978 1.00 0.00 55 SER A CA 20
ATOM 21952 C C . SER A 1 55 ? -2.942 -0.193 2.494 1.00 0.00 55 SER A C 20
ATOM 21953 O O . SER A 1 55 ? -2.942 -1.366 2.869 1.00 0.00 55 SER A O 20
ATOM 21961 N N . CYS A 1 56 ? -1.854 0.571 2.510 1.00 0.00 56 CYS A N 20
ATOM 21962 C CA . CYS A 1 56 ? -0.570 0.065 2.979 1.00 0.00 56 CYS A CA 20
ATOM 21963 C C . CYS A 1 56 ? -0.713 -0.600 4.345 1.00 0.00 56 CYS A C 20
ATOM 21964 O O . CYS A 1 56 ? -0.923 0.059 5.364 1.00 0.00 56 CYS A O 20
ATOM 21971 N N . PRO A 1 57 ? -0.598 -1.936 4.368 1.00 0.00 57 PRO A N 20
ATOM 21972 C CA . PRO A 1 57 ? -0.711 -2.719 5.602 1.00 0.00 57 PRO A CA 20
ATOM 21973 C C . PRO A 1 57 ? 0.475 -2.502 6.536 1.00 0.00 57 PRO A C 20
ATOM 21974 O O . PRO A 1 57 ? 0.447 -2.912 7.697 1.00 0.00 57 PRO A O 20
ATOM 21985 N N . VAL A 1 58 ? 1.517 -1.855 6.022 1.00 0.00 58 VAL A N 20
ATOM 21986 C CA . VAL A 1 58 ? 2.713 -1.583 6.811 1.00 0.00 58 VAL A CA 20
ATOM 21987 C C . VAL A 1 58 ? 2.479 -0.433 7.784 1.00 0.00 58 VAL A C 20
ATOM 21988 O O . VAL A 1 58 ? 2.386 -0.638 8.995 1.00 0.00 58 VAL A O 20
ATOM 22001 N N . CYS A 1 59 ? 2.384 0.779 7.247 1.00 0.00 59 CYS A N 20
ATOM 22002 C CA . CYS A 1 59 ? 2.161 1.964 8.067 1.00 0.00 59 CYS A CA 20
ATOM 22003 C C . CYS A 1 59 ? 0.672 2.173 8.326 1.00 0.00 59 CYS A C 20
ATOM 22004 O O . CYS A 1 59 ? 0.278 2.670 9.381 1.00 0.00 59 CYS A O 20
ATOM 22011 N N . GLY A 1 60 ? -0.152 1.789 7.356 1.00 0.00 60 GLY A N 20
ATOM 22012 C CA . GLY A 1 60 ? -1.588 1.943 7.498 1.00 0.00 60 GLY A CA 20
ATOM 22013 C C . GLY A 1 60 ? -2.109 3.190 6.812 1.00 0.00 60 GLY A C 20
ATOM 22014 O O . GLY A 1 60 ? -3.019 3.849 7.315 1.00 0.00 60 GLY A O 20
ATOM 22018 N N . ILE A 1 61 ? -1.530 3.515 5.661 1.00 0.00 61 ILE A N 20
ATOM 22019 C CA . ILE A 1 61 ? -1.942 4.692 4.906 1.00 0.00 61 ILE A CA 20
ATOM 22020 C C . ILE A 1 61 ? -2.511 4.301 3.546 1.00 0.00 61 ILE A C 20
ATOM 22021 O O . ILE A 1 61 ? -1.803 3.758 2.698 1.00 0.00 61 ILE A O 20
ATOM 22037 N N . SER A 1 62 ? -3.794 4.583 3.345 1.00 0.00 62 SER A N 20
ATOM 22038 C CA . SER A 1 62 ? -4.460 4.259 2.088 1.00 0.00 62 SER A CA 20
ATOM 22039 C C . SER A 1 62 ? -3.920 5.120 0.950 1.00 0.00 62 SER A C 20
ATOM 22040 O O . SER A 1 62 ? -3.105 6.017 1.167 1.00 0.00 62 SER A O 20
ATOM 22048 N N . TYR A 1 63 ? -4.381 4.840 -0.264 1.00 0.00 63 TYR A N 20
ATOM 22049 C CA . TYR A 1 63 ? -3.943 5.586 -1.438 1.00 0.00 63 TYR A CA 20
ATOM 22050 C C . TYR A 1 63 ? -4.896 5.366 -2.609 1.00 0.00 63 TYR A C 20
ATOM 22051 O O . TYR A 1 63 ? -5.866 4.616 -2.503 1.00 0.00 63 TYR A O 20
ATOM 22069 N N . SER A 1 64 ? -4.610 6.025 -3.728 1.00 0.00 64 SER A N 20
ATOM 22070 C CA . SER A 1 64 ? -5.442 5.905 -4.919 1.00 0.00 64 SER A CA 20
ATOM 22071 C C . SER A 1 64 ? -4.606 5.487 -6.126 1.00 0.00 64 SER A C 20
ATOM 22072 O O . SER A 1 64 ? -3.463 5.917 -6.282 1.00 0.00 64 SER A O 20
ATOM 22080 N N . PHE A 1 65 ? -5.186 4.646 -6.976 1.00 0.00 65 PHE A N 20
ATOM 22081 C CA . PHE A 1 65 ? -4.495 4.168 -8.168 1.00 0.00 65 PHE A CA 20
ATOM 22082 C C . PHE A 1 65 ? -4.583 5.193 -9.295 1.00 0.00 65 PHE A C 20
ATOM 22083 O O . PHE A 1 65 ? -5.400 5.061 -10.206 1.00 0.00 65 PHE A O 20
ATOM 22100 N N . GLU A 1 66 ? -3.736 6.215 -9.225 1.00 0.00 66 GLU A N 20
ATOM 22101 C CA . GLU A 1 66 ? -3.719 7.263 -10.239 1.00 0.00 66 GLU A CA 20
ATOM 22102 C C . GLU A 1 66 ? -2.363 7.323 -10.937 1.00 0.00 66 GLU A C 20
ATOM 22103 O O . GLU A 1 66 ? -2.272 7.170 -12.155 1.00 0.00 66 GLU A O 20
ATOM 22115 N N . HIS A 1 67 ? -1.311 7.548 -10.155 1.00 0.00 67 HIS A N 20
ATOM 22116 C CA . HIS A 1 67 ? 0.041 7.628 -10.698 1.00 0.00 67 HIS A CA 20
ATOM 22117 C C . HIS A 1 67 ? 0.898 6.472 -10.193 1.00 0.00 67 HIS A C 20
ATOM 22118 O O . HIS A 1 67 ? 2.082 6.644 -9.901 1.00 0.00 67 HIS A O 20
ATOM 22132 N N . LEU A 1 68 ? 0.293 5.293 -10.092 1.00 0.00 68 LEU A N 20
ATOM 22133 C CA . LEU A 1 68 ? 1.001 4.107 -9.622 1.00 0.00 68 LEU A CA 20
ATOM 22134 C C . LEU A 1 68 ? 1.346 3.182 -10.785 1.00 0.00 68 LEU A C 20
ATOM 22135 O O . LEU A 1 68 ? 2.349 2.471 -10.748 1.00 0.00 68 LEU A O 20
ATOM 22151 N N . GLN A 1 69 ? 0.508 3.199 -11.816 1.00 0.00 69 GLN A N 20
ATOM 22152 C CA . GLN A 1 69 ? 0.725 2.362 -12.991 1.00 0.00 69 GLN A CA 20
ATOM 22153 C C . GLN A 1 69 ? 1.444 3.140 -14.088 1.00 0.00 69 GLN A C 20
ATOM 22154 O O . GLN A 1 69 ? 2.612 2.884 -14.380 1.00 0.00 69 GLN A O 20
ATOM 22168 N N . ALA A 1 70 ? 0.739 4.091 -14.692 1.00 0.00 70 ALA A N 20
ATOM 22169 C CA . ALA A 1 70 ? 1.312 4.907 -15.755 1.00 0.00 70 ALA A CA 20
ATOM 22170 C C . ALA A 1 70 ? 0.591 6.247 -15.867 1.00 0.00 70 ALA A C 20
ATOM 22171 O O . ALA A 1 70 ? -0.578 6.366 -15.503 1.00 0.00 70 ALA A O 20
ATOM 22178 N N . ASN A 1 71 ? 1.297 7.253 -16.374 1.00 0.00 71 ASN A N 20
ATOM 22179 C CA . ASN A 1 71 ? 0.724 8.585 -16.532 1.00 0.00 71 ASN A CA 20
ATOM 22180 C C . ASN A 1 71 ? 0.197 8.785 -17.950 1.00 0.00 71 ASN A C 20
ATOM 22181 O O . ASN A 1 71 ? -0.864 9.375 -18.150 1.00 0.00 71 ASN A O 20
ATOM 22192 N N . GLN A 1 72 ? 0.946 8.288 -18.929 1.00 0.00 72 GLN A N 20
ATOM 22193 C CA . GLN A 1 72 ? 0.554 8.413 -20.328 1.00 0.00 72 GLN A CA 20
ATOM 22194 C C . GLN A 1 72 ? -0.199 7.171 -20.795 1.00 0.00 72 GLN A C 20
ATOM 22195 O O . GLN A 1 72 ? 0.193 6.044 -20.490 1.00 0.00 72 GLN A O 20
ATOM 22209 N N . HIS A 1 73 ? -1.282 7.385 -21.536 1.00 0.00 73 HIS A N 20
ATOM 22210 C CA . HIS A 1 73 ? -2.089 6.283 -22.046 1.00 0.00 73 HIS A CA 20
ATOM 22211 C C . HIS A 1 73 ? -1.893 6.115 -23.549 1.00 0.00 73 HIS A C 20
ATOM 22212 O O . HIS A 1 73 ? -1.949 5.001 -24.073 1.00 0.00 73 HIS A O 20
ATOM 22226 N N . LEU A 1 74 ? -1.663 7.227 -24.239 1.00 0.00 74 LEU A N 20
ATOM 22227 C CA . LEU A 1 74 ? -1.458 7.203 -25.683 1.00 0.00 74 LEU A CA 20
ATOM 22228 C C . LEU A 1 74 ? 0.023 7.070 -26.021 1.00 0.00 74 LEU A C 20
ATOM 22229 O O . LEU A 1 74 ? 0.385 6.529 -27.065 1.00 0.00 74 LEU A O 20
ATOM 22245 N N . ALA A 1 75 ? 0.875 7.566 -25.130 1.00 0.00 75 ALA A N 20
ATOM 22246 C CA . ALA A 1 75 ? 2.317 7.499 -25.332 1.00 0.00 75 ALA A CA 20
ATOM 22247 C C . ALA A 1 75 ? 2.962 6.514 -24.362 1.00 0.00 75 ALA A C 20
ATOM 22248 O O . ALA A 1 75 ? 3.621 6.915 -23.403 1.00 0.00 75 ALA A O 20
ATOM 22255 N N . ASN A 1 76 ? 2.766 5.225 -24.617 1.00 0.00 76 ASN A N 20
ATOM 22256 C CA . ASN A 1 76 ? 3.328 4.183 -23.765 1.00 0.00 76 ASN A CA 20
ATOM 22257 C C . ASN A 1 76 ? 4.830 4.043 -23.995 1.00 0.00 76 ASN A C 20
ATOM 22258 O O . ASN A 1 76 ? 5.585 3.747 -23.068 1.00 0.00 76 ASN A O 20
ATOM 22269 N N . ILE A 1 77 ? 5.255 4.259 -25.235 1.00 0.00 77 ILE A N 20
ATOM 22270 C CA . ILE A 1 77 ? 6.667 4.159 -25.586 1.00 0.00 77 ILE A CA 20
ATOM 22271 C C . ILE A 1 77 ? 7.094 5.318 -26.480 1.00 0.00 77 ILE A C 20
ATOM 22272 O O . ILE A 1 77 ? 6.261 6.089 -26.957 1.00 0.00 77 ILE A O 20
ATOM 22288 N N . VAL A 1 78 ? 8.399 5.435 -26.706 1.00 0.00 78 VAL A N 20
ATOM 22289 C CA . VAL A 1 78 ? 8.938 6.498 -27.545 1.00 0.00 78 VAL A CA 20
ATOM 22290 C C . VAL A 1 78 ? 9.666 5.925 -28.757 1.00 0.00 78 VAL A C 20
ATOM 22291 O O . VAL A 1 78 ? 10.107 4.777 -28.742 1.00 0.00 78 VAL A O 20
ATOM 22304 N N . GLU A 1 79 ? 9.787 6.735 -29.804 1.00 0.00 79 GLU A N 20
ATOM 22305 C CA . GLU A 1 79 ? 10.462 6.308 -31.024 1.00 0.00 79 GLU A CA 20
ATOM 22306 C C . GLU A 1 79 ? 10.729 7.497 -31.943 1.00 0.00 79 GLU A C 20
ATOM 22307 O O . GLU A 1 79 ? 9.864 8.350 -32.138 1.00 0.00 79 GLU A O 20
#

Foldseek 3Di:
DPPDDDDDDDDPQAAPQVGDHDDDWWQFPVGDTHHPDSFDDDDDPVPDDDDDAGADPPPGGGHDPAPRPHPDDPPPDDD

Nearest PDB structures (foldseek):
  2egp-assembly1_A  TM=6.222E-01  e=2.577E-10  Homo sapiens
  2ecv-assembly1_A  TM=5.467E-01  e=3.521E-05  Homo sapiens
  2ysl-assembly1_A  TM=5.560E-01  e=8.087E-03  Homo sapiens
  2egp-assembly1_A  TM=6.636E-01  e=1.956E-12  Homo sapiens
  2ecv-assembly1_A  TM=5.597E-01  e=1.394E-06  Homo sapiens

Radius of gyration: 17.4 Å; Cα contacts (8 Å, |Δi|>4): 63; chains: 1; bounding box: 60×39×20 Å

InterPro domains:
  IPR000315 B-box-type zinc finger [PF00643] (93-131)
  IPR000315 B-box-type zinc finger [PS50119] (92-134)
  IP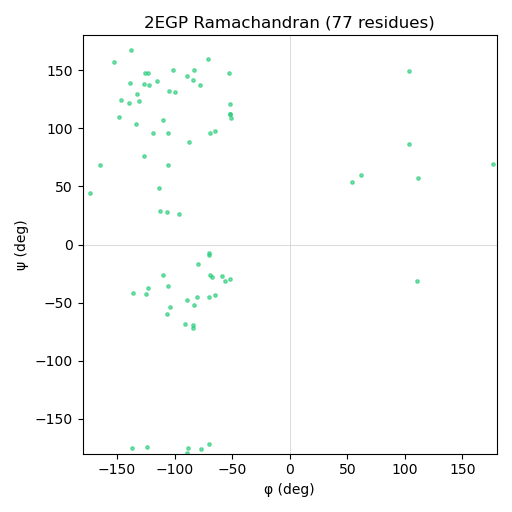R000315 B-box-type zinc finger [SM00336] (92-133)
  IPR001841 Zinc finger, RING-type [PS50089] (15-59)
  IPR001841 Zinc finger, RING-type [SM00184] (15-59)
  IPR001870 B30.2/SPRY domain [PS50188] (283-488)
  IPR003877 SPRY domain [PF00622] (348-481)
  IPR003877 SPRY domain [SM00449] (346-487)
  IPR003879 Butyrophylin-like, SPRY domain [PR01407] (299-316)
  IPR003879 Butyrophylin-like, SPRY domain [PR01407] (424-448)
  IPR003879 Butyrophylin-like, SPRY domain [PR01407] (456-474)
  IPR013083 Zinc finger, RING/FYVE/PHD-type [G3DSA:3.30.40.10] (1-91)
  IPR013320 Concanavalin A-like lectin/glucanase domain superfamily [SSF49899] (295-486)
  IPR017907 Zinc finger, RING-type, conserved site [PS00518] (30-39)
  IPR035826 TRIM34, PRY/SPRY domain [cd15825] (300-485)
  IPR043136 B30.2/SPRY domain superfamily [G3DSA:2.60.120.920] (290-488)
  IPR050143 Tripartite motif-containing [PTHR24103] (10-484)

GO terms:
  GO:0005737 cytoplasm (C, EXP)
  GO:0005739 mitochondrion (C, EXP)
  GO:0005829 cytosol (C, TAS)
  GO:0005737 cytoplasm (C, IDA)
  GO:0042802 identical protein binding (F, IPI)

Solvent-accessible surface area: 7304 Å² total; per-residue (Å²): 139,101,119,53,82,125,60,120,128,174,120,164,77,76,0,64,68,51,129,104,153,25,128,122,43,72,77,7,76,51,51,59,32,2,27,167,77,48,16,80,100,114,120,125,142,44,134,140,68,193,49,60,183,41,80,4,82,48,76,50,83,118,23,34,99,113,113,92,156,67,104,175,173,131,81,129,163,139,194

Secondary structure (DSSP, 8-state):
---SSS-------EETTTTEE-SS----SSS----HHHHS------SSS-------SSS-----SSGGGT-SSS-----

Sequence (79 aa):
GSSGSSGNVQEEVTCPICLELLTEPLSLDCGHSLCRACITVSNKEAVTSMGGKSSCPVCGISYSFEHLQANQHLANIVEGSSGSSGNVQEEVTCPICLELLTEPLSLDCGHSLCRACITVSNKEAVTSMGGKSSCPVCGISYSFEHLQANQHLANIVEGSSGSSGNVQEEVTCPICLELLTEPLSLDCGHSLCRACITVSNKEAVTSMGGKSSCPVCGISYSFEHLQANQHLANIVEGSSGSSGNVQEEVTCPICLELLTEPLSLDCGHSLCRACITVSNKEAVTSMGGKSSCPVCGISYSFEHLQANQHLANIVEGSSGSSGNVQEEVTCPICLELLTEPLSLDCGHSLCRACITVSNKEAVTSMGGKSSCPVCGISYSFEHLQANQHLANIVEGSSGSSGNVQEEVTCPICLELLTEPLSLDCGHSLCRACITVSNKEAVTSMGGKSSCPVCGISYSFEHLQANQHLANIVEGSSGSSGNVQEEVTCPICLELLTEPLSLDCGHSLCRACITVSNKEAVTSMGGKSSCPVCGISYSFEHLQANQHLANIVEGSSGSSGNVQEEVTCPICLELLTEPLSLDCGHSLCRACITVSNKEAVTSMGGKSSCPVCGISYSFEHLQANQHLANIVEGSSGSSGNVQEEVTCPICLELLTEPLSLDCGHSLCRACITVSNKEAVTSMGGKSSCPVCGISYSFEHLQANQHLANIVEGSSGSSGNVQEEVTCPICLELLTEPLSLDCGHSLCRACITVSNKEAVTSMGGKSSCPVCGISYSFEHLQANQHLANIVEGSSGSSGNVQEEVTCPICLELLTEPLSLDCGHSLCRACITVSNKEAVTSMGGKSSCPVCGISYSFEHLQANQHLANIVEGSSGSSGNVQEEVTCPICLELLTEPLSLDCGHSLCRACITVSNKEAVTSMGGKSSCPVCGISYSFEHLQANQHLANIVEGSSGSSGNVQEEVTCPICLELLTEPLSLDCGHSLCRACITVSNKEAVTSMGGKSSCPVCGISYSFEHLQANQHLANIVEGSSGSSGNVQEEVTCPICLELLTEPLSLDCGHSLCRACITVSNKEAVTSMGGKSSCPVCGISYSFEHLQANQHLANIVEGSSGSSGNVQEEVTCPICLELLTEPLSLDCGHSLCRACITVSNKEAVTSMGGKSSCPVCGISYSFEHLQANQHLANIVEGSSGSSGNVQEEVTCPICLELLTEPLSLDCGHSLCRACITVSNKEAVTSMGGKSSCPVCGISYSFEHLQANQHLANIVEGSSGSSGNVQEEVTCPICLELLTEPLSLDCGHSLCRACITVSNKEAVTSMGGKSSCPVCGISYSFEHLQANQHLANIVEGSSGSSGNVQEEVTCPICLELLTEPLSLDCGHSLCRACITVSNKEAVTSMGGKSSCPVCGISYSFEHLQANQHLANIVEGSSGSSGNVQEEVTCPICLELLTEPLSLDCGHSLCRACITVSNKEAVTSMGGKSSCPVCGISYSFEHLQANQHLANIVEGSSGSSGNVQEEVTCPICLELLTEPLSLDCGHSLCRACITVSNKEAVTSMGGKSSCPVCGISYSFEHLQANQHLANIVE

=== Feature glossary ===
Key to the feature types in this record:

Secondary structure (8-state, DSSP). Secondary structure is the local, repeating backbone conformation. DSSP classifies it into eight states by reading the hydrogen-bond network: three helix types (H, G, I), two β types (E, B), two non-regular types (T, S), and unstructured coil (-).

Backbone torsions (φ/ψ). Backbone dihedral angles. Every residue except chain termini has a φ (preceding-C → N → Cα → C) and a ψ (N → Cα → C → next-N). They are reported in degrees following the IUPAC sign convention. Secondary structure is essentially a statement about which (φ, ψ) basin each residue occupies.

Predicted aligned error. Predicted Aligned Error (PAE) is an AlphaFold confidence matrix: entry (i, j) is the expected error in the position of residue j, in ångströms, when the prediction is superimposed on the true structure at residue i. Low PAE within a block of residues means that block is internally rigid and well-predicted; high PAE between two blocks means their relative placement is uncertain even if each block individually is confident.

B-factor. B-factor (Debye–Waller factor) reflects atomic displacement in the crystal lattice. It is an experimental observable (units Å²), not a prediction; low values mean the atom is pinned down, high values mean it moves or is heterogeneous across the crystal.

Secondary structure (3-state, P-SEA). Three-state secondary structure (P-SEA) collapses the eight DSSP classes into helix (a), strand (b), and coil (c). P-SEA assigns these from Cα geometry alone — distances and angles — without requiring backbone oxygens, so it works on any Cα trace.

Sequence. Primary structure: the covalent order of the twenty standard amino acids along the backbone. Two proteins with the same sequence will (almost always) fold to the same structure; two with 30% identity often share a fold but not the details.

pLDDT. pLDDT is the predicted lDDT-Cα score: AlphaFold's confidence that the local environment of each residue (all inter-atomic distances within 15 Å) is correctly placed. It is a per-residue number between 0 and 100, with higher meaning more reliable.

InterPro / GO / CATH / organism. Functional annotations link the protein to curated databases. InterPro entries identify conserved domains and families by matching the sequence against member-database signatures (Pfam, PROSITE, CDD, …). Gene Ontology (GO) terms describe molecular function, biological process, and cellular component in a controlled vocabulary. CATH places the structure in a hierarchical fold classification (Class/Architecture/Topology/Homologous-superfamily). The organism is the source species.

Contact-map, Ramachandran, and PAE plots. Three diagnostic plots accompany the record. The Cα contact map visualizes the tertiary structure as a 2D adjacency matrix (8 Å cutoff, sequence-local contacts suppressed). The Ramachandran plot shows the distribution of backbone (φ, ψ) torsions, with points in the α and β basins reflecting secondary structure content. The PAE plot shows AlphaFold's inter-residue confidence as a color matrix.

mmCIF coordinates. The mmCIF table is the protein's shape written out atom by atom. For each backbone N, Cα, C, and carbonyl O, it records an (x, y, z) coordinate triple in Å plus the residue type, chain letter, and residue number.

Radius of gyration, Cα contacts, bounding box. Three whole-structure scalars: the radius of gyration (RMS distance of Cα from centroid, in Å), the count of Cα–Cα contacts (pairs closer than 8 Å and separated by more than four residues in sequence — i.e. tertiary, not local, contacts), and the bounding-box dimensions. Together they distinguish compact globular folds from extended fibres or disordered chains.

Foldseek 3Di. The Foldseek 3Di string encodes local tertiary geometry as a 20-letter alphabet — one character per residue — derived from the relative positions of nearby Cα atoms. Unlike the amino-acid sequence, 3Di is a direct function of the 3D structure, so two proteins with the same fold have similar 3Di strings even at low sequence identity.

Rendered structure images. Six rendered views show the 3D structure from the faces of a cube — i.e. along ±x, ±y, ±z. Rendering representation is drawn randomly per protein from cartoon (secondary-structure ribbons), sticks (backbone bonds), or molecular surface; coloring is either N→C rainbow (blue at the N-terminus through red at the C-terminus) or one color per chain.

Nearest PDB structures. The Foldseek neighbor list gives the closest experimentally determined structures in the PDB, ranked by structural alignment. TM-score near 1 means near-identical fold; near 0.3 means only rough topology match. This is how one finds what a novel AlphaFold prediction most resembles in the solved-structure universe.

Solvent-accessible surface area. SASA measures how much of the protein is reachable by solvent. It is computed by rolling a water-sized probe over the atomic surface and summing the exposed area (Å²). Per-residue SASA distinguishes core (buried, low SASA) from surface (exposed, high SASA) residues; total SASA is a whole-molecule size measure.